Protein 1EI6 (pdb70)

Secondary structure (DSSP, 8-state):
--EEEETTEEEEPPSS-EEEEE-TT--HHHHHHHHHTTS-HHHHHGGGTSEEEEEE--SS--HHHHHHHHHHTS-HHHH---SSEEEETTTTEEEE--SGGG--S--HHHHHHHTT--EEEEESSHHHHHHHTTT--SEEEESTT-SS--HHHHS---HHHHHT-PPPPSSSTHHHHHHHHHHHHHHHTT--SEEEEE---HHHHHS-TTSHHHHHHHHHHHHHHHHHHHTT-EEEEE-S---EE-B-TTS-B-EEEHHHHHHHHH-TTSEEEE-TTS-TT--BGGG-BSEEEEEE-TTS-HHHHHHHHHTSTTEEEEEEHHHHHHHHT--GGGS-SEEEEE-TT-EEES-TTT-BGGG--SPPEE--SGGG-EEEEEESS-B-------BGGGHHHHHHH-B-/--EEEETTEEEE--SS-EEEEE-TT--HHHHHHHHHTT--HHHHHGGGTSEEEEEE--SS--HHHHHHHHHHTS-HHHH----SEEEETTTTEEEE--SGGG--S--HHHHHHHTT--EEEEESSHHHHHHHTTT--SEEEESTTGGG--HHHHS---HHHHHT-PPPPSSSSHHHHHHHHHHHHHHHTT--SEEEEE---HHHHH--TTSHHHHHHHHHHHHHHHHHHHTT-EEEEE-S---EE-B-TTS-B-EEEHHHHHHHHH-TTSEEEE-TT-SS--TTTTT-BSEEEEEEPTTS-HHHHHHHHHHSTTEEEEEEHHHHHHHH---GGGS-SEEEEE-TT-EEES-GGG---TT--SPPEE--SGGG-EEEEEESS-B------BGGGHHHHHHH-B-/--EEEETTEEEEPPSS-EEEEE-TT--HHHHHHHHHTTS-HHHHHHTTTSEEEEEE--SS--HHHHHHHHHHTS-HHHH---SSEEEE---EEEE--SGGG--S--HHHHHHHTT--EEEEESSHHHHHHHTTT--SEEEESTTTTS--TTTTS---HHHHHT-PPPPSSSTHHHHHHHHHHHHHHHTT--SEEEEE---HHHHHS-TTSHHHHHHHHHHHHHHHHHHHTT-EEEEE-S---EE-B-TTS-B-EEEHHHHHHHHH-TTSEEEE-TTS-TT--BGGG-BSEEEEEE-TTS-HHHHHHHHHTSTTEEEEEEHHHHHHHHT--GGGS-SEEEEE-TT-EEES-TTT-B-TT--S--EE--SGGG-EEEEEESS-B-----BGGGHHHHHHH-B-/--EEEETTEEEEPPSS-EEEEE-TT--HHHHHHHHHTT--HHHHHGGGT-EEEEEE--SS--HHHHHHHHHHTS-HHHH---SSB------B--SGGG--S--HHHHHHHTT--EEEEESSHHHHHHHTTT--SEEEESTTGGG--HHHHS---HHHHHT-PPPPTTSSHHHHHHHHHHHHHHTTT--SEEEEE---HHHHH--TTSHHHHHHHHHHHHHHHHHHHTT-EEEEE-S---EE-B-TTS-B-EEEHHHHHHHHH-TTSEEEE-S----STT-BSEEEEEE-TTS-HHHHHHHHHTSBTEEEEEEHHHHIIIII--GGGS-SEEEEE-TT-EEES-GGG---TT--S--EE--SGGG-EEEEEESS-B------BGGGHHHHHHH-B-

Solvent-accessible surface area: 56825 Å² total; per-residue (Å²): 136,97,106,26,81,4,38,111,57,56,2,100,17,18,93,32,16,2,0,0,0,0,3,4,0,0,10,4,26,2,6,4,15,0,32,100,51,57,71,2,84,7,7,47,98,2,72,59,58,4,23,8,46,44,2,17,0,1,1,0,0,2,32,30,0,0,0,0,0,0,0,0,4,6,17,0,53,59,0,0,0,5,0,26,9,21,9,25,75,166,84,108,121,87,30,37,2,55,65,14,156,40,24,118,10,59,2,0,0,2,42,0,15,149,44,68,22,62,0,0,0,0,0,1,83,29,113,10,47,59,2,0,21,53,118,28,176,29,8,14,2,1,0,43,82,2,89,115,15,61,100,182,118,14,27,4,86,104,1,41,84,77,30,68,44,102,54,16,69,34,154,20,36,71,0,1,49,0,0,0,13,0,0,39,15,0,7,68,94,57,99,1,28,0,1,0,0,0,4,8,15,64,9,0,55,76,38,7,22,5,14,98,85,0,16,55,10,7,32,34,1,4,40,22,5,94,99,0,45,112,100,38,0,7,2,0,4,0,0,0,0,0,1,23,7,0,3,10,0,31,11,103,55,43,32,28,44,0,18,56,60,0,44,94,93,45,20,62,153,99,10,96,16,3,19,6,19,38,17,39,142,39,65,78,57,28,3,2,0,0,3,0,5,0,19,28,149,158,86,12,70,77,199,74,0,34,93,50,0,54,63,31,92,11,12,87,24,15,25,24,64,72,90,0,19,151,126,16,66,6,8,110,85,20,4,0,35,0,0,0,0,1,52,31,19,12,0,0,0,9,8,56,146,111,22,69,58,100,40,38,128,45,25,8,16,2,7,0,0,41,11,0,16,55,0,0,0,1,0,2,70,100,23,75,60,79,170,97,134,48,22,0,12,22,0,1,28,6,1,12,53,38,64,91,108,94,113,20,79,3,38,120,60,51,1,112,8,14,86,34,11,3,1,0,0,0,3,4,0,1,11,4,28,3,6,4,16,0,28,97,54,56,70,1,84,14,6,51,113,3,53,68,72,2,22,7,42,50,3,10,0,0,1,0,0,2,37,24,0,0,0,0,0,0,0,0,2,5,19,0,54,62,0,0,0,5,0,24,29,6,52,24,66,105,52,126,39,62,40,28,2,59,61,23,148,17,20,120,9,55,1,0,0,0,44,1,15,125,39,69,25,67,0,0,0,0,1,1,36,23,83,13,36,84,1,0,21,58,102,26,182,32,5,14,1,1,0,28,84,1,81,94,22,49,104,168,105,14,26,4,92,104,0,41,73,82,27,66,44,105,62,17,57,7,37,23,36,70,0,2,54,0,0,0,13,0,0,35,16,0,6,71,97,59,142,3,43,0,3,0,0,0,6,10,5,27,9,0,4,65,35,8,21,7,13,100,92,1,16,57,9,6,32,32,1,5,43,18,5,95,91,0,42,100,94,42,0,11,3,0,4,0,0,0,0,0,2,22,7,0,3,8,0,25,13,110,51,40,34,27,40,0,14,54,62,1,39,91,86,29,32,74,134,84,3,82,6,4,12,8,6,40,33,33,9,62,69,22,13,7,13,0,1,0,4,0,5,0,22,25,106,161,59,14,68,83,186,67,0,32,82,48,0,55,62,34,85,7,9,77,25,15,24,24,74,51,83,0,15,132,138,11,61,5,6,101,92,21,7,0,36,0,0,0,0,1,51,27,17,16,0,1,0,14,9,55,81,128,25,92,69,33,34,36,118,50,24,6,14,0,7,0,0,40,14,0,18,66,0,0,0,3,0,2,74,96,24,74,55,87,194,202,42,29,0,14,23,0,0,28,6,1,12,54,37,60,104,133,90,117,23,79,3,42,115,60,59,0,119,12,22,107,33,6,2,1,0,0,0,2,5,0,1,8,4,24,2,6,2,17,0,29,94,51,59,76,0,88,6,4,45,96,3,63,61,63,4,24,7,39,48,3,11,0,1,1,0,0,1,37,26,0,0,1,0,0,0,0,0,2,6,20,0,55,63,0,0,0,6,1,25,10,23,18,56,87,88,134,102,73,23,52,2,58,52,13,150,38,22,120,12,52,1,0,0,1,38,0,17,137,44,68,25,58,0,0,0,0,0,2,98,21,121,12,36,73,1,0,23,58,103,23,174,32,7,14,1,0,0,50,93,1,91,118,21,46,103,157,131,17,25,4,92,99,0,46,73,78,28,64,47,105,46,15,68,45,153,18,32,68,0,0,53,0,0,0,14,0,0,33,17,0,3,68,97,62,126,2,46,0,2,0,0,1,7,16,19,59,10,0,58,82,49,7,22,5,15,98,89,1,15,56,10,2,31,31,2,3,42,17,3,90,93,0,49,110,92,34,0,10,2,0,6,0,0,0,0,0,2,23,8,0,4,10,0,39,15,98,55,45,29,27,44,0,21,49,58,1,44,93,91,41,22,62,173,101,12,99,9,5,17,6,24,24,25,47,99,51,40,78,52,35,3,2,2,0,4,0,4,0,24,27,45,153,88,11,70,80,192,76,0,32,95,51,1,55,67,33,94,8,11,80,28,16,23,20,73,68,96,0,10,150,129,14,62,5,9,110,89,19,6,0,32,0,0,0,0,1,53,29,18,12,0,1,0,6,9,51,140,119,16,66,61,101,40,45,114,45,25,14,15,2,8,0,0,40,14,0,21,60,0,0,0,1,0,3,76,93,23,76,65,135,188,49,18,0,12,16,0,0,25,5,0,9,42,37,57,100,116,96,110,23,82,3,37,112,60,54,0,103,11,21,101,35,8,2,1,0,0,0,4,2,0,2,11,5,25,2,7,3,18,0,28,94,50,54,77,1,89,13,5,49,105,3,57,67,66,1,19,8,42,52,4,14,0,1,1,0,0,1,34,26,0,0,0,0,0,0,0,0,3,5,20,0,51,60,0,0,0,5,0,36,22,23,53,123,122,78,35,47,2,24,70,23,165,35,19,116,10,48,1,0,0,0,39,1,13,127,40,66,25,66,0,0,0,0,0,0,52,19,113,12,43,75,2,0,20,60,92,25,180,28,6,16,0,1,0,28,78,0,89,101,20,53,104,165,120,8,24,4,93,101,0,40,77,86,22,62,41,108,49,17,64,15,70,28,37,72,0,2,54,0,0,0,12,0,0,32,16,0,3,69,92,60,141,2,47,0,2,0,0,0,3,14,5,36,9,0,3,52,54,7,21,6,15,97,86,1,18,58,10,7,31,31,1,6,42,17,7,106,88,0,48,106,86,41,0,12,3,0,6,1,0,0,0,0,1,21,8,0,3,7,0,36,11,108,48,42,33,29,41,0,16,57,65,0,38,92,95,46,29,51,126,117,10,93,8,4,19,6,16,112,74,31,16,20,22,1,2,0,5,0,6,0,30,28,46,154,67,14,64,85,188,71,0,36,94,49,0,52,67,32,79,7,12,78,25,16,23,24,70,67,92,0,10,151,132,17,72,6,7,100,94,24,6,0,33,0,0,0,0,1,55,32,18,13,0,1,0,12,8,49,93,120,18,31,56,39,13,42,97,46,22,4,16,0,6,0,0,39,15,0,16,58,0,1,0,2,0,2,70,98,22,74,55,83,188,198,46,28,0,14,18,0,0,25,6,1,7,51,37,57,100

GO terms:
  GO:0047400 phosphonoacetate hydrolase activity (F, EXP)
  GO:0019636 phosphonoacetate metabolic process (P, IDA)
  GO:0047400 phosphonoa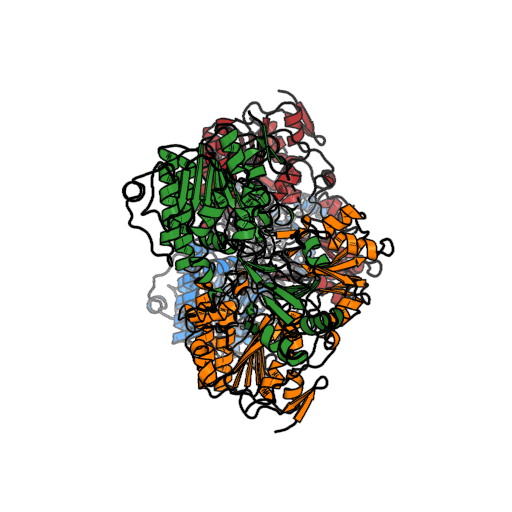cetate hydrolase activity (F, IDA)

Sequence (1603 aa):
TNLISVNSRSYRLSSAPTIVICVDGCEQEYINQAIQAGQAPFLAELTGFGTVLTGDCVVPSFTNPNNLSIVTGAPPSVHGICGNFFFDQETQEEVLMNDAKYLRAPTILAEMAKAGQLVAVVTAKDKLRNLLGHQLKGICFSAEKADQVNLEEHGVENILARVGMPVPSVYSADLSEFVFAAGLSLLTNERPDFMYLSTTDYVQHKHAPGTPEANAFYAMMDSYFKRYHEQGAIVAITADHGMNAKTDAIGRPNILFLQDLLDAQYGAQRTRVLLPITDPYVVHHGALGSYATVYLRDAVPQRDAIDFLAGIAGVEAVLTRSQACQRFELPEDRIGDLVVLGERLTVLGSAADKHDLSGLTVPLRSHGGVSEQKVPLIFNRKLVGLDGRLRNFDIIDLALNHLATNLISVNSRSYRLSSAPTIVICVDGCEQEYINQAIQAGQAPFLAELTGFGTVLTGDCVVPSFTNPNNLSIVTGAPPSVHGICGNFFFDQETQEEVLMNDAKYLRAPTILAEMAKAGQLVAVVTAKDKLRNLLGHQLKGICFSAEKADQVNLEEHGVENILARVGMPVPSVYSADLSEFVFAAGLSLLTNERPDFMYLSTTDYVQHKHAPGTPEANAFYAMMDSYFKRYHEQGAIVAITADHGMNAKTDAIGRPNILFLQDLLDAQYGAQRTRVLLPITDPYVVHHGALGSYATVYLRDAVPQRDAIDFLAGIAGVEAVLTRSQACQRFELPEDRIGDLVVLGERLTVLGSAADKHDLSGLTVPLRSHGGVSEQKVPLIFNRKLVGLDRLRNFDIIDLALNHLATNLISVNSRSYRLSSAPTIVICVDGCEQEYINQAIQAGQAPFLAELTGFGTVLTGDCVVPSFTNPNNLSIVTGAPPSVHGICGNFFFDQTQEEVLMNDAKYLRAPTILAEMAKAGQLVAVVTAKDKLRNLLGHQLKGICFSAEKADQVNLEEHGVENILARVGMPVPSVYSADLSEFVFAAGLSLLTNERPDFMYLSTTDYVQHKHAPGTPEANAFYAMMDSYFKRYHEQGAIVAITADHGMNAKTDAIGRPNILFLQDLLDAQYGAQRTRVLLPITDPYVVHHGALGSYATVYLRDAVPQRDAIDFLAGIAGVEAVLTRSQACQRFELPEDRIGDLVVLGERLTVLGSAADKHDLSGLTVPLRSHGGVSEQKVPLIFNRKLVGLRLRNFDIIDLALNHLATNLISVNSRSYRLSSAPTIVICVDGCEQEYINQAIQAGQAPFLAELTGFGTVLTGDCVVPSFTNPNNLSIVTGAPPSVHGICGNFFFDEEVLMNDAKYLRAPTILAEMAKAGQLVAVVTAKDKLRNLLGHQLKGICFSAEKADQVNLEEHGVENILARVGMPVPSVYSADLSEFVFAAGLSLLTNERPDFMYLSTTDYVQHKHAPGTPEANAFYAMMDSYFKRYHEQGAIVAITADHGMNAKTDAIGRPNILFLQDLLDAQYGAQRTRVLLPITVHHGALGSYATVYLRDAVPQRDAIDFLAGIAGVEAVLTRSQACQRFELPEDRIGDLVVLGERLTVLGSAADKHDLSGLTVPLRSHGGVSEQKVPLIFNRKLVGLDRLRNFDIIDLALNHLA

Radius of gyration: 38.85 Å; Cα contacts (8 Å, |Δi|>4): 3926; chains: 4; bounding box: 68×129×95 Å

Foldseek 3Di:
DDWDAFPHRIFFFFPAEAEEEAEAQAAVLQVVLLLVVVLQVLVVCLVVFKDKDKFFFFFLLADQQRVVLQQRLDHCLQQVDPFQWFAAPVVRDIGGPLALVRTRTDGPQLVCVVVVFAEAEEELDASNQRNNCVNHDHATDYLQPLPPDDCVPGVDDDLCVVLVHDRDDSLDLVSLLSQLSSVLSCCVPVVTSYYYTYYYCNQVQFDPRNDPSSSNSNSSVSVSVVVCVVSPYKYKYKHSWHKAFQDDPVQDGAEDAVQVQVCVVPNPPQKDKDQRSHDRQDQEPSSWAQKIAMAGHPVDDVVVVQVSQVPDPFWPHKAALVVSCVVRPHHSSGTHRMMTGGDRNYIYHHDPVRHDHVPPPGHGMHGRHSNTGMMMIMISHDFDDDDPGHYSSCNSVRSRPTGD/DDWDAAPRDIFDFFPAAAEEEAEAQFAPLLVVLLVVVVLQVLVVCLVVFKDKDKAFFFFQLDDQQLVQLQFRLHGCQAQVQPFQWFQDVVVNHIDGDLALVRTRTDGVQLVSVVVVFAEAEEELDASNQRNSCVNHDHATDYLQVLVDDDCVVGVDDPLCVLLVHDSDDSLDLVSQLSQLSSVLSCCVPVNTNYYYYYYYCNVVQFDDRNDVVSSNSNSSVSVSQVVCVVSVYKYKYKHSWHKAFQDDPVQDGAEDQVQVVVCVVPNHPQKDKDQRHDDPPCLRALSWAFKTAMAGDPPDDPVVVQVVLCPDDFWPHKAALVVCCVVRVHHSNGGHGMMTGGDRNYTYHHDPVSTDCVSVPGRGMHGRHSNTTMMMIMISHDWDDDDNHYSSCNSVRRRPTGD/DDWDAAPRDIFFFFPAAAEEEAEAACAVLQVVLLLVVVLQVLSVPLVVFKDKDKAFAFFLLADQQRVQLQFRLHGCLQQVPPFQWFAAPVRDIGGPLALVRTRTDGVQLVSVVVPFAEAEEALDASNQRNSCVNHDHATDYLQPLPPDDCVPGVDPCLCVQQVHDRDDSQDLVSQLSQLSSVLSCCVPVNTNYYYTYYDCRQVFFDDRNDPSSSNSSSSVSVSVVSSVVSPYKYKYKHSWHKFFQDDPVQHHAEDAVQVVVCVVPNPPQKDKAQRNHDGQPQEPSSKAFKIAMAGDPVDDVVVVQVVQVPDPFWPHKAALVVCCVVRVHHSSRGHRMMTGGDRNYIYHHDPVRHDHVVPDGRGMHGRHSNTTMMMIMISRDFADDSHYSSCNSVGSRPTGD/DDWDAFPRDIFDFFPAAAEEEAEAQFAPLQVVQLVVVVLQVLVVCLVVFKDKDKAFAFFLLDDQQLVQLQQRLHGCQAQVPHFQFFDPPGDGPLALVRGRTDGVQLVSVVVPFAEAEEELDASSQRNNCVNHDHATGYLQVLVDDDCVVGVDDDLCVLLVHDSDDSLDLVSQLSQLSSVLSCCVPVNGNYYYYYYHCNQVFFDPRNDPSSSVSNSSVSVSVVSCVVSVYKYKYKYSWHKFFQDDPVQHHAEDAPQVVVCVVQNHPQKDKAQRDDVRAQSWAFKIAMAGDPSDDPVVVQVSQVPDPFWDHKAALVRCCVVRVHHSVRGHGIMIGGDRNYTYHHDPVPTDCVPPPGRGMYGRHDNGTMMMIMISHYFADDDNDYSSCRSVRSRPTGD

B-factor: mean 33.43, std 23.81, range [1.0, 100.0]

Structure (mmCIF, N/CA/C/O backbone):
data_1EI6
#
_entry.id   1EI6
#
_cell.length_a   57.500
_cell.length_b   129.540
_cell.length_c   133.380
_cell.angle_alpha   90.00
_cell.angle_beta   96.90
_cell.angle_gamma   90.00
#
_symmetry.space_group_name_H-M   'P 1 21 1'
#
loop_
_entity.id
_entity.type
_entity.pdbx_description
1 polymer 'PHOSPHONOACETATE HYDROLASE'
2 non-polymer 'ZINC ION'
3 non-polymer 'PHOSPHONOFORMIC ACID'
4 non-polymer 'L(+)-TARTARIC ACID'
5 water water
#
loop_
_atom_site.group_PDB
_atom_site.id
_atom_site.type_symbol
_atom_site.label_atom_id
_atom_site.label_alt_id
_atom_site.label_comp_id
_atom_site.label_asym_id
_atom_site.label_entity_id
_atom_site.label_seq_id
_atom_site.pdbx_PDB_ins_code
_atom_site.Cartn_x
_atom_site.Cartn_y
_atom_site.Cartn_z
_atom_site.occupancy
_atom_site.B_iso_or_equiv
_atom_site.auth_seq_id
_atom_site.auth_comp_id
_atom_site.auth_asym_id
_atom_site.auth_atom_id
_atom_site.pdbx_PDB_model_num
ATOM 1 N N . THR A 1 1 ? 13.561 -3.442 62.276 1.00 66.34 2 THR A N 1
ATOM 2 C CA . THR A 1 1 ? 13.581 -3.244 60.838 1.00 100.00 2 THR A CA 1
ATOM 3 C C . THR A 1 1 ? 14.429 -4.317 60.135 1.00 24.52 2 THR A C 1
ATOM 4 O O . THR A 1 1 ? 15.614 -4.468 60.448 1.00 55.40 2 THR A O 1
ATOM 8 N N . ASN A 1 2 ? 13.790 -5.080 59.208 1.00 34.29 3 ASN A N 1
ATOM 9 C CA . ASN A 1 2 ? 14.454 -6.155 58.491 1.00 13.87 3 ASN A CA 1
ATOM 10 C C . ASN A 1 2 ? 15.449 -5.653 57.475 1.00 44.52 3 ASN A C 1
ATOM 11 O O . ASN A 1 2 ? 15.256 -4.642 56.792 1.00 28.31 3 ASN A O 1
ATOM 16 N N . LEU A 1 3 ? 16.535 -6.398 57.422 1.00 21.65 4 LEU A N 1
ATOM 17 C CA . LEU A 1 3 ? 17.598 -6.147 56.512 1.00 28.60 4 LEU A CA 1
ATOM 18 C C . LEU A 1 3 ? 17.787 -7.371 55.659 1.00 24.58 4 LEU A C 1
ATOM 19 O O . LEU A 1 3 ? 17.701 -8.471 56.180 1.00 23.91 4 LEU A O 1
ATOM 24 N N . ILE A 1 4 ? 18.047 -7.156 54.359 1.00 26.60 5 ILE A N 1
ATOM 25 C CA . ILE A 1 4 ? 18.317 -8.207 53.401 1.00 26.48 5 ILE A CA 1
ATOM 26 C C . ILE A 1 4 ? 19.462 -7.787 52.532 1.00 23.54 5 ILE A C 1
ATOM 27 O O . ILE A 1 4 ? 19.871 -6.624 52.477 1.00 26.07 5 ILE A O 1
ATOM 32 N N . SER A 1 5 ? 19.997 -8.742 51.852 1.00 20.42 6 SER A N 1
ATOM 33 C CA . SER A 1 5 ? 21.118 -8.452 51.037 1.00 37.21 6 SER A CA 1
ATOM 34 C C . SER A 1 5 ? 20.962 -9.153 49.723 1.00 20.51 6 SER A C 1
ATOM 35 O O . SER A 1 5 ? 20.725 -10.356 49.694 1.00 20.75 6 SER A O 1
ATOM 38 N N . VAL A 1 6 ? 21.129 -8.412 48.633 1.00 17.53 7 VAL A N 1
ATOM 39 C CA . VAL A 1 6 ? 20.963 -9.018 47.348 1.00 30.26 7 VAL A CA 1
ATOM 40 C C . VAL A 1 6 ? 21.981 -8.561 46.406 1.00 7.06 7 VAL A C 1
ATOM 41 O O . VAL A 1 6 ? 22.146 -7.372 46.218 1.00 16.90 7 VAL A O 1
ATOM 45 N N . ASN A 1 7 ? 22.589 -9.495 45.735 1.00 14.40 8 ASN A N 1
ATOM 46 C CA . ASN A 1 7 ? 23.585 -9.106 44.792 1.00 43.45 8 ASN A CA 1
ATOM 47 C C . ASN A 1 7 ? 24.637 -8.223 45.442 1.00 20.58 8 ASN A C 1
ATOM 48 O O . ASN A 1 7 ? 25.168 -7.282 44.831 1.00 21.51 8 ASN A O 1
ATOM 53 N N . SER A 1 8 ? 24.872 -8.478 46.717 1.00 21.87 9 SER A N 1
ATOM 54 C CA . SER A 1 8 ? 25.885 -7.710 47.446 1.00 35.36 9 SER A CA 1
ATOM 55 C C . SER A 1 8 ? 25.432 -6.359 47.933 1.00 34.31 9 SER A C 1
ATOM 56 O O . SER A 1 8 ? 26.248 -5.488 48.252 1.00 24.65 9 SER A O 1
ATOM 59 N N . ARG A 1 9 ? 24.144 -6.157 47.982 1.00 31.10 10 ARG A N 1
ATOM 60 C CA . ARG A 1 9 ? 23.677 -4.904 48.485 1.00 18.52 10 ARG A CA 1
ATOM 61 C C . ARG A 1 9 ? 22.726 -5.183 49.590 1.00 8.13 10 ARG A C 1
ATOM 62 O O . ARG A 1 9 ? 21.942 -6.160 49.548 1.00 30.25 10 ARG A O 1
ATOM 70 N N . SER A 1 10 ? 22.818 -4.307 50.587 1.00 15.74 11 SER A N 1
ATOM 71 C CA . SER A 1 10 ? 21.972 -4.426 51.722 1.00 25.47 11 SER A CA 1
ATOM 72 C C . SER A 1 10 ? 20.789 -3.530 51.525 1.00 23.68 11 SER A C 1
ATOM 73 O O . SER A 1 10 ? 20.894 -2.455 50.937 1.00 20.34 11 SER A O 1
ATOM 76 N N . TYR A 1 11 ? 19.673 -3.968 52.006 1.00 12.82 12 TYR A N 1
ATOM 77 C CA . TYR A 1 11 ? 18.470 -3.169 51.859 1.00 24.36 12 TYR A CA 1
ATOM 78 C C . TYR A 1 11 ? 17.562 -3.317 53.038 1.00 8.01 12 TYR A C 1
ATOM 79 O O . TYR A 1 11 ? 17.259 -4.409 53.484 1.00 34.35 12 TYR A O 1
ATOM 88 N N . ARG A 1 12 ? 17.106 -2.198 53.507 1.00 23.26 13 ARG A N 1
ATOM 89 C CA . ARG A 1 12 ? 16.200 -2.151 54.611 1.00 19.27 13 ARG A CA 1
ATOM 90 C C . ARG A 1 12 ? 14.786 -2.322 54.075 1.00 17.74 13 ARG A C 1
ATOM 91 O O . ARG A 1 12 ? 14.387 -1.548 53.219 1.00 23.63 13 ARG A O 1
ATOM 99 N N . LEU A 1 13 ? 14.009 -3.277 54.576 1.00 23.86 14 LEU A N 1
ATOM 100 C CA . LEU A 1 13 ? 12.613 -3.443 54.088 1.00 14.84 14 LEU A CA 1
ATOM 101 C C . LEU A 1 13 ? 11.707 -2.208 54.342 1.00 21.11 14 LEU A C 1
ATOM 102 O O . LEU A 1 13 ? 11.833 -1.513 55.372 1.00 39.48 14 LEU A O 1
ATOM 107 N N . SER A 1 14 ? 10.794 -1.932 53.396 1.00 55.07 15 SER A N 1
ATOM 108 C CA . SER A 1 14 ? 9.879 -0.794 53.499 1.00 21.22 15 SER A CA 1
ATOM 109 C C . SER A 1 14 ? 9.008 -0.858 54.710 1.00 19.28 15 SER A C 1
ATOM 110 O O . SER A 1 14 ? 8.536 -1.914 55.101 1.00 20.22 15 SER A O 1
ATOM 113 N N . SER A 1 15 ? 8.794 0.310 55.290 1.00 35.99 16 SER A N 1
ATOM 114 C CA . SER A 1 15 ? 7.959 0.473 56.457 1.00 37.51 16 SER A CA 1
ATOM 115 C C . SER A 1 15 ? 6.578 0.982 56.020 1.00 58.25 16 SER A C 1
ATOM 116 O O . SER A 1 15 ? 5.564 0.829 56.712 1.00 47.73 16 SER A O 1
ATOM 119 N N . ALA A 1 16 ? 6.611 1.595 54.826 1.00 30.12 17 ALA A N 1
ATOM 120 C CA . ALA A 1 16 ? 5.489 2.173 54.085 1.00 29.11 17 ALA A CA 1
ATOM 121 C C . ALA A 1 16 ? 5.527 1.629 52.652 1.00 22.38 17 ALA A C 1
ATOM 122 O O . ALA A 1 16 ? 6.597 1.282 52.156 1.00 26.71 17 ALA A O 1
ATOM 124 N N . PRO A 1 17 ? 4.367 1.508 52.022 1.00 29.79 18 PRO A N 1
ATOM 125 C CA . PRO A 1 17 ? 4.316 0.994 50.692 1.00 38.94 18 PRO A CA 1
ATOM 126 C C . PRO A 1 17 ? 5.185 1.835 49.819 1.00 35.38 18 PRO A C 1
ATOM 127 O O . PRO A 1 17 ? 5.102 3.061 49.772 1.00 25.50 18 PRO A O 1
ATOM 131 N N . THR A 1 18 ? 6.038 1.174 49.124 1.00 21.45 19 THR A N 1
ATOM 132 C CA . THR A 1 18 ? 6.904 1.886 48.297 1.00 22.12 19 THR A CA 1
ATOM 133 C C . THR A 1 18 ? 6.615 1.552 46.875 1.00 21.84 19 THR A C 1
ATOM 134 O O . THR A 1 18 ? 6.406 0.408 46.543 1.00 21.07 19 THR A O 1
ATOM 138 N N . ILE A 1 19 ? 6.629 2.550 46.033 1.00 16.55 20 ILE A N 1
ATOM 139 C CA . ILE A 1 19 ? 6.358 2.303 44.654 1.00 24.97 20 ILE A CA 1
ATOM 140 C C . ILE A 1 19 ? 7.452 2.839 43.812 1.00 9.39 20 ILE A C 1
ATOM 141 O O . ILE A 1 19 ? 7.666 4.050 43.769 1.00 22.75 20 ILE A O 1
ATOM 146 N N . VAL A 1 20 ? 8.109 1.927 43.092 1.00 16.99 21 VAL A N 1
ATOM 147 C CA . VAL A 1 20 ? 9.182 2.266 42.191 1.00 35.71 21 VAL A CA 1
ATOM 148 C C . VAL A 1 20 ? 8.654 2.192 40.764 1.00 10.95 21 VAL A C 1
ATOM 149 O O . VAL A 1 20 ? 8.133 1.163 40.345 1.00 21.28 21 VAL A O 1
ATOM 153 N N . ILE A 1 21 ? 8.783 3.303 40.020 1.00 22.36 22 ILE A N 1
ATOM 154 C CA . ILE A 1 21 ? 8.276 3.385 38.671 1.00 22.10 22 ILE A CA 1
ATOM 155 C C . ILE A 1 21 ? 9.299 3.633 37.620 1.00 14.69 22 ILE A C 1
ATOM 156 O O . ILE A 1 21 ? 10.060 4.580 37.695 1.00 18.50 22 ILE A O 1
ATOM 161 N N . CYS A 1 22 ? 9.281 2.812 36.596 1.00 32.15 23 CYS A N 1
ATOM 162 C CA . CYS A 1 22 ? 10.195 2.993 35.495 1.00 18.77 23 CYS A CA 1
ATOM 163 C C . CYS A 1 22 ? 9.412 3.528 34.325 1.00 59.48 23 CYS A C 1
ATOM 164 O O . CYS A 1 22 ? 8.641 2.779 33.765 1.00 10.43 23 CYS A O 1
ATOM 167 N N . VAL A 1 23 ? 9.601 4.807 33.991 1.00 7.24 24 VAL A N 1
ATOM 168 C CA . VAL A 1 23 ? 8.966 5.442 32.879 1.00 12.85 24 VAL A CA 1
ATOM 169 C C . VAL A 1 23 ? 9.886 5.290 31.673 1.00 3.40 24 VAL A C 1
ATOM 170 O O . VAL A 1 23 ? 10.838 6.064 31.484 1.00 26.39 24 VAL A O 1
ATOM 174 N N . ASP A 1 24 ? 9.611 4.241 30.893 1.00 14.49 25 ASP A N 1
ATOM 175 C CA . ASP A 1 24 ? 10.348 3.872 29.701 1.00 9.28 25 ASP A CA 1
ATOM 176 C C . ASP A 1 24 ? 10.579 5.060 28.759 1.00 22.94 25 ASP A C 1
ATOM 177 O O . ASP A 1 24 ? 9.673 5.815 28.465 1.00 16.53 25 ASP A O 1
ATOM 182 N N . GLY A 1 25 ? 11.815 5.223 28.304 1.00 9.49 26 GLY A N 1
ATOM 183 C CA . GLY A 1 25 ? 12.234 6.270 27.367 1.00 4.31 26 GLY A CA 1
ATOM 184 C C . GLY A 1 25 ? 12.096 7.696 27.917 1.00 24.48 26 GLY A C 1
ATOM 185 O O . GLY A 1 25 ? 12.086 8.678 27.185 1.00 22.73 26 GLY A O 1
ATOM 186 N N . CYS A 1 26 ? 11.998 7.824 29.227 1.00 25.26 27 CYS A N 1
ATOM 187 C CA . CYS A 1 26 ? 11.833 9.138 29.849 1.00 1.00 27 CYS A CA 1
ATOM 188 C C . CYS A 1 26 ? 13.016 10.114 29.828 1.00 31.37 27 CYS A C 1
ATOM 189 O O . CYS A 1 26 ? 13.616 10.411 30.861 1.00 17.80 27 CYS A O 1
ATOM 192 N N . GLU A 1 27 ? 13.293 10.646 28.648 1.00 22.28 28 GLU A N 1
ATOM 193 C CA . GLU A 1 27 ? 14.312 11.649 28.469 1.00 22.17 28 GLU A CA 1
ATOM 194 C C . GLU A 1 27 ? 13.928 12.760 29.417 1.00 18.57 28 GLU A C 1
ATOM 195 O O . GLU A 1 27 ? 12.750 13.102 29.532 1.00 20.58 28 GLU A O 1
ATOM 201 N N . GLN A 1 28 ? 14.886 13.291 30.146 1.00 13.26 29 GLN A N 1
ATOM 202 C CA . GLN A 1 28 ? 14.557 14.296 31.138 1.00 8.26 29 GLN A CA 1
ATOM 203 C C . GLN A 1 28 ? 13.739 15.462 30.664 1.00 13.51 29 GLN A C 1
ATOM 204 O O . GLN A 1 28 ? 12.991 16.063 31.421 1.00 9.62 29 GLN A O 1
ATOM 210 N N . GLU A 1 29 ? 13.958 15.836 29.425 1.00 9.37 30 GLU A N 1
ATOM 211 C CA . GLU A 1 29 ? 13.359 16.994 28.846 1.00 7.05 30 GLU A CA 1
ATOM 212 C C . GLU A 1 29 ? 11.825 16.883 28.773 1.00 14.29 30 GLU A C 1
ATOM 213 O O . GLU A 1 29 ? 11.120 17.873 28.709 1.00 12.49 30 GLU A O 1
ATOM 219 N N . TYR A 1 30 ? 11.310 15.672 28.825 1.00 16.18 31 TYR A N 1
ATOM 220 C CA . TYR A 1 30 ? 9.868 15.507 28.770 1.00 19.24 31 TYR A CA 1
ATOM 221 C C . TYR A 1 30 ? 9.285 16.062 30.036 1.00 30.35 31 TYR A C 1
ATOM 222 O O . TYR A 1 30 ? 8.241 16.694 30.046 1.00 23.40 31 TYR A O 1
ATOM 231 N N . ILE A 1 31 ? 9.971 15.826 31.138 1.00 21.36 32 ILE A N 1
ATOM 232 C CA . ILE A 1 31 ? 9.429 16.341 32.386 1.00 25.03 32 ILE A CA 1
ATOM 233 C C . ILE A 1 31 ? 9.516 17.849 32.471 1.00 21.36 32 ILE A C 1
ATOM 234 O O . ILE A 1 31 ? 8.572 18.528 32.863 1.00 30.67 32 ILE A O 1
ATOM 239 N N . ASN A 1 32 ? 10.652 18.374 32.050 1.00 23.05 33 ASN A N 1
ATOM 240 C CA . ASN A 1 32 ? 10.863 19.781 32.072 1.00 21.37 33 ASN A CA 1
ATOM 241 C C . ASN A 1 32 ? 9.811 20.550 31.264 1.00 12.97 33 ASN A C 1
ATOM 242 O O . ASN A 1 32 ? 9.229 21.545 31.707 1.00 15.77 33 ASN A O 1
ATOM 247 N N . GLN A 1 33 ? 9.605 20.114 30.042 1.00 32.99 34 GLN A N 1
ATOM 248 C CA . GLN A 1 33 ? 8.661 20.747 29.156 1.00 21.12 34 GLN A CA 1
ATOM 249 C C . GLN A 1 33 ? 7.236 20.653 29.626 1.00 7.54 34 GLN A C 1
ATOM 250 O O . GLN A 1 33 ? 6.473 21.607 29.468 1.00 31.79 34 GLN A O 1
ATOM 256 N N . ALA A 1 34 ? 6.853 19.519 30.174 1.00 30.18 35 ALA A N 1
ATOM 257 C CA . ALA A 1 34 ? 5.469 19.344 30.652 1.00 15.05 35 ALA A CA 1
ATOM 258 C C . ALA A 1 34 ? 5.160 20.259 31.788 1.00 42.24 35 ALA A C 1
ATOM 259 O O . ALA A 1 34 ? 4.025 20.703 31.949 1.00 15.44 35 ALA A O 1
ATOM 261 N N . ILE A 1 35 ? 6.188 20.522 32.584 1.00 11.97 36 ILE A N 1
ATOM 262 C CA . ILE A 1 35 ? 6.043 21.387 33.733 1.00 9.22 36 ILE A CA 1
ATOM 263 C C . ILE A 1 35 ? 5.905 22.832 33.272 1.00 18.17 36 ILE A C 1
ATOM 264 O O . ILE A 1 35 ? 5.023 23.567 33.702 1.00 29.46 36 ILE A O 1
ATOM 269 N N . GLN A 1 36 ? 6.809 23.217 32.394 1.00 29.12 37 GLN A N 1
ATOM 270 C CA . GLN A 1 36 ? 6.860 24.550 31.842 1.00 28.98 37 GLN A CA 1
ATOM 271 C C . GLN A 1 36 ? 5.565 24.930 31.155 1.00 30.26 37 GLN A C 1
ATOM 272 O O . GLN A 1 36 ? 5.253 26.108 30.984 1.00 37.68 37 GLN A O 1
ATOM 278 N N . ALA A 1 37 ? 4.845 23.899 30.731 1.00 18.75 38 ALA A N 1
ATOM 279 C CA . ALA A 1 37 ? 3.606 24.017 30.003 1.00 27.20 38 ALA A CA 1
ATOM 280 C C . ALA A 1 37 ? 2.333 23.962 30.832 1.00 34.04 38 ALA A C 1
ATOM 281 O O . ALA A 1 37 ? 1.244 24.016 30.276 1.00 35.66 38 ALA A O 1
ATOM 283 N N . GLY A 1 38 ? 2.462 23.753 32.148 1.00 43.64 39 GLY A N 1
ATOM 284 C CA . GLY A 1 38 ? 1.302 23.697 33.041 1.00 18.58 39 GLY A CA 1
ATOM 285 C C . GLY A 1 38 ? 0.647 22.322 33.169 1.00 13.29 39 GLY A C 1
ATOM 286 O O . GLY A 1 38 ? -0.329 22.138 33.880 1.00 74.57 39 GLY A O 1
ATOM 287 N N . GLN A 1 39 ? 1.224 21.365 32.456 1.00 12.45 40 GLN A N 1
ATOM 288 C CA . GLN A 1 39 ? 0.754 20.015 32.412 1.00 16.91 40 GLN A CA 1
ATOM 289 C C . GLN A 1 39 ? 1.258 19.050 33.501 1.00 35.44 40 GLN A C 1
ATOM 290 O O . GLN A 1 39 ? 0.878 17.876 33.510 1.00 30.37 40 GLN A O 1
ATOM 296 N N . ALA A 1 40 ? 2.110 19.519 34.421 1.00 25.86 41 ALA A N 1
ATOM 297 C CA . ALA A 1 40 ? 2.629 18.634 35.467 1.00 22.55 41 ALA A CA 1
ATOM 298 C C . ALA A 1 40 ? 2.797 19.333 36.790 1.00 23.66 41 ALA A C 1
ATOM 299 O O . ALA A 1 40 ? 3.878 19.460 37.351 1.00 42.00 41 ALA A O 1
ATOM 301 N N . PRO A 1 41 ? 1.694 19.794 37.267 1.00 29.06 42 PRO A N 1
ATOM 302 C CA . PRO A 1 41 ? 1.600 20.508 38.496 1.00 29.10 42 PRO A CA 1
ATOM 303 C C . PRO A 1 41 ? 2.125 19.771 39.711 1.00 23.87 42 PRO A C 1
ATOM 304 O O . PRO A 1 41 ? 2.686 20.398 40.586 1.00 26.58 42 PRO A O 1
ATOM 308 N N . PHE A 1 42 ? 1.906 18.460 39.800 1.00 26.59 43 PHE A N 1
ATOM 309 C CA . PHE A 1 42 ? 2.379 17.732 40.953 1.00 15.93 43 PHE A CA 1
ATOM 310 C C . PHE A 1 42 ? 3.909 17.689 40.961 1.00 22.61 43 PHE A C 1
ATOM 311 O O . PHE A 1 42 ? 4.584 17.995 41.933 1.00 14.59 43 PHE A O 1
ATOM 319 N N . LEU A 1 43 ? 4.444 17.303 39.849 1.00 26.97 44 LEU A N 1
ATOM 320 C CA . LEU A 1 43 ? 5.861 17.230 39.715 1.00 15.65 44 LEU A CA 1
ATOM 321 C C . LEU A 1 43 ? 6.442 18.616 39.819 1.00 47.26 44 LEU A C 1
ATOM 322 O O . LEU A 1 43 ? 7.600 18.834 40.247 1.00 22.39 44 LEU A O 1
ATOM 327 N N . ALA A 1 44 ? 5.618 19.550 39.390 1.00 16.59 45 ALA A N 1
ATOM 328 C CA . ALA A 1 44 ? 5.961 20.967 39.394 1.00 18.47 45 ALA A CA 1
ATOM 329 C C . ALA A 1 44 ? 6.262 21.482 40.807 1.00 50.54 45 ALA A C 1
ATOM 330 O O . ALA A 1 44 ? 7.065 22.384 41.017 1.00 30.37 45 ALA A O 1
ATOM 332 N N . GLU A 1 45 ? 5.630 20.895 41.795 1.00 24.64 46 GLU A N 1
ATOM 333 C CA . GLU A 1 45 ? 5.843 21.344 43.159 1.00 41.36 46 GLU A CA 1
ATOM 334 C C . GLU A 1 45 ? 6.614 20.363 44.048 1.00 33.94 46 GLU A C 1
ATOM 335 O O . GLU A 1 45 ? 6.783 20.636 45.232 1.00 22.62 46 GLU A O 1
ATOM 341 N N . LEU A 1 46 ? 7.049 19.237 43.478 1.00 38.06 47 LEU A N 1
ATOM 342 C CA . LEU A 1 46 ? 7.754 18.179 44.190 1.00 22.11 47 LEU A CA 1
ATOM 343 C C . LEU A 1 46 ? 9.096 18.580 44.839 1.00 25.85 47 LEU A C 1
ATOM 344 O O . LEU A 1 46 ? 9.518 18.009 45.843 1.00 53.39 47 LEU A O 1
ATOM 349 N N . THR A 1 47 ? 9.752 19.574 44.277 1.00 30.96 48 THR A N 1
ATOM 350 C CA . THR A 1 47 ? 11.017 20.045 44.808 1.00 34.56 48 THR A CA 1
ATOM 351 C C . THR A 1 47 ? 10.935 20.412 46.275 1.00 30.32 48 THR A C 1
ATOM 352 O O . THR A 1 47 ? 11.847 20.153 47.062 1.00 79.57 48 THR A O 1
ATOM 356 N N . GLY A 1 48 ? 9.830 21.031 46.625 1.00 43.40 49 GLY A N 1
ATOM 357 C CA . GLY A 1 48 ? 9.603 21.488 47.975 1.00 24.01 49 GLY A CA 1
ATOM 358 C C . GLY A 1 48 ? 9.466 20.388 48.983 1.00 23.58 49 GLY A C 1
ATOM 359 O O . GLY A 1 48 ? 9.517 20.629 50.191 1.00 47.36 49 GLY A O 1
ATOM 360 N N . PHE A 1 49 ? 9.276 19.187 48.509 1.00 27.73 50 PHE A N 1
ATOM 361 C CA . PHE A 1 49 ? 9.135 18.122 49.449 1.00 26.20 50 PHE A CA 1
ATOM 362 C C . PHE A 1 49 ? 9.831 16.862 49.044 1.00 23.93 50 PHE A C 1
ATOM 363 O O . PHE A 1 49 ? 9.990 15.970 49.876 1.00 27.35 50 PHE A O 1
ATOM 371 N N . GLY A 1 50 ? 10.211 16.806 47.761 1.00 20.27 51 GLY A N 1
ATOM 372 C CA . GLY A 1 50 ? 10.863 15.649 47.202 1.00 19.37 51 GLY A CA 1
ATOM 373 C C . GLY A 1 50 ? 12.292 15.904 46.829 1.00 20.03 51 GLY A C 1
ATOM 374 O O . GLY A 1 50 ? 12.913 16.874 47.220 1.00 19.02 51 GLY A O 1
ATOM 375 N N . THR A 1 51 ? 12.791 15.004 46.039 1.00 19.97 52 THR A N 1
ATOM 376 C CA . THR A 1 51 ? 14.132 15.071 45.574 1.00 31.87 52 THR A CA 1
ATOM 377 C C . THR A 1 51 ? 14.198 14.702 44.099 1.00 7.03 52 THR A C 1
ATOM 378 O O . THR A 1 51 ? 13.647 13.680 43.656 1.00 19.87 52 THR A O 1
ATOM 382 N N . VAL A 1 52 ? 14.884 15.547 43.344 1.00 18.40 53 VAL A N 1
ATOM 383 C CA . VAL A 1 52 ? 15.100 15.315 41.920 1.00 19.95 53 VAL A CA 1
ATOM 384 C C . VAL A 1 52 ? 16.641 15.159 41.649 1.00 25.72 53 VAL A C 1
ATOM 385 O O . VAL A 1 52 ? 17.425 16.032 41.989 1.00 19.87 53 VAL A O 1
ATOM 389 N N . LEU A 1 53 ? 17.080 14.059 41.036 1.00 16.50 54 LEU A N 1
ATOM 390 C CA . LEU A 1 53 ? 18.513 13.839 40.733 1.00 16.32 54 LEU A CA 1
ATOM 391 C C . LEU A 1 53 ? 18.682 13.319 39.318 1.00 24.50 54 LEU A C 1
ATOM 392 O O . LEU A 1 53 ? 17.740 13.013 38.620 1.00 12.28 54 LEU A O 1
ATOM 397 N N . THR A 1 54 ? 19.905 13.180 38.896 1.00 8.69 55 THR A N 1
ATOM 398 C CA . THR A 1 54 ? 20.195 12.653 37.571 1.00 6.59 55 THR A CA 1
ATOM 399 C C . THR A 1 54 ? 21.117 11.436 37.662 1.00 12.89 55 THR A C 1
ATOM 400 O O . THR A 1 54 ? 22.059 11.435 38.449 1.00 29.47 55 THR A O 1
ATOM 404 N N . GLY A 1 55 ? 20.865 10.426 36.844 1.00 28.21 56 GLY A N 1
ATOM 405 C CA . GLY A 1 55 ? 21.671 9.211 36.831 1.00 9.67 56 GLY A CA 1
ATOM 406 C C . GLY A 1 55 ? 22.030 8.798 35.411 1.00 12.99 56 GLY A C 1
ATOM 407 O O . GLY A 1 55 ? 21.642 9.458 34.445 1.00 20.75 56 GLY A O 1
ATOM 408 N N . ASP A 1 56 ? 22.770 7.694 35.323 1.00 14.52 57 ASP A N 1
ATOM 409 C CA . ASP A 1 56 ? 23.246 7.047 34.100 1.00 7.96 57 ASP A CA 1
ATOM 410 C C . ASP A 1 56 ? 22.608 5.681 34.081 1.00 12.22 57 ASP A C 1
ATOM 411 O O . ASP A 1 56 ? 22.632 4.985 35.097 1.00 14.36 57 ASP A O 1
ATOM 416 N N . CYS A 1 57 ? 21.972 5.333 32.983 1.00 27.70 58 CYS A N 1
ATOM 417 C CA . CYS A 1 57 ? 21.322 4.038 32.858 1.00 19.16 58 CYS A CA 1
ATOM 418 C C . CYS A 1 57 ? 22.419 3.197 32.315 1.00 17.49 58 CYS A C 1
ATOM 419 O O . CYS A 1 57 ? 23.514 3.711 32.160 1.00 19.55 58 CYS A O 1
ATOM 422 N N . VAL A 1 58 ? 22.168 1.944 32.024 1.00 18.71 59 VAL A N 1
ATOM 423 C CA . VAL A 1 58 ? 23.211 1.101 31.465 1.00 11.21 59 VAL A CA 1
ATOM 424 C C . VAL A 1 58 ? 23.206 1.225 29.957 1.00 26.71 59 VAL A C 1
ATOM 425 O O . VAL A 1 58 ? 22.135 1.423 29.360 1.00 16.64 59 VAL A O 1
ATOM 429 N N . VAL A 1 59 ? 24.371 1.149 29.334 1.00 11.06 60 VAL A N 1
ATOM 430 C CA . VAL A 1 59 ? 24.486 1.181 27.888 1.00 21.10 60 VAL A CA 1
ATOM 431 C C . VAL A 1 59 ? 24.833 -0.258 27.470 1.00 17.06 60 VAL A C 1
ATOM 432 O O . VAL A 1 59 ? 25.680 -0.880 28.145 1.00 30.30 60 VAL A O 1
ATOM 436 N N . PRO A 1 60 ? 24.182 -0.826 26.411 1.00 52.35 61 PRO A N 1
ATOM 437 C CA . PRO A 1 60 ? 23.165 -0.192 25.549 1.00 13.12 61 PRO A CA 1
ATOM 438 C C . PRO A 1 60 ? 21.953 0.286 26.276 1.00 15.71 61 PRO A C 1
ATOM 439 O O . PRO A 1 60 ? 21.373 -0.401 27.106 1.00 24.87 61 PRO A O 1
ATOM 443 N N . SER A 1 61 ? 21.560 1.480 25.926 1.00 23.89 62 SER A N 1
ATOM 444 C CA . SER A 1 61 ? 20.417 2.054 26.547 1.00 4.65 62 SER A CA 1
ATOM 445 C C . SER A 1 61 ? 19.097 1.426 26.082 1.00 19.35 62 SER A C 1
ATOM 446 O O . SER A 1 61 ? 18.244 2.132 25.546 1.00 12.30 62 SER A O 1
ATOM 449 N N . PHE A 1 62 ? 18.957 0.118 26.307 1.00 23.27 63 PHE A N 1
ATOM 450 C CA . PHE A 1 62 ? 17.786 -0.671 25.926 1.00 15.69 63 PHE A CA 1
ATOM 451 C C . PHE A 1 62 ? 16.840 -0.973 27.051 1.00 26.97 63 PHE A C 1
ATOM 452 O O . PHE A 1 62 ? 17.210 -0.978 28.192 1.00 11.75 63 PHE A O 1
ATOM 460 N N . THR A 1 63 ? 15.592 -1.251 26.698 1.00 17.89 64 THR A N 1
ATOM 461 C CA . THR A 1 63 ? 14.556 -1.513 27.677 1.00 9.23 64 THR A CA 1
ATOM 462 C C . THR A 1 63 ? 14.729 -2.641 28.646 1.00 3.08 64 THR A C 1
ATOM 463 O O . THR A 1 63 ? 14.531 -2.455 29.841 1.00 18.86 64 THR A O 1
ATOM 467 N N . ASN A 1 64 ? 15.036 -3.843 28.143 1.00 14.39 65 ASN A N 1
ATOM 468 C CA . ASN A 1 64 ? 15.201 -5.030 28.997 1.00 28.69 65 ASN A CA 1
ATOM 469 C C . ASN A 1 64 ? 16.449 -5.034 29.938 1.00 20.84 65 ASN A C 1
ATOM 470 O O . ASN A 1 64 ? 16.363 -5.297 31.162 1.00 12.51 65 ASN A O 1
ATOM 475 N N . PRO A 1 65 ? 17.607 -4.806 29.365 1.00 28.35 66 PRO A N 1
ATOM 476 C CA . PRO A 1 65 ? 18.840 -4.776 30.155 1.00 9.65 66 PRO A CA 1
ATOM 477 C C . PRO A 1 65 ? 18.677 -3.837 31.370 1.00 14.58 66 PRO A C 1
ATOM 478 O O . PRO A 1 65 ? 18.958 -4.209 32.517 1.00 21.82 66 PRO A O 1
ATOM 482 N N . ASN A 1 66 ? 18.112 -2.654 31.104 1.00 12.22 67 ASN A N 1
ATOM 483 C CA . ASN A 1 66 ? 17.871 -1.642 32.097 1.00 5.82 67 ASN A CA 1
ATOM 484 C C . ASN A 1 66 ? 16.872 -2.021 33.150 1.00 34.69 67 ASN A C 1
ATOM 485 O O . ASN A 1 66 ? 17.178 -1.936 34.321 1.00 25.42 67 ASN A O 1
ATOM 490 N N . ASN A 1 67 ? 15.682 -2.430 32.736 1.00 21.02 68 ASN A N 1
ATOM 491 C CA . ASN A 1 67 ? 14.702 -2.841 33.685 1.00 9.58 68 ASN A CA 1
ATOM 492 C C . ASN A 1 67 ? 15.295 -3.952 34.555 1.00 13.58 68 ASN A C 1
ATOM 493 O O . ASN A 1 67 ? 15.096 -4.013 35.763 1.00 14.00 68 ASN A O 1
ATOM 498 N N . LEU A 1 68 ? 16.016 -4.854 33.919 1.00 13.29 69 LEU A N 1
ATOM 499 C CA . LEU A 1 68 ? 16.595 -5.909 34.679 1.00 21.55 69 LEU A CA 1
ATOM 500 C C . LEU A 1 68 ? 17.570 -5.435 35.694 1.00 15.18 69 LEU A C 1
ATOM 501 O O . LEU A 1 68 ? 17.589 -5.973 36.794 1.00 19.50 69 LEU A O 1
ATOM 506 N N . SER A 1 69 ? 18.361 -4.426 35.363 1.00 11.48 70 SER A N 1
ATOM 507 C CA . SER A 1 69 ? 19.318 -3.945 36.362 1.00 11.00 70 SER A CA 1
ATOM 508 C C . SER A 1 69 ? 18.620 -3.253 37.480 1.00 31.15 70 SER A C 1
ATOM 509 O O . SER A 1 69 ? 19.053 -3.281 38.604 1.00 20.12 70 SER A O 1
ATOM 512 N N . ILE A 1 70 ? 17.530 -2.588 37.167 1.00 20.67 71 ILE A N 1
ATOM 513 C CA . ILE A 1 70 ? 16.823 -1.863 38.194 1.00 8.32 71 ILE A CA 1
ATOM 514 C C . ILE A 1 70 ? 16.340 -2.767 39.322 1.00 30.64 71 ILE A C 1
ATOM 515 O O . ILE A 1 70 ? 16.415 -2.437 40.514 1.00 24.54 71 ILE A O 1
ATOM 520 N N . VAL A 1 71 ? 15.809 -3.911 38.920 1.00 19.59 72 VAL A N 1
ATOM 521 C CA . VAL A 1 71 ? 15.249 -4.859 39.847 1.00 21.94 72 VAL A CA 1
ATOM 522 C C . VAL A 1 71 ? 16.249 -5.757 40.571 1.00 10.73 72 VAL A C 1
ATOM 523 O O . VAL A 1 71 ? 15.911 -6.451 41.550 1.00 19.47 72 VAL A O 1
ATOM 527 N N . THR A 1 72 ? 17.467 -5.745 40.086 1.00 22.40 73 THR A N 1
ATOM 528 C CA . THR A 1 72 ? 18.556 -6.522 40.682 1.00 13.90 73 THR A CA 1
ATOM 529 C C . THR A 1 72 ? 19.586 -5.607 41.328 1.00 21.91 73 THR A C 1
ATOM 530 O O . THR A 1 72 ? 20.511 -6.079 42.013 1.00 26.84 73 THR A O 1
ATOM 534 N N . GLY A 1 73 ? 19.449 -4.298 41.095 1.00 18.05 74 GLY A N 1
ATOM 535 C CA . GLY A 1 73 ? 20.385 -3.324 41.636 1.00 11.19 74 GLY A CA 1
ATOM 536 C C . GLY A 1 73 ? 21.825 -3.582 41.172 1.00 18.84 74 GLY A C 1
ATOM 537 O O . GLY A 1 73 ? 22.786 -3.191 41.836 1.00 20.85 74 GLY A O 1
ATOM 538 N N . ALA A 1 74 ? 21.960 -4.238 40.000 1.00 26.43 75 ALA A N 1
ATOM 539 C CA . ALA A 1 74 ? 23.249 -4.580 39.405 1.00 27.94 75 ALA A CA 1
ATOM 540 C C . ALA A 1 74 ? 23.219 -4.467 37.887 1.00 21.02 75 ALA A C 1
ATOM 541 O O . ALA A 1 74 ? 22.167 -4.403 37.264 1.00 24.38 75 ALA A O 1
ATOM 543 N N . PRO A 1 75 ? 24.412 -4.459 37.329 1.00 25.72 76 PRO A N 1
ATOM 544 C CA . PRO A 1 75 ? 24.662 -4.356 35.910 1.00 36.10 76 PRO A CA 1
ATOM 545 C C . PRO A 1 75 ? 24.420 -5.672 35.151 1.00 22.18 76 PRO A C 1
ATOM 546 O O . PRO A 1 75 ? 24.209 -6.735 35.749 1.00 20.14 76 PRO A O 1
ATOM 550 N N . PRO A 1 76 ? 24.413 -5.609 33.803 1.00 13.89 77 PRO A N 1
ATOM 551 C CA . PRO A 1 76 ? 24.195 -6.801 33.039 1.00 14.05 77 PRO A CA 1
ATOM 552 C C . PRO A 1 76 ? 25.288 -7.809 33.268 1.00 22.40 77 PRO A C 1
ATOM 553 O O . PRO A 1 76 ? 25.052 -8.995 33.148 1.00 16.40 77 PRO A O 1
ATOM 557 N N . SER A 1 77 ? 26.489 -7.321 33.619 1.00 24.14 78 SER A N 1
ATOM 558 C CA . SER A 1 77 ? 27.614 -8.205 33.894 1.00 14.25 78 SER A CA 1
ATOM 559 C C . SER A 1 77 ? 27.294 -9.239 34.965 1.00 16.34 78 SER A C 1
ATOM 560 O O . SER A 1 77 ? 27.885 -10.317 35.019 1.00 60.51 78 SER A O 1
ATOM 563 N N . VAL A 1 78 ? 26.325 -8.875 35.802 1.00 48.22 79 VAL A N 1
ATOM 564 C CA . VAL A 1 78 ? 25.842 -9.679 36.904 1.00 9.66 79 VAL A CA 1
ATOM 565 C C . VAL A 1 78 ? 24.575 -10.470 36.569 1.00 34.91 79 VAL A C 1
ATOM 566 O O . VAL A 1 78 ? 24.555 -11.669 36.766 1.00 24.33 79 VAL A O 1
ATOM 570 N N . HIS A 1 79 ? 23.518 -9.801 36.069 1.00 15.73 80 HIS A N 1
ATOM 571 C CA . HIS A 1 79 ? 22.279 -10.503 35.745 1.00 15.03 80 HIS A CA 1
ATOM 572 C C . HIS A 1 79 ? 22.311 -11.209 34.414 1.00 19.62 80 HIS A C 1
ATOM 573 O O . HIS A 1 79 ? 21.471 -12.049 34.140 1.00 39.55 80 HIS A O 1
ATOM 580 N N . GLY A 1 80 ? 23.264 -10.841 33.575 1.00 26.75 81 GLY A N 1
ATOM 581 C CA . GLY A 1 80 ? 23.396 -11.499 32.291 1.00 10.85 81 GLY A CA 1
ATOM 582 C C . GLY A 1 80 ? 22.638 -10.942 31.094 1.00 20.35 81 GLY A C 1
ATOM 583 O O . GLY A 1 80 ? 23.094 -11.159 29.964 1.00 22.28 81 GLY A O 1
ATOM 584 N N . ILE A 1 81 ? 21.492 -10.267 31.310 1.00 25.45 82 ILE A N 1
ATOM 585 C CA . ILE A 1 81 ? 20.685 -9.714 30.215 1.00 22.66 82 ILE A CA 1
ATOM 586 C C . ILE A 1 81 ? 21.274 -8.405 29.693 1.00 17.64 82 ILE A C 1
ATOM 587 O O . ILE A 1 81 ? 21.089 -7.339 30.282 1.00 30.87 82 ILE A O 1
ATOM 592 N N . CYS A 1 82 ? 21.948 -8.512 28.567 1.00 19.59 83 CYS A N 1
ATOM 593 C CA . CYS A 1 82 ? 22.602 -7.383 27.955 1.00 24.06 83 CYS A CA 1
ATOM 594 C C . CYS A 1 82 ? 22.019 -7.011 26.605 1.00 26.09 83 CYS A C 1
ATOM 595 O O . CYS A 1 82 ? 22.646 -6.276 25.838 1.00 19.68 83 CYS A O 1
ATOM 598 N N . GLY A 1 83 ? 20.808 -7.513 26.311 1.00 36.62 84 GLY A N 1
ATOM 599 C CA . GLY A 1 83 ? 20.124 -7.226 25.062 1.00 14.70 84 GLY A CA 1
ATOM 600 C C . GLY A 1 83 ? 18.916 -8.146 24.858 1.00 28.61 84 GLY A C 1
ATOM 601 O O . GLY A 1 83 ? 18.505 -8.806 25.808 1.00 35.29 84 GLY A O 1
ATOM 602 N N . ASN A 1 84 ? 18.357 -8.193 23.612 1.00 33.75 85 ASN A N 1
ATOM 603 C CA . ASN A 1 84 ? 17.204 -9.052 23.307 1.00 35.82 85 ASN A CA 1
ATOM 604 C C . ASN A 1 84 ? 17.584 -10.450 22.953 1.00 41.82 85 ASN A C 1
ATOM 605 O O . ASN A 1 84 ? 16.777 -11.371 23.110 1.00 46.53 85 ASN A O 1
ATOM 610 N N . PHE A 1 85 ? 18.811 -10.578 22.465 1.00 29.71 86 PHE A N 1
ATOM 611 C CA . PHE A 1 85 ? 19.372 -11.842 22.066 1.00 38.65 86 PHE A CA 1
ATOM 612 C C . PHE A 1 85 ? 20.842 -11.683 21.808 1.00 22.34 86 PHE A C 1
ATOM 613 O O . PHE A 1 85 ? 21.361 -10.579 21.813 1.00 28.82 86 PHE A O 1
ATOM 621 N N . PHE A 1 86 ? 21.507 -12.779 21.556 1.00 24.38 87 PHE A N 1
ATOM 622 C CA . PHE A 1 86 ? 22.917 -12.742 21.245 1.00 32.21 87 PHE A CA 1
ATOM 623 C C . PHE A 1 86 ? 23.240 -13.880 20.327 1.00 35.35 87 PHE A C 1
ATOM 624 O O . PHE A 1 86 ? 22.374 -14.682 19.977 1.00 34.25 87 PHE A O 1
ATOM 632 N N . PHE A 1 87 ? 24.496 -13.948 19.962 1.00 37.05 88 PHE A N 1
ATOM 633 C CA . PHE A 1 87 ? 24.944 -14.966 19.074 1.00 27.60 88 PHE A CA 1
ATOM 634 C C . PHE A 1 87 ? 25.908 -15.932 19.715 1.00 36.14 88 PHE A C 1
ATOM 635 O O . PHE A 1 87 ? 26.998 -15.547 20.161 1.00 57.95 88 PHE A O 1
ATOM 643 N N . ASP A 1 88 ? 25.512 -17.205 19.731 1.00 58.16 89 ASP A N 1
ATOM 644 C CA . ASP A 1 88 ? 26.374 -18.217 20.296 1.00 95.86 89 ASP A CA 1
ATOM 645 C C . ASP A 1 88 ? 27.264 -18.806 19.230 1.00 60.96 89 ASP A C 1
ATOM 646 O O . ASP A 1 88 ? 26.773 -19.434 18.302 1.00 46.90 89 ASP A O 1
ATOM 651 N N . GLN A 1 89 ? 28.570 -18.602 19.370 1.00 93.27 90 GLN A N 1
ATOM 652 C CA . GLN A 1 89 ? 29.523 -19.112 18.410 1.00 72.50 90 GLN A CA 1
ATOM 653 C C . GLN A 1 89 ? 29.984 -20.539 18.703 1.00 100.00 90 GLN A C 1
ATOM 654 O O . GLN A 1 89 ? 31.049 -20.970 18.259 1.00 100.00 90 GLN A O 1
ATOM 656 N N . GLU A 1 90 ? 29.149 -21.260 19.445 1.00 100.00 91 GLU A N 1
ATOM 657 C CA . GLU A 1 90 ? 29.375 -22.647 19.823 1.00 100.00 91 GLU A CA 1
ATOM 658 C C . GLU A 1 90 ? 28.397 -23.516 19.061 1.00 79.22 91 GLU A C 1
ATOM 659 O O . GLU A 1 90 ? 28.701 -24.636 18.652 1.00 100.00 91 GLU A O 1
ATOM 665 N N . THR A 1 91 ? 27.206 -22.937 18.907 1.00 70.47 92 THR A N 1
ATOM 666 C CA . THR A 1 91 ? 26.089 -23.541 18.215 1.00 100.00 92 THR A CA 1
ATOM 667 C C . THR A 1 91 ? 25.861 -22.848 16.907 1.00 93.94 92 THR A C 1
ATOM 668 O O . THR A 1 91 ? 25.142 -23.344 16.045 1.00 100.00 92 THR A O 1
ATOM 672 N N . GLN A 1 92 ? 26.470 -21.681 16.774 1.00 52.53 93 GLN A N 1
ATOM 673 C CA . GLN A 1 92 ? 26.303 -20.904 15.573 1.00 98.90 93 GLN A CA 1
ATOM 674 C C . GLN A 1 92 ? 24.846 -20.494 15.402 1.00 98.48 93 GLN A C 1
ATOM 675 O O . GLN A 1 92 ? 24.361 -20.394 14.278 1.00 58.06 93 GLN A O 1
ATOM 681 N N . GLU A 1 93 ? 24.155 -20.268 16.529 1.00 38.87 94 GLU A N 1
ATOM 682 C CA . GLU A 1 93 ? 22.753 -19.876 16.490 1.00 100.00 94 GLU A CA 1
ATOM 683 C C . GLU A 1 93 ? 22.428 -18.580 17.221 1.00 92.91 94 GLU A C 1
ATOM 684 O O . GLU A 1 93 ? 23.209 -18.063 18.020 1.00 50.95 94 GLU A O 1
ATOM 690 N N . GLU A 1 94 ? 21.250 -18.051 16.941 1.00 43.10 95 GLU A N 1
ATOM 691 C CA . GLU A 1 94 ? 20.806 -16.834 17.566 1.00 53.37 95 GLU A CA 1
ATOM 692 C C . GLU A 1 94 ? 20.079 -17.171 18.834 1.00 60.23 95 GLU A C 1
ATOM 693 O O . GLU A 1 94 ? 19.069 -17.875 18.815 1.00 96.91 95 GLU A O 1
ATOM 699 N N . VAL A 1 95 ? 20.628 -16.676 19.944 1.00 46.27 96 VAL A N 1
ATOM 700 C CA . VAL A 1 95 ? 20.056 -16.939 21.251 1.00 53.89 96 VAL A CA 1
ATOM 701 C C . VAL A 1 95 ? 19.208 -15.812 21.805 1.00 39.86 96 VAL A C 1
ATOM 702 O O . VAL A 1 95 ? 19.698 -14.719 22.103 1.00 50.27 96 VAL A O 1
ATOM 706 N N . LEU A 1 96 ? 17.925 -16.114 21.941 1.00 38.41 97 LEU A N 1
ATOM 707 C CA . LEU A 1 96 ? 16.941 -15.182 22.450 1.00 56.66 97 LEU A CA 1
ATOM 708 C C . LEU A 1 96 ? 16.809 -15.209 23.954 1.00 50.45 97 LEU A C 1
ATOM 709 O O . LEU A 1 96 ? 16.332 -16.214 24.508 1.00 51.87 97 LEU A O 1
ATOM 714 N N . MET A 1 97 ? 17.184 -14.082 24.596 1.00 36.71 98 MET A N 1
ATOM 715 C CA . MET A 1 97 ? 17.126 -13.883 26.064 1.00 51.60 98 MET A CA 1
ATOM 716 C C . MET A 1 97 ? 15.735 -13.436 26.515 1.00 33.10 98 MET A C 1
ATOM 717 O O . MET A 1 97 ? 15.566 -12.368 27.108 1.00 48.14 98 MET A O 1
ATOM 722 N N . ASN A 1 98 ? 14.741 -14.280 26.208 1.00 45.27 99 ASN A N 1
ATOM 723 C CA . ASN A 1 98 ? 13.339 -14.037 26.506 1.00 29.45 99 ASN A CA 1
ATOM 724 C C . ASN A 1 98 ? 12.839 -14.885 27.629 1.00 76.38 99 ASN A C 1
ATOM 725 O O . ASN A 1 98 ? 11.642 -14.905 27.938 1.00 74.66 99 ASN A O 1
ATOM 730 N N . ASP A 1 99 ? 13.769 -15.585 28.229 1.00 42.84 100 ASP A N 1
ATOM 731 C CA . ASP A 1 99 ? 13.419 -16.446 29.306 1.00 34.67 100 ASP A CA 1
ATOM 732 C C . ASP A 1 99 ? 14.276 -16.186 30.505 1.00 31.66 100 ASP A C 1
ATOM 733 O O . ASP A 1 99 ? 15.487 -15.932 30.407 1.00 33.30 100 ASP A O 1
ATOM 738 N N . ALA A 1 100 ? 13.610 -16.293 31.650 1.00 50.52 101 ALA A N 1
ATOM 739 C CA . ALA A 1 100 ? 14.230 -16.097 32.939 1.00 52.13 101 ALA A CA 1
ATOM 740 C C . ALA A 1 100 ? 15.337 -17.121 33.141 1.00 32.28 101 ALA A C 1
ATOM 741 O O . ALA A 1 100 ? 16.121 -17.068 34.079 1.00 53.57 101 ALA A O 1
ATOM 743 N N . LYS A 1 101 ? 15.417 -18.049 32.203 1.00 33.57 102 LYS A N 1
ATOM 744 C CA . LYS A 1 101 ? 16.440 -19.054 32.222 1.00 28.74 102 LYS A CA 1
ATOM 745 C C . LYS A 1 101 ? 17.797 -18.428 31.910 1.00 32.71 102 LYS A C 1
ATOM 746 O O . LYS A 1 101 ? 18.848 -19.022 32.169 1.00 40.73 102 LYS A O 1
ATOM 752 N N . TYR A 1 102 ? 17.763 -17.204 31.347 1.00 40.14 103 TYR A N 1
ATOM 753 C CA . TYR A 1 102 ? 18.984 -16.464 31.001 1.00 29.02 103 TYR A CA 1
ATOM 754 C C . TYR A 1 102 ? 19.492 -15.577 32.103 1.00 15.25 103 TYR A C 1
ATOM 755 O O . TYR A 1 102 ? 20.619 -15.042 32.008 1.00 33.87 103 TYR A O 1
ATOM 764 N N . LEU A 1 103 ? 18.659 -15.414 33.144 1.00 32.69 104 LEU A N 1
ATOM 765 C CA . LEU A 1 103 ? 18.996 -14.607 34.308 1.00 31.51 104 LEU A CA 1
ATOM 766 C C . LEU A 1 103 ? 20.146 -15.218 35.144 1.00 31.15 104 LEU A C 1
ATOM 767 O O . LEU A 1 103 ? 20.089 -16.392 35.498 1.00 75.13 104 LEU A O 1
ATOM 772 N N . ARG A 1 104 ? 21.182 -14.404 35.472 1.00 29.54 105 ARG A N 1
ATOM 773 C CA . ARG A 1 104 ? 22.351 -14.859 36.276 1.00 33.96 105 ARG A CA 1
ATOM 774 C C . ARG A 1 104 ? 22.371 -14.361 37.730 1.00 31.58 105 ARG A C 1
ATOM 775 O O . ARG A 1 104 ? 23.318 -14.594 38.479 1.00 36.74 105 ARG A O 1
ATOM 783 N N . ALA A 1 105 ? 21.324 -13.663 38.125 1.00 21.03 106 ALA A N 1
ATOM 784 C CA . ALA A 1 105 ? 21.234 -13.133 39.480 1.00 10.17 106 ALA A CA 1
ATOM 785 C C . ALA A 1 105 ? 19.791 -13.104 39.889 1.00 31.40 106 ALA A C 1
ATOM 786 O O . ALA A 1 105 ? 18.882 -13.206 39.082 1.00 24.42 106 ALA A O 1
ATOM 788 N N . PRO A 1 106 ? 19.600 -12.931 41.161 1.00 36.83 107 PRO A N 1
ATOM 789 C CA . PRO A 1 106 ? 18.292 -12.894 41.743 1.00 10.75 107 PRO A CA 1
ATOM 790 C C . PRO A 1 106 ? 17.747 -11.507 41.826 1.00 35.99 107 PRO A C 1
ATOM 791 O O . PRO A 1 106 ? 18.509 -10.557 41.938 1.00 20.40 107 PRO A O 1
ATOM 795 N N . THR A 1 107 ? 16.423 -11.366 41.787 1.00 17.75 108 THR A N 1
ATOM 796 C CA . THR A 1 107 ? 15.921 -10.030 41.882 1.00 8.93 108 THR A CA 1
ATOM 797 C C . THR A 1 107 ? 15.678 -9.611 43.295 1.00 8.26 108 THR A C 1
ATOM 798 O O . THR A 1 107 ? 15.318 -10.392 44.140 1.00 7.93 108 THR A O 1
ATOM 802 N N . ILE A 1 108 ? 15.828 -8.336 43.539 1.00 6.96 109 ILE A N 1
ATOM 803 C CA . ILE A 1 108 ? 15.569 -7.872 44.872 1.00 10.57 109 ILE A CA 1
ATOM 804 C C . ILE A 1 108 ? 14.133 -8.081 45.280 1.00 40.76 109 ILE A C 1
ATOM 805 O O . ILE A 1 108 ? 13.819 -8.224 46.461 1.00 23.20 109 ILE A O 1
ATOM 810 N N . LEU A 1 109 ? 13.253 -8.090 44.274 1.00 24.31 110 LEU A N 1
ATOM 811 C CA . LEU A 1 109 ? 11.821 -8.262 44.483 1.00 45.97 110 LEU A CA 1
ATOM 812 C C . LEU A 1 109 ? 11.467 -9.595 45.058 1.00 30.63 110 LEU A C 1
ATOM 813 O O . LEU A 1 109 ? 10.639 -9.700 45.975 1.00 24.25 110 LEU A O 1
ATOM 818 N N . ALA A 1 110 ? 12.093 -10.614 44.475 1.00 21.57 111 ALA A N 1
ATOM 819 C CA . ALA A 1 110 ? 11.881 -11.987 44.885 1.00 29.99 111 ALA A CA 1
ATOM 820 C C . ALA A 1 110 ? 12.252 -12.157 46.343 1.00 31.87 111 ALA A C 1
ATOM 821 O O . ALA A 1 110 ? 11.546 -12.828 47.106 1.00 27.44 111 ALA A O 1
ATOM 823 N N . GLU A 1 111 ? 13.381 -11.531 46.711 1.00 28.07 112 GLU A N 1
ATOM 824 C CA . GLU A 1 111 ? 13.883 -11.567 48.069 1.00 22.13 112 GLU A CA 1
ATOM 825 C C . GLU A 1 111 ? 12.907 -10.907 49.055 1.00 24.77 112 GLU A C 1
ATOM 826 O O . GLU A 1 111 ? 12.576 -11.475 50.088 1.00 48.71 112 GLU A O 1
ATOM 832 N N . MET A 1 112 ? 12.421 -9.722 48.723 1.00 16.91 113 MET A N 1
ATOM 833 C CA . MET A 1 112 ? 11.465 -9.058 49.598 1.00 19.00 113 MET A CA 1
ATOM 834 C C . MET A 1 112 ? 10.252 -9.956 49.879 1.00 14.63 113 MET A C 1
ATOM 835 O O . MET A 1 112 ? 9.686 -9.965 50.965 1.00 29.43 113 MET A O 1
ATOM 840 N N . ALA A 1 113 ? 9.861 -10.719 48.881 1.00 18.63 114 ALA A N 1
ATOM 841 C CA . ALA A 1 113 ? 8.744 -11.621 49.043 1.00 18.05 114 ALA A CA 1
ATOM 842 C C . ALA A 1 113 ? 9.184 -12.753 49.948 1.00 14.83 114 ALA A C 1
ATOM 843 O O . ALA A 1 113 ? 8.461 -13.149 50.846 1.00 29.92 114 ALA A O 1
ATOM 845 N N . LYS A 1 114 ? 10.403 -13.262 49.726 1.00 30.28 115 LYS A N 1
ATOM 846 C CA . LYS A 1 114 ? 10.920 -14.322 50.577 1.00 26.28 115 LYS A CA 1
ATOM 847 C C . LYS A 1 114 ? 10.877 -13.878 52.026 1.00 38.02 115 LYS A C 1
ATOM 848 O O . LYS A 1 114 ? 10.559 -14.645 52.922 1.00 37.69 115 LYS A O 1
ATOM 854 N N . ALA A 1 115 ? 11.216 -12.614 52.246 1.00 17.09 116 ALA A N 1
ATOM 855 C CA . ALA A 1 115 ? 11.215 -12.034 53.577 1.00 15.31 116 ALA A CA 1
ATOM 856 C C . ALA A 1 115 ? 9.830 -11.698 54.113 1.00 25.03 116 ALA A C 1
ATOM 857 O O . ALA A 1 115 ? 9.690 -10.992 55.105 1.00 26.98 116 ALA A O 1
ATOM 859 N N . GLY A 1 116 ? 8.784 -12.205 53.462 1.00 19.10 117 GLY A N 1
ATOM 860 C CA . GLY A 1 116 ? 7.456 -11.954 53.966 1.00 32.32 117 GLY A CA 1
ATOM 861 C C . GLY A 1 116 ? 6.738 -10.761 53.399 1.00 24.74 117 GLY A C 1
ATOM 862 O O . GLY A 1 116 ? 5.594 -10.497 53.769 1.00 59.22 117 GLY A O 1
ATOM 863 N N . GLN A 1 117 ? 7.387 -10.070 52.490 1.00 26.68 118 GLN A N 1
ATOM 864 C CA . GLN A 1 117 ? 6.769 -8.919 51.887 1.00 27.39 118 GLN A CA 1
ATOM 865 C C . GLN A 1 117 ? 5.800 -9.211 50.745 1.00 21.29 118 GLN A C 1
ATOM 866 O O . GLN A 1 117 ? 6.019 -10.127 49.950 1.00 54.17 118 GLN A O 1
ATOM 872 N N . LEU A 1 118 ? 4.718 -8.398 50.692 1.00 33.55 119 LEU A N 1
ATOM 873 C CA . LEU A 1 118 ? 3.700 -8.460 49.637 1.00 22.45 119 LEU A CA 1
ATOM 874 C C . LEU A 1 118 ? 4.213 -7.522 48.559 1.00 25.81 119 LEU A C 1
ATOM 875 O O . LEU A 1 118 ? 4.189 -6.306 48.761 1.00 23.19 119 LEU A O 1
ATOM 880 N N . VAL A 1 119 ? 4.669 -8.130 47.451 1.00 19.26 120 VAL A N 1
ATOM 881 C CA . VAL A 1 119 ? 5.287 -7.466 46.329 1.00 25.33 120 VAL A CA 1
ATOM 882 C C . VAL A 1 119 ? 4.498 -7.596 45.023 1.00 32.20 120 VAL A C 1
ATOM 883 O O . VAL A 1 119 ? 4.244 -8.690 44.576 1.00 30.54 120 VAL A O 1
ATOM 887 N N . ALA A 1 120 ? 4.131 -6.447 44.413 1.00 23.01 121 ALA A N 1
ATOM 888 C CA . ALA A 1 120 ? 3.372 -6.385 43.161 1.00 32.06 121 ALA A CA 1
ATOM 889 C C . ALA A 1 120 ? 4.242 -5.853 42.052 1.00 36.61 121 ALA A C 1
ATOM 890 O O . ALA A 1 120 ? 5.065 -4.976 42.268 1.00 48.39 121 ALA A O 1
ATOM 892 N N . VAL A 1 121 ? 4.058 -6.396 40.871 1.00 40.64 122 VAL A N 1
ATOM 893 C CA . VAL A 1 121 ? 4.809 -5.976 39.709 1.00 26.93 122 VAL A CA 1
ATOM 894 C C . VAL A 1 121 ? 3.836 -5.841 38.572 1.00 37.17 122 VAL A C 1
ATOM 895 O O . VAL A 1 121 ? 3.114 -6.790 38.274 1.00 29.44 122 VAL A O 1
ATOM 899 N N . VAL A 1 122 ? 3.812 -4.686 37.949 1.00 18.72 123 VAL A N 1
ATOM 900 C CA . VAL A 1 122 ? 2.922 -4.483 36.830 1.00 34.58 123 VAL A CA 1
ATOM 901 C C . VAL A 1 122 ? 3.661 -3.858 35.688 1.00 20.04 123 VAL A C 1
ATOM 902 O O . VAL A 1 122 ? 4.153 -2.742 35.831 1.00 23.71 123 VAL A O 1
ATOM 906 N N . THR A 1 123 ? 3.714 -4.573 34.559 1.00 19.88 124 THR A N 1
ATOM 907 C CA . THR A 1 123 ? 4.337 -4.088 33.345 1.00 20.54 124 THR A CA 1
ATOM 908 C C . THR A 1 123 ? 3.271 -3.846 32.305 1.00 43.74 124 THR A C 1
ATOM 909 O O . THR A 1 123 ? 2.164 -4.385 32.380 1.00 19.76 124 THR A O 1
ATOM 913 N N . ALA A 1 124 ? 3.644 -3.043 31.324 1.00 37.28 125 ALA A N 1
ATOM 914 C CA . ALA A 1 124 ? 2.781 -2.745 30.214 1.00 62.03 125 ALA A CA 1
ATOM 915 C C . ALA A 1 124 ? 2.822 -3.942 29.261 1.00 57.96 125 ALA A C 1
ATOM 916 O O . ALA A 1 124 ? 1.797 -4.479 28.802 1.00 24.40 125 ALA A O 1
ATOM 918 N N . LYS A 1 125 ? 4.042 -4.372 28.981 1.00 21.24 126 LYS A N 1
ATOM 919 C CA . LYS A 1 125 ? 4.275 -5.507 28.118 1.00 21.55 126 LYS A CA 1
ATOM 920 C C . LYS A 1 125 ? 4.430 -6.793 28.900 1.00 26.36 126 LYS A C 1
ATOM 921 O O . LYS A 1 125 ? 5.016 -6.812 29.976 1.00 49.54 126 LYS A O 1
ATOM 927 N N . ASP A 1 126 ? 3.879 -7.869 28.341 1.00 36.94 127 ASP A N 1
ATOM 928 C CA . ASP A 1 126 ? 3.904 -9.163 28.982 1.00 40.20 127 ASP A CA 1
ATOM 929 C C . ASP A 1 126 ? 5.218 -9.895 28.935 1.00 20.33 127 ASP A C 1
ATOM 930 O O . ASP A 1 126 ? 5.502 -10.726 29.805 1.00 30.28 127 ASP A O 1
ATOM 935 N N . LYS A 1 127 ? 6.001 -9.605 27.906 1.00 19.56 128 LYS A N 1
ATOM 936 C CA . LYS A 1 127 ? 7.297 -10.241 27.703 1.00 41.47 128 LYS A CA 1
ATOM 937 C C . LYS A 1 127 ? 8.275 -9.926 28.843 1.00 21.92 128 LYS A C 1
ATOM 938 O O . LYS A 1 127 ? 9.083 -10.756 29.266 1.00 86.32 128 LYS A O 1
ATOM 944 N N . LEU A 1 128 ? 8.166 -8.696 29.320 1.00 100.00 129 LEU A N 1
ATOM 945 C CA . LEU A 1 128 ? 8.973 -8.174 30.400 1.00 42.86 129 LEU A CA 1
ATOM 946 C C . LEU A 1 128 ? 8.614 -8.855 31.724 1.00 31.36 129 LEU A C 1
ATOM 947 O O . LEU A 1 128 ? 9.477 -9.333 32.469 1.00 28.80 129 LEU A O 1
ATOM 952 N N . ARG A 1 129 ? 7.316 -8.910 31.962 1.00 28.28 130 ARG A N 1
ATOM 953 C CA . ARG A 1 129 ? 6.733 -9.506 33.121 1.00 40.62 130 ARG A CA 1
ATOM 954 C C . ARG A 1 129 ? 7.347 -10.865 33.413 1.00 41.68 130 ARG A C 1
ATOM 955 O O . ARG A 1 129 ? 7.551 -11.236 34.563 1.00 42.87 130 ARG A O 1
ATOM 963 N N . ASN A 1 130 ? 7.674 -11.596 32.363 1.00 27.83 131 ASN A N 1
ATOM 964 C CA . ASN A 1 130 ? 8.249 -12.930 32.524 1.00 29.97 131 ASN A CA 1
ATOM 965 C C . ASN A 1 130 ? 9.636 -12.949 33.100 1.00 40.33 131 ASN A C 1
ATOM 966 O O . ASN A 1 130 ? 9.980 -13.839 33.875 1.00 31.89 131 ASN A O 1
ATOM 971 N N . LEU A 1 131 ? 10.439 -11.985 32.679 1.00 26.19 132 LEU A N 1
ATOM 972 C CA . LEU A 1 131 ? 11.796 -11.925 33.157 1.00 47.91 132 LEU A CA 1
ATOM 973 C C . LEU A 1 131 ? 11.841 -11.416 34.572 1.00 21.41 132 LEU A C 1
ATOM 974 O O . LEU A 1 131 ? 12.617 -11.863 35.422 1.00 36.81 132 LEU A O 1
ATOM 979 N N . LEU A 1 132 ? 10.970 -10.462 34.807 1.00 27.16 133 LEU A N 1
ATOM 980 C CA . LEU A 1 132 ? 10.849 -9.806 36.087 1.00 36.96 133 LEU A CA 1
ATOM 981 C C . LEU A 1 132 ? 10.240 -10.650 37.192 1.00 41.53 133 LEU A C 1
ATOM 982 O O . LEU A 1 132 ? 10.562 -10.473 38.359 1.00 40.45 133 LEU A O 1
ATOM 987 N N . GLY A 1 133 ? 9.333 -11.540 36.828 1.00 35.73 134 GLY A N 1
ATOM 988 C CA . GLY A 1 133 ? 8.673 -12.374 37.807 1.00 40.72 134 GLY A CA 1
ATOM 989 C C . GLY A 1 133 ? 9.487 -13.573 38.259 1.00 32.92 134 GLY A C 1
ATOM 990 O O . GLY A 1 133 ? 8.991 -14.442 38.972 1.00 44.91 134 GLY A O 1
ATOM 991 N N . HIS A 1 134 ? 10.730 -13.622 37.855 1.00 44.13 135 HIS A N 1
ATOM 992 C CA . HIS A 1 134 ? 11.579 -14.713 38.243 1.00 33.41 135 HIS A CA 1
ATOM 993 C C . HIS A 1 134 ? 11.613 -14.940 39.763 1.00 18.89 135 HIS A C 1
ATOM 994 O O . HIS A 1 134 ? 11.976 -14.031 40.510 1.00 37.64 135 HIS A O 1
ATOM 1001 N N . GLN A 1 135 ? 11.226 -16.175 40.179 1.00 27.68 136 GLN A N 1
ATOM 1002 C CA . GLN A 1 135 ? 11.143 -16.648 41.572 1.00 19.81 136 GLN A CA 1
ATOM 1003 C C . GLN A 1 135 ? 10.296 -15.762 42.469 1.00 21.34 136 GLN A C 1
ATOM 1004 O O . GLN A 1 135 ? 10.506 -15.693 43.683 1.00 43.81 136 GLN A O 1
ATOM 1010 N N . LEU A 1 136 ? 9.324 -15.087 41.887 1.00 28.48 137 LEU A N 1
ATOM 1011 C CA . LEU A 1 136 ? 8.496 -14.190 42.665 1.00 10.07 137 LEU A CA 1
ATOM 1012 C C . LEU A 1 136 ? 7.122 -14.685 43.094 1.00 38.74 137 LEU A C 1
ATOM 1013 O O . LEU A 1 136 ? 6.286 -15.108 42.302 1.00 39.26 137 LEU A O 1
ATOM 1018 N N . LYS A 1 137 ? 6.922 -14.598 44.392 1.00 33.71 138 LYS A N 1
ATOM 1019 C CA . LYS A 1 137 ? 5.692 -14.935 45.033 1.00 19.13 138 LYS A CA 1
ATOM 1020 C C . LYS A 1 137 ? 5.057 -13.600 45.454 1.00 42.55 138 LYS A C 1
ATOM 1021 O O . LYS A 1 137 ? 5.516 -12.905 46.372 1.00 40.76 138 LYS A O 1
ATOM 1027 N N . GLY A 1 138 ? 4.021 -13.238 44.710 1.00 28.50 139 GLY A N 1
ATOM 1028 C CA . GLY A 1 138 ? 3.278 -12.021 44.898 1.00 42.07 139 GLY A CA 1
ATOM 1029 C C . GLY A 1 138 ? 2.325 -11.800 43.730 1.00 37.22 139 GLY A C 1
ATOM 1030 O O . GLY A 1 138 ? 1.832 -12.754 43.116 1.00 42.35 139 GLY A O 1
ATOM 1031 N N . ILE A 1 139 ? 2.077 -10.527 43.437 1.00 31.94 140 ILE A N 1
ATOM 1032 C CA . ILE A 1 139 ? 1.193 -10.133 42.361 1.00 66.28 140 ILE A CA 1
ATOM 1033 C C . ILE A 1 139 ? 2.002 -9.751 41.126 1.00 41.42 140 ILE A C 1
ATOM 1034 O O . ILE A 1 139 ? 2.916 -8.955 41.198 1.00 29.26 140 ILE A O 1
ATOM 1039 N N . CYS A 1 140 ? 1.708 -10.334 39.982 1.00 32.54 141 CYS A N 1
ATOM 1040 C CA . CYS A 1 140 ? 2.512 -9.989 38.842 1.00 38.12 141 CYS A CA 1
ATOM 1041 C C . CYS A 1 140 ? 1.777 -10.226 37.541 1.00 37.04 141 CYS A C 1
ATOM 1042 O O . CYS A 1 140 ? 1.450 -11.354 37.191 1.00 32.22 141 CYS A O 1
ATOM 1045 N N . PHE A 1 141 ? 1.537 -9.144 36.835 1.00 33.43 142 PHE A N 1
ATOM 1046 C CA . PHE A 1 141 ? 0.857 -9.232 35.578 1.00 26.70 142 PHE A CA 1
ATOM 1047 C C . PHE A 1 141 ? 1.154 -8.011 34.696 1.00 52.37 142 PHE A C 1
ATOM 1048 O O . PHE A 1 141 ? 1.814 -7.064 35.120 1.00 27.25 142 PHE A O 1
ATOM 1056 N N . SER A 1 142 ? 0.684 -8.045 33.461 1.00 37.34 143 SER A N 1
ATOM 1057 C CA . SER A 1 142 ? 0.886 -6.952 32.514 1.00 30.16 143 SER A CA 1
ATOM 1058 C C . SER A 1 142 ? -0.448 -6.411 32.068 1.00 35.21 143 SER A C 1
ATOM 1059 O O . SER A 1 142 ? -1.447 -7.119 32.141 1.00 32.24 143 SER A O 1
ATOM 1062 N N . ALA A 1 143 ? -0.457 -5.169 31.596 1.00 27.61 144 ALA A N 1
ATOM 1063 C CA . ALA A 1 143 ? -1.687 -4.573 31.108 1.00 46.30 144 ALA A CA 1
ATOM 1064 C C . ALA A 1 143 ? -2.085 -5.242 29.799 1.00 46.92 144 ALA A C 1
ATOM 1065 O O . ALA A 1 143 ? -3.259 -5.436 29.496 1.00 41.18 144 ALA A O 1
ATOM 1067 N N . GLU A 1 144 ? -1.062 -5.597 29.030 1.00 28.97 145 GLU A N 1
ATOM 1068 C CA . GLU A 1 144 ? -1.209 -6.237 27.750 1.00 22.50 145 GLU A CA 1
ATOM 1069 C C . GLU A 1 144 ? -2.021 -7.514 27.782 1.00 49.05 145 GLU A C 1
ATOM 1070 O O . GLU A 1 144 ? -2.687 -7.845 26.813 1.00 40.58 145 GLU A O 1
ATOM 1076 N N . LYS A 1 145 ? -1.951 -8.247 28.884 1.00 39.72 146 LYS A N 1
ATOM 1077 C CA . LYS A 1 145 ? -2.708 -9.479 29.017 1.00 22.26 146 LYS A CA 1
ATOM 1078 C C . LYS A 1 145 ? -3.506 -9.428 30.283 1.00 29.45 146 LYS A C 1
ATOM 1079 O O . LYS A 1 145 ? -3.648 -10.439 30.978 1.00 29.31 146 LYS A O 1
ATOM 1085 N N . ALA A 1 146 ? -4.049 -8.230 30.583 1.00 26.67 147 ALA A N 1
ATOM 1086 C CA . ALA A 1 146 ? -4.850 -8.023 31.787 1.00 26.34 147 ALA A CA 1
ATOM 1087 C C . ALA A 1 146 ? -6.179 -8.730 31.679 1.00 58.91 147 ALA A C 1
ATOM 1088 O O . ALA A 1 146 ? -7.107 -8.535 32.456 1.00 45.58 147 ALA A O 1
ATOM 1090 N N . ASP A 1 147 ? -6.215 -9.550 30.668 1.00 62.89 148 ASP A N 1
ATOM 1091 C CA . ASP A 1 147 ? -7.306 -10.369 30.286 1.00 79.19 148 ASP A CA 1
ATOM 1092 C C . ASP A 1 147 ? -7.299 -11.688 31.050 1.00 56.21 148 ASP A C 1
ATOM 1093 O O . ASP A 1 147 ? -8.176 -11.984 31.858 1.00 61.40 148 ASP A O 1
ATOM 1098 N N . GLN A 1 148 ? -6.254 -12.448 30.745 1.00 35.51 149 GLN A N 1
ATOM 1099 C CA . GLN A 1 148 ? -5.955 -13.764 31.234 1.00 49.70 149 GLN A CA 1
ATOM 1100 C C . GLN A 1 148 ? -5.357 -13.796 32.625 1.00 89.20 149 GLN A C 1
ATOM 1101 O O . GLN A 1 148 ? -4.514 -14.642 32.931 1.00 48.21 149 GLN A O 1
ATOM 1107 N N . VAL A 1 149 ? -5.813 -12.886 33.471 1.00 41.24 150 VAL A N 1
ATOM 1108 C CA . VAL A 1 149 ? -5.308 -12.795 34.825 1.00 28.65 150 VAL A CA 1
ATOM 1109 C C . VAL A 1 149 ? -6.095 -13.616 35.857 1.00 85.04 150 VAL A C 1
ATOM 1110 O O . VAL A 1 149 ? -7.285 -13.379 36.128 1.00 52.28 150 VAL A O 1
ATOM 1114 N N . ASN A 1 150 ? -5.392 -14.604 36.422 1.00 34.89 151 ASN A N 1
ATOM 1115 C CA . ASN A 1 150 ? -5.940 -15.527 37.413 1.00 46.23 151 ASN A CA 1
ATOM 1116 C C . ASN A 1 150 ? -5.216 -15.438 38.734 1.00 71.57 151 ASN A C 1
ATOM 1117 O O . ASN A 1 150 ? -4.052 -15.061 38.800 1.00 56.04 151 ASN A O 1
ATOM 1122 N N . LEU A 1 151 ? -5.921 -15.819 39.790 1.00 57.17 152 LEU A N 1
ATOM 1123 C CA . LEU A 1 151 ? -5.351 -15.765 41.118 1.00 34.28 152 LEU A CA 1
ATOM 1124 C C . LEU A 1 151 ? -4.093 -16.581 41.320 1.00 41.34 152 LEU A C 1
ATOM 1125 O O . LEU A 1 151 ? -3.145 -16.148 41.950 1.00 48.05 152 LEU A O 1
ATOM 1130 N N . GLU A 1 152 ? -4.097 -17.771 40.790 1.00 40.03 153 GLU A N 1
ATOM 1131 C CA . GLU A 1 152 ? -2.969 -18.640 40.962 1.00 49.03 153 GLU A CA 1
ATOM 1132 C C . GLU A 1 152 ? -1.689 -18.152 40.346 1.00 36.79 153 GLU A C 1
ATOM 1133 O O . GLU A 1 152 ? -0.611 -18.289 40.915 1.00 100.00 153 GLU A O 1
ATOM 1139 N N . GLU A 1 153 ? -1.793 -17.587 39.176 1.00 65.04 154 GLU A N 1
ATOM 1140 C CA . GLU A 1 153 ? -0.609 -17.125 38.496 1.00 58.51 154 GLU A CA 1
ATOM 1141 C C . GLU A 1 153 ? -0.255 -15.664 38.747 1.00 36.57 154 GLU A C 1
ATOM 1142 O O . GLU A 1 153 ? 0.892 -15.297 38.992 1.00 54.71 154 GLU A O 1
ATOM 1148 N N . HIS A 1 154 ? -1.269 -14.821 38.739 1.00 40.01 155 HIS A N 1
ATOM 1149 C CA . HIS A 1 154 ? -1.101 -13.399 38.881 1.00 27.34 155 HIS A CA 1
ATOM 1150 C C . HIS A 1 154 ? -1.228 -12.808 40.239 1.00 24.38 155 HIS A C 1
ATOM 1151 O O . HIS A 1 154 ? -0.742 -11.713 40.478 1.00 86.23 155 HIS A O 1
ATOM 1158 N N . GLY A 1 155 ? -1.894 -13.528 41.114 1.00 36.76 156 GLY A N 1
ATOM 1159 C CA . GLY A 1 155 ? -2.107 -13.064 42.465 1.00 33.33 156 GLY A CA 1
ATOM 1160 C C . GLY A 1 155 ? -3.317 -12.141 42.532 1.00 52.60 156 GLY A C 1
ATOM 1161 O O . GLY A 1 155 ? -3.614 -11.581 43.593 1.00 53.45 156 GLY A O 1
ATOM 1162 N N . VAL A 1 156 ? -4.019 -12.007 41.375 1.00 49.74 157 VAL A N 1
ATOM 1163 C CA . VAL A 1 156 ? -5.222 -11.164 41.238 1.00 40.05 157 VAL A CA 1
ATOM 1164 C C . VAL A 1 156 ? -6.279 -11.759 40.308 1.00 29.28 157 VAL A C 1
ATOM 1165 O O . VAL A 1 156 ? -6.025 -12.687 39.532 1.00 31.47 157 VAL A O 1
ATOM 1169 N N . GLU A 1 157 ? -7.459 -11.157 40.368 1.00 34.86 158 GLU A N 1
ATOM 1170 C CA . GLU A 1 157 ? -8.573 -11.564 39.531 1.00 43.87 158 GLU A CA 1
ATOM 1171 C C . GLU A 1 157 ? -9.410 -10.365 39.170 1.00 55.22 158 GLU A C 1
ATOM 1172 O O . GLU A 1 157 ? -9.576 -9.450 39.985 1.00 48.13 158 GLU A O 1
ATOM 1178 N N . ASN A 1 158 ? -9.948 -10.393 37.961 1.00 77.05 159 ASN A N 1
ATOM 1179 C CA . ASN A 1 158 ? -10.797 -9.330 37.485 1.00 100.00 159 ASN A CA 1
ATOM 1180 C C . ASN A 1 158 ? -10.233 -7.937 37.741 1.00 56.77 159 ASN A C 1
ATOM 1181 O O . ASN A 1 158 ? -10.763 -7.141 38.527 1.00 65.69 159 ASN A O 1
ATOM 1186 N N . ILE A 1 159 ? -9.137 -7.644 37.057 1.00 54.82 160 ILE A N 1
ATOM 1187 C CA . ILE A 1 159 ? -8.507 -6.350 37.199 1.00 62.86 160 ILE A CA 1
ATOM 1188 C C . ILE A 1 159 ? -9.185 -5.331 36.293 1.00 53.72 160 ILE A C 1
ATOM 1189 O O . ILE A 1 159 ? -9.260 -4.136 36.599 1.00 43.20 160 ILE A O 1
ATOM 1194 N N . LEU A 1 160 ? -9.713 -5.828 35.172 1.00 39.26 161 LEU A N 1
ATOM 1195 C CA . LEU A 1 160 ? -10.395 -4.973 34.216 1.00 46.29 161 LEU A CA 1
ATOM 1196 C C . LEU A 1 160 ? -11.589 -4.291 34.831 1.00 36.90 161 LEU A C 1
ATOM 1197 O O . LEU A 1 160 ? -11.831 -3.097 34.640 1.00 40.96 161 LEU A O 1
ATOM 1202 N N . ALA A 1 161 ? -12.314 -5.095 35.583 1.00 43.75 162 ALA A N 1
ATOM 1203 C CA . ALA A 1 161 ? -13.481 -4.675 36.305 1.00 34.92 162 ALA A C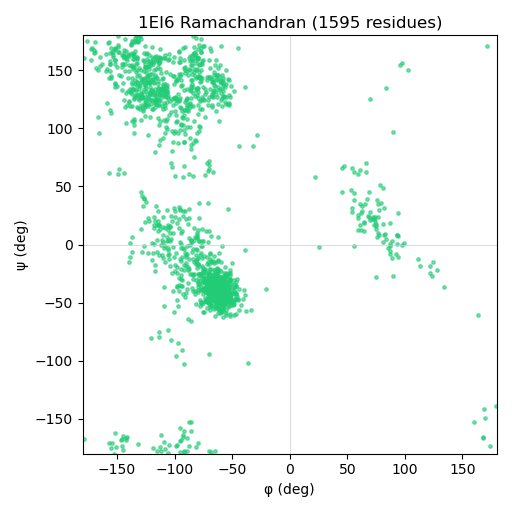A 1
ATOM 1204 C C . ALA A 1 161 ? -13.088 -3.656 37.344 1.00 34.53 162 ALA A C 1
ATOM 1205 O O . ALA A 1 161 ? -13.803 -2.671 37.569 1.00 41.10 162 ALA A O 1
ATOM 1207 N N . ARG A 1 162 ? -11.925 -3.911 37.982 1.00 98.46 163 ARG A N 1
ATOM 1208 C CA . ARG A 1 162 ? -11.379 -3.045 39.025 1.00 39.47 163 ARG A CA 1
ATOM 1209 C C . ARG A 1 162 ? -10.905 -1.695 38.498 1.00 100.00 163 ARG A C 1
ATOM 1210 O O . ARG A 1 162 ? -11.124 -0.654 39.102 1.00 37.06 163 ARG A O 1
ATOM 1218 N N . VAL A 1 163 ? -10.251 -1.725 37.355 1.00 27.84 164 VAL A N 1
ATOM 1219 C CA . VAL A 1 163 ? -9.740 -0.517 36.759 1.00 49.86 164 VAL A CA 1
ATOM 1220 C C . VAL A 1 163 ? -10.791 0.329 36.049 1.00 39.53 164 VAL A C 1
ATOM 1221 O O . VAL A 1 163 ? -10.684 1.559 36.000 1.00 62.95 164 VAL A O 1
ATOM 1225 N N . GLY A 1 164 ? -11.807 -0.345 35.491 1.00 59.81 165 GLY A N 1
ATOM 1226 C CA . GLY A 1 164 ? -12.891 0.314 34.780 1.00 37.55 165 GLY A CA 1
ATOM 1227 C C . GLY A 1 164 ? -12.483 0.695 33.370 1.00 47.21 165 GLY A C 1
ATOM 1228 O O . GLY A 1 164 ? -12.866 1.726 32.826 1.00 44.39 165 GLY A O 1
ATOM 1229 N N . MET A 1 165 ? -11.672 -0.171 32.789 1.00 33.97 166 MET A N 1
ATOM 1230 C CA . MET A 1 165 ? -11.147 0.037 31.463 1.00 27.45 166 MET A CA 1
ATOM 1231 C C . MET A 1 165 ? -11.155 -1.271 30.719 1.00 30.76 166 MET A C 1
ATOM 1232 O O . MET A 1 165 ? -11.145 -2.337 31.344 1.00 41.96 166 MET A O 1
ATOM 1237 N N . PRO A 1 166 ? -11.009 -1.164 29.399 1.00 42.11 167 PRO A N 1
ATOM 1238 C CA . PRO A 1 166 ? -10.934 -2.313 28.516 1.00 21.81 167 PRO A CA 1
ATOM 1239 C C . PRO A 1 166 ? -9.494 -2.680 28.326 1.00 44.99 167 PRO A C 1
ATOM 1240 O O . PRO A 1 166 ? -8.570 -1.934 28.669 1.00 31.66 167 PRO A O 1
ATOM 1244 N N . VAL A 1 167 ? -9.293 -3.822 27.731 1.00 42.35 168 VAL A N 1
ATOM 1245 C CA . VAL A 1 167 ? -7.943 -4.220 27.481 1.00 36.69 168 VAL A CA 1
ATOM 1246 C C . VAL A 1 167 ? -7.387 -3.326 26.368 1.00 67.03 168 VAL A C 1
ATOM 1247 O O . VAL A 1 167 ? -7.937 -3.281 25.263 1.00 99.98 168 VAL A O 1
ATOM 1251 N N . PRO A 1 168 ? -6.310 -2.588 26.690 1.00 65.96 169 PRO A N 1
ATOM 1252 C CA . PRO A 1 168 ? -5.691 -1.650 25.767 1.00 26.84 169 PRO A CA 1
ATOM 1253 C C . PRO A 1 168 ? -4.821 -2.278 24.685 1.00 26.78 169 PRO A C 1
ATOM 1254 O O . PRO A 1 168 ? -4.296 -3.391 24.834 1.00 44.53 169 PRO A O 1
ATOM 1258 N N . SER A 1 169 ? -4.678 -1.537 23.580 1.00 36.73 170 SER A N 1
ATOM 1259 C CA . SER A 1 169 ? -3.863 -1.982 22.461 1.00 43.82 170 SER A CA 1
ATOM 1260 C C . SER A 1 169 ? -2.399 -1.716 22.791 1.00 32.85 170 SER A C 1
ATOM 1261 O O . SER A 1 169 ? -2.086 -0.707 23.416 1.00 80.29 170 SER A O 1
ATOM 1264 N N . VAL A 1 170 ? -1.498 -2.588 22.370 1.00 42.76 171 VAL A N 1
ATOM 1265 C CA . VAL A 1 170 ? -0.082 -2.373 22.661 1.00 30.54 171 VAL A CA 1
ATOM 1266 C C . VAL A 1 170 ? 0.456 -1.055 22.117 1.00 62.45 171 VAL A C 1
ATOM 1267 O O . VAL A 1 170 ? 1.270 -0.353 22.723 1.00 50.52 171 VAL A O 1
ATOM 1271 N N . TYR A 1 171 ? -0.005 -0.735 20.944 1.00 27.84 172 TYR A N 1
ATOM 1272 C CA . TYR A 1 171 ? 0.437 0.446 20.290 1.00 30.97 172 TYR A CA 1
ATOM 1273 C C . TYR A 1 171 ? -0.394 1.652 20.675 1.00 15.89 172 TYR A C 1
ATOM 1274 O O . TYR A 1 171 ? -1.047 2.299 19.849 1.00 50.89 172 TYR A O 1
ATOM 1283 N N . SER A 1 172 ? -0.359 1.950 21.978 1.00 30.48 173 SER A N 1
ATOM 1284 C CA . SER A 1 172 ? -1.106 3.060 22.502 1.00 26.84 173 SER A CA 1
ATOM 1285 C C . SER A 1 172 ? -0.692 3.485 23.907 1.00 23.43 173 SER A C 1
ATOM 1286 O O . SER A 1 172 ? -0.093 2.731 24.658 1.00 38.96 173 SER A O 1
ATOM 1289 N N . ALA A 1 173 ? -1.078 4.721 24.251 1.00 30.72 174 ALA A N 1
ATOM 1290 C CA . ALA A 1 173 ? -0.817 5.316 25.537 1.00 35.80 174 ALA A CA 1
ATOM 1291 C C . ALA A 1 173 ? -1.619 4.664 26.633 1.00 43.29 174 ALA A C 1
ATOM 1292 O O . ALA A 1 173 ? -1.203 4.672 27.804 1.00 31.72 174 ALA A O 1
ATOM 1294 N N . ASP A 1 174 ? -2.794 4.136 26.260 1.00 37.56 175 ASP A N 1
ATOM 1295 C CA . ASP A 1 174 ? -3.677 3.497 27.225 1.00 37.15 175 ASP A CA 1
ATOM 1296 C C . ASP A 1 174 ? -3.007 2.298 27.824 1.00 13.61 175 ASP A C 1
ATOM 1297 O O . ASP A 1 174 ? -3.283 1.924 28.976 1.00 34.27 175 ASP A O 1
ATOM 1302 N N . LEU A 1 175 ? -2.119 1.722 27.029 1.00 27.33 176 LEU A N 1
ATOM 1303 C CA . LEU A 1 175 ? -1.384 0.593 27.502 1.00 16.24 176 LEU A CA 1
ATOM 1304 C C . LEU A 1 175 ? -0.678 0.958 28.806 1.00 31.54 176 LEU A C 1
ATOM 1305 O O . LEU A 1 175 ? -0.742 0.221 29.770 1.00 29.88 176 LEU A O 1
ATOM 1310 N N . SER A 1 176 ? -0.043 2.136 28.825 1.00 25.41 177 SER A N 1
ATOM 1311 C CA . SER A 1 176 ? 0.674 2.623 29.991 1.00 28.13 177 SER A CA 1
ATOM 1312 C C . SER A 1 176 ? -0.242 3.188 31.034 1.00 26.50 177 SER A C 1
ATOM 1313 O O . SER A 1 176 ? -0.017 3.079 32.240 1.00 20.99 177 SER A O 1
ATOM 1316 N N . GLU A 1 177 ? -1.312 3.797 30.584 1.00 29.68 178 GLU A N 1
ATOM 1317 C CA . GLU A 1 177 ? -2.215 4.334 31.546 1.00 9.69 178 GLU A CA 1
ATOM 1318 C C . GLU A 1 177 ? -2.804 3.234 32.437 1.00 12.65 178 GLU A C 1
ATOM 1319 O O . GLU A 1 177 ? -3.043 3.426 33.618 1.00 22.57 178 GLU A O 1
ATOM 1325 N N . PHE A 1 178 ? -3.059 2.081 31.835 1.00 23.42 179 PHE A N 1
ATOM 1326 C CA . PHE A 1 178 ? -3.613 0.959 32.548 1.00 22.57 179 PHE A CA 1
ATOM 1327 C C . PHE A 1 178 ? -2.728 0.606 33.711 1.00 22.69 179 PHE A C 1
ATOM 1328 O O . PHE A 1 178 ? -3.207 0.443 34.843 1.00 31.52 179 PHE A O 1
ATOM 1336 N N . VAL A 1 179 ? -1.435 0.482 33.407 1.00 37.39 180 VAL A N 1
ATOM 1337 C CA . VAL A 1 179 ? -0.431 0.161 34.413 1.00 16.80 180 VAL A CA 1
ATOM 1338 C C . VAL A 1 179 ? -0.659 0.982 35.683 1.00 21.67 180 VAL A C 1
ATOM 1339 O O . VAL A 1 179 ? -0.875 0.453 36.771 1.00 34.17 180 VAL A O 1
ATOM 1343 N N . PHE A 1 180 ? -0.684 2.293 35.507 1.00 12.24 181 PHE A N 1
ATOM 1344 C CA . PHE A 1 180 ? -0.884 3.207 36.595 1.00 13.22 181 PHE A CA 1
ATOM 1345 C C . PHE A 1 180 ? -2.177 2.999 37.253 1.00 22.22 181 PHE A C 1
ATOM 1346 O O . PHE A 1 180 ? -2.298 3.057 38.472 1.00 18.10 181 PHE A O 1
ATOM 1354 N N . ALA A 1 181 ? -3.179 2.811 36.430 1.00 29.40 182 ALA A N 1
ATOM 1355 C CA . ALA A 1 181 ? -4.435 2.635 37.015 1.00 11.54 182 ALA A CA 1
ATOM 1356 C C . ALA A 1 181 ? -4.461 1.353 37.809 1.00 12.99 182 ALA A C 1
ATOM 1357 O O . ALA A 1 181 ? -4.961 1.297 38.938 1.00 20.07 182 ALA A O 1
ATOM 1359 N N . ALA A 1 182 ? -3.948 0.296 37.224 1.00 10.48 183 ALA A N 1
ATOM 1360 C CA . ALA A 1 182 ? -3.952 -0.948 37.979 1.00 12.89 183 ALA A CA 1
ATOM 1361 C C . ALA A 1 182 ? -3.191 -0.792 39.328 1.00 42.33 183 ALA A C 1
ATOM 1362 O O . ALA A 1 182 ? -3.619 -1.327 40.360 1.00 24.23 183 ALA A O 1
ATOM 1364 N N . GLY A 1 183 ? -2.068 -0.023 39.303 1.00 40.12 184 GLY A N 1
ATOM 1365 C CA . GLY A 1 183 ? -1.213 0.244 40.471 1.00 23.24 184 GLY A CA 1
ATOM 1366 C C . GLY A 1 183 ? -1.950 0.999 41.557 1.00 24.30 184 GLY A C 1
ATOM 1367 O O . GLY A 1 183 ? -1.696 0.871 42.767 1.00 21.22 184 GLY A O 1
ATOM 1368 N N . LEU A 1 184 ? -2.886 1.804 41.133 1.00 34.45 185 LEU A N 1
ATOM 1369 C CA . LEU A 1 184 ? -3.673 2.543 42.094 1.00 17.74 185 LEU A CA 1
ATOM 1370 C C . LEU A 1 184 ? -4.662 1.594 42.821 1.00 14.76 185 LEU A C 1
ATOM 1371 O O . LEU A 1 184 ? -4.921 1.700 44.025 1.00 26.25 185 LEU A O 1
ATOM 1376 N N . SER A 1 185 ? -5.182 0.625 42.087 1.00 51.07 186 SER A N 1
ATOM 1377 C CA . SER A 1 185 ? -6.096 -0.340 42.649 1.00 39.86 186 SER A CA 1
ATOM 1378 C C . SER A 1 185 ? -5.388 -1.178 43.706 1.00 20.81 186 SER A C 1
ATOM 1379 O O . SER A 1 185 ? -5.840 -1.327 44.828 1.00 20.54 186 SER A O 1
ATOM 1382 N N . LEU A 1 186 ? -4.247 -1.720 43.327 1.00 44.36 187 LEU A N 1
ATOM 1383 C CA . LEU A 1 186 ? -3.480 -2.525 44.236 1.00 23.53 187 LEU A CA 1
ATOM 1384 C C . LEU A 1 186 ? -3.120 -1.760 45.466 1.00 14.76 187 LEU A C 1
ATOM 1385 O O . LEU A 1 186 ? -3.210 -2.263 46.571 1.00 39.20 187 LEU A O 1
ATOM 1390 N N . LEU A 1 187 ? -2.675 -0.543 45.282 1.00 22.80 188 LEU A N 1
ATOM 1391 C CA . LEU A 1 187 ? -2.275 0.227 46.419 1.00 13.95 188 LEU A CA 1
ATOM 1392 C C . LEU A 1 187 ? -3.384 0.491 47.412 1.00 40.19 188 LEU A C 1
ATOM 1393 O O . LEU A 1 187 ? -3.195 0.530 48.634 1.00 40.54 188 LEU A O 1
ATOM 1398 N N . THR A 1 188 ? -4.544 0.720 46.857 1.00 34.15 189 THR A N 1
ATOM 1399 C CA . THR A 1 188 ? -5.707 1.042 47.625 1.00 44.54 189 THR A CA 1
ATOM 1400 C C . THR A 1 188 ? -6.433 -0.155 48.153 1.00 28.59 189 THR A C 1
ATOM 1401 O O . THR A 1 188 ? -7.305 -0.020 48.999 1.00 43.66 189 THR A O 1
ATOM 1405 N N . ASN A 1 189 ? -6.070 -1.317 47.630 1.00 29.70 190 ASN A N 1
ATOM 1406 C CA . ASN A 1 189 ? -6.703 -2.535 48.039 1.00 10.93 190 ASN A CA 1
ATOM 1407 C C . ASN A 1 189 ? -5.769 -3.441 48.778 1.00 26.41 190 ASN A C 1
ATOM 1408 O O . ASN A 1 189 ? -5.853 -3.554 49.983 1.00 39.27 190 ASN A O 1
ATOM 1413 N N . GLU A 1 190 ? -4.889 -4.073 48.037 1.00 40.69 191 GLU A N 1
ATOM 1414 C CA . GLU A 1 190 ? -3.902 -4.978 48.585 1.00 40.93 191 GLU A CA 1
ATOM 1415 C C . GLU A 1 190 ? -2.837 -4.256 49.397 1.00 45.65 191 GLU A C 1
ATOM 1416 O O . GLU A 1 190 ? -2.238 -4.834 50.302 1.00 76.79 191 GLU A O 1
ATOM 1422 N N . ARG A 1 191 ? -2.595 -2.999 49.028 1.00 29.87 192 ARG A N 1
ATOM 1423 C CA . ARG A 1 191 ? -1.593 -2.159 49.652 1.00 36.06 192 ARG A CA 1
ATOM 1424 C C . ARG A 1 191 ? -0.270 -2.904 49.845 1.00 23.79 192 ARG A C 1
ATOM 1425 O O . ARG A 1 191 ? 0.124 -3.151 50.966 1.00 33.39 192 ARG A O 1
ATOM 1433 N N . PRO A 1 192 ? 0.417 -3.275 48.744 1.00 19.52 193 PRO A N 1
ATOM 1434 C CA . PRO A 1 192 ? 1.673 -4.007 48.844 1.00 33.47 193 PRO A CA 1
ATOM 1435 C C . PRO A 1 192 ? 2.756 -3.179 49.495 1.00 18.74 193 PRO A C 1
ATOM 1436 O O . PRO A 1 192 ? 2.720 -1.961 49.479 1.00 23.26 193 PRO A O 1
ATOM 1440 N N . ASP A 1 193 ? 3.711 -3.865 50.086 1.00 34.72 194 ASP A N 1
ATOM 1441 C CA . ASP A 1 193 ? 4.835 -3.230 50.758 1.00 9.91 194 ASP A CA 1
ATOM 1442 C C . ASP A 1 193 ? 5.717 -2.549 49.752 1.00 14.92 194 ASP A C 1
ATOM 1443 O O . ASP A 1 193 ? 6.210 -1.427 49.951 1.00 25.27 194 ASP A O 1
ATOM 1448 N N . PHE A 1 194 ? 5.859 -3.279 48.641 1.00 15.53 195 PHE A N 1
ATOM 1449 C CA . PHE A 1 194 ? 6.653 -2.869 47.504 1.00 20.39 195 PHE A CA 1
ATOM 1450 C C . PHE A 1 194 ? 5.990 -3.176 46.156 1.00 14.95 195 PHE A C 1
ATOM 1451 O O . PHE A 1 194 ? 5.505 -4.284 45.917 1.00 24.51 195 PHE A O 1
ATOM 1459 N N . MET A 1 195 ? 6.019 -2.182 45.262 1.00 27.46 196 MET A N 1
ATOM 1460 C CA . MET A 1 195 ? 5.437 -2.300 43.937 1.00 42.49 196 MET A CA 1
ATOM 1461 C C . MET A 1 195 ? 6.334 -1.714 42.851 1.00 15.61 196 MET A C 1
ATOM 1462 O O . MET A 1 195 ? 6.886 -0.637 42.980 1.00 19.41 196 MET A O 1
ATOM 1467 N N . TYR A 1 196 ? 6.416 -2.412 41.758 1.00 26.29 197 TYR A N 1
ATOM 1468 C CA . TYR A 1 196 ? 7.185 -1.965 40.641 1.00 15.40 197 TYR A CA 1
ATOM 1469 C C . TYR A 1 196 ? 6.281 -1.812 39.419 1.00 36.02 197 TYR A C 1
ATOM 1470 O O . TYR A 1 196 ? 5.665 -2.774 38.981 1.00 24.92 197 TYR A O 1
ATOM 1479 N N . LEU A 1 197 ? 6.228 -0.600 38.888 1.00 18.31 198 LEU A N 1
ATOM 1480 C CA . LEU A 1 197 ? 5.474 -0.238 37.716 1.00 25.32 198 LEU A CA 1
ATOM 1481 C C . LEU A 1 197 ? 6.436 0.101 36.591 1.00 13.95 198 LEU A C 1
ATOM 1482 O O . LEU A 1 197 ? 7.409 0.841 36.780 1.00 37.95 198 LEU A O 1
ATOM 1487 N N . SER A 1 198 ? 6.155 -0.440 35.410 1.00 28.96 199 SER A N 1
ATOM 1488 C CA . SER A 1 198 ? 6.981 -0.211 34.238 1.00 34.82 199 SER A CA 1
ATOM 1489 C C . SER A 1 198 ? 6.119 -0.014 32.986 1.00 29.89 199 SER A C 1
ATOM 1490 O O . SER A 1 198 ? 5.312 -0.867 32.629 1.00 22.27 199 SER A O 1
ATOM 1493 N N . THR A 1 199 ? 6.294 1.138 32.329 1.00 28.50 200 THR A N 1
ATOM 1494 C CA . THR A 1 199 ? 5.544 1.499 31.123 1.00 18.07 200 THR A CA 1
ATOM 1495 C C . THR A 1 199 ? 6.261 1.096 29.850 1.00 18.07 200 THR A C 1
ATOM 1496 O O . THR A 1 199 ? 7.223 0.328 29.856 1.00 23.60 200 THR A O 1
ATOM 1500 N N . THR A 1 200 ? 5.785 1.658 28.739 1.00 14.25 201 THR A N 1
ATOM 1501 C CA . THR A 1 200 ? 6.388 1.438 27.426 1.00 10.64 201 THR A CA 1
ATOM 1502 C C . THR A 1 200 ? 6.700 2.805 26.841 1.00 10.54 201 THR A C 1
ATOM 1503 O O . THR A 1 200 ? 6.095 3.781 27.270 1.00 21.89 201 THR A O 1
ATOM 1507 N N . ASP A 1 201 ? 7.671 2.894 25.936 1.00 19.38 202 ASP A N 1
ATOM 1508 C CA . ASP A 1 201 ? 8.069 4.160 25.343 1.00 16.84 202 ASP A CA 1
ATOM 1509 C C . ASP A 1 201 ? 7.380 4.410 24.018 1.00 22.27 202 ASP A C 1
ATOM 1510 O O . ASP A 1 201 ? 7.907 5.081 23.175 1.00 17.64 202 ASP A O 1
ATOM 1515 N N . TYR A 1 202 ? 6.174 3.895 23.841 1.00 29.86 203 TYR A N 1
ATOM 1516 C CA . TYR A 1 202 ? 5.436 4.121 22.608 1.00 12.66 203 TYR A CA 1
ATOM 1517 C C . TYR A 1 202 ? 5.314 5.618 22.266 1.00 9.02 203 TYR A C 1
ATOM 1518 O O . TYR A 1 202 ? 5.661 6.076 21.171 1.00 17.32 203 TYR A O 1
ATOM 1527 N N . VAL A 1 203 ? 4.809 6.376 23.233 1.00 13.66 204 VAL A N 1
ATOM 1528 C CA . VAL A 1 203 ? 4.613 7.797 23.060 1.00 9.31 204 VAL A CA 1
ATOM 1529 C C . VAL A 1 203 ? 5.865 8.573 22.776 1.00 44.61 204 VAL A C 1
ATOM 1530 O O . VAL A 1 203 ? 5.842 9.489 21.969 1.00 26.29 204 VAL A O 1
ATOM 1534 N N . GLN A 1 204 ? 6.953 8.209 23.458 1.00 18.13 205 GLN A N 1
ATOM 1535 C CA . GLN A 1 204 ? 8.201 8.921 23.303 1.00 21.34 205 GLN A CA 1
ATOM 1536 C C . GLN A 1 204 ? 8.904 8.650 21.993 1.00 18.14 205 GLN A C 1
ATOM 1537 O O . GLN A 1 204 ? 9.719 9.420 21.548 1.00 15.92 205 GLN A O 1
ATOM 1543 N N . HIS A 1 205 ? 8.587 7.529 21.372 1.00 15.69 206 HIS A N 1
ATOM 1544 C CA . HIS A 1 205 ? 9.213 7.207 20.099 1.00 12.91 206 HIS A CA 1
ATOM 1545 C C . HIS A 1 205 ? 8.578 7.988 18.971 1.00 28.64 206 HIS A C 1
ATOM 1546 O O . HIS A 1 205 ? 9.197 8.229 17.913 1.00 19.70 206 HIS A O 1
ATOM 1553 N N . LYS A 1 206 ? 7.302 8.348 19.243 1.00 21.75 207 LYS A N 1
ATOM 1554 C CA . LYS A 1 206 ? 6.399 9.083 18.368 1.00 19.52 207 LYS A CA 1
ATOM 1555 C C . LYS A 1 206 ? 6.418 10.607 18.507 1.00 16.67 207 LYS A C 1
ATOM 1556 O O . LYS A 1 206 ? 6.444 11.312 17.488 1.00 23.51 207 LYS A O 1
ATOM 1562 N N . HIS A 1 207 ? 6.404 11.118 19.765 1.00 35.97 208 HIS A N 1
ATOM 1563 C CA . HIS A 1 207 ? 6.385 12.560 20.055 1.00 46.37 208 HIS A CA 1
ATOM 1564 C C . HIS A 1 207 ? 7.569 13.054 20.835 1.00 19.11 208 HIS A C 1
ATOM 1565 O O . HIS A 1 207 ? 8.021 12.409 21.774 1.00 24.95 208 HIS A O 1
ATOM 1572 N N . ALA A 1 208 ? 7.995 14.253 20.475 1.00 18.53 209 ALA A N 1
ATOM 1573 C CA . ALA A 1 208 ? 9.093 14.889 21.122 1.00 13.15 209 ALA A CA 1
ATOM 1574 C C . ALA A 1 208 ? 8.635 15.586 22.358 1.00 22.00 209 ALA A C 1
ATOM 1575 O O . ALA A 1 208 ? 7.436 15.798 22.577 1.00 18.99 209 ALA A O 1
ATOM 1577 N N . PRO A 1 209 ? 9.597 15.921 23.187 1.00 22.85 210 PRO A N 1
ATOM 1578 C CA . PRO A 1 209 ? 9.245 16.594 24.384 1.00 32.46 210 PRO A CA 1
ATOM 1579 C C . PRO A 1 209 ? 8.635 17.920 24.049 1.00 6.99 210 PRO A C 1
ATOM 1580 O O . PRO A 1 209 ? 9.057 18.584 23.080 1.00 18.81 210 PRO A O 1
ATOM 1584 N N . GLY A 1 210 ? 7.665 18.336 24.862 1.00 21.00 211 GLY A N 1
ATOM 1585 C CA . GLY A 1 210 ? 7.025 19.626 24.632 1.00 31.47 211 GLY A CA 1
ATOM 1586 C C . GLY A 1 210 ? 5.871 19.599 23.634 1.00 32.44 211 GLY A C 1
ATOM 1587 O O . GLY A 1 210 ? 5.220 20.624 23.397 1.00 25.61 211 GLY A O 1
ATOM 1588 N N . THR A 1 211 ? 5.611 18.443 23.043 1.00 21.92 212 THR A N 1
ATOM 1589 C CA . THR A 1 211 ? 4.509 18.347 22.115 1.00 43.42 212 THR A CA 1
ATOM 1590 C C . THR A 1 211 ? 3.231 18.042 22.867 1.00 12.63 212 THR A C 1
ATOM 1591 O O . THR A 1 211 ? 3.237 17.411 23.928 1.00 28.35 212 THR A O 1
ATOM 1595 N N . PRO A 1 212 ? 2.146 18.517 22.287 1.00 31.64 213 PRO A N 1
ATOM 1596 C CA . PRO A 1 212 ? 0.845 18.364 22.844 1.00 15.14 213 PRO A CA 1
ATOM 1597 C C . PRO A 1 212 ? 0.584 16.956 23.305 1.00 8.91 213 PRO A C 1
ATOM 1598 O O . PRO A 1 212 ? 0.148 16.703 24.432 1.00 20.19 213 PRO A O 1
ATOM 1602 N N . GLU A 1 213 ? 0.922 16.032 22.454 1.00 16.99 214 GLU A N 1
ATOM 1603 C CA . GLU A 1 213 ? 0.737 14.645 22.787 1.00 12.00 214 GLU A CA 1
ATOM 1604 C C . GLU A 1 213 ? 1.743 14.192 23.850 1.00 21.33 214 GLU A C 1
ATOM 1605 O O . GLU A 1 213 ? 1.401 13.406 24.735 1.00 26.43 214 GLU A O 1
ATOM 1611 N N . ALA A 1 214 ? 2.982 14.705 23.799 1.00 30.12 215 ALA A N 1
ATOM 1612 C CA . ALA A 1 214 ? 3.936 14.319 24.829 1.00 5.47 215 ALA A CA 1
ATOM 1613 C C . ALA A 1 214 ? 3.397 14.796 26.184 1.00 7.79 215 ALA A C 1
ATOM 1614 O O . ALA A 1 214 ? 3.213 14.056 27.172 1.00 16.71 215 ALA A O 1
ATOM 1616 N N . ASN A 1 215 ? 3.097 16.077 26.195 1.00 14.93 216 ASN A N 1
ATOM 1617 C CA . ASN A 1 215 ? 2.574 16.724 27.378 1.00 24.10 216 ASN A CA 1
ATOM 1618 C C . ASN A 1 215 ? 1.355 16.088 27.947 1.00 30.74 216 ASN A C 1
ATOM 1619 O O . ASN A 1 215 ? 1.175 16.038 29.148 1.00 29.57 216 ASN A O 1
ATOM 1624 N N . ALA A 1 216 ? 0.496 15.623 27.080 1.00 26.96 217 ALA A N 1
ATOM 1625 C CA . ALA A 1 216 ? -0.719 14.983 27.530 1.00 27.68 217 ALA A CA 1
ATOM 1626 C C . ALA A 1 216 ? -0.417 13.726 28.342 1.00 14.05 217 ALA A C 1
ATOM 1627 O O . ALA A 1 216 ? -0.880 13.545 29.468 1.00 20.54 217 ALA A O 1
ATOM 1629 N N . PHE A 1 217 ? 0.338 12.838 27.728 1.00 16.03 218 PHE A N 1
ATOM 1630 C CA . PHE A 1 217 ? 0.747 11.619 28.357 1.00 18.98 218 PHE A CA 1
ATOM 1631 C C . PHE A 1 217 ? 1.399 11.974 29.686 1.00 27.33 218 PHE A C 1
ATOM 1632 O O . PHE A 1 217 ? 1.153 11.353 30.729 1.00 30.55 218 PHE A O 1
ATOM 1640 N N . TYR A 1 218 ? 2.212 13.031 29.669 1.00 11.69 219 TYR A N 1
ATOM 1641 C CA . TYR A 1 218 ? 2.844 13.404 30.920 1.00 23.22 219 TYR A CA 1
ATOM 1642 C C . TYR A 1 218 ? 1.887 13.909 31.955 1.00 19.66 219 TYR A C 1
ATOM 1643 O O . TYR A 1 218 ? 2.063 13.743 33.163 1.00 19.64 219 TYR A O 1
ATOM 1652 N N . ALA A 1 219 ? 0.849 14.555 31.490 1.00 49.29 220 ALA A N 1
ATOM 1653 C CA . ALA A 1 219 ? -0.106 15.057 32.431 1.00 12.54 220 ALA A CA 1
ATOM 1654 C C . ALA A 1 219 ? -0.866 13.916 33.073 1.00 11.44 220 ALA A C 1
ATOM 1655 O O . ALA A 1 219 ? -1.338 14.004 34.213 1.00 19.33 220 ALA A O 1
ATOM 1657 N N . MET A 1 220 ? -0.983 12.841 32.325 1.00 17.88 221 MET A N 1
ATOM 1658 C CA . MET A 1 220 ? -1.699 11.698 32.824 1.00 19.85 221 MET A CA 1
ATOM 1659 C C . MET A 1 220 ? -0.931 11.051 33.995 1.00 34.37 221 MET A C 1
ATOM 1660 O O . MET A 1 220 ? -1.477 10.784 35.073 1.00 20.39 221 MET A O 1
ATOM 1665 N N . MET A 1 221 ? 0.370 10.846 33.800 1.00 21.46 222 MET A N 1
ATOM 1666 C CA . MET A 1 221 ? 1.188 10.253 34.842 1.00 21.31 222 MET A CA 1
ATOM 1667 C C . MET A 1 221 ? 1.222 11.080 36.093 1.00 16.32 222 MET A C 1
ATOM 1668 O O . MET A 1 221 ? 1.129 10.552 37.207 1.00 19.04 222 MET A O 1
ATOM 1673 N N . ASP A 1 222 ? 1.381 12.389 35.906 1.00 19.48 223 ASP A N 1
ATOM 1674 C CA . ASP A 1 222 ? 1.435 13.330 37.008 1.00 28.83 223 ASP A CA 1
ATOM 1675 C C . ASP A 1 222 ? 0.255 13.135 37.912 1.00 28.15 223 ASP A C 1
ATOM 1676 O O . ASP A 1 222 ? 0.360 13.193 39.137 1.00 35.06 223 ASP A O 1
ATOM 1681 N N . SER A 1 223 ? -0.877 12.915 37.283 1.00 52.41 224 SER A N 1
ATOM 1682 C CA . SER A 1 223 ? -2.097 12.710 38.018 1.00 33.17 224 SER A CA 1
ATOM 1683 C C . SER A 1 223 ? -2.010 11.480 38.952 1.00 30.56 224 SER A C 1
ATOM 1684 O O . SER A 1 223 ? -2.415 11.509 40.109 1.00 24.74 224 SER A O 1
ATOM 1687 N N . TYR A 1 224 ? -1.468 10.386 38.453 1.00 27.31 225 TYR A N 1
ATOM 1688 C CA . TYR A 1 224 ? -1.325 9.196 39.266 1.00 25.93 225 TYR A CA 1
ATOM 1689 C C . TYR A 1 224 ? -0.243 9.385 40.335 1.00 25.79 225 TYR A C 1
ATOM 1690 O O . TYR A 1 224 ? -0.400 8.978 41.483 1.00 22.18 225 TYR A O 1
ATOM 1699 N N . PHE A 1 225 ? 0.854 10.037 39.955 1.00 16.55 226 PHE A N 1
ATOM 1700 C CA . PHE A 1 225 ? 1.931 10.271 40.903 1.00 34.70 226 PHE A CA 1
ATOM 1701 C C . PHE A 1 225 ? 1.418 10.959 42.109 1.00 30.70 226 PHE A C 1
ATOM 1702 O O . PHE A 1 225 ? 1.885 10.715 43.196 1.00 24.81 226 PHE A O 1
ATOM 1710 N N . LYS A 1 226 ? 0.447 11.818 41.876 1.00 27.69 227 LYS A N 1
ATOM 1711 C CA . LYS A 1 226 ? -0.165 12.595 42.933 1.00 32.49 227 LYS A CA 1
ATOM 1712 C C . LYS A 1 226 ? -1.086 11.788 43.813 1.00 31.58 227 LYS A C 1
ATOM 1713 O O . LYS A 1 226 ? -1.165 11.969 45.018 1.00 30.33 227 LYS A O 1
ATOM 1719 N N . ARG A 1 227 ? -1.785 10.885 43.183 1.00 28.15 228 ARG A N 1
ATOM 1720 C CA . ARG A 1 227 ? -2.681 10.059 43.885 1.00 21.26 228 ARG A CA 1
ATOM 1721 C C . ARG A 1 227 ? -1.955 9.108 44.769 1.00 18.65 228 ARG A C 1
ATOM 1722 O O . ARG A 1 227 ? -2.372 8.864 45.879 1.00 25.37 228 ARG A O 1
ATOM 1730 N N . TYR A 1 228 ? -0.855 8.579 44.258 1.00 28.51 229 TYR A N 1
ATOM 1731 C CA . TYR A 1 228 ? -0.067 7.677 45.046 1.00 26.58 229 TYR A CA 1
ATOM 1732 C C . TYR A 1 228 ? 0.475 8.415 46.229 1.00 24.56 229 TYR A C 1
ATOM 1733 O O . TYR A 1 228 ? 0.530 7.915 47.349 1.00 34.18 229 TYR A O 1
ATOM 1742 N N . HIS A 1 229 ? 0.903 9.622 45.979 1.00 28.85 230 HIS A N 1
ATOM 1743 C CA . HIS A 1 229 ? 1.462 10.416 47.034 1.00 16.41 230 HIS A CA 1
ATOM 1744 C C . HIS A 1 229 ? 0.430 10.786 48.081 1.00 31.52 230 HIS A C 1
ATOM 1745 O O . HIS A 1 229 ? 0.712 10.850 49.264 1.00 49.88 230 HIS A O 1
ATOM 1752 N N . GLU A 1 230 ? -0.791 11.045 47.637 1.00 29.36 231 GLU A N 1
ATOM 1753 C CA . GLU A 1 230 ? -1.852 11.385 48.561 1.00 26.06 231 GLU A CA 1
ATOM 1754 C C . GLU A 1 230 ? -2.259 10.179 49.412 1.00 40.67 231 GLU A C 1
ATOM 1755 O O . GLU A 1 230 ? -2.857 10.321 50.475 1.00 25.33 231 GLU A O 1
ATOM 1761 N N . GLN A 1 231 ? -1.953 8.985 48.926 1.00 34.29 232 GLN A N 1
ATOM 1762 C CA . GLN A 1 231 ? -2.242 7.748 49.632 1.00 35.48 232 GLN A CA 1
ATOM 1763 C C . GLN A 1 231 ? -1.153 7.464 50.695 1.00 29.82 232 GLN A C 1
ATOM 1764 O O . GLN A 1 231 ? -1.259 6.544 51.501 1.00 45.96 232 GLN A O 1
ATOM 1770 N N . GLY A 1 232 ? -0.079 8.240 50.673 1.00 33.96 233 GLY A N 1
ATOM 1771 C CA . GLY A 1 232 ? 0.980 8.040 51.630 1.00 20.72 233 GLY A CA 1
ATOM 1772 C C . GLY A 1 232 ? 2.113 7.132 51.161 1.00 36.73 233 GLY A C 1
ATOM 1773 O O . GLY A 1 232 ? 2.981 6.772 51.952 1.00 30.56 233 GLY A O 1
ATOM 1774 N N . ALA A 1 233 ? 2.134 6.747 49.893 1.00 28.96 234 ALA A N 1
ATOM 1775 C CA . ALA A 1 233 ? 3.211 5.891 49.455 1.00 13.44 234 ALA A CA 1
ATOM 1776 C C . ALA A 1 233 ? 4.455 6.680 49.185 1.00 23.89 234 ALA A C 1
ATOM 1777 O O . ALA A 1 233 ? 4.390 7.897 48.998 1.00 28.82 234 ALA A O 1
ATOM 1779 N N . ILE A 1 234 ? 5.573 5.937 49.174 1.00 16.75 235 ILE A N 1
ATOM 1780 C CA . ILE A 1 234 ? 6.853 6.468 48.832 1.00 29.34 235 ILE A CA 1
ATOM 1781 C C . ILE A 1 234 ? 6.888 6.217 47.323 1.00 28.46 235 ILE A C 1
ATOM 1782 O O . ILE A 1 234 ? 6.683 5.113 46.849 1.00 19.19 235 ILE A O 1
ATOM 1787 N N . VAL A 1 235 ? 7.066 7.259 46.567 1.00 24.13 236 VAL A N 1
ATOM 1788 C CA . VAL A 1 235 ? 7.089 7.151 45.144 1.00 10.98 236 VAL A CA 1
ATOM 1789 C C . VAL A 1 235 ? 8.506 7.477 44.672 1.00 23.28 236 VAL A C 1
ATOM 1790 O O . VAL A 1 235 ? 9.035 8.525 45.011 1.00 17.41 236 VAL A O 1
ATOM 1794 N N . ALA A 1 236 ? 9.132 6.557 43.942 1.00 19.31 237 ALA A N 1
ATOM 1795 C CA . ALA A 1 236 ? 10.448 6.759 43.391 1.00 23.26 237 ALA A CA 1
ATOM 1796 C C . ALA A 1 236 ? 10.341 6.585 41.876 1.00 20.54 237 ALA A C 1
ATOM 1797 O O . ALA A 1 236 ? 9.812 5.588 41.400 1.00 24.77 237 ALA A O 1
ATOM 1799 N N . ILE A 1 237 ? 10.823 7.566 41.111 1.00 15.29 238 ILE A N 1
ATOM 1800 C CA . ILE A 1 237 ? 10.721 7.463 39.685 1.00 18.24 238 ILE A CA 1
ATOM 1801 C C . ILE A 1 237 ? 12.014 7.598 38.933 1.00 19.97 238 ILE A C 1
ATOM 1802 O O . ILE A 1 237 ? 12.797 8.521 39.171 1.00 32.26 238 ILE A O 1
ATOM 1807 N N . THR A 1 238 ? 12.192 6.697 37.966 1.00 18.37 239 THR A N 1
ATOM 1808 C CA . THR A 1 238 ? 13.350 6.706 37.082 1.00 24.40 239 THR A CA 1
ATOM 1809 C C . THR A 1 238 ? 12.944 6.310 35.656 1.00 26.08 239 THR A C 1
ATOM 1810 O O . THR A 1 238 ? 11.754 6.299 35.293 1.00 25.03 239 THR A O 1
ATOM 1814 N N . ALA A 1 239 ? 13.927 6.009 34.845 1.00 22.59 240 ALA A N 1
ATOM 1815 C CA . ALA A 1 239 ? 13.686 5.622 33.469 1.00 16.44 240 ALA A CA 1
ATOM 1816 C C . ALA A 1 239 ? 14.691 4.586 33.036 1.00 21.47 240 ALA A C 1
ATOM 1817 O O . ALA A 1 239 ? 15.829 4.530 33.570 1.00 21.03 240 ALA A O 1
ATOM 1819 N N . ASP A 1 240 ? 14.324 3.791 32.043 1.00 21.14 241 ASP A N 1
ATOM 1820 C CA . ASP A 1 240 ? 15.256 2.778 31.526 1.00 24.94 241 ASP A CA 1
ATOM 1821 C C . ASP A 1 240 ? 16.319 3.340 30.589 1.00 23.92 241 ASP A C 1
ATOM 1822 O O . ASP A 1 240 ? 17.367 2.751 30.395 1.00 23.94 241 ASP A O 1
ATOM 1827 N N . HIS A 1 241 ? 15.998 4.457 29.966 1.00 24.48 242 HIS A N 1
ATOM 1828 C CA . HIS A 1 241 ? 16.874 5.079 29.006 1.00 7.80 242 HIS A CA 1
ATOM 1829 C C . HIS A 1 241 ? 16.179 6.363 28.537 1.00 39.09 242 HIS A C 1
ATOM 1830 O O . HIS A 1 241 ? 14.962 6.507 28.696 1.00 14.30 242 HIS A O 1
ATOM 1837 N N . GLY A 1 242 ? 16.928 7.322 27.966 1.00 12.18 243 GLY A N 1
ATOM 1838 C CA . GLY A 1 242 ? 16.257 8.533 27.451 1.00 27.94 243 GLY A CA 1
ATOM 1839 C C . GLY A 1 242 ? 15.768 8.278 25.999 1.00 10.41 243 GLY A C 1
ATOM 1840 O O . GLY A 1 242 ? 15.559 7.117 25.587 1.00 17.76 243 GLY A O 1
ATOM 1841 N N . MET A 1 243 ? 15.654 9.333 25.193 1.00 14.13 244 MET A N 1
ATOM 1842 C CA . MET A 1 243 ? 15.183 9.207 23.802 1.00 20.91 244 MET A CA 1
ATOM 1843 C C . MET A 1 243 ? 15.659 10.377 22.972 1.00 23.86 244 MET A C 1
ATOM 1844 O O . MET A 1 243 ? 15.672 11.486 23.460 1.00 27.80 244 MET A O 1
ATOM 1849 N N . ASN A 1 244 ? 16.015 10.161 21.705 1.00 35.72 245 ASN A N 1
ATOM 1850 C CA . ASN A 1 244 ? 16.424 11.292 20.841 1.00 19.50 245 ASN A CA 1
ATOM 1851 C C . ASN A 1 244 ? 15.951 11.164 19.410 1.00 12.29 245 ASN A C 1
ATOM 1852 O O . ASN A 1 244 ? 15.636 10.061 18.928 1.00 31.74 245 ASN A O 1
ATOM 1857 N N . ALA A 1 245 ? 15.945 12.321 18.723 1.00 18.58 246 ALA A N 1
ATOM 1858 C CA . ALA A 1 245 ? 15.587 12.409 17.313 1.00 7.05 246 ALA A CA 1
ATOM 1859 C C . ALA A 1 245 ? 16.721 11.761 16.592 1.00 24.99 246 ALA A C 1
ATOM 1860 O O . ALA A 1 245 ? 17.874 11.896 17.064 1.00 21.51 246 ALA A O 1
ATOM 1862 N N . LYS A 1 246 ? 16.407 11.048 15.495 1.00 12.05 247 LYS A N 1
ATOM 1863 C CA . LYS A 1 246 ? 17.410 10.325 14.701 1.00 24.62 247 LYS A CA 1
ATOM 1864 C C . LYS A 1 246 ? 17.309 10.697 13.224 1.00 17.42 247 LYS A C 1
ATOM 1865 O O . LYS A 1 246 ? 17.595 9.928 12.268 1.00 15.53 247 LYS A O 1
ATOM 1871 N N . THR A 1 247 ? 16.935 11.940 13.067 1.00 10.42 248 THR A N 1
ATOM 1872 C CA . THR A 1 247 ? 16.715 12.513 11.770 1.00 12.11 248 THR A CA 1
ATOM 1873 C C . THR A 1 247 ? 17.404 13.822 11.598 1.00 25.35 248 THR A C 1
ATOM 1874 O O . THR A 1 247 ? 18.016 14.324 12.512 1.00 20.08 248 THR A O 1
ATOM 1878 N N . ASP A 1 248 ? 17.242 14.352 10.388 1.00 21.59 249 ASP A N 1
ATOM 1879 C CA . ASP A 1 248 ? 17.779 15.622 9.972 1.00 6.68 249 ASP A CA 1
ATOM 1880 C C . ASP A 1 248 ? 16.695 16.680 10.093 1.00 35.83 249 ASP A C 1
ATOM 1881 O O . ASP A 1 248 ? 15.622 16.395 10.589 1.00 13.06 249 ASP A O 1
ATOM 1886 N N . ALA A 1 249 ? 16.956 17.886 9.608 1.00 27.84 250 ALA A N 1
ATOM 1887 C CA . ALA A 1 249 ? 15.980 18.948 9.710 1.00 2.92 250 ALA A CA 1
ATOM 1888 C C . ALA A 1 249 ? 14.596 18.661 9.133 1.00 39.54 250 ALA A C 1
ATOM 1889 O O . ALA A 1 249 ? 13.630 19.235 9.571 1.00 14.70 250 ALA A O 1
ATOM 1891 N N . ILE A 1 250 ? 14.477 17.809 8.153 1.00 15.75 251 ILE A N 1
ATOM 1892 C CA . ILE A 1 250 ? 13.168 17.548 7.611 1.00 23.56 251 ILE A CA 1
ATOM 1893 C C . ILE A 1 250 ? 12.575 16.249 8.071 1.00 54.74 251 ILE A C 1
ATOM 1894 O O . ILE A 1 250 ? 11.507 15.864 7.636 1.00 25.59 251 ILE A O 1
ATOM 1899 N N . GLY A 1 251 ? 13.257 15.570 8.959 1.00 16.35 252 GLY A N 1
ATOM 1900 C CA . GLY A 1 251 ? 12.704 14.365 9.486 1.00 9.00 252 GLY A CA 1
ATOM 1901 C C . GLY A 1 251 ? 13.116 13.114 8.799 1.00 13.80 252 GLY A C 1
ATOM 1902 O O . GLY A 1 251 ? 12.565 12.043 9.089 1.00 28.40 252 GLY A O 1
ATOM 1903 N N . ARG A 1 252 ? 14.060 13.217 7.883 1.00 15.81 253 ARG A N 1
ATOM 1904 C CA . ARG A 1 252 ? 14.514 11.997 7.242 1.00 16.59 253 ARG A CA 1
ATOM 1905 C C . ARG A 1 252 ? 15.466 11.323 8.245 1.00 18.85 253 ARG A C 1
ATOM 1906 O O . ARG A 1 252 ? 16.186 12.017 8.958 1.00 26.65 253 ARG A O 1
ATOM 1914 N N . PRO A 1 253 ? 15.461 9.995 8.317 1.00 28.89 254 PRO A N 1
ATOM 1915 C CA . PRO A 1 253 ? 16.271 9.249 9.278 1.00 23.42 254 PRO A CA 1
ATOM 1916 C C . PRO A 1 253 ? 17.742 9.105 9.022 1.00 20.03 254 PRO A C 1
ATOM 1917 O O . PRO A 1 253 ? 18.199 8.886 7.921 1.00 17.79 254 PRO A O 1
ATOM 1921 N N . ASN A 1 254 ? 18.509 9.146 10.078 1.00 19.21 255 ASN A N 1
ATOM 1922 C CA . ASN A 1 254 ? 19.962 8.963 9.929 1.00 37.40 255 ASN A CA 1
ATOM 1923 C C . ASN A 1 254 ? 20.286 7.511 10.185 1.00 27.59 255 ASN A C 1
ATOM 1924 O O . ASN A 1 254 ? 20.408 7.096 11.336 1.00 28.15 255 ASN A O 1
ATOM 1929 N N . ILE A 1 255 ? 20.434 6.744 9.112 1.00 20.75 256 ILE A N 1
ATOM 1930 C CA . ILE A 1 255 ? 20.688 5.345 9.232 1.00 19.92 256 ILE A CA 1
ATOM 1931 C C . ILE A 1 255 ? 21.958 4.793 8.617 1.00 28.89 256 ILE A C 1
ATOM 1932 O O . ILE A 1 255 ? 22.274 5.045 7.462 1.00 25.48 256 ILE A O 1
ATOM 1937 N N . LEU A 1 256 ? 22.662 3.979 9.396 1.00 16.83 257 LEU A N 1
ATOM 1938 C CA . LEU A 1 256 ? 23.863 3.335 8.883 1.00 28.97 257 LEU A CA 1
ATOM 1939 C C . LEU A 1 256 ? 23.629 1.815 8.690 1.00 13.17 257 LEU A C 1
ATOM 1940 O O . LEU A 1 256 ? 23.274 1.117 9.628 1.00 31.30 257 LEU A O 1
ATOM 1945 N N . PHE A 1 257 ? 23.805 1.282 7.472 1.00 19.23 258 PHE A N 1
ATOM 1946 C CA . PHE A 1 257 ? 23.583 -0.145 7.316 1.00 26.51 258 PHE A CA 1
ATOM 1947 C C . PHE A 1 257 ? 24.852 -0.870 7.395 1.00 19.97 258 PHE A C 1
ATOM 1948 O O . PHE A 1 257 ? 25.491 -1.118 6.390 1.00 24.86 258 PHE A O 1
ATOM 1956 N N . LEU A 1 258 ? 25.188 -1.175 8.620 1.00 19.14 259 LEU A N 1
ATOM 1957 C CA . LEU A 1 258 ? 26.414 -1.836 8.937 1.00 29.11 259 LEU A CA 1
ATOM 1958 C C . LEU A 1 258 ? 26.630 -3.119 8.199 1.00 37.84 259 LEU A C 1
ATOM 1959 O O . LEU A 1 258 ? 27.767 -3.464 7.915 1.00 27.14 259 LEU A O 1
ATOM 1964 N N . GLN A 1 259 ? 25.576 -3.866 7.926 1.00 20.05 260 GLN A N 1
ATOM 1965 C CA . GLN A 1 259 ? 25.846 -5.107 7.217 1.00 31.42 260 GLN A CA 1
ATOM 1966 C C . GLN A 1 259 ? 26.310 -4.778 5.813 1.00 25.00 260 GLN A C 1
ATOM 1967 O O . GLN A 1 259 ? 27.380 -5.214 5.367 1.00 30.82 260 GLN A O 1
ATOM 1973 N N . ASP A 1 260 ? 25.511 -3.953 5.140 1.00 30.06 261 ASP A N 1
ATOM 1974 C CA . ASP A 1 260 ? 25.824 -3.508 3.797 1.00 20.43 261 ASP A CA 1
ATOM 1975 C C . ASP A 1 260 ? 27.268 -2.946 3.717 1.00 25.63 261 ASP A C 1
ATOM 1976 O O . ASP A 1 260 ? 28.095 -3.289 2.861 1.00 28.90 261 ASP A O 1
ATOM 1981 N N . LEU A 1 261 ? 27.578 -2.072 4.634 1.00 23.51 262 LEU A N 1
ATOM 1982 C CA . LEU A 1 261 ? 28.895 -1.445 4.687 1.00 18.50 262 LEU A CA 1
ATOM 1983 C C . LEU A 1 261 ? 30.057 -2.456 4.796 1.00 28.51 262 LEU A C 1
ATOM 1984 O O . LEU A 1 261 ? 31.004 -2.449 4.017 1.00 20.08 262 LEU A O 1
ATOM 1989 N N . LEU A 1 262 ? 29.961 -3.339 5.773 1.00 27.78 263 LEU A N 1
ATOM 1990 C CA . LEU A 1 262 ? 30.967 -4.353 6.015 1.00 17.78 263 LEU A CA 1
ATOM 1991 C C . LEU A 1 262 ? 31.130 -5.351 4.877 1.00 20.46 263 LEU A C 1
ATOM 1992 O O . LEU A 1 262 ? 32.237 -5.787 4.554 1.00 23.89 263 LEU A O 1
ATOM 1997 N N . ASP A 1 263 ? 30.002 -5.739 4.305 1.00 28.32 264 ASP A N 1
ATOM 1998 C CA . ASP A 1 263 ? 29.967 -6.679 3.212 1.00 27.19 264 ASP A CA 1
ATOM 1999 C C . ASP A 1 263 ? 30.693 -6.140 2.014 1.00 35.30 264 ASP A C 1
ATOM 2000 O O . ASP A 1 263 ? 31.303 -6.873 1.251 1.00 26.52 264 ASP A O 1
ATOM 2005 N N . ALA A 1 264 ? 30.604 -4.845 1.838 1.00 40.32 265 ALA A N 1
ATOM 2006 C CA . ALA A 1 264 ? 31.248 -4.224 0.703 1.00 37.36 265 ALA A CA 1
ATOM 2007 C C . ALA A 1 264 ? 32.740 -4.035 0.898 1.00 39.19 265 ALA A C 1
ATOM 2008 O O . ALA A 1 264 ? 33.494 -3.845 -0.050 1.00 71.30 265 ALA A O 1
ATOM 2010 N N . GLN A 1 265 ? 33.145 -4.101 2.145 1.00 53.70 266 GLN A N 1
ATOM 2011 C CA . GLN A 1 265 ? 34.521 -3.906 2.511 1.00 25.37 266 GLN A CA 1
ATOM 2012 C C . GLN A 1 265 ? 35.263 -5.212 2.687 1.00 19.36 266 GLN A C 1
ATOM 2013 O O . GLN A 1 265 ? 36.444 -5.328 2.378 1.00 45.45 266 GLN A O 1
ATOM 2019 N N . TYR A 1 266 ? 34.538 -6.194 3.212 1.00 33.82 267 TYR A N 1
ATOM 2020 C CA . TYR A 1 266 ? 35.098 -7.497 3.490 1.00 28.12 267 TYR A CA 1
ATOM 2021 C C . TYR A 1 266 ? 34.469 -8.622 2.694 1.00 28.05 267 TYR A C 1
ATOM 2022 O O . TYR A 1 266 ? 35.017 -9.723 2.567 1.00 28.86 267 TYR A O 1
ATOM 2031 N N . GLY A 1 267 ? 33.312 -8.349 2.162 1.00 39.40 268 GLY A N 1
ATOM 2032 C CA . GLY A 1 267 ? 32.635 -9.353 1.409 1.00 24.75 268 GLY A CA 1
ATOM 2033 C C . GLY A 1 267 ? 31.604 -10.038 2.275 1.00 36.73 268 GLY A C 1
ATOM 2034 O O . GLY A 1 267 ? 31.682 -10.058 3.516 1.00 31.88 268 GLY A O 1
ATOM 2035 N N . ALA A 1 268 ? 30.625 -10.599 1.584 1.00 24.55 269 ALA A N 1
ATOM 2036 C CA . ALA A 1 268 ? 29.540 -11.312 2.206 1.00 16.97 269 ALA A CA 1
ATOM 2037 C C . ALA A 1 268 ? 30.019 -12.396 3.171 1.00 43.07 269 ALA A C 1
ATOM 2038 O O . ALA A 1 268 ? 31.010 -13.097 2.914 1.00 37.09 269 ALA A O 1
ATOM 2040 N N . GLN A 1 269 ? 29.285 -12.521 4.280 1.00 32.91 270 GLN A N 1
ATOM 2041 C CA . GLN A 1 269 ? 29.533 -13.516 5.307 1.00 22.08 270 GLN A CA 1
ATOM 2042 C C . GLN A 1 269 ? 30.821 -13.450 6.086 1.00 24.17 270 GLN A C 1
ATOM 2043 O O . GLN A 1 269 ? 31.091 -14.422 6.772 1.00 31.28 270 GLN A O 1
ATOM 2049 N N . ARG A 1 270 ? 31.621 -12.376 6.004 1.00 22.24 271 ARG A N 1
ATOM 2050 C CA . ARG A 1 270 ? 32.837 -12.373 6.820 1.00 28.38 271 ARG A CA 1
ATOM 2051 C C . ARG A 1 270 ? 32.544 -11.683 8.139 1.00 41.98 271 ARG A C 1
ATOM 2052 O O . ARG A 1 270 ? 33.410 -11.573 8.993 1.00 21.44 271 ARG A O 1
ATOM 2060 N N . THR A 1 271 ? 31.324 -11.180 8.264 1.00 20.30 272 THR A N 1
ATOM 2061 C CA . THR A 1 271 ? 30.917 -10.482 9.454 1.00 18.78 272 THR A CA 1
ATOM 2062 C C . THR A 1 271 ? 29.456 -10.644 9.700 1.00 36.32 272 THR A C 1
ATOM 2063 O O . THR A 1 271 ? 28.673 -10.858 8.766 1.00 30.32 272 THR A O 1
ATOM 2067 N N . ARG A 1 272 ? 29.112 -10.559 10.977 1.00 36.18 273 ARG A N 1
ATOM 2068 C CA . ARG A 1 272 ? 27.765 -10.690 11.385 1.00 13.99 273 ARG A CA 1
ATOM 2069 C C . ARG A 1 272 ? 27.333 -9.554 12.246 1.00 23.43 273 ARG A C 1
ATOM 2070 O O . ARG A 1 272 ? 27.865 -9.383 13.313 1.00 16.91 273 ARG A O 1
ATOM 2078 N N . VAL A 1 273 ? 26.330 -8.820 11.762 1.00 26.44 274 VAL A N 1
ATOM 2079 C CA . VAL A 1 273 ? 25.757 -7.678 12.457 1.00 14.28 274 VAL A CA 1
ATOM 2080 C C . VAL A 1 273 ? 24.467 -8.005 13.201 1.00 24.35 274 VAL A C 1
ATOM 2081 O O . VAL A 1 273 ? 23.475 -8.468 12.629 1.00 30.51 274 VAL A O 1
ATOM 2085 N N . LEU A 1 274 ? 24.500 -7.751 14.515 1.00 32.69 275 LEU A N 1
ATOM 2086 C CA . LEU A 1 274 ? 23.365 -7.980 15.394 1.00 36.88 275 LEU A CA 1
ATOM 2087 C C . LEU A 1 274 ? 22.845 -6.662 15.972 1.00 35.86 275 LEU A C 1
ATOM 2088 O O . LEU A 1 274 ? 23.600 -5.834 16.480 1.00 16.28 275 LEU A O 1
ATOM 2093 N N . LEU A 1 275 ? 21.535 -6.463 15.898 1.00 20.40 276 LEU A N 1
ATOM 2094 C CA . LEU A 1 275 ? 20.873 -5.279 16.449 1.00 17.53 276 LEU A CA 1
ATOM 2095 C C . LEU A 1 275 ? 19.990 -5.741 17.609 1.00 23.77 276 LEU A C 1
ATOM 2096 O O . LEU A 1 275 ? 18.798 -6.025 17.436 1.00 31.13 276 LEU A O 1
ATOM 2101 N N . PRO A 1 276 ? 20.589 -5.847 18.797 1.00 23.31 277 PRO A N 1
ATOM 2102 C CA . PRO A 1 276 ? 19.885 -6.355 19.955 1.00 19.86 277 PRO A CA 1
ATOM 2103 C C . PRO A 1 276 ? 18.790 -5.482 20.511 1.00 22.32 277 PRO A C 1
ATOM 2104 O O . PRO A 1 276 ? 18.253 -5.801 21.564 1.00 27.76 277 PRO A O 1
ATOM 2108 N N . ILE A 1 277 ? 18.447 -4.388 19.822 1.00 27.47 278 ILE A N 1
ATOM 2109 C CA . ILE A 1 277 ? 17.394 -3.524 20.343 1.00 19.94 278 ILE A CA 1
ATOM 2110 C C . ILE A 1 277 ? 16.064 -4.267 20.578 1.00 37.09 278 ILE A C 1
ATOM 2111 O O . ILE A 1 277 ? 15.298 -3.958 21.509 1.00 36.33 278 ILE A O 1
ATOM 2116 N N . THR A 1 278 ? 15.836 -5.274 19.743 1.00 15.20 279 THR A N 1
ATOM 2117 C CA . THR A 1 278 ? 14.671 -6.134 19.800 1.00 55.38 279 THR A CA 1
ATOM 2118 C C . THR A 1 278 ? 15.068 -7.530 19.381 1.00 25.73 279 THR A C 1
ATOM 2119 O O . THR A 1 278 ? 16.265 -7.817 19.153 1.00 36.72 279 THR A O 1
ATOM 2123 N N . ASP A 1 279 ? 14.058 -8.391 19.253 1.00 100.00 280 ASP A N 1
ATOM 2124 C CA . ASP A 1 279 ? 14.286 -9.747 18.831 1.00 61.60 280 ASP A CA 1
ATOM 2125 C C . ASP A 1 279 ? 14.827 -9.745 17.407 1.00 47.47 280 ASP A C 1
ATOM 2126 O O . ASP A 1 279 ? 14.500 -8.894 16.576 1.00 47.98 280 ASP A O 1
ATOM 2131 N N . PRO A 1 280 ? 15.687 -10.702 17.150 1.00 58.36 281 PRO A N 1
ATOM 2132 C CA . PRO A 1 280 ? 16.353 -10.874 15.870 1.00 27.47 281 PRO A CA 1
ATOM 2133 C C . PRO A 1 280 ? 15.468 -10.822 14.615 1.00 100.00 281 PRO A C 1
ATOM 2134 O O . PRO A 1 280 ? 15.904 -10.360 13.559 1.00 40.28 281 PRO A O 1
ATOM 2138 N N . TYR A 1 281 ? 14.240 -11.317 14.727 1.00 38.34 282 TYR A N 1
ATOM 2139 C CA . TYR A 1 281 ? 13.312 -11.379 13.611 1.00 35.49 282 TYR A CA 1
ATOM 2140 C C . TYR A 1 281 ? 12.678 -10.078 13.166 1.00 63.84 282 TYR A C 1
ATOM 2141 O O . TYR A 1 281 ? 12.336 -9.933 11.998 1.00 91.11 282 TYR A O 1
ATOM 2150 N N . VAL A 1 282 ? 12.505 -9.142 14.093 1.00 70.10 283 VAL A N 1
ATOM 2151 C CA . VAL A 1 282 ? 11.913 -7.846 13.766 1.00 56.11 283 VAL A CA 1
ATOM 2152 C C . VAL A 1 282 ? 12.741 -7.088 12.693 1.00 42.63 283 VAL A C 1
ATOM 2153 O O . VAL A 1 282 ? 13.967 -6.952 12.821 1.00 72.75 283 VAL A O 1
ATOM 2157 N N . VAL A 1 283 ? 12.087 -6.588 11.620 1.00 66.92 284 VAL A N 1
ATOM 2158 C CA . VAL A 1 283 ? 12.790 -5.858 10.543 1.00 100.00 284 VAL A CA 1
ATOM 2159 C C . VAL A 1 283 ? 12.322 -4.420 10.379 1.00 44.31 284 VAL A C 1
ATOM 2160 O O . VAL A 1 283 ? 12.892 -3.650 9.599 1.00 40.78 284 VAL A O 1
ATOM 2164 N N . HIS A 1 284 ? 11.271 -4.066 11.108 1.00 74.77 285 HIS A N 1
ATOM 2165 C CA . HIS A 1 284 ? 10.734 -2.733 11.028 1.00 76.28 285 HIS A CA 1
ATOM 2166 C C . HIS A 1 284 ? 11.644 -1.676 11.636 1.00 65.19 285 HIS A C 1
ATOM 2167 O O . HIS A 1 284 ? 12.754 -1.939 12.102 1.00 33.94 285 HIS A O 1
ATOM 2174 N N . HIS A 1 285 ? 11.167 -0.456 11.619 1.00 81.33 286 HIS A N 1
ATOM 2175 C CA . HIS A 1 285 ? 11.901 0.655 12.168 1.00 41.41 286 HIS A CA 1
ATOM 2176 C C . HIS A 1 285 ? 12.102 0.455 13.673 1.00 66.82 286 HIS A C 1
ATOM 2177 O O . HIS A 1 285 ? 12.978 1.058 14.309 1.00 39.48 286 HIS A O 1
ATOM 2184 N N . GLY A 1 286 ? 11.266 -0.405 14.241 1.00 34.32 287 GLY A N 1
ATOM 2185 C CA . GLY A 1 286 ? 11.344 -0.688 15.659 1.00 54.48 287 GLY A CA 1
ATOM 2186 C C . GLY A 1 286 ? 12.678 -1.319 16.037 1.00 45.91 287 GLY A C 1
ATOM 2187 O O . GLY A 1 286 ? 13.051 -1.379 17.216 1.00 50.73 287 GLY A O 1
ATOM 2188 N N . ALA A 1 287 ? 13.391 -1.769 14.996 1.00 41.31 288 ALA A N 1
ATOM 2189 C CA . ALA A 1 287 ? 14.681 -2.425 15.113 1.00 44.06 288 ALA A CA 1
ATOM 2190 C C . ALA A 1 287 ? 15.895 -1.500 14.962 1.00 30.68 288 ALA A C 1
ATOM 2191 O O . ALA A 1 287 ? 17.046 -1.982 14.868 1.00 22.23 288 ALA A O 1
ATOM 2193 N N . LEU A 1 288 ? 15.663 -0.173 14.950 1.00 23.37 289 LEU A N 1
ATOM 2194 C CA . LEU A 1 288 ? 16.782 0.759 14.795 1.00 53.30 289 LEU A CA 1
ATOM 2195 C C . LEU A 1 288 ? 17.115 1.519 16.051 1.00 27.15 289 LEU A C 1
ATOM 2196 O O . LEU A 1 288 ? 16.303 2.280 16.552 1.00 23.82 289 LEU A O 1
ATOM 2201 N N . GLY A 1 289 ? 18.329 1.307 16.549 1.00 15.46 290 GLY A N 1
ATOM 2202 C CA . GLY A 1 289 ? 18.783 1.959 17.747 1.00 20.51 290 GLY A CA 1
ATOM 2203 C C . GLY A 1 289 ? 20.185 2.410 17.514 1.00 11.04 290 GLY A C 1
ATOM 2204 O O . GLY A 1 289 ? 20.725 2.058 16.490 1.00 14.85 290 GLY A O 1
ATOM 2205 N N . SER A 1 290 ? 20.756 3.164 18.449 1.00 16.10 291 SER A N 1
ATOM 2206 C CA . SER A 1 290 ? 22.116 3.713 18.339 1.00 13.58 291 SER A CA 1
ATOM 2207 C C . SER A 1 290 ? 23.278 2.828 18.893 1.00 8.15 291 SER A C 1
ATOM 2208 O O . SER A 1 290 ? 24.411 3.299 19.200 1.00 15.93 291 SER A O 1
ATOM 2211 N N . TYR A 1 291 ? 22.985 1.538 18.972 1.00 35.84 292 TYR A N 1
ATOM 2212 C CA . TYR A 1 291 ? 23.898 0.513 19.415 1.00 33.08 292 TYR A CA 1
ATOM 2213 C C . TYR A 1 291 ? 23.661 -0.778 18.630 1.00 70.98 292 TYR A C 1
ATOM 2214 O O . TYR A 1 291 ? 22.532 -1.208 18.302 1.00 19.03 292 TYR A O 1
ATOM 2223 N N . ALA A 1 292 ? 24.778 -1.359 18.300 1.00 9.59 293 ALA A N 1
ATOM 2224 C CA . ALA A 1 292 ? 24.876 -2.612 17.573 1.00 11.95 293 ALA A CA 1
ATOM 2225 C C . ALA A 1 292 ? 26.176 -3.335 17.962 1.00 19.64 293 ALA A C 1
ATOM 2226 O O . ALA A 1 292 ? 27.183 -2.708 18.400 1.00 17.27 293 ALA A O 1
ATOM 2228 N N . THR A 1 293 ? 26.136 -4.654 17.782 1.00 23.81 294 THR A N 1
ATOM 2229 C CA . THR A 1 293 ? 27.251 -5.549 18.072 1.00 49.49 294 THR A CA 1
ATOM 2230 C C . THR A 1 293 ? 27.641 -6.344 16.805 1.00 54.62 294 THR A C 1
ATOM 2231 O O . THR A 1 293 ? 26.802 -6.688 15.982 1.00 19.93 294 THR A O 1
ATOM 2235 N N . VAL A 1 294 ? 28.926 -6.610 16.620 1.00 11.34 295 VAL A N 1
ATOM 2236 C CA . VAL A 1 294 ? 29.401 -7.310 15.439 1.00 11.69 295 VAL A CA 1
ATOM 2237 C C . VAL A 1 294 ? 30.335 -8.464 15.736 1.00 23.55 295 VAL A C 1
ATOM 2238 O O . VAL A 1 294 ? 31.288 -8.335 16.523 1.00 22.03 295 VAL A O 1
ATOM 2242 N N . TYR A 1 295 ? 30.057 -9.582 15.065 1.00 23.89 296 TYR A N 1
ATOM 2243 C CA . TYR A 1 295 ? 30.859 -10.786 15.146 1.00 21.55 296 TYR A CA 1
ATOM 2244 C C . TYR A 1 295 ? 31.661 -10.892 13.843 1.00 33.23 296 TYR A C 1
ATOM 2245 O O . TYR A 1 295 ? 31.111 -10.816 12.756 1.00 22.33 296 TYR A O 1
ATOM 2254 N N . LEU A 1 296 ? 32.973 -11.023 13.988 1.00 35.09 297 LEU A N 1
ATOM 2255 C CA . LEU A 1 296 ? 33.927 -11.127 12.903 1.00 15.98 297 LEU A CA 1
ATOM 2256 C C . LEU A 1 296 ? 34.383 -12.557 12.663 1.00 32.38 297 LEU A C 1
ATOM 2257 O O . LEU A 1 296 ? 34.551 -13.309 13.615 1.00 36.53 297 LEU A O 1
ATOM 2262 N N . ARG A 1 297 ? 34.639 -12.941 11.411 1.00 16.11 298 ARG A N 1
ATOM 2263 C CA . ARG A 1 297 ? 35.139 -14.287 11.172 1.00 28.55 298 ARG A CA 1
ATOM 2264 C C . ARG A 1 297 ? 36.628 -14.233 11.502 1.00 20.71 298 ARG A C 1
ATOM 2265 O O . ARG A 1 297 ? 37.209 -13.147 11.496 1.00 22.00 298 ARG A O 1
ATOM 2273 N N . ASP A 1 298 ? 37.251 -15.363 11.756 1.00 40.64 299 ASP A N 1
ATOM 2274 C CA . ASP A 1 298 ? 38.669 -15.376 12.087 1.00 100.00 299 ASP A CA 1
ATOM 2275 C C . ASP A 1 298 ? 39.563 -14.669 11.068 1.00 40.45 299 ASP A C 1
ATOM 2276 O O . ASP A 1 298 ? 40.531 -13.998 11.436 1.00 72.53 299 ASP A O 1
ATOM 2281 N N . ALA A 1 299 ? 39.210 -14.823 9.796 1.00 72.87 300 ALA A N 1
ATOM 2282 C CA . ALA A 1 299 ? 39.934 -14.212 8.695 1.00 63.03 300 ALA A CA 1
ATOM 2283 C C . ALA A 1 299 ? 40.054 -12.692 8.834 1.00 95.40 300 ALA A C 1
ATOM 2284 O O . ALA A 1 299 ? 41.116 -12.129 8.584 1.00 55.40 300 ALA A O 1
ATOM 2286 N N . VAL A 1 300 ? 38.958 -12.029 9.229 1.00 60.75 301 VAL A N 1
ATOM 2287 C CA . VAL A 1 300 ? 38.940 -10.583 9.389 1.00 45.57 301 VAL A CA 1
ATOM 2288 C C . VAL A 1 300 ? 39.813 -10.045 10.533 1.00 20.68 301 VAL A C 1
ATOM 2289 O O . VAL A 1 300 ? 39.598 -10.347 11.733 1.00 34.21 301 VAL A O 1
ATOM 2293 N N . PRO A 1 301 ? 40.773 -9.212 10.157 1.00 25.83 302 PRO A N 1
ATOM 2294 C CA . PRO A 1 301 ? 41.667 -8.598 11.119 1.00 59.45 302 PRO A CA 1
ATOM 2295 C C . PRO A 1 301 ? 40.943 -7.495 11.907 1.00 35.11 302 PRO A C 1
ATOM 2296 O O . PRO A 1 301 ? 40.596 -6.431 11.390 1.00 58.11 302 PRO A O 1
ATOM 2300 N N . GLN A 1 302 ? 40.705 -7.777 13.169 1.00 43.48 303 GLN A N 1
ATOM 2301 C CA . GLN A 1 302 ? 39.999 -6.907 14.092 1.00 31.27 303 GLN A CA 1
ATOM 2302 C C . GLN A 1 302 ? 40.354 -5.439 14.094 1.00 25.24 303 GLN A C 1
ATOM 2303 O O . GLN A 1 302 ? 39.456 -4.575 14.094 1.00 33.83 303 GLN A O 1
ATOM 2309 N N . ARG A 1 303 ? 41.654 -5.156 14.113 1.00 34.17 304 ARG A N 1
ATOM 2310 C CA . ARG A 1 303 ? 42.105 -3.783 14.113 1.00 37.94 304 ARG A CA 1
ATOM 2311 C C . ARG A 1 303 ? 41.581 -3.067 12.887 1.00 35.80 304 ARG A C 1
ATOM 2312 O O . ARG A 1 303 ? 41.122 -1.930 12.960 1.00 42.70 304 ARG A O 1
ATOM 2320 N N . ASP A 1 304 ? 41.638 -3.757 11.749 1.00 28.87 305 ASP A N 1
ATOM 2321 C CA . ASP A 1 304 ? 41.183 -3.191 10.491 1.00 28.83 305 ASP A CA 1
ATOM 2322 C C . ASP A 1 304 ? 39.721 -2.809 10.482 1.00 30.09 305 ASP A C 1
ATOM 2323 O O . ASP A 1 304 ? 39.344 -1.742 10.004 1.00 28.37 305 ASP A O 1
ATOM 2328 N N . ALA A 1 305 ? 38.914 -3.697 11.014 1.00 19.56 306 ALA A N 1
ATOM 2329 C CA . ALA A 1 305 ? 37.504 -3.467 11.077 1.00 26.97 306 ALA A CA 1
ATOM 2330 C C . ALA A 1 305 ? 37.228 -2.275 11.991 1.00 33.55 306 ALA A C 1
ATOM 2331 O O . ALA A 1 305 ? 36.335 -1.470 11.778 1.00 22.33 306 ALA A O 1
ATOM 2333 N N . ILE A 1 306 ? 38.022 -2.171 13.028 1.00 26.92 307 ILE A N 1
ATOM 2334 C CA . ILE A 1 306 ? 37.838 -1.082 13.926 1.00 32.74 307 ILE A CA 1
ATOM 2335 C C . ILE A 1 306 ? 38.109 0.207 13.201 1.00 23.76 307 ILE A C 1
ATOM 2336 O O . ILE A 1 306 ? 37.348 1.155 13.259 1.00 30.63 307 ILE A O 1
ATOM 2341 N N . ASP A 1 307 ? 39.176 0.235 12.475 1.00 21.92 308 ASP A N 1
ATOM 2342 C CA . ASP A 1 307 ? 39.482 1.439 11.760 1.00 27.48 308 ASP A CA 1
ATOM 2343 C C . ASP A 1 307 ? 38.455 1.788 10.706 1.00 19.06 308 ASP A C 1
ATOM 2344 O O . ASP A 1 307 ? 38.050 2.939 10.542 1.00 33.28 308 ASP A O 1
ATOM 2349 N N . PHE A 1 308 ? 38.038 0.802 9.983 1.00 29.68 309 PHE A N 1
ATOM 2350 C CA . PHE A 1 308 ? 37.066 1.024 8.951 1.00 27.17 309 PHE A CA 1
ATOM 2351 C C . PHE A 1 308 ? 35.786 1.647 9.500 1.00 21.10 309 PHE A C 1
ATOM 2352 O O . PHE A 1 308 ? 35.314 2.688 9.069 1.00 25.82 309 PHE A O 1
ATOM 2360 N N . LEU A 1 309 ? 35.233 0.979 10.467 1.00 24.99 310 LEU A N 1
ATOM 2361 C CA . LEU A 1 309 ? 34.016 1.395 11.073 1.00 19.99 310 LEU A CA 1
ATOM 2362 C C . LEU A 1 309 ? 34.109 2.715 11.732 1.00 33.87 310 LEU A C 1
ATOM 2363 O O . LEU A 1 309 ? 33.200 3.544 11.583 1.00 18.05 310 LEU A O 1
ATOM 2368 N N . ALA A 1 310 ? 35.191 2.857 12.500 1.00 26.55 311 ALA A N 1
ATOM 2369 C CA . ALA A 1 310 ? 35.492 4.064 13.262 1.00 16.21 311 ALA A CA 1
ATOM 2370 C C . ALA A 1 310 ? 35.564 5.245 12.343 1.00 14.31 311 ALA A C 1
ATOM 2371 O O . ALA A 1 310 ? 35.290 6.357 12.735 1.00 22.36 311 ALA A O 1
ATOM 2373 N N . GLY A 1 311 ? 35.916 4.988 11.089 1.00 17.66 312 GLY A N 1
ATOM 2374 C CA . GLY A 1 311 ? 35.993 6.069 10.123 1.00 24.64 312 GLY A CA 1
ATOM 2375 C C . GLY A 1 311 ? 34.649 6.432 9.446 1.00 17.55 312 GLY A C 1
ATOM 2376 O O . GLY A 1 311 ? 34.565 7.395 8.704 1.00 28.17 312 GLY A O 1
ATOM 2377 N N . ILE A 1 312 ? 33.602 5.687 9.674 1.00 22.07 313 ILE A N 1
ATOM 2378 C CA . ILE A 1 312 ? 32.363 6.055 9.011 1.00 7.52 313 ILE A CA 1
ATOM 2379 C C . ILE A 1 312 ? 31.639 7.179 9.716 1.00 23.46 313 ILE A C 1
ATOM 2380 O O . ILE A 1 312 ? 31.408 7.124 10.918 1.00 27.62 313 ILE A O 1
ATOM 2385 N N . ALA A 1 313 ? 31.288 8.204 8.968 1.00 37.55 314 ALA A N 1
ATOM 2386 C CA . ALA A 1 313 ? 30.586 9.322 9.545 1.00 30.97 314 ALA A CA 1
ATOM 2387 C C . ALA A 1 313 ? 29.294 8.845 10.152 1.00 27.52 314 ALA A C 1
ATOM 2388 O O . ALA A 1 313 ? 28.524 8.188 9.470 1.00 30.59 314 ALA A O 1
ATOM 2390 N N . GLY A 1 314 ? 29.067 9.164 11.432 1.00 30.98 315 GLY A N 1
ATOM 2391 C CA . GLY A 1 314 ? 27.854 8.764 12.129 1.00 15.35 315 GLY A CA 1
ATOM 2392 C C . GLY A 1 314 ? 28.113 7.721 13.224 1.00 14.30 315 GLY A C 1
ATOM 2393 O O . GLY A 1 314 ? 27.254 7.438 14.056 1.00 32.41 315 GLY A O 1
ATOM 2394 N N . VAL A 1 315 ? 29.312 7.168 13.205 1.00 35.50 316 VAL A N 1
ATOM 2395 C CA . VAL A 1 315 ? 29.726 6.203 14.195 1.00 31.69 316 VAL A CA 1
ATOM 2396 C C . VAL A 1 315 ? 30.453 6.963 15.302 1.00 39.34 316 VAL A C 1
ATOM 2397 O O . VAL A 1 315 ? 31.474 7.550 15.076 1.00 17.44 316 VAL A O 1
ATOM 2401 N N . GLU A 1 316 ? 29.921 6.979 16.490 1.00 22.84 317 GLU A N 1
ATOM 2402 C CA . GLU A 1 316 ? 30.581 7.696 17.556 1.00 26.36 317 GLU A CA 1
ATOM 2403 C C . GLU A 1 316 ? 31.806 6.940 18.083 1.00 35.30 317 GLU A C 1
ATOM 2404 O O . GLU A 1 316 ? 32.862 7.520 18.330 1.00 21.58 317 GLU A O 1
ATOM 2410 N N . ALA A 1 317 ? 31.649 5.625 18.244 1.00 27.04 318 ALA A N 1
ATOM 2411 C CA . ALA A 1 317 ? 32.723 4.798 18.736 1.00 21.15 318 ALA A CA 1
ATOM 2412 C C . ALA A 1 317 ? 32.561 3.327 18.391 1.00 15.95 318 ALA A C 1
ATOM 2413 O O . ALA A 1 317 ? 31.463 2.800 18.302 1.00 27.37 318 ALA A O 1
ATOM 2415 N N . VAL A 1 318 ? 33.711 2.666 18.259 1.00 25.14 319 VAL A N 1
ATOM 2416 C CA . VAL A 1 318 ? 33.797 1.249 17.981 1.00 34.65 319 VAL A CA 1
ATOM 2417 C C . VAL A 1 318 ? 34.652 0.636 19.059 1.00 49.03 319 VAL A C 1
ATOM 2418 O O . VAL A 1 318 ? 35.809 1.014 19.209 1.00 16.19 319 VAL A O 1
ATOM 2422 N N . LEU A 1 319 ? 34.111 -0.292 19.817 1.00 35.65 320 LEU A N 1
ATOM 2423 C CA . LEU A 1 319 ? 34.924 -0.893 20.846 1.00 15.39 320 LEU A CA 1
ATOM 2424 C C . LEU A 1 319 ? 34.954 -2.382 20.725 1.00 32.37 320 LEU A C 1
ATOM 2425 O O . LEU A 1 319 ? 34.010 -3.001 20.255 1.00 26.05 320 LEU A O 1
ATOM 2430 N N . THR A 1 320 ? 36.052 -2.929 21.217 1.00 8.54 321 THR A N 1
ATOM 2431 C CA . THR A 1 320 ? 36.260 -4.348 21.249 1.00 14.56 321 THR A CA 1
ATOM 2432 C C . THR A 1 320 ? 35.502 -4.843 22.422 1.00 6.52 321 THR A C 1
ATOM 2433 O O . THR A 1 320 ? 35.164 -4.065 23.329 1.00 20.12 321 THR A O 1
ATOM 2437 N N . ARG A 1 321 ? 35.227 -6.133 22.404 1.00 26.50 322 ARG A N 1
ATOM 2438 C CA . ARG A 1 321 ? 34.477 -6.807 23.464 1.00 33.09 322 ARG A CA 1
ATOM 2439 C C . ARG A 1 321 ? 35.000 -6.403 24.825 1.00 24.88 322 ARG A C 1
ATOM 2440 O O . ARG A 1 321 ? 34.288 -5.845 25.667 1.00 34.99 322 ARG A O 1
ATOM 2448 N N . SER A 1 322 ? 36.281 -6.701 25.017 1.00 49.22 323 SER A N 1
ATOM 2449 C CA . SER A 1 322 ? 36.954 -6.400 26.243 1.00 16.68 323 SER A CA 1
ATOM 2450 C C . SER A 1 322 ? 36.727 -4.966 26.703 1.00 23.36 323 SER A C 1
ATOM 2451 O O . SER A 1 322 ? 36.349 -4.750 27.835 1.00 25.00 323 SER A O 1
ATOM 2454 N N . GLN A 1 323 ? 36.941 -3.975 25.835 1.00 21.43 324 GLN A N 1
ATOM 2455 C CA . GLN A 1 323 ? 36.713 -2.600 26.251 1.00 15.04 324 GLN A CA 1
ATOM 2456 C C . GLN A 1 323 ? 35.286 -2.314 26.643 1.00 32.62 324 GLN A C 1
ATOM 2457 O O . GLN A 1 323 ? 35.007 -1.614 27.608 1.00 27.64 324 GLN A O 1
ATOM 2463 N N . ALA A 1 324 ? 34.391 -2.861 25.860 1.00 23.31 325 ALA A N 1
ATOM 2464 C CA . ALA A 1 324 ? 32.976 -2.682 26.073 1.00 18.00 325 ALA A CA 1
ATOM 2465 C C . ALA A 1 324 ? 32.496 -3.252 27.373 1.00 22.47 325 ALA A C 1
ATOM 2466 O O . ALA A 1 324 ? 31.629 -2.705 28.040 1.00 19.50 325 ALA A O 1
ATOM 2468 N N . CYS A 1 325 ? 33.045 -4.377 27.729 1.00 25.09 326 CYS A N 1
ATOM 2469 C CA . CYS A 1 325 ? 32.627 -5.033 28.949 1.00 31.10 326 CYS A CA 1
ATOM 2470 C C . CYS A 1 325 ? 33.005 -4.322 30.209 1.00 15.06 326 CYS A C 1
ATOM 2471 O O . CYS A 1 325 ? 32.295 -4.315 31.202 1.00 27.13 326 CYS A O 1
ATOM 2474 N N . GLN A 1 326 ? 34.159 -3.774 30.155 1.00 25.84 327 GLN A N 1
ATOM 2475 C CA . GLN A 1 326 ? 34.704 -3.089 31.259 1.00 35.78 327 GLN A CA 1
ATOM 2476 C C . GLN A 1 326 ? 34.027 -1.765 31.455 1.00 25.26 327 GLN A C 1
ATOM 2477 O O . GLN A 1 326 ? 33.599 -1.395 32.537 1.00 34.98 327 GLN A O 1
ATOM 2483 N N . ARG A 1 327 ? 33.929 -1.068 30.374 1.00 25.73 328 ARG A N 1
ATOM 2484 C CA . ARG A 1 327 ? 33.331 0.224 30.373 1.00 12.83 328 ARG A CA 1
ATOM 2485 C C . ARG A 1 327 ? 31.871 0.264 30.745 1.00 20.65 328 ARG A C 1
ATOM 2486 O O . ARG A 1 327 ? 31.452 1.116 31.514 1.00 28.55 328 ARG A O 1
ATOM 2494 N N . PHE A 1 328 ? 31.093 -0.647 30.184 1.00 17.78 329 PHE A N 1
ATOM 2495 C CA . PHE A 1 328 ? 29.672 -0.665 30.435 1.00 23.24 329 PHE A CA 1
ATOM 2496 C C . PHE A 1 328 ? 29.240 -1.759 31.334 1.00 46.64 329 PHE A C 1
ATOM 2497 O O . PHE A 1 328 ? 28.047 -1.852 31.619 1.00 16.53 329 PHE A O 1
ATOM 2505 N N . GLU A 1 329 ? 30.179 -2.606 31.742 1.00 21.12 330 GLU A N 1
ATOM 2506 C CA . GLU A 1 329 ? 29.843 -3.723 32.632 1.00 17.49 330 GLU A CA 1
ATOM 2507 C C . GLU A 1 329 ? 28.857 -4.706 32.059 1.00 21.77 330 GLU A C 1
ATOM 2508 O O . GLU A 1 329 ? 27.729 -4.878 32.565 1.00 34.24 330 GLU A O 1
ATOM 2514 N N . LEU A 1 330 ? 29.299 -5.361 30.997 1.00 20.65 331 LEU A N 1
ATOM 2515 C CA . LEU A 1 330 ? 28.485 -6.346 30.295 1.00 20.83 331 LEU A CA 1
ATOM 2516 C C . LEU A 1 330 ? 29.057 -7.766 30.353 1.00 26.11 331 LEU A C 1
ATOM 2517 O O . LEU A 1 330 ? 30.237 -7.935 30.654 1.00 21.41 331 LEU A O 1
ATOM 2522 N N . PRO A 1 331 ? 28.249 -8.806 30.070 1.00 22.85 332 PRO A N 1
ATOM 2523 C CA . PRO A 1 331 ? 28.773 -10.171 30.076 1.00 12.19 332 PRO A CA 1
ATOM 2524 C C . PRO A 1 331 ? 29.556 -10.440 28.779 1.00 21.46 332 PRO A C 1
ATOM 2525 O O . PRO A 1 331 ? 29.046 -10.317 27.682 1.00 24.80 332 PRO A O 1
ATOM 2529 N N . GLU A 1 332 ? 30.807 -10.827 28.893 1.00 29.54 333 GLU A N 1
ATOM 2530 C CA . GLU A 1 332 ? 31.596 -11.063 27.711 1.00 30.82 333 GLU A CA 1
ATOM 2531 C C . GLU A 1 332 ? 31.165 -12.179 26.801 1.00 24.15 333 GLU A C 1
ATOM 2532 O O . GLU A 1 332 ? 31.463 -12.203 25.606 1.00 33.66 333 GLU A O 1
ATOM 2538 N N . ASP A 1 333 ? 30.451 -13.111 27.356 1.00 35.10 334 ASP A N 1
ATOM 2539 C CA . ASP A 1 333 ? 30.011 -14.234 26.578 1.00 33.49 334 ASP A CA 1
ATOM 2540 C C . ASP A 1 333 ? 28.766 -13.953 25.740 1.00 27.37 334 ASP A C 1
ATOM 2541 O O . ASP A 1 333 ? 28.440 -14.699 24.820 1.00 100.00 334 ASP A O 1
ATOM 2546 N N . ARG A 1 334 ? 28.121 -12.804 26.105 1.00 51.72 335 ARG A N 1
ATOM 2547 C CA . ARG A 1 334 ? 26.922 -12.592 25.311 1.00 17.26 335 ARG A CA 1
ATOM 2548 C C . ARG A 1 334 ? 27.051 -11.349 24.447 1.00 15.83 335 ARG A C 1
ATOM 2549 O O . ARG A 1 334 ? 26.075 -10.790 23.939 1.00 23.57 335 ARG A O 1
ATOM 2557 N N . ILE A 1 335 ? 28.247 -10.838 24.246 1.00 23.53 336 ILE A N 1
ATOM 2558 C CA . ILE A 1 335 ? 28.320 -9.723 23.300 1.00 16.78 336 ILE A CA 1
ATOM 2559 C C . ILE A 1 335 ? 29.246 -10.166 22.171 1.00 14.62 336 ILE A C 1
ATOM 2560 O O . ILE A 1 335 ? 29.892 -11.224 22.260 1.00 41.47 336 ILE A O 1
ATOM 2565 N N . GLY A 1 336 ? 29.250 -9.351 21.136 1.00 20.66 337 GLY A N 1
ATOM 2566 C CA . GLY A 1 336 ? 30.014 -9.612 19.896 1.00 12.00 337 GLY A CA 1
ATOM 2567 C C . GLY A 1 336 ? 31.475 -9.225 20.034 1.00 18.09 337 GLY A C 1
ATOM 2568 O O . GLY A 1 336 ? 31.898 -8.693 21.055 1.00 17.44 337 GLY A O 1
ATOM 2569 N N . ASP A 1 337 ? 32.226 -9.477 18.962 1.00 23.84 338 ASP A N 1
ATOM 2570 C CA . ASP A 1 337 ? 33.643 -9.143 18.967 1.00 19.26 338 ASP A CA 1
ATOM 2571 C C . ASP A 1 337 ? 33.845 -7.670 19.009 1.00 39.93 338 ASP A C 1
ATOM 2572 O O . ASP A 1 337 ? 34.859 -7.169 19.458 1.00 20.17 338 ASP A O 1
ATOM 2577 N N . LEU A 1 338 ? 32.847 -6.986 18.515 1.00 33.14 339 LEU A N 1
ATOM 2578 C CA . LEU A 1 338 ? 32.893 -5.564 18.461 1.00 29.17 339 LEU A CA 1
ATOM 2579 C C . LEU A 1 338 ? 31.599 -4.965 18.902 1.00 28.34 339 LEU A C 1
ATOM 2580 O O . LEU A 1 338 ? 30.532 -5.544 18.777 1.00 21.62 339 LEU A O 1
ATOM 2585 N N . VAL A 1 339 ? 31.719 -3.776 19.403 1.00 19.12 340 VAL A N 1
ATOM 2586 C CA . VAL A 1 339 ? 30.605 -3.018 19.827 1.00 27.92 340 VAL A CA 1
ATOM 2587 C C . VAL A 1 339 ? 30.644 -1.659 19.109 1.00 31.58 340 VAL A C 1
ATOM 2588 O O . VAL A 1 339 ? 31.648 -0.939 19.134 1.00 17.96 340 VAL A O 1
ATOM 2592 N N . VAL A 1 340 ? 29.547 -1.338 18.431 1.00 22.22 341 VAL A N 1
ATOM 2593 C CA . VAL A 1 340 ? 29.453 -0.087 17.699 1.00 12.02 341 VAL A CA 1
ATOM 2594 C C . VAL A 1 340 ? 28.391 0.848 18.285 1.00 21.90 341 VAL A C 1
ATOM 2595 O O . VAL A 1 340 ? 27.254 0.456 18.562 1.00 19.16 341 VAL A O 1
ATOM 2599 N N . LEU A 1 341 ? 28.794 2.092 18.478 1.00 16.86 342 LEU A N 1
ATOM 2600 C CA . LEU A 1 341 ? 27.932 3.113 19.013 1.00 28.03 342 LEU A CA 1
ATOM 2601 C C . LEU A 1 341 ? 27.775 4.206 17.994 1.00 16.95 342 LEU A C 1
ATOM 2602 O O . LEU A 1 341 ? 28.750 4.602 17.347 1.00 24.14 342 LEU A O 1
ATOM 2607 N N . GLY A 1 342 ? 26.572 4.713 17.862 1.00 15.69 343 GLY A N 1
ATOM 2608 C CA . GLY A 1 342 ? 26.391 5.770 16.896 1.00 12.70 343 GLY A CA 1
ATOM 2609 C C . GLY A 1 342 ? 26.154 7.112 17.549 1.00 14.29 343 GLY A C 1
ATOM 2610 O O . GLY A 1 342 ? 25.789 7.225 18.706 1.00 18.97 343 GLY A O 1
ATOM 2611 N N . GLU A 1 343 ? 26.379 8.142 16.784 1.00 16.09 344 GLU A N 1
ATOM 2612 C CA . GLU A 1 343 ? 26.172 9.477 17.273 1.00 6.68 344 GLU A CA 1
ATOM 2613 C C . GLU A 1 343 ? 24.750 9.728 17.709 1.00 29.46 344 GLU A C 1
ATOM 2614 O O . GLU A 1 343 ? 23.862 8.919 17.470 1.00 16.79 344 GLU A O 1
ATOM 2620 N N . ARG A 1 344 ? 24.586 10.880 18.341 1.00 18.76 345 ARG A N 1
ATOM 2621 C CA . ARG A 1 344 ? 23.346 11.417 18.897 1.00 16.21 345 ARG A CA 1
ATOM 2622 C C . ARG A 1 344 ? 22.150 11.340 17.980 1.00 25.14 345 ARG A C 1
ATOM 2623 O O . ARG A 1 344 ? 21.059 10.960 18.417 1.00 18.41 345 ARG A O 1
ATOM 2631 N N . LEU A 1 345 ? 22.346 11.732 16.716 1.00 26.25 346 LEU A N 1
ATOM 2632 C CA . LEU A 1 345 ? 21.239 11.730 15.778 1.00 18.56 346 LEU A CA 1
ATOM 2633 C C . LEU A 1 345 ? 21.190 10.558 14.792 1.00 26.71 346 LEU A C 1
ATOM 2634 O O . LEU A 1 345 ? 20.370 10.554 13.859 1.00 19.00 346 LEU A O 1
ATOM 2639 N N . THR A 1 346 ? 22.059 9.556 15.032 1.00 26.27 347 THR A N 1
ATOM 2640 C CA . THR A 1 346 ? 22.195 8.392 14.188 1.00 17.13 347 THR A CA 1
ATOM 2641 C C . THR A 1 346 ? 21.857 7.048 14.783 1.00 32.22 347 THR A C 1
ATOM 2642 O O . THR A 1 346 ? 22.122 6.789 15.945 1.00 22.78 347 THR A O 1
ATOM 2646 N N . VAL A 1 347 ? 21.265 6.190 13.925 1.00 25.53 348 VAL A N 1
ATOM 2647 C CA . VAL A 1 347 ? 20.888 4.810 14.255 1.00 16.21 348 VAL A CA 1
ATOM 2648 C C . VAL A 1 347 ? 21.671 3.830 13.368 1.00 8.93 348 VAL A C 1
ATOM 2649 O O . VAL A 1 347 ? 22.198 4.174 12.300 1.00 12.28 348 VAL A O 1
ATOM 2653 N N . LEU A 1 348 ? 21.731 2.578 13.807 1.00 15.09 349 LEU A N 1
ATOM 2654 C CA . LEU A 1 348 ? 22.429 1.551 13.083 1.00 29.97 349 LEU A CA 1
ATOM 2655 C C . LEU A 1 348 ? 21.495 0.442 12.744 1.00 15.25 349 LEU A C 1
ATOM 2656 O O . LEU A 1 348 ? 20.793 -0.066 13.629 1.00 19.26 349 LEU A O 1
ATOM 2661 N N . GLY A 1 349 ? 21.516 0.081 11.456 1.00 16.72 350 GLY A N 1
ATOM 2662 C CA . GLY A 1 349 ? 20.710 -0.989 10.922 1.00 22.67 350 GLY A CA 1
ATOM 2663 C C . GLY A 1 349 ? 21.650 -2.029 10.381 1.00 19.27 350 GLY A C 1
ATOM 2664 O O . GLY A 1 349 ? 22.861 -1.907 10.516 1.00 15.32 350 GLY A O 1
ATOM 2665 N N . SER A 1 350 ? 21.110 -3.058 9.756 1.00 31.38 351 SER A N 1
ATOM 2666 C CA . SER A 1 350 ? 21.952 -4.090 9.200 1.00 33.66 351 SER A CA 1
ATOM 2667 C C . SER A 1 350 ? 22.068 -3.940 7.703 1.00 54.79 351 SER A C 1
ATOM 2668 O O . SER A 1 350 ? 23.039 -3.378 7.202 1.00 21.46 351 SER A O 1
ATOM 2671 N N . ALA A 1 351 ? 21.060 -4.450 6.995 1.00 13.17 352 ALA A N 1
ATOM 2672 C CA . ALA A 1 351 ? 21.044 -4.382 5.545 1.00 17.52 352 ALA A CA 1
ATOM 2673 C C . ALA A 1 351 ? 19.767 -3.737 5.095 1.00 29.01 352 ALA A C 1
ATOM 2674 O O . ALA A 1 351 ? 18.689 -4.020 5.632 1.00 20.50 352 ALA A O 1
ATOM 2676 N N . ALA A 1 352 ? 19.893 -2.844 4.116 1.00 22.82 353 ALA A N 1
ATOM 2677 C CA . ALA A 1 352 ? 18.736 -2.116 3.593 1.00 42.91 353 ALA A CA 1
ATOM 2678 C C . ALA A 1 352 ? 17.606 -3.050 3.202 1.00 38.79 353 ALA A C 1
ATOM 2679 O O . ALA A 1 352 ? 16.449 -2.874 3.609 1.00 50.65 353 ALA A O 1
ATOM 2681 N N . ASP A 1 353 ? 18.034 -4.043 2.430 1.00 100.00 354 ASP A N 1
ATOM 2682 C CA . ASP A 1 353 ? 17.309 -5.175 1.875 1.00 38.30 354 ASP A CA 1
ATOM 2683 C C . ASP A 1 353 ? 16.379 -5.801 2.948 1.00 28.33 354 ASP A C 1
ATOM 2684 O O . ASP A 1 353 ? 15.255 -6.242 2.663 1.00 97.28 354 ASP A O 1
ATOM 2689 N N . LYS A 1 354 ? 16.902 -5.842 4.188 1.00 59.38 355 LYS A N 1
ATOM 2690 C CA . LYS A 1 354 ? 16.261 -6.417 5.358 1.00 31.15 355 LYS A CA 1
ATOM 2691 C C . LYS A 1 354 ? 15.168 -5.600 5.991 1.00 47.84 355 LYS A C 1
ATOM 2692 O O . LYS A 1 354 ? 14.067 -6.098 6.256 1.00 56.15 355 LYS A O 1
ATOM 2698 N N . HIS A 1 355 ? 15.484 -4.360 6.261 1.00 35.64 356 HIS A N 1
ATOM 2699 C CA . HIS A 1 355 ? 14.549 -3.494 6.893 1.00 45.60 356 HIS A CA 1
ATOM 2700 C C . HIS A 1 355 ? 13.369 -3.110 6.055 1.00 31.59 356 HIS A C 1
ATOM 2701 O O . HIS A 1 355 ? 13.418 -3.036 4.836 1.00 100.00 356 HIS A O 1
ATOM 2708 N N . ASP A 1 356 ? 12.324 -2.851 6.791 1.00 40.95 357 ASP A N 1
ATOM 2709 C CA . ASP A 1 356 ? 11.044 -2.435 6.295 1.00 31.10 357 ASP A CA 1
ATOM 2710 C C . ASP A 1 356 ? 10.694 -1.106 6.971 1.00 100.00 357 ASP A C 1
ATOM 2711 O O . ASP A 1 356 ? 10.141 -1.053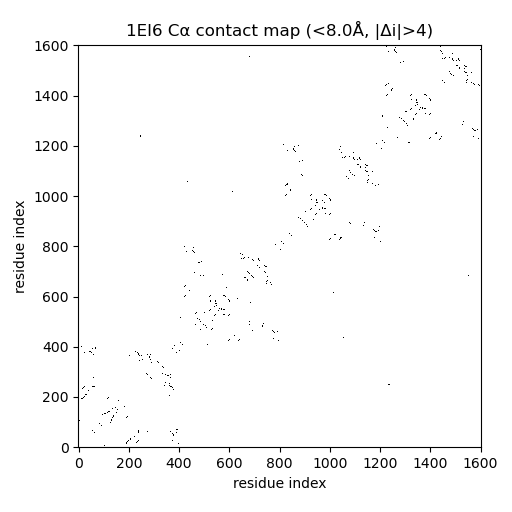 8.090 1.00 35.72 357 ASP A O 1
ATOM 2716 N N . LEU A 1 357 ? 11.022 -0.023 6.298 1.00 29.64 358 LEU A N 1
ATOM 2717 C CA . LEU A 1 357 ? 10.788 1.325 6.815 1.00 67.82 358 LEU A CA 1
ATOM 2718 C C . LEU A 1 357 ? 9.476 1.948 6.384 1.00 72.04 358 LEU A C 1
ATOM 2719 O O . LEU A 1 357 ? 9.211 3.142 6.551 1.00 65.24 358 LEU A O 1
ATOM 2724 N N . SER A 1 358 ? 8.647 1.111 5.820 1.00 100.00 359 SER A N 1
ATOM 2725 C CA . SER A 1 358 ? 7.349 1.522 5.362 1.00 100.00 359 SER A CA 1
ATOM 2726 C C . SER A 1 358 ? 6.452 1.976 6.514 1.00 100.00 359 SER A C 1
ATOM 2727 O O . SER A 1 358 ? 5.585 2.844 6.339 1.00 67.97 359 SER A O 1
ATOM 2730 N N . GLY A 1 359 ? 6.680 1.376 7.690 1.00 100.00 360 GLY A N 1
ATOM 2731 C CA . GLY A 1 359 ? 5.937 1.633 8.917 1.00 83.25 360 GLY A CA 1
ATOM 2732 C C . GLY A 1 359 ? 6.262 2.948 9.609 1.00 100.00 360 GLY A C 1
ATOM 2733 O O . GLY A 1 359 ? 5.575 3.345 10.546 1.00 74.91 360 GLY A O 1
ATOM 2734 N N . LEU A 1 360 ? 7.309 3.624 9.163 1.00 54.82 361 LEU A N 1
ATOM 2735 C CA . LEU A 1 360 ? 7.660 4.887 9.766 1.00 51.12 361 LEU A CA 1
ATOM 2736 C C . LEU A 1 360 ? 6.769 5.968 9.237 1.00 27.42 361 LEU A C 1
ATOM 2737 O O . LEU A 1 360 ? 7.002 6.532 8.167 1.00 53.55 361 LEU A O 1
ATOM 2742 N N . THR A 1 361 ? 5.758 6.251 10.006 1.00 58.94 362 THR A N 1
ATOM 2743 C CA . THR A 1 361 ? 4.822 7.270 9.663 1.00 52.44 362 THR A CA 1
ATOM 2744 C C . THR A 1 361 ? 5.439 8.633 9.982 1.00 100.00 362 THR A C 1
ATOM 2745 O O . THR A 1 361 ? 5.541 9.536 9.150 1.00 50.43 362 THR A O 1
ATOM 2749 N N . VAL A 1 362 ? 5.888 8.729 11.220 1.00 44.29 363 VAL A N 1
ATOM 2750 C CA . VAL A 1 362 ? 6.502 9.903 11.782 1.00 30.41 363 VAL A CA 1
ATOM 2751 C C . VAL A 1 362 ? 8.023 9.794 11.809 1.00 12.37 363 VAL A C 1
ATOM 2752 O O . VAL A 1 362 ? 8.568 8.694 11.722 1.00 30.37 363 VAL A O 1
ATOM 2756 N N . PRO A 1 363 ? 8.728 10.932 11.937 1.00 18.20 364 PRO A N 1
ATOM 2757 C CA . PRO A 1 363 ? 10.207 10.894 12.006 1.00 15.02 364 PRO A CA 1
ATOM 2758 C C . PRO A 1 363 ? 10.711 10.088 13.181 1.00 16.75 364 PRO A C 1
ATOM 2759 O O . PRO A 1 363 ? 10.169 10.141 14.295 1.00 25.73 364 PRO A O 1
ATOM 2763 N N . LEU A 1 364 ? 11.775 9.365 12.891 1.00 31.44 365 LEU A N 1
ATOM 2764 C CA . LEU A 1 364 ? 12.465 8.501 13.804 1.00 15.56 365 LEU A CA 1
ATOM 2765 C C . LEU A 1 364 ? 13.008 9.173 15.089 1.00 24.27 365 LEU A C 1
ATOM 2766 O O . LEU A 1 364 ? 13.718 10.177 15.053 1.00 14.89 365 LEU A O 1
ATOM 2771 N N . ARG A 1 365 ? 12.641 8.553 16.227 1.00 13.98 366 ARG A N 1
ATOM 2772 C CA . ARG A 1 365 ? 13.047 8.880 17.581 1.00 17.22 366 ARG A CA 1
ATOM 2773 C C . ARG A 1 365 ? 13.484 7.559 18.131 1.00 44.52 366 ARG A C 1
ATOM 2774 O O . ARG A 1 365 ? 12.718 6.642 18.014 1.00 9.36 366 ARG A O 1
ATOM 2782 N N . SER A 1 366 ? 14.699 7.441 18.675 1.00 25.68 367 SER A N 1
ATOM 2783 C CA . SER A 1 366 ? 15.153 6.159 19.209 1.00 14.47 367 SER A CA 1
ATOM 2784 C C . SER A 1 366 ? 16.205 6.332 20.291 1.00 26.99 367 SER A C 1
ATOM 2785 O O . SER A 1 366 ? 16.484 7.440 20.750 1.00 16.64 367 SER A O 1
ATOM 2788 N N . HIS A 1 367 ? 16.795 5.207 20.667 1.00 29.55 368 HIS A N 1
ATOM 2789 C CA . HIS A 1 367 ? 17.784 5.168 21.704 1.00 2.61 368 HIS A CA 1
ATOM 2790 C C . HIS A 1 367 ? 18.770 4.035 21.545 1.00 25.44 368 HIS A C 1
ATOM 2791 O O . HIS A 1 367 ? 18.916 3.440 20.485 1.00 24.15 368 HIS A O 1
ATOM 2798 N N . GLY A 1 368 ? 19.461 3.722 22.636 1.00 14.12 369 GLY A N 1
ATOM 2799 C CA . GLY A 1 368 ? 20.439 2.629 22.642 1.00 13.42 369 GLY A CA 1
ATOM 2800 C C . GLY A 1 368 ? 21.885 3.098 22.816 1.00 6.84 369 GLY A C 1
ATOM 2801 O O . GLY A 1 368 ? 22.775 2.316 23.198 1.00 23.79 369 GLY A O 1
ATOM 2802 N N . GLY A 1 369 ? 22.139 4.383 22.558 1.00 21.28 370 GLY A N 1
ATOM 2803 C CA . GLY A 1 369 ? 23.528 4.849 22.676 1.00 15.60 370 GLY A CA 1
ATOM 2804 C C . GLY A 1 369 ? 23.870 5.669 23.899 1.00 16.05 370 GLY A C 1
ATOM 2805 O O . GLY A 1 369 ? 23.097 5.799 24.829 1.00 11.03 370 GLY A O 1
ATOM 2806 N N . VAL A 1 370 ? 25.084 6.223 23.916 1.00 31.84 371 VAL A N 1
ATOM 2807 C CA . VAL A 1 370 ? 25.491 7.039 25.049 1.00 16.41 371 VAL A CA 1
ATOM 2808 C C . VAL A 1 370 ? 24.643 8.322 25.177 1.00 26.06 371 VAL A C 1
ATOM 2809 O O . VAL A 1 370 ? 24.466 8.837 26.260 1.00 20.33 371 VAL A O 1
ATOM 2813 N N . SER A 1 371 ? 24.092 8.823 24.066 1.00 26.23 372 SER A N 1
ATOM 2814 C CA . SER A 1 371 ? 23.238 10.029 24.070 1.00 20.91 372 SER A CA 1
ATOM 2815 C C . SER A 1 371 ? 21.865 9.848 24.738 1.00 5.50 372 SER A C 1
ATOM 2816 O O . SER A 1 371 ? 21.127 10.800 24.955 1.00 12.96 372 SER A O 1
ATOM 2819 N N . GLU A 1 372 ? 21.516 8.627 25.103 1.00 4.01 373 GLU A N 1
ATOM 2820 C CA . GLU A 1 372 ? 20.301 8.417 25.786 1.00 2.26 373 GLU A CA 1
ATOM 2821 C C . GLU A 1 372 ? 20.596 7.858 27.148 1.00 7.51 373 GLU A C 1
ATOM 2822 O O . GLU A 1 372 ? 19.770 7.207 27.764 1.00 5.06 373 GLU A O 1
ATOM 2828 N N . GLN A 1 373 ? 21.838 8.120 27.659 1.00 18.44 374 GLN A N 1
ATOM 2829 C CA . GLN A 1 373 ? 22.220 7.582 28.954 1.00 1.31 374 GLN A CA 1
ATOM 2830 C C . GLN A 1 373 ? 21.699 8.345 30.178 1.00 3.71 374 GLN A C 1
ATOM 2831 O O . GLN A 1 373 ? 21.426 7.771 31.252 1.00 14.08 374 GLN A O 1
ATOM 2837 N N . LYS A 1 374 ? 21.564 9.646 30.051 1.00 7.39 375 LYS A N 1
ATOM 2838 C CA . LYS A 1 374 ? 21.079 10.428 31.204 1.00 3.40 375 LYS A CA 1
ATOM 2839 C C . LYS A 1 374 ? 19.597 10.236 31.489 1.00 33.38 375 LYS A C 1
ATOM 2840 O O . LYS A 1 374 ? 18.774 10.316 30.588 1.00 14.07 375 LYS A O 1
ATOM 2846 N N . VAL A 1 375 ? 19.284 9.979 32.759 1.00 13.19 376 VAL A N 1
ATOM 2847 C CA . VAL A 1 375 ? 17.942 9.742 33.225 1.00 23.74 376 VAL A CA 1
ATOM 2848 C C . VAL A 1 375 ? 17.706 10.376 34.566 1.00 52.53 376 VAL A C 1
ATOM 2849 O O . VAL A 1 375 ? 18.617 10.665 35.324 1.00 8.88 376 VAL A O 1
ATOM 2853 N N . PRO A 1 376 ? 16.457 10.588 34.840 1.00 7.41 377 PRO A N 1
ATOM 2854 C CA . PRO A 1 376 ? 16.048 11.147 36.094 1.00 7.87 377 PRO A CA 1
ATOM 2855 C C . PRO A 1 376 ? 15.901 10.071 37.195 1.00 1.00 377 PRO A C 1
ATOM 2856 O O . PRO A 1 376 ? 15.739 8.840 36.969 1.00 12.15 377 PRO A O 1
ATOM 2860 N N . LEU A 1 377 ? 15.893 10.608 38.427 1.00 6.63 378 LEU A N 1
ATOM 2861 C CA . LEU A 1 377 ? 15.745 9.893 39.683 1.00 8.14 378 LEU A CA 1
ATOM 2862 C C . LEU A 1 377 ? 14.874 10.841 40.520 1.00 10.19 378 LEU A C 1
ATOM 2863 O O . LEU A 1 377 ? 15.345 11.888 40.943 1.00 20.14 378 LEU A O 1
ATOM 2868 N N . ILE A 1 378 ? 13.572 10.542 40.699 1.00 17.63 379 ILE A N 1
ATOM 2869 C CA . ILE A 1 378 ? 12.691 11.455 41.423 1.00 14.55 379 ILE A CA 1
ATOM 2870 C C . ILE A 1 378 ? 12.068 10.787 42.605 1.00 12.21 379 ILE A C 1
ATOM 2871 O O . ILE A 1 378 ? 11.684 9.639 42.499 1.00 24.42 379 ILE A O 1
ATOM 2876 N N . PHE A 1 379 ? 11.988 11.528 43.706 1.00 9.74 380 PHE A N 1
ATOM 2877 C CA . PHE A 1 379 ? 11.428 11.022 44.961 1.00 16.55 380 PHE A CA 1
ATOM 2878 C C . PHE A 1 379 ? 10.537 12.041 45.595 1.00 18.15 380 PHE A C 1
ATOM 2879 O O . PHE A 1 379 ? 10.807 13.243 45.551 1.00 19.58 380 PHE A O 1
ATOM 2887 N N . ASN A 1 380 ? 9.471 11.561 46.191 1.00 28.39 381 ASN A N 1
ATOM 2888 C CA . ASN A 1 380 ? 8.555 12.450 46.851 1.00 38.56 381 ASN A CA 1
ATOM 2889 C C . ASN A 1 380 ? 8.948 12.566 48.288 1.00 40.12 381 ASN A C 1
ATOM 2890 O O . ASN A 1 380 ? 8.133 12.863 49.145 1.00 35.21 381 ASN A O 1
ATOM 2895 N N . ARG A 1 381 ? 10.210 12.315 48.542 1.00 19.26 382 ARG A N 1
ATOM 2896 C CA . ARG A 1 381 ? 10.713 12.388 49.882 1.00 43.88 382 ARG A CA 1
ATOM 2897 C C . ARG A 1 381 ? 12.119 12.960 49.893 1.00 21.03 382 ARG A C 1
ATOM 2898 O O . ARG A 1 381 ? 12.830 12.884 48.894 1.00 19.80 382 ARG A O 1
ATOM 2906 N N . LYS A 1 382 ? 12.516 13.552 51.012 1.00 29.19 383 LYS A N 1
ATOM 2907 C CA . LYS A 1 382 ? 13.860 14.104 51.124 1.00 17.95 383 LYS A CA 1
ATOM 2908 C C . LYS A 1 382 ? 14.801 12.959 51.387 1.00 51.47 383 LYS A C 1
ATOM 2909 O O . LYS A 1 382 ? 14.433 11.954 51.987 1.00 36.39 383 LYS A O 1
ATOM 2915 N N . LEU A 1 383 ? 16.001 13.084 50.905 1.00 15.19 384 LEU A N 1
ATOM 2916 C CA . LEU A 1 383 ? 16.927 11.998 51.024 1.00 21.05 384 LEU A CA 1
ATOM 2917 C C . LEU A 1 383 ? 18.166 12.367 51.797 1.00 27.99 384 LEU A C 1
ATOM 2918 O O . LEU A 1 383 ? 18.505 13.528 51.946 1.00 39.23 384 LEU A O 1
ATOM 2923 N N . VAL A 1 384 ? 18.870 11.376 52.281 1.00 28.86 385 VAL A N 1
ATOM 2924 C CA . VAL A 1 384 ? 20.057 11.691 53.023 1.00 19.92 385 VAL A CA 1
ATOM 2925 C C . VAL A 1 384 ? 21.175 10.689 52.788 1.00 35.22 385 VAL A C 1
ATOM 2926 O O . VAL A 1 384 ? 20.939 9.575 52.301 1.00 43.18 385 VAL A O 1
ATOM 2930 N N . GLY A 1 385 ? 22.404 11.108 53.138 1.00 36.45 386 GLY A N 1
ATOM 2931 C CA . GLY A 1 385 ? 23.580 10.260 53.008 1.00 27.86 386 GLY A CA 1
ATOM 2932 C C . GLY A 1 385 ? 24.086 10.140 51.600 1.00 29.69 386 GLY A C 1
ATOM 2933 O O . GLY A 1 385 ? 24.591 9.103 51.181 1.00 56.39 386 GLY A O 1
ATOM 2934 N N . LEU A 1 386 ? 23.963 11.215 50.871 1.00 50.74 387 LEU A N 1
ATOM 2935 C CA . LEU A 1 386 ? 24.408 11.166 49.518 1.00 78.40 387 LEU A CA 1
ATOM 2936 C C . LEU A 1 386 ? 25.888 11.393 49.286 1.00 100.00 387 LEU A C 1
ATOM 2937 O O . LEU A 1 386 ? 26.406 12.497 49.418 1.00 100.00 387 LEU A O 1
ATOM 2942 N N . ASP A 1 387 ? 26.548 10.286 48.965 1.00 100.00 388 ASP A N 1
ATOM 2943 C CA . ASP A 1 387 ? 27.972 10.223 48.712 1.00 100.00 388 ASP A CA 1
ATOM 2944 C C . ASP A 1 387 ? 28.254 10.410 47.224 1.00 100.00 388 ASP A C 1
ATOM 2945 O O . ASP A 1 387 ? 28.058 11.494 46.658 1.00 100.00 388 ASP A O 1
ATOM 2950 N N . GLY A 1 390 ? 28.993 10.272 43.716 1.00 100.00 391 GLY A N 1
ATOM 2951 C CA . GLY A 1 390 ? 30.053 9.921 42.752 1.00 100.00 391 GLY A CA 1
ATOM 2952 C C . GLY A 1 390 ? 29.487 9.761 41.346 1.00 100.00 391 GLY A C 1
ATOM 2953 O O . GLY A 1 390 ? 29.872 10.480 40.416 1.00 100.00 391 GLY A O 1
ATOM 2954 N N . ARG A 1 391 ? 28.576 8.814 41.223 1.00 100.00 392 ARG A N 1
ATOM 2955 C CA . ARG A 1 391 ? 27.896 8.498 39.981 1.00 100.00 392 ARG A CA 1
ATOM 2956 C C . ARG A 1 391 ? 26.673 7.621 40.195 1.00 30.11 392 ARG A C 1
ATOM 2957 O O . ARG A 1 391 ? 26.724 6.379 40.311 1.00 38.61 392 ARG A O 1
ATOM 2965 N N . LEU A 1 392 ? 25.555 8.316 40.275 1.00 42.11 393 LEU A N 1
ATOM 2966 C CA . LEU A 1 392 ? 24.283 7.705 40.471 1.00 23.84 393 LEU A CA 1
ATOM 2967 C C . LEU A 1 392 ? 23.889 6.914 39.249 1.00 10.60 393 LEU A C 1
ATOM 2968 O O . LEU A 1 392 ? 24.145 7.357 38.137 1.00 10.18 393 LEU A O 1
ATOM 2973 N N . ARG A 1 393 ? 23.259 5.770 39.460 1.00 14.10 394 ARG A N 1
ATOM 2974 C CA . ARG A 1 393 ? 22.769 4.929 38.388 1.00 21.35 394 ARG A CA 1
ATOM 2975 C C . ARG A 1 393 ? 21.277 4.747 38.544 1.00 18.08 394 ARG A C 1
ATOM 2976 O O . ARG A 1 393 ? 20.690 4.881 39.638 1.00 15.25 394 ARG A O 1
ATOM 2984 N N . ASN A 1 394 ? 20.623 4.423 37.463 1.00 33.99 395 ASN A N 1
ATOM 2985 C CA . ASN A 1 394 ? 19.207 4.205 37.608 1.00 26.58 395 ASN A CA 1
ATOM 2986 C C . ASN A 1 394 ? 18.978 2.944 38.496 1.00 10.71 395 ASN A C 1
ATOM 2987 O O . ASN A 1 394 ? 17.989 2.776 39.212 1.00 14.15 395 ASN A O 1
ATOM 2992 N N . PHE A 1 395 ? 19.946 2.052 38.487 1.00 36.81 396 PHE A N 1
ATOM 2993 C CA . PHE A 1 395 ? 19.779 0.876 39.270 1.00 22.78 396 PHE A CA 1
ATOM 2994 C C . PHE A 1 395 ? 20.136 0.984 40.726 1.00 16.44 396 PHE A C 1
ATOM 2995 O O . PHE A 1 395 ? 20.225 -0.033 41.396 1.00 13.74 396 PHE A O 1
ATOM 3003 N N . ASP A 1 396 ? 20.280 2.233 41.191 1.00 15.26 397 ASP A N 1
ATOM 3004 C CA . ASP A 1 396 ? 20.555 2.523 42.576 1.00 32.08 397 ASP A CA 1
ATOM 3005 C C . ASP A 1 396 ? 19.294 3.064 43.139 1.00 2.38 397 ASP A C 1
ATOM 3006 O O . ASP A 1 396 ? 19.202 3.465 44.308 1.00 17.03 397 ASP A O 1
ATOM 3011 N N . ILE A 1 397 ? 18.270 3.090 42.317 1.00 37.70 398 ILE A N 1
ATOM 3012 C CA . ILE A 1 397 ? 17.025 3.633 42.798 1.00 3.92 398 ILE A CA 1
ATOM 3013 C C . ILE A 1 397 ? 16.455 2.955 44.029 1.00 7.47 398 ILE A C 1
ATOM 3014 O O . ILE A 1 397 ? 16.042 3.615 44.987 1.00 9.04 398 ILE A O 1
ATOM 3019 N N . ILE A 1 398 ? 16.419 1.639 44.004 1.00 13.84 399 ILE A N 1
ATOM 3020 C CA . ILE A 1 398 ? 15.877 0.906 45.142 1.00 21.77 399 ILE A CA 1
ATOM 3021 C C . ILE A 1 398 ? 16.700 1.165 46.421 1.00 22.47 399 ILE A C 1
ATOM 3022 O O . ILE A 1 398 ? 16.168 1.339 47.506 1.00 22.58 399 ILE A O 1
ATOM 3027 N N . ASP A 1 399 ? 18.012 1.213 46.278 1.00 15.04 400 ASP A N 1
ATOM 3028 C CA . ASP A 1 399 ? 18.858 1.488 47.400 1.00 15.29 400 ASP A CA 1
ATOM 3029 C C . ASP A 1 399 ? 18.453 2.822 48.026 1.00 21.51 400 ASP A C 1
ATOM 3030 O O . ASP A 1 399 ? 18.191 2.920 49.235 1.00 22.55 400 ASP A O 1
ATOM 3035 N N . LEU A 1 400 ? 18.377 3.853 47.178 1.00 17.08 401 LEU A N 1
ATOM 3036 C CA . LEU A 1 400 ? 17.983 5.180 47.615 1.00 5.63 401 LEU A CA 1
ATOM 3037 C C . LEU A 1 400 ? 16.634 5.228 48.261 1.00 22.90 401 LEU A C 1
ATOM 3038 O O . LEU A 1 400 ? 16.488 5.858 49.270 1.00 19.79 401 LEU A O 1
ATOM 3043 N N . ALA A 1 401 ? 15.648 4.566 47.632 1.00 12.11 402 ALA A N 1
ATOM 3044 C CA . ALA A 1 401 ? 14.277 4.557 48.117 1.00 23.56 402 ALA A CA 1
ATOM 3045 C C . ALA A 1 401 ? 14.070 3.756 49.373 1.00 46.15 402 ALA A C 1
ATOM 3046 O O . ALA A 1 401 ? 13.105 3.973 50.107 1.00 15.97 402 ALA A O 1
ATOM 3048 N N . LEU A 1 402 ? 14.942 2.795 49.613 1.00 20.43 403 LEU A N 1
ATOM 3049 C CA . LEU A 1 402 ? 14.772 1.978 50.801 1.00 18.35 403 LEU A CA 1
ATOM 3050 C C . LEU A 1 402 ? 15.705 2.407 51.908 1.00 29.39 403 LEU A C 1
ATOM 3051 O O . LEU A 1 402 ? 15.354 2.455 53.079 1.00 31.18 403 LEU A O 1
ATOM 3056 N N . ASN A 1 403 ? 16.907 2.737 51.530 1.00 22.99 404 ASN A N 1
ATOM 3057 C CA . ASN A 1 403 ? 17.889 3.100 52.511 1.00 29.62 404 ASN A CA 1
ATOM 3058 C C . ASN A 1 403 ? 18.257 4.546 52.656 1.00 37.08 404 ASN A C 1
ATOM 3059 O O . ASN A 1 403 ? 19.077 4.828 53.509 1.00 34.70 404 ASN A O 1
ATOM 3064 N N . HIS A 1 404 ? 17.770 5.459 51.842 1.00 26.64 405 HIS A N 1
ATOM 3065 C CA . HIS A 1 404 ? 18.265 6.817 51.994 1.00 21.08 405 HIS A CA 1
ATOM 3066 C C . HIS A 1 404 ? 17.281 7.814 52.357 1.00 18.93 405 HIS A C 1
ATOM 3067 O O . HIS A 1 404 ? 17.543 8.997 52.175 1.00 21.95 405 HIS A O 1
ATOM 3074 N N . LEU A 1 405 ? 16.177 7.317 52.831 1.00 30.56 406 LEU A N 1
ATOM 3075 C CA . LEU A 1 405 ? 15.073 8.128 53.248 1.00 48.45 406 LEU A CA 1
ATOM 3076 C C . LEU A 1 405 ? 15.418 8.931 54.452 1.00 70.08 406 LEU A C 1
ATOM 3077 O O . LEU A 1 405 ? 16.041 8.440 55.392 1.00 58.38 406 LEU A O 1
ATOM 3082 N N . ALA A 1 406 ? 14.959 10.162 54.427 1.00 51.63 407 ALA A N 1
ATOM 3083 C CA . ALA A 1 406 ? 15.158 11.026 55.545 1.00 100.00 407 ALA A CA 1
ATOM 3084 C C . ALA A 1 406 ? 13.883 10.956 56.373 1.00 100.00 407 ALA A C 1
ATOM 3085 O O . ALA A 1 406 ? 13.953 11.257 57.585 1.00 100.00 407 ALA A O 1
ATOM 3088 N N . THR B 1 1 ? 18.443 47.181 81.098 1.00 100.00 2 THR B N 1
ATOM 3089 C CA . THR B 1 1 ? 19.067 46.022 80.464 1.00 100.00 2 THR B CA 1
ATOM 3090 C C . THR B 1 1 ? 20.598 46.124 80.437 1.00 100.00 2 THR B C 1
ATOM 3091 O O . THR B 1 1 ? 21.206 47.093 80.893 1.00 66.95 2 THR B O 1
ATOM 3095 N N . ASN B 1 2 ? 21.212 45.090 79.901 1.00 36.85 3 ASN B N 1
ATOM 3096 C CA . ASN B 1 2 ? 22.645 45.015 79.764 1.00 45.35 3 ASN B CA 1
ATOM 3097 C C . ASN B 1 2 ? 23.163 46.110 78.825 1.00 41.13 3 ASN B C 1
ATOM 3098 O O . ASN B 1 2 ? 22.458 46.672 77.994 1.00 45.46 3 ASN B O 1
ATOM 3103 N N . LEU B 1 3 ? 24.415 46.412 78.957 1.00 26.72 4 LEU B N 1
ATOM 3104 C CA . LEU B 1 3 ? 24.980 47.408 78.120 1.00 16.96 4 LEU B CA 1
ATOM 3105 C C . LEU B 1 3 ? 26.197 46.846 77.411 1.00 22.94 4 LEU B C 1
ATOM 3106 O O . LEU B 1 3 ? 27.141 46.387 78.054 1.00 89.65 4 LEU B O 1
ATOM 3111 N N . ILE B 1 4 ? 26.161 46.896 76.058 1.00 42.99 5 ILE B N 1
ATOM 3112 C CA . ILE B 1 4 ? 27.249 46.410 75.197 1.00 28.35 5 ILE B CA 1
ATOM 3113 C C . ILE B 1 4 ? 27.982 47.517 74.441 1.00 19.95 5 ILE B C 1
ATOM 3114 O O . ILE B 1 4 ? 27.422 48.547 74.109 1.00 26.36 5 ILE B O 1
ATOM 3119 N N . SER B 1 5 ? 29.271 47.286 74.218 1.00 36.46 6 SER B N 1
ATOM 3120 C CA . SER B 1 5 ? 30.138 48.197 73.508 1.00 13.91 6 SER B CA 1
ATOM 3121 C C . SER B 1 5 ? 30.532 47.527 72.205 1.00 20.97 6 SER B C 1
ATOM 3122 O O . SER B 1 5 ? 30.963 46.370 72.192 1.00 23.40 6 SER B O 1
ATOM 3125 N N . VAL B 1 6 ? 30.350 48.233 71.112 1.00 26.65 7 VAL B N 1
ATOM 3126 C CA . VAL B 1 6 ? 30.674 47.710 69.808 1.00 24.28 7 VAL B CA 1
ATOM 3127 C C . VAL B 1 6 ? 31.224 48.821 68.972 1.00 21.72 7 VAL B C 1
ATOM 3128 O O . VAL B 1 6 ? 30.531 49.792 68.705 1.00 24.74 7 VAL B O 1
ATOM 3132 N N . ASN B 1 7 ? 32.443 48.703 68.540 1.00 19.78 8 ASN B N 1
ATOM 3133 C CA . ASN B 1 7 ? 32.966 49.746 67.678 1.00 42.59 8 ASN B CA 1
ATOM 3134 C C . ASN B 1 7 ? 33.013 51.106 68.303 1.00 45.44 8 ASN B C 1
ATOM 3135 O O . ASN B 1 7 ? 32.825 52.132 67.644 1.00 30.17 8 ASN B O 1
ATOM 3140 N N . SER B 1 8 ? 33.284 51.089 69.588 1.00 37.33 9 SER B N 1
ATOM 3141 C CA . SER B 1 8 ? 33.412 52.294 70.367 1.00 18.90 9 SER B CA 1
ATOM 3142 C C . SER B 1 8 ? 32.107 53.037 70.641 1.00 10.52 9 SER B C 1
ATOM 3143 O O . SER B 1 8 ? 32.080 54.239 70.926 1.00 41.02 9 SER B O 1
ATOM 3146 N N . ARG B 1 9 ? 31.024 52.312 70.590 1.00 22.37 10 ARG B N 1
ATOM 3147 C CA . ARG B 1 9 ? 29.726 52.881 70.899 1.00 12.65 10 ARG B CA 1
ATOM 3148 C C . ARG B 1 9 ? 29.049 51.879 71.801 1.00 6.76 10 ARG B C 1
ATOM 3149 O O . ARG B 1 9 ? 29.215 50.639 71.639 1.00 17.68 10 ARG B O 1
ATOM 3157 N N . SER B 1 10 ? 28.342 52.405 72.768 1.00 13.09 11 SER B N 1
ATOM 3158 C CA . SER B 1 10 ? 27.632 51.576 73.708 1.00 25.80 11 SER B CA 1
ATOM 3159 C C . SER B 1 10 ? 26.139 51.569 73.380 1.00 16.31 11 SER B C 1
ATOM 3160 O O . SER B 1 10 ? 25.591 52.565 72.899 1.00 24.89 11 SER B O 1
ATOM 3163 N N . TYR B 1 11 ? 25.493 50.427 73.635 1.00 22.20 12 TYR B N 1
ATOM 3164 C CA . TYR B 1 11 ? 24.070 50.221 73.357 1.00 19.14 12 TYR B CA 1
ATOM 3165 C C . TYR B 1 11 ? 23.330 49.513 74.475 1.00 19.17 12 TYR B C 1
ATOM 3166 O O . TYR B 1 11 ? 23.739 48.491 74.991 1.00 27.24 12 TYR B O 1
ATOM 3175 N N . ARG B 1 12 ? 22.197 50.027 74.811 1.00 26.52 13 ARG B N 1
ATOM 3176 C CA . ARG B 1 12 ? 21.396 49.410 75.816 1.00 27.41 13 ARG B CA 1
ATOM 3177 C C . ARG B 1 12 ? 20.440 48.474 75.138 1.00 34.64 13 ARG B C 1
ATOM 3178 O O . ARG B 1 12 ? 19.511 48.939 74.496 1.00 33.81 13 ARG B O 1
ATOM 3186 N N . LEU B 1 13 ? 20.674 47.173 75.297 1.00 18.69 14 LEU B N 1
ATOM 3187 C CA . LEU B 1 13 ? 19.847 46.116 74.728 1.00 50.18 14 LEU B CA 1
ATOM 3188 C C . LEU B 1 13 ? 18.342 46.432 74.764 1.00 17.97 14 LEU B C 1
ATOM 3189 O O . LEU B 1 13 ? 17.806 46.913 75.759 1.00 24.12 14 LEU B O 1
ATOM 3194 N N . SER B 1 14 ? 17.654 46.173 73.660 1.00 36.30 15 SER B N 1
ATOM 3195 C CA . SER B 1 14 ? 16.230 46.446 73.597 1.00 29.65 15 SER B CA 1
ATOM 3196 C C . SER B 1 14 ? 15.418 45.686 74.647 1.00 40.47 15 SER B C 1
ATOM 3197 O O . SER B 1 14 ? 15.656 44.507 74.921 1.00 44.46 15 SER B O 1
ATOM 3200 N N . SER B 1 15 ? 14.432 46.391 75.204 1.00 23.82 16 SER B N 1
ATOM 3201 C CA . SER B 1 15 ? 13.500 45.851 76.182 1.00 100.00 16 SER B CA 1
ATOM 3202 C C . SER B 1 15 ? 12.226 45.365 75.470 1.00 42.64 16 SER B C 1
ATOM 3203 O O . SER B 1 15 ? 11.399 44.634 76.014 1.00 79.11 16 SER B O 1
ATOM 3206 N N . ALA B 1 16 ? 12.115 45.791 74.220 1.00 35.15 17 ALA B N 1
ATOM 3207 C CA . ALA B 1 16 ? 11.025 45.458 73.333 1.00 43.92 17 ALA B CA 1
ATOM 3208 C C . ALA B 1 16 ? 11.580 45.089 71.972 1.00 28.32 17 ALA B C 1
ATOM 3209 O O . ALA B 1 16 ? 12.662 45.553 71.581 1.00 28.20 17 ALA B O 1
ATOM 3211 N N . PRO B 1 17 ? 10.826 44.250 71.255 1.00 33.38 18 PRO B N 1
ATOM 3212 C CA . PRO B 1 17 ? 11.222 43.833 69.931 1.00 27.26 18 PRO B CA 1
ATOM 3213 C C . PRO B 1 17 ? 11.462 45.080 69.067 1.00 20.52 18 PRO B C 1
ATOM 3214 O O . PRO B 1 17 ? 10.593 45.949 68.906 1.00 21.86 18 PRO B O 1
ATOM 3218 N N . THR B 1 18 ? 12.675 45.186 68.564 1.00 25.30 19 THR B N 1
ATOM 3219 C CA . THR B 1 18 ? 13.059 46.325 67.766 1.00 20.60 19 THR B CA 1
ATOM 3220 C C . THR B 1 18 ? 13.303 45.940 66.331 1.00 23.40 19 THR B C 1
ATOM 3221 O O . THR B 1 18 ? 13.971 44.956 66.054 1.00 18.20 19 THR B O 1
ATOM 3225 N N . ILE B 1 19 ? 12.757 46.736 65.427 1.00 27.28 20 ILE B N 1
ATOM 3226 C CA . ILE B 1 19 ? 12.907 46.496 64.012 1.00 22.52 20 ILE B CA 1
ATOM 3227 C C . ILE B 1 19 ? 13.576 47.671 63.327 1.00 8.35 20 ILE B C 1
ATOM 3228 O O . ILE B 1 19 ? 13.167 48.824 63.421 1.00 25.26 20 ILE B O 1
ATOM 3233 N N . VAL B 1 20 ? 14.634 47.342 62.666 1.00 22.25 21 VAL B N 1
ATOM 3234 C CA . VAL B 1 20 ? 15.388 48.304 61.943 1.00 24.16 21 VAL B CA 1
ATOM 3235 C C . VAL B 1 20 ? 15.333 47.928 60.490 1.00 33.14 21 VAL B C 1
ATOM 3236 O O . VAL B 1 20 ? 15.759 46.838 60.075 1.00 21.53 21 VAL B O 1
ATOM 3240 N N . ILE B 1 21 ? 14.762 48.831 59.728 1.00 17.90 22 ILE B N 1
ATOM 3241 C CA . ILE B 1 21 ? 14.593 48.598 58.350 1.00 9.03 22 ILE B CA 1
ATOM 3242 C C . ILE B 1 21 ? 15.376 49.517 57.484 1.00 2.12 22 ILE B C 1
ATOM 3243 O O . ILE B 1 21 ? 15.362 50.730 57.685 1.00 15.13 22 ILE B O 1
ATOM 3248 N N . CYS B 1 22 ? 16.005 48.888 56.485 1.00 14.44 23 CYS B N 1
ATOM 3249 C CA . CYS B 1 22 ? 16.783 49.567 55.522 1.00 33.29 23 CYS B CA 1
ATOM 3250 C C . CYS B 1 22 ? 16.083 49.433 54.199 1.00 34.51 23 CYS B C 1
ATOM 3251 O O . CYS B 1 22 ? 16.109 48.367 53.600 1.00 14.03 23 CYS B O 1
ATOM 3254 N N . VAL B 1 23 ? 15.409 50.522 53.798 1.00 18.50 24 VAL B N 1
ATOM 3255 C CA . VAL B 1 23 ? 14.717 50.615 52.534 1.00 28.65 24 VAL B CA 1
ATOM 3256 C C . VAL B 1 23 ? 15.757 51.074 51.514 1.00 3.61 24 VAL B C 1
ATOM 3257 O O . VAL B 1 23 ? 16.113 52.262 51.413 1.00 16.51 24 VAL B O 1
ATOM 3261 N N . ASP B 1 24 ? 16.247 50.129 50.758 1.00 12.48 25 ASP B N 1
ATOM 3262 C CA . ASP B 1 24 ? 17.248 50.418 49.771 1.00 22.20 25 ASP B CA 1
ATOM 3263 C C . ASP B 1 24 ? 16.731 51.393 48.690 1.00 17.17 25 ASP B C 1
ATOM 3264 O O . ASP B 1 24 ? 15.620 51.268 48.172 1.00 22.80 25 ASP B O 1
ATOM 3269 N N . GLY B 1 25 ? 17.535 52.400 48.402 1.00 11.23 26 GLY B N 1
ATOM 3270 C CA . GLY B 1 25 ? 17.252 53.414 47.387 1.00 7.93 26 GLY B CA 1
ATOM 3271 C C . GLY B 1 25 ? 16.228 54.435 47.763 1.00 19.53 26 GLY B C 1
ATOM 3272 O O . GLY B 1 25 ? 15.718 55.120 46.888 1.00 17.85 26 GLY B O 1
ATOM 3273 N N . CYS B 1 26 ? 15.953 54.540 49.061 1.00 12.10 27 CYS B N 1
ATOM 3274 C CA . CYS B 1 26 ? 14.952 55.437 49.589 1.00 12.15 27 CYS B CA 1
ATOM 3275 C C . CYS B 1 26 ? 15.124 56.941 49.498 1.00 12.69 27 CYS B C 1
ATOM 3276 O O . CYS B 1 26 ? 15.167 57.627 50.504 1.00 19.35 27 CYS B O 1
ATOM 3279 N N . GLU B 1 27 ? 15.187 57.475 48.299 1.00 6.19 28 GLU B N 1
ATOM 3280 C CA . GLU B 1 27 ? 15.257 58.901 48.141 1.00 2.92 28 GLU B CA 1
ATOM 3281 C C . GLU B 1 27 ? 14.018 59.477 48.820 1.00 9.79 28 GLU B C 1
ATOM 3282 O O . GLU B 1 27 ? 12.896 58.896 48.719 1.00 23.82 28 GLU B O 1
ATOM 3288 N N . GLN B 1 28 ? 14.189 60.590 49.557 1.00 12.20 29 GLN B N 1
ATOM 3289 C CA . GLN B 1 28 ? 13.097 61.150 50.310 1.00 7.19 29 GLN B CA 1
ATOM 3290 C C . GLN B 1 28 ? 11.768 61.354 49.601 1.00 10.55 29 GLN B C 1
ATOM 3291 O O . GLN B 1 28 ? 10.706 61.111 50.170 1.00 13.55 29 GLN B O 1
ATOM 3297 N N . GLU B 1 29 ? 11.860 61.827 48.383 1.00 15.48 30 GLU B N 1
ATOM 3298 C CA . GLU B 1 29 ? 10.722 62.130 47.544 1.00 20.63 30 GLU B CA 1
ATOM 3299 C C . GLU B 1 29 ? 9.768 60.978 47.323 1.00 7.60 30 GLU B C 1
ATOM 3300 O O . GLU B 1 29 ? 8.570 61.173 47.059 1.00 29.73 30 GLU B O 1
ATOM 3306 N N . TYR B 1 30 ? 10.290 59.743 47.427 1.00 13.89 31 TYR B N 1
ATOM 3307 C CA . TYR B 1 30 ? 9.461 58.591 47.257 1.00 14.42 31 TYR B CA 1
ATOM 3308 C C . TYR B 1 30 ? 8.404 58.581 48.324 1.00 28.22 31 TYR B C 1
ATOM 3309 O O . TYR B 1 30 ? 7.226 58.202 48.083 1.00 18.66 31 TYR B O 1
ATOM 3318 N N . ILE B 1 31 ? 8.832 58.991 49.512 1.00 25.64 32 ILE B N 1
ATOM 3319 C CA . ILE B 1 31 ? 7.925 59.049 50.639 1.00 9.83 32 ILE B CA 1
ATOM 3320 C C . ILE B 1 31 ? 6.935 60.176 50.505 1.00 19.23 32 ILE B C 1
ATOM 3321 O O . ILE B 1 31 ? 5.740 59.961 50.650 1.00 14.32 32 ILE B O 1
ATOM 3326 N N . ASN B 1 32 ? 7.451 61.359 50.215 1.00 19.75 33 ASN B N 1
ATOM 3327 C CA . ASN B 1 32 ? 6.652 62.547 50.038 1.00 14.28 33 ASN B CA 1
ATOM 3328 C C . ASN B 1 32 ? 5.574 62.326 48.971 1.00 30.91 33 ASN B C 1
ATOM 3329 O O . ASN B 1 32 ? 4.419 62.589 49.179 1.00 13.27 33 ASN B O 1
ATOM 3334 N N . GLN B 1 33 ? 5.984 61.828 47.825 1.00 19.95 34 GLN B N 1
ATOM 3335 C CA . GLN B 1 33 ? 5.079 61.556 46.746 1.00 13.08 34 GLN B CA 1
ATOM 3336 C C . GLN B 1 33 ? 3.989 60.579 47.103 1.00 23.71 34 GLN B C 1
ATOM 3337 O O . GLN B 1 33 ? 2.802 60.787 46.820 1.00 22.54 34 GLN B O 1
ATOM 3343 N N . ALA B 1 34 ? 4.377 59.482 47.715 1.00 19.72 35 ALA B N 1
ATOM 3344 C CA . ALA B 1 34 ? 3.384 58.506 48.084 1.00 11.73 35 ALA B CA 1
ATOM 3345 C C . ALA B 1 34 ? 2.360 59.068 49.042 1.00 19.90 35 ALA B C 1
ATOM 3346 O O . ALA B 1 34 ? 1.212 58.765 48.928 1.00 22.41 35 ALA B O 1
ATOM 3348 N N . ILE B 1 35 ? 2.782 59.872 50.002 1.00 16.38 36 ILE B N 1
ATOM 3349 C CA . ILE B 1 35 ? 1.851 60.426 50.974 1.00 17.97 36 ILE B CA 1
ATOM 3350 C C . ILE B 1 35 ? 0.832 61.325 50.304 1.00 26.20 36 ILE B C 1
ATOM 3351 O O . ILE B 1 35 ? -0.385 61.245 50.527 1.00 27.57 36 ILE B O 1
ATOM 3356 N N . GLN B 1 36 ? 1.378 62.201 49.492 1.00 27.42 37 GLN B N 1
ATOM 3357 C CA . GLN B 1 36 ? 0.640 63.161 48.725 1.00 18.17 37 GLN B CA 1
ATOM 3358 C C . GLN B 1 36 ? -0.452 62.484 47.906 1.00 31.31 37 GLN B C 1
ATOM 3359 O O . GLN B 1 36 ? -1.570 62.963 47.801 1.00 30.88 37 GLN B O 1
ATOM 3365 N N . ALA B 1 37 ? -0.088 61.356 47.312 1.00 29.10 38 ALA B N 1
ATOM 3366 C CA . ALA B 1 37 ? -0.983 60.555 46.499 1.00 7.23 38 ALA B CA 1
ATOM 3367 C C . ALA B 1 37 ? -1.952 59.750 47.361 1.00 26.12 38 ALA B C 1
ATOM 3368 O O . ALA B 1 37 ? -2.744 58.976 46.844 1.00 47.68 38 ALA B O 1
ATOM 3370 N N . GLY B 1 38 ? -1.882 59.944 48.678 1.00 31.88 39 GLY B N 1
ATOM 3371 C CA . GLY B 1 38 ? -2.741 59.236 49.597 1.00 17.98 39 GLY B CA 1
ATOM 3372 C C . GLY B 1 38 ? -2.422 57.734 49.643 1.00 34.59 39 GLY B C 1
ATOM 3373 O O . GLY B 1 38 ? -3.298 56.946 50.003 1.00 40.05 39 GLY B O 1
ATOM 3374 N N . GLN B 1 39 ? -1.170 57.335 49.286 1.00 44.88 40 GLN B N 1
ATOM 3375 C CA . GLN B 1 39 ? -0.748 55.911 49.278 1.00 35.37 40 GLN B CA 1
ATOM 3376 C C . GLN B 1 39 ? 0.141 55.488 50.444 1.00 28.04 40 GLN B C 1
ATOM 3377 O O . GLN B 1 39 ? 0.778 54.437 50.362 1.00 37.79 40 GLN B O 1
ATOM 3383 N N . ALA B 1 40 ? 0.212 56.304 51.511 1.00 29.19 41 ALA B N 1
ATOM 3384 C CA . ALA B 1 40 ? 1.040 55.989 52.674 1.00 33.54 41 ALA B CA 1
ATOM 3385 C C . ALA B 1 40 ? 0.409 56.580 53.926 1.00 17.00 41 ALA B C 1
ATOM 3386 O O . ALA B 1 40 ? 0.981 57.434 54.567 1.00 30.96 41 ALA B O 1
ATOM 3388 N N . PRO B 1 41 ? -0.815 56.125 54.220 1.00 23.78 42 PRO B N 1
ATOM 3389 C CA . PRO B 1 41 ? -1.621 56.600 55.332 1.00 19.80 42 PRO B CA 1
ATOM 3390 C C . PRO B 1 41 ? -0.984 56.420 56.703 1.00 18.89 42 PRO B C 1
ATOM 3391 O O . PRO B 1 41 ? -1.186 57.230 57.617 1.00 23.35 42 PRO B O 1
ATOM 3395 N N . PHE B 1 42 ? -0.195 55.383 56.851 1.00 28.24 43 PHE B N 1
ATOM 3396 C CA . PHE B 1 42 ? 0.468 55.186 58.116 1.00 25.55 43 PHE B CA 1
ATOM 3397 C C . PHE B 1 42 ? 1.537 56.262 58.322 1.00 11.35 43 PHE B C 1
ATOM 3398 O O . PHE B 1 42 ? 1.541 56.995 59.307 1.00 30.68 43 PHE B O 1
ATOM 3406 N N . LEU B 1 43 ? 2.445 56.348 57.363 1.00 27.88 44 LEU B N 1
ATOM 3407 C CA . LEU B 1 43 ? 3.523 57.327 57.401 1.00 14.38 44 LEU B CA 1
ATOM 3408 C C . LEU B 1 43 ? 2.970 58.742 57.457 1.00 22.37 44 LEU B C 1
ATOM 3409 O O . LEU B 1 43 ? 3.492 59.631 58.095 1.00 20.73 44 LEU B O 1
ATOM 3414 N N . ALA B 1 44 ? 1.884 58.939 56.748 1.00 24.34 45 ALA B N 1
ATOM 3415 C CA . ALA B 1 44 ? 1.253 60.233 56.701 1.00 26.68 45 ALA B CA 1
ATOM 3416 C C . ALA B 1 44 ? 0.898 60.767 58.085 1.00 21.11 45 ALA B C 1
ATOM 3417 O O . ALA B 1 44 ? 0.900 61.975 58.324 1.00 31.12 45 ALA B O 1
ATOM 3419 N N . GLU B 1 45 ? 0.574 59.883 59.012 1.00 23.51 46 GLU B N 1
ATOM 3420 C CA . GLU B 1 45 ? 0.201 60.365 60.329 1.00 30.18 46 GLU B CA 1
ATOM 3421 C C . GLU B 1 45 ? 1.187 60.038 61.421 1.00 40.98 46 GLU B C 1
ATOM 3422 O O . GLU B 1 45 ? 0.970 60.405 62.572 1.00 32.43 46 GLU B O 1
ATOM 3428 N N . LEU B 1 46 ? 2.257 59.346 61.049 1.00 27.35 47 LEU B N 1
ATOM 3429 C CA . LEU B 1 46 ? 3.305 58.959 61.957 1.00 29.85 47 LEU B CA 1
ATOM 3430 C C . LEU B 1 46 ? 3.884 60.115 62.778 1.00 28.06 47 LEU B C 1
ATOM 3431 O O . LEU B 1 46 ? 4.292 59.900 63.910 1.00 30.54 47 LEU B O 1
ATOM 3436 N N . THR B 1 47 ? 3.897 61.348 62.256 1.00 26.29 48 THR B N 1
ATOM 3437 C CA . THR B 1 47 ? 4.439 62.477 63.041 1.00 40.43 48 THR B CA 1
ATOM 3438 C C . THR B 1 47 ? 3.725 62.705 64.333 1.00 96.72 48 THR B C 1
ATOM 3439 O O . THR B 1 47 ? 4.285 63.244 65.277 1.00 62.64 48 THR B O 1
ATOM 3443 N N . GLY B 1 48 ? 2.462 62.386 64.355 1.00 29.80 49 GLY B N 1
ATOM 3444 C CA . GLY B 1 48 ? 1.713 62.611 65.572 1.00 36.10 49 GLY B CA 1
ATOM 3445 C C . GLY B 1 48 ? 2.301 61.938 66.815 1.00 49.87 49 GLY B C 1
ATOM 3446 O O . GLY B 1 48 ? 2.107 62.424 67.919 1.00 93.75 49 GLY B O 1
ATOM 3447 N N . PHE B 1 49 ? 3.017 60.814 66.620 1.00 19.60 50 PHE B N 1
ATOM 3448 C CA . PHE B 1 49 ? 3.612 60.037 67.687 1.00 31.87 50 PHE B CA 1
ATOM 3449 C C . PHE B 1 49 ? 5.024 59.559 67.420 1.00 28.62 50 PHE B C 1
ATOM 3450 O O . PHE B 1 49 ? 5.611 58.936 68.299 1.00 24.30 50 PHE B O 1
ATOM 3458 N N . GLY B 1 50 ? 5.511 59.784 66.198 1.00 33.39 51 GLY B N 1
ATOM 3459 C CA . GLY B 1 50 ? 6.818 59.358 65.772 1.00 17.81 51 GLY B CA 1
ATOM 3460 C C . GLY B 1 50 ? 7.726 60.514 65.459 1.00 22.96 51 GLY B C 1
ATOM 3461 O O . GLY B 1 50 ? 7.377 61.661 65.613 1.00 20.06 51 GLY B O 1
ATOM 3462 N N . THR B 1 51 ? 8.913 60.183 65.018 1.00 32.29 52 THR B N 1
ATOM 3463 C CA . THR B 1 51 ? 9.909 61.184 64.680 1.00 5.01 52 THR B CA 1
ATOM 3464 C C . THR B 1 51 ? 10.399 60.976 63.240 1.00 2.34 52 THR B C 1
ATOM 3465 O O . THR B 1 51 ? 10.557 59.839 62.808 1.00 20.61 52 THR B O 1
ATOM 3469 N N . VAL B 1 52 ? 10.592 62.083 62.499 1.00 3.43 53 VAL B N 1
ATOM 3470 C CA . VAL B 1 52 ? 11.071 62.019 61.109 1.00 1.58 53 VAL B CA 1
ATOM 3471 C C . VAL B 1 52 ? 12.288 62.903 60.993 1.00 27.24 53 VAL B C 1
ATOM 3472 O O . VAL B 1 52 ? 12.201 64.096 61.242 1.00 15.25 53 VAL B O 1
ATOM 3476 N N . LEU B 1 53 ? 13.419 62.331 60.617 1.00 14.56 54 LEU B N 1
ATOM 3477 C CA . LEU B 1 53 ? 14.589 63.151 60.468 1.00 13.02 54 LEU B CA 1
ATOM 3478 C C . LEU B 1 53 ? 15.242 62.920 59.128 1.00 14.09 54 LEU B C 1
ATOM 3479 O O . LEU B 1 53 ? 14.860 62.071 58.354 1.00 14.45 54 LEU B O 1
ATOM 3484 N N . THR B 1 54 ? 16.284 63.678 58.901 1.00 18.88 55 THR B N 1
ATOM 3485 C CA . THR B 1 54 ? 17.061 63.553 57.713 1.00 20.79 55 THR B CA 1
ATOM 3486 C C . THR B 1 54 ? 18.523 63.332 58.097 1.00 31.00 55 THR B C 1
ATOM 3487 O O . THR B 1 54 ? 19.063 64.028 58.937 1.00 16.73 55 THR B O 1
ATOM 3491 N N . GLY B 1 55 ? 19.159 62.361 57.500 1.00 24.87 56 GLY B N 1
ATOM 3492 C CA . GLY B 1 55 ? 20.550 62.093 57.795 1.00 12.13 56 GLY B CA 1
ATOM 3493 C C . GLY B 1 55 ? 21.334 61.940 56.516 1.00 37.76 56 GLY B C 1
ATOM 3494 O O . GLY B 1 55 ? 20.781 62.006 55.449 1.00 8.68 56 GLY B O 1
ATOM 3495 N N . ASP B 1 56 ? 22.635 61.787 56.629 1.00 9.70 57 ASP B N 1
ATOM 3496 C CA . ASP B 1 56 ? 23.495 61.594 55.470 1.00 9.40 57 ASP B CA 1
ATOM 3497 C C . ASP B 1 56 ? 23.985 60.158 55.425 1.00 28.99 57 ASP B C 1
ATOM 3498 O O . ASP B 1 56 ? 24.494 59.658 56.441 1.00 25.23 57 ASP B O 1
ATOM 3503 N N . CYS B 1 57 ? 23.901 59.507 54.264 1.00 14.07 58 CYS B N 1
ATOM 3504 C CA . CYS B 1 57 ? 24.431 58.185 54.187 1.00 15.06 58 CYS B CA 1
ATOM 3505 C C . CYS B 1 57 ? 25.951 58.344 54.017 1.00 3.23 58 CYS B C 1
ATOM 3506 O O . CYS B 1 57 ? 26.494 59.447 54.084 1.00 10.46 58 CYS B O 1
ATOM 3509 N N . VAL B 1 58 ? 26.591 57.249 53.737 1.00 9.15 59 VAL B N 1
ATOM 3510 C CA . VAL B 1 58 ? 28.000 57.218 53.497 1.00 25.51 59 VAL B CA 1
ATOM 3511 C C . VAL B 1 58 ? 28.277 57.398 52.002 1.00 36.43 59 VAL B C 1
ATOM 3512 O O . VAL B 1 58 ? 27.461 57.013 51.191 1.00 20.00 59 VAL B O 1
ATOM 3516 N N . VAL B 1 59 ? 29.430 57.988 51.640 1.00 13.28 60 VAL B N 1
ATOM 3517 C CA . VAL B 1 59 ? 29.854 58.174 50.246 1.00 9.77 60 VAL B CA 1
ATOM 3518 C C . VAL B 1 59 ? 31.110 57.325 50.030 1.00 35.97 60 VAL B C 1
ATOM 3519 O O . VAL B 1 59 ? 32.072 57.414 50.803 1.00 28.83 60 VAL B O 1
ATOM 3523 N N . PRO B 1 60 ? 31.131 56.445 49.040 1.00 33.14 61 PRO B N 1
ATOM 3524 C CA . PRO B 1 60 ? 30.138 56.197 48.009 1.00 10.14 61 PRO B CA 1
ATOM 3525 C C . PRO B 1 60 ? 28.840 55.638 48.470 1.00 12.27 61 PRO B C 1
ATOM 3526 O O . PRO B 1 60 ? 28.830 54.660 49.185 1.00 13.31 61 PRO B O 1
ATOM 3530 N N . SER B 1 61 ? 27.765 56.290 47.988 1.00 10.63 62 SER B N 1
ATOM 3531 C CA . SER B 1 61 ? 26.387 55.935 48.274 1.00 15.06 62 SER B CA 1
ATOM 3532 C C . SER B 1 61 ? 25.962 54.666 47.604 1.00 9.18 62 SER B C 1
ATOM 3533 O O . SER B 1 61 ? 25.039 54.677 46.795 1.00 27.73 62 SER B O 1
ATOM 3536 N N . PHE B 1 62 ? 26.619 53.571 47.982 1.00 15.80 63 PHE B N 1
ATOM 3537 C CA . PHE B 1 62 ? 26.362 52.224 47.496 1.00 8.73 63 PHE B CA 1
ATOM 3538 C C . PHE B 1 62 ? 25.710 51.379 48.591 1.00 6.87 63 PHE B C 1
ATOM 3539 O O . PHE B 1 62 ? 25.732 51.719 49.766 1.00 18.68 63 PHE B O 1
ATOM 3547 N N . THR B 1 63 ? 25.074 50.311 48.143 1.00 15.73 64 THR B N 1
ATOM 3548 C CA . THR B 1 63 ? 24.359 49.415 48.970 1.00 14.47 64 THR B CA 1
ATOM 3549 C C . THR B 1 63 ? 25.182 48.744 50.082 1.00 13.17 64 THR B C 1
ATOM 3550 O O . THR B 1 63 ? 24.875 48.833 51.309 1.00 11.49 64 THR B O 1
ATOM 3554 N N . ASN B 1 64 ? 26.232 48.044 49.677 1.00 22.91 65 ASN B N 1
ATOM 3555 C CA . ASN B 1 64 ? 27.101 47.343 50.629 1.00 24.05 65 ASN B CA 1
ATOM 3556 C C . ASN B 1 64 ? 27.722 48.181 51.756 1.00 2.37 65 ASN B C 1
ATOM 3557 O O . ASN B 1 64 ? 27.498 47.876 52.948 1.00 17.34 65 ASN B O 1
ATOM 3562 N N . PRO B 1 65 ? 28.506 49.227 51.393 1.00 12.70 66 PRO B N 1
ATOM 3563 C CA . PRO B 1 65 ? 29.148 50.039 52.382 1.00 9.96 66 PRO B CA 1
ATOM 3564 C C . PRO B 1 65 ? 28.201 50.536 53.403 1.00 16.75 66 PRO B C 1
ATOM 3565 O O . PRO B 1 65 ? 28.457 50.504 54.604 1.00 16.44 66 PRO B O 1
ATOM 3569 N N . ASN B 1 66 ? 27.077 50.987 52.887 1.00 44.97 67 ASN B N 1
ATOM 3570 C CA . ASN B 1 66 ? 26.034 51.540 53.677 1.00 7.38 67 ASN B CA 1
ATOM 3571 C C . ASN B 1 66 ? 25.378 50.594 54.647 1.00 5.73 67 ASN B C 1
ATOM 3572 O O . ASN B 1 66 ? 25.265 50.942 55.807 1.00 17.87 67 ASN B O 1
ATOM 3577 N N . ASN B 1 67 ? 24.928 49.415 54.162 1.00 13.89 68 ASN B N 1
ATOM 3578 C CA . ASN B 1 67 ? 24.278 48.374 54.984 1.00 11.93 68 ASN B CA 1
ATOM 3579 C C . ASN B 1 67 ? 25.232 47.925 56.097 1.00 28.81 68 ASN B C 1
ATOM 3580 O O . ASN B 1 67 ? 24.822 47.752 57.217 1.00 16.98 68 ASN B O 1
ATOM 3585 N N . LEU B 1 68 ? 26.530 47.730 55.767 1.00 28.21 69 LEU B N 1
ATOM 3586 C CA . LEU B 1 68 ? 27.536 47.337 56.763 1.00 21.18 69 LEU B CA 1
ATOM 3587 C C . LEU B 1 68 ? 27.700 48.463 57.799 1.00 12.63 69 LEU B C 1
ATOM 3588 O O . LEU B 1 68 ? 27.680 48.232 59.004 1.00 22.45 69 LEU B O 1
ATOM 3593 N N . SER B 1 69 ? 27.841 49.714 57.318 1.00 15.10 70 SER B N 1
ATOM 3594 C CA . SER B 1 69 ? 27.909 50.825 58.235 1.00 7.97 70 SER B CA 1
ATOM 3595 C C . SER B 1 69 ? 26.695 50.818 59.157 1.00 19.48 70 SER B C 1
ATOM 3596 O O . SER B 1 69 ? 26.794 51.037 60.357 1.00 14.62 70 SER B O 1
ATOM 3599 N N . ILE B 1 70 ? 25.506 50.540 58.603 1.00 25.58 71 ILE B N 1
ATOM 3600 C CA . ILE B 1 70 ? 24.347 50.544 59.461 1.00 6.31 71 ILE B CA 1
ATOM 3601 C C . ILE B 1 70 ? 24.400 49.528 60.598 1.00 12.40 71 ILE B C 1
ATOM 3602 O O . ILE B 1 70 ? 24.016 49.831 61.727 1.00 20.27 71 ILE B O 1
ATOM 3607 N N . VAL B 1 71 ? 24.823 48.307 60.281 1.00 14.23 72 VAL B N 1
ATOM 3608 C CA . VAL B 1 71 ? 24.921 47.216 61.255 1.00 21.00 72 VAL B CA 1
ATOM 3609 C C . VAL B 1 71 ? 26.181 47.206 62.144 1.00 29.13 72 VAL B C 1
ATOM 3610 O O . VAL B 1 71 ? 26.197 46.527 63.170 1.00 20.12 72 VAL B O 1
ATOM 3614 N N . THR B 1 72 ? 27.226 47.944 61.760 1.00 18.41 73 THR B N 1
ATOM 3615 C CA . THR B 1 72 ? 28.450 48.041 62.548 1.00 21.26 73 THR B CA 1
ATOM 3616 C C . THR B 1 72 ? 28.421 49.301 63.366 1.00 20.97 73 THR B C 1
ATOM 3617 O O . THR B 1 72 ? 29.147 49.452 64.332 1.00 27.24 73 THR B O 1
ATOM 3621 N N . GLY B 1 73 ? 27.567 50.217 62.943 1.00 17.48 74 GLY B N 1
ATOM 3622 C CA . GLY B 1 73 ? 27.429 51.498 63.597 1.00 4.91 74 GLY B CA 1
ATOM 3623 C C . GLY B 1 73 ? 28.630 52.405 63.297 1.00 22.03 74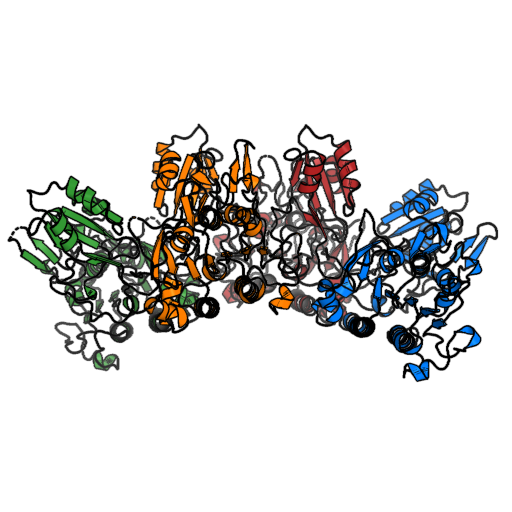 GLY B C 1
ATOM 3624 O O . GLY B 1 73 ? 28.872 53.414 63.978 1.00 29.55 74 GLY B O 1
ATOM 3625 N N . ALA B 1 74 ? 29.391 52.042 62.264 1.00 22.16 75 ALA B N 1
ATOM 3626 C CA . ALA B 1 74 ? 30.574 52.804 61.926 1.00 21.62 75 ALA B CA 1
ATOM 3627 C C . ALA B 1 74 ? 30.824 52.955 60.420 1.00 14.00 75 ALA B C 1
ATOM 3628 O O . ALA B 1 74 ? 30.243 52.236 59.602 1.00 23.70 75 ALA B O 1
ATOM 3630 N N . PRO B 1 75 ? 31.737 53.878 60.051 1.00 11.05 76 PRO B N 1
ATOM 3631 C CA . PRO B 1 75 ? 32.089 54.106 58.653 1.00 13.80 76 PRO B CA 1
ATOM 3632 C C . PRO B 1 75 ? 32.984 53.005 58.099 1.00 26.33 76 PRO B C 1
ATOM 3633 O O . PRO B 1 75 ? 33.447 52.150 58.831 1.00 25.22 76 PRO B O 1
ATOM 3637 N N . PRO B 1 76 ? 33.206 53.032 56.794 1.00 23.07 77 PRO B N 1
ATOM 3638 C CA . PRO B 1 76 ? 34.005 52.022 56.127 1.00 19.49 77 PRO B CA 1
ATOM 3639 C C . PRO B 1 76 ? 35.465 51.982 56.554 1.00 17.81 77 PRO B C 1
ATOM 3640 O O . PRO B 1 76 ? 36.136 50.953 56.449 1.00 10.86 77 PRO B O 1
ATOM 3644 N N . SER B 1 77 ? 35.953 53.105 57.022 1.00 14.34 78 SER B N 1
ATOM 3645 C CA . SER B 1 77 ? 37.314 53.148 57.455 1.00 32.70 78 SER B CA 1
ATOM 3646 C C . SER B 1 77 ? 37.453 52.202 58.612 1.00 35.25 78 SER B C 1
ATOM 3647 O O . SER B 1 77 ? 38.547 51.729 58.915 1.00 34.82 78 SER B O 1
ATOM 3650 N N . VAL B 1 78 ? 36.306 51.931 59.256 1.00 19.09 79 VAL B N 1
ATOM 3651 C CA . VAL B 1 78 ? 36.285 51.019 60.381 1.00 13.78 79 VAL B CA 1
ATOM 3652 C C . VAL B 1 78 ? 36.085 49.578 59.970 1.00 22.09 79 VAL B C 1
ATOM 3653 O O . VAL B 1 78 ? 36.960 48.739 60.151 1.00 18.41 79 VAL B O 1
ATOM 3657 N N . HIS B 1 79 ? 34.927 49.290 59.383 1.00 20.62 80 HIS B N 1
ATOM 3658 C CA . HIS B 1 79 ? 34.630 47.936 58.970 1.00 3.70 80 HIS B CA 1
ATOM 3659 C C . HIS B 1 79 ? 35.344 47.503 57.708 1.00 8.31 80 HIS B C 1
ATOM 3660 O O . HIS B 1 79 ? 35.415 46.312 57.429 1.00 13.48 80 HIS B O 1
ATOM 3667 N N . GLY B 1 80 ? 35.842 48.445 56.901 1.00 13.05 81 GLY B N 1
ATOM 3668 C CA . GLY B 1 80 ? 36.572 48.022 55.695 1.00 8.80 81 GLY B CA 1
ATOM 3669 C C . GLY B 1 80 ? 35.864 47.778 54.353 1.00 28.69 81 GLY B C 1
ATOM 3670 O O . GLY B 1 80 ? 36.567 47.624 53.378 1.00 16.05 81 GLY B O 1
ATOM 3671 N N . ILE B 1 81 ? 34.520 47.728 54.300 1.00 15.73 82 ILE B N 1
ATOM 3672 C CA . ILE B 1 81 ? 33.747 47.506 53.069 1.00 26.85 82 ILE B CA 1
ATOM 3673 C C . ILE B 1 81 ? 33.389 48.837 52.420 1.00 22.05 82 ILE B C 1
ATOM 3674 O O . ILE B 1 81 ? 32.450 49.534 52.821 1.00 25.26 82 ILE B O 1
ATOM 3679 N N . CYS B 1 82 ? 34.181 49.200 51.426 1.00 28.06 83 CYS B N 1
ATOM 3680 C CA . CYS B 1 82 ? 34.004 50.446 50.728 1.00 31.35 83 CYS B CA 1
ATOM 3681 C C . CYS B 1 82 ? 33.456 50.307 49.303 1.00 33.07 83 CYS B C 1
ATOM 3682 O O . CYS B 1 82 ? 33.499 51.252 48.516 1.00 22.50 83 CYS B O 1
ATOM 3685 N N . GLY B 1 83 ? 32.925 49.125 48.961 1.00 28.37 84 GLY B N 1
ATOM 3686 C CA . GLY B 1 83 ? 32.371 48.893 47.640 1.00 26.63 84 GLY B CA 1
ATOM 3687 C C . GLY B 1 83 ? 32.100 47.428 47.386 1.00 34.78 84 GLY B C 1
ATOM 3688 O O . GLY B 1 83 ? 32.108 46.628 48.311 1.00 33.70 84 GLY B O 1
ATOM 3689 N N . ASN B 1 84 ? 31.861 47.090 46.122 1.00 28.95 85 ASN B N 1
ATOM 3690 C CA . ASN B 1 84 ? 31.602 45.716 45.727 1.00 32.16 85 ASN B CA 1
ATOM 3691 C C . ASN B 1 84 ? 32.836 45.078 45.145 1.00 17.16 85 ASN B C 1
ATOM 3692 O O . ASN B 1 84 ? 32.919 43.850 45.011 1.00 28.09 85 ASN B O 1
ATOM 3697 N N . PHE B 1 85 ? 33.770 45.943 44.769 1.00 30.25 86 PHE B N 1
ATOM 3698 C CA . PHE B 1 85 ? 34.956 45.524 44.095 1.00 51.87 86 PHE B CA 1
ATOM 3699 C C . PHE B 1 85 ? 36.102 46.522 44.316 1.00 28.61 86 PHE B C 1
ATOM 3700 O O . PHE B 1 85 ? 35.861 47.724 44.398 1.00 47.01 86 PHE B O 1
ATOM 3708 N N . PHE B 1 86 ? 37.347 46.023 44.451 1.00 36.56 87 PHE B N 1
ATOM 3709 C CA . PHE B 1 86 ? 38.533 46.890 44.680 1.00 37.65 87 PHE B CA 1
ATOM 3710 C C . PHE B 1 86 ? 39.858 46.284 44.229 1.00 28.98 87 PHE B C 1
ATOM 3711 O O . PHE B 1 86 ? 39.972 45.091 43.908 1.00 35.95 87 PHE B O 1
ATOM 3719 N N . PHE B 1 87 ? 40.891 47.115 44.218 1.00 65.75 88 PHE B N 1
ATOM 3720 C CA . PHE B 1 87 ? 42.183 46.612 43.838 1.00 53.37 88 PHE B CA 1
ATOM 3721 C C . PHE B 1 87 ? 42.900 46.100 45.077 1.00 56.34 88 PHE B C 1
ATOM 3722 O O . PHE B 1 87 ? 43.179 46.866 45.997 1.00 40.50 88 PHE B O 1
ATOM 3730 N N . ASP B 1 88 ? 43.165 44.794 45.105 1.00 58.87 89 ASP B N 1
ATOM 3731 C CA . ASP B 1 88 ? 43.829 44.168 46.249 1.00 99.69 89 ASP B CA 1
ATOM 3732 C C . ASP B 1 88 ? 45.339 43.961 46.060 1.00 70.30 89 ASP B C 1
ATOM 3733 O O . ASP B 1 88 ? 45.772 43.087 45.320 1.00 93.91 89 ASP B O 1
ATOM 3738 N N . GLN B 1 89 ? 46.139 44.787 46.741 1.00 57.83 90 GLN B N 1
ATOM 3739 C CA . GLN B 1 89 ? 47.594 44.707 46.663 1.00 100.00 90 GLN B CA 1
ATOM 3740 C C . GLN B 1 89 ? 48.085 43.342 47.118 1.00 100.00 90 GLN B C 1
ATOM 3741 O O . GLN B 1 89 ? 48.954 42.714 46.511 1.00 100.00 90 GLN B O 1
ATOM 3743 N N . GLU B 1 90 ? 47.511 42.904 48.220 1.00 100.00 91 GLU B N 1
ATOM 3744 C CA . GLU B 1 90 ? 47.833 41.618 48.799 1.00 100.00 91 GLU B CA 1
ATOM 3745 C C . GLU B 1 90 ? 47.727 40.531 47.735 1.00 100.00 91 GLU B C 1
ATOM 3746 O O . GLU B 1 90 ? 48.490 39.565 47.729 1.00 100.00 91 GLU B O 1
ATOM 3748 N N . THR B 1 91 ? 46.772 40.737 46.815 1.00 82.53 92 THR B N 1
ATOM 3749 C CA . THR B 1 91 ? 46.499 39.833 45.697 1.00 49.89 92 THR B CA 1
ATOM 3750 C C . THR B 1 91 ? 47.023 40.416 44.391 1.00 83.11 92 THR B C 1
ATOM 3751 O O . THR B 1 91 ? 47.095 39.732 43.361 1.00 100.00 92 THR B O 1
ATOM 3755 N N . GLN B 1 92 ? 47.371 41.695 44.447 1.00 72.01 93 GLN B N 1
ATOM 3756 C CA . GLN B 1 92 ? 47.863 42.406 43.285 1.00 62.37 93 GLN B CA 1
ATOM 3757 C C . GLN B 1 92 ? 46.820 42.388 42.173 1.00 70.29 93 GLN B C 1
ATOM 3758 O O . GLN B 1 92 ? 47.124 42.746 41.025 1.00 71.13 93 GLN B O 1
ATOM 3764 N N . GLU B 1 93 ? 45.581 41.971 42.528 1.00 58.83 94 GLU B N 1
ATOM 3765 C CA . GLU B 1 93 ? 44.469 41.862 41.587 1.00 100.00 94 GLU B CA 1
ATOM 3766 C C . GLU B 1 93 ? 43.170 42.593 41.976 1.00 43.45 94 GLU B C 1
ATOM 3767 O O . GLU B 1 93 ? 42.956 42.979 43.121 1.00 76.09 94 GLU B O 1
ATOM 3769 N N . GLU B 1 94 ? 42.292 42.753 40.968 1.00 40.06 95 GLU B N 1
ATOM 3770 C CA . GLU B 1 94 ? 40.985 43.403 41.110 1.00 93.97 95 GLU B CA 1
ATOM 3771 C C . GLU B 1 94 ? 39.989 42.368 41.555 1.00 32.33 95 GLU B C 1
ATOM 3772 O O . GLU B 1 94 ? 39.395 41.679 40.736 1.00 77.83 95 GLU B O 1
ATOM 3778 N N . VAL B 1 95 ? 39.849 42.265 42.868 1.00 100.00 96 VAL B N 1
ATOM 3779 C CA . VAL B 1 95 ? 38.983 41.307 43.520 1.00 47.36 96 VAL B CA 1
ATOM 3780 C C . VAL B 1 95 ? 37.598 41.849 43.913 1.00 67.79 96 VAL B C 1
ATOM 3781 O O . VAL B 1 95 ? 37.349 43.048 43.908 1.00 72.94 96 VAL B O 1
ATOM 3785 N N . LEU B 1 96 ? 36.691 40.931 44.262 1.00 52.82 97 LEU B N 1
ATOM 3786 C CA . LEU B 1 96 ? 35.348 41.262 44.714 1.00 40.65 97 LEU B CA 1
ATOM 3787 C C . LEU B 1 96 ? 35.359 41.232 46.243 1.00 26.62 97 LEU B C 1
ATOM 3788 O O . LEU B 1 96 ? 36.019 40.389 46.851 1.00 41.51 97 LEU B O 1
ATOM 3793 N N . MET B 1 97 ? 34.654 42.160 46.856 1.00 31.48 98 MET B N 1
ATOM 3794 C CA . MET B 1 97 ? 34.585 42.236 48.310 1.00 40.07 98 MET B CA 1
ATOM 3795 C C . MET B 1 97 ? 33.266 41.680 48.789 1.00 27.65 98 MET B C 1
ATOM 3796 O O . MET B 1 97 ? 32.411 42.431 49.234 1.00 39.85 98 MET B O 1
ATOM 3801 N N . ASN B 1 98 ? 33.066 40.390 48.689 1.00 37.78 99 ASN B N 1
ATOM 3802 C CA . ASN B 1 98 ? 31.793 39.810 49.097 1.00 53.09 99 ASN B CA 1
ATOM 3803 C C . ASN B 1 98 ? 32.003 38.840 50.229 1.00 29.79 99 ASN B C 1
ATOM 3804 O O . ASN B 1 98 ? 31.081 38.197 50.755 1.00 85.99 99 ASN B O 1
ATOM 3809 N N . ASP B 1 99 ? 33.267 38.756 50.569 1.00 55.36 100 ASP B N 1
ATOM 3810 C CA . ASP B 1 99 ? 33.711 37.894 51.599 1.00 51.89 100 ASP B CA 1
ATOM 3811 C C . ASP B 1 99 ? 33.873 38.595 52.936 1.00 31.27 100 ASP B C 1
ATOM 3812 O O . ASP B 1 99 ? 34.553 39.615 53.031 1.00 33.01 100 ASP B O 1
ATOM 3817 N N . ALA B 1 100 ? 33.264 37.985 53.977 1.00 26.17 101 ALA B N 1
ATOM 3818 C CA . ALA B 1 100 ? 33.325 38.468 55.348 1.00 36.42 101 ALA B CA 1
ATOM 3819 C C . ALA B 1 100 ? 34.775 38.585 55.774 1.00 25.99 101 ALA B C 1
ATOM 3820 O O . ALA B 1 100 ? 35.146 39.273 56.716 1.00 47.10 101 ALA B O 1
ATOM 3822 N N . LYS B 1 101 ? 35.594 37.883 55.040 1.00 31.61 102 LYS B N 1
ATOM 3823 C CA . LYS B 1 101 ? 36.998 37.890 55.311 1.00 30.00 102 LYS B CA 1
ATOM 3824 C C . LYS B 1 101 ? 37.530 39.289 55.094 1.00 35.53 102 LYS B C 1
ATOM 3825 O O . LYS B 1 101 ? 38.627 39.629 55.548 1.00 39.35 102 LYS B O 1
ATOM 3831 N N . TYR B 1 102 ? 36.708 40.105 54.411 1.00 30.20 103 TYR B N 1
ATOM 3832 C CA . TYR B 1 102 ? 37.064 41.486 54.108 1.00 26.47 103 TYR B CA 1
ATOM 3833 C C . TYR B 1 102 ? 36.602 42.430 55.190 1.00 16.41 103 TYR B C 1
ATOM 3834 O O . TYR B 1 102 ? 36.954 43.610 55.190 1.00 20.86 103 TYR B O 1
ATOM 3843 N N . LEU B 1 103 ? 35.814 41.886 56.115 1.00 17.00 104 LEU B N 1
ATOM 3844 C CA . LEU B 1 103 ? 35.261 42.637 57.244 1.00 23.15 104 LEU B CA 1
ATOM 3845 C C . LEU B 1 103 ? 36.309 42.898 58.298 1.00 41.39 104 LEU B C 1
ATOM 3846 O O . LEU B 1 103 ? 36.914 41.958 58.782 1.00 33.39 104 LEU B O 1
ATOM 3851 N N . ARG B 1 104 ? 36.503 44.157 58.659 1.00 34.50 105 ARG B N 1
ATOM 3852 C CA . ARG B 1 104 ? 37.496 44.503 59.654 1.00 23.00 105 ARG B CA 1
ATOM 3853 C C . ARG B 1 104 ? 36.894 44.842 61.014 1.00 42.99 105 ARG B C 1
ATOM 3854 O O . ARG B 1 104 ? 37.592 45.224 61.936 1.00 30.98 105 ARG B O 1
ATOM 3862 N N . ALA B 1 105 ? 35.590 44.737 61.157 1.00 35.92 106 ALA B N 1
ATOM 3863 C CA . ALA B 1 105 ? 35.008 45.047 62.441 1.00 20.40 106 ALA B CA 1
ATOM 3864 C C . ALA B 1 105 ? 33.868 44.117 62.680 1.00 20.21 106 ALA B C 1
ATOM 3865 O O . ALA B 1 105 ? 33.345 43.536 61.759 1.00 41.54 106 ALA B O 1
ATOM 3867 N N . PRO B 1 106 ? 33.497 43.997 63.939 1.00 22.20 107 PRO B N 1
ATOM 3868 C CA . PRO B 1 106 ? 32.383 43.168 64.341 1.00 24.51 107 PRO B CA 1
ATOM 3869 C C . PRO B 1 106 ? 31.079 43.933 64.138 1.00 18.70 107 PRO B C 1
ATOM 3870 O O . PRO B 1 106 ? 31.063 45.148 64.178 1.00 21.70 107 PRO B O 1
ATOM 3874 N N . THR B 1 107 ? 29.970 43.232 63.983 1.00 21.24 108 THR B N 1
ATOM 3875 C CA . THR B 1 107 ? 28.707 43.909 63.819 1.00 13.99 108 THR B CA 1
ATOM 3876 C C . THR B 1 107 ? 28.001 44.019 65.153 1.00 25.11 108 THR B C 1
ATOM 3877 O O . THR B 1 107 ? 28.214 43.235 66.054 1.00 23.43 108 THR B O 1
ATOM 3881 N N . ILE B 1 108 ? 27.117 44.981 65.258 1.00 25.61 109 ILE B N 1
ATOM 3882 C CA . ILE B 1 108 ? 26.343 45.140 66.457 1.00 17.11 109 ILE B CA 1
ATOM 3883 C C . ILE B 1 108 ? 25.430 43.947 66.651 1.00 17.41 109 ILE B C 1
ATOM 3884 O O . ILE B 1 108 ? 25.114 43.566 67.754 1.00 26.63 109 ILE B O 1
ATOM 3889 N N . LEU B 1 109 ? 24.991 43.375 65.531 1.00 15.17 110 LEU B N 1
ATOM 3890 C CA . LEU B 1 109 ? 24.113 42.213 65.495 1.00 10.64 110 LEU B CA 1
ATOM 3891 C C . LEU B 1 109 ? 24.735 40.999 66.214 1.00 18.13 110 LEU B C 1
ATOM 3892 O O . LEU B 1 109 ? 24.105 40.360 67.049 1.00 16.67 110 LEU B O 1
ATOM 3897 N N . ALA B 1 110 ? 25.977 40.664 65.852 1.00 21.37 111 ALA B N 1
ATOM 3898 C CA . ALA B 1 110 ? 26.645 39.539 66.462 1.00 29.23 111 ALA B CA 1
ATOM 3899 C C . ALA B 1 110 ? 26.750 39.743 67.974 1.00 22.18 111 ALA B C 1
ATOM 3900 O O . ALA B 1 110 ? 26.441 38.858 68.780 1.00 29.84 111 ALA B O 1
ATOM 3902 N N . GLU B 1 111 ? 27.181 40.954 68.317 1.00 22.85 112 GLU B N 1
ATOM 3903 C CA . GLU B 1 111 ? 27.363 41.388 69.664 1.00 10.83 112 GLU B CA 1
ATOM 3904 C C . GLU B 1 111 ? 26.129 41.196 70.503 1.00 28.40 112 GLU B C 1
ATOM 3905 O O . GLU B 1 111 ? 26.199 40.716 71.626 1.00 35.52 112 GLU B O 1
ATOM 3911 N N . MET B 1 112 ? 24.988 41.587 69.966 1.00 25.39 113 MET B N 1
ATOM 3912 C CA . MET B 1 112 ? 23.753 41.451 70.695 1.00 14.22 113 MET B CA 1
ATOM 3913 C C . MET B 1 112 ? 23.440 39.993 70.936 1.00 15.00 113 MET B C 1
ATOM 3914 O O . MET B 1 112 ? 22.931 39.622 71.994 1.00 23.44 113 MET B O 1
ATOM 3919 N N . ALA B 1 113 ? 23.729 39.178 69.914 1.00 19.05 114 ALA B N 1
ATOM 3920 C CA . ALA B 1 113 ? 23.496 37.749 69.989 1.00 17.03 114 ALA B CA 1
ATOM 3921 C C . ALA B 1 113 ? 24.334 37.117 71.108 1.00 46.12 114 ALA B C 1
ATOM 3922 O O . ALA B 1 113 ? 23.858 36.266 71.863 1.00 28.02 114 ALA B O 1
ATOM 3924 N N . LYS B 1 114 ? 25.593 37.541 71.230 1.00 24.22 115 LYS B N 1
ATOM 3925 C CA . LYS B 1 114 ? 26.470 37.019 72.280 1.00 25.34 115 LYS B CA 1
ATOM 3926 C C . LYS B 1 114 ? 25.918 37.331 73.694 1.00 17.79 115 LYS B C 1
ATOM 3927 O O . LYS B 1 114 ? 26.006 36.506 74.606 1.00 100.00 115 LYS B O 1
ATOM 3933 N N . ALA B 1 115 ? 25.321 38.516 73.831 1.00 22.48 116 ALA B N 1
ATOM 3934 C CA . ALA B 1 115 ? 24.710 38.959 75.073 1.00 13.85 116 ALA B CA 1
ATOM 3935 C C . ALA B 1 115 ? 23.379 38.214 75.380 1.00 28.88 116 ALA B C 1
ATOM 3936 O O . ALA B 1 115 ? 22.614 38.580 76.276 1.00 33.65 116 ALA B O 1
ATOM 3938 N N . GLY B 1 116 ? 23.129 37.141 74.625 1.00 17.72 117 GLY B N 1
ATOM 3939 C CA . GLY B 1 116 ? 21.969 36.279 74.806 1.00 41.65 117 GLY B CA 1
ATOM 3940 C C . GLY B 1 116 ? 20.708 36.649 74.054 1.00 16.81 117 GLY B C 1
ATOM 3941 O O . GLY B 1 116 ? 19.669 35.989 74.201 1.00 41.78 117 GLY B O 1
ATOM 3942 N N . GLN B 1 117 ? 20.788 37.688 73.247 1.00 38.03 118 GLN B N 1
ATOM 3943 C CA . GLN B 1 117 ? 19.631 38.140 72.494 1.00 30.61 118 GLN B CA 1
ATOM 3944 C C . GLN B 1 117 ? 19.296 37.309 71.268 1.00 22.22 118 GLN B C 1
ATOM 3945 O O . GLN B 1 117 ? 20.193 36.737 70.664 1.00 19.98 118 GLN B O 1
ATOM 3951 N N . LEU B 1 118 ? 17.973 37.267 70.906 1.00 26.71 119 LEU B N 1
ATOM 3952 C CA . LEU B 1 118 ? 17.480 36.579 69.705 1.00 23.04 119 LEU B CA 1
ATOM 3953 C C . LEU B 1 118 ? 17.436 37.622 68.587 1.00 41.71 119 LEU B C 1
ATOM 3954 O O . LEU B 1 118 ? 16.553 38.477 68.552 1.00 24.17 119 LEU B O 1
ATOM 3959 N N . VAL B 1 119 ? 18.420 37.553 67.705 1.00 20.08 120 VAL B N 1
ATOM 3960 C CA . VAL B 1 119 ? 18.554 38.488 66.632 1.00 28.71 120 VAL B CA 1
ATOM 3961 C C . VAL B 1 119 ? 18.183 37.908 65.276 1.00 62.21 120 VAL B C 1
ATOM 3962 O O . VAL B 1 119 ? 18.675 36.848 64.943 1.00 21.65 120 VAL B O 1
ATOM 3966 N N . ALA B 1 120 ? 17.323 38.608 64.493 1.00 24.57 121 ALA B N 1
ATOM 3967 C CA . ALA B 1 120 ? 16.904 38.137 63.152 1.00 3.60 121 ALA B CA 1
ATOM 3968 C C . ALA B 1 120 ? 17.319 39.091 62.045 1.00 10.52 121 ALA B C 1
ATOM 3969 O O . ALA B 1 120 ? 17.245 40.316 62.192 1.00 21.14 121 ALA B O 1
ATOM 3971 N N . VAL B 1 121 ? 17.766 38.491 60.938 1.00 20.37 122 VAL B N 1
ATOM 3972 C CA . VAL B 1 121 ? 18.233 39.214 59.783 1.00 22.42 122 VAL B CA 1
ATOM 3973 C C . VAL B 1 121 ? 17.606 38.651 58.536 1.00 23.10 122 VAL B C 1
ATOM 3974 O O . VAL B 1 121 ? 17.810 37.489 58.215 1.00 21.81 122 VAL B O 1
ATOM 3978 N N . VAL B 1 122 ? 16.833 39.491 57.868 1.00 39.50 123 VAL B N 1
ATOM 3979 C CA . VAL B 1 122 ? 16.183 39.117 56.639 1.00 18.78 123 VAL B CA 1
ATOM 3980 C C . VAL B 1 122 ? 16.528 40.117 55.568 1.00 12.99 123 VAL B C 1
ATOM 3981 O O . VAL B 1 122 ? 16.268 41.315 55.723 1.00 15.60 123 VAL B O 1
ATOM 3985 N N . THR B 1 123 ? 17.137 39.630 54.495 1.00 18.07 124 THR B N 1
ATOM 3986 C CA . THR B 1 123 ? 17.525 40.485 53.388 1.00 37.49 124 THR B CA 1
ATOM 3987 C C . THR B 1 123 ? 16.888 40.016 52.098 1.00 46.31 124 THR B C 1
ATOM 3988 O O . THR B 1 123 ? 16.586 38.845 51.971 1.00 20.42 124 THR B O 1
ATOM 3992 N N . ALA B 1 124 ? 16.686 40.926 51.148 1.00 36.47 125 ALA B N 1
ATOM 3993 C CA . ALA B 1 124 ? 16.110 40.511 49.891 1.00 27.66 125 ALA B CA 1
ATOM 3994 C C . ALA B 1 124 ? 17.134 39.670 49.125 1.00 17.85 125 ALA B C 1
ATOM 3995 O O . ALA B 1 124 ? 16.875 38.550 48.683 1.00 23.95 125 ALA B O 1
ATOM 3997 N N . LYS B 1 125 ? 18.327 40.180 48.988 1.00 12.77 126 LYS B N 1
ATOM 3998 C CA . LYS B 1 125 ? 19.336 39.419 48.270 1.00 21.41 126 LYS B CA 1
ATOM 3999 C C . LYS B 1 125 ? 20.197 38.609 49.190 1.00 20.22 126 LYS B C 1
ATOM 4000 O O . LYS B 1 125 ? 20.506 39.008 50.306 1.00 34.84 126 LYS B O 1
ATOM 4006 N N . ASP B 1 126 ? 20.608 37.472 48.694 1.00 22.33 127 ASP B N 1
ATOM 4007 C CA . ASP B 1 126 ? 21.451 36.563 49.450 1.00 26.83 127 ASP B CA 1
ATOM 4008 C C . ASP B 1 126 ? 22.875 37.054 49.640 1.00 36.78 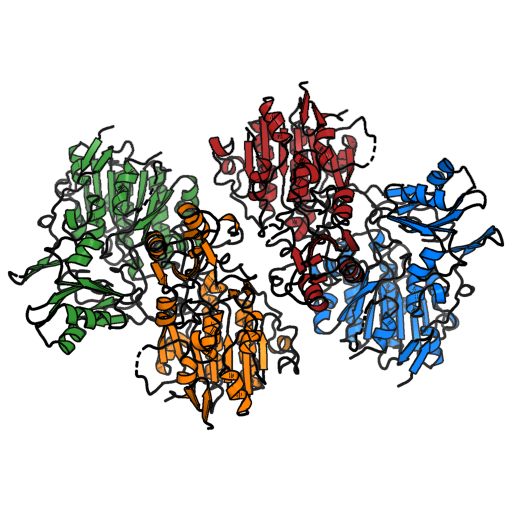127 ASP B C 1
ATOM 4009 O O . ASP B 1 126 ? 23.535 36.731 50.622 1.00 27.05 127 ASP B O 1
ATOM 4014 N N . LYS B 1 127 ? 23.358 37.796 48.669 1.00 35.97 128 LYS B N 1
ATOM 4015 C CA . LYS B 1 127 ? 24.712 38.319 48.690 1.00 41.80 128 LYS B CA 1
ATOM 4016 C C . LYS B 1 127 ? 25.036 39.013 50.026 1.00 44.25 128 LYS B C 1
ATOM 4017 O O . LYS B 1 127 ? 26.038 38.711 50.701 1.00 50.82 128 LYS B O 1
ATOM 4023 N N . LEU B 1 128 ? 24.137 39.939 50.380 1.00 25.96 129 LEU B N 1
ATOM 4024 C CA . LEU B 1 128 ? 24.185 40.764 51.588 1.00 25.57 129 LEU B CA 1
ATOM 4025 C C . LEU B 1 128 ? 24.147 39.944 52.869 1.00 16.57 129 LEU B C 1
ATOM 4026 O O . LEU B 1 128 ? 24.913 40.173 53.809 1.00 38.93 129 LEU B O 1
ATOM 4031 N N . ARG B 1 129 ? 23.217 38.985 52.875 1.00 25.81 130 ARG B N 1
ATOM 4032 C CA . ARG B 1 129 ? 23.010 38.081 53.979 1.00 27.53 130 ARG B CA 1
ATOM 4033 C C . ARG B 1 129 ? 24.312 37.467 54.537 1.00 19.96 130 ARG B C 1
ATOM 4034 O O . ARG B 1 129 ? 24.471 37.332 55.743 1.00 22.80 130 ARG B O 1
ATOM 4042 N N . ASN B 1 130 ? 25.224 37.083 53.651 1.00 27.57 131 ASN B N 1
ATOM 4043 C CA . ASN B 1 130 ? 26.517 36.489 54.014 1.00 39.73 131 ASN B CA 1
ATOM 4044 C C . ASN B 1 130 ? 27.430 37.406 54.799 1.00 24.18 131 ASN B C 1
ATOM 4045 O O . ASN B 1 130 ? 28.132 36.996 55.726 1.00 83.15 131 ASN B O 1
ATOM 4050 N N . LEU B 1 131 ? 27.446 38.656 54.372 1.00 45.56 132 LEU B N 1
ATOM 4051 C CA . LEU B 1 131 ? 28.270 39.686 54.962 1.00 25.17 132 LEU B CA 1
ATOM 4052 C C . LEU B 1 131 ? 27.797 40.089 56.316 1.00 38.19 132 LEU B C 1
ATOM 4053 O O . LEU B 1 131 ? 28.571 40.178 57.264 1.00 30.64 132 LEU B O 1
ATOM 4058 N N . LEU B 1 132 ? 26.503 40.346 56.353 1.00 18.31 133 LEU B N 1
ATOM 4059 C CA . LEU B 1 132 ? 25.771 40.777 57.508 1.00 40.75 133 LEU B CA 1
ATOM 4060 C C . LEU B 1 132 ? 25.719 39.711 58.593 1.00 39.82 133 LEU B C 1
ATOM 4061 O O . LEU B 1 132 ? 25.578 40.036 59.765 1.00 41.90 133 LEU B O 1
ATOM 4066 N N . GLY B 1 133 ? 25.795 38.436 58.186 1.00 31.75 134 GLY B N 1
ATOM 4067 C CA . GLY B 1 133 ? 25.704 37.290 59.092 1.00 21.16 134 GLY B CA 1
ATOM 4068 C C . GLY B 1 133 ? 27.007 36.861 59.767 1.00 30.26 134 GLY B C 1
ATOM 4069 O O . GLY B 1 133 ? 27.053 35.901 60.521 1.00 33.96 134 GLY B O 1
ATOM 4070 N N . HIS B 1 134 ? 28.050 37.591 59.487 1.00 14.75 135 HIS B N 1
ATOM 4071 C CA . HIS B 1 134 ? 29.339 37.311 60.068 1.00 39.51 135 HIS B CA 1
ATOM 4072 C C . HIS B 1 134 ? 29.280 37.222 61.605 1.00 55.66 135 HIS B C 1
ATOM 4073 O O . HIS B 1 134 ? 28.877 38.195 62.272 1.00 32.84 135 HIS B O 1
ATOM 4080 N N . GLN B 1 135 ? 29.674 36.023 62.123 1.00 33.92 136 GLN B N 1
ATOM 4081 C CA . GLN B 1 135 ? 29.720 35.681 63.554 1.00 48.99 136 GLN B CA 1
ATOM 4082 C C . GLN B 1 135 ? 28.346 35.735 64.212 1.00 20.81 136 GLN B C 1
ATOM 4083 O O . GLN B 1 135 ? 28.201 35.724 65.435 1.00 35.72 136 GLN B O 1
ATOM 4089 N N . LEU B 1 136 ? 27.317 35.810 63.412 1.00 40.89 137 LEU B N 1
ATOM 4090 C CA . LEU B 1 136 ? 25.994 35.869 63.978 1.00 20.25 137 LEU B CA 1
ATOM 4091 C C . LEU B 1 136 ? 25.352 34.541 64.398 1.00 10.91 137 LEU B C 1
ATOM 4092 O O . LEU B 1 136 ? 25.273 33.585 63.623 1.00 27.94 137 LEU B O 1
ATOM 4097 N N . LYS B 1 137 ? 24.871 34.469 65.643 1.00 12.08 138 LYS B N 1
ATOM 4098 C CA . LYS B 1 137 ? 24.195 33.247 66.031 1.00 37.04 138 LYS B CA 1
ATOM 4099 C C . LYS B 1 137 ? 22.743 33.624 66.226 1.00 18.93 138 LYS B C 1
ATOM 4100 O O . LYS B 1 137 ? 22.384 34.292 67.203 1.00 29.13 138 LYS B O 1
ATOM 4106 N N . GLY B 1 138 ? 21.934 33.210 65.268 1.00 20.74 139 GLY B N 1
ATOM 4107 C CA . GLY B 1 138 ? 20.524 33.509 65.318 1.00 32.05 139 GLY B CA 1
ATOM 4108 C C . GLY B 1 138 ? 19.836 33.196 64.014 1.00 26.55 139 GLY B C 1
ATOM 4109 O O . GLY B 1 138 ? 20.130 32.202 63.361 1.00 50.29 139 GLY B O 1
ATOM 4110 N N . ILE B 1 139 ? 18.910 34.074 63.667 1.00 26.26 140 ILE B N 1
ATOM 4111 C CA . ILE B 1 139 ? 18.121 33.949 62.463 1.00 17.01 140 ILE B CA 1
ATOM 4112 C C . ILE B 1 139 ? 18.714 34.774 61.338 1.00 16.87 140 ILE B C 1
ATOM 4113 O O . ILE B 1 139 ? 18.914 35.970 61.472 1.00 28.53 140 ILE B O 1
ATOM 4118 N N . CYS B 1 140 ? 19.012 34.146 60.202 1.00 19.66 141 CYS B N 1
ATOM 4119 C CA . CYS B 1 140 ? 19.586 34.905 59.102 1.00 19.90 141 CYS B CA 1
ATOM 4120 C C . CYS B 1 140 ? 19.402 34.234 57.731 1.00 29.11 141 CYS B C 1
ATOM 4121 O O . CYS B 1 140 ? 19.859 33.110 57.518 1.00 37.84 141 CYS B O 1
ATOM 4124 N N . PHE B 1 141 ? 18.748 34.940 56.796 1.00 31.26 142 PHE B N 1
ATOM 4125 C CA . PHE B 1 141 ? 18.485 34.404 55.468 1.00 44.23 142 PHE B CA 1
ATOM 4126 C C . PHE B 1 141 ? 17.975 35.463 54.498 1.00 49.05 142 PHE B C 1
ATOM 4127 O O . PHE B 1 141 ? 17.571 36.535 54.916 1.00 32.69 142 PHE B O 1
ATOM 4135 N N . SER B 1 142 ? 17.984 35.149 53.200 1.00 26.86 143 SER B N 1
ATOM 4136 C CA . SER B 1 142 ? 17.509 36.073 52.186 1.00 17.80 143 SER B CA 1
ATOM 4137 C C . SER B 1 142 ? 16.168 35.621 51.579 1.00 19.12 143 SER B C 1
ATOM 4138 O O . SER B 1 142 ? 15.796 34.463 51.731 1.00 21.91 143 SER B O 1
ATOM 4141 N N . ALA B 1 143 ? 15.442 36.530 50.894 1.00 36.28 144 ALA B N 1
ATOM 4142 C CA . ALA B 1 143 ? 14.167 36.165 50.240 1.00 17.83 144 ALA B CA 1
ATOM 4143 C C . ALA B 1 143 ? 14.505 35.385 48.975 1.00 19.54 144 ALA B C 1
ATOM 4144 O O . ALA B 1 143 ? 13.783 34.504 48.524 1.00 33.75 144 ALA B O 1
ATOM 4146 N N . GLU B 1 144 ? 15.669 35.729 48.452 1.00 26.40 145 GLU B N 1
ATOM 4147 C CA . GLU B 1 144 ? 16.245 35.144 47.275 1.00 22.04 145 GLU B CA 1
ATOM 4148 C C . GLU B 1 144 ? 16.334 33.614 47.378 1.00 42.45 145 GLU B C 1
ATOM 4149 O O . GLU B 1 144 ? 16.012 32.888 46.458 1.00 40.06 145 GLU B O 1
ATOM 4155 N N . LYS B 1 145 ? 16.774 33.134 48.529 1.00 47.09 146 LYS B N 1
ATOM 4156 C CA . LYS B 1 145 ? 16.937 31.710 48.770 1.00 10.29 146 LYS B CA 1
ATOM 4157 C C . LYS B 1 145 ? 16.028 31.189 49.845 1.00 15.00 146 LYS B C 1
ATOM 4158 O O . LYS B 1 145 ? 16.351 30.240 50.577 1.00 17.82 146 LYS B O 1
ATOM 4164 N N . ALA B 1 146 ? 14.849 31.801 49.893 1.00 21.80 147 ALA B N 1
ATOM 4165 C CA . ALA B 1 146 ? 13.860 31.425 50.870 1.00 13.43 147 ALA B CA 1
ATOM 4166 C C . ALA B 1 146 ? 13.562 29.941 50.887 1.00 27.19 147 ALA B C 1
ATOM 4167 O O . ALA B 1 146 ? 13.192 29.357 51.917 1.00 31.31 147 ALA B O 1
ATOM 4169 N N . ASP B 1 147 ? 13.707 29.349 49.717 1.00 25.26 148 ASP B N 1
ATOM 4170 C CA . ASP B 1 147 ? 13.426 27.951 49.505 1.00 36.40 148 ASP B CA 1
ATOM 4171 C C . ASP B 1 147 ? 14.424 27.012 50.126 1.00 28.05 148 ASP B C 1
ATOM 4172 O O . ASP B 1 147 ? 14.172 25.832 50.295 1.00 52.57 148 ASP B O 1
ATOM 4177 N N . GLN B 1 148 ? 15.564 27.527 50.481 1.00 29.81 149 GLN B N 1
ATOM 4178 C CA . GLN B 1 148 ? 16.552 26.672 51.032 1.00 42.69 149 GLN B CA 1
ATOM 4179 C C . GLN B 1 148 ? 16.859 26.843 52.485 1.00 37.08 149 GLN B C 1
ATOM 4180 O O . GLN B 1 148 ? 17.936 26.461 52.910 1.00 50.43 149 GLN B O 1
ATOM 4186 N N . VAL B 1 149 ? 15.946 27.387 53.257 1.00 36.18 150 VAL B N 1
ATOM 4187 C CA . VAL B 1 149 ? 16.254 27.549 54.651 1.00 49.00 150 VAL B CA 1
ATOM 4188 C C . VAL B 1 149 ? 16.113 26.293 55.501 1.00 75.24 150 VAL B C 1
ATOM 4189 O O . VAL B 1 149 ? 15.232 25.456 55.302 1.00 36.81 150 VAL B O 1
ATOM 4193 N N . ASN B 1 150 ? 17.019 26.215 56.468 1.00 31.66 151 ASN B N 1
ATOM 4194 C CA . ASN B 1 150 ? 17.095 25.156 57.448 1.00 48.48 151 ASN B CA 1
ATOM 4195 C C . ASN B 1 150 ? 17.422 25.762 58.802 1.00 45.43 151 ASN B C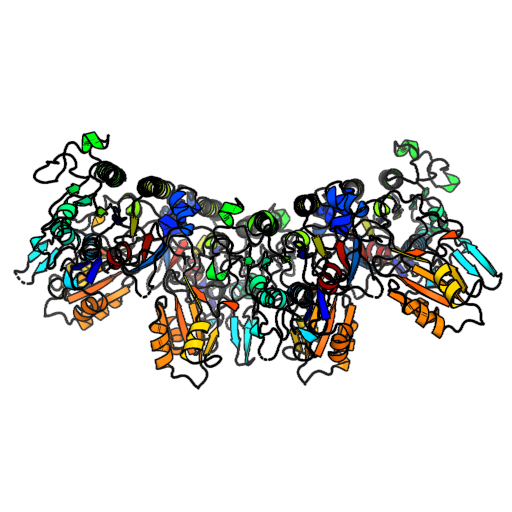 1
ATOM 4196 O O . ASN B 1 150 ? 18.090 26.800 58.895 1.00 42.73 151 ASN B O 1
ATOM 4201 N N . LEU B 1 151 ? 16.924 25.108 59.838 1.00 19.05 152 LEU B N 1
ATOM 4202 C CA . LEU B 1 151 ? 17.120 25.531 61.189 1.00 30.87 152 LEU B CA 1
ATOM 4203 C C . LEU B 1 151 ? 18.570 25.742 61.507 1.00 18.39 152 LEU B C 1
ATOM 4204 O O . LEU B 1 151 ? 18.954 26.772 62.012 1.00 37.54 152 LEU B O 1
ATOM 4209 N N . GLU B 1 152 ? 19.344 24.728 61.223 1.00 19.33 153 GLU B N 1
ATOM 4210 C CA . GLU B 1 152 ? 20.755 24.776 61.508 1.00 31.15 153 GLU B CA 1
ATOM 4211 C C . GLU B 1 152 ? 21.429 26.006 60.952 1.00 22.19 153 GLU B C 1
ATOM 4212 O O . GLU B 1 152 ? 21.997 26.834 61.663 1.00 100.00 153 GLU B O 1
ATOM 4218 N N . GLU B 1 153 ? 21.356 26.082 59.653 1.00 34.72 154 GLU B N 1
ATOM 4219 C CA . GLU B 1 153 ? 21.960 27.137 58.931 1.00 48.76 154 GLU B CA 1
ATOM 4220 C C . GLU B 1 153 ? 21.244 28.493 58.950 1.00 30.43 154 GLU B C 1
ATOM 4221 O O . GLU B 1 153 ? 21.866 29.550 58.928 1.00 27.54 154 GLU B O 1
ATOM 4227 N N . HIS B 1 154 ? 19.934 28.511 59.009 1.00 17.43 155 HIS B N 1
ATOM 4228 C CA . HIS B 1 154 ? 19.345 29.815 58.998 1.00 15.43 155 HIS B CA 1
ATOM 4229 C C . HIS B 1 154 ? 18.636 30.175 60.230 1.00 33.63 155 HIS B C 1
ATOM 4230 O O . HIS B 1 154 ? 18.193 31.299 60.347 1.00 22.82 155 HIS B O 1
ATOM 4237 N N . GLY B 1 155 ? 18.518 29.218 61.124 1.00 21.50 156 GLY B N 1
ATOM 4238 C CA . GLY B 1 155 ? 17.823 29.439 62.372 1.00 20.30 156 GLY B CA 1
ATOM 4239 C C . GLY B 1 155 ? 16.309 29.418 62.188 1.00 19.23 156 GLY B C 1
ATOM 4240 O O . GLY B 1 155 ? 15.532 29.719 63.100 1.00 30.74 156 GLY B O 1
ATOM 4241 N N . VAL B 1 156 ? 15.877 29.036 61.004 1.00 28.75 157 VAL B N 1
ATOM 4242 C CA . VAL B 1 156 ? 14.447 28.977 60.744 1.00 36.99 157 VAL B CA 1
ATOM 4243 C C . VAL B 1 156 ? 14.147 27.922 59.693 1.00 29.85 157 VAL B C 1
ATOM 4244 O O . VAL B 1 156 ? 15.042 27.408 59.039 1.00 27.76 157 VAL B O 1
ATOM 4248 N N . GLU B 1 157 ? 12.882 27.585 59.528 1.00 31.85 158 GLU B N 1
ATOM 4249 C CA . GLU B 1 157 ? 12.591 26.594 58.531 1.00 19.63 158 GLU B CA 1
ATOM 4250 C C . GLU B 1 157 ? 11.157 26.712 58.026 1.00 100.00 158 GLU B C 1
ATOM 4251 O O . GLU B 1 157 ? 10.279 27.246 58.712 1.00 27.57 158 GLU B O 1
ATOM 4257 N N . ASN B 1 158 ? 10.918 26.232 56.804 1.00 24.81 159 ASN B N 1
ATOM 4258 C CA . ASN B 1 158 ? 9.584 26.310 56.168 1.00 34.70 159 ASN B CA 1
ATOM 4259 C C . ASN B 1 158 ? 9.018 27.730 56.164 1.00 21.58 159 ASN B C 1
ATOM 4260 O O . ASN B 1 158 ? 7.857 27.985 56.516 1.00 44.98 159 ASN B O 1
ATOM 4265 N N . ILE B 1 159 ? 9.865 28.679 55.771 1.00 41.48 160 ILE B N 1
ATOM 4266 C CA . ILE B 1 159 ? 9.439 30.055 55.755 1.00 41.11 160 ILE B CA 1
ATOM 4267 C C . ILE B 1 159 ? 8.468 30.353 54.649 1.00 36.34 160 ILE B C 1
ATOM 4268 O O . ILE B 1 159 ? 7.563 31.175 54.810 1.00 20.14 160 ILE B O 1
ATOM 4273 N N . LEU B 1 160 ? 8.656 29.680 53.527 1.00 40.68 161 LEU B N 1
ATOM 4274 C CA . LEU B 1 160 ? 7.782 29.882 52.391 1.00 53.67 161 LEU B CA 1
ATOM 4275 C C . LEU B 1 160 ? 6.341 29.615 52.722 1.00 25.56 161 LEU B C 1
ATOM 4276 O O . LEU B 1 160 ? 5.420 30.367 52.363 1.00 37.04 161 LEU B O 1
ATOM 4281 N N . ALA B 1 161 ? 6.161 28.507 53.408 1.00 20.62 162 ALA B N 1
ATOM 4282 C CA . ALA B 1 161 ? 4.849 28.066 53.797 1.00 36.90 162 ALA B CA 1
ATOM 4283 C C . ALA B 1 161 ? 4.200 29.004 54.780 1.00 41.01 162 ALA B C 1
ATOM 4284 O O . ALA B 1 161 ? 2.989 29.233 54.737 1.00 45.00 162 ALA B O 1
ATOM 4286 N N . ARG B 1 162 ? 5.042 29.553 55.651 1.00 62.63 163 ARG B N 1
ATOM 4287 C CA . ARG B 1 162 ? 4.627 30.490 56.686 1.00 36.43 163 ARG B CA 1
ATOM 4288 C C . ARG B 1 162 ? 4.169 31.822 56.127 1.00 28.87 163 ARG B C 1
ATOM 4289 O O . ARG B 1 162 ? 3.253 32.463 56.640 1.00 37.90 163 ARG B O 1
ATOM 4297 N N . VAL B 1 163 ? 4.859 32.204 55.070 1.00 32.44 164 VAL B N 1
ATOM 4298 C CA . VAL B 1 163 ? 4.668 33.423 54.360 1.00 33.17 164 VAL B CA 1
ATOM 4299 C C . VAL B 1 163 ? 3.472 33.333 53.414 1.00 28.67 164 VAL B C 1
ATOM 4300 O O . VAL B 1 163 ? 2.689 34.269 53.280 1.00 44.62 164 VAL B O 1
ATOM 4304 N N . GLY B 1 164 ? 3.320 32.178 52.773 1.00 50.26 165 GLY B N 1
ATOM 4305 C CA . GLY B 1 164 ? 2.214 31.983 51.854 1.00 37.80 165 GLY B CA 1
ATOM 4306 C C . GLY B 1 164 ? 2.555 32.590 50.508 1.00 37.62 165 GLY B C 1
ATOM 4307 O O . GLY B 1 164 ? 1.705 33.088 49.774 1.00 61.89 165 GLY B O 1
ATOM 4308 N N . MET B 1 165 ? 3.843 32.552 50.227 1.00 42.43 166 MET B N 1
ATOM 4309 C CA . MET B 1 165 ? 4.397 33.074 49.024 1.00 16.28 166 MET B CA 1
ATOM 4310 C C . MET B 1 165 ? 5.374 32.094 48.478 1.00 22.69 166 MET B C 1
ATOM 4311 O O . MET B 1 165 ? 5.872 31.240 49.199 1.00 43.38 166 MET B O 1
ATOM 4316 N N . PRO B 1 166 ? 5.630 32.257 47.187 1.00 32.16 167 PRO B N 1
ATOM 4317 C CA . PRO B 1 166 ? 6.560 31.434 46.446 1.00 21.28 167 PRO B CA 1
ATOM 4318 C C . PRO B 1 166 ? 7.877 32.137 46.402 1.00 30.78 167 PRO B C 1
ATOM 4319 O O . PRO B 1 166 ? 7.952 33.330 46.713 1.00 24.97 167 PRO B O 1
ATOM 4323 N N . VAL B 1 167 ? 8.916 31.408 46.022 1.00 22.64 168 VAL B N 1
ATOM 4324 C CA . VAL B 1 167 ? 10.205 32.041 45.938 1.00 34.34 168 VAL B CA 1
ATOM 4325 C C . VAL B 1 167 ? 10.061 33.183 44.928 1.00 34.54 168 VAL B C 1
ATOM 4326 O O . VAL B 1 167 ? 9.580 32.959 43.816 1.00 87.77 168 VAL B O 1
ATOM 4330 N N . PRO B 1 168 ? 10.390 34.419 45.338 1.00 100.00 169 PRO B N 1
ATOM 4331 C CA . PRO B 1 168 ? 10.229 35.555 44.465 1.00 24.00 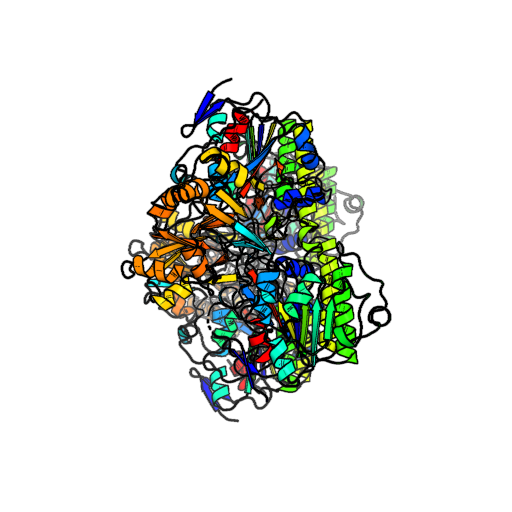169 PRO B CA 1
ATOM 4332 C C . PRO B 1 168 ? 11.358 35.757 43.476 1.00 44.49 169 PRO B C 1
ATOM 4333 O O . PRO B 1 168 ? 12.476 35.219 43.631 1.00 51.52 169 PRO B O 1
ATOM 4337 N N . SER B 1 169 ? 11.040 36.572 42.454 1.00 50.77 170 SER B N 1
ATOM 4338 C CA . SER B 1 169 ? 12.004 36.927 41.447 1.00 43.43 170 SER B CA 1
ATOM 4339 C C . SER B 1 169 ? 12.759 38.127 41.947 1.00 22.89 170 SER B C 1
ATOM 4340 O O . SER B 1 169 ? 12.124 39.108 42.419 1.00 30.32 170 SER B O 1
ATOM 4343 N N . VAL B 1 170 ? 14.084 38.006 41.808 1.00 15.71 171 VAL B N 1
ATOM 4344 C CA . VAL B 1 170 ? 15.071 38.976 42.209 1.00 35.31 171 VAL B CA 1
ATOM 4345 C C . VAL B 1 170 ? 14.787 40.323 41.642 1.00 34.95 171 VAL B C 1
ATOM 4346 O O . VAL B 1 170 ? 14.794 41.350 42.322 1.00 62.93 171 VAL B O 1
ATOM 4350 N N . TYR B 1 171 ? 14.555 40.298 40.375 1.00 36.46 172 TYR B N 1
ATOM 4351 C CA . TYR B 1 171 ? 14.272 41.494 39.672 1.00 24.53 172 TYR B CA 1
ATOM 4352 C C . TYR B 1 171 ? 12.762 41.690 39.654 1.00 27.79 172 TYR B C 1
ATOM 4353 O O . TYR B 1 171 ? 12.080 41.597 38.630 1.00 31.50 172 TYR B O 1
ATOM 4362 N N . SER B 1 172 ? 12.255 41.942 40.851 1.00 29.50 173 SER B N 1
ATOM 4363 C CA . SER B 1 172 ? 10.842 42.128 41.098 1.00 19.00 173 SER B CA 1
ATOM 4364 C C . SER B 1 172 ? 10.656 42.862 42.395 1.00 100.00 173 SER B C 1
ATOM 4365 O O . SER B 1 172 ? 11.601 42.943 43.183 1.00 26.01 173 SER B O 1
ATOM 4368 N N . ALA B 1 173 ? 9.445 43.395 42.598 1.00 13.45 174 ALA B N 1
ATOM 4369 C CA . ALA B 1 173 ? 9.097 44.112 43.823 1.00 18.79 174 ALA B CA 1
ATOM 4370 C C . ALA B 1 173 ? 8.839 43.108 44.927 1.00 29.81 174 ALA B C 1
ATOM 4371 O O . ALA B 1 173 ? 8.942 43.379 46.128 1.00 24.99 174 ALA B O 1
ATOM 4373 N N . ASP B 1 174 ? 8.467 41.922 44.457 1.00 14.65 175 ASP B N 1
ATOM 4374 C CA . ASP B 1 174 ? 8.130 40.770 45.279 1.00 26.85 175 ASP B CA 1
ATOM 4375 C C . ASP B 1 174 ? 9.264 40.292 46.176 1.00 21.90 175 ASP B C 1
ATOM 4376 O O . ASP B 1 174 ? 9.053 39.693 47.231 1.00 24.06 175 ASP B O 1
ATOM 4381 N N . LEU B 1 175 ? 10.472 40.537 45.750 1.00 23.68 176 LEU B N 1
ATOM 4382 C CA . LEU B 1 175 ? 11.582 40.120 46.553 1.00 26.88 176 LEU B CA 1
ATOM 4383 C C . LEU B 1 175 ? 11.568 40.901 47.893 1.00 20.24 176 LEU B C 1
ATOM 4384 O O . LEU B 1 175 ? 11.882 40.368 48.942 1.00 24.95 176 LEU B O 1
ATOM 4389 N N . SER B 1 176 ? 11.145 42.158 47.832 1.00 25.11 177 SER B N 1
ATOM 4390 C CA . SER B 1 176 ? 11.027 43.036 48.988 1.00 11.02 177 SER B CA 1
ATOM 4391 C C . SER B 1 176 ? 9.789 42.788 49.798 1.00 36.90 177 SER B C 1
ATOM 4392 O O . SER B 1 176 ? 9.866 42.811 51.005 1.00 17.75 177 SER B O 1
ATOM 4395 N N . GLU B 1 177 ? 8.638 42.543 49.136 1.00 7.57 178 GLU B N 1
ATOM 4396 C CA . GLU B 1 177 ? 7.454 42.267 49.881 1.00 22.03 178 GLU B CA 1
ATOM 4397 C C . GLU B 1 177 ? 7.703 41.024 50.724 1.00 8.56 178 GLU B C 1
ATOM 4398 O O . GLU B 1 177 ? 7.286 40.917 51.875 1.00 25.90 178 GLU B O 1
ATOM 4404 N N . PHE B 1 178 ? 8.377 40.070 50.128 1.00 13.07 179 PHE B N 1
ATOM 4405 C CA . PHE B 1 178 ? 8.682 38.860 50.830 1.00 13.26 179 PHE B CA 1
ATOM 4406 C C . PHE B 1 178 ? 9.461 39.108 52.121 1.00 22.49 179 PHE B C 1
ATOM 4407 O O . PHE B 1 178 ? 9.305 38.389 53.097 1.00 19.06 179 PHE B O 1
ATOM 4415 N N . VAL B 1 179 ? 10.316 40.118 52.113 1.00 20.68 180 VAL B N 1
ATOM 4416 C CA . VAL B 1 179 ? 11.106 40.430 53.283 1.00 17.75 180 VAL B CA 1
ATOM 4417 C C . VAL B 1 179 ? 10.223 40.909 54.409 1.00 27.47 180 VAL B C 1
ATOM 4418 O O . VAL B 1 179 ? 10.342 40.518 55.557 1.00 20.23 180 VAL B O 1
ATOM 4422 N N . PHE B 1 180 ? 9.317 41.774 54.066 1.00 11.82 181 PHE B N 1
ATOM 4423 C CA . PHE B 1 180 ? 8.426 42.287 55.043 1.00 15.75 181 PHE B CA 1
ATOM 4424 C C . PHE B 1 180 ? 7.520 41.220 55.574 1.00 23.22 181 PHE B C 1
ATOM 4425 O O . PHE B 1 180 ? 7.164 41.169 56.735 1.00 20.44 181 PHE B O 1
ATOM 4433 N N . ALA B 1 181 ? 7.092 40.402 54.683 1.00 15.88 182 ALA B N 1
ATOM 4434 C CA . ALA B 1 181 ? 6.205 39.349 55.054 1.00 20.96 182 ALA B CA 1
ATOM 4435 C C . ALA B 1 181 ? 6.915 38.410 56.008 1.00 22.66 182 ALA B C 1
ATOM 4436 O O . ALA B 1 181 ? 6.388 38.041 57.050 1.00 17.85 182 ALA B O 1
ATOM 4438 N N . ALA B 1 182 ? 8.137 38.029 55.655 1.00 28.10 183 ALA B N 1
ATOM 4439 C CA . ALA B 1 182 ? 8.894 37.154 56.526 1.00 17.50 183 ALA B CA 1
ATOM 4440 C C . ALA B 1 182 ? 9.097 37.840 57.852 1.00 24.68 183 ALA B C 1
ATOM 4441 O O . ALA B 1 182 ? 8.939 37.259 58.919 1.00 21.98 183 ALA B O 1
ATOM 4443 N N . GLY B 1 183 ? 9.432 39.102 57.793 1.00 20.11 184 GLY B N 1
ATOM 4444 C CA . GLY B 1 183 ? 9.648 39.857 59.014 1.00 14.65 184 GLY B CA 1
ATOM 4445 C C . GLY B 1 183 ? 8.450 39.806 59.939 1.00 15.00 184 GLY B C 1
ATOM 4446 O O . GLY B 1 183 ? 8.577 39.704 61.161 1.00 21.23 184 GLY B O 1
ATOM 4447 N N . LEU B 1 184 ? 7.266 39.918 59.365 1.00 28.32 185 LEU B N 1
ATOM 4448 C CA . LEU B 1 184 ? 6.057 39.885 60.158 1.00 4.97 185 LEU B CA 1
ATOM 4449 C C . LEU B 1 184 ? 5.793 38.520 60.797 1.00 11.52 185 LEU B C 1
ATOM 4450 O O . LEU B 1 184 ? 5.391 38.407 61.953 1.00 22.01 185 LEU B O 1
ATOM 4455 N N . SER B 1 185 ? 6.049 37.488 60.031 1.00 14.33 186 SER B N 1
ATOM 4456 C CA . SER B 1 185 ? 5.846 36.160 60.539 1.00 12.69 186 SER B CA 1
ATOM 4457 C C . SER B 1 185 ? 6.791 35.938 61.702 1.00 29.67 186 SER B C 1
ATOM 4458 O O . SER B 1 185 ? 6.406 35.388 62.720 1.00 25.70 186 SER B O 1
ATOM 4461 N N . LEU B 1 186 ? 8.045 36.374 61.561 1.00 24.03 187 LEU B N 1
ATOM 4462 C CA . LEU B 1 186 ? 8.990 36.206 62.659 1.00 20.32 187 LEU B CA 1
ATOM 4463 C C . LEU B 1 186 ? 8.544 37.010 63.864 1.00 41.78 187 LEU B C 1
ATOM 4464 O O . LEU B 1 186 ? 8.594 36.543 65.005 1.00 28.81 187 LEU B O 1
ATOM 4469 N N . LEU B 1 187 ? 8.080 38.235 63.601 1.00 21.54 188 LEU B N 1
ATOM 4470 C CA . LEU B 1 187 ? 7.643 39.083 64.677 1.00 23.10 188 LEU B CA 1
ATOM 4471 C C . LEU B 1 187 ? 6.583 38.419 65.530 1.00 35.91 188 LEU B C 1
ATOM 4472 O O . LEU B 1 187 ? 6.681 38.364 66.738 1.00 34.12 188 LEU B O 1
ATOM 4477 N N . THR B 1 188 ? 5.575 37.891 64.885 1.00 24.88 189 THR B N 1
ATOM 4478 C CA . THR B 1 188 ? 4.495 37.259 65.569 1.00 26.79 189 THR B CA 1
ATOM 4479 C C . THR B 1 188 ? 4.749 35.862 66.123 1.00 25.90 189 THR B C 1
ATOM 4480 O O . THR B 1 188 ? 3.946 35.348 66.883 1.00 39.44 189 THR B O 1
ATOM 4484 N N . ASN B 1 189 ? 5.842 35.232 65.756 1.00 30.44 190 ASN B N 1
ATOM 4485 C CA . ASN B 1 189 ? 6.082 33.901 66.296 1.00 26.47 190 ASN B CA 1
ATOM 4486 C C . ASN B 1 189 ? 7.310 33.886 67.210 1.00 34.26 190 ASN B C 1
ATOM 4487 O O . ASN B 1 189 ? 7.182 33.913 68.435 1.00 43.03 190 ASN B O 1
ATOM 4492 N N . GLU B 1 190 ? 8.495 33.839 66.579 1.00 18.07 191 GLU B N 1
ATOM 4493 C CA . GLU B 1 190 ? 9.793 33.823 67.265 1.00 26.12 191 GLU B CA 1
ATOM 4494 C C . GLU B 1 190 ? 9.968 34.993 68.188 1.00 31.14 191 GLU B C 1
ATOM 4495 O O . GLU B 1 190 ? 10.624 34.897 69.232 1.00 39.96 191 GLU B O 1
ATOM 4501 N N . ARG B 1 191 ? 9.424 36.120 67.752 1.00 29.34 192 ARG B N 1
ATOM 4502 C CA . ARG B 1 191 ? 9.526 37.345 68.495 1.00 15.66 192 ARG B CA 1
ATOM 4503 C C . ARG B 1 191 ? 10.999 37.719 68.852 1.00 32.53 192 ARG B C 1
ATOM 4504 O O . ARG B 1 191 ? 11.388 37.787 70.009 1.00 25.59 192 ARG B O 1
ATOM 4512 N N . PRO B 1 192 ? 11.836 38.014 67.887 1.00 17.98 193 PRO B N 1
ATOM 4513 C CA . PRO B 1 192 ? 13.203 38.363 68.257 1.00 30.24 193 PRO B CA 1
ATOM 4514 C C . PRO B 1 192 ? 13.207 39.691 68.974 1.00 24.61 193 PRO B C 1
ATOM 4515 O O . PRO B 1 192 ? 12.212 40.429 68.945 1.00 21.51 193 PRO B O 1
ATOM 4519 N N . ASP B 1 193 ? 14.334 40.008 69.605 1.00 22.92 194 ASP B N 1
ATOM 4520 C CA . ASP B 1 193 ? 14.494 41.265 70.359 1.00 16.73 194 ASP B CA 1
ATOM 4521 C C . ASP B 1 193 ? 14.992 42.374 69.485 1.00 9.59 194 ASP B C 1
ATOM 4522 O O . ASP B 1 193 ? 14.912 43.548 69.810 1.00 21.40 194 ASP B O 1
ATOM 4527 N N . PHE B 1 194 ? 15.549 41.958 68.389 1.00 13.19 195 PHE B N 1
ATOM 4528 C CA . PHE B 1 194 ? 16.113 42.839 67.436 1.00 11.46 195 PHE B CA 1
ATOM 4529 C C . PHE B 1 194 ? 15.986 42.215 66.039 1.00 21.73 195 PHE B C 1
ATOM 4530 O O . PHE B 1 194 ? 16.272 41.034 65.856 1.00 20.52 195 PHE B O 1
ATOM 4538 N N . MET B 1 195 ? 15.589 43.019 65.050 1.00 21.56 196 MET B N 1
ATOM 4539 C CA . MET B 1 195 ? 15.457 42.539 63.692 1.00 4.82 196 MET B CA 1
ATOM 4540 C C . MET B 1 195 ? 15.953 43.599 62.738 1.00 3.87 196 MET B C 1
ATOM 4541 O O . MET B 1 195 ? 15.765 44.805 62.954 1.00 19.61 196 MET B O 1
ATOM 4546 N N . TYR B 1 196 ? 16.590 43.121 61.694 1.00 14.85 197 TYR B N 1
ATOM 4547 C CA . TYR B 1 196 ? 17.116 43.964 60.679 1.00 22.93 197 TYR B CA 1
ATOM 4548 C C . TYR B 1 196 ? 16.582 43.460 59.356 1.00 25.21 197 TYR B C 1
ATOM 4549 O O . TYR B 1 196 ? 16.868 42.316 58.974 1.00 24.22 197 TYR B O 1
ATOM 4558 N N . LEU B 1 197 ? 15.767 44.301 58.703 1.00 33.10 198 LEU B N 1
ATOM 4559 C CA . LEU B 1 197 ? 15.169 44.013 57.403 1.00 2.60 198 LEU B CA 1
ATOM 4560 C C . LEU B 1 197 ? 15.845 44.931 56.396 1.00 8.58 198 LEU B C 1
ATOM 4561 O O . LEU B 1 197 ? 16.002 46.126 56.638 1.00 16.76 198 LEU B O 1
ATOM 4566 N N . SER B 1 198 ? 16.238 44.375 55.250 1.00 14.19 199 SER B N 1
ATOM 4567 C CA . SER B 1 198 ? 16.911 45.132 54.223 1.00 26.62 199 SER B CA 1
ATOM 4568 C C . SER B 1 198 ? 16.374 44.691 52.896 1.00 14.57 199 SER B C 1
ATOM 4569 O O . SER B 1 198 ? 16.414 43.493 52.586 1.00 17.01 199 SER B O 1
ATOM 4572 N N . THR B 1 199 ? 15.856 45.659 52.133 1.00 24.83 200 THR B N 1
ATOM 4573 C CA . THR B 1 199 ? 15.269 45.411 50.822 1.00 21.32 200 THR B CA 1
ATOM 4574 C C . THR B 1 199 ? 16.286 45.638 49.700 1.00 14.05 200 THR B C 1
ATOM 4575 O O . THR B 1 199 ? 17.478 45.742 49.949 1.00 28.92 200 THR B O 1
ATOM 4579 N N . THR B 1 200 ? 15.789 45.657 48.452 1.00 22.61 201 THR B N 1
ATOM 4580 C CA . THR B 1 200 ? 16.583 45.944 47.251 1.00 3.64 201 THR B CA 1
ATOM 4581 C C . THR B 1 200 ? 15.961 47.181 46.669 1.00 21.93 201 THR B C 1
ATOM 4582 O O . THR B 1 200 ? 14.763 47.420 46.894 1.00 12.57 201 THR B O 1
ATOM 4586 N N . ASP B 1 201 ? 16.730 47.909 45.876 1.00 13.80 202 ASP B N 1
ATOM 4587 C CA . ASP B 1 201 ? 16.180 49.112 45.262 1.00 34.16 202 ASP B CA 1
ATOM 4588 C C . ASP B 1 201 ? 15.767 48.888 43.795 1.00 9.86 202 ASP B C 1
ATOM 4589 O O . ASP B 1 201 ? 15.878 49.760 42.946 1.00 11.91 202 ASP B O 1
ATOM 4594 N N . TYR B 1 202 ? 15.341 47.681 43.495 1.00 11.93 203 TYR B N 1
ATOM 4595 C CA . TYR B 1 202 ? 14.907 47.330 42.170 1.00 29.42 203 TYR B CA 1
ATOM 4596 C C . TYR B 1 202 ? 13.872 48.327 41.648 1.00 19.47 203 TYR B C 1
ATOM 4597 O O . TYR B 1 202 ? 13.991 48.906 40.575 1.00 18.39 203 TYR B O 1
ATOM 4606 N N . VAL B 1 203 ? 12.851 48.553 42.422 1.00 13.92 204 VAL B N 1
ATOM 4607 C CA . VAL B 1 203 ? 11.806 49.494 41.985 1.00 30.11 204 VAL B CA 1
ATOM 4608 C C . VAL B 1 203 ? 12.331 50.894 41.809 1.00 26.66 204 VAL B C 1
ATOM 4609 O O . VAL B 1 203 ? 11.922 51.615 40.907 1.00 16.58 204 VAL B O 1
ATOM 4613 N N . GLN B 1 204 ? 13.252 51.262 42.697 1.00 32.75 205 GLN B N 1
ATOM 4614 C CA . GLN B 1 204 ? 13.800 52.580 42.676 1.00 11.89 205 GLN B CA 1
ATOM 4615 C C . GLN B 1 204 ? 14.589 52.881 41.440 1.00 11.12 205 GLN B C 1
ATOM 4616 O O . GLN B 1 204 ? 14.529 53.989 40.891 1.00 10.50 205 GLN B O 1
ATOM 4622 N N . HIS B 1 205 ? 15.314 51.878 40.988 1.00 12.79 206 HIS B N 1
ATOM 4623 C CA . HIS B 1 205 ? 16.116 52.007 39.800 1.00 22.68 206 HIS B CA 1
ATOM 4624 C C . HIS B 1 205 ? 15.226 52.042 38.556 1.00 10.70 206 HIS B C 1
ATOM 4625 O O . HIS B 1 205 ? 15.589 52.570 37.486 1.00 15.67 206 HIS B O 1
ATOM 4632 N N . LYS B 1 206 ? 14.040 51.470 38.699 1.00 50.34 207 LYS B N 1
ATOM 4633 C CA . LYS B 1 206 ? 13.138 51.413 37.581 1.00 15.66 207 LYS B CA 1
ATOM 4634 C C . LYS B 1 206 ? 12.116 52.529 37.446 1.00 16.80 207 LYS B C 1
ATOM 4635 O O . LYS B 1 206 ? 11.803 52.908 36.325 1.00 18.26 207 LYS B O 1
ATOM 4641 N N . HIS B 1 207 ? 11.604 53.033 38.574 1.00 16.79 208 HIS B N 1
ATOM 4642 C CA . HIS B 1 207 ? 10.589 54.081 38.590 1.00 16.44 208 HIS B CA 1
ATOM 4643 C C . HIS B 1 207 ? 10.854 55.248 39.506 1.00 27.67 208 HIS B C 1
ATOM 4644 O O . HIS B 1 207 ? 11.209 55.079 40.661 1.00 23.86 208 HIS B O 1
ATOM 4651 N N . ALA B 1 208 ? 10.573 56.429 38.989 1.00 22.00 209 ALA B N 1
ATOM 4652 C CA . ALA B 1 208 ? 10.729 57.625 39.758 1.00 19.38 209 ALA B CA 1
ATOM 4653 C C . ALA B 1 208 ? 9.569 57.771 40.743 1.00 10.92 209 ALA B C 1
ATOM 4654 O O . ALA B 1 208 ? 8.545 57.068 40.643 1.00 29.78 209 ALA B O 1
ATOM 4656 N N . PRO B 1 209 ? 9.740 58.663 41.710 1.00 24.77 210 PRO B N 1
ATOM 4657 C CA . PRO B 1 209 ? 8.756 58.934 42.739 1.00 20.54 210 PRO B CA 1
ATOM 4658 C C . PRO B 1 209 ? 7.483 59.570 42.181 1.00 28.00 210 PRO B C 1
ATOM 4659 O O . PRO B 1 209 ? 7.531 60.429 41.324 1.00 20.02 210 PRO B O 1
ATOM 4663 N N . GLY B 1 210 ? 6.346 59.169 42.682 1.00 14.45 211 GLY B N 1
ATOM 4664 C CA . GLY B 1 210 ? 5.090 59.761 42.204 1.00 42.77 211 GLY B CA 1
ATOM 4665 C C . GLY B 1 210 ? 4.451 58.987 41.052 1.00 11.88 211 GLY B C 1
ATOM 4666 O O . GLY B 1 210 ? 3.329 59.266 40.652 1.00 39.33 211 GLY B O 1
ATOM 4667 N N . THR B 1 211 ? 5.197 58.005 40.534 1.00 23.49 212 THR B N 1
ATOM 4668 C CA . THR B 1 211 ? 4.744 57.160 39.466 1.00 14.20 212 THR B CA 1
ATOM 4669 C C . THR B 1 211 ? 3.905 56.058 40.041 1.00 38.87 212 THR B C 1
ATOM 4670 O O . THR B 1 211 ? 4.101 55.687 41.177 1.00 25.80 212 THR B O 1
ATOM 4674 N N . PRO B 1 212 ? 2.962 55.544 39.286 1.00 30.94 213 PRO B N 1
ATOM 4675 C CA . PRO B 1 212 ? 2.116 54.529 39.827 1.00 30.06 213 PRO B CA 1
ATOM 4676 C C . PRO B 1 212 ? 2.849 53.339 40.379 1.00 10.91 213 PRO B C 1
ATOM 4677 O O . PRO B 1 212 ? 2.554 52.845 41.443 1.00 20.04 213 PRO B O 1
ATOM 4681 N N . GLU B 1 213 ? 3.770 52.832 39.665 1.00 17.75 214 GLU B N 1
ATOM 4682 C CA . GLU B 1 213 ? 4.430 51.683 40.201 1.00 27.10 214 GLU B CA 1
ATOM 4683 C C . GLU B 1 213 ? 5.228 52.044 41.445 1.00 36.17 214 GLU B C 1
ATOM 4684 O O . GLU B 1 213 ? 5.279 51.283 42.402 1.00 27.82 214 GLU B O 1
ATOM 4690 N N . ALA B 1 214 ? 5.819 53.224 41.457 1.00 24.68 215 ALA B N 1
ATOM 4691 C CA . ALA B 1 214 ? 6.580 53.622 42.638 1.00 13.93 215 ALA B CA 1
ATOM 4692 C C . ALA B 1 214 ? 5.693 53.707 43.841 1.00 46.44 215 ALA B C 1
ATOM 4693 O O . ALA B 1 214 ? 6.057 53.186 44.896 1.00 16.85 215 ALA B O 1
ATOM 4695 N N . ASN B 1 215 ? 4.528 54.346 43.685 1.00 13.90 216 ASN B N 1
ATOM 4696 C CA . ASN B 1 215 ? 3.635 54.514 44.797 1.00 10.65 216 ASN B CA 1
ATOM 4697 C C . ASN B 1 215 ? 3.115 53.237 45.381 1.00 18.75 216 ASN B C 1
ATOM 4698 O O . ASN B 1 215 ? 2.880 53.161 46.566 1.00 20.53 216 ASN B O 1
ATOM 4703 N N . ALA B 1 216 ? 2.862 52.262 44.530 1.00 31.09 217 ALA B N 1
ATOM 4704 C CA . ALA B 1 216 ? 2.322 51.007 44.992 1.00 18.80 217 ALA B CA 1
ATOM 4705 C C . ALA B 1 216 ? 3.360 50.254 45.829 1.00 13.74 217 ALA B C 1
ATOM 4706 O O . ALA B 1 216 ? 3.055 49.544 46.777 1.00 22.28 217 ALA B O 1
ATOM 4708 N N . PHE B 1 217 ? 4.595 50.408 45.496 1.00 24.57 218 PHE B N 1
ATOM 4709 C CA . PHE B 1 217 ? 5.585 49.738 46.311 1.00 8.99 218 PHE B CA 1
ATOM 4710 C C . PHE B 1 217 ? 5.539 50.310 47.771 1.00 4.46 218 PHE B C 1
ATOM 4711 O O . PHE B 1 217 ? 5.534 49.618 48.795 1.00 11.27 218 PHE B O 1
ATOM 4719 N N . TYR B 1 218 ? 5.421 51.627 47.851 1.00 11.42 219 TYR B N 1
ATOM 4720 C CA . TYR B 1 218 ? 5.364 52.308 49.113 1.00 11.29 219 TYR B CA 1
ATOM 4721 C C . TYR B 1 218 ? 4.128 52.053 49.891 1.00 19.36 219 TYR B C 1
ATOM 4722 O O . TYR B 1 218 ? 4.129 52.020 51.113 1.00 23.90 219 TYR B O 1
ATOM 4731 N N . ALA B 1 219 ? 3.043 51.858 49.176 1.00 29.25 220 ALA B N 1
ATOM 4732 C CA . ALA B 1 219 ? 1.821 51.586 49.849 1.00 10.63 220 ALA B CA 1
ATOM 4733 C C . ALA B 1 219 ? 1.905 50.222 50.507 1.00 13.51 220 ALA B C 1
ATOM 4734 O O . ALA B 1 219 ? 1.401 50.010 51.605 1.00 20.23 220 ALA B O 1
ATOM 4736 N N . MET B 1 220 ? 2.546 49.288 49.825 1.00 17.61 221 MET B N 1
ATOM 4737 C CA . MET B 1 220 ? 2.709 47.958 50.377 1.00 15.11 221 MET B CA 1
ATOM 4738 C C . MET B 1 220 ? 3.560 48.012 51.635 1.00 28.12 221 MET B C 1
ATOM 4739 O O . MET B 1 220 ? 3.294 47.351 52.635 1.00 17.94 221 MET B O 1
ATOM 4744 N N . MET B 1 221 ? 4.618 48.807 51.576 1.00 21.47 222 MET B N 1
ATOM 4745 C CA . MET B 1 221 ? 5.503 48.896 52.719 1.00 22.20 222 MET B CA 1
ATOM 4746 C C . MET B 1 221 ? 4.831 49.543 53.862 1.00 22.93 222 MET B C 1
ATOM 4747 O O . MET B 1 221 ? 5.027 49.185 55.006 1.00 23.12 222 MET B O 1
ATOM 4752 N N . ASP B 1 222 ? 4.038 50.537 53.532 1.00 19.09 223 ASP B N 1
ATOM 4753 C CA . ASP B 1 222 ? 3.367 51.265 54.548 1.00 11.15 223 ASP B CA 1
ATOM 4754 C C . ASP B 1 222 ? 2.436 50.397 55.390 1.00 20.92 223 ASP B C 1
ATOM 4755 O O . ASP B 1 222 ? 2.239 50.630 56.571 1.00 29.06 223 ASP B O 1
ATOM 4760 N N . SER B 1 223 ? 1.885 49.370 54.767 1.00 23.50 224 SER B N 1
ATOM 4761 C CA . SER B 1 223 ? 0.978 48.467 55.438 1.00 26.33 224 SER B CA 1
ATOM 4762 C C . SER B 1 223 ? 1.697 47.601 56.453 1.00 14.73 224 SER B C 1
ATOM 4763 O O . SER B 1 223 ? 1.232 47.354 57.558 1.00 30.33 224 SER B O 1
ATOM 4766 N N . TYR B 1 224 ? 2.861 47.166 56.072 1.00 30.81 225 TYR B N 1
ATOM 4767 C CA . TYR B 1 224 ? 3.641 46.390 56.975 1.00 21.91 225 TYR B CA 1
ATOM 4768 C C . TYR B 1 224 ? 4.112 47.233 58.144 1.00 17.51 225 TYR B C 1
ATOM 4769 O O . TYR B 1 224 ? 4.095 46.774 59.286 1.00 29.50 225 TYR B O 1
ATOM 4778 N N . PHE B 1 225 ? 4.543 48.460 57.850 1.00 14.28 226 PHE B N 1
ATOM 4779 C CA . PHE B 1 225 ? 5.022 49.338 58.901 1.00 15.79 226 PHE B CA 1
ATOM 4780 C C . PHE B 1 225 ? 3.945 49.475 59.911 1.00 17.40 226 PHE B C 1
ATOM 4781 O O . PHE B 1 225 ? 4.159 49.459 61.115 1.00 21.04 226 PHE B O 1
ATOM 4789 N N . LYS B 1 226 ? 2.753 49.597 59.386 1.00 28.91 227 LYS B N 1
ATOM 4790 C CA . LYS B 1 226 ? 1.586 49.731 60.216 1.00 22.95 227 LYS B CA 1
ATOM 4791 C C . LYS B 1 226 ? 1.367 48.499 61.084 1.00 37.53 227 LYS B C 1
ATOM 4792 O O . LYS B 1 226 ? 1.012 48.591 62.258 1.00 22.84 227 LYS B O 1
ATOM 4798 N N . ARG B 1 227 ? 1.531 47.345 60.491 1.00 11.80 228 ARG B N 1
ATOM 4799 C CA . ARG B 1 227 ? 1.339 46.129 61.227 1.00 18.26 228 ARG B CA 1
ATOM 4800 C C . ARG B 1 227 ? 2.377 45.937 62.311 1.00 69.73 228 ARG B C 1
ATOM 4801 O O . ARG B 1 227 ? 2.053 45.533 63.417 1.00 40.38 228 ARG B O 1
ATOM 4809 N N . TYR B 1 228 ? 3.633 46.228 61.984 1.00 15.53 229 TYR B N 1
ATOM 4810 C CA . TYR B 1 228 ? 4.710 46.101 62.954 1.00 25.91 229 TYR B CA 1
ATOM 4811 C C . TYR B 1 228 ? 4.457 46.983 64.142 1.00 23.97 229 TYR B C 1
ATOM 4812 O O . TYR B 1 228 ? 4.623 46.617 65.308 1.00 24.43 229 TYR B O 1
ATOM 4821 N N . HIS B 1 229 ? 4.081 48.176 63.806 1.00 25.23 230 HIS B N 1
ATOM 4822 C CA . HIS B 1 229 ? 3.792 49.152 64.788 1.00 19.43 230 HIS B CA 1
ATOM 4823 C C . HIS B 1 229 ? 2.701 48.647 65.709 1.00 67.54 230 HIS B C 1
ATOM 4824 O O . HIS B 1 229 ? 2.751 48.764 66.937 1.00 23.72 230 HIS B O 1
ATOM 4831 N N . GLU B 1 230 ? 1.679 48.077 65.087 1.00 22.99 231 GLU B N 1
ATOM 4832 C CA . GLU B 1 230 ? 0.562 47.546 65.816 1.00 32.15 231 GLU B CA 1
ATOM 4833 C C . GLU B 1 230 ? 0.932 46.360 66.682 1.00 23.43 231 GLU B C 1
ATOM 4834 O O . GLU B 1 230 ? 0.243 46.054 67.648 1.00 31.56 231 GLU B O 1
ATOM 4840 N N . GLN B 1 231 ? 2.020 45.695 66.346 1.00 100.00 232 GLN B N 1
ATOM 4841 C CA . GLN B 1 231 ? 2.453 44.564 67.137 1.00 40.45 232 GLN B CA 1
ATOM 4842 C C . GLN B 1 231 ? 3.197 45.052 68.377 1.00 28.35 232 GLN B C 1
ATOM 4843 O O . GLN B 1 231 ? 3.779 44.265 69.122 1.00 86.99 232 GLN B O 1
ATOM 4849 N N . GLY B 1 232 ? 3.194 46.366 68.571 1.00 25.53 233 GLY B N 1
ATOM 4850 C CA . GLY B 1 232 ? 3.875 46.970 69.698 1.00 28.55 233 GLY B CA 1
ATOM 4851 C C . GLY B 1 232 ? 5.403 46.997 69.522 1.00 14.51 233 GLY B C 1
ATOM 4852 O O . GLY B 1 232 ? 6.155 47.182 70.472 1.00 43.13 233 GLY B O 1
ATOM 4853 N N . ALA B 1 233 ? 5.882 46.802 68.303 1.00 33.83 234 ALA B N 1
ATOM 4854 C CA . ALA B 1 233 ? 7.316 46.814 68.102 1.00 16.74 234 ALA B CA 1
ATOM 4855 C C . ALA B 1 233 ? 7.842 48.223 67.909 1.00 26.56 234 ALA B C 1
ATOM 4856 O O . ALA B 1 233 ? 7.105 49.148 67.593 1.00 22.52 234 ALA B O 1
ATOM 4858 N N . ILE B 1 234 ? 9.121 48.386 68.157 1.00 14.55 235 ILE B N 1
ATOM 4859 C CA . ILE B 1 234 ? 9.770 49.662 67.947 1.00 14.91 235 ILE B CA 1
ATOM 4860 C C . ILE B 1 234 ? 10.226 49.576 66.496 1.00 25.94 235 ILE B C 1
ATOM 4861 O O . ILE B 1 234 ? 10.923 48.588 66.109 1.00 20.86 235 ILE B O 1
ATOM 4866 N N . VAL B 1 235 ? 9.814 50.563 65.686 1.00 24.23 236 VAL B N 1
ATOM 4867 C CA . VAL B 1 235 ? 10.134 50.609 64.276 1.00 97.25 236 VAL B CA 1
ATOM 4868 C C . VAL B 1 235 ? 11.046 51.768 63.891 1.00 10.09 236 VAL B C 1
ATOM 4869 O O . VAL B 1 235 ? 10.786 52.943 64.146 1.00 16.59 236 VAL B O 1
ATOM 4873 N N . ALA B 1 236 ? 12.152 51.427 63.272 1.00 16.66 237 ALA B N 1
ATOM 4874 C CA . ALA B 1 236 ? 13.075 52.454 62.872 1.00 17.41 237 ALA B CA 1
ATOM 4875 C C . ALA B 1 236 ? 13.459 52.233 61.425 1.00 17.24 237 ALA B C 1
ATOM 4876 O O . ALA B 1 236 ? 13.921 51.154 61.078 1.00 27.95 237 ALA B O 1
ATOM 4878 N N . ILE B 1 237 ? 13.263 53.252 60.576 1.00 23.44 238 ILE B N 1
ATOM 4879 C CA . ILE B 1 237 ? 13.578 53.133 59.158 1.00 19.96 238 ILE B CA 1
ATOM 4880 C C . ILE B 1 237 ? 14.564 54.164 58.608 1.00 11.24 238 ILE B C 1
ATOM 4881 O O . ILE B 1 237 ? 14.529 55.330 58.949 1.00 16.41 238 ILE B O 1
ATOM 4886 N N . THR B 1 238 ? 15.374 53.721 57.639 1.00 10.20 239 THR B N 1
ATOM 4887 C CA . THR B 1 238 ? 16.317 54.590 56.969 1.00 28.30 239 THR B CA 1
ATOM 4888 C C . THR B 1 238 ? 16.617 53.958 55.628 1.00 17.01 239 THR B C 1
ATOM 4889 O O . THR B 1 238 ? 15.934 53.007 55.269 1.00 18.73 239 THR B O 1
ATOM 4893 N N . ALA B 1 239 ? 17.616 54.474 54.891 1.00 10.89 240 ALA B N 1
ATOM 4894 C CA . ALA B 1 239 ? 18.003 53.910 53.598 1.00 2.46 240 ALA B CA 1
ATOM 4895 C C . ALA B 1 239 ? 19.527 53.803 53.548 1.00 15.87 240 ALA B C 1
ATOM 4896 O O . ALA B 1 239 ? 20.215 54.412 54.359 1.00 12.08 240 ALA B O 1
ATOM 4898 N N . ASP B 1 240 ? 20.060 53.065 52.584 1.00 12.60 241 ASP B N 1
ATOM 4899 C CA . ASP B 1 240 ? 21.503 52.918 52.423 1.00 10.41 241 ASP B CA 1
ATOM 4900 C C . ASP B 1 240 ? 22.033 54.096 51.613 1.00 28.47 241 ASP B C 1
ATOM 4901 O O . ASP B 1 240 ? 23.176 54.532 51.676 1.00 9.60 241 ASP B O 1
ATOM 4906 N N . HIS B 1 241 ? 21.142 54.623 50.829 1.00 4.42 242 HIS B N 1
ATOM 4907 C CA . HIS B 1 241 ? 21.401 55.786 49.919 1.00 5.91 242 HIS B CA 1
ATOM 4908 C C . HIS B 1 241 ? 20.081 56.208 49.204 1.00 23.70 242 HIS B C 1
ATOM 4909 O O . HIS B 1 241 ? 19.032 55.534 49.330 1.00 8.29 242 HIS B O 1
ATOM 4916 N N . GLY B 1 242 ? 20.168 57.302 48.444 1.00 10.51 243 GLY B N 1
ATOM 4917 C CA . GLY B 1 242 ? 19.065 57.833 47.698 1.00 9.75 243 GLY B CA 1
ATOM 4918 C C . GLY B 1 242 ? 19.048 57.362 46.254 1.00 21.84 243 GLY B C 1
ATOM 4919 O O . GLY B 1 242 ? 19.627 56.334 45.880 1.00 8.66 243 GLY B O 1
ATOM 4920 N N . MET B 1 243 ? 18.371 58.134 45.411 1.00 13.16 244 MET B N 1
ATOM 4921 C CA . MET B 1 243 ? 18.244 57.751 44.003 1.00 10.97 244 MET B CA 1
ATOM 4922 C C . MET B 1 243 ? 18.000 58.942 43.079 1.00 2.01 244 MET B C 1
ATOM 4923 O O . MET B 1 243 ? 17.336 59.902 43.444 1.00 20.60 244 MET B O 1
ATOM 4928 N N . ASN B 1 244 ? 18.560 58.879 41.858 1.00 5.81 245 ASN B N 1
ATOM 4929 C CA . ASN B 1 244 ? 18.400 59.948 40.913 1.00 1.00 245 ASN B CA 1
ATOM 4930 C C . ASN B 1 244 ? 18.467 59.473 39.466 1.00 3.03 245 ASN B C 1
ATOM 4931 O O . ASN B 1 244 ? 18.994 58.397 39.121 1.00 12.27 245 ASN B O 1
ATOM 4936 N N . ALA B 1 245 ? 17.895 60.317 38.618 1.00 41.13 246 ALA B N 1
ATOM 4937 C CA . ALA B 1 245 ? 17.884 60.083 37.212 1.00 27.71 246 ALA B CA 1
ATOM 4938 C C . ALA B 1 245 ? 19.262 60.472 36.725 1.00 35.29 246 ALA B C 1
ATOM 4939 O O . ALA B 1 245 ? 19.804 61.416 37.274 1.00 17.55 246 ALA B O 1
ATOM 4941 N N . LYS B 1 246 ? 19.804 59.740 35.723 1.00 6.80 247 LYS B N 1
ATOM 4942 C CA . LYS B 1 246 ? 21.077 59.951 35.142 1.00 27.12 247 LYS B CA 1
ATOM 4943 C C . LYS B 1 246 ? 20.864 59.991 33.652 1.00 8.32 247 LYS B C 1
ATOM 4944 O O . LYS B 1 246 ? 21.571 59.370 32.859 1.00 22.21 247 LYS B O 1
ATOM 4950 N N . THR B 1 247 ? 19.831 60.733 33.291 1.00 15.84 248 THR B N 1
ATOM 4951 C CA . THR B 1 247 ? 19.427 60.865 31.890 1.00 9.59 248 THR B CA 1
ATOM 4952 C C . THR B 1 247 ? 19.012 62.263 31.474 1.00 11.20 248 THR B C 1
ATOM 4953 O O . THR B 1 247 ? 18.681 63.143 32.293 1.00 13.67 248 THR B O 1
ATOM 4957 N N . ASP B 1 248 ? 19.012 62.461 30.164 1.00 9.00 249 ASP B N 1
ATOM 4958 C CA . ASP B 1 248 ? 18.584 63.711 29.588 1.00 6.10 249 ASP B CA 1
ATOM 4959 C C . ASP B 1 248 ? 17.050 63.720 29.514 1.00 14.92 249 ASP B C 1
ATOM 4960 O O . ASP B 1 248 ? 16.365 62.785 29.993 1.00 13.97 249 ASP B O 1
ATOM 4965 N N . ALA B 1 249 ? 16.501 64.746 28.893 1.00 11.11 250 ALA B N 1
ATOM 4966 C CA . ALA B 1 249 ? 15.037 64.835 28.808 1.00 25.75 250 ALA B CA 1
ATOM 4967 C C . ALA B 1 249 ? 14.359 63.696 28.113 1.00 11.27 250 ALA B C 1
ATOM 4968 O O . ALA B 1 249 ? 13.193 63.454 28.328 1.00 23.83 250 ALA B O 1
ATOM 4970 N N . ILE B 1 250 ? 15.053 62.973 27.269 1.00 23.69 251 ILE B N 1
ATOM 4971 C CA . ILE B 1 250 ? 14.347 61.885 26.643 1.00 10.48 251 ILE B CA 1
ATOM 4972 C C . ILE B 1 250 ? 14.722 60.553 27.224 1.00 23.53 251 ILE B C 1
ATOM 4973 O O . ILE B 1 250 ? 14.372 59.520 26.714 1.00 30.64 251 ILE B O 1
ATOM 4978 N N . GLY B 1 251 ? 15.453 60.558 28.314 1.00 35.66 252 GLY B N 1
ATOM 4979 C CA . GLY B 1 251 ? 15.787 59.278 28.884 1.00 14.54 252 GLY B CA 1
ATOM 4980 C C . GLY B 1 251 ? 17.099 58.678 28.439 1.00 17.84 252 GLY B C 1
ATOM 4981 O O . GLY B 1 251 ? 17.393 57.537 28.740 1.00 17.89 252 GLY B O 1
ATOM 4982 N N . ARG B 1 252 ? 17.890 59.412 27.716 1.00 11.79 253 ARG B N 1
ATOM 4983 C CA . ARG B 1 252 ? 19.151 58.875 27.331 1.00 30.09 253 ARG B CA 1
ATOM 4984 C C . ARG B 1 252 ? 20.116 59.148 28.477 1.00 4.83 253 ARG B C 1
ATOM 4985 O O . ARG B 1 252 ? 20.083 60.227 29.113 1.00 12.84 253 ARG B O 1
ATOM 4993 N N . PRO B 1 253 ? 20.913 58.149 28.770 1.00 16.34 254 PRO B N 1
ATOM 4994 C CA . PRO B 1 253 ? 21.858 58.172 29.875 1.00 18.30 254 PRO B CA 1
ATOM 4995 C C . PRO B 1 253 ? 23.017 59.144 29.720 1.00 24.43 254 PRO B C 1
ATOM 4996 O O . PRO B 1 253 ? 23.579 59.254 28.664 1.00 26.49 254 PRO B O 1
ATOM 5000 N N . ASN B 1 254 ? 23.390 59.829 30.808 1.00 10.68 255 ASN B N 1
ATOM 5001 C CA . ASN B 1 254 ? 24.539 60.763 30.802 1.00 31.36 255 ASN B CA 1
ATOM 5002 C C . ASN B 1 254 ? 25.752 59.992 31.350 1.00 14.22 255 ASN B C 1
ATOM 5003 O O . ASN B 1 254 ? 25.891 59.823 32.534 1.00 16.71 255 ASN B O 1
ATOM 5008 N N . ILE B 1 255 ? 26.584 59.440 30.476 1.00 5.71 256 ILE B N 1
ATOM 5009 C CA . ILE B 1 255 ? 27.686 58.663 30.944 1.00 14.52 256 ILE B CA 1
ATOM 5010 C C . ILE B 1 255 ? 29.033 59.239 30.590 1.00 8.58 256 ILE B C 1
ATOM 5011 O O . ILE B 1 255 ? 29.214 59.858 29.534 1.00 17.27 256 ILE B O 1
ATOM 5016 N N . LEU B 1 256 ? 30.004 58.952 31.429 1.00 28.59 257 LEU B N 1
ATOM 5017 C CA . LEU B 1 256 ? 31.382 59.363 31.166 1.00 9.66 257 LEU B CA 1
ATOM 5018 C C . LEU B 1 256 ? 32.273 58.110 31.249 1.00 14.72 257 LEU B C 1
ATOM 5019 O O . LEU B 1 256 ? 32.394 57.504 32.306 1.00 21.89 257 LEU B O 1
ATOM 5024 N N . PHE B 1 257 ? 32.830 57.653 30.095 1.00 5.92 258 PHE B N 1
ATOM 5025 C CA . PHE B 1 257 ? 33.684 56.499 30.079 1.00 23.03 258 PHE B CA 1
ATOM 5026 C C . PHE B 1 257 ? 35.068 57.018 30.437 1.00 12.95 258 PHE B C 1
ATOM 5027 O O . PHE B 1 257 ? 35.809 57.466 29.584 1.00 13.65 258 PHE B O 1
ATOM 5035 N N . LEU B 1 258 ? 35.305 57.062 31.731 1.00 9.79 259 LEU B N 1
ATOM 5036 C CA . LEU B 1 258 ? 36.557 57.568 32.265 1.00 52.94 259 LEU B CA 1
ATOM 5037 C C . LEU B 1 258 ? 37.775 56.952 31.598 1.00 9.46 259 LEU B C 1
ATOM 5038 O O . LEU B 1 258 ? 38.706 57.650 31.192 1.00 45.10 259 LEU B O 1
ATOM 5043 N N . GLN B 1 259 ? 37.783 55.633 31.487 1.00 14.91 260 GLN B N 1
ATOM 5044 C CA . GLN B 1 259 ? 38.921 54.951 30.887 1.00 15.79 260 GLN B CA 1
ATOM 5045 C C . GLN B 1 259 ? 39.274 55.475 29.491 1.00 29.66 260 GLN B C 1
ATOM 5046 O O . GLN B 1 259 ? 40.421 55.777 29.175 1.00 23.45 260 GLN B O 1
ATOM 5052 N N . ASP B 1 260 ? 38.263 55.615 28.662 1.00 20.47 261 ASP B N 1
ATOM 5053 C CA . ASP B 1 260 ? 38.407 56.098 27.300 1.00 19.73 261 ASP B CA 1
ATOM 5054 C C . ASP B 1 260 ? 39.007 57.468 27.262 1.00 12.48 261 ASP B C 1
ATOM 5055 O O . ASP B 1 260 ? 39.783 57.823 26.376 1.00 24.26 261 ASP B O 1
ATOM 5060 N N . LEU B 1 261 ? 38.620 58.271 28.218 1.00 17.28 262 LEU B N 1
ATOM 5061 C CA . LEU B 1 261 ? 39.123 59.631 28.241 1.00 10.44 262 LEU B CA 1
ATOM 5062 C C . LEU B 1 261 ? 40.557 59.793 28.709 1.00 20.64 262 LEU B C 1
ATOM 5063 O O . LEU B 1 261 ? 41.258 60.641 28.213 1.00 18.95 262 LEU B O 1
ATOM 5068 N N . LEU B 1 262 ? 40.937 58.999 29.681 1.00 41.22 263 LEU B N 1
ATOM 5069 C CA . LEU B 1 262 ? 42.261 59.041 30.240 1.00 15.42 263 LEU B CA 1
ATOM 5070 C C . LEU B 1 262 ? 43.231 58.451 29.238 1.00 18.19 263 LEU B C 1
ATOM 5071 O O . LEU B 1 262 ? 44.287 59.005 28.959 1.00 54.65 263 LEU B O 1
ATOM 5076 N N . ASP B 1 263 ? 42.833 57.303 28.708 1.00 21.94 264 ASP B N 1
ATOM 5077 C CA . ASP B 1 263 ? 43.591 56.622 27.700 1.00 18.39 264 ASP B CA 1
ATOM 5078 C C . ASP B 1 263 ? 43.900 57.588 26.595 1.00 65.24 264 ASP B C 1
ATOM 5079 O O . ASP B 1 263 ? 45.017 57.652 26.124 1.00 40.14 264 ASP B O 1
ATOM 5084 N N . ALA B 1 264 ? 42.899 58.351 26.180 1.00 30.30 265 ALA B N 1
ATOM 5085 C CA . ALA B 1 264 ? 43.129 59.290 25.105 1.00 38.11 265 ALA B CA 1
ATOM 5086 C C . ALA B 1 264 ? 44.003 60.473 25.481 1.00 100.00 265 ALA B C 1
ATOM 5087 O O . ALA B 1 264 ? 44.674 61.101 24.645 1.00 30.40 265 ALA B O 1
ATOM 5089 N N . GLN B 1 265 ? 43.997 60.784 26.751 1.00 25.09 266 GLN B N 1
ATOM 5090 C CA . GLN B 1 265 ? 44.722 61.903 27.288 1.00 36.13 266 GLN B CA 1
ATOM 5091 C C . GLN B 1 265 ? 46.149 61.603 27.699 1.00 47.34 266 GLN B C 1
ATOM 5092 O O . GLN B 1 265 ? 47.008 62.481 27.602 1.00 49.93 266 GLN B O 1
ATOM 5098 N N . TYR B 1 266 ? 46.387 60.368 28.177 1.00 26.08 267 TYR B N 1
ATOM 5099 C CA . TYR B 1 266 ? 47.716 59.991 28.641 1.00 46.38 267 TYR B CA 1
ATOM 5100 C C . TYR B 1 266 ? 48.236 58.720 28.028 1.00 34.16 267 TYR B C 1
ATOM 5101 O O . TYR B 1 266 ? 49.372 58.332 28.281 1.00 51.60 267 TYR B O 1
ATOM 5110 N N . GLY B 1 267 ? 47.395 58.051 27.264 1.00 57.85 268 GLY B N 1
ATOM 5111 C CA . GLY B 1 267 ? 47.805 56.798 26.652 1.00 28.33 268 GLY B CA 1
ATOM 5112 C C . GLY B 1 267 ? 47.206 55.633 27.423 1.00 31.27 268 GLY B C 1
ATOM 5113 O O . GLY B 1 267 ? 46.964 55.722 28.629 1.00 85.09 268 GLY B O 1
ATOM 5114 N N . ALA B 1 268 ? 46.965 54.547 26.697 1.00 63.95 269 ALA B N 1
ATOM 5115 C CA . ALA B 1 268 ? 46.391 53.344 27.274 1.00 32.84 269 ALA B CA 1
ATOM 5116 C C . ALA B 1 268 ? 47.273 52.722 28.335 1.00 57.86 269 ALA B C 1
ATOM 5117 O O . ALA B 1 268 ? 48.506 52.762 28.249 1.00 54.85 269 ALA B O 1
ATOM 5119 N N . GLN B 1 269 ? 46.626 52.140 29.341 1.00 29.00 270 GLN B N 1
ATOM 5120 C CA . GLN B 1 269 ? 47.348 51.499 30.427 1.00 100.00 270 GLN B CA 1
ATOM 5121 C C . GLN B 1 269 ? 47.972 52.504 31.385 1.00 25.44 270 GLN B C 1
ATOM 5122 O O . GLN B 1 269 ? 48.148 52.187 32.553 1.00 100.00 270 GLN B O 1
ATOM 5128 N N . ARG B 1 270 ? 48.315 53.705 30.902 1.00 100.00 271 ARG B N 1
ATOM 5129 C CA . ARG B 1 270 ? 48.916 54.701 31.781 1.00 52.67 271 ARG B CA 1
ATOM 5130 C C . ARG B 1 270 ? 48.091 54.922 33.047 1.00 41.98 271 ARG B C 1
ATOM 5131 O O . ARG B 1 270 ? 48.639 55.229 34.081 1.00 38.42 271 ARG B O 1
ATOM 5139 N N . THR B 1 271 ? 46.760 54.725 32.951 1.00 99.44 272 THR B N 1
ATOM 5140 C CA . THR B 1 271 ? 45.833 54.866 34.081 1.00 23.61 272 THR B CA 1
ATOM 5141 C C . THR B 1 271 ? 44.883 53.673 34.140 1.00 23.32 272 THR B C 1
ATOM 5142 O O . THR B 1 271 ? 44.665 52.932 33.161 1.00 31.29 272 THR B O 1
ATOM 5146 N N . ARG B 1 272 ? 44.309 53.498 35.300 1.00 29.95 273 ARG B N 1
ATOM 5147 C CA . ARG B 1 272 ? 43.412 52.397 35.499 1.00 21.65 273 ARG B CA 1
ATOM 5148 C C . ARG B 1 272 ? 42.131 52.747 36.237 1.00 41.11 273 ARG B C 1
ATOM 5149 O O . ARG B 1 272 ? 42.129 52.941 37.456 1.00 35.90 273 ARG B O 1
ATOM 5157 N N . VAL B 1 273 ? 41.030 52.803 35.501 1.00 41.75 274 VAL B N 1
ATOM 5158 C CA . VAL B 1 273 ? 39.766 53.092 36.121 1.00 34.87 274 VAL B CA 1
ATOM 5159 C C . VAL B 1 273 ? 39.171 51.858 36.795 1.00 30.47 274 VAL B C 1
ATOM 5160 O O . VAL B 1 273 ? 39.171 50.730 36.263 1.00 30.39 274 VAL B O 1
ATOM 5164 N N . LEU B 1 274 ? 38.694 52.077 38.005 1.00 24.31 275 LEU B N 1
ATOM 5165 C CA . LEU B 1 274 ? 38.076 51.016 38.756 1.00 29.22 275 LEU B CA 1
ATOM 5166 C C . LEU B 1 274 ? 36.698 51.485 39.220 1.00 97.61 275 LEU B C 1
ATOM 5167 O O . LEU B 1 274 ? 36.552 52.606 39.724 1.00 33.76 275 LEU B O 1
ATOM 5172 N N . LEU B 1 275 ? 35.684 50.639 38.997 1.00 27.08 276 LEU B N 1
ATOM 5173 C CA . LEU B 1 275 ? 34.295 50.946 39.372 1.00 25.32 276 LEU B CA 1
ATOM 5174 C C . LEU B 1 275 ? 33.770 50.093 40.550 1.00 36.75 276 LEU B C 1
ATOM 5175 O O . LEU B 1 275 ? 33.209 49.010 40.355 1.00 46.61 276 LEU B O 1
ATOM 5180 N N . PRO B 1 276 ? 33.923 50.606 41.778 1.00 17.59 277 PRO B N 1
ATOM 5181 C CA . PRO B 1 276 ? 33.500 49.913 42.983 1.00 17.03 277 PRO B CA 1
ATOM 5182 C C . PRO B 1 276 ? 32.066 49.367 43.008 1.00 35.10 277 PRO B C 1
ATOM 5183 O O . PRO B 1 276 ? 31.758 48.543 43.848 1.00 31.24 277 PRO B O 1
ATOM 5187 N N . ILE B 1 277 ? 31.185 49.812 42.107 1.00 20.55 278 ILE B N 1
ATOM 5188 C CA . ILE B 1 277 ? 29.787 49.309 42.084 1.00 27.87 278 ILE B CA 1
ATOM 5189 C C . ILE B 1 277 ? 29.685 47.947 41.407 1.00 14.76 278 ILE B C 1
ATOM 5190 O O . ILE B 1 277 ? 28.706 47.226 41.546 1.00 41.62 278 ILE B O 1
ATOM 5195 N N . THR B 1 278 ? 30.739 47.632 40.676 1.00 30.01 279 THR B N 1
ATOM 5196 C CA . THR B 1 278 ? 30.903 46.415 39.920 1.00 30.38 279 THR B CA 1
ATOM 5197 C C . THR B 1 278 ? 30.683 45.109 40.671 1.00 30.64 279 THR B C 1
ATOM 5198 O O . THR B 1 278 ? 31.307 44.860 41.701 1.00 43.98 279 THR B O 1
ATOM 5202 N N . ASP B 1 279 ? 29.799 44.283 40.072 1.00 40.92 280 ASP B N 1
ATOM 5203 C CA . ASP B 1 279 ? 29.371 42.940 40.478 1.00 94.83 280 ASP B CA 1
ATOM 5204 C C . ASP B 1 279 ? 28.532 42.264 39.372 1.00 30.69 280 ASP B C 1
ATOM 5205 O O . ASP B 1 279 ? 28.093 42.924 38.420 1.00 47.92 280 ASP B O 1
ATOM 5210 N N . PRO B 1 280 ? 28.331 40.949 39.467 1.00 45.70 281 PRO B N 1
ATOM 5211 C CA . PRO B 1 280 ? 27.568 40.202 38.470 1.00 37.21 281 PRO B CA 1
ATOM 5212 C C . PRO B 1 280 ? 26.144 40.693 38.200 1.00 24.32 281 PRO B C 1
ATOM 5213 O O . PRO B 1 280 ? 25.619 40.564 37.098 1.00 57.92 281 PRO B O 1
ATOM 5217 N N . TYR B 1 281 ? 25.506 41.254 39.226 1.00 44.46 282 TYR B N 1
ATOM 5218 C CA . TYR B 1 281 ? 24.145 41.767 39.142 1.00 51.53 282 TYR B CA 1
ATOM 5219 C C . TYR B 1 281 ? 24.093 43.232 38.623 1.00 28.54 282 TYR B C 1
ATOM 5220 O O . TYR B 1 281 ? 24.045 44.207 39.386 1.00 29.70 282 TYR B O 1
ATOM 5222 N N . VAL B 1 282 ? 24.085 43.376 37.293 1.00 16.57 283 VAL B N 1
ATOM 5223 C CA . VAL B 1 282 ? 24.056 44.682 36.647 1.00 15.33 283 VAL B CA 1
ATOM 5224 C C . VAL B 1 282 ? 22.694 45.137 36.117 1.00 20.77 283 VAL B C 1
ATOM 5225 O O . VAL B 1 282 ? 22.594 46.233 35.549 1.00 23.24 283 VAL B O 1
ATOM 5229 N N . VAL B 1 283 ? 21.683 44.297 36.257 1.00 18.89 284 VAL B N 1
ATOM 5230 C CA . VAL B 1 283 ? 20.330 44.588 35.741 1.00 20.50 284 VAL B CA 1
ATOM 5231 C C . VAL B 1 283 ? 19.778 45.975 36.090 1.00 22.77 284 VAL B C 1
ATOM 5232 O O . VAL B 1 283 ? 19.057 46.592 35.289 1.00 39.29 284 VAL B O 1
ATOM 5236 N N . HIS B 1 284 ? 20.099 46.433 37.309 1.00 39.86 285 HIS B N 1
ATOM 5237 C CA . HIS B 1 284 ? 19.638 47.718 37.817 1.00 21.77 285 HIS B CA 1
ATOM 5238 C C . HIS B 1 284 ? 20.275 48.943 37.193 1.00 20.73 285 HIS B C 1
ATOM 5239 O O . HIS B 1 284 ? 19.590 49.940 36.968 1.00 19.56 285 HIS B O 1
ATOM 5246 N N . HIS B 1 285 ? 21.588 48.892 36.952 1.00 32.94 286 HIS B N 1
ATOM 5247 C CA . HIS B 1 285 ? 22.232 50.067 36.439 1.00 19.44 286 HIS B CA 1
ATOM 5248 C C . HIS B 1 285 ? 23.241 49.860 35.325 1.00 10.70 286 HIS B C 1
ATOM 5249 O O . HIS B 1 285 ? 23.897 50.814 34.928 1.00 26.48 286 HIS B O 1
ATOM 5256 N N . GLY B 1 286 ? 23.377 48.635 34.785 1.00 11.14 287 GLY B N 1
ATOM 5257 C CA . GLY B 1 286 ? 24.360 48.472 33.719 1.00 5.19 287 GLY B CA 1
ATOM 5258 C C . GLY B 1 286 ? 25.783 48.729 34.249 1.00 26.58 287 GLY B C 1
ATOM 5259 O O . GLY B 1 286 ? 26.729 48.972 33.484 1.00 24.30 287 GLY B O 1
ATOM 5260 N N . ALA B 1 287 ? 25.887 48.632 35.602 1.00 14.15 288 ALA B N 1
ATOM 5261 C CA . ALA B 1 287 ? 27.097 48.871 36.423 1.00 40.47 288 ALA B CA 1
ATOM 5262 C C . ALA B 1 287 ? 27.519 50.322 36.357 1.00 47.54 288 ALA B C 1
ATOM 5263 O O . ALA B 1 287 ? 28.696 50.673 36.360 1.00 17.76 288 ALA B O 1
ATOM 5265 N N . LEU B 1 288 ? 26.541 51.182 36.269 1.00 16.79 289 LEU B N 1
ATOM 5266 C CA . LEU B 1 288 ? 26.850 52.573 36.220 1.00 4.44 289 LEU B CA 1
ATOM 5267 C C . LEU B 1 288 ? 26.400 53.284 37.490 1.00 17.77 289 LEU B C 1
ATOM 5268 O O . LEU B 1 288 ? 25.192 53.320 37.825 1.00 23.96 289 LEU B O 1
ATOM 5273 N N . GLY B 1 289 ? 27.402 53.865 38.183 1.00 20.81 290 GLY B N 1
ATOM 5274 C CA . GLY B 1 289 ? 27.184 54.614 39.414 1.00 15.08 290 GLY B CA 1
ATOM 5275 C C . GLY B 1 289 ? 27.785 56.007 39.280 1.00 11.42 290 GLY B C 1
ATOM 5276 O O . GLY B 1 289 ? 28.480 56.297 38.329 1.00 14.74 290 GLY B O 1
ATOM 5277 N N . SER B 1 290 ? 27.507 56.882 40.235 1.00 4.75 291 SER B N 1
ATOM 5278 C CA . SER B 1 290 ? 28.015 58.243 40.170 1.00 1.00 291 SER B CA 1
ATOM 5279 C C . SER B 1 290 ? 29.309 58.407 40.970 1.00 27.70 291 SER B C 1
ATOM 5280 O O . SER B 1 290 ? 29.603 59.449 41.497 1.00 13.67 291 SER B O 1
ATOM 5283 N N . TYR B 1 291 ? 30.096 57.368 41.055 1.00 11.73 292 TYR B N 1
ATOM 5284 C CA . TYR B 1 291 ? 31.343 57.451 41.816 1.00 26.74 292 TYR B CA 1
ATOM 5285 C C . TYR B 1 291 ? 32.353 56.491 41.258 1.00 19.62 292 TYR B C 1
ATOM 5286 O O . TYR B 1 291 ? 31.976 55.401 40.927 1.00 10.86 292 TYR B O 1
ATOM 5295 N N . ALA B 1 292 ? 33.645 56.868 41.147 1.00 12.74 293 ALA B N 1
ATOM 5296 C CA . ALA B 1 292 ? 34.631 55.927 40.638 1.00 2.83 293 ALA B CA 1
ATOM 5297 C C . ALA B 1 292 ? 36.006 56.207 41.268 1.00 29.18 293 ALA B C 1
ATOM 5298 O O . ALA B 1 292 ? 36.220 57.210 41.933 1.00 20.85 293 ALA B O 1
ATOM 5300 N N . THR B 1 293 ? 36.933 55.308 41.049 1.00 21.33 294 THR B N 1
ATOM 5301 C CA . THR B 1 293 ? 38.257 55.458 41.606 1.00 28.93 294 THR B CA 1
ATOM 5302 C C . THR B 1 293 ? 39.276 55.197 40.526 1.00 29.93 294 THR B C 1
ATOM 5303 O O . THR B 1 293 ? 39.027 54.383 39.658 1.00 28.11 294 THR B O 1
ATOM 5307 N N . VAL B 1 294 ? 40.405 55.929 40.572 1.00 26.27 295 VAL B N 1
ATOM 5308 C CA . VAL B 1 294 ? 41.447 55.819 39.573 1.00 17.49 295 VAL B CA 1
ATOM 5309 C C . VAL B 1 294 ? 42.861 55.577 40.141 1.00 41.87 295 VAL B C 1
ATOM 5310 O O . VAL B 1 294 ? 43.385 56.324 40.975 1.00 28.34 295 VAL B O 1
ATOM 5314 N N . TYR B 1 295 ? 43.476 54.527 39.646 1.00 17.47 296 TYR B N 1
ATOM 5315 C CA . TYR B 1 295 ? 44.819 54.154 40.033 1.00 22.61 296 TYR B CA 1
ATOM 5316 C C . TYR B 1 295 ? 45.756 54.597 38.931 1.00 27.80 296 TYR B C 1
ATOM 5317 O O . TYR B 1 295 ? 45.567 54.246 37.763 1.00 42.02 296 TYR B O 1
ATOM 5326 N N . LEU B 1 296 ? 46.766 55.373 39.309 1.00 35.63 297 LEU B N 1
ATOM 5327 C CA . LEU B 1 296 ? 47.738 55.909 38.378 1.00 25.86 297 LEU B CA 1
ATOM 5328 C C . LEU B 1 296 ? 49.046 55.135 38.316 1.00 41.32 297 LEU B C 1
ATOM 5329 O O . LEU B 1 296 ? 49.580 54.697 39.334 1.00 100.00 297 LEU B O 1
ATOM 5334 N N . ARG B 1 297 ? 49.587 55.018 37.110 1.00 56.98 298 ARG B N 1
ATOM 5335 C CA . ARG B 1 297 ? 50.868 54.394 36.960 1.00 81.60 298 ARG B CA 1
ATOM 5336 C C . ARG B 1 297 ? 51.831 55.499 37.197 1.00 98.65 298 ARG B C 1
ATOM 5337 O O . ARG B 1 297 ? 51.643 56.606 36.694 1.00 100.00 298 ARG B O 1
ATOM 5345 N N . ASP B 1 298 ? 52.853 55.209 37.959 1.00 85.01 299 ASP B N 1
ATOM 5346 C CA . ASP B 1 298 ? 53.876 56.164 38.320 1.00 100.00 299 ASP B CA 1
ATOM 5347 C C . ASP B 1 298 ? 54.317 57.150 37.198 1.00 100.00 299 ASP B C 1
ATOM 5348 O O . ASP B 1 298 ? 55.091 58.073 37.438 1.00 100.00 299 ASP B O 1
ATOM 5353 N N . ALA B 1 299 ? 53.792 56.963 35.984 1.00 100.00 300 ALA B N 1
ATOM 5354 C CA . ALA B 1 299 ? 54.087 57.784 34.823 1.00 100.00 300 ALA B CA 1
ATOM 5355 C C . ALA B 1 299 ? 53.274 59.084 34.716 1.00 78.39 300 ALA B C 1
ATOM 5356 O O . ALA B 1 299 ? 53.617 59.971 33.945 1.00 71.11 300 ALA B O 1
ATOM 5358 N N . VAL B 1 300 ? 52.195 59.202 35.481 1.00 22.44 301 VAL B N 1
ATOM 5359 C CA . VAL B 1 300 ? 51.322 60.393 35.415 1.00 21.15 301 VAL B CA 1
ATOM 5360 C C . VAL B 1 300 ? 51.383 61.361 36.597 1.00 18.54 301 VAL B C 1
ATOM 5361 O O . VAL B 1 300 ? 51.358 60.978 37.778 1.00 48.78 301 VAL B O 1
ATOM 5365 N N . PRO B 1 301 ? 51.428 62.647 36.266 1.00 28.66 302 PRO B N 1
ATOM 5366 C CA . PRO B 1 301 ? 51.459 63.667 37.280 1.00 30.75 302 PRO B CA 1
ATOM 5367 C C . PRO B 1 301 ? 50.073 63.752 37.839 1.00 31.82 302 PRO B C 1
ATOM 5368 O O . PRO B 1 301 ? 49.076 63.871 37.106 1.00 43.09 302 PRO B O 1
ATOM 5372 N N . GLN B 1 302 ? 50.027 63.583 39.145 1.00 34.08 303 GLN B N 1
ATOM 5373 C CA . GLN B 1 302 ? 48.773 63.591 39.835 1.00 38.28 303 GLN B CA 1
ATOM 5374 C C . GLN B 1 302 ? 47.974 64.859 39.707 1.00 17.41 303 GLN B C 1
ATOM 5375 O O . GLN B 1 302 ? 46.772 64.818 39.508 1.00 40.50 303 GLN B O 1
ATOM 5381 N N . ARG B 1 303 ? 48.657 65.993 39.809 1.00 23.03 304 ARG B N 1
ATOM 5382 C CA . ARG B 1 303 ? 47.990 67.259 39.700 1.00 21.83 304 ARG B CA 1
ATOM 5383 C C . ARG B 1 303 ? 47.372 67.413 38.323 1.00 42.08 304 ARG B C 1
ATOM 5384 O O . ARG B 1 303 ? 46.265 67.917 38.164 1.00 41.45 304 ARG B O 1
ATOM 5392 N N . ASP B 1 304 ? 48.112 66.972 37.330 1.00 29.85 305 ASP B N 1
ATOM 5393 C CA . ASP B 1 304 ? 47.661 67.075 35.974 1.00 17.73 305 ASP B CA 1
ATOM 5394 C C . ASP B 1 304 ? 46.388 66.337 35.777 1.00 41.71 305 ASP B C 1
ATOM 5395 O O . ASP B 1 304 ? 45.395 66.895 35.333 1.00 27.76 305 ASP B O 1
ATOM 5400 N N . ALA B 1 305 ? 46.445 65.081 36.157 1.00 14.92 306 ALA B N 1
ATOM 5401 C CA . ALA B 1 305 ? 45.324 64.200 36.048 1.00 25.08 306 ALA B CA 1
ATOM 5402 C C . ALA B 1 305 ? 44.075 64.820 36.664 1.00 31.39 306 ALA B C 1
ATOM 5403 O O . ALA B 1 305 ? 42.982 64.828 36.085 1.00 43.53 306 ALA B O 1
ATOM 5405 N N . ILE B 1 306 ? 44.270 65.343 37.860 1.00 31.74 307 ILE B N 1
ATOM 5406 C CA . ILE B 1 306 ? 43.217 65.971 38.630 1.00 10.98 307 ILE B CA 1
ATOM 5407 C C . ILE B 1 306 ? 42.633 67.117 37.859 1.00 41.52 307 ILE B C 1
ATOM 5408 O O . ILE B 1 306 ? 41.409 67.178 37.694 1.00 21.20 307 ILE B O 1
ATOM 5413 N N . ASP B 1 307 ? 43.528 68.003 37.376 1.00 18.63 308 ASP B N 1
ATOM 5414 C CA . ASP B 1 307 ? 43.113 69.170 36.601 1.00 20.71 308 ASP B CA 1
ATOM 5415 C C . ASP B 1 307 ? 42.378 68.762 35.328 1.00 35.00 308 ASP B C 1
ATOM 5416 O O . ASP B 1 307 ? 41.418 69.365 34.924 1.00 21.59 308 ASP B O 1
ATOM 5421 N N . PHE B 1 308 ? 42.856 67.730 34.707 1.00 26.80 309 PHE B N 1
ATOM 5422 C CA . PHE B 1 308 ? 42.260 67.205 33.527 1.00 16.02 309 PHE B CA 1
ATOM 5423 C C . PHE B 1 308 ? 40.864 66.659 33.850 1.00 42.73 309 PHE B C 1
ATOM 5424 O O . PHE B 1 308 ? 39.841 67.130 33.361 1.00 30.62 309 PHE B O 1
ATOM 5432 N N . LEU B 1 309 ? 40.810 65.677 34.713 1.00 29.62 310 LEU B N 1
ATOM 5433 C CA . LEU B 1 309 ? 39.538 65.115 35.083 1.00 19.83 310 LEU B CA 1
ATOM 5434 C C . LEU B 1 309 ? 38.577 66.105 35.654 1.00 25.84 310 LEU B C 1
ATOM 5435 O O . LEU B 1 309 ? 37.383 66.024 35.369 1.00 24.77 310 LEU B O 1
ATOM 5440 N N . ALA B 1 310 ? 39.065 67.000 36.493 1.00 10.89 311 ALA B N 1
ATOM 5441 C CA . ALA B 1 310 ? 38.187 67.979 37.091 1.00 20.77 311 ALA B CA 1
ATOM 5442 C C . ALA B 1 310 ? 37.563 68.877 36.041 1.00 57.43 311 ALA B C 1
ATOM 5443 O O . ALA B 1 310 ? 36.520 69.489 36.264 1.00 20.11 311 ALA B O 1
ATOM 5445 N N . GLY B 1 311 ? 38.201 68.945 34.874 1.00 35.03 312 GLY B N 1
ATOM 5446 C CA . GLY B 1 311 ? 37.708 69.796 33.806 1.00 21.65 312 GLY B CA 1
ATOM 5447 C C . GLY B 1 311 ? 36.545 69.243 32.983 1.00 50.56 312 GLY B C 1
ATOM 5448 O O . GLY B 1 311 ? 35.875 69.989 32.270 1.00 35.58 312 GLY B O 1
ATOM 5449 N N . ILE B 1 312 ? 36.317 67.947 33.070 1.00 19.35 313 ILE B N 1
ATOM 5450 C CA . ILE B 1 312 ? 35.292 67.284 32.312 1.00 31.76 313 ILE B CA 1
ATOM 5451 C C . ILE B 1 312 ? 33.885 67.570 32.710 1.00 8.18 313 ILE B C 1
ATOM 5452 O O . ILE B 1 312 ? 33.520 67.394 33.863 1.00 23.05 313 ILE B O 1
ATOM 5457 N N . ALA B 1 313 ? 33.097 68.035 31.748 1.00 43.69 314 ALA B N 1
ATOM 5458 C CA . ALA B 1 313 ? 31.710 68.321 32.046 1.00 3.83 314 ALA B CA 1
ATOM 5459 C C . ALA B 1 313 ? 31.078 67.021 32.529 1.00 1.19 314 ALA B C 1
ATOM 5460 O O . ALA B 1 313 ? 31.071 66.000 31.822 1.00 27.36 314 ALA B O 1
ATOM 5462 N N . GLY B 1 314 ? 30.584 67.037 33.756 1.00 7.55 315 GLY B N 1
ATOM 5463 C CA . GLY B 1 314 ? 29.961 65.849 34.316 1.00 12.38 315 GLY B CA 1
ATOM 5464 C C . GLY B 1 314 ? 30.623 65.450 35.608 1.00 13.68 315 GLY B C 1
ATOM 5465 O O . GLY B 1 314 ? 30.050 64.800 36.465 1.00 14.45 315 GLY B O 1
ATOM 5466 N N . VAL B 1 315 ? 31.889 65.833 35.695 1.00 56.50 316 VAL B N 1
ATOM 5467 C CA . VAL B 1 315 ? 32.654 65.548 36.847 1.00 6.25 316 VAL B CA 1
ATOM 5468 C C . VAL B 1 315 ? 32.323 66.537 37.922 1.00 6.56 316 VAL B C 1
ATOM 5469 O O . VAL B 1 315 ? 32.486 67.743 37.739 1.00 20.86 316 VAL B O 1
ATOM 5473 N N . GLU B 1 316 ? 31.840 66.034 39.061 1.00 19.03 317 GLU B N 1
ATOM 5474 C CA . GLU B 1 316 ? 31.512 66.945 40.158 1.00 5.55 317 GLU B CA 1
ATOM 5475 C C . GLU B 1 316 ? 32.773 67.291 40.950 1.00 41.52 317 GLU B C 1
ATOM 5476 O O . GLU B 1 316 ? 33.017 68.433 41.339 1.00 16.82 317 GLU B O 1
ATOM 5482 N N . ALA B 1 317 ? 33.589 66.288 41.208 1.00 29.77 318 ALA B N 1
ATOM 5483 C CA . ALA B 1 317 ? 34.814 66.534 41.958 1.00 19.85 318 ALA B CA 1
ATOM 5484 C C . ALA B 1 317 ? 35.825 65.418 41.825 1.00 22.42 318 ALA B C 1
ATOM 5485 O O . ALA B 1 317 ? 35.449 64.278 41.582 1.00 18.57 318 ALA B O 1
ATOM 5487 N N . VAL B 1 318 ? 37.119 65.777 42.035 1.00 22.39 319 VAL B N 1
ATOM 5488 C CA . VAL B 1 318 ? 38.228 64.849 41.992 1.00 26.54 319 VAL B CA 1
ATOM 5489 C C . VAL B 1 318 ? 39.012 65.012 43.244 1.00 26.54 319 VAL B C 1
ATOM 5490 O O . VAL B 1 318 ? 39.375 66.115 43.573 1.00 26.23 319 VAL B O 1
ATOM 5494 N N . LEU B 1 319 ? 39.223 63.895 43.932 1.00 23.46 320 LEU B N 1
ATOM 5495 C CA . LEU B 1 319 ? 39.917 63.859 45.190 1.00 21.55 320 LEU B CA 1
ATOM 5496 C C . LEU B 1 319 ? 41.076 62.882 45.246 1.00 16.95 320 LEU B C 1
ATOM 5497 O O . LEU B 1 319 ? 41.008 61.770 44.707 1.00 14.67 320 LEU B O 1
ATOM 5502 N N . THR B 1 320 ? 42.143 63.300 45.941 1.00 23.47 321 THR B N 1
ATOM 5503 C CA . THR B 1 320 ? 43.250 62.407 46.129 1.00 24.01 321 THR B CA 1
ATOM 5504 C C . THR B 1 320 ? 42.745 61.446 47.211 1.00 27.33 321 THR B C 1
ATOM 5505 O O . THR B 1 320 ? 41.809 61.760 47.981 1.00 33.86 321 THR B O 1
ATOM 5509 N N . ARG B 1 321 ? 43.354 60.287 47.251 1.00 19.11 322 ARG B N 1
ATOM 5510 C CA . ARG B 1 321 ? 43.039 59.260 48.218 1.00 23.80 322 ARG B CA 1
ATOM 5511 C C . ARG B 1 321 ? 42.937 59.814 49.630 1.00 22.23 322 ARG B C 1
ATOM 5512 O O . ARG B 1 321 ? 42.070 59.477 50.426 1.00 34.90 322 ARG B O 1
ATOM 5520 N N . SER B 1 322 ? 43.864 60.682 49.953 1.00 29.00 323 SER B N 1
ATOM 5521 C CA . SER B 1 322 ? 43.883 61.252 51.269 1.00 16.37 323 SER B CA 1
ATOM 5522 C C . SER B 1 322 ? 42.686 62.117 51.554 1.00 27.16 323 SER B C 1
ATOM 5523 O O . SER B 1 322 ? 42.085 62.014 52.606 1.00 28.08 323 SER B O 1
ATOM 5526 N N . GLN B 1 323 ? 42.321 62.981 50.629 1.00 19.93 324 GLN B N 1
ATOM 5527 C CA . GLN B 1 323 ? 41.185 63.807 50.922 1.00 26.75 324 GLN B CA 1
ATOM 5528 C C . GLN B 1 323 ? 39.889 63.020 51.004 1.00 12.49 324 GLN B C 1
ATOM 5529 O O . GLN B 1 323 ? 39.024 63.345 51.830 1.00 27.37 324 GLN B O 1
ATOM 5535 N N . ALA B 1 324 ? 39.771 61.980 50.172 1.00 17.43 325 ALA B N 1
ATOM 5536 C CA . ALA B 1 324 ? 38.558 61.159 50.176 1.00 38.25 325 ALA B CA 1
ATOM 5537 C C . ALA B 1 324 ? 38.426 60.355 51.465 1.00 30.86 325 ALA B C 1
ATOM 5538 O O . ALA B 1 324 ? 37.351 60.221 52.045 1.00 29.73 325 ALA B O 1
ATOM 5540 N N . CYS B 1 325 ? 39.562 59.810 51.888 1.00 27.60 326 CYS B N 1
ATOM 5541 C CA . CYS B 1 325 ? 39.668 59.016 53.093 1.00 16.10 326 CYS B CA 1
ATOM 5542 C C . CYS B 1 325 ? 39.300 59.837 54.309 1.00 11.81 326 CYS B C 1
ATOM 5543 O O . CYS B 1 325 ? 38.659 59.353 55.230 1.00 25.51 326 CYS B O 1
ATOM 5546 N N . GLN B 1 326 ? 39.725 61.106 54.284 1.00 40.37 327 GLN B N 1
ATOM 5547 C CA . GLN B 1 326 ? 39.447 62.045 55.357 1.00 21.56 327 GLN B CA 1
ATOM 5548 C C . GLN B 1 326 ? 38.020 62.545 55.258 1.00 39.79 327 GLN B C 1
ATOM 5549 O O . GLN B 1 326 ? 37.285 62.559 56.207 1.00 24.78 327 GLN B O 1
ATOM 5555 N N . ARG B 1 327 ? 37.621 62.983 54.098 1.00 17.88 328 ARG B N 1
ATOM 5556 C CA . ARG B 1 327 ? 36.260 63.472 53.943 1.00 20.39 328 ARG B CA 1
ATOM 5557 C C . ARG B 1 327 ? 35.128 62.425 54.178 1.00 11.91 328 ARG B C 1
ATOM 5558 O O . ARG B 1 327 ? 34.186 62.629 54.935 1.00 31.93 328 ARG B O 1
ATOM 5566 N N . PHE B 1 328 ? 35.228 61.305 53.479 1.00 25.93 329 PHE B N 1
ATOM 5567 C CA . PHE B 1 328 ? 34.233 60.250 53.498 1.00 8.45 329 PHE B CA 1
ATOM 5568 C C . PHE B 1 328 ? 34.416 59.144 54.502 1.00 38.44 329 PHE B C 1
ATOM 5569 O O . PHE B 1 328 ? 33.450 58.447 54.782 1.00 20.03 329 PHE B O 1
ATOM 5577 N N . GLU B 1 329 ? 35.642 58.931 55.002 1.00 17.55 330 GLU B N 1
ATOM 5578 C CA . GLU B 1 329 ? 35.883 57.877 56.007 1.00 11.56 330 GLU B CA 1
ATOM 5579 C C . GLU B 1 329 ? 35.967 56.482 55.492 1.00 5.75 330 GLU B C 1
ATOM 5580 O O . GLU B 1 329 ? 35.365 55.543 55.979 1.00 22.64 330 GLU B O 1
ATOM 5586 N N . LEU B 1 330 ? 36.814 56.396 54.507 1.00 7.57 331 LEU B N 1
ATOM 5587 C CA . LEU B 1 330 ? 37.124 55.229 53.768 1.00 7.56 331 LEU B CA 1
ATOM 5588 C C . LEU B 1 330 ? 38.466 54.663 54.145 1.00 50.01 331 LEU B C 1
ATOM 5589 O O . LEU B 1 330 ? 39.316 55.363 54.668 1.00 12.24 331 LEU B O 1
ATOM 5594 N N . PRO B 1 331 ? 38.660 53.397 53.845 1.00 22.43 332 PRO B N 1
ATOM 5595 C CA . PRO B 1 331 ? 39.907 52.742 54.160 1.00 21.18 332 PRO B CA 1
ATOM 5596 C C . PRO B 1 331 ? 40.978 53.080 53.136 1.00 23.23 332 PRO B C 1
ATOM 5597 O O . PRO B 1 331 ? 40.924 52.669 51.976 1.00 22.40 332 PRO B O 1
ATOM 5601 N N . GLU B 1 332 ? 41.989 53.814 53.580 1.00 37.75 333 GLU B N 1
ATOM 5602 C CA . GLU B 1 332 ? 43.049 54.186 52.682 1.00 5.98 333 GLU B CA 1
ATOM 5603 C C . GLU B 1 332 ? 43.700 53.137 51.798 1.00 14.67 333 GLU B C 1
ATOM 5604 O O . GLU B 1 332 ? 44.138 53.415 50.695 1.00 22.86 333 GLU B O 1
ATOM 5610 N N . ASP B 1 333 ? 43.721 51.922 52.295 1.00 23.15 334 ASP B N 1
ATOM 5611 C CA . ASP B 1 333 ? 44.337 50.839 51.570 1.00 42.60 334 ASP B CA 1
ATOM 5612 C C . ASP B 1 333 ? 43.419 50.141 50.609 1.00 40.03 334 ASP B C 1
ATOM 5613 O O . ASP B 1 333 ? 43.767 49.122 50.012 1.00 40.77 334 ASP B O 1
ATOM 5618 N N . ARG B 1 334 ? 42.238 50.656 50.453 1.00 32.66 335 ARG B N 1
ATOM 5619 C CA . ARG B 1 334 ? 41.357 49.964 49.556 1.00 34.80 335 ARG B CA 1
ATOM 5620 C C . ARG B 1 334 ? 40.771 50.888 48.547 1.00 41.37 335 ARG B C 1
ATOM 5621 O O . ARG B 1 334 ? 39.810 50.526 47.887 1.00 20.22 335 ARG B O 1
ATOM 5629 N N . ILE B 1 335 ? 41.379 52.089 48.485 1.00 30.78 336 ILE B N 1
ATOM 5630 C CA . ILE B 1 335 ? 41.007 53.216 47.619 1.00 43.64 336 ILE B CA 1
ATOM 5631 C C . ILE B 1 335 ? 42.117 53.474 46.616 1.00 41.80 336 ILE B C 1
ATOM 5632 O O . ILE B 1 335 ? 43.264 53.163 46.895 1.00 33.19 336 ILE B O 1
ATOM 5637 N N . GLY B 1 336 ? 41.758 54.026 45.452 1.00 31.52 337 GLY B N 1
ATOM 5638 C CA . GLY B 1 336 ? 42.697 54.330 44.395 1.00 12.37 337 GLY B CA 1
ATOM 5639 C C . GLY B 1 336 ? 43.352 55.662 44.642 1.00 23.51 337 GLY B C 1
ATOM 5640 O O . GLY B 1 336 ? 43.068 56.362 45.623 1.00 28.44 337 GLY B O 1
ATOM 5641 N N . ASP B 1 337 ? 44.220 56.022 43.746 1.00 30.12 338 ASP B N 1
ATOM 5642 C CA . ASP B 1 337 ? 44.943 57.267 43.862 1.00 12.37 338 ASP B CA 1
ATOM 5643 C C . ASP B 1 337 ? 44.104 58.492 43.916 1.00 45.55 338 ASP B C 1
ATOM 5644 O O . ASP B 1 337 ? 44.477 59.452 44.581 1.00 19.24 338 ASP B O 1
ATOM 5649 N N . LEU B 1 338 ? 42.983 58.443 43.212 1.00 18.45 339 LEU B N 1
ATOM 5650 C CA . LEU B 1 338 ? 42.071 59.563 43.131 1.00 26.47 339 LEU B CA 1
ATOM 5651 C C . LEU B 1 338 ? 40.658 59.029 43.118 1.00 16.69 339 LEU B C 1
ATOM 5652 O O . LEU B 1 338 ? 40.410 57.919 42.635 1.00 17.06 339 LEU B O 1
ATOM 5657 N N . VAL B 1 339 ? 39.763 59.829 43.675 1.00 13.56 340 VAL B N 1
ATOM 5658 C CA . VAL B 1 339 ? 38.359 59.530 43.757 1.00 50.64 340 VAL B CA 1
ATOM 5659 C C . VAL B 1 339 ? 37.607 60.505 42.860 1.00 20.82 340 VAL B C 1
ATOM 5660 O O . VAL B 1 339 ? 37.867 61.708 42.868 1.00 20.19 340 VAL B O 1
ATOM 5664 N N . VAL B 1 340 ? 36.722 59.965 42.038 1.00 19.98 341 VAL B N 1
ATOM 5665 C CA . VAL B 1 340 ? 35.998 60.785 41.102 1.00 20.20 341 VAL B CA 1
ATOM 5666 C C . VAL B 1 340 ? 34.531 60.780 41.388 1.00 21.08 341 VAL B C 1
ATOM 5667 O O . VAL B 1 340 ? 33.934 59.724 41.508 1.00 25.55 341 VAL B O 1
ATOM 5671 N N . LEU B 1 341 ? 33.955 61.971 41.507 1.00 20.91 342 LEU B N 1
ATOM 5672 C CA . LEU B 1 341 ? 32.534 62.125 41.798 1.00 24.57 342 LEU B CA 1
ATOM 5673 C C . LEU B 1 341 ? 31.697 62.586 40.628 1.00 15.69 342 LEU B C 1
ATOM 5674 O O . LEU B 1 341 ? 32.033 63.546 39.967 1.00 24.82 342 LEU B O 1
ATOM 5679 N N . GLY B 1 342 ? 30.574 61.889 40.403 1.00 20.58 343 GLY B N 1
ATOM 5680 C CA . GLY B 1 342 ? 29.661 62.235 39.313 1.00 7.07 343 GLY B CA 1
ATOM 5681 C C . GLY B 1 342 ? 28.663 63.315 39.698 1.00 6.61 343 GLY B C 1
ATOM 5682 O O . GLY B 1 342 ? 28.238 63.394 40.855 1.00 11.92 343 GLY B O 1
ATOM 5683 N N . GLU B 1 343 ? 28.294 64.161 38.730 1.00 11.56 344 GLU B N 1
ATOM 5684 C CA . GLU B 1 343 ? 27.281 65.218 38.992 1.00 5.19 344 GLU B CA 1
ATOM 5685 C C . GLU B 1 343 ? 25.880 64.569 39.201 1.00 23.29 344 GLU B C 1
ATOM 5686 O O . GLU B 1 343 ? 25.703 63.392 38.981 1.00 16.14 344 GLU B O 1
ATOM 5692 N N . ARG B 1 344 ? 24.898 65.341 39.662 1.00 18.53 345 ARG B N 1
ATOM 5693 C CA . ARG B 1 344 ? 23.544 64.873 39.930 1.00 20.31 345 ARG B CA 1
ATOM 5694 C C . ARG B 1 344 ? 22.953 63.892 38.909 1.00 3.49 345 ARG B C 1
ATOM 5695 O O . ARG B 1 344 ? 22.355 62.871 39.286 1.00 11.40 345 ARG B O 1
ATOM 5703 N N . LEU B 1 345 ? 23.099 64.234 37.628 1.00 11.46 346 LEU B N 1
ATOM 5704 C CA . LEU B 1 345 ? 22.538 63.449 36.561 1.00 19.10 346 LEU B CA 1
ATOM 5705 C C . LEU B 1 345 ? 23.527 62.696 35.701 1.00 19.18 346 LEU B C 1
ATOM 5706 O O . LEU B 1 345 ? 23.145 62.215 34.624 1.00 14.74 346 LEU B O 1
ATOM 5711 N N . THR B 1 346 ? 24.779 62.572 36.177 1.00 15.97 347 THR B N 1
ATOM 5712 C CA . THR B 1 346 ? 25.810 61.867 35.436 1.00 10.09 347 THR B CA 1
ATOM 5713 C C . THR B 1 346 ? 26.323 60.607 36.137 1.00 20.74 347 THR B C 1
ATOM 5714 O O . THR B 1 346 ? 26.436 60.561 37.368 1.00 17.33 347 THR B O 1
ATOM 5718 N N . VAL B 1 347 ? 26.618 59.574 35.330 1.00 20.94 348 VAL B N 1
ATOM 5719 C CA . VAL B 1 347 ? 27.156 58.305 35.818 1.00 15.88 348 VAL B CA 1
ATOM 5720 C C . VAL B 1 347 ? 28.553 58.134 35.266 1.00 24.77 348 VAL B C 1
ATOM 5721 O O . VAL B 1 347 ? 28.910 58.770 34.276 1.00 17.65 348 VAL B O 1
ATOM 5725 N N . LEU B 1 348 ? 29.339 57.304 35.912 1.00 30.94 349 LEU B N 1
ATOM 5726 C CA . LEU B 1 348 ? 30.707 57.104 35.481 1.00 9.89 349 LEU B CA 1
ATOM 5727 C C . LEU B 1 348 ? 31.023 55.682 35.026 1.00 2.97 349 LEU B C 1
ATOM 5728 O O . LEU B 1 348 ? 30.858 54.707 35.770 1.00 10.80 349 LEU B O 1
ATOM 5733 N N . GLY B 1 349 ? 31.491 55.564 33.784 1.00 4.87 350 GLY B N 1
ATOM 5734 C CA . GLY B 1 349 ? 31.859 54.271 33.242 1.00 3.50 350 GLY B CA 1
ATOM 5735 C C . GLY B 1 349 ? 33.358 54.178 33.035 1.00 31.63 350 GLY B C 1
ATOM 5736 O O . GLY B 1 349 ? 34.157 55.100 33.360 1.00 11.67 350 GLY B O 1
ATOM 5737 N N . SER B 1 350 ? 33.728 53.045 32.503 1.00 26.60 351 SER B N 1
ATOM 5738 C CA . SER B 1 350 ? 35.115 52.774 32.225 1.00 20.64 351 SER B CA 1
ATOM 5739 C C . SER B 1 350 ? 35.358 53.046 30.766 1.00 9.86 351 SER B C 1
ATOM 5740 O O . SER B 1 350 ? 35.575 54.198 30.364 1.00 26.95 351 SER B O 1
ATOM 5743 N N . ALA B 1 351 ? 35.279 51.952 30.005 1.00 21.12 352 ALA B N 1
ATOM 5744 C CA . ALA B 1 351 ? 35.416 51.927 28.561 1.00 27.19 352 ALA B CA 1
ATOM 5745 C C . ALA B 1 351 ? 34.054 51.611 27.961 1.00 24.37 352 ALA B C 1
ATOM 5746 O O . ALA B 1 351 ? 33.287 50.833 28.521 1.00 23.33 352 ALA B O 1
ATOM 5748 N N . ALA B 1 352 ? 33.765 52.241 26.828 1.00 27.17 353 ALA B N 1
ATOM 5749 C CA . ALA B 1 352 ? 32.484 52.039 26.184 1.00 31.71 353 ALA B CA 1
ATOM 5750 C C . ALA B 1 352 ? 32.187 50.578 25.811 1.00 47.80 353 ALA B C 1
ATOM 5751 O O . ALA B 1 352 ? 31.013 50.173 25.797 1.00 39.12 353 ALA B O 1
ATOM 5753 N N . ASP B 1 353 ? 33.283 49.828 25.562 1.00 55.00 354 ASP B N 1
ATOM 5754 C CA . ASP B 1 353 ? 33.338 48.411 25.168 1.00 64.28 354 ASP B CA 1
ATOM 5755 C C . ASP B 1 353 ? 32.928 47.481 26.259 1.00 30.39 354 ASP B C 1
ATOM 5756 O O . ASP B 1 353 ? 32.366 46.410 26.015 1.00 86.01 354 ASP B O 1
ATOM 5761 N N . LYS B 1 354 ? 33.295 47.905 27.463 1.00 52.92 355 LYS B N 1
ATOM 5762 C CA . LYS B 1 354 ? 33.046 47.144 28.659 1.00 29.18 355 LYS B CA 1
ATOM 5763 C C . LYS B 1 354 ? 31.653 47.301 29.260 1.00 39.56 355 LYS B C 1
ATOM 5764 O O . LYS B 1 354 ? 31.361 46.721 30.304 1.00 100.00 355 LYS B O 1
ATOM 5770 N N . HIS B 1 355 ? 30.784 48.059 28.593 1.00 100.00 356 HIS B N 1
ATOM 5771 C CA . HIS B 1 355 ? 29.434 48.267 29.095 1.00 70.47 356 HIS B CA 1
ATOM 5772 C C . HIS B 1 355 ? 28.325 47.834 28.122 1.00 100.00 356 HIS B C 1
ATOM 5773 O O . HIS B 1 355 ? 28.421 48.058 26.905 1.00 80.81 356 HIS B O 1
ATOM 5780 N N . ASP B 1 356 ? 27.264 47.215 28.690 1.00 65.24 357 ASP B N 1
ATOM 5781 C CA . ASP B 1 356 ? 26.085 46.759 27.939 1.00 45.64 357 ASP B CA 1
ATOM 5782 C C . ASP B 1 356 ? 24.858 47.545 28.361 1.00 26.16 357 ASP B C 1
ATOM 5783 O O . ASP B 1 356 ? 24.316 47.425 29.488 1.00 41.21 357 ASP B O 1
ATOM 5788 N N . LEU B 1 357 ? 24.454 48.384 27.426 1.00 30.27 358 LEU B N 1
ATOM 5789 C CA . LEU B 1 357 ? 23.348 49.273 27.607 1.00 37.49 358 LEU B CA 1
ATOM 5790 C C . LEU B 1 357 ? 22.051 48.724 27.057 1.00 61.76 358 LEU B C 1
ATOM 5791 O O . LEU B 1 357 ? 21.000 49.295 27.334 1.00 29.30 358 LEU B O 1
ATOM 5796 N N . SER B 1 358 ? 22.129 47.642 26.261 1.00 39.27 359 SER B N 1
ATOM 5797 C CA . SER B 1 358 ? 20.954 47.031 25.642 1.00 80.47 359 SER B CA 1
ATOM 5798 C C . SER B 1 358 ? 19.998 46.356 26.620 1.00 23.90 359 SER B C 1
ATOM 5799 O O . SER B 1 358 ? 18.852 46.058 26.277 1.00 50.73 359 SER B O 1
ATOM 5802 N N . GLY B 1 359 ? 20.471 46.147 27.849 1.00 49.19 360 GLY B N 1
ATOM 5803 C CA . GLY B 1 359 ? 19.679 45.543 28.927 1.00 18.27 360 GLY B CA 1
ATOM 5804 C C . GLY B 1 359 ? 18.927 46.603 29.769 1.00 32.36 360 GLY B C 1
ATOM 5805 O O . GLY B 1 359 ? 18.116 46.277 30.644 1.00 98.73 360 GLY B O 1
ATOM 5806 N N . LEU B 1 360 ? 19.230 47.877 29.489 1.00 100.00 361 LEU B N 1
ATOM 5807 C CA . LEU B 1 360 ? 18.623 49.026 30.148 1.00 27.54 361 LEU B CA 1
ATOM 5808 C C . LEU B 1 360 ? 17.326 49.375 29.422 1.00 64.32 361 LEU B C 1
ATOM 5809 O O . LEU B 1 360 ? 17.302 50.251 28.555 1.00 42.13 361 LEU B O 1
ATOM 5814 N N . THR B 1 361 ? 16.248 48.669 29.745 1.00 30.30 362 THR B N 1
ATOM 5815 C CA . THR B 1 361 ? 14.955 48.909 29.088 1.00 55.52 362 THR B CA 1
ATOM 5816 C C . THR B 1 361 ? 14.407 50.309 29.368 1.00 33.56 362 THR B C 1
ATOM 5817 O O . THR B 1 361 ? 14.116 51.081 28.451 1.00 92.13 362 THR B O 1
ATOM 5821 N N . VAL B 1 362 ? 14.313 50.630 30.669 1.00 37.11 363 VAL B N 1
ATOM 5822 C CA . VAL B 1 362 ? 13.840 51.927 31.096 1.00 18.60 363 VAL B CA 1
ATOM 5823 C C . VAL B 1 362 ? 15.005 52.858 31.363 1.00 17.62 363 VAL B C 1
ATOM 5824 O O . VAL B 1 362 ? 16.156 52.418 31.547 1.00 32.08 363 VAL B O 1
ATOM 5828 N N . PRO B 1 363 ? 14.700 54.148 31.368 1.00 20.60 364 PRO B N 1
ATOM 5829 C CA . PRO B 1 363 ? 15.694 55.172 31.595 1.00 23.04 364 PRO B CA 1
ATOM 5830 C C . PRO B 1 363 ? 16.536 54.908 32.850 1.00 1.04 364 PRO B C 1
ATOM 5831 O O . PRO B 1 363 ? 16.017 54.534 33.928 1.00 7.02 364 PRO B O 1
ATOM 5835 N N . LEU B 1 364 ? 17.843 55.111 32.719 1.00 43.96 365 LEU B N 1
ATOM 5836 C CA . LEU B 1 364 ? 18.742 54.905 33.822 1.00 1.00 365 LEU B CA 1
ATOM 5837 C C . LEU B 1 364 ? 18.375 55.781 35.070 1.00 4.32 365 LEU B C 1
ATOM 5838 O O . LEU B 1 364 ? 18.156 57.013 34.966 1.00 14.07 365 LEU B O 1
ATOM 5843 N N . ARG B 1 365 ? 18.344 55.144 36.234 1.00 9.80 366 ARG B N 1
ATOM 5844 C CA . ARG B 1 365 ? 18.143 55.753 37.552 1.00 1.68 366 ARG B CA 1
ATOM 5845 C C . ARG B 1 365 ? 19.354 55.166 38.335 1.00 10.86 366 ARG B C 1
ATOM 5846 O O . ARG B 1 365 ? 19.586 53.955 38.291 1.00 18.87 366 ARG B O 1
ATOM 5854 N N . SER B 1 366 ? 20.173 55.989 38.968 1.00 26.75 367 SER B N 1
ATOM 5855 C CA . SER B 1 366 ? 21.332 55.459 39.699 1.00 2.19 367 SER B CA 1
ATOM 5856 C C . SER B 1 366 ? 21.705 56.213 40.979 1.00 11.61 367 SER B C 1
ATOM 5857 O O . SER B 1 366 ? 20.996 57.145 41.386 1.00 8.50 367 SER B O 1
ATOM 5860 N N . HIS B 1 367 ? 22.821 55.780 41.639 1.00 17.44 368 HIS B N 1
ATOM 5861 C CA . HIS B 1 367 ? 23.276 56.348 42.889 1.00 10.64 368 HIS B CA 1
ATOM 5862 C C . HIS B 1 367 ? 24.834 56.184 43.057 1.00 8.94 368 HIS B C 1
ATOM 5863 O O . HIS B 1 367 ? 25.528 55.631 42.186 1.00 11.33 368 HIS B O 1
ATOM 5870 N N . GLY B 1 368 ? 25.386 56.655 44.153 1.00 13.56 369 GLY B N 1
ATOM 5871 C CA . GLY B 1 368 ? 26.844 56.482 44.355 1.00 10.90 369 GLY B CA 1
ATOM 5872 C C . GLY B 1 368 ? 27.554 57.760 44.676 1.00 10.15 369 GLY B C 1
ATOM 5873 O O . GLY B 1 368 ? 28.657 57.741 45.250 1.00 25.65 369 GLY B O 1
ATOM 5874 N N . GLY B 1 369 ? 26.907 58.875 44.283 1.00 8.80 370 GLY B N 1
ATOM 5875 C CA . GLY B 1 369 ? 27.441 60.213 44.473 1.00 8.41 370 GLY B CA 1
ATOM 5876 C C . GLY B 1 369 ? 26.872 60.924 45.689 1.00 12.05 370 GLY B C 1
ATOM 5877 O O . GLY B 1 369 ? 26.125 60.345 46.459 1.00 14.08 370 GLY B O 1
ATOM 5878 N N . VAL B 1 370 ? 27.225 62.197 45.831 1.00 17.72 371 VAL B N 1
ATOM 5879 C CA . VAL B 1 370 ? 26.771 63.026 46.932 1.00 7.68 371 VAL B CA 1
ATOM 5880 C C . VAL B 1 370 ? 25.313 63.428 46.701 1.00 22.39 371 VAL B C 1
ATOM 5881 O O . VAL B 1 370 ? 24.579 63.808 47.606 1.00 14.63 371 VAL B O 1
ATOM 5885 N N . SER B 1 371 ? 24.901 63.332 45.449 1.00 11.12 372 SER B N 1
ATOM 5886 C CA . SER B 1 371 ? 23.550 63.695 45.069 1.00 13.72 372 SER B CA 1
ATOM 5887 C C . SER B 1 371 ? 22.564 62.705 45.621 1.00 24.30 372 SER B C 1
ATOM 5888 O O . SER B 1 371 ? 21.369 62.965 45.611 1.00 12.39 372 SER B O 1
ATOM 5891 N N . GLU B 1 372 ? 23.083 61.568 46.111 1.00 10.67 373 GLU B N 1
ATOM 5892 C CA . GLU B 1 372 ? 22.266 60.537 46.703 1.00 26.80 373 GLU B CA 1
ATOM 5893 C C . GLU B 1 372 ? 22.572 60.356 48.232 1.00 9.62 373 GLU B C 1
ATOM 5894 O O . GLU B 1 372 ? 22.260 59.313 48.839 1.00 18.66 373 GLU B O 1
ATOM 5900 N N . GLN B 1 373 ? 23.168 61.373 48.849 1.00 18.71 374 GLN B N 1
ATOM 5901 C CA . GLN B 1 373 ? 23.553 61.303 50.236 1.00 11.29 374 GLN B CA 1
ATOM 5902 C C . GLN B 1 373 ? 22.462 61.469 51.271 1.00 10.38 374 GLN B C 1
ATOM 5903 O O . GLN B 1 373 ? 22.468 60.843 52.318 1.00 12.25 374 GLN B O 1
ATOM 5909 N N . LYS B 1 374 ? 21.505 62.316 51.005 1.00 27.97 375 LYS B N 1
ATOM 5910 C CA . LYS B 1 374 ? 20.423 62.512 51.948 1.00 6.71 375 LYS B CA 1
ATOM 5911 C C . LYS B 1 374 ? 19.439 61.342 51.977 1.00 15.98 375 LYS B C 1
ATOM 5912 O O . LYS B 1 374 ? 18.926 60.895 50.947 1.00 20.89 375 LYS B O 1
ATOM 5918 N N . VAL B 1 375 ? 19.178 60.880 53.201 1.00 19.27 376 VAL B N 1
ATOM 5919 C CA . VAL B 1 375 ? 18.276 59.771 53.487 1.00 8.80 376 VAL B CA 1
ATOM 5920 C C . VAL B 1 375 ? 17.420 60.082 54.686 1.00 29.71 376 VAL B C 1
ATOM 5921 O O . VAL B 1 375 ? 17.818 60.842 55.548 1.00 17.07 376 VAL B O 1
ATOM 5925 N N . PRO B 1 376 ? 16.237 59.482 54.750 1.00 27.10 377 PRO B N 1
ATOM 5926 C CA . PRO B 1 376 ? 15.375 59.707 55.884 1.00 15.17 377 PRO B CA 1
ATOM 5927 C C . PRO B 1 376 ? 15.735 58.841 57.095 1.00 24.14 377 PRO B C 1
ATOM 5928 O O . PRO B 1 376 ? 16.354 57.784 56.966 1.00 9.57 377 PRO B O 1
ATOM 5932 N N . LEU B 1 377 ? 15.262 59.269 58.270 1.00 27.15 378 LEU B N 1
ATOM 5933 C CA . LEU B 1 377 ? 15.398 58.542 59.531 1.00 29.22 378 LEU B CA 1
ATOM 5934 C C . LEU B 1 377 ? 14.051 58.674 60.185 1.00 15.62 378 LEU B C 1
ATOM 5935 O O . LEU B 1 377 ? 13.695 59.750 60.609 1.00 19.43 378 LEU B O 1
ATOM 5940 N N . ILE B 1 378 ? 13.287 57.570 60.187 1.00 15.29 379 ILE B N 1
ATOM 5941 C CA . ILE B 1 378 ? 11.950 57.564 60.709 1.00 29.31 379 ILE B CA 1
ATOM 5942 C C . ILE B 1 378 ? 11.733 56.570 61.838 1.00 17.39 379 ILE B C 1
ATOM 5943 O O . ILE B 1 378 ? 12.084 55.404 61.711 1.00 16.59 379 ILE B O 1
ATOM 5948 N N . PHE B 1 379 ? 11.135 57.068 62.944 1.00 19.10 380 PHE B N 1
ATOM 5949 C CA . PHE B 1 379 ? 10.856 56.269 64.124 1.00 20.62 380 PHE B CA 1
ATOM 5950 C C . PHE B 1 379 ? 9.386 56.348 64.498 1.00 20.26 380 PHE B C 1
ATOM 5951 O O . PHE B 1 379 ? 8.707 57.321 64.190 1.00 13.85 380 PHE B O 1
ATOM 5959 N N . ASN B 1 380 ? 8.889 55.316 65.146 1.00 18.29 381 ASN B N 1
ATOM 5960 C CA . ASN B 1 380 ? 7.504 55.303 65.557 1.00 34.84 381 ASN B CA 1
ATOM 5961 C C . ASN B 1 380 ? 7.370 55.670 67.026 1.00 46.35 381 ASN B C 1
ATOM 5962 O O . ASN B 1 380 ? 6.392 55.356 67.686 1.00 28.74 381 ASN B O 1
ATOM 5967 N N . ARG B 1 381 ? 8.378 56.374 67.513 1.00 18.74 382 ARG B N 1
ATOM 5968 C CA . ARG B 1 381 ? 8.451 56.826 68.885 1.00 20.86 382 ARG B CA 1
ATOM 5969 C C . ARG B 1 381 ? 9.023 58.225 68.945 1.00 31.67 382 ARG B C 1
ATOM 5970 O O . ARG B 1 381 ? 9.690 58.684 68.023 1.00 21.63 382 ARG B O 1
ATOM 5978 N N . LYS B 1 382 ? 8.816 58.883 70.074 1.00 15.82 383 LYS B N 1
ATOM 5979 C CA . LYS B 1 382 ? 9.398 60.164 70.273 1.00 12.95 383 LYS B CA 1
ATOM 5980 C C . LYS B 1 382 ? 10.837 59.877 70.768 1.00 15.70 383 LYS B C 1
ATOM 5981 O O . LYS B 1 382 ? 11.104 58.861 71.414 1.00 17.61 383 LYS B O 1
ATOM 5987 N N . LEU B 1 383 ? 11.755 60.741 70.448 1.00 14.52 384 LEU B N 1
ATOM 5988 C CA . LEU B 1 383 ? 13.152 60.545 70.843 1.00 15.28 384 LEU B CA 1
ATOM 5989 C C . LEU B 1 383 ? 13.671 61.709 71.682 1.00 29.28 384 LEU B C 1
ATOM 5990 O O . LEU B 1 383 ? 13.191 62.842 71.581 1.00 33.56 384 LEU B O 1
ATOM 5995 N N . VAL B 1 384 ? 14.684 61.408 72.485 1.00 27.57 385 VAL B N 1
ATOM 5996 C CA . VAL B 1 384 ? 15.337 62.369 73.339 1.00 42.65 385 VAL B CA 1
ATOM 5997 C C . VAL B 1 384 ? 16.818 62.370 73.041 1.00 27.23 385 VAL B C 1
ATOM 5998 O O . VAL B 1 384 ? 17.358 61.444 72.446 1.00 32.93 385 VAL B O 1
ATOM 6002 N N . GLY B 1 385 ? 17.456 63.426 73.503 1.00 49.62 386 GLY B N 1
ATOM 6003 C CA . GLY B 1 385 ? 18.885 63.608 73.404 1.00 13.80 386 GLY B CA 1
ATOM 6004 C C . GLY B 1 385 ? 19.503 63.834 72.058 1.00 34.77 386 GLY B C 1
ATOM 6005 O O . GLY B 1 385 ? 20.548 63.258 71.764 1.00 43.55 386 GLY B O 1
ATOM 6006 N N . LEU B 1 386 ? 18.898 64.697 71.262 1.00 43.76 387 LEU B N 1
ATOM 6007 C CA . LEU B 1 386 ? 19.438 65.005 69.953 1.00 79.35 387 LEU B CA 1
ATOM 6008 C C . LEU B 1 386 ? 20.302 66.286 69.998 1.00 100.00 387 LEU B C 1
ATOM 6009 O O . LEU B 1 386 ? 19.850 67.343 70.454 1.00 100.00 387 LEU B O 1
ATOM 6014 N N . ASP B 1 387 ? 21.565 66.142 69.562 1.00 69.40 388 ASP B N 1
ATOM 6015 C CA . ASP B 1 387 ? 22.573 67.205 69.547 1.00 100.00 388 ASP B CA 1
ATOM 6016 C C . ASP B 1 387 ? 22.024 68.599 69.222 1.00 100.00 388 ASP B C 1
ATOM 6017 O O . ASP B 1 387 ? 22.226 69.160 68.144 1.00 100.00 388 ASP B O 1
ATOM 6022 N N . ARG B 1 391 ? 25.018 66.481 62.962 1.00 51.57 392 ARG B N 1
ATOM 6023 C CA . ARG B 1 391 ? 25.247 65.788 61.697 1.00 95.63 392 ARG B CA 1
ATOM 6024 C C . ARG B 1 391 ? 24.965 64.280 61.800 1.00 46.95 392 ARG B C 1
ATOM 6025 O O . ARG B 1 391 ? 25.849 63.446 62.004 1.00 43.22 392 ARG B O 1
ATOM 6033 N N . LEU B 1 392 ? 23.686 63.969 61.628 1.00 16.99 393 LEU B N 1
ATOM 6034 C CA . LEU B 1 392 ? 23.100 62.639 61.682 1.00 12.14 393 LEU B CA 1
ATOM 6035 C C . LEU B 1 392 ? 23.556 61.769 60.531 1.00 6.18 393 LEU B C 1
ATOM 6036 O O . LEU B 1 392 ? 23.718 62.216 59.416 1.00 16.61 393 LEU B O 1
ATOM 6041 N N . ARG B 1 393 ? 23.770 60.518 60.812 1.00 4.25 394 ARG B N 1
ATOM 6042 C CA . ARG B 1 393 ? 24.194 59.625 59.788 1.00 3.88 394 ARG B CA 1
ATOM 6043 C C . ARG B 1 393 ? 23.186 58.525 59.758 1.00 50.63 394 ARG B C 1
ATOM 6044 O O . ARG B 1 393 ? 22.499 58.297 60.745 1.00 18.90 394 ARG B O 1
ATOM 6052 N N . ASN B 1 394 ? 23.106 57.841 58.646 1.00 23.71 395 ASN B N 1
ATOM 6053 C CA . ASN B 1 394 ? 22.201 56.732 58.575 1.00 13.95 395 ASN B CA 1
ATOM 6054 C C . ASN B 1 394 ? 22.679 55.655 59.541 1.00 43.74 395 ASN B C 1
ATOM 6055 O O . ASN B 1 394 ? 21.864 54.893 60.086 1.00 12.22 395 ASN B O 1
ATOM 6060 N N . PHE B 1 395 ? 24.024 55.600 59.772 1.00 11.65 396 PHE B N 1
ATOM 6061 C CA . PHE B 1 395 ? 24.525 54.595 60.667 1.00 3.66 396 PHE B CA 1
ATOM 6062 C C . PHE B 1 395 ? 24.409 54.869 62.162 1.00 17.15 396 PHE B C 1
ATOM 6063 O O . PHE B 1 395 ? 24.961 54.145 62.973 1.00 14.17 396 PHE B O 1
ATOM 6071 N N . ASP B 1 396 ? 23.629 55.898 62.510 1.00 13.13 397 ASP B N 1
ATOM 6072 C CA . ASP B 1 396 ? 23.345 56.252 63.893 1.00 8.52 397 ASP B CA 1
ATOM 6073 C C . ASP B 1 396 ? 21.965 55.696 64.319 1.00 14.24 397 ASP B C 1
ATOM 6074 O O . ASP B 1 396 ? 21.554 55.788 65.475 1.00 28.11 397 ASP B O 1
ATOM 6079 N N . ILE B 1 397 ? 21.227 55.142 63.361 1.00 21.73 398 ILE B N 1
ATOM 6080 C CA . ILE B 1 397 ? 19.860 54.606 63.604 1.00 6.57 398 ILE B CA 1
ATOM 6081 C C . ILE B 1 397 ? 19.720 53.653 64.821 1.00 13.04 398 ILE B C 1
ATOM 6082 O O . ILE B 1 397 ? 18.841 53.794 65.701 1.00 19.61 398 ILE B O 1
ATOM 6087 N N . ILE B 1 398 ? 20.596 52.669 64.876 1.00 21.64 399 ILE B N 1
ATOM 6088 C CA . ILE B 1 398 ? 20.565 51.691 65.961 1.00 15.75 399 ILE B CA 1
ATOM 6089 C C . ILE B 1 398 ? 20.766 52.334 67.330 1.00 15.23 399 ILE B C 1
ATOM 6090 O O . ILE B 1 398 ? 20.193 51.916 68.299 1.00 12.81 399 ILE B O 1
ATOM 6095 N N . ASP B 1 399 ? 21.610 53.359 67.371 1.00 30.50 400 ASP B N 1
ATOM 6096 C CA . ASP B 1 399 ? 21.892 54.083 68.578 1.00 17.51 400 ASP B CA 1
ATOM 6097 C C . ASP B 1 399 ? 20.648 54.902 68.943 1.00 13.29 400 ASP B C 1
ATOM 6098 O O . ASP B 1 399 ? 20.152 54.906 70.069 1.00 14.74 400 A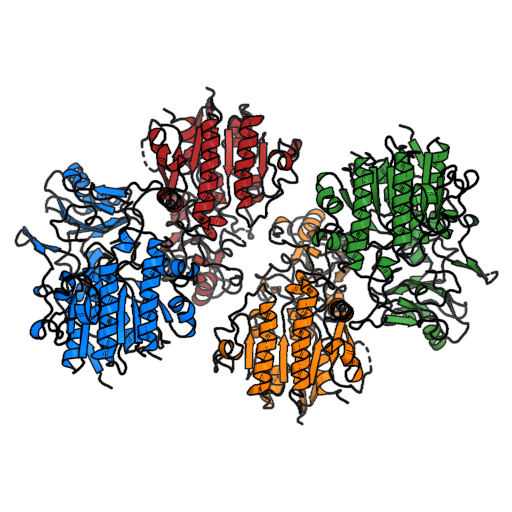SP B O 1
ATOM 6103 N N . LEU B 1 400 ? 20.146 55.588 67.966 1.00 13.39 401 LEU B N 1
ATOM 6104 C CA . LEU B 1 400 ? 18.923 56.354 68.150 1.00 20.37 401 LEU B CA 1
ATOM 6105 C C . LEU B 1 400 ? 17.853 55.397 68.654 1.00 10.67 401 LEU B C 1
ATOM 6106 O O . LEU B 1 400 ? 17.190 55.617 69.674 1.00 14.14 401 LEU B O 1
ATOM 6111 N N . ALA B 1 401 ? 17.735 54.292 67.945 1.00 9.67 402 ALA B N 1
ATOM 6112 C CA . ALA B 1 401 ? 16.754 53.267 68.267 1.00 19.13 402 ALA B CA 1
ATOM 6113 C C . ALA B 1 401 ? 16.914 52.599 69.618 1.00 20.72 402 ALA B C 1
ATOM 6114 O O . ALA B 1 401 ? 15.934 52.256 70.260 1.00 17.56 402 ALA B O 1
ATOM 6116 N N . LEU B 1 402 ? 18.136 52.392 70.059 1.00 41.17 403 LEU B N 1
ATOM 6117 C CA . LEU B 1 402 ? 18.339 51.723 71.325 1.00 8.52 403 LEU B CA 1
ATOM 6118 C C . LEU B 1 402 ? 18.585 52.681 72.490 1.00 22.65 403 LEU B C 1
ATOM 6119 O O . LEU B 1 402 ? 18.158 52.393 73.599 1.00 28.26 403 LEU B O 1
ATOM 6124 N N . ASN B 1 403 ? 19.301 53.800 72.256 1.00 11.42 404 ASN B N 1
ATOM 6125 C CA . ASN B 1 403 ? 19.605 54.709 73.340 1.00 16.25 404 ASN B CA 1
ATOM 6126 C C . ASN B 1 403 ? 18.859 56.004 73.414 1.00 22.93 404 ASN B C 1
ATOM 6127 O O . ASN B 1 403 ? 19.031 56.695 74.400 1.00 30.16 404 ASN B O 1
ATOM 6132 N N . HIS B 1 404 ? 18.076 56.381 72.415 1.00 41.75 405 HIS B N 1
ATOM 6133 C CA . HIS B 1 404 ? 17.416 57.680 72.487 1.00 13.86 405 HIS B CA 1
ATOM 6134 C C . HIS B 1 404 ? 15.935 57.677 72.596 1.00 37.06 405 HIS B C 1
ATOM 6135 O O . HIS B 1 404 ? 15.296 58.688 72.352 1.00 18.26 405 HIS B O 1
ATOM 6142 N N . LEU B 1 405 ? 15.360 56.570 72.957 1.00 30.76 406 LEU B N 1
ATOM 6143 C CA . LEU B 1 405 ? 13.908 56.553 73.063 1.00 20.57 406 LEU B CA 1
ATOM 6144 C C . LEU B 1 405 ? 13.446 57.480 74.192 1.00 53.32 406 LEU B C 1
ATOM 6145 O O . LEU B 1 405 ? 14.146 57.661 75.190 1.00 57.21 406 LEU B O 1
ATOM 6150 N N . ALA B 1 406 ? 12.280 58.092 74.056 1.00 38.34 407 ALA B N 1
ATOM 6151 C CA . ALA B 1 406 ? 11.833 58.970 75.116 1.00 24.50 407 ALA B CA 1
ATOM 6152 C C . ALA B 1 406 ? 11.004 58.224 76.155 1.00 72.70 407 ALA B C 1
ATOM 6153 O O . ALA B 1 406 ? 10.937 58.698 77.314 1.00 61.37 407 ALA B O 1
ATOM 6156 N N . THR C 1 1 ? 21.185 83.849 3.983 1.00 48.10 2 THR C N 1
ATOM 6157 C CA . THR C 1 1 ? 20.411 85.061 3.782 1.00 100.00 2 THR C CA 1
ATOM 6158 C C . THR C 1 1 ? 21.124 86.283 4.374 1.00 56.53 2 THR C C 1
ATOM 6159 O O . THR C 1 1 ? 22.320 86.488 4.081 1.00 52.56 2 THR C O 1
ATOM 6163 N N . ASN C 1 2 ? 20.360 87.067 5.196 1.00 48.06 3 ASN C N 1
ATOM 6164 C CA . ASN C 1 2 ? 20.810 88.279 5.911 1.00 32.13 3 ASN C CA 1
ATOM 6165 C C . ASN C 1 2 ? 21.358 87.926 7.269 1.00 29.26 3 ASN C C 1
ATOM 6166 O O . ASN C 1 2 ? 20.670 87.382 8.128 1.00 34.80 3 ASN C O 1
ATOM 6171 N N . LEU C 1 3 ? 22.612 88.267 7.432 1.00 23.34 4 LEU C N 1
ATOM 6172 C CA . LEU C 1 3 ? 23.309 88.058 8.655 1.00 20.03 4 LEU C CA 1
ATOM 6173 C C . LEU C 1 3 ? 23.240 89.335 9.498 1.00 19.65 4 LEU C C 1
ATOM 6174 O O . LEU C 1 3 ? 23.431 90.434 8.978 1.00 21.31 4 LEU C O 1
ATOM 6179 N N . ILE C 1 4 ? 22.989 89.197 10.801 1.00 31.86 5 ILE C N 1
ATOM 6180 C CA . ILE C 1 4 ? 22.958 90.313 11.738 1.00 24.89 5 ILE C CA 1
ATOM 6181 C C . ILE C 1 4 ? 23.874 90.020 12.919 1.00 32.99 5 ILE C C 1
ATOM 6182 O O . ILE C 1 4 ? 24.213 88.877 13.217 1.00 36.48 5 ILE C O 1
ATOM 6187 N N . SER C 1 5 ? 24.283 91.053 13.608 1.00 35.28 6 SER C N 1
ATOM 6188 C CA . SER C 1 5 ? 25.158 90.857 14.739 1.00 14.44 6 SER C CA 1
ATOM 6189 C C . SER C 1 5 ? 24.579 91.485 15.976 1.00 18.62 6 SER C C 1
ATOM 6190 O O . SER C 1 5 ? 24.278 92.668 15.990 1.00 34.30 6 SER C O 1
ATOM 6193 N N . VAL C 1 6 ? 24.408 90.644 17.002 1.00 21.05 7 VAL C N 1
ATOM 6194 C CA . VAL C 1 6 ? 23.857 91.038 18.289 1.00 23.32 7 VAL C CA 1
ATOM 6195 C C . VAL C 1 6 ? 24.736 90.520 19.408 1.00 18.83 7 VAL C C 1
ATOM 6196 O O . VAL C 1 6 ? 25.047 89.326 19.487 1.00 25.46 7 VAL C O 1
ATOM 6200 N N . ASN C 1 7 ? 25.127 91.460 20.253 1.00 33.45 8 ASN C N 1
ATOM 6201 C CA . ASN C 1 7 ? 25.961 91.197 21.389 1.00 22.21 8 ASN C CA 1
ATOM 6202 C C . ASN C 1 7 ? 27.137 90.304 21.044 1.00 34.89 8 ASN C C 1
ATOM 6203 O O . ASN C 1 7 ? 27.461 89.337 21.739 1.00 27.35 8 ASN C O 1
ATOM 6208 N N . SER C 1 8 ? 27.756 90.643 19.925 1.00 25.72 9 SER C N 1
ATOM 6209 C CA . SER C 1 8 ? 28.914 89.934 19.426 1.00 29.81 9 SER C CA 1
ATOM 6210 C C . SER C 1 8 ? 28.713 88.524 18.906 1.00 26.87 9 SER C C 1
ATOM 6211 O O . SER C 1 8 ? 29.655 87.733 18.870 1.00 43.56 9 SER C O 1
ATOM 6214 N N . ARG C 1 9 ? 27.492 88.218 18.547 1.00 25.56 10 ARG C N 1
ATOM 6215 C CA . ARG C 1 9 ? 27.187 86.933 17.981 1.00 20.92 10 ARG C CA 1
ATOM 6216 C C . ARG C 1 9 ? 26.474 87.255 16.687 1.00 21.00 10 ARG C C 1
ATOM 6217 O O . ARG C 1 9 ? 25.683 88.208 16.645 1.00 24.40 10 ARG C O 1
ATOM 6225 N N . SER C 1 10 ? 26.786 86.500 15.634 1.00 20.68 11 SER C N 1
ATOM 6226 C CA . SER C 1 10 ? 26.179 86.702 14.324 1.00 28.51 11 SER C CA 1
ATOM 6227 C C . SER C 1 10 ? 25.043 85.722 14.183 1.00 27.29 11 SER C C 1
ATOM 6228 O O . SER C 1 10 ? 25.144 84.606 14.690 1.00 20.41 11 SER C O 1
ATOM 6231 N N . TYR C 1 11 ? 23.970 86.154 13.528 1.00 15.29 12 TYR C N 1
ATOM 6232 C CA . TYR C 1 11 ? 22.802 85.324 13.363 1.00 24.67 12 TYR C CA 1
ATOM 6233 C C . TYR C 1 11 ? 22.197 85.467 11.987 1.00 30.30 12 TYR C C 1
ATOM 6234 O O . TYR C 1 11 ? 21.993 86.562 11.514 1.00 30.06 12 TYR C O 1
ATOM 6243 N N . ARG C 1 12 ? 21.913 84.339 11.361 1.00 15.90 13 ARG C N 1
ATOM 6244 C CA . ARG C 1 12 ? 21.327 84.304 10.063 1.00 32.54 13 ARG C CA 1
ATOM 6245 C C . ARG C 1 12 ? 19.809 84.386 10.238 1.00 18.61 13 ARG C C 1
ATOM 6246 O O . ARG C 1 12 ? 19.230 83.584 10.957 1.00 28.45 13 ARG C O 1
ATOM 6254 N N . LEU C 1 13 ? 19.183 85.388 9.637 1.00 17.94 14 LEU C N 1
ATOM 6255 C CA . LEU C 1 13 ? 17.728 85.577 9.739 1.00 26.94 14 LEU C CA 1
ATOM 6256 C C . LEU C 1 13 ? 16.972 84.353 9.242 1.00 19.96 14 LEU C C 1
ATOM 6257 O O . LEU C 1 13 ? 17.385 83.709 8.279 1.00 30.95 14 LEU C O 1
ATOM 6262 N N . SER C 1 14 ? 15.857 84.034 9.906 1.00 40.43 15 SER C N 1
ATOM 6263 C CA . SER C 1 14 ? 15.035 82.877 9.557 1.00 42.46 15 SER C CA 1
ATOM 6264 C C . SER C 1 14 ? 14.488 82.832 8.125 1.00 26.68 15 SER C C 1
ATOM 6265 O O . SER C 1 14 ? 14.075 83.835 7.572 1.00 31.68 15 SER C O 1
ATOM 6268 N N . SER C 1 15 ? 14.486 81.614 7.559 1.00 28.16 16 SER C N 1
ATOM 6269 C CA . SER C 1 15 ? 13.979 81.309 6.223 1.00 66.63 16 SER C CA 1
ATOM 6270 C C . SER C 1 15 ? 12.521 80.827 6.320 1.00 65.84 16 SER C C 1
ATOM 6271 O O . SER C 1 15 ? 11.694 81.008 5.421 1.00 73.31 16 SER C O 1
ATOM 6274 N N . ALA C 1 16 ? 12.250 80.199 7.466 1.00 50.21 17 ALA C N 1
ATOM 6275 C CA . ALA C 1 16 ? 10.964 79.654 7.868 1.00 31.15 17 ALA C CA 1
ATOM 6276 C C . ALA C 1 16 ? 10.572 80.265 9.215 1.00 23.01 17 ALA C C 1
ATOM 6277 O O . ALA C 1 16 ? 11.409 80.795 9.939 1.00 36.48 17 ALA C O 1
ATOM 6279 N N . PRO C 1 17 ? 9.304 80.232 9.561 1.00 45.11 18 PRO C N 1
ATOM 6280 C CA . PRO C 1 17 ? 8.958 80.805 10.833 1.00 46.15 18 PRO C CA 1
ATOM 6281 C C . PRO C 1 17 ? 9.556 79.970 11.939 1.00 36.32 18 PRO C C 1
ATOM 6282 O O . PRO C 1 17 ? 9.365 78.748 11.993 1.00 16.59 18 PRO C O 1
ATOM 6286 N N . THR C 1 18 ? 10.284 80.640 12.818 1.00 22.43 19 THR C N 1
ATOM 6287 C CA . THR C 1 18 ? 10.921 79.986 13.924 1.00 16.65 19 THR C CA 1
ATOM 6288 C C . THR C 1 18 ? 10.221 80.332 15.248 1.00 10.51 19 THR C C 1
ATOM 6289 O O . THR C 1 18 ? 9.834 81.483 15.521 1.00 20.88 19 THR C O 1
ATOM 6293 N N . ILE C 1 19 ? 10.055 79.319 16.075 1.00 23.94 20 ILE C N 1
ATOM 6294 C CA . ILE C 1 19 ? 9.443 79.487 17.374 1.00 31.39 20 ILE C CA 1
ATOM 6295 C C . ILE C 1 19 ? 10.375 78.998 18.445 1.00 31.69 20 ILE C C 1
ATOM 6296 O O . ILE C 1 19 ? 10.743 77.816 18.480 1.00 21.34 20 ILE C O 1
ATOM 6301 N N . VAL C 1 20 ? 10.734 79.928 19.302 1.00 24.46 21 VAL C N 1
ATOM 6302 C CA . VAL C 1 20 ? 11.588 79.630 20.388 1.00 17.53 21 VAL C CA 1
ATOM 6303 C C . VAL C 1 20 ? 10.730 79.628 21.616 1.00 13.10 21 VAL C C 1
ATOM 6304 O O . VAL C 1 20 ? 10.079 80.621 21.902 1.00 12.59 21 VAL C O 1
ATOM 6308 N N . ILE C 1 21 ? 10.730 78.496 22.342 1.00 16.18 22 ILE C N 1
ATOM 6309 C CA . ILE C 1 21 ? 9.897 78.395 23.501 1.00 19.04 22 ILE C CA 1
ATOM 6310 C C . ILE C 1 21 ? 10.659 78.185 24.779 1.00 26.26 22 ILE C C 1
ATOM 6311 O O . ILE C 1 21 ? 11.502 77.322 24.858 1.00 23.77 22 ILE C O 1
ATOM 6316 N N . CYS C 1 22 ? 10.344 79.002 25.782 1.00 19.25 23 CYS C N 1
ATOM 6317 C CA . CYS C 1 22 ? 10.954 78.870 27.051 1.00 20.31 23 CYS C CA 1
ATOM 6318 C C . CYS C 1 22 ? 9.975 78.290 28.056 1.00 11.40 23 CYS C C 1
ATOM 6319 O O . CYS C 1 22 ? 9.148 79.024 28.573 1.00 32.95 23 CYS C O 1
ATOM 6322 N N . VAL C 1 23 ? 10.076 76.965 28.318 1.00 15.22 24 VAL C N 1
ATOM 6323 C CA . VAL C 1 23 ? 9.232 76.295 29.287 1.00 11.33 24 VAL C CA 1
ATOM 6324 C C . VAL C 1 23 ? 9.807 76.553 30.668 1.00 18.50 24 VAL C C 1
ATOM 6325 O O . VAL C 1 23 ? 10.725 75.894 31.128 1.00 21.92 24 VAL C O 1
ATOM 6329 N N . ASP C 1 24 ? 9.260 77.542 31.305 1.00 16.67 25 ASP C N 1
ATOM 6330 C CA . ASP C 1 24 ? 9.666 77.931 32.619 1.00 11.13 25 ASP C CA 1
ATOM 6331 C C . ASP C 1 24 ? 9.666 76.766 33.630 1.00 30.55 25 ASP C C 1
ATOM 6332 O O . ASP C 1 24 ? 8.706 76.031 33.768 1.00 12.14 25 ASP C O 1
ATOM 6337 N N . GLY C 1 25 ? 10.774 76.568 34.342 1.00 6.18 26 GLY C N 1
ATOM 6338 C CA . GLY C 1 25 ? 10.839 75.516 35.364 1.00 1.00 26 GLY C CA 1
ATOM 6339 C C . GLY C 1 25 ? 10.888 74.101 34.835 1.00 19.29 26 GLY C C 1
ATOM 6340 O O . GLY C 1 25 ? 10.566 73.156 35.551 1.00 12.99 26 GLY C O 1
ATOM 6341 N N . CYS C 1 26 ? 11.309 73.927 33.593 1.00 16.01 27 CYS C N 1
ATOM 6342 C CA . CYS C 1 26 ? 11.344 72.587 33.030 1.00 11.45 27 CYS C CA 1
ATOM 6343 C C . CYS C 1 26 ? 12.561 71.666 33.326 1.00 27.15 27 CYS C C 1
ATOM 6344 O O . CYS C 1 26 ? 13.389 71.409 32.460 1.00 11.95 27 CYS C O 1
ATOM 6347 N N . GLU C 1 27 ? 12.619 71.115 34.537 1.00 12.24 28 GLU C N 1
ATOM 6348 C CA . GLU C 1 27 ? 13.618 70.161 34.938 1.00 12.91 28 GLU C CA 1
ATOM 6349 C C . GLU C 1 27 ? 13.524 69.021 33.904 1.00 39.22 28 GLU C C 1
ATOM 6350 O O . GLU C 1 27 ? 12.429 68.672 33.524 1.00 12.49 28 GLU C O 1
ATOM 6356 N N . GLN C 1 28 ? 14.624 68.448 33.398 1.00 7.68 29 GLN C N 1
ATOM 6357 C CA . GLN C 1 28 ? 14.465 67.443 32.374 1.00 10.98 29 GLN C CA 1
ATOM 6358 C C . GLN C 1 28 ? 13.541 66.280 32.633 1.00 22.00 29 GLN C C 1
ATOM 6359 O O . GLN C 1 28 ? 13.052 65.655 31.704 1.00 14.05 29 GLN C O 1
ATOM 6365 N N . GLU C 1 29 ? 13.336 65.970 33.887 1.00 13.47 30 GLU C N 1
ATOM 6366 C CA . GLU C 1 29 ? 12.547 64.841 34.301 1.00 19.43 30 GLU C CA 1
ATOM 6367 C C . GLU C 1 29 ? 11.069 64.901 33.947 1.00 15.12 30 GLU C C 1
ATOM 6368 O O . GLU C 1 29 ? 10.450 63.869 33.850 1.00 18.90 30 GLU C O 1
ATOM 6374 N N . TYR C 1 30 ? 10.526 66.094 33.807 1.00 8.69 31 TYR C N 1
ATOM 6375 C CA . TYR C 1 30 ? 9.123 66.261 33.451 1.00 21.94 31 TYR C CA 1
ATOM 6376 C C . TYR C 1 30 ? 8.846 65.634 32.087 1.00 13.09 31 TYR C C 1
ATOM 6377 O O . TYR C 1 30 ? 7.875 64.903 31.901 1.00 26.17 31 TYR C O 1
ATOM 6386 N N . ILE C 1 31 ? 9.730 65.953 31.136 1.00 12.60 32 ILE C N 1
ATOM 6387 C CA . ILE C 1 31 ? 9.647 65.431 29.802 1.00 5.41 32 ILE C CA 1
ATOM 6388 C C . ILE C 1 31 ? 9.853 63.952 29.764 1.00 24.25 32 ILE C C 1
ATOM 6389 O O . ILE C 1 31 ? 9.137 63.226 29.104 1.00 29.11 32 ILE C O 1
ATOM 6394 N N . ASN C 1 32 ? 10.841 63.501 30.475 1.00 24.68 33 ASN C N 1
ATOM 6395 C CA . ASN C 1 32 ? 11.110 62.104 30.478 1.00 16.72 33 ASN C CA 1
ATOM 6396 C C . ASN C 1 32 ? 10.007 61.238 31.073 1.00 7.85 33 ASN C C 1
ATOM 6397 O O . ASN C 1 32 ? 9.775 60.130 30.621 1.00 12.38 33 ASN C O 1
ATOM 6402 N N . GLN C 1 33 ? 9.411 61.743 32.138 1.00 5.49 34 GLN C N 1
ATOM 6403 C CA . GLN C 1 33 ? 8.386 61.111 32.859 1.00 19.63 34 GLN C CA 1
ATOM 6404 C C . GLN C 1 33 ? 7.087 61.106 32.040 1.00 16.46 34 GLN C C 1
ATOM 6405 O O . GLN C 1 33 ? 6.409 60.087 32.009 1.00 20.87 34 GLN C O 1
ATOM 6411 N N . ALA C 1 34 ? 6.784 62.226 31.343 1.00 15.24 35 ALA C N 1
ATOM 6412 C CA . ALA C 1 34 ? 5.570 62.317 30.471 1.00 19.06 35 ALA C CA 1
ATOM 6413 C C . ALA C 1 34 ? 5.668 61.332 29.305 1.00 19.24 35 ALA C C 1
ATOM 6414 O O . ALA C 1 34 ? 4.720 60.624 28.996 1.00 29.45 35 ALA C O 1
ATOM 6416 N N . ILE C 1 35 ? 6.828 61.264 28.669 1.00 24.19 36 ILE C N 1
ATOM 6417 C CA . ILE C 1 35 ? 7.044 60.350 27.559 1.00 23.01 36 ILE C CA 1
ATOM 6418 C C . ILE C 1 35 ? 6.858 58.903 28.027 1.00 50.88 36 ILE C C 1
ATOM 6419 O O . ILE C 1 35 ? 6.072 58.146 27.466 1.00 26.96 36 ILE C O 1
ATOM 6424 N N . GLN C 1 36 ? 7.576 58.524 29.082 1.00 23.79 37 GLN C N 1
ATOM 6425 C CA . GLN C 1 36 ? 7.472 57.175 29.625 1.00 19.28 37 GLN C CA 1
ATOM 6426 C C . GLN C 1 36 ? 6.020 56.795 29.908 1.00 24.16 37 GLN C C 1
ATOM 6427 O O . GLN C 1 36 ? 5.624 55.636 29.871 1.00 39.33 37 GLN C O 1
ATOM 6433 N N . ALA C 1 37 ? 5.231 57.789 30.237 1.00 21.63 38 ALA C N 1
ATOM 6434 C CA . ALA C 1 37 ? 3.826 57.573 30.575 1.00 16.22 38 ALA C CA 1
ATOM 6435 C C . ALA C 1 37 ? 2.827 57.611 29.400 1.00 37.14 38 ALA C C 1
ATOM 6436 O O . ALA C 1 37 ? 1.625 57.449 29.608 1.00 24.86 38 ALA C O 1
ATOM 6438 N N . GLY C 1 38 ? 3.311 57.859 28.193 1.00 27.08 39 GLY C N 1
ATOM 6439 C CA . GLY C 1 38 ? 2.469 57.941 27.008 1.00 23.37 39 GLY C CA 1
ATOM 6440 C C . GLY C 1 38 ? 1.623 59.225 26.893 1.00 22.19 39 GLY C C 1
ATOM 6441 O O . GLY C 1 38 ? 0.623 59.246 26.179 1.00 49.38 39 GLY C O 1
ATOM 6442 N N . GLN C 1 39 ? 2.022 60.283 27.608 1.00 32.36 40 GLN C N 1
ATOM 6443 C CA . GLN C 1 39 ? 1.342 61.573 27.601 1.00 29.81 40 GLN C CA 1
ATOM 6444 C C . GLN C 1 39 ? 2.093 62.643 26.808 1.00 34.28 40 GLN C C 1
ATOM 6445 O O . GLN C 1 39 ? 1.798 63.817 26.955 1.00 28.48 40 GLN C O 1
ATOM 6451 N N . ALA C 1 40 ? 3.042 62.231 25.963 1.00 16.56 41 ALA C N 1
ATOM 6452 C CA . ALA C 1 40 ? 3.796 63.154 25.133 1.00 21.13 41 ALA C CA 1
ATOM 6453 C C . ALA C 1 40 ? 4.351 62.448 23.927 1.00 26.92 41 ALA C C 1
ATOM 6454 O O . ALA C 1 40 ? 5.558 62.342 23.718 1.00 30.42 41 ALA C O 1
ATOM 6456 N N . PRO C 1 41 ? 3.400 61.942 23.145 1.00 22.88 42 PRO C N 1
ATOM 6457 C CA . PRO C 1 41 ? 3.616 61.183 21.937 1.00 35.96 42 PRO C CA 1
ATOM 6458 C C . PRO C 1 41 ? 4.358 61.938 20.860 1.00 24.24 42 PRO C C 1
ATOM 6459 O O . PRO C 1 41 ? 5.108 61.335 20.097 1.00 29.61 42 PRO C O 1
ATOM 6463 N N . PHE C 1 42 ? 4.159 63.253 20.779 1.00 12.41 43 PHE C N 1
ATOM 6464 C CA . PHE C 1 42 ? 4.903 63.987 19.773 1.00 7.84 43 PHE C CA 1
ATOM 6465 C C . PHE C 1 42 ? 6.432 64.070 20.189 1.00 23.23 43 PHE C C 1
ATOM 6466 O O . PHE C 1 42 ? 7.331 63.773 19.419 1.00 22.69 43 PHE C O 1
ATOM 6474 N N . LEU C 1 43 ? 6.691 64.473 21.428 1.00 19.27 44 LEU C N 1
ATOM 6475 C CA . LEU C 1 43 ? 8.060 64.581 21.955 1.00 12.69 44 LEU C CA 1
ATOM 6476 C C . LEU C 1 43 ? 8.714 63.220 21.914 1.00 15.29 44 LEU C C 1
ATOM 6477 O O . LEU C 1 43 ? 9.908 63.067 21.650 1.00 23.03 44 LEU C O 1
ATOM 6482 N N . ALA C 1 44 ? 7.860 62.220 22.133 1.00 27.82 45 ALA C N 1
ATOM 6483 C CA . ALA C 1 44 ? 8.235 60.803 22.143 1.00 13.37 45 ALA C CA 1
ATOM 6484 C C . ALA C 1 44 ? 8.899 60.294 20.855 1.00 47.44 45 ALA C C 1
ATOM 6485 O O . ALA C 1 44 ? 9.718 59.366 20.887 1.00 32.55 45 ALA C O 1
ATOM 6487 N N . GLU C 1 45 ? 8.558 60.889 19.721 1.00 31.72 46 GLU C N 1
ATOM 6488 C CA . GLU C 1 45 ? 9.119 60.448 18.450 1.00 31.42 46 GLU C CA 1
ATOM 6489 C C . GLU C 1 45 ? 10.084 61.439 17.852 1.00 32.88 46 GLU C C 1
ATOM 6490 O O . GLU C 1 45 ? 10.786 61.118 16.886 1.00 24.75 46 GLU C O 1
ATOM 6496 N N . LEU C 1 46 ? 10.099 62.652 18.423 1.00 23.29 47 LEU C N 1
ATOM 6497 C CA . LEU C 1 46 ? 10.956 63.720 17.920 1.00 19.40 47 LEU C CA 1
ATOM 6498 C C . LEU C 1 46 ? 12.418 63.255 17.618 1.00 36.68 47 LEU C C 1
ATOM 6499 O O . LEU C 1 46 ? 13.142 63.718 16.730 1.00 30.95 47 LEU C O 1
ATOM 6504 N N . THR C 1 47 ? 12.814 62.290 18.367 1.00 29.41 48 THR C N 1
ATOM 6505 C CA . THR C 1 47 ? 14.105 61.671 18.279 1.00 31.03 48 THR C CA 1
ATOM 6506 C C . THR C 1 47 ? 14.526 61.312 16.862 1.00 43.46 48 THR C C 1
ATOM 6507 O O . THR C 1 47 ? 15.696 61.409 16.513 1.00 100.00 48 THR C O 1
ATOM 6511 N N . GLY C 1 48 ? 13.587 60.898 16.042 1.00 35.74 49 GLY C N 1
ATOM 6512 C CA . GLY C 1 48 ? 13.952 60.516 14.699 1.00 19.22 49 GLY C CA 1
ATOM 6513 C C . GLY C 1 48 ? 14.155 61.645 13.711 1.00 30.50 49 GLY C C 1
ATOM 6514 O O . GLY C 1 48 ? 14.660 61.450 12.614 1.00 54.28 49 GLY C O 1
ATOM 6515 N N . PHE C 1 49 ? 13.750 62.829 14.095 1.00 37.37 50 PHE C N 1
ATOM 6516 C CA . PHE C 1 49 ? 13.915 63.919 13.183 1.00 31.21 50 PHE C CA 1
ATOM 6517 C C . PHE C 1 49 ? 14.383 65.185 13.819 1.00 20.59 50 PHE C C 1
ATOM 6518 O O . PHE C 1 49 ? 14.705 66.138 13.101 1.00 38.37 50 PHE C O 1
ATOM 6526 N N . GLY C 1 50 ? 14.375 65.198 15.169 1.00 15.05 51 GLY C N 1
ATOM 6527 C CA . GLY C 1 50 ? 14.785 66.348 15.940 1.00 26.26 51 GLY C CA 1
ATOM 6528 C C . GLY C 1 50 ? 16.113 66.101 16.636 1.00 23.69 51 GLY C C 1
ATOM 6529 O O . GLY C 1 50 ? 16.781 65.122 16.374 1.00 17.26 51 GLY C O 1
ATOM 6530 N N . THR C 1 51 ? 16.459 67.001 17.526 1.00 33.30 52 THR C N 1
ATOM 6531 C CA . THR C 1 51 ? 17.686 66.946 18.322 1.00 22.69 52 THR C CA 1
ATOM 6532 C C . THR C 1 51 ? 17.330 67.320 19.752 1.00 18.76 52 THR C C 1
ATOM 6533 O O . THR C 1 51 ? 16.562 68.274 19.982 1.00 17.42 52 THR C O 1
ATOM 6537 N N . VAL C 1 52 ? 17.847 66.530 20.687 1.00 12.44 53 VAL C N 1
ATOM 6538 C CA . VAL C 1 52 ? 17.630 66.750 22.117 1.00 4.85 53 VAL C CA 1
ATOM 6539 C C . VAL C 1 52 ? 19.026 66.877 22.772 1.00 32.40 53 VAL C C 1
ATOM 6540 O O . VAL C 1 52 ? 19.829 66.006 22.638 1.00 10.30 53 VAL C O 1
ATOM 6544 N N . LEU C 1 53 ? 19.338 67.984 23.428 1.00 14.44 54 LEU C N 1
ATOM 6545 C CA . LEU C 1 53 ? 20.627 68.159 24.071 1.00 34.46 54 LEU C CA 1
ATOM 6546 C C . LEU C 1 53 ? 20.405 68.624 25.477 1.00 34.09 54 LEU C C 1
ATOM 6547 O O . LEU C 1 53 ? 19.283 68.830 25.895 1.00 7.92 54 LEU C O 1
ATOM 6552 N N . THR C 1 54 ? 21.492 68.813 26.200 1.00 16.23 55 THR C N 1
ATOM 6553 C CA . THR C 1 54 ? 21.407 69.326 27.545 1.00 15.70 55 THR C CA 1
ATOM 6554 C C . THR C 1 54 ? 22.251 70.595 27.634 1.00 13.27 55 THR C C 1
ATOM 6555 O O . THR C 1 54 ? 23.340 70.632 27.082 1.00 32.67 55 THR C O 1
ATOM 6559 N N . GLY C 1 55 ? 21.748 71.629 28.340 1.00 15.32 56 GLY C N 1
ATOM 6560 C CA . GLY C 1 55 ? 22.502 72.873 28.486 1.00 11.59 56 GLY C CA 1
ATOM 6561 C C . GLY C 1 55 ? 22.495 73.319 29.934 1.00 23.15 56 GLY C C 1
ATOM 6562 O O . GLY C 1 55 ? 21.869 72.696 30.774 1.00 15.29 56 GLY C O 1
ATOM 6563 N N . ASP C 1 56 ? 23.219 74.408 30.202 1.00 13.42 57 ASP C N 1
ATOM 6564 C CA . ASP C 1 56 ? 23.307 75.012 31.516 1.00 10.26 57 ASP C CA 1
ATOM 6565 C C . ASP C 1 56 ? 22.647 76.365 31.460 1.00 5.87 57 ASP C C 1
ATOM 6566 O O . ASP C 1 56 ? 22.879 77.197 30.545 1.00 10.96 57 ASP C O 1
ATOM 6571 N N . CYS C 1 57 ? 21.853 76.602 32.458 1.00 8.46 58 CYS C N 1
ATOM 6572 C CA . CYS C 1 57 ? 21.226 77.862 32.515 1.00 20.53 58 CYS C CA 1
ATOM 6573 C C . CYS C 1 57 ? 22.135 78.736 33.329 1.00 18.28 58 CYS C C 1
ATOM 6574 O O . CYS C 1 57 ? 23.216 78.297 33.764 1.00 17.63 58 CYS C O 1
ATOM 6577 N N . VAL C 1 58 ? 21.686 79.966 33.520 1.00 12.61 59 VAL C N 1
ATOM 6578 C CA . VAL C 1 58 ? 22.395 80.921 34.293 1.00 25.33 59 VAL C CA 1
ATOM 6579 C C . VAL C 1 58 ? 22.042 80.776 35.783 1.00 18.00 59 VAL C C 1
ATOM 6580 O O . VAL C 1 58 ? 20.905 80.514 36.143 1.00 15.37 59 VAL C O 1
ATOM 6584 N N . VAL C 1 59 ? 23.034 80.946 36.656 1.00 21.83 60 VAL C N 1
ATOM 6585 C CA . VAL C 1 59 ? 22.848 80.895 38.110 1.00 27.03 60 VAL C CA 1
ATOM 6586 C C . VAL C 1 59 ? 23.003 82.354 38.607 1.00 50.84 60 VAL C C 1
ATOM 6587 O O . VAL C 1 59 ? 23.973 83.041 38.229 1.00 18.27 60 VAL C O 1
ATOM 6591 N N . PRO C 1 60 ? 22.040 82.898 39.384 1.00 11.75 61 PRO C N 1
ATOM 6592 C CA . PRO C 1 60 ? 20.868 82.270 39.958 1.00 11.96 61 PRO C CA 1
ATOM 6593 C C . PRO C 1 60 ? 19.847 81.732 38.924 1.00 16.12 61 PRO C C 1
ATOM 6594 O O . PRO C 1 60 ? 19.414 82.421 38.029 1.00 14.38 61 PRO C O 1
ATOM 6598 N N . SER C 1 61 ? 19.503 80.466 39.065 1.00 10.43 62 SER C N 1
ATOM 6599 C CA . SER C 1 61 ? 18.583 79.811 38.196 1.00 24.49 62 SER C CA 1
ATOM 6600 C C . SER C 1 61 ? 17.197 80.342 38.491 1.00 1.00 62 SER C C 1
ATOM 6601 O O . SER C 1 61 ? 16.327 79.666 39.047 1.00 20.26 62 SER C O 1
ATOM 6604 N N . PHE C 1 62 ? 17.042 81.610 38.097 1.00 5.20 63 PHE C N 1
ATOM 6605 C CA . PHE C 1 62 ? 15.837 82.415 38.311 1.00 15.67 63 PHE C CA 1
ATOM 6606 C C . PHE C 1 62 ? 15.115 82.758 36.995 1.00 1.21 63 PHE C C 1
ATOM 6607 O O . PHE C 1 62 ? 15.674 82.687 35.873 1.00 8.03 63 PHE C O 1
ATOM 6615 N N . THR C 1 63 ? 13.876 83.107 37.095 1.00 30.44 64 THR C N 1
ATOM 6616 C CA . THR C 1 63 ? 13.100 83.386 35.953 1.00 1.00 64 THR C CA 1
ATOM 6617 C C . THR C 1 63 ? 13.618 84.501 35.046 1.00 8.97 64 THR C C 1
ATOM 6618 O O . THR C 1 63 ? 13.988 84.281 33.884 1.00 16.27 64 THR C O 1
ATOM 6622 N N . ASN C 1 64 ? 13.696 85.732 35.563 1.00 15.01 65 ASN C N 1
ATOM 6623 C CA . ASN C 1 64 ? 14.166 86.893 34.771 1.00 10.26 65 ASN C CA 1
ATOM 6624 C C . ASN C 1 64 ? 15.551 86.877 34.165 1.00 31.43 65 ASN C C 1
ATOM 6625 O O . ASN C 1 64 ? 15.671 87.180 32.989 1.00 24.26 65 ASN C O 1
ATOM 6630 N N . PRO C 1 65 ? 16.610 86.627 34.952 1.00 19.20 66 PRO C N 1
ATOM 6631 C CA . PRO C 1 65 ? 17.939 86.626 34.363 1.00 15.42 66 PRO C CA 1
ATOM 6632 C C . PRO C 1 65 ? 18.009 85.685 33.180 1.00 8.47 66 PRO C C 1
ATOM 6633 O O . PRO C 1 65 ? 18.567 85.969 32.111 1.00 21.64 66 PRO C O 1
ATOM 6637 N N . ASN C 1 66 ? 17.400 84.552 33.385 1.00 8.24 67 ASN C N 1
ATOM 6638 C CA . ASN C 1 66 ? 17.389 83.519 32.374 1.00 8.95 67 ASN C CA 1
ATOM 6639 C C . ASN C 1 66 ? 16.741 83.892 31.078 1.00 21.52 67 ASN C C 1
ATOM 6640 O O . ASN C 1 66 ? 17.386 83.792 30.051 1.00 21.72 67 ASN C O 1
ATOM 6645 N N . ASN C 1 67 ? 15.477 84.336 31.128 1.00 17.82 68 ASN C N 1
ATOM 6646 C CA . ASN C 1 67 ? 14.775 84.777 29.921 1.00 31.53 68 ASN C CA 1
ATOM 6647 C C . ASN C 1 67 ? 15.537 85.920 29.243 1.00 18.78 68 ASN C C 1
ATOM 6648 O O . ASN C 1 67 ? 15.601 85.999 28.037 1.00 28.50 68 ASN C O 1
ATOM 6653 N N . LEU C 1 68 ? 16.126 86.820 30.032 1.00 24.84 69 LEU C N 1
ATOM 6654 C CA . LEU C 1 68 ? 16.868 87.900 29.444 1.00 19.70 69 LEU C CA 1
ATOM 6655 C C . LEU C 1 68 ? 18.109 87.394 28.749 1.00 9.63 69 LEU C C 1
ATOM 6656 O O . LEU C 1 68 ? 18.490 87.931 27.710 1.00 18.88 69 LEU C O 1
ATOM 6661 N N . SER C 1 69 ? 18.740 86.374 29.291 1.00 8.00 70 SER C N 1
ATOM 6662 C CA . SER C 1 69 ? 19.936 85.855 28.632 1.00 22.56 70 SER C CA 1
ATOM 6663 C C . SER C 1 69 ? 19.615 85.163 27.304 1.00 16.96 70 SER C C 1
ATOM 6664 O O . SER C 1 69 ? 20.391 85.180 26.351 1.00 23.17 70 SER C O 1
ATOM 6667 N N . ILE C 1 70 ? 18.459 84.532 27.234 1.00 20.06 71 ILE C N 1
ATOM 6668 C CA . ILE C 1 70 ? 18.033 83.839 26.017 1.00 15.46 71 ILE C CA 1
ATOM 6669 C C . ILE C 1 70 ? 17.819 84.809 24.836 1.00 14.45 71 ILE C C 1
ATOM 6670 O O . ILE C 1 70 ? 18.266 84.562 23.707 1.00 10.56 71 ILE C O 1
ATOM 6675 N N . VAL C 1 71 ? 17.150 85.926 25.135 1.00 13.55 72 VAL C N 1
ATOM 6676 C CA . VAL C 1 71 ? 16.817 86.943 24.170 1.00 19.97 72 VAL C CA 1
ATOM 6677 C C . VAL C 1 71 ? 17.939 87.826 23.730 1.00 17.92 72 VAL C C 1
ATOM 6678 O O . VAL C 1 71 ? 17.902 88.386 22.644 1.00 25.09 72 VAL C O 1
ATOM 6682 N N . THR C 1 72 ? 18.946 87.924 24.567 1.00 20.48 73 THR C N 1
ATOM 6683 C CA . THR C 1 72 ? 20.123 88.727 24.228 1.00 28.12 73 THR C CA 1
ATOM 6684 C C . THR C 1 72 ? 21.196 87.808 23.701 1.00 5.93 73 THR C C 1
ATOM 6685 O O . THR C 1 72 ? 22.037 88.216 22.911 1.00 22.53 73 THR C O 1
ATOM 6689 N N . GLY C 1 73 ? 21.097 86.527 24.127 1.00 16.70 74 GLY C N 1
ATOM 6690 C CA . GLY C 1 73 ? 22.035 85.488 23.762 1.00 20.65 74 GLY C CA 1
ATOM 6691 C C . GLY C 1 73 ? 23.366 85.699 24.516 1.00 10.73 74 GLY C C 1
ATOM 6692 O O . GLY C 1 73 ? 24.413 85.218 24.110 1.00 25.61 74 GLY C O 1
ATOM 6693 N N . ALA C 1 74 ? 23.260 86.435 25.639 1.00 24.61 75 ALA C N 1
ATOM 6694 C CA . ALA C 1 74 ? 24.362 86.805 26.516 1.00 45.59 75 ALA C CA 1
ATOM 6695 C C . ALA C 1 74 ? 24.003 86.625 27.983 1.00 26.05 75 ALA C C 1
ATOM 6696 O O . ALA C 1 74 ? 22.840 86.557 28.333 1.00 17.85 75 ALA C O 1
ATOM 6698 N N . PRO C 1 75 ? 25.026 86.595 28.844 1.00 11.73 76 PRO C N 1
ATOM 6699 C CA . PRO C 1 75 ? 24.826 86.455 30.275 1.00 13.68 76 PRO C CA 1
ATOM 6700 C C . PRO C 1 75 ? 24.506 87.821 30.918 1.00 8.63 76 PRO C C 1
ATOM 6701 O O . PRO C 1 75 ? 24.679 88.852 30.307 1.00 16.17 76 PRO C O 1
ATOM 6705 N N . PRO C 1 76 ? 24.090 87.807 32.189 1.00 6.44 77 PRO C N 1
ATOM 6706 C CA . PRO C 1 76 ? 23.748 89.002 32.957 1.00 3.35 77 PRO C CA 1
ATOM 6707 C C . PRO C 1 76 ? 24.915 89.987 33.131 1.00 31.37 77 PRO C C 1
ATOM 6708 O O . PRO C 1 76 ? 24.726 91.162 33.383 1.00 17.55 77 PRO C O 1
ATOM 6712 N N . SER C 1 77 ? 26.127 89.523 32.997 1.00 8.94 78 SER C N 1
ATOM 6713 C CA . SER C 1 77 ? 27.251 90.438 33.101 1.00 14.96 78 SER C CA 1
ATOM 6714 C C . SER C 1 77 ? 27.190 91.418 31.937 1.00 18.00 78 SER C C 1
ATOM 6715 O O . SER C 1 77 ? 27.730 92.515 31.962 1.00 58.86 78 SER C O 1
ATOM 6718 N N . VAL C 1 78 ? 26.498 90.998 30.904 1.00 34.82 79 VAL C N 1
ATOM 6719 C CA . VAL C 1 78 ? 26.339 91.804 29.721 1.00 22.20 79 VAL C CA 1
ATOM 6720 C C . VAL C 1 78 ? 25.015 92.559 29.720 1.00 15.58 79 VAL C C 1
ATOM 6721 O O . VAL C 1 78 ? 24.975 93.754 29.460 1.00 21.03 79 VAL C O 1
ATOM 6725 N N . HIS C 1 79 ? 23.925 91.838 30.017 1.00 22.47 80 HIS C N 1
ATOM 6726 C CA . HIS C 1 79 ? 22.598 92.435 30.024 1.00 17.22 80 HIS C CA 1
ATOM 6727 C C . HIS C 1 79 ? 22.216 93.172 31.299 1.00 24.14 80 HIS C C 1
ATOM 6728 O O . HIS C 1 79 ? 21.380 94.061 31.271 1.00 22.05 80 HIS C O 1
ATOM 6735 N N . GLY C 1 80 ? 22.832 92.794 32.405 1.00 32.36 81 GLY C N 1
ATOM 6736 C CA . GLY C 1 80 ? 22.595 93.450 33.674 1.00 26.92 81 GLY C CA 1
ATOM 6737 C C . GLY C 1 80 ? 21.439 92.971 34.531 1.00 27.22 81 GLY C C 1
ATOM 6738 O O . GLY C 1 80 ? 21.299 93.410 35.658 1.00 32.78 81 GLY C O 1
ATOM 6739 N N . ILE C 1 81 ? 20.591 92.101 34.039 1.00 19.32 82 ILE C N 1
ATOM 6740 C CA . ILE C 1 81 ? 19.486 91.644 34.869 1.00 33.13 82 ILE C CA 1
ATOM 6741 C C . ILE C 1 81 ? 19.936 90.340 35.548 1.00 29.93 82 ILE C C 1
ATOM 6742 O O . ILE C 1 81 ? 20.014 89.268 34.929 1.00 24.34 82 ILE C O 1
ATOM 6747 N N . CYS C 1 82 ? 20.275 90.451 36.825 1.00 28.24 83 CYS C N 1
ATOM 6748 C CA . CYS C 1 82 ? 20.771 89.311 37.602 1.00 43.99 83 CYS C CA 1
ATOM 6749 C C . CYS C 1 82 ? 19.842 88.905 38.756 1.00 46.63 83 CYS C C 1
ATOM 6750 O O . CYS C 1 82 ? 20.140 88.010 39.541 1.00 35.38 83 CYS C O 1
ATOM 6753 N N . GLY C 1 83 ? 18.700 89.573 38.844 1.00 18.72 84 GLY C N 1
ATOM 6754 C CA . GLY C 1 83 ? 17.714 89.282 39.858 1.00 27.72 84 GLY C CA 1
ATOM 6755 C C . GLY C 1 83 ? 16.503 90.185 39.671 1.00 47.76 84 GLY C C 1
ATOM 6756 O O . GLY C 1 83 ? 16.389 90.848 38.646 1.00 28.18 84 GLY C O 1
ATOM 6757 N N . ASN C 1 84 ? 15.620 90.213 40.677 1.00 20.34 85 ASN C N 1
ATOM 6758 C CA . ASN C 1 84 ? 14.442 91.047 40.656 1.00 24.45 85 ASN C CA 1
ATOM 6759 C C . ASN C 1 84 ? 14.725 92.418 41.256 1.00 24.31 85 ASN C C 1
ATOM 6760 O O . ASN C 1 84 ? 13.954 93.364 41.079 1.00 32.47 85 ASN C O 1
ATOM 6765 N N . PHE C 1 85 ? 15.844 92.509 41.973 1.00 54.42 86 PHE C N 1
ATOM 6766 C CA . PHE C 1 85 ? 16.266 93.740 42.615 1.00 43.05 86 PHE C CA 1
ATOM 6767 C C . PHE C 1 85 ? 17.670 93.642 43.151 1.00 37.88 86 PHE C C 1
ATOM 6768 O O . PHE C 1 85 ? 18.240 92.567 43.245 1.00 32.94 86 PHE C O 1
ATOM 6776 N N . PHE C 1 86 ? 18.198 94.791 43.511 1.00 21.86 87 PHE C N 1
ATOM 6777 C CA . PHE C 1 86 ? 19.517 94.931 44.065 1.00 49.11 87 PHE C CA 1
ATOM 6778 C C . PHE C 1 86 ? 19.547 96.044 45.094 1.00 28.11 87 PHE C C 1
ATOM 6779 O O . PHE C 1 86 ? 18.646 96.873 45.179 1.00 40.96 87 PHE C O 1
ATOM 6787 N N . PHE C 1 87 ? 20.574 96.032 45.900 1.00 34.80 88 PHE C N 1
ATOM 6788 C CA . PHE C 1 87 ? 20.676 97.032 46.903 1.00 34.95 88 PHE C CA 1
ATOM 6789 C C . PHE C 1 87 ? 21.799 97.989 46.581 1.00 37.18 88 PHE C C 1
ATOM 6790 O O . PHE C 1 87 ? 22.970 97.599 46.510 1.00 72.79 88 PHE C O 1
ATOM 6798 N N . ASP C 1 88 ? 21.417 99.249 46.359 1.00 98.90 89 ASP C N 1
ATOM 6799 C CA . ASP C 1 88 ? 22.344 100.323 46.049 1.00 100.00 89 ASP C CA 1
ATOM 6800 C C . ASP C 1 88 ? 22.835 100.937 47.340 1.00 100.00 89 ASP C C 1
ATOM 6801 O O . ASP C 1 88 ? 22.033 101.477 48.098 1.00 54.10 89 ASP C O 1
ATOM 6806 N N . GLN C 1 89 ? 24.150 100.844 47.584 1.00 43.82 90 GLN C N 1
ATOM 6807 C CA . GLN C 1 89 ? 24.785 101.361 48.789 1.00 76.30 90 GLN C CA 1
ATOM 6808 C C . GLN C 1 89 ? 24.835 102.898 48.846 1.00 54.98 90 GLN C C 1
ATOM 6809 O O . GLN C 1 89 ? 25.041 103.604 47.847 1.00 84.75 90 GLN C O 1
ATOM 6811 N N . THR C 1 91 ? 23.144 105.394 48.057 1.00 57.83 92 THR C N 1
ATOM 6812 C CA . THR C 1 91 ? 21.715 105.646 47.963 1.00 100.00 92 THR C CA 1
ATOM 6813 C C . THR C 1 91 ? 20.901 104.733 48.857 1.00 82.50 92 THR C C 1
ATOM 6814 O O . THR C 1 91 ? 19.680 104.859 48.904 1.00 76.11 92 THR C O 1
ATOM 6816 N N . GLN C 1 92 ? 21.614 103.827 49.543 1.00 63.40 93 GLN C N 1
ATOM 6817 C CA . GLN C 1 92 ? 21.081 102.826 50.479 1.00 50.69 93 GLN C CA 1
ATOM 6818 C C . GLN C 1 92 ? 19.628 102.476 50.292 1.00 43.75 93 GLN C C 1
ATOM 6819 O O . GLN C 1 92 ? 18.815 102.618 51.203 1.00 61.81 93 GLN C O 1
ATOM 6825 N N . GLU C 1 93 ? 19.357 102.009 49.080 1.00 100.00 94 GLU C N 1
ATOM 6826 C CA . GLU C 1 93 ? 18.053 101.642 48.605 1.00 44.97 94 GLU C CA 1
ATOM 6827 C C . GLU C 1 93 ? 18.036 100.348 47.822 1.00 88.90 94 GLU C C 1
ATOM 6828 O O . GLU C 1 93 ? 19.004 99.946 47.170 1.00 27.56 94 GLU C O 1
ATOM 6834 N N . GLU C 1 94 ? 16.876 99.745 47.835 1.00 42.06 95 GLU C N 1
ATOM 6835 C CA . GLU C 1 94 ? 16.634 98.527 47.120 1.00 29.99 95 GLU C CA 1
ATOM 6836 C C . GLU C 1 94 ? 16.050 98.848 45.766 1.00 38.09 95 GLU C C 1
ATOM 6837 O O . GLU C 1 94 ? 14.968 99.418 45.663 1.00 100.00 95 GLU C O 1
ATOM 6843 N N . VAL C 1 95 ? 16.780 98.489 44.730 1.00 62.67 96 VAL C N 1
ATOM 6844 C CA . VAL C 1 95 ? 16.350 98.765 43.372 1.00 35.12 96 VAL C CA 1
ATOM 6845 C C . VAL C 1 95 ? 15.698 97.591 42.666 1.00 48.30 96 VAL C C 1
ATOM 6846 O O . VAL C 1 95 ? 16.283 96.519 42.570 1.00 41.28 96 VAL C O 1
ATOM 6850 N N . LEU C 1 96 ? 14.491 97.801 42.138 1.00 75.73 97 LEU C N 1
ATOM 6851 C CA . LEU C 1 96 ? 13.815 96.741 41.403 1.00 100.00 97 LEU C CA 1
ATOM 6852 C C . LEU C 1 96 ? 14.225 96.847 39.955 1.00 62.07 97 LEU C C 1
ATOM 6853 O O . LEU C 1 96 ? 14.146 97.950 39.399 1.00 38.42 97 LEU C O 1
ATOM 6858 N N . MET C 1 97 ? 14.585 95.728 39.334 1.00 51.95 98 MET C N 1
ATOM 6859 C CA . MET C 1 97 ? 14.952 95.733 37.917 1.00 38.68 98 MET C CA 1
ATOM 6860 C C . MET C 1 97 ? 13.749 95.248 37.083 1.00 23.80 98 MET C C 1
ATOM 6861 O O . MET C 1 97 ? 13.823 94.240 36.382 1.00 42.72 98 MET C O 1
ATOM 6866 N N . ASN C 1 98 ? 12.622 95.976 37.197 1.00 37.40 99 ASN C N 1
ATOM 6867 C CA . ASN C 1 98 ? 11.386 95.659 36.505 1.00 26.18 99 ASN C CA 1
ATOM 6868 C C . ASN C 1 98 ? 11.129 96.598 35.354 1.00 75.78 99 ASN C C 1
ATOM 6869 O O . ASN C 1 98 ? 10.028 96.694 34.806 1.00 100.00 99 ASN C O 1
ATOM 6874 N N . ASP C 1 99 ? 12.173 97.296 34.991 1.00 45.24 100 ASP C N 1
ATOM 6875 C CA . ASP C 1 99 ? 12.110 98.243 33.935 1.00 46.98 100 ASP C CA 1
ATOM 6876 C C . ASP C 1 99 ? 13.221 98.023 32.954 1.00 25.68 100 ASP C C 1
ATOM 6877 O O . ASP C 1 99 ? 14.381 97.847 33.353 1.00 48.15 100 ASP C O 1
ATOM 6882 N N . ALA C 1 100 ? 12.868 98.087 31.653 1.00 54.07 101 ALA C N 1
ATOM 6883 C CA . ALA C 1 100 ? 13.840 97.908 30.574 1.00 29.56 101 ALA C CA 1
ATOM 6884 C C . ALA C 1 100 ? 15.035 98.845 30.798 1.00 60.52 101 ALA C C 1
ATOM 6885 O O . ALA C 1 100 ? 16.160 98.645 30.338 1.00 31.66 101 ALA C O 1
ATOM 6887 N N . LYS C 1 101 ? 14.746 99.861 31.568 1.00 35.61 102 LYS C N 1
ATOM 6888 C CA . LYS C 1 101 ? 15.658 100.883 31.978 1.00 28.90 102 LYS C CA 1
ATOM 6889 C C . LYS C 1 101 ? 16.930 100.311 32.594 1.00 47.05 102 LYS C C 1
ATOM 6890 O O . LYS C 1 101 ? 18.006 100.925 32.566 1.00 36.68 102 LYS C O 1
ATOM 6896 N N . TYR C 1 102 ? 16.808 99.112 33.158 1.00 58.18 103 TYR C N 1
ATOM 6897 C CA . TYR C 1 102 ? 17.958 98.476 33.762 1.00 22.40 103 TYR C CA 1
ATOM 6898 C C . TYR C 1 102 ? 18.701 97.579 32.775 1.00 17.89 103 TYR C C 1
ATOM 6899 O O . TYR C 1 102 ? 19.754 97.017 33.084 1.00 43.36 103 TYR C O 1
ATOM 6908 N N . LEU C 1 103 ? 18.150 97.464 31.572 1.00 30.44 104 LEU C N 1
ATOM 6909 C CA . LEU C 1 103 ? 18.755 96.667 30.539 1.00 36.53 104 LEU C CA 1
ATOM 6910 C C . LEU C 1 103 ? 20.028 97.337 30.066 1.00 50.42 104 LEU C C 1
ATOM 6911 O O . LEU C 1 103 ? 20.028 98.530 29.816 1.00 46.15 104 LEU C O 1
ATOM 6916 N N . ARG C 1 104 ? 21.106 96.562 29.931 1.00 25.24 105 ARG C N 1
ATOM 6917 C CA . ARG C 1 104 ? 22.368 97.091 29.492 1.00 35.15 105 ARG C CA 1
ATOM 6918 C C . ARG C 1 104 ? 22.778 96.565 28.127 1.00 100.00 105 ARG C C 1
ATOM 6919 O O . ARG C 1 104 ? 23.932 96.722 27.736 1.00 38.88 105 ARG C O 1
ATOM 6927 N N . ALA C 1 105 ? 21.832 95.935 27.422 1.00 30.19 106 ALA C N 1
ATOM 6928 C CA . ALA C 1 105 ? 22.070 95.343 26.086 1.00 24.34 106 ALA C CA 1
ATOM 6929 C C . ALA C 1 105 ? 20.816 95.215 25.251 1.00 100.00 106 ALA C C 1
ATOM 6930 O O . ALA C 1 105 ? 19.707 95.092 25.737 1.00 21.88 106 ALA C O 1
ATOM 6932 N N . PRO C 1 106 ? 21.010 95.192 23.968 1.00 33.09 107 PRO C N 1
ATOM 6933 C CA . PRO C 1 106 ? 19.890 95.034 23.081 1.00 71.95 107 PRO C CA 1
ATOM 6934 C C . PRO C 1 106 ? 19.490 93.567 22.970 1.00 34.44 107 PRO C C 1
ATOM 6935 O O . PRO C 1 106 ? 20.354 92.670 23.090 1.00 26.41 107 PRO C O 1
ATOM 6939 N N . THR C 1 107 ? 18.185 93.310 22.725 1.00 21.57 108 THR C N 1
ATOM 6940 C CA . THR C 1 107 ? 17.736 91.938 22.550 1.00 13.08 108 THR C CA 1
ATOM 6941 C C . THR C 1 107 ? 17.954 91.529 21.102 1.00 46.35 108 THR C C 1
ATOM 6942 O O . THR C 1 107 ? 17.959 92.355 20.191 1.00 18.50 108 THR C O 1
ATOM 6946 N N . ILE C 1 108 ? 18.110 90.245 20.874 1.00 15.19 109 ILE C N 1
ATOM 6947 C CA . ILE C 1 108 ? 18.266 89.786 19.524 1.00 19.12 109 ILE C CA 1
ATOM 6948 C C . ILE C 1 108 ? 16.950 89.955 18.790 1.00 32.10 109 ILE C C 1
ATOM 6949 O O . ILE C 1 108 ? 16.920 89.974 17.577 1.00 28.71 109 ILE C O 1
ATOM 6954 N N . LEU C 1 109 ? 15.847 90.055 19.536 1.00 17.04 110 LEU C N 1
ATOM 6955 C CA . LEU C 1 109 ? 14.510 90.194 18.926 1.00 21.51 110 LEU C CA 1
ATOM 6956 C C . LEU C 1 109 ? 14.350 91.554 18.282 1.00 51.32 110 LEU C C 1
ATOM 6957 O O . LEU C 1 109 ? 13.857 91.686 17.168 1.00 26.93 110 LEU C O 1
ATOM 6962 N N . ALA C 1 110 ? 14.758 92.565 19.022 1.00 23.03 111 ALA C N 1
ATOM 6963 C CA . ALA C 1 110 ? 14.656 93.906 18.552 1.00 18.50 111 ALA C CA 1
ATOM 6964 C C . ALA C 1 110 ? 15.360 94.065 17.224 1.00 17.37 111 ALA C C 1
ATOM 6965 O O . ALA C 1 110 ? 14.812 94.593 16.265 1.00 37.98 111 ALA C O 1
ATOM 6967 N N . GLU C 1 111 ? 16.565 93.556 17.175 1.00 35.90 112 GLU C N 1
ATOM 6968 C CA . GLU C 1 111 ? 17.370 93.611 15.993 1.00 24.17 112 GLU C CA 1
ATOM 6969 C C . GLU C 1 111 ? 16.778 92.911 14.786 1.00 26.64 112 GLU C C 1
ATOM 6970 O O . GLU C 1 111 ? 16.884 93.382 13.675 1.00 36.21 112 GLU C O 1
ATOM 6976 N N . MET C 1 112 ? 16.164 91.764 14.987 1.00 33.51 113 MET C N 1
ATOM 6977 C CA . MET C 1 112 ? 15.591 91.082 13.853 1.00 26.38 113 MET C CA 1
ATOM 6978 C C . MET C 1 112 ? 14.504 91.922 13.227 1.00 36.87 113 MET C C 1
ATOM 6979 O O . MET C 1 112 ? 14.345 91.983 12.022 1.00 27.41 113 MET C O 1
ATOM 6984 N N . ALA C 1 113 ? 13.768 92.602 14.073 1.00 20.22 114 ALA C N 1
ATOM 6985 C CA . ALA C 1 113 ? 12.715 93.427 13.588 1.00 23.58 114 ALA C CA 1
ATOM 6986 C C . ALA C 1 113 ? 13.260 94.635 12.845 1.00 32.43 114 ALA C C 1
ATOM 6987 O O . ALA C 1 113 ? 12.609 95.200 11.975 1.00 40.83 114 ALA C O 1
ATOM 6989 N N . LYS C 1 114 ? 14.477 95.015 13.183 1.00 29.94 115 LYS C N 1
ATOM 6990 C CA . LYS C 1 114 ? 15.144 96.134 12.552 1.00 16.51 115 LYS C CA 1
ATOM 6991 C C . LYS C 1 114 ? 15.585 95.743 11.139 1.00 25.60 115 LYS C C 1
ATOM 6992 O O . LYS C 1 114 ? 15.663 96.557 10.209 1.00 28.76 115 LYS C O 1
ATOM 6998 N N . ALA C 1 115 ? 15.904 94.475 11.016 1.00 28.55 116 ALA C N 1
ATOM 6999 C CA . ALA C 1 115 ? 16.343 93.918 9.770 1.00 31.80 116 ALA C CA 1
ATOM 7000 C C . ALA C 1 115 ? 15.150 93.614 8.858 1.00 28.18 116 ALA C C 1
ATOM 7001 O O . ALA C 1 115 ? 15.305 93.026 7.783 1.00 38.21 116 ALA C O 1
ATOM 7003 N N . GLY C 1 116 ? 13.958 94.026 9.326 1.00 33.52 117 GLY C N 1
ATOM 7004 C CA . GLY C 1 116 ? 12.698 93.884 8.605 1.00 39.88 117 GLY C CA 1
ATOM 7005 C C . GLY C 1 116 ? 11.796 92.704 8.940 1.00 47.37 117 GLY C C 1
ATOM 7006 O O . GLY C 1 116 ? 10.717 92.555 8.365 1.00 46.02 117 GLY C O 1
ATOM 7007 N N . GLN C 1 117 ? 12.214 91.861 9.864 1.00 66.28 118 GLN C N 1
ATOM 7008 C CA . GLN C 1 117 ? 11.413 90.697 10.209 1.00 29.55 118 GLN C CA 1
ATOM 7009 C C . GLN C 1 117 ? 10.189 90.958 11.087 1.00 24.90 118 GLN C C 1
ATOM 7010 O O . GLN C 1 117 ? 10.115 91.960 11.817 1.00 34.93 118 GLN C O 1
ATOM 7016 N N . LEU C 1 118 ? 9.205 90.045 10.984 1.00 36.35 119 LEU C N 1
ATOM 7017 C CA . LEU C 1 118 ? 7.986 90.110 11.781 1.00 31.03 119 LEU C CA 1
ATOM 7018 C C . LEU C 1 118 ? 8.259 89.233 13.009 1.00 28.53 119 LEU C C 1
ATOM 7019 O O . LEU C 1 118 ? 8.392 88.001 12.905 1.00 30.11 119 LEU C O 1
ATOM 7024 N N . VAL C 1 119 ? 8.405 89.897 14.152 1.00 28.37 120 VAL C N 1
ATOM 7025 C CA . VAL C 1 119 ? 8.732 89.259 15.401 1.00 41.75 120 VAL C CA 1
ATOM 7026 C C . VAL C 1 119 ? 7.618 89.353 16.407 1.00 24.70 120 VAL C C 1
ATOM 7027 O O . VAL C 1 119 ? 7.111 90.432 16.668 1.00 35.59 120 VAL C O 1
ATOM 7031 N N . ALA C 1 120 ? 7.246 88.194 16.964 1.00 19.28 121 ALA C N 1
ATOM 7032 C CA . ALA C 1 120 ? 6.174 88.124 17.940 1.00 15.83 121 ALA C CA 1
ATOM 7033 C C . ALA C 1 120 ? 6.696 87.539 19.238 1.00 30.48 121 ALA C C 1
ATOM 7034 O O . ALA C 1 120 ? 7.449 86.564 19.230 1.00 27.32 121 ALA C O 1
ATOM 7036 N N . VAL C 1 121 ? 6.287 88.183 20.331 1.00 23.77 122 VAL C N 1
ATOM 7037 C CA . VAL C 1 121 ? 6.643 87.801 21.675 1.00 43.20 122 VAL C CA 1
ATOM 7038 C C . VAL C 1 121 ? 5.380 87.618 22.510 1.00 40.57 122 VAL C C 1
ATOM 7039 O O . VAL C 1 121 ? 4.542 88.503 22.577 1.00 23.36 122 VAL C O 1
ATOM 7043 N N . VAL C 1 122 ? 5.246 86.466 23.151 1.00 48.68 123 VAL C N 1
ATOM 7044 C CA . VAL C 1 122 ? 4.088 86.194 23.994 1.00 17.57 123 VAL C CA 1
ATOM 7045 C C . VAL C 1 122 ? 4.490 85.529 25.303 1.00 18.35 123 VAL C C 1
ATOM 7046 O O . VAL C 1 122 ? 5.054 84.428 25.301 1.00 20.58 123 VAL C O 1
ATOM 7050 N N . THR C 1 123 ? 4.184 86.221 26.394 1.00 19.50 124 THR C N 1
ATOM 7051 C CA . THR C 1 123 ? 4.487 85.806 27.745 1.00 29.72 124 THR C CA 1
ATOM 7052 C C . THR C 1 123 ? 3.262 85.514 28.563 1.00 47.70 124 THR C C 1
ATOM 7053 O O . THR C 1 123 ? 2.167 85.991 28.263 1.00 48.28 124 THR C O 1
ATOM 7057 N N . ALA C 1 124 ? 3.471 84.712 29.611 1.00 24.54 125 ALA C N 1
ATOM 7058 C CA . ALA C 1 124 ? 2.420 84.340 30.530 1.00 33.81 125 ALA C CA 1
ATOM 7059 C C . ALA C 1 124 ? 2.085 85.564 31.377 1.00 36.25 125 ALA C C 1
ATOM 7060 O O . ALA C 1 124 ? 0.942 86.040 31.436 1.00 24.81 125 ALA C O 1
ATOM 7062 N N . LYS C 1 125 ? 3.148 86.085 32.000 1.00 25.90 126 LYS C N 1
ATOM 7063 C CA . LYS C 1 125 ? 3.096 87.248 32.867 1.00 12.67 126 LYS C CA 1
ATOM 7064 C C . LYS C 1 125 ? 3.459 88.514 32.145 1.00 30.54 126 LYS C C 1
ATOM 7065 O O . LYS C 1 125 ? 4.282 88.519 31.243 1.00 30.11 126 LYS C O 1
ATOM 7071 N N . ASP C 1 126 ? 2.818 89.585 32.562 1.00 27.10 127 ASP C N 1
ATOM 7072 C CA . ASP C 1 126 ? 3.007 90.851 31.948 1.00 16.81 127 ASP C CA 1
ATOM 7073 C C . ASP C 1 126 ? 4.305 91.593 32.249 1.00 24.94 127 ASP C C 1
ATOM 7074 O O . ASP C 1 126 ? 4.810 92.315 31.408 1.00 39.54 127 ASP C O 1
ATOM 7079 N N . LYS C 1 127 ? 4.853 91.408 33.437 1.00 24.79 128 LYS C N 1
ATOM 7080 C CA . LYS C 1 127 ? 6.104 92.068 33.846 1.00 44.82 128 LYS C CA 1
ATOM 7081 C C . LYS C 1 127 ? 7.263 91.753 32.939 1.00 25.20 128 LYS C C 1
ATOM 7082 O O . LYS C 1 127 ? 8.079 92.614 32.633 1.00 48.86 128 LYS C O 1
ATOM 7088 N N . LEU C 1 128 ? 7.320 90.487 32.547 1.00 43.66 129 LEU C N 1
ATOM 7089 C CA . LEU C 1 128 ? 8.356 89.981 31.683 1.00 34.36 129 LEU C CA 1
ATOM 7090 C C . LEU C 1 128 ? 8.233 90.592 30.296 1.00 24.25 129 LEU C C 1
ATOM 7091 O O . LEU C 1 128 ? 9.202 91.059 29.705 1.00 35.14 129 LEU C O 1
ATOM 7096 N N . ARG C 1 129 ? 6.990 90.566 29.832 1.00 31.00 130 ARG C N 1
ATOM 7097 C CA . ARG C 1 129 ? 6.552 91.092 28.573 1.00 37.12 130 ARG C CA 1
ATOM 7098 C C . ARG C 1 129 ? 7.206 92.432 28.328 1.00 41.51 130 ARG C C 1
ATOM 7099 O O . ARG C 1 129 ? 7.822 92.690 27.300 1.00 41.54 130 ARG C O 1
ATOM 7107 N N . ASN C 1 130 ? 7.046 93.262 29.332 1.00 31.82 131 ASN C N 1
ATOM 7108 C CA . ASN C 1 130 ? 7.560 94.606 29.369 1.00 37.51 131 ASN C CA 1
ATOM 7109 C C . ASN C 1 130 ? 9.077 94.704 29.274 1.00 48.60 131 ASN C C 1
ATOM 7110 O O . ASN C 1 130 ? 9.631 95.669 28.758 1.00 39.38 131 ASN C O 1
ATOM 7115 N N . LEU C 1 131 ? 9.755 93.693 29.782 1.00 37.59 132 LEU C N 1
ATOM 7116 C CA . LEU C 1 131 ? 11.187 93.696 29.733 1.00 36.51 132 LEU C CA 1
ATOM 7117 C C . LEU C 1 131 ? 11.703 93.176 28.413 1.00 31.03 132 LEU C C 1
ATOM 7118 O O . LEU C 1 131 ? 12.658 93.688 27.849 1.00 41.46 132 LEU C O 1
ATOM 7123 N N . LEU C 1 132 ? 11.045 92.143 27.934 1.00 42.30 133 LEU C N 1
ATOM 7124 C CA . LEU C 1 132 ? 11.401 91.481 26.704 1.00 40.92 133 LEU C CA 1
ATOM 7125 C C . LEU C 1 132 ? 11.150 92.302 25.454 1.00 33.93 133 LEU C C 1
ATOM 7126 O O . LEU C 1 132 ? 11.839 92.127 24.443 1.00 40.65 133 LEU C O 1
ATOM 7131 N N . GLY C 1 133 ? 10.140 93.174 25.512 1.00 49.40 134 GLY C N 1
ATOM 7132 C CA . GLY C 1 133 ? 9.735 93.990 24.363 1.00 27.51 134 GLY C CA 1
ATOM 7133 C C . GLY C 1 133 ? 10.431 95.322 24.177 1.00 32.58 134 GLY C C 1
ATOM 7134 O O . GLY C 1 133 ? 9.953 96.195 23.445 1.00 44.31 134 GLY C O 1
ATOM 7135 N N . HIS C 1 134 ? 11.561 95.462 24.826 1.00 36.35 135 HIS C N 1
ATOM 7136 C CA . HIS C 1 134 ? 12.361 96.661 24.749 1.00 39.82 135 HIS C CA 1
ATOM 7137 C C . HIS C 1 134 ? 12.864 96.940 23.336 1.00 53.45 135 HIS C C 1
ATOM 7138 O O . HIS C 1 134 ? 13.585 96.121 22.765 1.00 49.02 135 HIS C O 1
ATOM 7145 N N . GLN C 1 135 ? 12.495 98.115 22.797 1.00 32.80 136 GLN C N 1
ATOM 7146 C CA . GLN C 1 135 ? 12.879 98.558 21.459 1.00 37.27 136 GLN C CA 1
ATOM 7147 C C . GLN C 1 135 ? 12.407 97.617 20.380 1.00 22.64 136 GLN C C 1
ATOM 7148 O O . GLN C 1 135 ? 12.964 97.565 19.284 1.00 38.99 136 GLN C O 1
ATOM 7154 N N . LEU C 1 136 ? 11.380 96.860 20.692 1.00 30.40 137 LEU C N 1
ATOM 7155 C CA . LEU C 1 136 ? 10.877 95.911 19.745 1.00 28.39 137 LEU C CA 1
ATOM 7156 C C . LEU C 1 136 ? 9.664 96.382 18.969 1.00 65.15 137 LEU C C 1
ATOM 7157 O O . LEU C 1 136 ? 8.629 96.753 19.517 1.00 36.93 137 LEU C O 1
ATOM 7162 N N . LYS C 1 137 ? 9.807 96.346 17.662 1.00 46.80 138 LYS C N 1
ATOM 7163 C CA . LYS C 1 137 ? 8.745 96.711 16.786 1.00 34.44 138 LYS C CA 1
ATOM 7164 C C . LYS C 1 137 ? 8.033 95.456 16.289 1.00 25.14 138 LYS C C 1
ATOM 7165 O O . LYS C 1 137 ? 8.533 94.714 15.447 1.00 43.82 138 LYS C O 1
ATOM 7171 N N . GLY C 1 138 ? 6.852 95.207 16.808 1.00 45.94 139 GLY C N 1
ATOM 7172 C CA . GLY C 1 138 ? 6.128 94.039 16.370 1.00 20.19 139 GLY C CA 1
ATOM 7173 C C . GLY C 1 138 ? 5.072 93.639 17.367 1.00 16.09 139 GLY C C 1
ATOM 7174 O O . GLY C 1 138 ? 4.574 94.490 18.099 1.00 41.65 139 GLY C O 1
ATOM 7175 N N . ILE C 1 139 ? 4.756 92.330 17.383 1.00 30.30 140 ILE C N 1
ATOM 7176 C CA . ILE C 1 139 ? 3.752 91.791 18.291 1.00 35.58 140 ILE C CA 1
ATOM 7177 C C . ILE C 1 139 ? 4.330 91.454 19.650 1.00 34.60 140 ILE C C 1
ATOM 7178 O O . ILE C 1 139 ? 5.371 90.821 19.745 1.00 40.41 140 ILE C O 1
ATOM 7183 N N . CYS C 1 140 ? 3.638 91.893 20.700 1.00 28.20 141 CYS C N 1
ATOM 7184 C CA . CYS C 1 140 ? 4.127 91.670 22.017 1.00 29.99 141 CYS C CA 1
ATOM 7185 C C . CYS C 1 140 ? 3.094 91.924 23.067 1.00 33.12 141 CYS C C 1
ATOM 7186 O O . CYS C 1 140 ? 2.748 93.060 23.308 1.00 43.10 141 CYS C O 1
ATOM 7189 N N . PHE C 1 141 ? 2.633 90.865 23.705 1.00 26.64 142 PHE C N 1
ATOM 7190 C CA . PHE C 1 141 ? 1.634 90.973 24.764 1.00 35.16 142 PHE C CA 1
ATOM 7191 C C . PHE C 1 141 ? 1.712 89.755 25.707 1.00 23.74 142 PHE C C 1
ATOM 7192 O O . PHE C 1 141 ? 2.303 88.743 25.371 1.00 25.93 142 PHE C O 1
ATOM 7200 N N . SER C 1 142 ? 1.088 89.855 26.881 1.00 37.08 143 SER C N 1
ATOM 7201 C CA . SER C 1 142 ? 1.064 88.741 27.813 1.00 29.95 143 SER C CA 1
ATOM 7202 C C . SER C 1 142 ? -0.311 88.093 27.832 1.00 34.48 143 SER C C 1
ATOM 7203 O O . SER C 1 142 ? -1.295 88.708 27.410 1.00 29.88 143 SER C O 1
ATOM 7206 N N . ALA C 1 143 ? -0.380 86.840 28.284 1.00 29.81 144 ALA C N 1
ATOM 7207 C CA . ALA C 1 143 ? -1.658 86.140 28.393 1.00 28.41 144 ALA C CA 1
ATOM 7208 C C . ALA C 1 143 ? -2.400 86.753 29.574 1.00 30.18 144 ALA C C 1
ATOM 7209 O O . ALA C 1 143 ? -3.619 86.850 29.586 1.00 49.85 144 ALA C O 1
ATOM 7211 N N . GLU C 1 144 ? -1.621 87.172 30.575 1.00 38.86 145 GLU C N 1
ATOM 7212 C CA . GLU C 1 144 ? -2.143 87.786 31.779 1.00 40.09 145 GLU C CA 1
ATOM 7213 C C . GLU C 1 144 ? -3.069 88.955 31.469 1.00 34.73 145 GLU C C 1
ATOM 7214 O O . GLU C 1 144 ? -4.166 89.052 32.007 1.00 67.52 145 GLU C O 1
ATOM 7220 N N . LYS C 1 145 ? -2.598 89.842 30.594 1.00 56.74 146 LYS C N 1
ATOM 7221 C CA . LYS C 1 145 ? -3.347 91.017 30.183 1.00 46.17 146 LYS C CA 1
ATOM 7222 C C . LYS C 1 145 ? -3.908 90.908 28.764 1.00 60.57 146 LYS C C 1
ATOM 7223 O O . LYS C 1 145 ? -4.083 91.908 28.086 1.00 38.02 146 LYS C O 1
ATOM 7229 N N . ALA C 1 146 ? -4.220 89.692 28.301 1.00 33.63 147 ALA C N 1
ATOM 7230 C CA . ALA C 1 146 ? -4.762 89.458 26.953 1.00 37.36 147 ALA C CA 1
ATOM 7231 C C . ALA C 1 146 ? -6.072 90.192 26.704 1.00 46.47 147 ALA C C 1
ATOM 7232 O O . ALA C 1 146 ? -6.665 90.117 25.623 1.00 53.75 147 ALA C O 1
ATOM 7234 N N . ASP C 1 147 ? -6.476 90.873 27.759 1.00 97.27 148 ASP C N 1
ATOM 7235 C CA . ASP C 1 147 ? -7.649 91.694 27.934 1.00 47.54 148 ASP C CA 1
ATOM 7236 C C . ASP C 1 147 ? -7.509 93.047 27.219 1.00 64.43 148 ASP C C 1
ATOM 7237 O O . ASP C 1 147 ? -8.306 93.439 26.373 1.00 54.50 148 ASP C O 1
ATOM 7242 N N . GLN C 1 148 ? -6.459 93.738 27.621 1.00 45.06 149 GLN C N 1
ATOM 7243 C CA . GLN C 1 148 ? -6.096 95.058 27.191 1.00 24.79 149 GLN C CA 1
ATOM 7244 C C . GLN C 1 148 ? -5.234 95.187 25.946 1.00 32.10 149 GLN C C 1
ATOM 7245 O O . GLN C 1 148 ? -4.473 96.158 25.857 1.00 48.20 149 GLN C O 1
ATOM 7251 N N . VAL C 1 149 ? -5.357 94.252 24.976 1.00 42.35 150 VAL C N 1
ATOM 7252 C CA . VAL C 1 149 ? -4.552 94.309 23.744 1.00 81.57 150 VAL C CA 1
ATOM 7253 C C . VAL C 1 149 ? -5.071 95.284 22.697 1.00 40.43 150 VAL C C 1
ATOM 7254 O O . VAL C 1 149 ? -6.248 95.277 22.327 1.00 92.31 150 VAL C O 1
ATOM 7258 N N . ASN C 1 150 ? -4.150 96.102 22.205 1.00 100.00 151 ASN C N 1
ATOM 7259 C CA . ASN C 1 150 ? -4.439 97.075 21.178 1.00 50.91 151 ASN C CA 1
ATOM 7260 C C . ASN C 1 150 ? -3.376 97.030 20.077 1.00 64.86 151 ASN C C 1
ATOM 7261 O O . ASN C 1 150 ? -2.212 96.707 20.315 1.00 57.18 151 ASN C O 1
ATOM 7266 N N . LEU C 1 151 ? -3.782 97.326 18.857 1.00 69.98 152 LEU C N 1
ATOM 7267 C CA . LEU C 1 151 ? -2.856 97.290 17.744 1.00 47.27 152 LEU C CA 1
ATOM 7268 C C . LEU C 1 151 ? -1.693 98.257 17.912 1.00 43.21 152 LEU C C 1
ATOM 7269 O O . LEU C 1 151 ? -0.566 98.007 17.498 1.00 45.75 152 LEU C O 1
ATOM 7274 N N . GLU C 1 152 ? -1.975 99.382 18.519 1.00 44.63 153 GLU C N 1
ATOM 7275 C CA . GLU C 1 152 ? -0.944 100.368 18.712 1.00 58.96 153 GLU C CA 1
ATOM 7276 C C . GLU C 1 152 ? 0.198 99.841 19.551 1.00 46.63 153 GLU C C 1
ATOM 7277 O O . GLU C 1 152 ? 1.346 99.817 19.126 1.00 54.99 153 GLU C O 1
ATOM 7283 N N . GLU C 1 153 ? -0.155 99.430 20.753 1.00 58.52 154 GLU C N 1
ATOM 7284 C CA . GLU C 1 153 ? 0.768 98.914 21.737 1.00 32.65 154 GLU C CA 1
ATOM 7285 C C . GLU C 1 153 ? 1.264 97.498 21.451 1.00 22.39 154 GLU C C 1
ATOM 7286 O O . GLU C 1 153 ? 2.471 97.249 21.327 1.00 58.35 154 GLU C O 1
ATOM 7292 N N . HIS C 1 154 ? 0.317 96.569 21.349 1.00 38.14 155 HIS C N 1
ATOM 7293 C CA . HIS C 1 154 ? 0.590 95.151 21.150 1.00 23.77 155 HIS C CA 1
ATOM 7294 C C . HIS C 1 154 ? 0.752 94.621 19.768 1.00 43.16 155 HIS C C 1
ATOM 7295 O O . HIS C 1 154 ? 1.330 93.560 19.591 1.00 52.66 155 HIS C O 1
ATOM 7302 N N . GLY C 1 155 ? 0.236 95.321 18.790 1.00 31.88 156 GLY C N 1
ATOM 7303 C CA . GLY C 1 155 ? 0.370 94.836 17.430 1.00 24.08 156 GLY C CA 1
ATOM 7304 C C . GLY C 1 155 ? -0.705 93.796 17.098 1.00 29.81 156 GLY C C 1
ATOM 7305 O O . GLY C 1 155 ? -0.668 93.146 16.051 1.00 44.31 156 GLY C O 1
ATOM 7306 N N . VAL C 1 156 ? -1.663 93.653 17.992 1.00 48.58 157 VAL C N 1
ATOM 7307 C CA . VAL C 1 156 ? -2.733 92.700 17.793 1.00 43.98 157 VAL C CA 1
ATOM 7308 C C . VAL C 1 156 ? -3.984 93.219 18.456 1.00 39.41 157 VAL C C 1
ATOM 7309 O O . VAL C 1 156 ? -3.927 94.198 19.200 1.00 46.10 157 VAL C O 1
ATOM 7313 N N . GLU C 1 157 ? -5.088 92.536 18.204 1.00 99.89 158 GLU C N 1
ATOM 7314 C CA . GLU C 1 157 ? -6.364 92.882 18.780 1.00 39.70 158 GLU C CA 1
ATOM 7315 C C . GLU C 1 157 ? -7.338 91.742 18.614 1.00 54.11 158 GLU C C 1
ATOM 7316 O O . GLU C 1 157 ? -7.221 90.925 17.683 1.00 39.64 158 GLU C O 1
ATOM 7322 N N . ASN C 1 158 ? -8.297 91.694 19.535 1.00 45.65 159 ASN C N 1
ATOM 7323 C CA . ASN C 1 158 ? -9.305 90.661 19.519 1.00 76.56 159 ASN C CA 1
ATOM 7324 C C . ASN C 1 158 ? -8.674 89.316 19.711 1.00 64.44 159 ASN C C 1
ATOM 7325 O O . ASN C 1 158 ? -9.169 88.305 19.238 1.00 56.95 159 ASN C O 1
ATOM 7330 N N . ILE C 1 159 ? -7.554 89.304 20.410 1.00 59.19 160 ILE C N 1
ATOM 7331 C CA . ILE C 1 159 ? -6.895 88.050 20.640 1.00 39.93 160 ILE C CA 1
ATOM 7332 C C . ILE C 1 159 ? -7.769 87.121 21.467 1.00 34.79 160 ILE C C 1
ATOM 7333 O O . ILE C 1 159 ? -7.892 85.927 21.156 1.00 26.23 160 ILE C O 1
ATOM 7338 N N . LEU C 1 160 ? -8.377 87.668 22.529 1.00 24.63 161 LEU C N 1
ATOM 7339 C CA . LEU C 1 160 ? -9.244 86.871 23.387 1.00 33.12 161 LEU C CA 1
ATOM 7340 C C . LEU C 1 160 ? -10.282 86.142 22.583 1.00 83.21 161 LEU C C 1
ATOM 7341 O O . LEU C 1 160 ? -10.598 84.968 22.809 1.00 54.86 161 LEU C O 1
ATOM 7346 N N . ALA C 1 161 ? -10.820 86.902 21.647 1.00 48.09 162 ALA C N 1
ATOM 7347 C CA . ALA C 1 161 ? -11.830 86.425 20.753 1.00 52.63 162 ALA C CA 1
ATOM 7348 C C . ALA C 1 161 ? -11.255 85.423 19.749 1.00 40.09 162 ALA C C 1
ATOM 7349 O O . ALA C 1 161 ? -11.923 84.467 19.337 1.00 68.88 162 ALA C O 1
ATOM 7351 N N . ARG C 1 162 ? -9.988 85.646 19.378 1.00 94.83 163 ARG C N 1
ATOM 7352 C CA . ARG C 1 162 ? -9.262 84.800 18.433 1.00 59.65 163 ARG C CA 1
ATOM 7353 C C . ARG C 1 162 ? -8.957 83.431 19.003 1.00 100.00 163 ARG C C 1
ATOM 7354 O O . ARG C 1 162 ? -9.007 82.416 18.319 1.00 36.63 163 ARG C O 1
ATOM 7362 N N . VAL C 1 163 ? -8.597 83.418 20.269 1.00 53.01 164 VAL C N 1
ATOM 7363 C CA . VAL C 1 163 ? -8.246 82.184 20.929 1.00 66.41 164 VAL C CA 1
ATOM 7364 C C . VAL C 1 163 ? -9.420 81.302 21.321 1.00 51.51 164 VAL C C 1
ATOM 7365 O O . VAL C 1 163 ? -9.381 80.072 21.210 1.00 54.14 164 VAL C O 1
ATOM 7369 N N . GLY C 1 164 ? -10.483 81.934 21.782 1.00 40.78 165 GLY C N 1
ATOM 7370 C CA . GLY C 1 164 ? -11.639 81.188 22.183 1.00 87.05 165 GLY C CA 1
ATOM 7371 C C . GLY C 1 164 ? -11.594 80.912 23.667 1.00 81.97 165 GLY C C 1
ATOM 7372 O O . GLY C 1 164 ? -12.138 79.925 24.155 1.00 100.00 165 GLY C O 1
ATOM 7373 N N . MET C 1 165 ? -10.925 81.796 24.385 1.00 47.92 166 MET C N 1
ATOM 7374 C CA . MET C 1 165 ? -10.826 81.644 25.812 1.00 28.58 166 MET C CA 1
ATOM 7375 C C . MET C 1 165 ? -10.811 82.986 26.485 1.00 38.03 166 MET C C 1
ATOM 7376 O O . MET C 1 165 ? -10.427 83.998 25.903 1.00 45.02 166 MET C O 1
ATOM 7381 N N . PRO C 1 166 ? -11.238 82.940 27.735 1.00 35.42 167 PRO C N 1
ATOM 7382 C CA . PRO C 1 166 ? -11.311 84.076 28.635 1.00 29.04 167 PRO C CA 1
ATOM 7383 C C . PRO C 1 166 ? -9.929 84.309 29.209 1.00 72.36 167 PRO C C 1
ATOM 7384 O O . PRO C 1 166 ? -9.092 83.406 29.128 1.00 32.43 167 PRO C O 1
ATOM 7388 N N . VAL C 1 167 ? -9.671 85.491 29.794 1.00 38.80 168 VAL C N 1
ATOM 7389 C CA . VAL C 1 167 ? -8.359 85.684 30.375 1.00 57.04 168 VAL C CA 1
ATOM 7390 C C . VAL C 1 167 ? -8.208 84.617 31.451 1.00 71.77 168 VAL C C 1
ATOM 7391 O O . VAL C 1 167 ? -9.141 84.349 32.216 1.00 63.62 168 VAL C O 1
ATOM 7393 N N . PRO C 1 168 ? -7.064 83.957 31.444 1.00 63.51 169 PRO C N 1
ATOM 7394 C CA . PRO C 1 168 ? -6.789 82.887 32.372 1.00 42.12 169 PRO C CA 1
ATOM 7395 C C . PRO C 1 168 ? -6.349 83.417 33.737 1.00 100.00 169 PRO C C 1
ATOM 7396 O O . PRO C 1 168 ? -5.773 84.497 33.832 1.00 37.75 169 PRO C O 1
ATOM 7400 N N . SER C 1 169 ? -6.630 82.664 34.807 1.00 29.75 170 SER C N 1
ATOM 7401 C CA . SER C 1 169 ? -6.228 83.079 36.137 1.00 29.70 170 SER C CA 1
ATOM 7402 C C . SER C 1 169 ? -4.723 82.923 36.264 1.00 100.00 170 SER C C 1
ATOM 7403 O O . SER C 1 169 ? -4.168 81.998 35.687 1.00 29.50 170 SER C O 1
ATOM 7406 N N . VAL C 1 170 ? -4.087 83.839 36.999 1.00 37.30 171 VAL C N 1
ATOM 7407 C CA . VAL C 1 170 ? -2.648 83.849 37.229 1.00 46.70 171 VAL C CA 1
ATOM 7408 C C . VAL C 1 170 ? -2.138 82.527 37.811 1.00 64.83 171 VAL C C 1
ATOM 7409 O O . VAL C 1 170 ? -1.047 82.061 37.481 1.00 41.06 171 VAL C O 1
ATOM 7413 N N . TYR C 1 171 ? -2.936 81.897 38.668 1.00 57.95 172 TYR C N 1
ATOM 7414 C CA . TYR C 1 171 ? -2.525 80.628 39.235 1.00 39.13 172 TYR C CA 1
ATOM 7415 C C . TYR C 1 171 ? -3.209 79.508 38.571 1.00 29.58 172 TYR C C 1
ATOM 7416 O O . TYR C 1 171 ? -4.189 78.960 39.077 1.00 54.09 172 TYR C O 1
ATOM 7425 N N . SER C 1 172 ? -2.657 79.178 37.415 1.00 26.45 173 SER C N 1
ATOM 7426 C CA . SER C 1 172 ? -3.199 78.105 36.667 1.00 20.39 173 SER C CA 1
ATOM 7427 C C . SER C 1 172 ? -2.342 77.757 35.490 1.00 19.28 173 SER C C 1
ATOM 7428 O O . SER C 1 172 ? -1.565 78.567 35.004 1.00 31.79 173 SER C O 1
ATOM 7431 N N . ALA C 1 173 ? -2.534 76.528 35.025 1.00 25.04 174 ALA C N 1
ATOM 7432 C CA . ALA C 1 173 ? -1.830 76.061 33.870 1.00 41.73 174 ALA C CA 1
ATOM 7433 C C . ALA C 1 173 ? -2.364 76.831 32.677 1.00 38.86 174 ALA C C 1
ATOM 7434 O O . ALA C 1 173 ? -1.689 77.031 31.675 1.00 28.27 174 ALA C O 1
ATOM 7436 N N . ASP C 1 174 ? -3.624 77.263 32.832 1.00 38.65 175 ASP C N 1
ATOM 7437 C CA . ASP C 1 174 ? -4.377 78.010 31.829 1.00 27.63 175 ASP C CA 1
ATOM 7438 C C . ASP C 1 174 ? -3.641 79.195 31.270 1.00 13.24 175 ASP C C 1
ATOM 7439 O O . ASP C 1 174 ? -3.700 79.502 30.074 1.00 54.55 175 ASP C O 1
ATOM 7444 N N . LEU C 1 175 ? -2.937 79.843 32.145 1.00 37.64 176 LEU C N 1
ATOM 7445 C CA . LEU C 1 175 ? -2.168 80.970 31.756 1.00 25.52 176 LEU C CA 1
ATOM 7446 C C . LEU C 1 175 ? -1.115 80.563 30.746 1.00 25.57 176 LEU C C 1
ATOM 7447 O O . LEU C 1 175 ? -0.755 81.305 29.832 1.00 30.29 176 LEU C O 1
ATOM 7452 N N . SER C 1 176 ? -0.629 79.357 30.930 1.00 25.20 177 SER C N 1
ATOM 7453 C CA . SER C 1 176 ? 0.375 78.842 30.056 1.00 27.65 177 SER C CA 1
ATOM 7454 C C . SER C 1 176 ? -0.207 78.312 28.739 1.00 19.12 177 SER C C 1
ATOM 7455 O O . SER C 1 176 ? 0.413 78.480 27.659 1.00 19.09 177 SER C O 1
ATOM 7458 N N . GLU C 1 177 ? -1.411 77.687 28.822 1.00 28.35 178 GLU C N 1
ATOM 7459 C CA . GLU C 1 177 ? -2.113 77.161 27.641 1.00 13.69 178 GLU C CA 1
ATOM 7460 C C . GLU C 1 177 ? -2.434 78.315 26.712 1.00 13.30 178 GLU C C 1
ATOM 7461 O O . GLU C 1 177 ? -2.296 78.253 25.488 1.00 28.22 178 GLU C O 1
ATOM 7467 N N . PHE C 1 178 ? -2.855 79.390 27.343 1.00 22.63 179 PHE C N 1
ATOM 7468 C CA . PHE C 1 178 ? -3.174 80.578 26.635 1.00 16.12 179 PHE C CA 1
ATOM 7469 C C . PHE C 1 178 ? -2.029 81.004 25.743 1.00 27.86 179 PHE C C 1
ATOM 7470 O O . PHE C 1 178 ? -2.213 81.240 24.558 1.00 28.77 179 PHE C O 1
ATOM 7478 N N . VAL C 1 179 ? -0.828 81.059 26.326 1.00 44.71 180 VAL C N 1
ATOM 7479 C CA . VAL C 1 179 ? 0.359 81.438 25.575 1.00 9.31 180 VAL C CA 1
ATOM 7480 C C . VAL C 1 179 ? 0.489 80.604 24.299 1.00 14.08 180 VAL C C 1
ATOM 7481 O O . VAL C 1 179 ? 0.769 81.126 23.229 1.00 20.78 180 VAL C O 1
ATOM 7485 N N . PHE C 1 180 ? 0.286 79.305 24.420 1.00 16.50 181 PHE C N 1
ATOM 7486 C CA . PHE C 1 180 ? 0.414 78.409 23.295 1.00 13.89 181 PHE C CA 1
ATOM 7487 C C . PHE C 1 180 ? -0.764 78.518 22.354 1.00 37.36 181 PHE C C 1
ATOM 7488 O O . PHE C 1 180 ? -0.676 78.286 21.147 1.00 21.64 181 PHE C O 1
ATOM 7496 N N . ALA C 1 181 ? -1.904 78.822 22.891 1.00 22.56 182 ALA C N 1
ATOM 7497 C CA . ALA C 1 181 ? -3.006 78.908 21.972 1.00 31.52 182 ALA C CA 1
ATOM 7498 C C . ALA C 1 181 ? -2.785 80.155 21.143 1.00 43.94 182 ALA C C 1
ATOM 7499 O O . ALA C 1 181 ? -2.934 80.149 19.927 1.00 39.02 182 ALA C O 1
ATOM 7501 N N . ALA C 1 182 ? -2.360 81.224 21.832 1.00 30.97 183 ALA C N 1
ATOM 7502 C CA . ALA C 1 182 ? -2.090 82.479 21.179 1.00 14.53 183 ALA C CA 1
ATOM 7503 C C . ALA C 1 182 ? -1.046 82.358 20.070 1.00 30.23 183 ALA C C 1
ATOM 7504 O O . ALA C 1 182 ? -1.218 82.888 18.979 1.00 44.56 183 ALA C O 1
ATOM 7506 N N . GLY C 1 183 ? 0.031 81.626 20.352 1.00 35.85 184 GLY C N 1
ATOM 7507 C CA . GLY C 1 183 ? 1.109 81.431 19.405 1.00 26.03 184 GLY C CA 1
ATOM 7508 C C . GLY C 1 183 ? 0.685 80.670 18.168 1.00 17.93 184 GLY C C 1
ATOM 7509 O O . GLY C 1 183 ? 1.205 80.886 17.069 1.00 27.46 184 GLY C O 1
ATOM 7510 N N . LEU C 1 184 ? -0.231 79.752 18.355 1.00 25.91 185 LEU C N 1
ATOM 7511 C CA . LEU C 1 184 ? -0.717 78.998 17.227 1.00 40.93 185 LEU C CA 1
ATOM 7512 C C . LEU C 1 184 ? -1.486 79.931 16.298 1.00 23.00 185 LEU C C 1
ATOM 7513 O O . LEU C 1 184 ? -1.382 79.838 15.078 1.00 34.74 185 LEU C O 1
ATOM 7518 N N . SER C 1 185 ? -2.246 80.836 16.920 1.00 25.25 186 SER C N 1
ATOM 7519 C CA . SER C 1 185 ? -3.052 81.807 16.212 1.00 31.28 186 SER C CA 1
ATOM 7520 C C . SER C 1 185 ? -2.193 82.711 15.367 1.00 35.81 186 SER C C 1
ATOM 7521 O O . SER C 1 185 ? -2.414 82.848 14.173 1.00 54.23 186 SER C O 1
ATOM 7524 N N . LEU C 1 186 ? -1.205 83.332 15.979 1.00 30.56 187 LEU C N 1
ATOM 7525 C CA . LEU C 1 186 ? -0.353 84.194 15.233 1.00 16.98 187 LEU C CA 1
ATOM 7526 C C . LEU C 1 186 ? 0.302 83.445 14.119 1.00 30.99 187 LEU C C 1
ATOM 7527 O O . LEU C 1 186 ? 0.418 83.909 12.988 1.00 32.89 187 LEU C O 1
ATOM 7532 N N . LEU C 1 187 ? 0.768 82.278 14.470 1.00 32.28 188 LEU C N 1
ATOM 7533 C CA . LEU C 1 187 ? 1.471 81.450 13.529 1.00 26.46 188 LEU C CA 1
ATOM 7534 C C . LEU C 1 187 ? 0.714 81.226 12.230 1.00 41.00 188 LEU C C 1
ATOM 7535 O O . LEU C 1 187 ? 1.259 81.308 11.132 1.00 33.11 188 LEU C O 1
ATOM 7540 N N . THR C 1 188 ? -0.550 80.908 12.394 1.00 25.77 189 THR C N 1
ATOM 7541 C CA . THR C 1 188 ? -1.441 80.618 11.301 1.00 47.84 189 THR C CA 1
ATOM 7542 C C . THR C 1 188 ? -1.879 81.837 10.483 1.00 43.36 189 THR C C 1
ATOM 7543 O O . THR C 1 188 ? -2.079 81.747 9.272 1.00 77.73 189 THR C O 1
ATOM 7547 N N . ASN C 1 189 ? -2.016 82.975 11.157 1.00 34.22 190 ASN C N 1
ATOM 7548 C CA . ASN C 1 189 ? -2.411 84.198 10.519 1.00 20.18 190 ASN C CA 1
ATOM 7549 C C . ASN C 1 189 ? -1.223 85.009 10.118 1.00 32.16 190 ASN C C 1
ATOM 7550 O O . ASN C 1 189 ? -0.688 84.861 9.025 1.00 35.09 190 ASN C O 1
ATOM 7555 N N . GLU C 1 190 ? -0.823 85.865 11.030 1.00 26.96 191 GLU C N 1
ATOM 7556 C CA . GLU C 1 190 ? 0.322 86.726 10.825 1.00 37.20 191 GLU C CA 1
ATOM 7557 C C . GLU C 1 190 ? 1.540 85.972 10.318 1.00 11.57 191 GLU C C 1
ATOM 7558 O O . GLU C 1 190 ? 2.282 86.468 9.482 1.00 44.72 191 GLU C O 1
ATOM 7564 N N . ARG C 1 191 ? 1.758 84.771 10.846 1.00 20.96 192 ARG C N 1
ATOM 7565 C CA . ARG C 1 191 ? 2.910 83.966 10.465 1.00 28.81 192 ARG C CA 1
ATOM 7566 C C . ARG C 1 191 ? 4.244 84.711 10.682 1.00 40.52 192 ARG C C 1
ATOM 7567 O O . ARG C 1 191 ? 4.986 84.984 9.741 1.00 30.59 192 ARG C O 1
ATOM 7575 N N . PRO C 1 192 ? 4.565 85.062 11.929 1.00 48.57 193 PRO C N 1
ATOM 7576 C CA . PRO C 1 192 ? 5.801 85.770 12.183 1.00 22.34 193 PRO C CA 1
ATOM 7577 C C . PRO C 1 192 ? 7.009 84.975 11.766 1.00 17.51 193 PRO C C 1
ATOM 7578 O O . PRO C 1 192 ? 6.999 83.751 11.699 1.00 25.89 193 PRO C O 1
ATOM 7582 N N . ASP C 1 193 ? 8.059 85.689 11.476 1.00 23.95 194 ASP C N 1
ATOM 7583 C CA . ASP C 1 193 ? 9.303 85.068 11.060 1.00 25.15 194 ASP C CA 1
ATOM 7584 C C . ASP C 1 193 ? 9.985 84.394 12.217 1.00 16.36 194 ASP C C 1
ATOM 7585 O O . ASP C 1 193 ? 10.600 83.336 12.086 1.00 21.83 194 ASP C O 1
ATOM 7590 N N . PHE C 1 194 ? 9.839 85.072 13.351 1.00 17.58 195 PHE C N 1
ATOM 7591 C CA . PHE C 1 194 ? 10.401 84.667 14.579 1.00 20.64 195 PHE C CA 1
ATOM 7592 C C . PHE C 1 194 ? 9.479 84.955 15.741 1.00 10.28 195 PHE C C 1
ATOM 7593 O O . PHE C 1 194 ? 8.960 86.050 15.915 1.00 19.57 195 PHE C O 1
ATOM 7601 N N . MET C 1 195 ? 9.279 83.936 16.557 1.00 18.49 196 MET C N 1
ATOM 7602 C CA . MET C 1 195 ? 8.413 84.089 17.689 1.00 13.57 196 MET C CA 1
ATOM 7603 C C . MET C 1 195 ? 8.961 83.461 18.938 1.00 24.14 196 MET C C 1
ATOM 7604 O O . MET C 1 195 ? 9.519 82.357 18.912 1.00 25.12 196 MET C O 1
ATOM 7609 N N . TYR C 1 196 ? 8.746 84.190 20.028 1.00 21.92 197 TYR C N 1
ATOM 7610 C CA . TYR C 1 196 ? 9.185 83.803 21.336 1.00 15.50 197 TYR C CA 1
ATOM 7611 C C . TYR C 1 196 ? 8.064 83.653 22.299 1.00 10.63 197 TYR C C 1
ATOM 7612 O O . TYR C 1 196 ? 7.402 84.638 22.623 1.00 21.34 197 TYR C O 1
ATOM 7621 N N . LEU C 1 197 ? 7.899 82.419 22.772 1.00 24.51 198 LEU C N 1
ATOM 7622 C CA . LEU C 1 197 ? 6.888 82.059 23.743 1.00 15.83 198 LEU C CA 1
ATOM 7623 C C . LEU C 1 197 ? 7.524 81.797 25.129 1.00 21.10 198 LEU C C 1
ATOM 7624 O O . LEU C 1 197 ? 8.552 81.140 25.240 1.00 30.47 198 LEU C O 1
ATOM 7629 N N . SER C 1 198 ? 6.917 82.287 26.197 1.00 26.48 199 SER C N 1
ATOM 7630 C CA . SER C 1 198 ? 7.473 82.080 27.522 1.00 14.46 199 SER C CA 1
ATOM 7631 C C . SER C 1 198 ? 6.417 81.759 28.537 1.00 10.21 199 SER C C 1
ATOM 7632 O O . SER C 1 198 ? 5.531 82.559 28.764 1.00 33.19 199 SER C O 1
ATOM 7635 N N . THR C 1 199 ? 6.513 80.580 29.155 1.00 18.81 200 THR C N 1
ATOM 7636 C CA . THR C 1 199 ? 5.518 80.177 30.125 1.00 12.88 200 THR C CA 1
ATOM 7637 C C . THR C 1 199 ? 5.752 80.658 31.534 1.00 12.12 200 THR C C 1
ATOM 7638 O O . THR C 1 199 ? 6.487 81.619 31.791 1.00 24.20 200 THR C O 1
ATOM 7642 N N . THR C 1 200 ? 5.084 79.943 32.450 1.00 22.31 201 THR C N 1
ATOM 7643 C CA . THR C 1 200 ? 5.174 80.150 33.886 1.00 19.00 201 THR C CA 1
ATOM 7644 C C . THR C 1 200 ? 5.367 78.802 34.579 1.00 32.74 201 THR C C 1
ATOM 7645 O O . THR C 1 200 ? 4.740 77.826 34.147 1.00 22.09 201 THR C O 1
ATOM 7649 N N . ASP C 1 201 ? 6.238 78.771 35.625 1.00 24.24 202 ASP C N 1
ATOM 7650 C CA . ASP C 1 201 ? 6.586 77.571 36.429 1.00 16.56 202 ASP C CA 1
ATOM 7651 C C . ASP C 1 201 ? 5.564 77.195 37.475 1.00 26.97 202 ASP C C 1
ATOM 7652 O O . ASP C 1 201 ? 5.861 76.498 38.417 1.00 29.87 202 ASP C O 1
ATOM 7657 N N . TYR C 1 202 ? 4.348 77.617 37.294 1.00 14.99 203 TYR C N 1
ATOM 7658 C CA . TYR C 1 202 ? 3.274 77.320 38.246 1.00 21.10 203 TYR C CA 1
ATOM 7659 C C . TYR C 1 202 ? 3.019 75.839 38.542 1.00 11.71 203 TYR C C 1
ATOM 7660 O O . TYR C 1 202 ? 2.852 75.389 39.705 1.00 12.29 203 TYR C O 1
ATOM 7669 N N . VAL C 1 203 ? 2.903 75.056 37.492 1.00 23.89 204 VAL C N 1
ATOM 7670 C CA . VAL C 1 203 ? 2.626 73.660 37.701 1.00 18.82 204 VAL C CA 1
ATOM 7671 C C . VAL C 1 203 ? 3.826 72.968 38.307 1.00 23.91 204 VAL C C 1
ATOM 7672 O O . VAL C 1 203 ? 3.678 72.081 39.118 1.00 31.99 204 VAL C O 1
ATOM 7676 N N . GLN C 1 204 ? 5.007 73.402 37.873 1.00 23.91 205 GLN C N 1
ATOM 7677 C CA . GLN C 1 204 ? 6.287 72.853 38.317 1.00 19.80 205 GLN C CA 1
ATOM 7678 C C . GLN C 1 204 ? 6.577 73.097 39.803 1.00 21.30 205 GLN C C 1
ATOM 7679 O O . GLN C 1 204 ? 7.129 72.250 40.474 1.00 23.17 205 GLN C O 1
ATOM 7685 N N . HIS C 1 205 ? 6.128 74.235 40.332 1.00 13.83 206 HIS C N 1
ATOM 7686 C CA . HIS C 1 205 ? 6.283 74.522 41.740 1.00 13.00 206 HIS C CA 1
ATOM 7687 C C . HIS C 1 205 ? 5.287 73.711 42.589 1.00 23.39 206 HIS C C 1
ATOM 7688 O O . HIS C 1 205 ? 5.495 73.480 43.769 1.00 23.41 206 HIS C O 1
ATOM 7695 N N . LYS C 1 206 ? 4.171 73.280 41.966 1.00 22.81 207 LYS C N 1
ATOM 7696 C CA . LYS C 1 206 ? 3.100 72.535 42.630 1.00 18.14 207 LYS C CA 1
ATOM 7697 C C . LYS C 1 206 ? 3.140 71.002 42.507 1.00 20.85 207 LYS C C 1
ATOM 7698 O O . LYS C 1 206 ? 2.780 70.296 43.450 1.00 14.42 207 LYS C O 1
ATOM 7704 N N . HIS C 1 207 ? 3.602 70.490 41.352 1.00 20.63 208 HIS C N 1
ATOM 7705 C CA . HIS C 1 207 ? 3.669 69.073 41.089 1.00 21.64 208 HIS C CA 1
ATOM 7706 C C . HIS C 1 207 ? 4.979 68.639 40.523 1.00 8.66 208 HIS C C 1
ATOM 7707 O O . HIS C 1 207 ? 5.512 69.269 39.600 1.00 18.24 208 HIS C O 1
ATOM 7714 N N . ALA C 1 208 ? 5.439 67.502 41.050 1.00 14.33 209 ALA C N 1
ATOM 7715 C CA . ALA C 1 208 ? 6.717 66.882 40.658 1.00 12.50 209 ALA C CA 1
ATOM 7716 C C . ALA C 1 208 ? 6.624 66.099 39.364 1.00 9.62 209 ALA C C 1
ATOM 7717 O O . ALA C 1 208 ? 5.531 65.694 38.952 1.00 26.25 209 ALA C O 1
ATOM 7719 N N . PRO C 1 209 ? 7.761 65.842 38.727 1.00 14.13 210 PRO C N 1
ATOM 7720 C CA . PRO C 1 209 ? 7.744 65.067 37.494 1.00 7.97 210 PRO C CA 1
ATOM 7721 C C . PRO C 1 209 ? 7.008 63.721 37.696 1.00 24.15 210 PRO C C 1
ATOM 7722 O O . PRO C 1 209 ? 7.054 63.137 38.763 1.00 19.44 210 PRO C O 1
ATOM 7726 N N . GLY C 1 210 ? 6.260 63.265 36.710 1.00 19.51 211 GLY C N 1
ATOM 7727 C CA . GLY C 1 210 ? 5.564 61.984 36.837 1.00 17.19 211 GLY C CA 1
ATOM 7728 C C . GLY C 1 210 ? 4.177 61.900 37.480 1.00 15.43 211 GLY C C 1
ATOM 7729 O O . GLY C 1 210 ? 3.603 60.822 37.514 1.00 15.40 211 GLY C O 1
ATOM 7730 N N . THR C 1 211 ? 3.652 62.988 38.018 1.00 6.73 212 THR C N 1
ATOM 7731 C CA . THR C 1 211 ? 2.353 62.969 38.609 1.00 30.37 212 THR C CA 1
ATOM 7732 C C . THR C 1 211 ? 1.324 63.216 37.494 1.00 8.14 212 THR C C 1
ATOM 7733 O O . THR C 1 211 ? 1.636 63.820 36.434 1.00 17.10 212 THR C O 1
ATOM 7737 N N . PRO C 1 212 ? 0.152 62.742 37.712 1.00 42.18 213 PRO C N 1
ATOM 7738 C CA . PRO C 1 212 ? -0.941 62.902 36.768 1.00 28.70 213 PRO C CA 1
ATOM 7739 C C . PRO C 1 212 ? -1.053 64.343 36.300 1.00 11.63 213 PRO C C 1
ATOM 7740 O O . PRO C 1 212 ? -1.097 64.621 35.099 1.00 24.54 213 PRO C O 1
ATOM 7744 N N . GLU C 1 213 ? -1.003 65.257 37.276 1.00 22.54 214 GLU C N 1
ATOM 7745 C CA . GLU C 1 213 ? -1.083 66.687 36.996 1.00 11.19 214 GLU C CA 1
ATOM 7746 C C . GLU C 1 213 ? 0.063 67.173 36.139 1.00 40.03 214 GLU C C 1
ATOM 7747 O O . GLU C 1 213 ? -0.157 67.809 35.134 1.00 27.26 214 GLU C O 1
ATOM 7753 N N . ALA C 1 214 ? 1.281 66.847 36.529 1.00 25.14 215 ALA C N 1
ATOM 7754 C CA . ALA C 1 214 ? 2.408 67.247 35.737 1.00 26.69 215 ALA C CA 1
ATOM 7755 C C . ALA C 1 214 ? 2.295 66.630 34.356 1.00 15.78 215 ALA C C 1
ATOM 7756 O O . ALA C 1 214 ? 2.516 67.309 33.342 1.00 16.15 215 ALA C O 1
ATOM 7758 N N . ASN C 1 215 ? 2.000 65.323 34.310 1.00 13.74 216 ASN C N 1
ATOM 7759 C CA . ASN C 1 215 ? 1.848 64.663 33.011 1.00 19.90 216 ASN C CA 1
ATOM 7760 C C . ASN C 1 215 ? 0.800 65.355 32.133 1.00 36.43 216 ASN C C 1
ATOM 7761 O O . ASN C 1 215 ? 1.000 65.560 30.963 1.00 20.15 216 ASN C O 1
ATOM 7766 N N . ALA C 1 216 ? -0.327 65.710 32.707 1.00 28.79 217 ALA C N 1
ATOM 7767 C CA . ALA C 1 216 ? -1.370 66.347 31.945 1.00 21.34 217 ALA C CA 1
ATOM 7768 C C . ALA C 1 216 ? -0.906 67.627 31.343 1.00 29.06 217 ALA C C 1
ATOM 7769 O O . ALA C 1 216 ? -1.237 67.930 30.217 1.00 28.35 217 ALA C O 1
ATOM 7771 N N . PHE C 1 217 ? -0.141 68.383 32.097 1.00 26.80 218 PHE C N 1
ATOM 7772 C CA . PHE C 1 217 ? 0.356 69.652 31.608 1.00 12.36 218 PHE C CA 1
ATOM 7773 C C . PHE C 1 217 ? 1.282 69.500 30.444 1.00 16.71 218 PHE C C 1
ATOM 7774 O O . PHE C 1 217 ? 1.222 70.262 29.476 1.00 19.58 218 PHE C O 1
ATOM 7782 N N . TYR C 1 218 ? 2.114 68.489 30.530 1.00 21.38 219 TYR C N 1
ATOM 7783 C CA . TYR C 1 218 ? 3.034 68.228 29.469 1.00 13.38 219 TYR C CA 1
ATOM 7784 C C . TYR C 1 218 ? 2.304 67.685 28.262 1.00 31.49 219 TYR C C 1
ATOM 7785 O O . TYR C 1 218 ? 2.702 67.865 27.108 1.00 19.97 219 TYR C O 1
ATOM 7794 N N . ALA C 1 219 ? 1.199 67.013 28.532 1.00 30.60 220 ALA C N 1
ATOM 7795 C CA . ALA C 1 219 ? 0.407 66.464 27.451 1.00 20.40 220 ALA C CA 1
ATOM 7796 C C . ALA C 1 219 ? -0.120 67.608 26.581 1.00 24.61 220 ALA C C 1
ATOM 7797 O O . ALA C 1 219 ? -0.091 67.562 25.357 1.00 22.82 220 ALA C O 1
ATOM 7799 N N . MET C 1 220 ? -0.575 68.641 27.256 1.00 16.80 221 MET C N 1
ATOM 7800 C CA . MET C 1 220 ? -1.072 69.838 26.618 1.00 12.58 221 MET C CA 1
ATOM 7801 C C . MET C 1 220 ? 0.021 70.504 25.809 1.00 52.10 221 MET C C 1
ATOM 7802 O O . MET C 1 220 ? -0.170 70.843 24.654 1.00 32.49 221 MET C O 1
ATOM 7807 N N . MET C 1 221 ? 1.186 70.697 26.395 1.00 19.30 222 MET C N 1
ATOM 7808 C CA . MET C 1 221 ? 2.201 71.328 25.621 1.00 14.83 222 MET C CA 1
ATOM 7809 C C . MET C 1 221 ? 2.598 70.531 24.394 1.00 11.54 222 MET C C 1
ATOM 7810 O O . MET C 1 221 ? 2.801 71.077 23.311 1.00 19.13 222 MET C O 1
ATOM 7815 N N . ASP C 1 222 ? 2.724 69.220 24.563 1.00 12.98 223 ASP C N 1
ATOM 7816 C CA . ASP C 1 222 ? 3.116 68.368 23.465 1.00 22.91 223 ASP C CA 1
ATOM 7817 C C . ASP C 1 222 ? 2.221 68.522 22.261 1.00 42.30 223 ASP C C 1
ATOM 7818 O O . ASP C 1 222 ? 2.652 68.393 21.117 1.00 28.12 223 ASP C O 1
ATOM 7823 N N . SER C 1 223 ? 0.953 68.746 22.549 1.00 24.66 224 SER C N 1
ATOM 7824 C CA . SER C 1 223 ? -0.053 68.877 21.528 1.00 27.10 224 SER C CA 1
ATOM 7825 C C . SER C 1 223 ? 0.165 70.068 20.655 1.00 27.47 224 SER C C 1
ATOM 7826 O O . SER C 1 223 ? -0.020 69.985 19.444 1.00 33.43 224 SER C O 1
ATOM 7829 N N . TYR C 1 224 ? 0.577 71.165 21.290 1.00 38.94 225 TYR C N 1
ATOM 7830 C CA . TYR C 1 224 ? 0.856 72.399 20.607 1.00 18.93 225 TYR C CA 1
ATOM 7831 C C . TYR C 1 224 ? 2.121 72.285 19.817 1.00 23.59 225 TYR C C 1
ATOM 7832 O O . TYR C 1 224 ? 2.215 72.758 18.688 1.00 22.63 225 TYR C O 1
ATOM 7841 N N . PHE C 1 225 ? 3.110 71.639 20.418 1.00 38.13 226 PHE C N 1
ATOM 7842 C CA . PHE C 1 225 ? 4.361 71.459 19.740 1.00 15.99 226 PHE C CA 1
ATOM 7843 C C . PHE C 1 225 ? 4.129 70.773 18.432 1.00 19.32 226 PHE C C 1
ATOM 7844 O O . PHE C 1 225 ? 4.677 71.152 17.414 1.00 30.35 226 PHE C O 1
ATOM 7852 N N . LYS C 1 226 ? 3.320 69.739 18.486 1.00 23.23 227 LYS C N 1
ATOM 7853 C CA . LYS C 1 226 ? 3.016 68.960 17.309 1.00 33.02 227 LYS C CA 1
ATOM 7854 C C . LYS C 1 226 ? 2.336 69.766 16.225 1.00 25.49 227 LYS C C 1
ATOM 7855 O O . LYS C 1 226 ? 2.657 69.621 15.046 1.00 18.09 227 LYS C O 1
ATOM 7861 N N . ARG C 1 227 ? 1.402 70.627 16.638 1.00 20.02 228 ARG C N 1
ATOM 7862 C CA . ARG C 1 227 ? 0.701 71.455 15.676 1.00 29.29 228 ARG C CA 1
ATOM 7863 C C . ARG C 1 227 ? 1.610 72.495 15.048 1.00 27.57 228 ARG C C 1
ATOM 7864 O O . ARG C 1 227 ? 1.475 72.838 13.884 1.00 36.72 228 ARG C O 1
ATOM 7872 N N . TYR C 1 228 ? 2.529 73.028 15.841 1.00 51.15 229 TYR C N 1
ATOM 7873 C CA . TYR C 1 228 ? 3.451 74.003 15.301 1.00 15.19 229 TYR C CA 1
ATOM 7874 C C . TYR C 1 228 ? 4.285 73.300 14.238 1.00 16.64 229 TYR C C 1
ATOM 7875 O O . TYR C 1 228 ? 4.601 73.822 13.181 1.00 29.02 229 TYR C O 1
ATOM 7884 N N . HIS C 1 229 ? 4.652 72.092 14.555 1.00 24.41 230 HIS C N 1
ATOM 7885 C CA . HIS C 1 229 ? 5.451 71.299 13.684 1.00 27.06 230 HIS C CA 1
ATOM 7886 C C . HIS C 1 229 ? 4.709 70.972 12.408 1.00 39.89 230 HIS C C 1
ATOM 7887 O O . HIS C 1 229 ? 5.301 70.829 11.345 1.00 29.10 230 HIS C O 1
ATOM 7894 N N . GLU C 1 230 ? 3.403 70.809 12.505 1.00 27.89 231 GLU C N 1
ATOM 7895 C CA . GLU C 1 230 ? 2.664 70.491 11.305 1.00 35.59 231 GLU C CA 1
ATOM 7896 C C . GLU C 1 230 ? 2.478 71.653 10.364 1.00 29.00 231 GLU C C 1
ATOM 7897 O O . GLU C 1 230 ? 2.376 71.469 9.170 1.00 38.44 231 GLU C O 1
ATOM 7903 N N . GLN C 1 231 ? 2.495 72.849 10.934 1.00 24.16 232 GLN C N 1
ATOM 7904 C CA . GLN C 1 231 ? 2.362 74.061 10.185 1.00 25.83 232 GLN C CA 1
ATOM 7905 C C . GLN C 1 231 ? 3.674 74.405 9.530 1.00 30.41 232 GLN C C 1
ATOM 7906 O O . GLN C 1 231 ? 3.811 75.457 8.909 1.00 40.35 232 GLN C O 1
ATOM 7912 N N . GLY C 1 232 ? 4.651 73.513 9.709 1.00 33.26 233 GLY C N 1
ATOM 7913 C CA . GLY C 1 232 ? 5.979 73.676 9.135 1.00 19.47 233 GLY C CA 1
ATOM 7914 C C . GLY C 1 232 ? 6.934 74.663 9.823 1.00 38.12 233 GLY C C 1
ATOM 7915 O O . GLY C 1 232 ? 7.803 75.234 9.176 1.00 27.70 233 GLY C O 1
ATOM 7916 N N . ALA C 1 233 ? 6.821 74.862 11.117 1.00 31.46 234 ALA C N 1
ATOM 7917 C CA . ALA C 1 233 ? 7.716 75.794 11.757 1.00 21.73 234 ALA C CA 1
ATOM 7918 C C . ALA C 1 233 ? 8.944 75.129 12.412 1.00 13.81 234 ALA C C 1
ATOM 7919 O O . ALA C 1 233 ? 8.932 73.947 12.723 1.00 18.57 234 ALA C O 1
ATOM 7921 N N . ILE C 1 234 ? 10.010 75.916 12.596 1.00 31.45 235 ILE C N 1
ATOM 7922 C CA . ILE C 1 234 ? 11.207 75.402 13.266 1.00 20.22 235 ILE C CA 1
ATOM 7923 C C . ILE C 1 234 ? 10.917 75.618 14.742 1.00 21.93 235 ILE C C 1
ATOM 7924 O O . ILE C 1 234 ? 10.687 76.755 15.159 1.00 40.24 235 ILE C O 1
ATOM 7929 N N . VAL C 1 235 ? 10.880 74.519 15.503 1.00 20.24 236 VAL C N 1
ATOM 7930 C CA . VAL C 1 235 ? 10.588 74.574 16.923 1.00 13.90 236 VAL C CA 1
ATOM 7931 C C . VAL C 1 235 ? 11.854 74.310 17.752 1.00 39.10 236 VAL C C 1
ATOM 7932 O O . VAL C 1 235 ? 12.544 73.307 17.570 1.00 37.49 236 VAL C O 1
ATOM 7936 N N . ALA C 1 236 ? 12.141 75.217 18.667 1.00 26.13 237 ALA C N 1
ATOM 7937 C CA . ALA C 1 236 ? 13.296 75.115 19.567 1.00 14.38 237 ALA C CA 1
ATOM 7938 C C . ALA C 1 236 ? 12.778 75.335 20.994 1.00 7.58 237 ALA C C 1
ATOM 7939 O O . ALA C 1 236 ? 12.137 76.346 21.297 1.00 25.31 237 ALA C O 1
ATOM 7941 N N . ILE C 1 237 ? 12.971 74.346 21.853 1.00 16.80 238 ILE C N 1
ATOM 7942 C CA . ILE C 1 237 ? 12.476 74.426 23.218 1.00 17.71 238 ILE C CA 1
ATOM 7943 C C . ILE C 1 237 ? 13.562 74.295 24.315 1.00 16.52 238 ILE C C 1
ATOM 7944 O O . ILE C 1 237 ? 14.365 73.389 24.288 1.00 18.66 238 ILE C O 1
ATOM 7949 N N . THR C 1 238 ? 13.547 75.206 25.289 1.00 26.07 239 THR C N 1
ATOM 7950 C CA . THR C 1 238 ? 14.493 75.178 26.388 1.00 32.29 239 THR C CA 1
ATOM 7951 C C . THR C 1 238 ? 13.780 75.574 27.659 1.00 32.85 239 THR C C 1
ATOM 7952 O O . THR C 1 238 ? 12.557 75.629 27.708 1.00 15.62 239 THR C O 1
ATOM 7956 N N . ALA C 1 239 ? 14.528 75.885 28.694 1.00 15.61 240 ALA C N 1
ATOM 7957 C CA . ALA C 1 239 ? 13.890 76.301 29.935 1.00 7.05 240 ALA C CA 1
ATOM 7958 C C . ALA C 1 239 ? 14.707 77.390 30.574 1.00 10.13 240 ALA C C 1
ATOM 7959 O O . ALA C 1 239 ? 15.881 77.505 30.199 1.00 18.64 240 ALA C O 1
ATOM 7961 N N . ASP C 1 240 ? 14.079 78.168 31.515 1.00 24.60 241 ASP C N 1
ATOM 7962 C CA . ASP C 1 240 ? 14.756 79.245 32.279 1.00 17.89 241 ASP C CA 1
ATOM 7963 C C . ASP C 1 240 ? 15.606 78.615 33.432 1.00 25.25 241 ASP C C 1
ATOM 7964 O O . ASP C 1 240 ? 16.608 79.140 33.897 1.00 23.40 241 ASP C O 1
ATOM 7969 N N . HIS C 1 241 ? 15.194 77.439 33.848 1.00 28.18 242 HIS C N 1
ATOM 7970 C CA . HIS C 1 241 ? 15.847 76.677 34.892 1.00 8.12 242 HIS C CA 1
ATOM 7971 C C . HIS C 1 241 ? 14.965 75.472 35.236 1.00 19.51 242 HIS C C 1
ATOM 7972 O O . HIS C 1 241 ? 13.819 75.353 34.823 1.00 12.78 242 HIS C O 1
ATOM 7979 N N . GLY C 1 242 ? 15.525 74.601 36.026 1.00 5.11 243 GLY C N 1
ATOM 7980 C CA . GLY C 1 242 ? 14.964 73.352 36.505 1.00 1.86 243 GLY C CA 1
ATOM 7981 C C . GLY C 1 242 ? 14.255 73.491 37.798 1.00 1.00 243 GLY C C 1
ATOM 7982 O O . GLY C 1 242 ? 13.852 74.569 38.191 1.00 17.00 243 GLY C O 1
ATOM 7983 N N . MET C 1 243 ? 14.072 72.383 38.484 1.00 12.31 244 MET C N 1
ATOM 7984 C CA . MET C 1 243 ? 13.302 72.518 39.684 1.00 11.28 244 MET C CA 1
ATOM 7985 C C . MET C 1 243 ? 13.405 71.317 40.546 1.00 1.00 244 MET C C 1
ATOM 7986 O O . MET C 1 243 ? 13.510 70.208 40.054 1.00 13.71 244 MET C O 1
ATOM 7991 N N . ASN C 1 244 ? 13.280 71.520 41.868 1.00 6.11 245 ASN C N 1
ATOM 7992 C CA . ASN C 1 244 ? 13.406 70.401 42.735 1.00 1.20 245 ASN C CA 1
ATOM 7993 C C . ASN C 1 244 ? 12.665 70.592 43.982 1.00 1.14 245 ASN C C 1
ATOM 7994 O O . ASN C 1 244 ? 12.320 71.717 44.332 1.00 9.67 245 ASN C O 1
ATOM 7999 N N . ALA C 1 245 ? 12.468 69.440 44.657 1.00 8.31 246 ALA C N 1
ATOM 8000 C CA . ALA C 1 245 ? 11.825 69.427 45.945 1.00 11.42 246 ALA C CA 1
ATOM 8001 C C . ALA C 1 245 ? 12.772 70.078 46.943 1.00 29.66 246 ALA C C 1
ATOM 8002 O O . ALA C 1 245 ? 13.998 69.922 46.853 1.00 16.26 246 ALA C O 1
ATOM 8004 N N . LYS C 1 246 ? 12.205 70.799 47.888 1.00 19.73 247 LYS C N 1
ATOM 8005 C CA . LYS C 1 246 ? 12.964 71.463 48.906 1.00 3.24 247 LYS C CA 1
ATOM 8006 C C . LYS C 1 246 ? 12.463 71.082 50.290 1.00 4.24 247 LYS C C 1
ATOM 8007 O O . LYS C 1 246 ? 12.366 71.909 51.204 1.00 12.42 247 LYS C O 1
ATOM 8013 N N . THR C 1 247 ? 12.151 69.805 50.420 1.00 12.27 248 THR C N 1
ATOM 8014 C CA . THR C 1 247 ? 11.593 69.277 51.621 1.00 1.72 248 THR C CA 1
ATOM 8015 C C . THR C 1 247 ? 12.246 67.991 52.037 1.00 13.99 248 THR C C 1
ATOM 8016 O O . THR C 1 247 ? 13.055 67.422 51.336 1.00 15.02 248 THR C O 1
ATOM 8020 N N . ASP C 1 248 ? 11.827 67.560 53.202 1.00 17.38 249 ASP C N 1
ATOM 8021 C CA . ASP C 1 248 ? 12.255 66.333 53.767 1.00 7.33 249 ASP C CA 1
ATOM 8022 C C . ASP C 1 248 ? 11.249 65.250 53.339 1.00 27.36 249 ASP C C 1
ATOM 8023 O O . ASP C 1 248 ? 10.294 65.535 52.612 1.00 33.39 249 ASP C O 1
ATOM 8028 N N . ALA C 1 249 ? 11.444 64.017 53.809 1.00 37.18 250 ALA C N 1
ATOM 8029 C CA . ALA C 1 249 ? 10.566 62.898 53.460 1.00 14.56 250 ALA C CA 1
ATOM 8030 C C . ALA C 1 249 ? 9.086 63.113 53.654 1.00 21.58 250 ALA C C 1
ATOM 8031 O O . ALA C 1 249 ? 8.282 62.487 52.975 1.00 31.57 250 ALA C O 1
ATOM 8033 N N . ILE C 1 250 ? 8.693 63.944 54.605 1.00 31.37 251 ILE C N 1
ATOM 8034 C CA . ILE C 1 250 ? 7.266 64.128 54.820 1.00 19.53 251 ILE C CA 1
ATOM 8035 C C . ILE C 1 250 ? 6.726 65.440 54.280 1.00 17.98 251 ILE C C 1
ATOM 8036 O O . ILE C 1 250 ? 5.637 65.896 54.641 1.00 27.68 251 ILE C O 1
ATOM 8041 N N . GLY C 1 251 ? 7.507 66.065 53.433 1.00 18.44 252 GLY C N 1
ATOM 8042 C CA . GLY C 1 251 ? 7.060 67.293 52.838 1.00 17.69 252 GLY C CA 1
ATOM 8043 C C . GLY C 1 251 ? 7.353 68.519 53.629 1.00 28.45 252 GLY C C 1
ATOM 8044 O O . GLY C 1 251 ? 6.741 69.563 53.376 1.00 18.46 252 GLY C O 1
ATOM 8045 N N . ARG C 1 252 ? 8.283 68.440 54.575 1.00 19.64 253 ARG C N 1
ATOM 8046 C CA . ARG C 1 252 ? 8.560 69.653 55.324 1.00 13.86 253 ARG C CA 1
ATOM 8047 C C . ARG C 1 252 ? 9.671 70.387 54.661 1.00 12.23 253 ARG C C 1
ATOM 8048 O O . ARG C 1 252 ? 10.713 69.817 54.310 1.00 30.70 253 ARG C O 1
ATOM 8056 N N . PRO C 1 253 ? 9.453 71.660 54.499 1.00 8.58 254 PRO C N 1
ATOM 8057 C CA . PRO C 1 253 ? 10.407 72.506 53.856 1.00 14.68 254 PRO C CA 1
ATOM 8058 C C . PRO C 1 253 ? 11.721 72.665 54.642 1.00 25.34 254 PRO C C 1
ATOM 8059 O O . PRO C 1 253 ? 11.685 72.853 55.849 1.00 19.79 254 PRO C O 1
ATOM 8063 N N . ASN C 1 254 ? 12.858 72.619 53.925 1.00 10.12 255 ASN C N 1
ATOM 8064 C CA . ASN C 1 254 ? 14.215 72.824 54.498 1.00 17.41 255 ASN C CA 1
ATOM 8065 C C . ASN C 1 254 ? 14.653 74.261 54.200 1.00 9.31 255 ASN C C 1
ATOM 8066 O O . ASN C 1 254 ? 15.142 74.593 53.122 1.00 19.44 255 ASN C O 1
ATOM 8071 N N . ILE C 1 255 ? 14.474 75.123 55.175 1.00 14.69 256 ILE C N 1
ATOM 8072 C CA . ILE C 1 255 ? 14.813 76.491 55.016 1.00 18.38 256 ILE C CA 1
ATOM 8073 C C . ILE C 1 255 ? 15.886 77.036 55.958 1.00 15.93 256 ILE C C 1
ATOM 8074 O O . ILE C 1 255 ? 15.872 76.758 57.129 1.00 12.82 256 ILE C O 1
ATOM 8079 N N . LEU C 1 256 ? 16.732 77.894 55.478 1.00 9.77 257 LEU C N 1
ATOM 8080 C CA . LEU C 1 256 ? 17.717 78.499 56.355 1.00 16.89 257 LEU C CA 1
ATOM 8081 C C . LEU C 1 256 ? 17.427 79.953 56.386 1.00 6.70 257 LEU C C 1
ATOM 8082 O O . LEU C 1 256 ? 17.446 80.558 55.347 1.00 19.68 257 LEU C O 1
ATOM 8087 N N . PHE C 1 257 ? 17.160 80.510 57.562 1.00 11.82 258 PHE C N 1
ATOM 8088 C CA . PHE C 1 257 ? 16.882 81.939 57.678 1.00 9.44 258 PHE C CA 1
ATOM 8089 C C . PHE C 1 257 ? 18.140 82.658 57.951 1.00 30.89 258 PHE C C 1
ATOM 8090 O O . PHE C 1 257 ? 18.501 82.855 59.078 1.00 19.38 258 PHE C O 1
ATOM 8098 N N . LEU C 1 258 ? 18.774 83.010 56.892 1.00 18.16 259 LEU C N 1
ATOM 8099 C CA . LEU C 1 258 ? 20.018 83.697 56.872 1.00 15.21 259 LEU C CA 1
ATOM 8100 C C . LEU C 1 258 ? 20.073 84.996 57.671 1.00 16.97 259 LEU C C 1
ATOM 8101 O O . LEU C 1 258 ? 21.095 85.328 58.272 1.00 27.31 259 LEU C O 1
ATOM 8106 N N . GLN C 1 259 ? 19.023 85.787 57.642 1.00 16.56 260 GLN C N 1
ATOM 8107 C CA . GLN C 1 259 ? 19.101 87.020 58.394 1.00 23.21 260 GLN C CA 1
ATOM 8108 C C . GLN C 1 259 ? 19.267 86.708 59.875 1.00 32.67 260 GLN C C 1
ATOM 8109 O O . GLN C 1 259 ? 20.219 87.140 60.543 1.00 33.67 260 GLN C O 1
ATOM 8115 N N . ASP C 1 260 ? 18.322 85.915 60.355 1.00 15.91 261 ASP C N 1
ATOM 8116 C CA . ASP C 1 260 ? 18.273 85.464 61.727 1.00 25.44 261 ASP C CA 1
ATOM 8117 C C . ASP C 1 260 ? 19.596 84.868 62.162 1.00 23.27 261 ASP C C 1
ATOM 8118 O O . ASP C 1 260 ? 20.024 85.083 63.265 1.00 30.42 261 ASP C O 1
ATOM 8123 N N . LEU C 1 261 ? 20.214 84.071 61.311 1.00 22.31 262 LEU C N 1
ATOM 8124 C CA . LEU C 1 261 ? 21.459 83.429 61.679 1.00 21.45 262 LEU C CA 1
ATOM 8125 C C . LEU C 1 261 ? 22.568 84.419 61.854 1.00 17.94 262 LEU C C 1
ATOM 8126 O O . LEU C 1 261 ? 23.281 84.389 62.816 1.00 28.46 262 LEU C O 1
ATOM 8131 N N . LEU C 1 262 ? 22.694 85.301 60.879 1.00 14.55 263 LEU C N 1
ATOM 8132 C CA . LEU C 1 262 ? 23.701 86.311 60.867 1.00 24.41 263 LEU C CA 1
ATOM 8133 C C . LEU C 1 262 ? 23.567 87.278 62.006 1.00 34.76 263 LEU C C 1
ATOM 8134 O O . LEU C 1 262 ? 24.540 87.670 62.640 1.00 26.33 263 LEU C O 1
ATOM 8139 N N . ASP C 1 263 ? 22.355 87.669 62.245 1.00 15.62 264 ASP C N 1
ATOM 8140 C CA . ASP C 1 263 ? 22.033 88.584 63.312 1.00 37.86 264 ASP C CA 1
ATOM 8141 C C . ASP C 1 263 ? 22.507 88.047 64.639 1.00 19.31 264 ASP C C 1
ATOM 8142 O O . ASP C 1 263 ? 23.022 88.776 65.484 1.00 44.28 264 ASP C O 1
ATOM 8147 N N . ALA C 1 264 ? 22.326 86.752 64.804 1.00 27.92 265 ALA C N 1
ATOM 8148 C CA . ALA C 1 264 ? 22.716 86.063 66.029 1.00 26.07 265 ALA C CA 1
ATOM 8149 C C . ALA C 1 264 ? 24.215 85.882 66.161 1.00 37.23 265 ALA C C 1
ATOM 8150 O O . ALA C 1 264 ? 24.757 85.610 67.261 1.00 41.31 265 ALA C O 1
ATOM 8152 N N . GLN C 1 265 ? 24.894 85.954 65.038 1.00 37.45 266 GLN C N 1
ATOM 8153 C CA . GLN C 1 265 ? 26.310 85.761 65.048 1.00 25.83 266 GLN C CA 1
ATOM 8154 C C . GLN C 1 265 ? 27.057 87.062 65.146 1.00 25.09 266 GLN C C 1
ATOM 8155 O O . GLN C 1 265 ? 28.109 87.150 65.772 1.00 33.86 266 GLN C O 1
ATOM 8161 N N . TYR C 1 266 ? 26.488 88.078 64.496 1.00 26.91 267 TYR C N 1
ATOM 8162 C CA . TYR C 1 266 ? 27.106 89.382 64.443 1.00 17.99 267 TYR C CA 1
ATOM 8163 C C . TYR C 1 266 ? 26.303 90.506 65.028 1.00 26.98 267 TYR C C 1
ATOM 8164 O O . TYR C 1 266 ? 26.855 91.570 65.236 1.00 23.67 267 TYR C O 1
ATOM 8173 N N . GLY C 1 267 ? 25.024 90.276 65.279 1.00 29.25 268 GLY C N 1
ATOM 8174 C CA . GLY C 1 267 ? 24.200 91.315 65.827 1.00 20.25 268 GLY C CA 1
ATOM 8175 C C . GLY C 1 267 ? 23.455 92.025 64.719 1.00 34.51 268 GLY C C 1
ATOM 8176 O O . GLY C 1 267 ? 23.895 92.043 63.564 1.00 33.31 268 GLY C O 1
ATOM 8177 N N . ALA C 1 268 ? 22.315 92.602 65.084 1.00 33.15 269 ALA C N 1
ATOM 8178 C CA . ALA C 1 268 ? 21.472 93.304 64.150 1.00 21.82 269 ALA C CA 1
ATOM 8179 C C . ALA C 1 268 ? 22.107 94.524 63.527 1.00 12.06 269 ALA C C 1
ATOM 8180 O O . ALA C 1 268 ? 22.818 95.268 64.179 1.00 37.18 269 ALA C O 1
ATOM 8182 N N . GLN C 1 269 ? 21.794 94.677 62.229 1.00 28.76 270 GLN C N 1
ATOM 8183 C CA . GLN C 1 269 ? 22.220 95.753 61.361 1.00 37.24 270 GLN C CA 1
ATOM 8184 C C . GLN C 1 269 ? 23.655 95.658 60.872 1.00 26.73 270 GLN C C 1
ATOM 8185 O O . GLN C 1 269 ? 24.174 96.581 60.264 1.00 62.26 270 GLN C O 1
ATOM 8191 N N . ARG C 1 270 ? 24.270 94.519 61.129 1.00 29.42 271 ARG C N 1
ATOM 8192 C CA . ARG C 1 270 ? 25.637 94.278 60.719 1.00 37.72 271 ARG C CA 1
ATOM 8193 C C . ARG C 1 270 ? 25.703 93.675 59.294 1.00 32.98 271 ARG C C 1
ATOM 8194 O O . ARG C 1 270 ? 26.712 93.754 58.586 1.00 26.76 271 ARG C O 1
ATOM 8202 N N . THR C 1 271 ? 24.598 93.067 58.874 1.00 25.98 272 THR C N 1
ATOM 8203 C CA . THR C 1 271 ? 24.530 92.440 57.561 1.00 16.41 272 THR C CA 1
ATOM 8204 C C . THR C 1 271 ? 23.144 92.566 56.944 1.00 44.31 272 THR C C 1
ATOM 8205 O O . THR C 1 271 ? 22.134 92.664 57.648 1.00 28.42 272 THR C O 1
ATOM 8209 N N . ARG C 1 272 ? 23.090 92.553 55.623 1.00 30.82 273 ARG C N 1
ATOM 8210 C CA . ARG C 1 272 ? 21.818 92.638 54.937 1.00 16.72 273 ARG C CA 1
ATOM 8211 C C . ARG C 1 272 ? 21.710 91.538 53.886 1.00 18.31 273 ARG C C 1
ATOM 8212 O O . ARG C 1 272 ? 22.485 91.510 52.933 1.00 31.09 273 ARG C O 1
ATOM 8220 N N . VAL C 1 273 ? 20.736 90.644 54.089 1.00 23.68 274 VAL C N 1
ATOM 8221 C CA . VAL C 1 273 ? 20.460 89.496 53.233 1.00 21.31 274 VAL C CA 1
ATOM 8222 C C . VAL C 1 273 ? 19.337 89.795 52.258 1.00 26.40 274 VAL C C 1
ATOM 8223 O O . VAL C 1 273 ? 18.262 90.176 52.654 1.00 19.45 274 VAL C O 1
ATOM 8227 N N . LEU C 1 274 ? 19.606 89.600 50.970 1.00 41.27 275 LEU C N 1
ATOM 8228 C CA . LEU C 1 274 ? 18.616 89.834 49.930 1.00 22.92 275 LEU C CA 1
ATOM 8229 C C . LEU C 1 274 ? 18.271 88.519 49.253 1.00 26.64 275 LEU C C 1
ATOM 8230 O O . LEU C 1 274 ? 19.143 87.683 48.990 1.00 19.80 275 LEU C O 1
ATOM 8235 N N . LEU C 1 275 ? 16.995 88.355 48.945 1.00 29.00 276 LEU C N 1
ATOM 8236 C CA . LEU C 1 275 ? 16.476 87.183 48.255 1.00 32.84 276 LEU C CA 1
ATOM 8237 C C . LEU C 1 275 ? 15.878 87.634 46.901 1.00 15.70 276 LEU C C 1
ATOM 8238 O O . LEU C 1 275 ? 14.671 87.826 46.749 1.00 32.13 276 LEU C O 1
ATOM 8243 N N . PRO C 1 276 ? 16.771 87.840 45.944 1.00 17.88 277 PRO C N 1
ATOM 8244 C CA . PRO C 1 276 ? 16.465 88.340 44.642 1.00 20.01 277 PRO C CA 1
ATOM 8245 C C . PRO C 1 276 ? 15.536 87.473 43.783 1.00 53.51 277 PRO C C 1
ATOM 8246 O O . PRO C 1 276 ? 15.298 87.772 42.609 1.00 26.57 277 PRO C O 1
ATOM 8250 N N . ILE C 1 277 ? 14.990 86.414 44.363 1.00 30.17 278 ILE C N 1
ATOM 8251 C CA . ILE C 1 277 ? 14.091 85.512 43.644 1.00 14.24 278 ILE C CA 1
ATOM 8252 C C . ILE C 1 277 ? 12.806 86.208 43.226 1.00 51.70 278 ILE C C 1
ATOM 8253 O O . ILE C 1 277 ? 12.292 85.990 42.130 1.00 35.56 278 ILE C O 1
ATOM 8258 N N . THR C 1 278 ? 12.290 87.057 44.101 1.00 22.53 279 THR C N 1
ATOM 8259 C CA . THR C 1 278 ? 11.087 87.790 43.801 1.00 45.69 279 THR C CA 1
ATOM 8260 C C . THR C 1 278 ? 11.310 89.255 44.135 1.00 30.08 279 THR C C 1
ATOM 8261 O O . THR C 1 278 ? 12.433 89.641 44.447 1.00 55.56 279 THR C O 1
ATOM 8265 N N . ASP C 1 279 ? 10.278 90.083 44.088 1.00 99.68 280 ASP C N 1
ATOM 8266 C CA . ASP C 1 279 ? 10.518 91.469 44.436 1.00 58.65 280 ASP C CA 1
ATOM 8267 C C . ASP C 1 279 ? 10.794 91.599 45.938 1.00 65.35 280 ASP C C 1
ATOM 8268 O O . ASP C 1 279 ? 10.461 90.683 46.692 1.00 38.88 280 ASP C O 1
ATOM 8273 N N . PRO C 1 280 ? 11.444 92.700 46.355 1.00 100.00 281 PRO C N 1
ATOM 8274 C CA . PRO C 1 280 ? 11.837 92.976 47.743 1.00 34.46 281 PRO C CA 1
ATOM 8275 C C . PRO C 1 280 ? 10.839 92.771 48.887 1.00 100.00 281 PRO C C 1
ATOM 8276 O O . PRO C 1 280 ? 11.244 92.441 50.011 1.00 53.05 281 PRO C O 1
ATOM 8280 N N . TYR C 1 281 ? 9.552 92.974 48.653 1.00 41.10 282 TYR C N 1
ATOM 8281 C CA . TYR C 1 281 ? 8.642 92.796 49.768 1.00 82.08 282 TYR C CA 1
ATOM 8282 C C . TYR C 1 281 ? 7.629 91.662 49.741 1.00 100.00 282 TYR C C 1
ATOM 8283 O O . TYR C 1 281 ? 6.673 91.647 50.520 1.00 100.00 282 TYR C O 1
ATOM 8285 N N . VAL C 1 282 ? 7.863 90.696 48.859 1.00 64.23 283 VAL C N 1
ATOM 8286 C CA . VAL C 1 282 ? 7.033 89.509 48.730 1.00 100.00 283 VAL C CA 1
ATOM 8287 C C . VAL C 1 282 ? 7.482 88.504 49.803 1.00 100.00 283 VAL C C 1
ATOM 8288 O O . VAL C 1 282 ? 8.382 87.691 49.593 1.00 100.00 283 VAL C O 1
ATOM 8292 N N . VAL C 1 283 ? 6.868 88.597 50.980 1.00 100.00 284 VAL C N 1
ATOM 8293 C CA . VAL C 1 283 ? 7.226 87.741 52.095 1.00 100.00 284 VAL C CA 1
ATOM 8294 C C . VAL C 1 283 ? 6.692 86.315 52.038 1.00 43.72 284 VAL C C 1
ATOM 8295 O O . VAL C 1 283 ? 7.063 85.489 52.869 1.00 50.61 284 VAL C O 1
ATOM 8297 N N . HIS C 1 284 ? 5.824 86.018 51.065 1.00 91.37 285 HIS C N 1
ATOM 8298 C CA . HIS C 1 284 ? 5.263 84.675 50.951 1.00 51.81 285 HIS C CA 1
ATOM 8299 C C . HIS C 1 284 ? 6.251 83.578 50.551 1.00 100.00 285 HIS C C 1
ATOM 8300 O O . HIS C 1 284 ? 7.457 83.782 50.358 1.00 46.14 285 HIS C O 1
ATOM 8307 N N . HIS C 1 285 ? 5.705 82.386 50.424 1.00 64.90 286 HIS C N 1
ATOM 8308 C CA . HIS C 1 285 ? 6.456 81.201 50.060 1.00 40.59 286 HIS C CA 1
ATOM 8309 C C . HIS C 1 285 ? 7.228 81.374 48.762 1.00 87.14 286 HIS C C 1
ATOM 8310 O O . HIS C 1 285 ? 8.312 80.800 48.568 1.00 29.72 286 HIS C O 1
ATOM 8317 N N . GLY C 1 286 ? 6.640 82.165 47.865 1.00 51.08 287 GLY C N 1
ATOM 8318 C CA . GLY C 1 286 ? 7.201 82.447 46.549 1.00 41.12 287 GLY C CA 1
ATOM 8319 C C . GLY C 1 286 ? 8.558 83.108 46.613 1.00 71.71 287 GLY C C 1
ATOM 8320 O O . GLY C 1 286 ? 9.281 83.148 45.622 1.00 29.20 287 GLY C O 1
ATOM 8321 N N . ALA C 1 287 ? 8.885 83.613 47.800 1.00 27.50 288 ALA C N 1
ATOM 8322 C CA . ALA C 1 287 ? 10.140 84.298 48.062 1.00 37.63 288 ALA C CA 1
ATOM 8323 C C . ALA C 1 287 ? 11.267 83.347 48.417 1.00 31.87 288 ALA C C 1
ATOM 8324 O O . ALA C 1 287 ? 12.380 83.773 48.741 1.00 26.93 288 ALA C O 1
ATOM 8326 N N . LEU C 1 288 ? 10.965 82.047 48.356 1.00 37.21 289 LEU C N 1
ATOM 8327 C CA . LEU C 1 288 ? 11.916 81.021 48.706 1.00 16.92 289 LEU C CA 1
ATOM 8328 C C . LEU C 1 288 ? 12.570 80.240 47.579 1.00 19.34 289 LEU C C 1
ATOM 8329 O O . LEU C 1 288 ? 11.949 79.422 46.924 1.00 26.85 289 LEU C O 1
ATOM 8334 N N . GLY C 1 289 ? 13.867 80.474 47.408 1.00 12.80 290 GLY C N 1
ATOM 8335 C CA . GLY C 1 289 ? 14.699 79.822 46.408 1.00 26.84 290 GLY C CA 1
ATOM 8336 C C . GLY C 1 289 ? 16.053 79.425 47.004 1.00 17.20 290 GLY C C 1
ATOM 8337 O O . GLY C 1 289 ? 16.356 79.763 48.137 1.00 22.78 290 GLY C O 1
ATOM 8338 N N . SER C 1 290 ? 16.869 78.724 46.221 1.00 32.46 291 SER C N 1
ATOM 8339 C CA . SER C 1 290 ? 18.172 78.236 46.662 1.00 12.20 291 SER C CA 1
ATOM 8340 C C . SER C 1 290 ? 19.429 79.147 46.421 1.00 16.64 291 SER C C 1
ATOM 8341 O O . SER C 1 290 ? 20.589 78.673 46.261 1.00 16.81 291 SER C O 1
ATOM 8344 N N . TYR C 1 291 ? 19.210 80.446 46.393 1.00 23.21 292 TYR C N 1
ATOM 8345 C CA . TYR C 1 291 ? 20.253 81.420 46.154 1.00 21.75 292 TYR C CA 1
ATOM 8346 C C . TYR C 1 291 ? 19.914 82.734 46.834 1.00 55.21 292 TYR C C 1
ATOM 8347 O O . TYR C 1 291 ? 18.773 83.158 46.800 1.00 10.82 292 TYR C O 1
ATOM 8356 N N . ALA C 1 292 ? 20.910 83.370 47.451 1.00 6.50 293 ALA C N 1
ATOM 8357 C CA . ALA C 1 292 ? 20.736 84.651 48.148 1.00 3.47 293 ALA C CA 1
ATOM 8358 C C . ALA C 1 292 ? 22.039 85.456 48.135 1.00 31.17 293 ALA C C 1
ATOM 8359 O O . ALA C 1 292 ? 23.132 84.922 47.968 1.00 13.12 293 ALA C O 1
ATOM 8361 N N . THR C 1 293 ? 21.919 86.749 48.322 1.00 20.63 294 THR C N 1
ATOM 8362 C CA . THR C 1 293 ? 23.082 87.580 48.321 1.00 35.68 294 THR C CA 1
ATOM 8363 C C . THR C 1 293 ? 23.129 88.356 49.629 1.00 40.18 294 THR C C 1
ATOM 8364 O O . THR C 1 293 ? 22.075 88.687 50.216 1.00 16.05 294 THR C O 1
ATOM 8368 N N . VAL C 1 294 ? 24.359 88.572 50.105 1.00 26.56 295 VAL C N 1
ATOM 8369 C CA . VAL C 1 294 ? 24.573 89.260 51.369 1.00 27.35 295 VAL C CA 1
ATOM 8370 C C . VAL C 1 294 ? 25.488 90.438 51.275 1.00 5.52 295 VAL C C 1
ATOM 8371 O O . VAL C 1 294 ? 26.512 90.375 50.633 1.00 28.35 295 VAL C O 1
ATOM 8375 N N . TYR C 1 295 ? 25.051 91.506 51.968 1.00 19.51 296 TYR C N 1
ATOM 8376 C CA . TYR C 1 295 ? 25.747 92.772 52.118 1.00 35.99 296 TYR C CA 1
ATOM 8377 C C . TYR C 1 295 ? 26.210 92.869 53.571 1.00 27.40 296 TYR C C 1
ATOM 8378 O O . TYR C 1 295 ? 25.446 92.692 54.515 1.00 24.13 296 TYR C O 1
ATOM 8387 N N . LEU C 1 296 ? 27.464 93.148 53.713 1.00 16.65 297 LEU C N 1
ATOM 8388 C CA . LEU C 1 296 ? 28.165 93.249 54.976 1.00 26.95 297 LEU C CA 1
ATOM 8389 C C . LEU C 1 296 ? 28.587 94.638 55.353 1.00 33.75 297 LEU C C 1
ATOM 8390 O O . LEU C 1 296 ? 29.118 95.347 54.518 1.00 27.39 297 LEU C O 1
ATOM 8395 N N . ARG C 1 297 ? 28.434 95.033 56.616 1.00 20.89 298 ARG C N 1
ATOM 8396 C CA . ARG C 1 297 ? 28.925 96.353 56.980 1.00 30.96 298 ARG C CA 1
ATOM 8397 C C . ARG C 1 297 ? 30.474 96.209 57.066 1.00 33.06 298 ARG C C 1
ATOM 8398 O O . ARG C 1 297 ? 30.953 95.098 57.181 1.00 18.08 298 ARG C O 1
ATOM 8400 N N . ASP C 1 298 ? 31.246 97.294 56.954 1.00 35.76 299 ASP C N 1
ATOM 8401 C CA . ASP C 1 298 ? 32.709 97.219 57.004 1.00 43.97 299 ASP C CA 1
ATOM 8402 C C . ASP C 1 298 ? 33.273 96.504 58.236 1.00 22.89 299 ASP C C 1
ATOM 8403 O O . ASP C 1 298 ? 34.258 95.760 58.158 1.00 56.78 299 ASP C O 1
ATOM 8408 N N . ALA C 1 299 ? 32.620 96.750 59.370 1.00 51.58 300 ALA C N 1
ATOM 8409 C CA . ALA C 1 299 ? 32.962 96.181 60.661 1.00 100.00 300 ALA C CA 1
ATOM 8410 C C . ALA C 1 299 ? 33.241 94.689 60.600 1.00 54.67 300 ALA C C 1
ATOM 8411 O O . ALA C 1 299 ? 34.200 94.208 61.217 1.00 78.96 300 ALA C O 1
ATOM 8413 N N . VAL C 1 300 ? 32.369 93.976 59.873 1.00 81.55 301 VAL C N 1
ATOM 8414 C CA . VAL C 1 300 ? 32.415 92.528 59.690 1.00 20.32 301 VAL C CA 1
ATOM 8415 C C . VAL C 1 300 ? 33.454 92.028 58.721 1.00 36.28 301 VAL C C 1
ATOM 8416 O O . VAL C 1 300 ? 33.351 92.318 57.523 1.00 37.66 301 VAL C O 1
ATOM 8420 N N . PRO C 1 301 ? 34.431 91.237 59.236 1.00 32.36 302 PRO C N 1
ATOM 8421 C CA . PRO C 1 301 ? 35.459 90.676 58.378 1.00 48.71 302 PRO C CA 1
ATOM 8422 C C . PRO C 1 301 ? 34.758 89.675 57.461 1.00 27.49 302 PRO C C 1
ATOM 8423 O O . PRO C 1 301 ? 33.996 88.815 57.902 1.00 32.46 302 PRO C O 1
ATOM 8427 N N . GLN C 1 302 ? 34.971 89.822 56.188 1.00 48.69 303 GLN C N 1
ATOM 8428 C CA . GLN C 1 302 ? 34.309 88.965 55.258 1.00 25.19 303 GLN C CA 1
ATOM 8429 C C . GLN C 1 302 ? 34.685 87.512 55.372 1.00 34.67 303 GLN C C 1
ATOM 8430 O O . GLN C 1 302 ? 33.834 86.616 55.190 1.00 34.89 303 GLN C O 1
ATOM 8436 N N . ARG C 1 303 ? 35.965 87.284 55.717 1.00 33.98 304 ARG C N 1
ATOM 8437 C CA . ARG C 1 303 ? 36.482 85.931 55.873 1.00 21.39 304 ARG C CA 1
ATOM 8438 C C . ARG C 1 303 ? 35.704 85.151 56.934 1.00 40.32 304 ARG C C 1
ATOM 8439 O O . ARG C 1 303 ? 35.345 83.980 56.778 1.00 28.63 304 ARG C O 1
ATOM 8447 N N . ASP C 1 304 ? 35.444 85.842 58.014 1.00 30.52 305 ASP C N 1
ATOM 8448 C CA . ASP C 1 304 ? 34.739 85.274 59.122 1.00 20.74 305 ASP C CA 1
ATOM 8449 C C . ASP C 1 304 ? 33.350 84.917 58.714 1.00 22.61 305 ASP C C 1
ATOM 8450 O O . ASP C 1 304 ? 32.885 83.803 58.947 1.00 28.15 305 ASP C O 1
ATOM 8455 N N . ALA C 1 305 ? 32.714 85.876 58.082 1.00 19.31 306 ALA C N 1
ATOM 8456 C CA . ALA C 1 305 ? 31.366 85.705 57.579 1.00 15.87 306 ALA C CA 1
ATOM 8457 C C . ALA C 1 305 ? 31.310 84.454 56.712 1.00 13.36 306 ALA C C 1
ATOM 8458 O O . ALA C 1 305 ? 30.443 83.597 56.866 1.00 33.42 306 ALA C O 1
ATOM 8460 N N . ILE C 1 306 ? 32.271 84.359 55.798 1.00 26.30 307 ILE C N 1
ATOM 8461 C CA . ILE C 1 306 ? 32.348 83.210 54.921 1.00 14.48 307 ILE C CA 1
ATOM 8462 C C . ILE C 1 306 ? 32.477 81.916 55.688 1.00 32.95 307 ILE C C 1
ATOM 8463 O O . ILE C 1 306 ? 31.675 81.009 55.545 1.00 33.81 307 ILE C O 1
ATOM 8468 N N . ASP C 1 307 ? 33.489 81.826 56.518 1.00 19.89 308 ASP C N 1
ATOM 8469 C CA . ASP C 1 307 ? 33.662 80.620 57.279 1.00 23.02 308 ASP C CA 1
ATOM 8470 C C . ASP C 1 307 ? 32.450 80.277 58.123 1.00 20.76 308 ASP C C 1
ATOM 8471 O O . ASP C 1 307 ? 32.102 79.110 58.337 1.00 22.19 308 ASP C O 1
ATOM 8476 N N . PHE C 1 308 ? 31.778 81.306 58.603 1.00 22.12 309 PHE C N 1
ATOM 8477 C CA . PHE C 1 308 ? 30.602 81.074 59.398 1.00 19.02 309 PHE C CA 1
ATOM 8478 C C . PHE C 1 308 ? 29.456 80.417 58.570 1.00 19.01 309 PHE C C 1
ATOM 8479 O O . PHE C 1 308 ? 28.907 79.372 58.897 1.00 16.53 309 PHE C O 1
ATOM 8487 N N . LEU C 1 309 ? 29.092 81.073 57.483 1.00 28.89 310 LEU C N 1
ATOM 8488 C CA . LEU C 1 309 ? 28.041 80.591 56.643 1.00 38.84 310 LEU C CA 1
ATOM 8489 C C . LEU C 1 309 ? 28.389 79.293 56.009 1.00 29.55 310 LEU C C 1
ATOM 8490 O O . LEU C 1 309 ? 27.529 78.436 55.806 1.00 23.72 310 LEU C O 1
ATOM 8495 N N . ALA C 1 310 ? 29.637 79.155 55.658 1.00 25.09 311 ALA C N 1
ATOM 8496 C CA . ALA C 1 310 ? 30.040 77.929 55.016 1.00 18.45 311 ALA C CA 1
ATOM 8497 C C . ALA C 1 310 ? 29.781 76.728 55.872 1.00 24.37 311 ALA C C 1
ATOM 8498 O O . ALA C 1 310 ? 29.547 75.641 55.351 1.00 31.86 311 ALA C O 1
ATOM 8500 N N . GLY C 1 311 ? 29.803 76.927 57.191 1.00 33.80 312 GLY C N 1
ATOM 8501 C CA . GLY C 1 311 ? 29.613 75.829 58.139 1.00 21.95 312 GLY C CA 1
ATOM 8502 C C . GLY C 1 311 ? 28.201 75.420 58.494 1.00 21.05 312 GLY C C 1
ATOM 8503 O O . GLY C 1 311 ? 28.003 74.486 59.242 1.00 22.05 312 GLY C O 1
ATOM 8504 N N . ILE C 1 312 ? 27.232 76.133 57.983 1.00 33.15 313 ILE C N 1
ATOM 8505 C CA . ILE C 1 312 ? 25.858 75.838 58.262 1.00 17.36 313 ILE C CA 1
ATOM 8506 C C . ILE C 1 312 ? 25.385 74.711 57.371 1.00 16.60 313 ILE C C 1
ATOM 8507 O O . ILE C 1 312 ? 25.654 74.703 56.178 1.00 19.96 313 ILE C O 1
ATOM 8512 N N . ALA C 1 313 ? 24.713 73.747 57.955 1.00 29.06 314 ALA C N 1
ATOM 8513 C CA . ALA C 1 313 ? 24.199 72.619 57.210 1.00 22.79 314 ALA C CA 1
ATOM 8514 C C . ALA C 1 313 ? 23.101 73.118 56.276 1.00 41.05 314 ALA C C 1
ATOM 8515 O O . ALA C 1 313 ? 22.102 73.645 56.741 1.00 30.22 314 ALA C O 1
ATOM 8517 N N . GLY C 1 314 ? 23.297 72.967 54.971 1.00 36.74 315 GLY C N 1
ATOM 8518 C CA . GLY C 1 314 ? 22.321 73.437 53.999 1.00 20.95 315 GLY C CA 1
ATOM 8519 C C . GLY C 1 314 ? 22.982 74.429 53.051 1.00 16.04 315 GLY C C 1
ATOM 8520 O O . GLY C 1 314 ? 22.520 74.723 51.953 1.00 29.04 315 GLY C O 1
ATOM 8521 N N . VAL C 1 315 ? 24.104 74.941 53.502 1.00 42.15 316 VAL C N 1
ATOM 8522 C CA . VAL C 1 315 ? 24.828 75.832 52.682 1.00 18.17 316 VAL C CA 1
ATOM 8523 C C . VAL C 1 315 ? 25.743 74.998 51.812 1.00 7.56 316 VAL C C 1
ATOM 8524 O O . VAL C 1 315 ? 26.567 74.218 52.297 1.00 47.28 316 VAL C O 1
ATOM 8528 N N . GLU C 1 316 ? 25.545 75.167 50.522 1.00 28.47 317 GLU C N 1
ATOM 8529 C CA . GLU C 1 316 ? 26.323 74.491 49.547 1.00 2.46 317 GLU C CA 1
ATOM 8530 C C . GLU C 1 316 ? 27.625 75.233 49.367 1.00 78.26 317 GLU C C 1
ATOM 8531 O O . GLU C 1 316 ? 28.710 74.688 49.432 1.00 15.70 317 GLU C O 1
ATOM 8537 N N . ALA C 1 317 ? 27.540 76.514 49.141 1.00 25.60 318 ALA C N 1
ATOM 8538 C CA . ALA C 1 317 ? 28.770 77.269 48.998 1.00 14.90 318 ALA C CA 1
ATOM 8539 C C . ALA C 1 317 ? 28.546 78.721 49.310 1.00 23.71 318 ALA C C 1
ATOM 8540 O O . ALA C 1 317 ? 27.405 79.210 49.215 1.00 17.99 318 ALA C O 1
ATOM 8542 N N . VAL C 1 318 ? 29.654 79.388 49.660 1.00 14.59 319 VAL C N 1
ATOM 8543 C CA . VAL C 1 318 ? 29.686 80.809 49.958 1.00 15.79 319 VAL C CA 1
ATOM 8544 C C . VAL C 1 318 ? 30.762 81.434 49.118 1.00 17.22 319 VAL C C 1
ATOM 8545 O O . VAL C 1 318 ? 31.948 81.106 49.252 1.00 26.51 319 VAL C O 1
ATOM 8549 N N . LEU C 1 319 ? 30.351 82.323 48.245 1.00 20.48 320 LEU C N 1
ATOM 8550 C CA . LEU C 1 319 ? 31.270 82.995 47.353 1.00 18.67 320 LEU C CA 1
ATOM 8551 C C . LEU C 1 319 ? 31.269 84.507 47.534 1.00 31.82 320 LEU C C 1
ATOM 8552 O O . LEU C 1 319 ? 30.222 85.082 47.833 1.00 26.49 320 LEU C O 1
ATOM 8557 N N . THR C 1 320 ? 32.464 85.124 47.324 1.00 15.88 321 THR C N 1
ATOM 8558 C CA . THR C 1 320 ? 32.678 86.554 47.363 1.00 28.14 321 THR C CA 1
ATOM 8559 C C . THR C 1 320 ? 32.136 87.105 46.061 1.00 24.07 321 THR C C 1
ATOM 8560 O O . THR C 1 320 ? 31.877 86.370 45.110 1.00 30.31 321 THR C O 1
ATOM 8564 N N . ARG C 1 321 ? 31.972 88.393 46.022 1.00 39.63 322 ARG C N 1
ATOM 8565 C CA . ARG C 1 321 ? 31.481 89.035 44.837 1.00 31.82 322 ARG C CA 1
ATOM 8566 C C . ARG C 1 321 ? 32.363 88.682 43.644 1.00 21.78 322 ARG C C 1
ATOM 8567 O O . ARG C 1 321 ? 31.922 88.316 42.568 1.00 34.09 322 ARG C O 1
ATOM 8575 N N . SER C 1 322 ? 33.638 88.786 43.834 1.00 41.57 323 SER C N 1
ATOM 8576 C CA . SER C 1 322 ? 34.516 88.516 42.754 1.00 43.92 323 SER C CA 1
ATOM 8577 C C . SER C 1 322 ? 34.432 87.123 42.218 1.00 30.90 323 SER C C 1
ATOM 8578 O O . SER C 1 322 ? 34.588 86.932 41.019 1.00 25.65 323 SER C O 1
ATOM 8581 N N . GLN C 1 323 ? 34.235 86.143 43.102 1.00 22.14 324 GLN C N 1
ATOM 8582 C CA . GLN C 1 323 ? 34.168 84.732 42.673 1.00 20.39 324 GLN C CA 1
ATOM 8583 C C . GLN C 1 323 ? 32.927 84.392 41.858 1.00 29.17 324 GLN C C 1
ATOM 8584 O O . GLN C 1 323 ? 32.992 83.759 40.828 1.00 30.07 324 GLN C O 1
ATOM 8590 N N . ALA C 1 324 ? 31.804 84.860 42.367 1.00 16.79 325 ALA C N 1
ATOM 8591 C CA . ALA C 1 324 ? 30.481 84.677 41.785 1.00 44.07 325 ALA C CA 1
ATOM 8592 C C . ALA C 1 324 ? 30.303 85.350 40.436 1.00 19.73 325 ALA C C 1
ATOM 8593 O O . ALA C 1 324 ? 29.768 84.778 39.502 1.00 23.27 325 ALA C O 1
ATOM 8595 N N . CYS C 1 325 ? 30.776 86.576 40.334 1.00 25.29 326 CYS C N 1
ATOM 8596 C CA . CYS C 1 325 ? 30.671 87.298 39.093 1.00 16.20 326 CYS C CA 1
ATOM 8597 C C . CYS C 1 325 ? 31.437 86.584 38.038 1.00 46.41 326 CYS C C 1
ATOM 8598 O O . CYS C 1 325 ? 30.987 86.429 36.913 1.00 21.54 326 CYS C O 1
ATOM 8601 N N . GLN C 1 326 ? 32.610 86.166 38.457 1.00 16.00 327 GLN C N 1
ATOM 8602 C CA . GLN C 1 326 ? 33.539 85.449 37.645 1.00 20.93 327 GLN C CA 1
ATOM 8603 C C . GLN C 1 326 ? 32.993 84.122 37.176 1.00 25.60 327 GLN C C 1
ATOM 8604 O O . GLN C 1 326 ? 32.934 83.794 35.996 1.00 39.06 327 GLN C O 1
ATOM 8610 N N . ARG C 1 327 ? 32.668 83.334 38.148 1.00 21.06 328 ARG C N 1
ATOM 8611 C CA . ARG C 1 327 ? 32.185 82.021 37.894 1.00 20.88 328 ARG C CA 1
ATOM 8612 C C . ARG C 1 327 ? 30.845 82.001 37.188 1.00 44.31 328 ARG C C 1
ATOM 8613 O O . ARG C 1 327 ? 30.601 81.174 36.312 1.00 31.93 328 ARG C O 1
ATOM 8621 N N . PHE C 1 328 ? 29.970 82.904 37.561 1.00 15.22 329 PHE C N 1
ATOM 8622 C CA . PHE C 1 328 ? 28.644 82.847 36.965 1.00 23.23 329 PHE C CA 1
ATOM 8623 C C . PHE C 1 328 ? 28.328 83.876 35.920 1.00 22.44 329 PHE C C 1
ATOM 8624 O O . PHE C 1 328 ? 27.266 83.815 35.300 1.00 33.59 329 PHE C O 1
ATOM 8632 N N . GLU C 1 329 ? 29.231 84.837 35.763 1.00 21.89 330 GLU C N 1
ATOM 8633 C CA . GLU C 1 329 ? 29.097 85.927 34.803 1.00 8.38 330 GLU C CA 1
ATOM 8634 C C . GLU C 1 329 ? 27.955 86.888 35.109 1.00 15.93 330 GLU C C 1
ATOM 8635 O O . GLU C 1 329 ? 26.998 87.029 34.332 1.00 27.96 330 GLU C O 1
ATOM 8641 N N . LEU C 1 330 ? 28.118 87.528 36.280 1.00 11.70 331 LEU C N 1
ATOM 8642 C CA . LEU C 1 330 ? 27.211 88.498 36.843 1.00 13.01 331 LEU C CA 1
ATOM 8643 C C . LEU C 1 330 ? 27.801 89.895 36.884 1.00 16.37 331 LEU C C 1
ATOM 8644 O O . LEU C 1 330 ? 29.020 90.043 36.833 1.00 27.62 331 LEU C O 1
ATOM 8649 N N . PRO C 1 331 ? 26.918 90.924 36.950 1.00 29.85 332 PRO C N 1
ATOM 8650 C CA . PRO C 1 331 ? 27.353 92.309 37.032 1.00 18.02 332 PRO C CA 1
ATOM 8651 C C . PRO C 1 331 ? 27.838 92.586 38.481 1.00 21.82 332 PRO C C 1
ATOM 8652 O O . PRO C 1 331 ? 27.119 92.332 39.431 1.00 22.29 332 PRO C O 1
ATOM 8656 N N . GLU C 1 332 ? 29.062 93.104 38.665 1.00 15.96 333 GLU C N 1
ATOM 8657 C CA . GLU C 1 332 ? 29.585 93.356 40.017 1.00 33.96 333 GLU C CA 1
ATOM 8658 C C . GLU C 1 332 ? 28.804 94.400 40.816 1.00 30.02 333 GLU C C 1
ATOM 8659 O O . GLU C 1 332 ? 28.724 94.351 42.046 1.00 42.10 333 GLU C O 1
ATOM 8665 N N . ASP C 1 333 ? 28.223 95.358 40.103 1.00 30.22 334 ASP C N 1
ATOM 8666 C CA . ASP C 1 333 ? 27.452 96.441 40.714 1.00 41.71 334 ASP C CA 1
ATOM 8667 C C . ASP C 1 333 ? 26.025 96.086 41.164 1.00 39.05 334 ASP C C 1
ATOM 8668 O O . ASP C 1 333 ? 25.362 96.874 41.842 1.00 69.58 334 ASP C O 1
ATOM 8673 N N . ARG C 1 334 ? 25.539 94.905 40.797 1.00 21.51 335 ARG C N 1
ATOM 8674 C CA . ARG C 1 334 ? 24.214 94.565 41.200 1.00 31.85 335 ARG C CA 1
ATOM 8675 C C . ARG C 1 334 ? 24.225 93.352 42.095 1.00 18.83 335 ARG C C 1
ATOM 8676 O O . ARG C 1 334 ? 23.201 92.751 42.371 1.00 35.80 335 ARG C O 1
ATOM 8684 N N . ILE C 1 335 ? 25.408 93.038 42.549 1.00 27.24 336 ILE C N 1
ATOM 8685 C CA . ILE C 1 335 ? 25.637 91.896 43.391 1.00 27.41 336 ILE C CA 1
ATOM 8686 C C . ILE C 1 335 ? 26.177 92.249 44.788 1.00 23.04 336 ILE C C 1
ATOM 8687 O O . ILE C 1 335 ? 26.800 93.301 44.955 1.00 24.66 336 ILE C O 1
ATOM 8692 N N . GLY C 1 336 ? 25.848 91.399 45.804 1.00 27.39 337 GLY C N 1
ATOM 8693 C CA . GLY C 1 336 ? 26.255 91.600 47.204 1.00 17.06 337 GLY C CA 1
ATOM 8694 C C . GLY C 1 336 ? 27.706 91.239 47.469 1.00 24.45 337 GLY C C 1
ATOM 8695 O O . GLY C 1 336 ? 28.407 90.778 46.581 1.00 13.81 337 GLY C O 1
ATOM 8696 N N . ASP C 1 337 ? 28.159 91.462 48.696 1.00 17.42 338 ASP C N 1
ATOM 8697 C CA . ASP C 1 337 ? 29.524 91.149 49.074 1.00 14.39 338 ASP C CA 1
ATOM 8698 C C . ASP C 1 337 ? 29.761 89.668 48.998 1.00 23.16 338 ASP C C 1
ATOM 8699 O O . ASP C 1 337 ? 30.825 89.199 48.660 1.00 17.85 338 ASP C O 1
ATOM 8704 N N . LEU C 1 338 ? 28.745 88.926 49.338 1.00 21.05 339 LEU C N 1
ATOM 8705 C CA . LEU C 1 338 ? 28.868 87.491 49.317 1.00 13.32 339 LEU C CA 1
ATOM 8706 C C . LEU C 1 338 ? 27.653 86.931 48.600 1.00 28.81 339 LEU C C 1
ATOM 8707 O O . LEU C 1 338 ? 26.602 87.557 48.554 1.00 13.11 339 LEU C O 1
ATOM 8712 N N . VAL C 1 339 ? 27.818 85.748 48.074 1.00 22.14 340 VAL C N 1
ATOM 8713 C CA . VAL C 1 339 ? 26.793 85.000 47.411 1.00 18.23 340 VAL C CA 1
ATOM 8714 C C . VAL C 1 339 ? 26.665 83.645 48.104 1.00 15.22 340 VAL C C 1
ATOM 8715 O O . VAL C 1 339 ? 27.651 82.917 48.335 1.00 19.96 340 VAL C O 1
ATOM 8719 N N . VAL C 1 340 ? 25.446 83.308 48.447 1.00 17.79 341 VAL C N 1
ATOM 8720 C CA . VAL C 1 340 ? 25.158 82.067 49.130 1.00 13.03 341 VAL C CA 1
ATOM 8721 C C . VAL C 1 340 ? 24.276 81.131 48.334 1.00 30.43 341 VAL C C 1
ATOM 8722 O O . VAL C 1 340 ? 23.165 81.473 47.925 1.00 14.43 341 VAL C O 1
ATOM 8726 N N . LEU C 1 341 ? 24.797 79.934 48.144 1.00 18.90 342 LEU C N 1
ATOM 8727 C CA . LEU C 1 341 ? 24.103 78.906 47.415 1.00 29.04 342 LEU C CA 1
ATOM 8728 C C . LEU C 1 341 ? 23.587 77.853 48.323 1.00 25.46 342 LEU C C 1
ATOM 8729 O O . LEU C 1 341 ? 24.342 77.340 49.129 1.00 13.20 342 LEU C O 1
ATOM 8734 N N . GLY C 1 342 ? 22.322 77.485 48.174 1.00 13.43 343 GLY C N 1
ATOM 8735 C CA . GLY C 1 342 ? 21.779 76.400 48.994 1.00 7.13 343 GLY C CA 1
ATOM 8736 C C . GLY C 1 342 ? 22.035 75.017 48.338 1.00 13.40 343 GLY C C 1
ATOM 8737 O O . GLY C 1 342 ? 22.356 74.882 47.168 1.00 18.85 343 GLY C O 1
ATOM 8738 N N . GLU C 1 343 ? 21.936 73.979 49.110 1.00 14.23 344 GLU C N 1
ATOM 8739 C CA . GLU C 1 343 ? 22.122 72.621 48.599 1.00 5.68 344 GLU C CA 1
ATOM 8740 C C . GLU C 1 343 ? 20.815 72.179 47.870 1.00 13.04 344 GLU C C 1
ATOM 8741 O O . GLU C 1 343 ? 19.827 72.850 47.954 1.00 11.10 344 GLU C O 1
ATOM 8747 N N . ARG C 1 344 ? 20.845 71.052 47.192 1.00 11.47 345 ARG C N 1
ATOM 8748 C CA . ARG C 1 344 ? 19.742 70.473 46.438 1.00 23.02 345 ARG C CA 1
ATOM 8749 C C . ARG C 1 344 ? 18.346 70.688 46.996 1.00 2.00 345 ARG C C 1
ATOM 8750 O O . ARG C 1 344 ? 17.482 71.181 46.305 1.00 29.93 345 ARG C O 1
ATOM 8758 N N . LEU C 1 345 ? 18.118 70.256 48.283 1.00 10.78 346 LEU C N 1
ATOM 8759 C CA . LEU C 1 345 ? 16.826 70.325 48.934 1.00 17.46 346 LEU C CA 1
ATOM 8760 C C . LEU C 1 345 ? 16.588 71.432 49.943 1.00 6.04 346 LEU C C 1
ATOM 8761 O O . LEU C 1 345 ? 15.683 71.310 50.783 1.00 13.52 346 LEU C O 1
ATOM 8766 N N . THR C 1 346 ? 17.380 72.480 49.877 1.00 20.00 347 THR C N 1
ATOM 8767 C CA . THR C 1 346 ? 17.277 73.584 50.819 1.00 22.17 347 THR C CA 1
ATOM 8768 C C . THR C 1 346 ? 17.080 74.927 50.159 1.00 13.27 347 THR C C 1
ATOM 8769 O O . THR C 1 346 ? 17.595 75.176 49.055 1.00 14.08 347 THR C O 1
ATOM 8773 N N . VAL C 1 347 ? 16.364 75.787 50.878 1.00 18.37 348 VAL C N 1
ATOM 8774 C CA . VAL C 1 347 ? 16.116 77.117 50.442 1.00 25.97 348 VAL C CA 1
ATOM 8775 C C . VAL C 1 347 ? 16.580 78.058 51.500 1.00 7.21 348 VAL C C 1
ATOM 8776 O O . VAL C 1 347 ? 16.557 77.704 52.676 1.00 11.03 348 VAL C O 1
ATOM 8780 N N . LEU C 1 348 ? 16.944 79.271 51.053 1.00 10.54 349 LEU C N 1
ATOM 8781 C CA . LEU C 1 348 ? 17.397 80.312 51.898 1.00 27.91 349 LEU C CA 1
ATOM 8782 C C . LEU C 1 348 ? 16.344 81.368 52.069 1.00 13.17 349 LEU C C 1
ATOM 8783 O O . LEU C 1 348 ? 15.832 81.906 51.106 1.00 25.24 349 LEU C O 1
ATOM 8788 N N . GLY C 1 349 ? 16.064 81.686 53.324 1.00 14.08 350 GLY C N 1
ATOM 8789 C CA . GLY C 1 349 ? 15.139 82.745 53.685 1.00 5.11 350 GLY C CA 1
ATOM 8790 C C . GLY C 1 349 ? 15.898 83.877 54.356 1.00 23.04 350 GLY C C 1
ATOM 8791 O O . GLY C 1 349 ? 17.163 83.890 54.462 1.00 20.10 350 GLY C O 1
ATOM 8792 N N . SER C 1 350 ? 15.155 84.856 54.847 1.00 15.74 351 SER C N 1
ATOM 8793 C CA . SER C 1 350 ? 15.793 85.969 55.526 1.00 39.55 351 SER C CA 1
ATOM 8794 C C . SER C 1 350 ? 15.585 85.860 57.029 1.00 42.40 351 SER C C 1
ATOM 8795 O O . SER C 1 350 ? 16.506 85.496 57.783 1.00 24.54 351 SER C O 1
ATOM 8798 N N . ALA C 1 351 ? 14.342 86.161 57.424 1.00 11.44 352 ALA C N 1
ATOM 8799 C CA . ALA C 1 351 ? 13.857 86.157 58.816 1.00 3.43 352 ALA C CA 1
ATOM 8800 C C . ALA C 1 351 ? 12.542 85.463 58.981 1.00 50.69 352 ALA C C 1
ATOM 8801 O O . ALA C 1 351 ? 11.579 85.701 58.239 1.00 22.90 352 ALA C O 1
ATOM 8803 N N . ALA C 1 352 ? 12.526 84.600 59.978 1.00 27.82 353 ALA C N 1
ATOM 8804 C CA . ALA C 1 352 ? 11.364 83.810 60.296 1.00 43.37 353 ALA C CA 1
ATOM 8805 C C . ALA C 1 352 ? 10.098 84.629 60.476 1.00 31.73 353 ALA C C 1
ATOM 8806 O O . ALA C 1 352 ? 9.024 84.231 60.014 1.00 89.27 353 ALA C O 1
ATOM 8808 N N . ASP C 1 353 ? 10.230 85.779 61.130 1.00 52.04 354 ASP C N 1
ATOM 8809 C CA . ASP C 1 353 ? 9.093 86.659 61.367 1.00 100.00 354 ASP C CA 1
ATOM 8810 C C . ASP C 1 353 ? 8.601 87.311 60.103 1.00 45.24 354 ASP C C 1
ATOM 8811 O O . ASP C 1 353 ? 7.436 87.676 59.998 1.00 100.00 354 ASP C O 1
ATOM 8816 N N . LYS C 1 354 ? 9.523 87.459 59.156 1.00 55.75 355 LYS C N 1
ATOM 8817 C CA . LYS C 1 354 ? 9.268 88.084 57.869 1.00 38.40 355 LYS C CA 1
ATOM 8818 C C . LYS C 1 354 ? 8.432 87.251 56.894 1.00 47.91 355 LYS C C 1
ATOM 8819 O O . LYS C 1 354 ? 7.477 87.745 56.292 1.00 72.39 355 LYS C O 1
ATOM 8825 N N . HIS C 1 355 ? 8.819 85.993 56.730 1.00 52.87 356 HIS C N 1
ATOM 8826 C CA . HIS C 1 355 ? 8.157 85.088 55.817 1.00 38.85 356 HIS C CA 1
ATOM 8827 C C . HIS C 1 355 ? 6.809 84.586 56.266 1.00 30.73 356 HIS C C 1
ATOM 8828 O O . HIS C 1 355 ? 6.635 84.153 57.405 1.00 70.37 356 HIS C O 1
ATOM 8835 N N . ASP C 1 356 ? 5.866 84.640 55.318 1.00 41.20 357 ASP C N 1
ATOM 8836 C CA . ASP C 1 356 ? 4.509 84.153 55.497 1.00 39.91 357 ASP C CA 1
ATOM 8837 C C . ASP C 1 356 ? 4.363 82.870 54.702 1.00 94.78 357 ASP C C 1
ATOM 8838 O O . ASP C 1 356 ? 4.187 82.887 53.466 1.00 37.26 357 ASP C O 1
ATOM 8843 N N . LEU C 1 357 ? 4.443 81.764 55.436 1.00 55.17 358 LEU C N 1
ATOM 8844 C CA . LEU C 1 357 ? 4.350 80.411 54.902 1.00 57.72 358 LEU C CA 1
ATOM 8845 C C . LEU C 1 357 ? 2.950 79.832 54.986 1.00 80.55 358 LEU C C 1
ATOM 8846 O O . LEU C 1 357 ? 2.720 78.667 54.656 1.00 52.45 358 LEU C O 1
ATOM 8851 N N . SER C 1 358 ? 2.021 80.617 55.472 1.00 73.56 359 SER C N 1
ATOM 8852 C CA . SER C 1 358 ? 0.680 80.121 55.618 1.00 100.00 359 SER C CA 1
ATOM 8853 C C . SER C 1 358 ? 0.045 79.729 54.296 1.00 100.00 359 SER C C 1
ATOM 8854 O O . SER C 1 358 ? -0.699 78.739 54.223 1.00 52.51 359 SER C O 1
ATOM 8857 N N . GLY C 1 359 ? 0.362 80.519 53.266 1.00 81.41 360 GLY C N 1
ATOM 8858 C CA . GLY C 1 359 ? -0.142 80.319 51.926 1.00 100.00 360 GLY C CA 1
ATOM 8859 C C . GLY C 1 359 ? 0.353 79.028 51.301 1.00 79.38 360 GLY C C 1
ATOM 8860 O O . GLY C 1 359 ? -0.125 78.621 50.245 1.00 100.00 360 GLY C O 1
ATOM 8861 N N . LEU C 1 360 ? 1.314 78.385 51.964 1.00 71.74 361 LEU C N 1
ATOM 8862 C CA . LEU C 1 360 ? 1.919 77.128 51.507 1.00 64.85 361 LEU C CA 1
ATOM 8863 C C . LEU C 1 360 ? 1.048 75.917 51.770 1.00 41.69 361 LEU C C 1
ATOM 8864 O O . LEU C 1 360 ? 1.016 75.412 52.893 1.00 100.00 361 LEU C O 1
ATOM 8869 N N . THR C 1 361 ? 0.355 75.428 50.745 1.00 65.36 362 THR C N 1
ATOM 8870 C CA . THR C 1 361 ? -0.512 74.267 50.921 1.00 100.00 362 THR C CA 1
ATOM 8871 C C . THR C 1 361 ? 0.119 72.918 50.549 1.00 47.25 362 THR C C 1
ATOM 8872 O O . THR C 1 361 ? -0.056 71.911 51.239 1.00 57.27 362 THR C O 1
ATOM 8876 N N . VAL C 1 362 ? 0.879 72.899 49.458 1.00 28.41 363 VAL C N 1
ATOM 8877 C CA . VAL C 1 362 ? 1.541 71.691 49.033 1.00 26.30 363 VAL C CA 1
ATOM 8878 C C . VAL C 1 362 ? 3.059 71.787 49.364 1.00 12.48 363 VAL C C 1
ATOM 8879 O O . VAL C 1 362 ? 3.554 72.871 49.654 1.00 19.35 363 VAL C O 1
ATOM 8883 N N . PRO C 1 363 ? 3.785 70.662 49.351 1.00 24.60 364 PRO C N 1
ATOM 8884 C CA . PRO C 1 363 ? 5.210 70.670 49.663 1.00 24.23 364 PRO C CA 1
ATOM 8885 C C . PRO C 1 363 ? 6.018 71.549 48.752 1.00 18.48 364 PRO C C 1
ATOM 8886 O O . PRO C 1 363 ? 5.827 71.617 47.525 1.00 27.13 364 PRO C O 1
ATOM 8890 N N . LEU C 1 364 ? 6.942 72.219 49.360 1.00 26.52 365 LEU C N 1
ATOM 8891 C CA . LEU C 1 364 ? 7.783 73.144 48.645 1.00 9.74 365 LEU C CA 1
ATOM 8892 C C . LEU C 1 364 ? 8.730 72.557 47.596 1.00 12.76 365 LEU C C 1
ATOM 8893 O O . LEU C 1 364 ? 9.446 71.579 47.821 1.00 19.63 365 LEU C O 1
ATOM 8898 N N . ARG C 1 365 ? 8.693 73.203 46.411 1.00 15.15 366 ARG C N 1
ATOM 8899 C CA . ARG C 1 365 ? 9.531 72.899 45.243 1.00 20.17 366 ARG C CA 1
ATOM 8900 C C . ARG C 1 365 ? 10.080 74.223 44.798 1.00 32.40 366 ARG C C 1
ATOM 8901 O O . ARG C 1 365 ? 9.328 75.169 44.698 1.00 11.20 366 ARG C O 1
ATOM 8909 N N . SER C 1 366 ? 11.393 74.337 44.606 1.00 29.15 367 SER C N 1
ATOM 8910 C CA . SER C 1 366 ? 11.916 75.633 44.194 1.00 6.45 367 SER C CA 1
ATOM 8911 C C . SER C 1 366 ? 13.076 75.533 43.280 1.00 13.54 367 SER C C 1
ATOM 8912 O O . SER C 1 366 ? 13.382 74.417 42.777 1.00 18.85 367 SER C O 1
ATOM 8915 N N . HIS C 1 367 ? 13.726 76.694 43.104 1.00 22.60 368 HIS C N 1
ATOM 8916 C CA . HIS C 1 367 ? 14.869 76.780 42.234 1.00 7.51 368 HIS C CA 1
ATOM 8917 C C . HIS C 1 367 ? 15.824 77.952 42.603 1.00 13.94 368 HIS C C 1
ATOM 8918 O O . HIS C 1 367 ? 15.601 78.602 43.614 1.00 10.88 368 HIS C O 1
ATOM 8925 N N . GLY C 1 368 ? 16.883 78.219 41.813 1.00 22.54 369 GLY C N 1
ATOM 8926 C CA . GLY C 1 368 ? 17.815 79.346 42.108 1.00 11.77 369 GLY C CA 1
ATOM 8927 C C . GLY C 1 368 ? 19.246 78.905 42.287 1.00 21.22 369 GLY C C 1
ATOM 8928 O O . GLY C 1 368 ? 20.189 79.667 42.085 1.00 13.91 369 GLY C O 1
ATOM 8929 N N . GLY C 1 369 ? 19.386 77.641 42.665 1.00 20.28 370 GLY C N 1
ATOM 8930 C CA . GLY C 1 369 ? 20.658 77.062 42.891 1.00 27.01 370 GLY C CA 1
ATOM 8931 C C . GLY C 1 369 ? 21.158 76.349 41.697 1.00 37.67 370 GLY C C 1
ATOM 8932 O O . GLY C 1 369 ? 20.522 76.301 40.640 1.00 11.26 370 GLY C O 1
ATOM 8933 N N . VAL C 1 370 ? 22.317 75.795 41.916 1.00 11.21 371 VAL C N 1
ATOM 8934 C CA . VAL C 1 370 ? 23.046 75.068 40.932 1.00 18.66 371 VAL C CA 1
ATOM 8935 C C . VAL C 1 370 ? 22.365 73.758 40.632 1.00 6.26 371 VAL C C 1
ATOM 8936 O O . VAL C 1 370 ? 22.478 73.159 39.540 1.00 11.57 371 VAL C O 1
ATOM 8940 N N . SER C 1 371 ? 21.680 73.259 41.608 1.00 12.47 372 SER C N 1
ATOM 8941 C CA . SER C 1 371 ? 21.000 72.001 41.381 1.00 6.50 372 SER C CA 1
ATOM 8942 C C . SER C 1 371 ? 19.792 72.149 40.413 1.00 8.37 372 SER C C 1
ATOM 8943 O O . SER C 1 371 ? 19.104 71.164 40.163 1.00 15.73 372 SER C O 1
ATOM 8946 N N . GLU C 1 372 ? 19.536 73.362 39.873 1.00 13.08 373 GLU C N 1
ATOM 8947 C CA . GLU C 1 372 ? 18.405 73.562 38.929 1.00 22.37 373 GLU C CA 1
ATOM 8948 C C . GLU C 1 372 ? 18.874 74.192 37.634 1.00 43.04 373 GLU C C 1
ATOM 8949 O O . GLU C 1 372 ? 18.072 74.741 36.882 1.00 5.82 373 GLU C O 1
ATOM 8955 N N . GLN C 1 373 ? 20.183 74.075 37.403 1.00 4.99 374 GLN C N 1
ATOM 8956 C CA . GLN C 1 373 ? 20.948 74.632 36.272 1.00 6.47 374 GLN C CA 1
ATOM 8957 C C . GLN C 1 373 ? 20.922 73.855 34.962 1.00 5.31 374 GLN C C 1
ATOM 8958 O O . GLN C 1 373 ? 21.076 74.447 33.863 1.00 9.96 374 GLN C O 1
ATOM 8964 N N . LYS C 1 374 ? 20.795 72.522 35.060 1.00 17.22 375 LYS C N 1
ATOM 8965 C CA . LYS C 1 374 ? 20.726 71.665 33.872 1.00 24.44 375 LYS C CA 1
ATOM 8966 C C . LYS C 1 374 ? 19.303 71.777 33.277 1.00 18.50 375 LYS C C 1
ATOM 8967 O O . LYS C 1 374 ? 18.311 71.515 33.987 1.00 19.18 375 LYS C O 1
ATOM 8973 N N . VAL C 1 375 ? 19.211 72.154 31.978 1.00 18.87 376 VAL C N 1
ATOM 8974 C CA . VAL C 1 375 ? 17.920 72.338 31.278 1.00 9.76 376 VAL C CA 1
ATOM 8975 C C . VAL C 1 375 ? 17.814 71.679 29.913 1.00 28.55 376 VAL C C 1
ATOM 8976 O O . VAL C 1 375 ? 18.807 71.370 29.313 1.00 7.45 376 VAL C O 1
ATOM 8980 N N . PRO C 1 376 ? 16.600 71.454 29.373 1.00 16.36 377 PRO C N 1
ATOM 8981 C CA . PRO C 1 376 ? 16.560 70.827 28.046 1.00 4.28 377 PRO C CA 1
ATOM 8982 C C . PRO C 1 376 ? 16.845 71.827 26.881 1.00 6.87 377 PRO C C 1
ATOM 8983 O O . PRO C 1 376 ? 16.675 73.047 26.993 1.00 13.54 377 PRO C O 1
ATOM 8987 N N . LEU C 1 377 ? 17.332 71.276 25.754 1.00 14.09 378 LEU C N 1
ATOM 8988 C CA . LEU C 1 377 ? 17.592 71.999 24.511 1.00 9.96 378 LEU C CA 1
ATOM 8989 C C . LEU C 1 377 ? 17.006 71.076 23.435 1.00 28.11 378 LEU C C 1
ATOM 8990 O O . LEU C 1 377 ? 17.620 70.095 23.058 1.00 22.69 378 LEU C O 1
ATOM 8995 N N . ILE C 1 378 ? 15.757 71.329 23.021 1.00 23.07 379 ILE C N 1
ATOM 8996 C CA . ILE C 1 378 ? 15.090 70.444 22.063 1.00 10.26 379 ILE C CA 1
ATOM 8997 C C . ILE C 1 378 ? 14.713 71.051 20.711 1.00 19.24 379 ILE C C 1
ATOM 8998 O O . ILE C 1 378 ? 14.138 72.110 20.665 1.00 21.63 379 ILE C O 1
ATOM 9003 N N . PHE C 1 379 ? 15.007 70.344 19.599 1.00 23.83 380 PHE C N 1
ATOM 9004 C CA . PHE C 1 379 ? 14.659 70.885 18.293 1.00 11.97 380 PHE C CA 1
ATOM 9005 C C . PHE C 1 379 ? 13.930 69.918 17.402 1.00 35.10 380 PHE C C 1
ATOM 9006 O O . PHE C 1 379 ? 14.140 68.728 17.489 1.00 19.25 380 PHE C O 1
ATOM 9014 N N . ASN C 1 380 ? 13.095 70.462 16.505 1.00 19.89 381 ASN C N 1
ATOM 9015 C CA . ASN C 1 380 ? 12.363 69.641 15.569 1.00 31.03 381 ASN C CA 1
ATOM 9016 C C . ASN C 1 380 ? 13.089 69.476 14.261 1.00 28.77 381 ASN C C 1
ATOM 9017 O O . ASN C 1 380 ? 12.483 69.308 13.228 1.00 29.99 381 ASN C O 1
ATOM 9022 N N . ARG C 1 381 ? 14.396 69.532 14.327 1.00 21.78 382 ARG C N 1
ATOM 9023 C CA . ARG C 1 381 ? 15.248 69.377 13.166 1.00 17.30 382 ARG C CA 1
ATOM 9024 C C . ARG C 1 381 ? 16.581 68.810 13.601 1.00 21.35 382 ARG C C 1
ATOM 9025 O O . ARG C 1 381 ? 16.885 68.757 14.790 1.00 14.57 382 ARG C O 1
ATOM 9033 N N . LYS C 1 382 ? 17.360 68.388 12.632 1.00 11.90 383 LYS C N 1
ATOM 9034 C CA . LYS C 1 382 ? 18.657 67.893 12.900 1.00 29.64 383 LYS C CA 1
ATOM 9035 C C . LYS C 1 382 ? 19.585 69.080 12.809 1.00 20.28 383 LYS C C 1
ATOM 9036 O O . LYS C 1 382 ? 19.336 70.038 12.060 1.00 33.93 383 LYS C O 1
ATOM 9042 N N . LEU C 1 383 ? 20.620 69.046 13.608 1.00 25.19 384 LEU C N 1
ATOM 9043 C CA . LEU C 1 383 ? 21.555 70.140 13.682 1.00 22.20 384 LEU C CA 1
ATOM 9044 C C . LEU C 1 383 ? 22.911 69.682 13.240 1.00 32.02 384 LEU C C 1
ATOM 9045 O O . LEU C 1 383 ? 23.212 68.495 13.302 1.00 34.33 384 LEU C O 1
ATOM 9050 N N . VAL C 1 384 ? 23.715 70.643 12.841 1.00 30.28 385 VAL C N 1
ATOM 9051 C CA . VAL C 1 384 ? 25.054 70.389 12.382 1.00 39.29 385 VAL C CA 1
ATOM 9052 C C . VAL C 1 384 ? 26.007 71.356 13.037 1.00 98.35 385 VAL C C 1
ATOM 9053 O O . VAL C 1 384 ? 25.584 72.389 13.511 1.00 26.90 385 VAL C O 1
ATOM 9057 N N . GLY C 1 385 ? 27.294 71.034 13.070 1.00 38.94 386 GLY C N 1
ATOM 9058 C CA . GLY C 1 385 ? 28.275 71.938 13.659 1.00 24.73 386 GLY C CA 1
ATOM 9059 C C . GLY C 1 385 ? 28.378 71.883 15.181 1.00 30.44 386 GLY C C 1
ATOM 9060 O O . GLY C 1 385 ? 28.392 72.920 15.854 1.00 66.21 386 GLY C O 1
ATOM 9061 N N . LEU C 1 386 ? 28.474 70.667 15.705 1.00 98.55 387 LEU C N 1
ATOM 9062 C CA . LEU C 1 386 ? 28.585 70.455 17.132 1.00 100.00 387 LEU C CA 1
ATOM 9063 C C . LEU C 1 386 ? 29.896 69.724 17.450 1.00 100.00 387 LEU C C 1
ATOM 9064 O O . LEU C 1 386 ? 30.733 70.196 18.220 1.00 75.33 387 LEU C O 1
ATOM 9069 N N . ARG C 1 391 ? 30.148 73.211 25.905 1.00 62.92 392 ARG C N 1
ATOM 9070 C CA . ARG C 1 391 ? 29.336 73.785 26.977 1.00 100.00 392 ARG C CA 1
ATOM 9071 C C . ARG C 1 391 ? 28.111 74.588 26.495 1.00 16.69 392 ARG C C 1
ATOM 9072 O O . ARG C 1 391 ? 28.149 75.827 26.399 1.00 62.56 392 ARG C O 1
ATOM 9080 N N . LEU C 1 392 ? 27.013 73.869 26.240 1.00 63.32 393 LEU C N 1
ATOM 9081 C CA . LEU C 1 392 ? 25.771 74.479 25.790 1.00 13.23 393 LEU C CA 1
ATOM 9082 C C . LEU C 1 392 ? 25.054 75.190 26.923 1.00 25.49 393 LEU C C 1
ATOM 9083 O O . LEU C 1 392 ? 24.925 74.647 28.006 1.00 19.37 393 LEU C O 1
ATOM 9088 N N . ARG C 1 393 ? 24.564 76.397 26.632 1.00 6.22 394 ARG C N 1
ATOM 9089 C CA . ARG C 1 393 ? 23.837 77.195 27.586 1.00 6.81 394 ARG C CA 1
ATOM 9090 C C . ARG C 1 393 ? 22.420 77.307 27.084 1.00 15.10 394 ARG C C 1
ATOM 9091 O O . ARG C 1 393 ? 22.205 77.152 25.892 1.00 9.04 394 ARG C O 1
ATOM 9099 N N . ASN C 1 394 ? 21.457 77.563 27.947 1.00 9.35 395 ASN C N 1
ATOM 9100 C CA . ASN C 1 394 ? 20.130 77.733 27.376 1.00 28.49 395 ASN C CA 1
ATOM 9101 C C . ASN C 1 394 ? 20.170 78.974 26.472 1.00 27.49 395 ASN C C 1
ATOM 9102 O O . ASN C 1 394 ? 19.380 79.097 25.561 1.00 22.38 395 ASN C O 1
ATOM 9107 N N . PHE C 1 395 ? 21.123 79.897 26.735 1.00 25.38 396 PHE C N 1
ATOM 9108 C CA . PHE C 1 395 ? 21.235 81.122 25.933 1.00 8.31 396 PHE C CA 1
ATOM 9109 C C . PHE C 1 395 ? 21.851 80.987 24.566 1.00 8.34 396 PHE C C 1
ATOM 9110 O O . PHE C 1 395 ? 21.968 81.969 23.820 1.00 17.62 396 PHE C O 1
ATOM 9118 N N . ASP C 1 396 ? 22.242 79.759 24.256 1.00 7.32 397 ASP C N 1
ATOM 9119 C CA . ASP C 1 396 ? 22.807 79.414 22.978 1.00 1.00 397 ASP C CA 1
ATOM 9120 C C . ASP C 1 396 ? 21.662 79.018 22.060 1.00 39.00 397 ASP C C 1
ATOM 9121 O O . ASP C 1 396 ? 21.822 78.785 20.877 1.00 19.62 397 ASP C O 1
ATOM 9126 N N . ILE C 1 397 ? 20.491 78.919 22.638 1.00 9.25 398 ILE C N 1
ATOM 9127 C CA . ILE C 1 397 ? 19.316 78.503 21.846 1.00 32.41 398 ILE C CA 1
ATOM 9128 C C . ILE C 1 397 ? 19.053 79.165 20.525 1.00 17.21 398 ILE C C 1
ATOM 9129 O O . ILE C 1 397 ? 18.801 78.477 19.508 1.00 12.69 398 ILE C O 1
ATOM 9134 N N . ILE C 1 398 ? 19.093 80.480 20.539 1.00 17.98 399 ILE C N 1
ATOM 9135 C CA . ILE C 1 398 ? 18.854 81.199 19.316 1.00 15.95 399 ILE C CA 1
ATOM 9136 C C . ILE C 1 398 ? 19.954 80.920 18.297 1.00 24.73 399 ILE C C 1
ATOM 9137 O O . ILE C 1 398 ? 19.718 80.719 17.116 1.00 24.70 399 ILE C O 1
ATOM 9142 N N . ASP C 1 399 ? 21.188 80.882 18.756 1.00 20.90 400 ASP C N 1
ATOM 9143 C CA . ASP C 1 399 ? 22.241 80.626 17.831 1.00 8.13 400 ASP C CA 1
ATOM 9144 C C . ASP C 1 399 ? 22.114 79.278 17.106 1.00 9.22 400 ASP C C 1
ATOM 9145 O O . ASP C 1 399 ? 22.425 79.109 15.922 1.00 16.90 400 ASP C O 1
ATOM 9150 N N . LEU C 1 400 ? 21.645 78.299 17.819 1.00 10.58 401 LEU C N 1
ATOM 9151 C CA . LEU C 1 400 ? 21.460 76.972 17.249 1.00 15.57 401 LEU C CA 1
ATOM 9152 C C . LEU C 1 400 ? 20.259 76.915 16.335 1.00 15.35 401 LEU C C 1
ATOM 9153 O O . LEU C 1 400 ? 20.265 76.250 15.316 1.00 19.65 401 LEU C O 1
ATOM 9158 N N . ALA C 1 401 ? 19.196 77.595 16.727 1.00 17.19 402 ALA C N 1
ATOM 9159 C CA . ALA C 1 401 ? 17.986 77.557 15.905 1.00 22.17 402 ALA C CA 1
ATOM 9160 C C . ALA C 1 401 ? 18.113 78.271 14.556 1.00 31.19 402 ALA C C 1
ATOM 9161 O O . ALA C 1 401 ? 17.539 77.822 13.562 1.00 25.18 402 ALA C O 1
ATOM 9163 N N . LEU C 1 402 ? 18.884 79.365 14.524 1.00 29.08 403 LEU C N 1
ATOM 9164 C CA . LEU C 1 402 ? 19.083 80.129 13.306 1.00 19.64 403 LEU C CA 1
ATOM 9165 C C . LEU C 1 402 ? 20.307 79.735 12.504 1.00 30.39 403 LEU C C 1
ATOM 9166 O O . LEU C 1 402 ? 20.295 79.901 11.301 1.00 30.21 403 LEU C O 1
ATOM 9171 N N . ASN C 1 403 ? 21.357 79.269 13.173 1.00 27.46 404 ASN C N 1
ATOM 9172 C CA . ASN C 1 403 ? 22.612 78.953 12.520 1.00 22.90 404 ASN C CA 1
ATOM 9173 C C . ASN C 1 403 ? 23.073 77.512 12.461 1.00 19.47 404 ASN C C 1
ATOM 9174 O O . ASN C 1 403 ? 24.072 77.245 11.812 1.00 36.32 404 ASN C O 1
ATOM 9179 N N . HIS C 1 404 ? 22.421 76.583 13.148 1.00 24.02 405 HIS C N 1
ATOM 9180 C CA . HIS C 1 404 ? 22.912 75.206 13.140 1.00 14.50 405 HIS C CA 1
ATOM 9181 C C . HIS C 1 404 ? 22.043 74.174 12.494 1.00 36.40 405 HIS C C 1
ATOM 9182 O O . HIS C 1 404 ? 22.280 72.973 12.618 1.00 26.53 405 HIS C O 1
ATOM 9189 N N . LEU C 1 405 ? 21.047 74.664 11.794 1.00 20.06 406 LEU C N 1
ATOM 9190 C CA . LEU C 1 405 ? 20.095 73.846 11.094 1.00 46.03 406 LEU C CA 1
ATOM 9191 C C . LEU C 1 405 ? 20.757 73.110 9.979 1.00 43.37 406 LEU C C 1
ATOM 9192 O O . LEU C 1 405 ? 21.498 73.679 9.170 1.00 40.92 406 LEU C O 1
ATOM 9197 N N . ALA C 1 406 ? 20.453 71.831 9.937 1.00 61.72 407 ALA C N 1
ATOM 9198 C CA . ALA C 1 406 ? 21.001 70.998 8.908 1.00 90.82 407 ALA C CA 1
ATOM 9199 C C . ALA C 1 406 ? 20.248 71.220 7.611 1.00 100.00 407 ALA C C 1
ATOM 9200 O O . ALA C 1 406 ? 20.878 71.055 6.553 1.00 100.00 407 ALA C O 1
ATOM 9203 N N . THR D 1 1 ? 30.493 33.654 -14.851 1.00 100.00 2 THR D N 1
ATOM 9204 C CA . THR D 1 1 ? 30.769 35.069 -14.704 1.00 100.00 2 THR D CA 1
ATOM 9205 C C . THR D 1 1 ? 32.213 35.357 -14.215 1.00 100.00 2 THR D C 1
ATOM 9206 O O . THR D 1 1 ? 33.144 34.611 -14.563 1.00 100.00 2 THR D O 1
ATOM 9210 N N . ASN D 1 2 ? 32.412 36.445 -13.450 1.00 43.10 3 ASN D N 1
ATOM 9211 C CA . ASN D 1 2 ? 33.731 36.834 -12.887 1.00 42.81 3 ASN D CA 1
ATOM 9212 C C . ASN D 1 2 ? 34.011 35.915 -11.686 1.00 44.37 3 ASN D C 1
ATOM 9213 O O . ASN D 1 2 ? 33.124 35.556 -10.909 1.00 41.60 3 ASN D O 1
ATOM 9218 N N . LEU D 1 3 ? 35.249 35.515 -11.550 1.00 29.48 4 LEU D N 1
ATOM 9219 C CA . LEU D 1 3 ? 35.603 34.626 -10.501 1.00 36.83 4 LEU D CA 1
ATOM 9220 C C . LEU D 1 3 ? 36.587 35.233 -9.514 1.00 62.08 4 LEU D C 1
ATOM 9221 O O . LEU D 1 3 ? 37.681 35.637 -9.898 1.00 76.35 4 LEU D O 1
ATOM 9226 N N . ILE D 1 4 ? 36.202 35.282 -8.228 1.00 32.64 5 ILE D N 1
ATOM 9227 C CA . ILE D 1 4 ? 37.093 35.817 -7.216 1.00 25.90 5 ILE D CA 1
ATOM 9228 C C . ILE D 1 4 ? 37.653 34.726 -6.336 1.00 22.47 5 ILE D C 1
ATOM 9229 O O . ILE D 1 4 ? 37.019 33.713 -6.088 1.00 21.98 5 ILE D O 1
ATOM 9234 N N . SER D 1 5 ? 38.860 34.949 -5.866 1.00 38.24 6 SER D N 1
ATOM 9235 C CA . SER D 1 5 ? 39.523 34.022 -4.991 1.00 16.55 6 SER D CA 1
ATOM 9236 C C . SER D 1 5 ? 39.627 34.677 -3.572 1.00 13.94 6 SER D C 1
ATOM 9237 O O . SER D 1 5 ? 40.046 35.812 -3.431 1.00 29.79 6 SER D O 1
ATOM 9240 N N . VAL D 1 6 ? 39.158 33.972 -2.533 1.00 26.41 7 VAL D N 1
ATOM 9241 C CA . VAL D 1 6 ? 39.160 34.472 -1.163 1.00 19.40 7 VAL D CA 1
ATOM 9242 C C . VAL D 1 6 ? 39.506 33.372 -0.202 1.00 23.21 7 VAL D C 1
ATOM 9243 O O . VAL D 1 6 ? 38.800 32.368 -0.102 1.00 15.52 7 VAL D O 1
ATOM 9247 N N . ASN D 1 7 ? 40.587 33.577 0.524 1.00 18.12 8 ASN D N 1
ATOM 9248 C CA . ASN D 1 7 ? 40.991 32.589 1.480 1.00 17.83 8 ASN D CA 1
ATOM 9249 C C . ASN D 1 7 ? 41.184 31.238 0.854 1.00 16.17 8 ASN D C 1
ATOM 9250 O O . ASN D 1 7 ? 40.862 30.187 1.446 1.00 33.89 8 ASN D O 1
ATOM 9255 N N . SER D 1 8 ? 41.738 31.296 -0.352 1.00 29.86 9 SER D N 1
ATOM 9256 C CA . SER D 1 8 ? 42.066 30.117 -1.102 1.00 36.88 9 SER D CA 1
ATOM 9257 C C . SER D 1 8 ? 40.890 29.344 -1.625 1.00 19.86 9 SER D C 1
ATOM 9258 O O . SER D 1 8 ? 40.982 28.137 -1.804 1.00 28.03 9 SER D O 1
ATOM 9261 N N . ARG D 1 9 ? 39.795 30.039 -1.858 1.00 41.09 10 ARG D N 1
ATOM 9262 C CA . ARG D 1 9 ? 38.609 29.415 -2.394 1.00 12.38 10 ARG D CA 1
ATOM 9263 C C . ARG D 1 9 ? 38.131 30.321 -3.490 1.00 21.41 10 ARG D C 1
ATOM 9264 O O . ARG D 1 9 ? 38.177 31.542 -3.368 1.00 29.18 10 ARG D O 1
ATOM 9272 N N . SER D 1 10 ? 37.718 29.717 -4.576 1.00 28.89 11 SER D N 1
ATOM 9273 C CA . SER D 1 10 ? 37.247 30.474 -5.689 1.00 40.18 11 SER D CA 1
ATOM 9274 C C . SER D 1 10 ? 35.728 30.522 -5.693 1.00 23.36 11 SER D C 1
ATOM 9275 O O . SER D 1 10 ? 35.045 29.525 -5.373 1.00 31.69 11 SER D O 1
ATOM 9278 N N . TYR D 1 11 ? 35.220 31.705 -6.049 1.00 34.66 12 TYR D N 1
ATOM 9279 C CA . TYR D 1 11 ? 33.790 31.995 -6.110 1.00 30.01 12 TYR D CA 1
ATOM 9280 C C . TYR D 1 11 ? 33.396 32.709 -7.379 1.00 38.17 12 TYR D C 1
ATOM 9281 O O . TYR D 1 11 ? 34.034 33.685 -7.793 1.00 29.85 12 TYR D O 1
ATOM 9290 N N . ARG D 1 12 ? 32.318 32.189 -7.951 1.00 18.61 13 ARG D N 1
ATOM 9291 C CA . ARG D 1 12 ? 31.709 32.680 -9.134 1.00 34.34 13 ARG D CA 1
ATOM 9292 C C . ARG D 1 12 ? 30.594 33.586 -8.705 1.00 22.86 13 ARG D C 1
ATOM 9293 O O . ARG D 1 12 ? 29.664 33.139 -8.045 1.00 27.08 13 ARG D O 1
ATOM 9301 N N . LEU D 1 13 ? 30.722 34.853 -9.099 1.00 25.08 14 LEU D N 1
ATOM 9302 C CA . LEU D 1 13 ? 29.786 35.899 -8.777 1.00 33.08 14 LEU D CA 1
ATOM 9303 C C . LEU D 1 13 ? 28.380 35.573 -9.239 1.00 25.19 14 LEU D C 1
ATOM 9304 O O . LEU D 1 13 ? 28.192 35.095 -10.334 1.00 35.40 14 LEU D O 1
ATOM 9309 N N . SER D 1 14 ? 27.398 35.849 -8.380 1.00 25.10 15 SER D N 1
ATOM 9310 C CA . SER D 1 14 ? 26.004 35.558 -8.670 1.00 76.40 15 SER D CA 1
ATOM 9311 C C . SER D 1 14 ? 25.389 36.307 -9.840 1.00 40.68 15 SER D C 1
ATOM 9312 O O . SER D 1 14 ? 25.652 37.496 -10.072 1.00 40.42 15 SER D O 1
ATOM 9315 N N . SER D 1 15 ? 24.538 35.571 -10.558 1.00 54.06 16 SER D N 1
ATOM 9316 C CA . SER D 1 15 ? 23.803 36.081 -11.700 1.00 64.00 16 SER D CA 1
ATOM 9317 C C . SER D 1 15 ? 22.417 36.547 -11.248 1.00 61.99 16 SER D C 1
ATOM 9318 O O . SER D 1 15 ? 21.787 37.420 -11.850 1.00 100.00 16 SER D O 1
ATOM 9321 N N . ALA D 1 16 ? 21.963 35.945 -10.159 1.00 63.14 17 ALA D N 1
ATOM 9322 C CA . ALA D 1 16 ? 20.684 36.249 -9.556 1.00 44.18 17 ALA D CA 1
ATOM 9323 C C . ALA D 1 16 ? 20.937 36.628 -8.122 1.00 61.39 17 ALA D C 1
ATOM 9324 O O . ALA D 1 16 ? 21.939 36.188 -7.538 1.00 29.19 17 ALA D O 1
ATOM 9326 N N . PRO D 1 17 ? 20.054 37.448 -7.566 1.00 30.34 18 PRO D N 1
ATOM 9327 C CA . PRO D 1 17 ? 20.219 37.868 -6.196 1.00 44.17 18 PRO D CA 1
ATOM 9328 C C . PRO D 1 17 ? 20.313 36.666 -5.263 1.00 45.79 18 PRO D C 1
ATOM 9329 O O . PRO D 1 17 ? 19.433 35.799 -5.235 1.00 17.77 18 PRO D O 1
ATOM 9333 N N . THR D 1 18 ? 21.413 36.603 -4.515 1.00 26.10 19 THR D N 1
ATOM 9334 C CA . THR D 1 18 ? 21.614 35.506 -3.600 1.00 30.81 19 THR D CA 1
ATOM 9335 C C . THR D 1 18 ? 21.487 35.912 -2.154 1.00 23.70 19 THR D C 1
ATOM 9336 O O . THR D 1 18 ? 22.003 36.931 -1.748 1.00 24.26 19 THR D O 1
ATOM 9340 N N . ILE D 1 19 ? 20.763 35.101 -1.396 1.00 27.71 20 ILE D N 1
ATOM 9341 C CA . ILE D 1 19 ? 20.533 35.382 -0.007 1.00 19.97 20 ILE D CA 1
ATOM 9342 C C . ILE D 1 19 ? 21.015 34.283 0.917 1.00 32.87 20 ILE D C 1
ATOM 9343 O O . ILE D 1 19 ? 20.444 33.208 0.974 1.00 27.99 20 ILE D O 1
ATOM 9348 N N . VAL D 1 20 ? 22.076 34.570 1.658 1.00 34.06 21 VAL D N 1
ATOM 9349 C CA . VAL D 1 20 ? 22.565 33.601 2.593 1.00 19.93 21 VAL D CA 1
ATOM 9350 C C . VAL D 1 20 ? 22.088 33.985 3.974 1.00 24.34 21 VAL D C 1
ATOM 9351 O O . VAL D 1 20 ? 22.351 35.102 4.439 1.00 22.01 21 VAL D O 1
ATOM 9355 N N . ILE D 1 21 ? 21.333 33.075 4.590 1.00 21.97 22 ILE D N 1
ATOM 9356 C CA . ILE D 1 21 ? 20.746 33.322 5.891 1.00 22.34 22 ILE D CA 1
ATOM 9357 C C . ILE D 1 21 ? 21.357 32.535 7.007 1.00 23.73 22 ILE D C 1
ATOM 9358 O O . ILE D 1 21 ? 21.453 31.327 6.913 1.00 20.98 22 ILE D O 1
ATOM 9363 N N . CYS D 1 22 ? 21.730 33.215 8.092 1.00 17.10 23 CYS D N 1
ATOM 9364 C CA . CYS D 1 22 ? 22.275 32.490 9.202 1.00 17.29 23 CYS D CA 1
ATOM 9365 C C . CYS D 1 22 ? 21.279 32.504 10.298 1.00 2.06 23 CYS D C 1
ATOM 9366 O O . CYS D 1 22 ? 21.037 33.563 10.887 1.00 11.82 23 CYS D O 1
ATOM 9369 N N . VAL D 1 23 ? 20.639 31.344 10.537 1.00 17.93 24 VAL D N 1
ATOM 9370 C CA . VAL D 1 23 ? 19.624 31.220 11.578 1.00 20.15 24 VAL D CA 1
ATOM 9371 C C . VAL D 1 23 ? 20.293 30.841 12.875 1.00 10.92 24 VAL D C 1
ATOM 9372 O O . VAL D 1 23 ? 20.672 29.685 13.114 1.00 28.07 24 VAL D O 1
ATOM 9376 N N . ASP D 1 24 ? 20.454 31.854 13.703 1.00 34.97 25 ASP D N 1
ATOM 9377 C CA . ASP D 1 24 ? 21.104 31.713 14.961 1.00 26.27 25 ASP D CA 1
ATOM 9378 C C . ASP D 1 24 ? 20.502 30.661 15.847 1.00 13.40 25 ASP D C 1
ATOM 9379 O O . ASP D 1 24 ? 19.339 30.699 16.106 1.00 17.17 25 ASP D O 1
ATOM 9384 N N . GLY D 1 25 ? 21.339 29.725 16.335 1.00 17.99 26 GLY D N 1
ATOM 9385 C CA . GLY D 1 25 ? 20.904 28.665 17.250 1.00 14.91 26 GLY D CA 1
ATOM 9386 C C . GLY D 1 25 ? 19.976 27.613 16.654 1.00 33.81 26 GLY D C 1
ATOM 9387 O O . GLY D 1 25 ? 19.256 26.921 17.370 1.00 19.58 26 GLY D O 1
ATOM 9388 N N . CYS D 1 26 ? 20.037 27.463 15.348 1.00 30.13 27 CYS D N 1
ATOM 9389 C CA . CYS D 1 26 ? 19.179 26.532 14.642 1.00 11.16 27 CYS D CA 1
ATOM 9390 C C . CYS D 1 26 ? 19.358 25.019 14.772 1.00 4.06 27 CYS D C 1
ATOM 9391 O O . CYS D 1 26 ? 19.720 24.317 13.804 1.00 8.99 27 CYS D O 1
ATOM 9394 N N . GLU D 1 27 ? 19.068 24.460 15.951 1.00 3.32 28 GLU D N 1
ATOM 9395 C CA . GLU D 1 27 ? 19.163 23.006 16.073 1.00 1.00 28 GLU D CA 1
ATOM 9396 C C . GLU D 1 27 ? 18.128 22.421 15.101 1.00 30.40 28 GLU D C 1
ATOM 9397 O O . GLU D 1 27 ? 17.007 22.897 15.047 1.00 16.90 28 GLU D O 1
ATOM 9403 N N . GLN D 1 28 ? 18.483 21.419 14.343 1.00 24.83 29 GLN D N 1
ATOM 9404 C CA . GLN D 1 28 ? 17.593 20.840 13.360 1.00 13.65 29 GLN D CA 1
ATOM 9405 C C . GLN D 1 28 ? 16.191 20.543 13.790 1.00 31.65 29 GLN D C 1
ATOM 9406 O O . GLN D 1 28 ? 15.302 20.662 12.995 1.00 10.19 29 GLN D O 1
ATOM 9412 N N . GLU D 1 29 ? 16.010 20.124 15.025 1.00 24.70 30 GLU D N 1
ATOM 9413 C CA . GLU D 1 29 ? 14.709 19.772 15.538 1.00 7.06 30 GLU D CA 1
ATOM 9414 C C . GLU D 1 29 ? 13.706 20.865 15.473 1.00 20.67 30 GLU D C 1
ATOM 9415 O O . GLU D 1 29 ? 12.501 20.614 15.375 1.00 12.82 30 GLU D O 1
ATOM 9421 N N . TYR D 1 30 ? 14.200 22.087 15.541 1.00 7.53 31 TYR D N 1
ATOM 9422 C CA . TYR D 1 30 ? 13.311 23.217 15.485 1.00 32.39 31 TYR D CA 1
ATOM 9423 C C . TYR D 1 30 ? 12.480 23.155 14.218 1.00 13.90 31 TYR D C 1
ATOM 9424 O O . TYR D 1 30 ? 11.257 23.391 14.235 1.00 30.25 31 TYR D O 1
ATOM 9433 N N . ILE D 1 31 ? 13.193 22.846 13.135 1.00 20.24 32 ILE D N 1
ATOM 9434 C CA . ILE D 1 31 ? 12.628 22.743 11.837 1.00 21.66 32 ILE D CA 1
ATOM 9435 C C . ILE D 1 31 ? 11.739 21.549 11.721 1.00 35.95 32 ILE D C 1
ATOM 9436 O O . ILE D 1 31 ? 10.600 21.675 11.352 1.00 18.25 32 ILE D O 1
ATOM 9441 N N . ASN D 1 32 ? 12.266 20.388 12.066 1.00 28.52 33 ASN D N 1
ATOM 9442 C CA . ASN D 1 32 ? 11.472 19.184 11.976 1.00 25.23 33 ASN D CA 1
ATOM 9443 C C . ASN D 1 32 ? 10.136 19.317 12.753 1.00 31.15 33 ASN D C 1
ATOM 9444 O O . ASN D 1 32 ? 9.067 18.898 12.306 1.00 29.45 33 ASN D O 1
ATOM 9449 N N . GLN D 1 33 ? 10.196 19.932 13.932 1.00 24.75 34 GLN D N 1
ATOM 9450 C CA . GLN D 1 33 ? 9.026 20.098 14.733 1.00 14.90 34 GLN D CA 1
ATOM 9451 C C . GLN D 1 33 ? 7.973 21.041 14.160 1.00 28.74 34 GLN D C 1
ATOM 9452 O O . GLN D 1 33 ? 6.796 20.797 14.296 1.00 15.86 34 GLN D O 1
ATOM 9458 N N . ALA D 1 34 ? 8.407 22.155 13.565 1.00 24.38 35 ALA D N 1
ATOM 9459 C CA . ALA D 1 34 ? 7.501 23.134 13.008 1.00 19.73 35 ALA D CA 1
ATOM 9460 C C . ALA D 1 34 ? 6.749 22.542 11.841 1.00 22.02 35 ALA D C 1
ATOM 9461 O O . ALA D 1 34 ? 5.571 22.753 11.660 1.00 24.58 35 ALA D O 1
ATOM 9463 N N . ILE D 1 35 ? 7.468 21.783 11.050 1.00 20.61 36 ILE D N 1
ATOM 9464 C CA . ILE D 1 35 ? 6.880 21.143 9.916 1.00 13.78 36 ILE D CA 1
ATOM 9465 C C . ILE D 1 35 ? 5.825 20.178 10.354 1.00 31.11 36 ILE D C 1
ATOM 9466 O O . ILE D 1 35 ? 4.692 20.195 9.868 1.00 29.77 36 ILE D O 1
ATOM 9471 N N . GLN D 1 36 ? 6.216 19.319 11.279 1.00 24.87 37 GLN D N 1
ATOM 9472 C CA . GLN D 1 36 ? 5.295 18.335 11.800 1.00 16.41 37 GLN D CA 1
ATOM 9473 C C . GLN D 1 36 ? 4.066 19.015 12.325 1.00 31.62 37 GLN D C 1
ATOM 9474 O O . GLN D 1 36 ? 2.939 18.564 12.142 1.00 40.67 37 GLN D O 1
ATOM 9480 N N . ALA D 1 37 ? 4.318 20.106 13.013 1.00 24.13 38 ALA D N 1
ATOM 9481 C CA . ALA D 1 37 ? 3.272 20.889 13.590 1.00 12.13 38 ALA D CA 1
ATOM 9482 C C . ALA D 1 37 ? 2.456 21.595 12.517 1.00 46.14 38 ALA D C 1
ATOM 9483 O O . ALA D 1 37 ? 1.428 22.201 12.795 1.00 26.31 38 ALA D O 1
ATOM 9485 N N . GLY D 1 38 ? 2.935 21.514 11.291 1.00 84.78 39 GLY D N 1
ATOM 9486 C CA . GLY D 1 38 ? 2.241 22.155 10.209 1.00 28.75 39 GLY D CA 1
ATOM 9487 C C . GLY D 1 38 ? 2.487 23.654 10.222 1.00 31.26 39 GLY D C 1
ATOM 9488 O O . GLY D 1 38 ? 1.698 24.414 9.680 1.00 49.82 39 GLY D O 1
ATOM 9489 N N . GLN D 1 39 ? 3.596 24.098 10.826 1.00 50.88 40 GLN D N 1
ATOM 9490 C CA . GLN D 1 39 ? 3.858 25.537 10.883 1.00 15.28 40 GLN D CA 1
ATOM 9491 C C . GLN D 1 39 ? 4.923 26.069 9.964 1.00 15.12 40 GLN D C 1
ATOM 9492 O O . GLN D 1 39 ? 5.380 27.203 10.122 1.00 39.22 40 GLN D O 1
ATOM 9498 N N . ALA D 1 40 ? 5.327 25.236 9.016 1.00 21.68 41 ALA D N 1
ATOM 9499 C CA . ALA D 1 40 ? 6.345 25.591 8.072 1.00 43.69 41 ALA D CA 1
ATOM 9500 C C . ALA D 1 40 ? 6.085 24.895 6.732 1.00 15.58 41 ALA D C 1
ATOM 9501 O O . ALA D 1 40 ? 6.883 24.043 6.305 1.00 34.89 41 ALA D O 1
ATOM 9503 N N . PRO D 1 41 ? 4.953 25.266 6.084 1.00 51.61 42 PRO D N 1
ATOM 9504 C CA . PRO D 1 41 ? 4.511 24.700 4.805 1.00 40.56 42 PRO D CA 1
ATOM 9505 C C . PRO D 1 41 ? 5.520 24.823 3.670 1.00 40.32 42 PRO D C 1
ATOM 9506 O O . PRO D 1 41 ? 5.668 23.916 2.855 1.00 31.15 42 PRO D O 1
ATOM 9510 N N . PHE D 1 42 ? 6.214 25.947 3.624 1.00 16.99 43 PHE D N 1
ATOM 9511 C CA . PHE D 1 42 ? 7.197 26.177 2.605 1.00 20.92 43 PHE D CA 1
ATOM 9512 C C . PHE D 1 42 ? 8.365 25.242 2.717 1.00 16.47 43 PHE D C 1
ATOM 9513 O O . PHE D 1 42 ? 8.809 24.645 1.731 1.00 27.22 43 PHE D O 1
ATOM 9521 N N . LEU D 1 43 ? 8.897 25.132 3.917 1.00 34.32 44 LEU D N 1
ATOM 9522 C CA . LEU D 1 43 ? 10.026 24.250 4.112 1.00 34.60 44 LEU D CA 1
ATOM 9523 C C . LEU D 1 43 ? 9.564 22.838 3.963 1.00 23.72 44 LEU D C 1
ATOM 9524 O O . LEU D 1 43 ? 10.307 21.951 3.560 1.00 24.75 44 LEU D O 1
ATOM 9529 N N . ALA D 1 44 ? 8.292 22.641 4.301 1.00 21.98 45 ALA D N 1
ATOM 9530 C CA . ALA D 1 44 ? 7.694 21.329 4.207 1.00 20.36 45 ALA D CA 1
ATOM 9531 C C . ALA D 1 44 ? 7.761 20.736 2.793 1.00 26.30 45 ALA D C 1
ATOM 9532 O O . ALA D 1 44 ? 7.961 19.534 2.630 1.00 47.59 45 ALA D O 1
ATOM 9534 N N . GLU D 1 45 ? 7.622 21.576 1.778 1.00 33.43 46 GLU D N 1
ATOM 9535 C CA . GLU D 1 45 ? 7.637 21.105 0.398 1.00 31.84 46 GLU D CA 1
ATOM 9536 C C . GLU D 1 45 ? 8.887 21.470 -0.371 1.00 33.38 46 GLU D C 1
ATOM 9537 O O . GLU D 1 45 ? 9.031 21.127 -1.549 1.00 38.81 46 GLU D O 1
ATOM 9543 N N . LEU D 1 46 ? 9.780 22.185 0.296 1.00 46.58 47 LEU D N 1
ATOM 9544 C CA . LEU D 1 46 ? 11.016 22.607 -0.303 1.00 21.26 47 LEU D CA 1
ATOM 9545 C C . LEU D 1 46 ? 11.790 21.461 -0.933 1.00 13.25 47 LEU D C 1
ATOM 9546 O O . LEU D 1 46 ? 12.557 21.664 -1.875 1.00 31.38 47 LEU D O 1
ATOM 9551 N N . THR D 1 47 ? 11.550 20.237 -0.464 1.00 23.46 48 THR D N 1
ATOM 9552 C CA . THR D 1 47 ? 12.225 19.067 -1.045 1.00 31.85 48 THR D CA 1
ATOM 9553 C C . THR D 1 47 ? 11.890 18.823 -2.497 1.00 55.47 48 THR D C 1
ATOM 9554 O O . THR D 1 47 ? 12.639 18.177 -3.225 1.00 40.81 48 THR D O 1
ATOM 9558 N N . GLY D 1 48 ? 10.746 19.327 -2.912 1.00 39.30 49 GLY D N 1
ATOM 9559 C CA . GLY D 1 48 ? 10.345 19.163 -4.281 1.00 38.50 49 GLY D CA 1
ATOM 9560 C C . GLY D 1 48 ? 11.306 19.853 -5.243 1.00 14.06 49 GLY D C 1
ATOM 9561 O O . GLY D 1 48 ? 11.591 19.336 -6.325 1.00 47.00 49 GLY D O 1
ATOM 9562 N N . PHE D 1 49 ? 11.815 21.032 -4.848 1.00 28.91 50 PHE D N 1
ATOM 9563 C CA . PHE D 1 49 ? 12.754 21.777 -5.685 1.00 31.66 50 PHE D CA 1
ATOM 9564 C C . PHE D 1 49 ? 14.078 22.085 -4.983 1.00 32.78 50 PHE D C 1
ATOM 9565 O O . PHE D 1 49 ? 15.030 22.611 -5.590 1.00 27.76 50 PHE D O 1
ATOM 9573 N N . GLY D 1 50 ? 14.134 21.777 -3.691 1.00 27.42 51 GLY D N 1
ATOM 9574 C CA . GLY D 1 50 ? 15.320 22.087 -2.944 1.00 15.04 51 GLY D CA 1
ATOM 9575 C C . GLY D 1 50 ? 16.195 20.942 -2.522 1.00 36.18 51 GLY D C 1
ATOM 9576 O O . GLY D 1 50 ? 15.960 19.798 -2.868 1.00 32.12 51 GLY D O 1
ATOM 9577 N N . THR D 1 51 ? 17.223 21.334 -1.768 1.00 18.33 52 THR D N 1
ATOM 9578 C CA . THR D 1 51 ? 18.234 20.465 -1.190 1.00 38.56 52 THR D CA 1
ATOM 9579 C C . THR D 1 51 ? 18.380 20.725 0.301 1.00 30.79 52 THR D C 1
ATOM 9580 O O . THR D 1 51 ? 18.573 21.873 0.723 1.00 20.44 52 THR D O 1
ATOM 9584 N N . VAL D 1 52 ? 18.292 19.648 1.087 1.00 26.53 53 VAL D N 1
ATOM 9585 C CA . VAL D 1 52 ? 18.434 19.694 2.536 1.00 28.30 53 VAL D CA 1
ATOM 9586 C C . VAL D 1 52 ? 19.680 18.903 2.922 1.00 20.60 53 VAL D C 1
ATOM 9587 O O . VAL D 1 52 ? 19.854 17.732 2.578 1.00 25.07 53 VAL D O 1
ATOM 9591 N N . LEU D 1 53 ? 20.566 19.531 3.617 1.00 17.28 54 LEU D N 1
ATOM 9592 C CA . LEU D 1 53 ? 21.758 18.801 4.033 1.00 6.42 54 LEU D CA 1
ATOM 9593 C C . LEU D 1 53 ? 21.994 19.028 5.511 1.00 40.56 54 LEU D C 1
ATOM 9594 O O . LEU D 1 53 ? 21.304 19.814 6.147 1.00 16.20 54 LEU D O 1
ATOM 9599 N N . THR D 1 54 ? 22.980 18.325 6.037 1.00 15.36 55 THR D N 1
ATOM 9600 C CA . THR D 1 54 ? 23.379 18.442 7.411 1.00 19.58 55 THR D CA 1
ATOM 9601 C C . THR D 1 54 ? 24.887 18.659 7.429 1.00 22.81 55 THR D C 1
ATOM 9602 O O . THR D 1 54 ? 25.601 17.922 6.793 1.00 14.28 55 THR D O 1
ATOM 9606 N N . GLY D 1 55 ? 25.373 19.668 8.140 1.00 22.82 56 GLY D N 1
ATOM 9607 C CA . GLY D 1 55 ? 26.812 19.913 8.190 1.00 8.79 56 GLY D CA 1
ATOM 9608 C C . GLY D 1 55 ? 27.295 20.131 9.616 1.00 14.41 56 GLY D C 1
ATOM 9609 O O . GLY D 1 55 ? 26.514 20.087 10.554 1.00 14.31 56 GLY D O 1
ATOM 9610 N N . ASP D 1 56 ? 28.602 20.349 9.763 1.00 35.81 57 ASP D N 1
ATOM 9611 C CA . ASP D 1 56 ? 29.192 20.555 11.072 1.00 8.08 57 ASP D CA 1
ATOM 9612 C C . ASP D 1 56 ? 29.607 21.996 11.253 1.00 8.20 57 ASP D C 1
ATOM 9613 O O . ASP D 1 56 ? 30.239 22.590 10.377 1.00 13.32 57 ASP D O 1
ATOM 9618 N N . CYS D 1 57 ? 29.270 22.588 12.361 1.00 16.66 58 CYS D N 1
ATOM 9619 C CA . CYS D 1 57 ? 29.745 23.934 12.504 1.00 16.32 58 CYS D CA 1
ATOM 9620 C C . CYS D 1 57 ? 31.132 23.837 13.125 1.00 9.99 58 CYS D C 1
ATOM 9621 O O . CYS D 1 57 ? 31.687 22.754 13.286 1.00 18.77 58 CYS D O 1
ATOM 9624 N N . VAL D 1 58 ? 31.640 24.998 13.453 1.00 16.33 59 VAL D N 1
ATOM 9625 C CA . VAL D 1 58 ? 32.928 25.164 14.106 1.00 24.33 59 VAL D CA 1
ATOM 9626 C C . VAL D 1 58 ? 32.802 24.958 15.637 1.00 16.99 59 VAL D C 1
ATOM 9627 O O . VAL D 1 58 ? 31.784 25.311 16.238 1.00 30.88 59 VAL D O 1
ATOM 9631 N N . VAL D 1 59 ? 33.836 24.368 16.275 1.00 34.61 60 VAL D N 1
ATOM 9632 C CA . VAL D 1 59 ? 33.858 24.181 17.738 1.00 18.95 60 VAL D CA 1
ATOM 9633 C C . VAL D 1 59 ? 34.983 25.107 18.236 1.00 26.86 60 VAL D C 1
ATOM 9634 O O . VAL D 1 59 ? 36.038 25.087 17.625 1.00 33.06 60 VAL D O 1
ATOM 9638 N N . PRO D 1 60 ? 34.797 25.989 19.270 1.00 15.78 61 PRO D N 1
ATOM 9639 C CA . PRO D 1 60 ? 33.631 26.150 20.098 1.00 29.00 61 PRO D CA 1
ATOM 9640 C C . PRO D 1 60 ? 32.406 26.633 19.301 1.00 17.59 61 PRO D C 1
ATOM 9641 O O . PRO D 1 60 ? 32.481 27.616 18.554 1.00 23.37 61 PRO D O 1
ATOM 9645 N N . SER D 1 61 ? 31.290 25.930 19.473 1.00 15.61 62 SER D N 1
ATOM 9646 C CA . SER D 1 61 ? 30.025 26.252 18.776 1.00 21.76 62 SER D CA 1
ATOM 9647 C C . SER D 1 61 ? 29.350 27.542 19.243 1.00 25.66 62 SER D C 1
ATOM 9648 O O . SER D 1 61 ? 28.276 27.535 19.802 1.00 15.09 62 SER D O 1
ATOM 9651 N N . PHE D 1 62 ? 30.009 28.653 19.018 1.00 19.42 63 PHE D N 1
ATOM 9652 C CA . PHE D 1 62 ? 29.534 29.966 19.415 1.00 11.56 63 PHE D CA 1
ATOM 9653 C C . PHE D 1 62 ? 29.222 30.779 18.182 1.00 20.10 63 PHE D C 1
ATOM 9654 O O . PHE D 1 62 ? 29.708 30.468 17.089 1.00 11.38 63 PHE D O 1
ATOM 9662 N N . THR D 1 63 ? 28.434 31.822 18.395 1.00 9.26 64 THR D N 1
ATOM 9663 C CA . THR D 1 63 ? 27.997 32.728 17.363 1.00 13.20 64 THR D CA 1
ATOM 9664 C C . THR D 1 63 ? 29.094 33.489 16.586 1.00 10.34 64 THR D C 1
ATOM 9665 O O . THR D 1 63 ? 29.183 33.436 15.324 1.00 15.93 64 THR D O 1
ATOM 9669 N N . ASN D 1 64 ? 29.934 34.238 17.275 1.00 22.95 65 ASN D N 1
ATOM 9670 C CA . ASN D 1 64 ? 30.976 34.989 16.544 1.00 6.43 65 ASN D CA 1
ATOM 9671 C C . ASN D 1 64 ? 31.874 34.134 15.651 1.00 12.65 65 ASN D C 1
ATOM 9672 O O . ASN D 1 64 ? 31.916 34.338 14.447 1.00 18.64 65 ASN D O 1
ATOM 9677 N N . PRO D 1 65 ? 32.589 33.183 16.239 1.00 11.07 66 PRO D N 1
ATOM 9678 C CA . PRO D 1 65 ? 33.464 32.297 15.485 1.00 8.11 66 PRO D CA 1
ATOM 9679 C C . PRO D 1 65 ? 32.808 31.670 14.232 1.00 12.98 66 PRO D C 1
ATOM 9680 O O . PRO D 1 65 ? 33.420 31.563 13.165 1.00 17.14 66 PRO D O 1
ATOM 9684 N N . ASN D 1 66 ? 31.542 31.224 14.396 1.00 43.68 67 ASN D N 1
ATOM 9685 C CA . ASN D 1 66 ? 30.775 30.599 13.332 1.00 16.19 67 ASN D CA 1
ATOM 9686 C C . ASN D 1 66 ? 30.347 31.521 12.234 1.00 13.67 67 ASN D C 1
ATOM 9687 O O . ASN D 1 66 ? 30.492 31.208 11.064 1.00 19.75 67 ASN D O 1
ATOM 9692 N N . ASN D 1 67 ? 29.836 32.675 12.628 1.00 16.34 68 ASN D N 1
ATOM 9693 C CA . ASN D 1 67 ? 29.420 33.678 11.680 1.00 18.39 68 ASN D CA 1
ATOM 9694 C C . ASN D 1 67 ? 30.618 34.162 10.882 1.00 25.86 68 ASN D C 1
ATOM 9695 O O . ASN D 1 67 ? 30.572 34.308 9.660 1.00 14.84 68 ASN D O 1
ATOM 9700 N N . LEU D 1 68 ? 31.723 34.403 11.571 1.00 34.75 69 LEU D N 1
ATOM 9701 C CA . LEU D 1 68 ? 32.878 34.848 10.858 1.00 9.58 69 LEU D CA 1
ATOM 9702 C C . LEU D 1 68 ? 33.306 33.780 9.881 1.00 8.31 69 LEU D C 1
ATOM 9703 O O . LEU D 1 68 ? 33.655 34.065 8.757 1.00 20.49 69 LEU D O 1
ATOM 9708 N N . SER D 1 69 ? 33.275 32.521 10.340 1.00 17.43 70 SER D N 1
ATOM 9709 C CA . SER D 1 69 ? 33.647 31.424 9.479 1.00 8.00 70 SER D CA 1
ATOM 9710 C C . SER D 1 69 ? 32.765 31.368 8.216 1.00 13.41 70 SER D C 1
ATOM 9711 O O . SER D 1 69 ? 33.250 31.225 7.083 1.00 23.41 70 SER D O 1
ATOM 9714 N N . ILE D 1 70 ? 31.451 31.511 8.402 1.00 18.76 71 ILE D N 1
ATOM 9715 C CA . ILE D 1 70 ? 30.570 31.486 7.242 1.00 13.83 71 ILE D CA 1
ATOM 9716 C C . ILE D 1 70 ? 30.971 32.537 6.182 1.00 8.49 71 ILE D C 1
ATOM 9717 O O . ILE D 1 70 ? 31.202 32.197 5.036 1.00 21.82 71 ILE D O 1
ATOM 9722 N N . VAL D 1 71 ? 31.048 33.819 6.574 1.00 25.84 72 VAL D N 1
ATOM 9723 C CA . VAL D 1 71 ? 31.399 34.918 5.668 1.00 28.70 72 VAL D CA 1
ATOM 9724 C C . VAL D 1 71 ? 32.830 34.929 5.141 1.00 22.53 72 VAL D C 1
ATOM 9725 O O . VAL D 1 71 ? 33.147 35.628 4.158 1.00 21.52 72 VAL D O 1
ATOM 9729 N N . THR D 1 72 ? 33.719 34.157 5.768 1.00 24.39 73 THR D N 1
ATOM 9730 C CA . THR D 1 72 ? 35.069 34.120 5.235 1.00 16.66 73 THR D CA 1
ATOM 9731 C C . THR D 1 72 ? 35.275 32.807 4.492 1.00 24.60 73 THR D C 1
ATOM 9732 O O . THR D 1 72 ? 36.200 32.681 3.703 1.00 23.18 73 THR D O 1
ATOM 9736 N N . GLY D 1 73 ? 34.415 31.807 4.761 1.00 9.42 74 GLY D N 1
ATOM 9737 C CA . GLY D 1 73 ? 34.571 30.503 4.097 1.00 8.03 74 GLY D CA 1
ATOM 9738 C C . GLY D 1 73 ? 35.740 29.721 4.693 1.00 33.46 74 GLY D C 1
ATOM 9739 O O . GLY D 1 73 ? 36.194 28.728 4.136 1.00 23.48 74 GLY D O 1
ATOM 9740 N N . ALA D 1 74 ? 36.242 30.176 5.843 1.00 28.16 75 ALA D N 1
ATOM 9741 C CA . ALA D 1 74 ? 37.348 29.516 6.508 1.00 24.13 75 ALA D CA 1
ATOM 9742 C C . ALA D 1 74 ? 37.078 29.310 8.008 1.00 16.19 75 ALA D C 1
ATOM 9743 O O . ALA D 1 74 ? 36.096 29.822 8.537 1.00 31.61 75 ALA D O 1
ATOM 9745 N N . PRO D 1 75 ? 38.024 28.606 8.680 1.00 43.53 76 PRO D N 1
ATOM 9746 C CA . PRO D 1 75 ? 37.988 28.338 10.110 1.00 29.23 76 PRO D CA 1
ATOM 9747 C C . PRO D 1 75 ? 38.707 29.428 10.878 1.00 16.20 76 PRO D C 1
ATOM 9748 O O . PRO D 1 75 ? 39.358 30.284 10.281 1.00 13.88 76 PRO D O 1
ATOM 9752 N N . PRO D 1 76 ? 38.562 29.408 12.209 1.00 22.54 77 PRO D N 1
ATOM 9753 C CA . PRO D 1 76 ? 39.167 30.430 13.072 1.00 11.78 77 PRO D CA 1
ATOM 9754 C C . PRO D 1 76 ? 40.694 30.468 13.010 1.00 29.62 77 PRO D C 1
ATOM 9755 O O . PRO D 1 76 ? 41.330 31.457 13.252 1.00 16.73 77 PRO D O 1
ATOM 9759 N N . SER D 1 77 ? 41.288 29.381 12.645 1.00 19.37 78 SER D N 1
ATOM 9760 C CA . SER D 1 77 ? 42.711 29.368 12.524 1.00 28.72 78 SER D CA 1
ATOM 9761 C C . SER D 1 77 ? 43.108 30.301 11.386 1.00 55.53 78 SER D C 1
ATOM 9762 O O . SER D 1 77 ? 44.272 30.708 11.246 1.00 31.63 78 SER D O 1
ATOM 9765 N N . VAL D 1 78 ? 42.125 30.643 10.558 1.00 17.63 79 VAL D N 1
ATOM 9766 C CA . VAL D 1 78 ? 42.383 31.540 9.430 1.00 17.60 79 VAL D CA 1
ATOM 9767 C C . VAL D 1 78 ? 41.930 32.949 9.743 1.00 19.08 79 VAL D C 1
ATOM 9768 O O . VAL D 1 78 ? 42.714 33.886 9.688 1.00 28.72 79 VAL D O 1
ATOM 9772 N N . HIS D 1 79 ? 40.648 33.103 10.064 1.00 21.79 80 HIS D N 1
ATOM 9773 C CA . HIS D 1 79 ? 40.173 34.414 10.379 1.00 15.17 80 HIS D CA 1
ATOM 9774 C C . HIS D 1 79 ? 40.612 34.877 11.781 1.00 21.58 80 HIS D C 1
ATOM 9775 O O . HIS D 1 79 ? 40.665 36.071 12.067 1.00 23.64 80 HIS D O 1
ATOM 9782 N N . GLY D 1 80 ? 40.945 33.923 12.650 1.00 34.90 81 GLY D N 1
ATOM 9783 C CA . GLY D 1 80 ? 41.423 34.218 13.997 1.00 18.66 81 GLY D CA 1
ATOM 9784 C C . GLY D 1 80 ? 40.395 34.536 15.074 1.00 26.77 81 GLY D C 1
ATOM 9785 O O . GLY D 1 80 ? 40.782 34.823 16.193 1.00 19.20 81 GLY D O 1
ATOM 9786 N N . ILE D 1 81 ? 39.091 34.496 14.752 1.00 24.84 82 ILE D N 1
ATOM 9787 C CA . ILE D 1 81 ? 38.036 34.798 15.729 1.00 17.61 82 ILE D CA 1
ATOM 9788 C C . ILE D 1 81 ? 37.427 33.501 16.252 1.00 36.81 82 ILE D C 1
ATOM 9789 O O . ILE D 1 81 ? 36.520 32.903 15.630 1.00 29.22 82 ILE D O 1
ATOM 9794 N N . CYS D 1 82 ? 37.942 33.076 17.409 1.00 19.77 83 CYS D N 1
ATOM 9795 C CA . CYS D 1 82 ? 37.572 31.808 18.081 1.00 12.62 83 CYS D CA 1
ATOM 9796 C C . CYS D 1 82 ? 36.789 31.973 19.358 1.00 9.83 83 CYS D C 1
ATOM 9797 O O . CYS D 1 82 ? 36.560 31.025 20.096 1.00 23.11 83 CYS D O 1
ATOM 9800 N N . GLY D 1 83 ? 36.385 33.182 19.641 1.00 15.56 84 GLY D N 1
ATOM 9801 C CA . GLY D 1 83 ? 35.639 33.408 20.844 1.00 1.87 84 GLY D CA 1
ATOM 9802 C C . GLY D 1 83 ? 35.437 34.887 20.973 1.00 11.99 84 GLY D C 1
ATOM 9803 O O . GLY D 1 83 ? 35.800 35.626 20.061 1.00 24.35 84 GLY D O 1
ATOM 9804 N N . ASN D 1 84 ? 34.873 35.333 22.108 1.00 22.58 85 ASN D N 1
ATOM 9805 C CA . ASN D 1 84 ? 34.655 36.761 22.317 1.00 17.27 85 ASN D CA 1
ATOM 9806 C C . ASN D 1 84 ? 35.833 37.473 22.919 1.00 48.19 85 ASN D C 1
ATOM 9807 O O . ASN D 1 84 ? 35.906 38.703 22.934 1.00 82.95 85 ASN D O 1
ATOM 9812 N N . PHE D 1 85 ? 36.765 36.675 23.390 1.00 35.03 86 PHE D N 1
ATOM 9813 C CA . PHE D 1 85 ? 37.948 37.205 23.987 1.00 70.37 86 PHE D CA 1
ATOM 9814 C C . PHE D 1 85 ? 38.983 36.114 24.302 1.00 27.82 86 PHE D C 1
ATOM 9815 O O . PHE D 1 85 ? 38.731 34.904 24.225 1.00 43.88 86 PHE D O 1
ATOM 9823 N N . PHE D 1 86 ? 40.174 36.559 24.628 1.00 97.37 87 PHE D N 1
ATOM 9824 C CA . PHE D 1 86 ? 41.251 35.661 24.942 1.00 38.10 87 PHE D CA 1
ATOM 9825 C C . PHE D 1 86 ? 42.135 36.258 26.027 1.00 26.04 87 PHE D C 1
ATOM 9826 O O . PHE D 1 86 ? 41.748 37.215 26.697 1.00 36.32 87 PHE D O 1
ATOM 9834 N N . PHE D 1 87 ? 43.326 35.708 26.200 1.00 41.33 88 PHE D N 1
ATOM 9835 C CA . PHE D 1 87 ? 44.182 36.218 27.240 1.00 33.89 88 PHE D CA 1
ATOM 9836 C C . PHE D 1 87 ? 45.643 36.452 26.857 1.00 98.36 88 PHE D C 1
ATOM 9837 O O . PHE D 1 87 ? 46.305 35.545 26.357 1.00 73.87 88 PHE D O 1
ATOM 9845 N N . ASP D 1 88 ? 46.109 37.700 27.154 1.00 77.33 89 ASP D N 1
ATOM 9846 C CA . ASP D 1 88 ? 47.466 38.256 26.941 1.00 100.00 89 ASP D CA 1
ATOM 9847 C C . ASP D 1 88 ? 47.636 38.920 25.585 1.00 82.83 89 ASP D C 1
ATOM 9848 O O . ASP D 1 88 ? 47.242 40.061 25.388 1.00 100.00 89 ASP D O 1
ATOM 9853 N N . GLU D 1 93 ? 46.641 40.385 29.971 1.00 100.00 94 GLU D N 1
ATOM 9854 C CA . GLU D 1 93 ? 45.534 41.177 29.450 1.00 92.98 94 GLU D CA 1
ATOM 9855 C C . GLU D 1 93 ? 44.357 40.327 28.925 1.00 73.25 94 GLU D C 1
ATOM 9856 O O . GLU D 1 93 ? 44.547 39.459 28.057 1.00 58.93 94 GLU D O 1
ATOM 9862 N N . GLU D 1 94 ? 43.129 40.602 29.449 1.00 54.74 95 GLU D N 1
ATOM 9863 C CA . GLU D 1 94 ? 41.876 39.906 29.050 1.00 33.48 95 GLU D CA 1
ATOM 9864 C C . GLU D 1 94 ? 41.146 40.646 27.937 1.00 87.43 95 GLU D C 1
ATOM 9865 O O . GLU D 1 94 ? 39.990 41.047 28.081 1.00 80.59 95 GLU D O 1
ATOM 9871 N N . VAL D 1 95 ? 41.895 40.802 26.847 1.00 48.77 96 VAL D N 1
ATOM 9872 C CA . VAL D 1 95 ? 41.539 41.459 25.610 1.00 92.86 96 VAL D CA 1
ATOM 9873 C C . VAL D 1 95 ? 40.276 40.909 24.981 1.00 45.15 96 VAL D C 1
ATOM 9874 O O . VAL D 1 95 ? 39.955 39.734 25.114 1.00 100.00 96 VAL D O 1
ATOM 9878 N N . LEU D 1 96 ? 39.569 41.769 24.267 1.00 47.21 97 LEU D N 1
ATOM 9879 C CA . LEU D 1 96 ? 38.364 41.352 23.612 1.00 61.95 97 LEU D CA 1
ATOM 9880 C C . LEU D 1 96 ? 38.451 41.523 22.122 1.00 35.21 97 LEU D C 1
ATOM 9881 O O . LEU D 1 96 ? 38.818 42.590 21.632 1.00 100.00 97 LEU D O 1
ATOM 9886 N N . MET D 1 97 ? 38.086 40.463 21.402 1.00 52.30 98 MET D N 1
ATOM 9887 C CA . MET D 1 97 ? 38.067 40.501 19.958 1.00 29.11 98 MET D CA 1
ATOM 9888 C C . MET D 1 97 ? 36.656 40.933 19.586 1.00 38.16 98 MET D C 1
ATOM 9889 O O . MET D 1 97 ? 35.758 40.126 19.382 1.00 39.45 98 MET D O 1
ATOM 9894 N N . ASN D 1 98 ? 36.478 42.243 19.520 1.00 36.93 99 ASN D N 1
ATOM 9895 C CA . ASN D 1 98 ? 35.210 42.884 19.245 1.00 82.38 99 ASN D CA 1
ATOM 9896 C C . ASN D 1 98 ? 35.412 43.817 18.099 1.00 100.00 99 ASN D C 1
ATOM 9897 O O . ASN D 1 98 ? 34.492 44.489 17.625 1.00 100.00 99 ASN D O 1
ATOM 9902 N N . ASP D 1 99 ? 36.653 43.840 17.674 1.00 41.61 100 ASP D N 1
ATOM 9903 C CA . ASP D 1 99 ? 37.059 44.697 16.616 1.00 45.33 100 ASP D CA 1
ATOM 9904 C C . ASP D 1 99 ? 37.632 43.934 15.488 1.00 31.86 100 ASP D C 1
ATOM 9905 O O . ASP D 1 99 ? 38.290 42.911 15.688 1.00 38.11 100 ASP D O 1
ATOM 9910 N N . ALA D 1 100 ? 37.395 44.479 14.297 1.00 47.78 101 ALA D N 1
ATOM 9911 C CA . ALA D 1 100 ? 37.889 43.918 13.063 1.00 72.16 101 ALA D CA 1
ATOM 9912 C C . ALA D 1 100 ? 39.414 43.927 13.102 1.00 19.55 101 ALA D C 1
ATOM 9913 O O . ALA D 1 100 ? 40.132 43.317 12.297 1.00 59.04 101 ALA D O 1
ATOM 9915 N N . LYS D 1 101 ? 39.888 44.660 14.069 1.00 70.53 102 LYS D N 1
ATOM 9916 C CA . LYS D 1 101 ? 41.276 44.801 14.354 1.00 26.56 102 LYS D CA 1
ATOM 9917 C C . LYS D 1 101 ? 41.830 43.391 14.553 1.00 38.01 102 LYS D C 1
ATOM 9918 O O . LYS D 1 101 ? 42.961 43.065 14.181 1.00 51.84 102 LYS D O 1
ATOM 9924 N N . TYR D 1 102 ? 40.970 42.550 15.144 1.00 56.70 103 TYR D N 1
ATOM 9925 C CA . TYR D 1 102 ? 41.307 41.176 15.426 1.00 25.77 103 TYR D CA 1
ATOM 9926 C C . TYR D 1 102 ? 41.169 40.247 14.255 1.00 47.57 103 TYR D C 1
ATOM 9927 O O . TYR D 1 102 ? 41.677 39.141 14.319 1.00 22.87 103 TYR D O 1
ATOM 9936 N N . LEU D 1 103 ? 40.481 40.710 13.200 1.00 22.19 104 LEU D N 1
ATOM 9937 C CA . LEU D 1 103 ? 40.254 39.950 11.972 1.00 20.76 104 LEU D CA 1
ATOM 9938 C C . LEU D 1 103 ? 41.543 39.755 11.233 1.00 31.02 104 LEU D C 1
ATOM 9939 O O . LEU D 1 103 ? 42.259 40.728 10.994 1.00 38.21 104 LEU D O 1
ATOM 9944 N N . ARG D 1 104 ? 41.826 38.491 10.897 1.00 28.05 105 ARG D N 1
ATOM 9945 C CA . ARG D 1 104 ? 43.060 38.140 10.206 1.00 25.44 105 ARG D CA 1
ATOM 9946 C C . ARG D 1 104 ? 42.858 37.691 8.787 1.00 46.09 105 ARG D C 1
ATOM 9947 O O . ARG D 1 104 ? 43.805 37.266 8.137 1.00 20.95 105 ARG D O 1
ATOM 9955 N N . ALA D 1 105 ? 41.631 37.745 8.313 1.00 23.21 106 ALA D N 1
ATOM 9956 C CA . ALA D 1 105 ? 41.341 37.352 6.953 1.00 15.90 106 ALA D CA 1
ATOM 9957 C C . ALA D 1 105 ? 40.245 38.250 6.412 1.00 43.06 106 ALA D C 1
ATOM 9958 O O . ALA D 1 105 ? 39.553 38.921 7.175 1.00 30.84 106 ALA D O 1
ATOM 9960 N N . PRO D 1 106 ? 40.102 38.277 5.092 1.00 19.34 107 PRO D N 1
ATOM 9961 C CA . PRO D 1 106 ? 39.089 39.084 4.446 1.00 23.29 107 PRO D CA 1
ATOM 9962 C C . PRO D 1 106 ? 37.774 38.323 4.352 1.00 11.27 107 PRO D C 1
ATOM 9963 O O . PRO D 1 106 ? 37.762 37.098 4.407 1.00 23.47 107 PRO D O 1
ATOM 9967 N N . THR D 1 107 ? 36.660 39.034 4.207 1.00 29.59 108 THR D N 1
ATOM 9968 C CA . THR D 1 107 ? 35.408 38.329 4.076 1.00 26.01 108 THR D CA 1
ATOM 9969 C C . THR D 1 107 ? 35.151 38.120 2.602 1.00 35.79 108 THR D C 1
ATOM 9970 O O . THR D 1 107 ? 35.665 38.836 1.758 1.00 25.61 108 THR D O 1
ATOM 9974 N N . ILE D 1 108 ? 34.323 37.159 2.281 1.00 21.85 109 ILE D N 1
ATOM 9975 C CA . ILE D 1 108 ? 34.001 36.987 0.898 1.00 26.08 109 ILE D CA 1
ATOM 9976 C C . ILE D 1 108 ? 33.138 38.172 0.477 1.00 17.88 109 ILE D C 1
ATOM 9977 O O . ILE D 1 108 ? 33.055 38.530 -0.698 1.00 37.84 109 ILE D O 1
ATOM 9982 N N . LEU D 1 109 ? 32.496 38.751 1.496 1.00 20.76 110 LEU D N 1
ATOM 9983 C CA . LEU D 1 109 ? 31.598 39.879 1.399 1.00 17.51 110 LEU D CA 1
ATOM 9984 C C . LEU D 1 109 ? 32.262 41.082 0.815 1.00 32.54 110 LEU D C 1
ATOM 9985 O O . LEU D 1 109 ? 31.758 41.689 -0.136 1.00 21.76 110 LEU D O 1
ATOM 9990 N N . ALA D 1 110 ? 33.402 41.427 1.415 1.00 35.29 111 ALA D N 1
ATOM 9991 C CA . ALA D 1 110 ? 34.122 42.584 0.973 1.00 15.16 111 ALA D CA 1
ATOM 9992 C C . ALA D 1 110 ? 34.682 42.461 -0.453 1.00 24.05 111 ALA D C 1
ATOM 9993 O O . ALA D 1 110 ? 34.788 43.442 -1.191 1.00 30.45 111 ALA D O 1
ATOM 9995 N N . GLU D 1 111 ? 35.002 41.237 -0.838 1.00 27.65 112 GLU D N 1
ATOM 9996 C CA . GLU D 1 111 ? 35.547 40.948 -2.151 1.00 12.00 112 GLU D CA 1
ATOM 9997 C C . GLU D 1 111 ? 34.531 41.040 -3.231 1.00 23.66 112 GLU D C 1
ATOM 9998 O O . GLU D 1 111 ? 34.811 41.544 -4.299 1.00 37.43 112 GLU D O 1
ATOM 10004 N N . MET D 1 112 ? 33.342 40.551 -2.948 1.00 10.34 113 MET D N 1
ATOM 10005 C CA . MET D 1 112 ? 32.320 40.635 -3.930 1.00 30.22 113 MET D CA 1
ATOM 10006 C C . MET D 1 112 ? 32.079 42.091 -4.224 1.00 26.21 113 MET D C 1
ATOM 10007 O O . MET D 1 112 ? 31.956 42.482 -5.380 1.00 30.75 113 MET D O 1
ATOM 10012 N N . ALA D 1 113 ? 32.046 42.894 -3.148 1.00 32.53 114 ALA D N 1
ATOM 10013 C CA . ALA D 1 113 ? 31.822 44.342 -3.253 1.00 13.75 114 ALA D CA 1
ATOM 10014 C C . ALA D 1 113 ? 32.891 45.031 -4.088 1.00 31.94 114 ALA D C 1
ATOM 10015 O O . ALA D 1 113 ? 32.581 45.838 -4.945 1.00 36.54 114 ALA D O 1
ATOM 10017 N N . LYS D 1 114 ? 34.151 44.698 -3.816 1.00 26.71 115 LYS D N 1
ATOM 10018 C CA . LYS D 1 114 ? 35.284 45.235 -4.532 1.00 38.00 115 LYS D CA 1
ATOM 10019 C C . LYS D 1 114 ? 35.206 44.870 -6.005 1.00 32.01 115 LYS D C 1
ATOM 10020 O O . LYS D 1 114 ? 35.674 45.603 -6.876 1.00 47.42 115 LYS D O 1
ATOM 10026 N N . ALA D 1 115 ? 34.615 43.720 -6.274 1.00 35.17 116 ALA D N 1
ATOM 10027 C CA . ALA D 1 115 ? 34.457 43.294 -7.632 1.00 40.33 116 ALA D CA 1
ATOM 10028 C C . ALA D 1 115 ? 33.277 44.021 -8.325 1.00 18.47 116 ALA D C 1
ATOM 10029 O O . ALA D 1 115 ? 32.952 43.771 -9.486 1.00 59.37 116 ALA D O 1
ATOM 10031 N N . GLY D 1 116 ? 32.654 44.950 -7.600 1.00 28.73 117 GLY D N 1
ATOM 10032 C CA . GLY D 1 116 ? 31.568 45.731 -8.157 1.00 27.47 117 GLY D CA 1
ATOM 10033 C C . GLY D 1 116 ? 30.164 45.295 -7.811 1.00 31.88 117 GLY D C 1
ATOM 10034 O O . GLY D 1 116 ? 29.170 45.900 -8.246 1.00 38.74 117 GLY D O 1
ATOM 10035 N N . GLN D 1 117 ? 30.052 44.259 -7.018 1.00 32.33 118 GLN D N 1
ATOM 10036 C CA . GLN D 1 117 ? 28.733 43.794 -6.652 1.00 25.29 118 GLN D CA 1
ATOM 10037 C C . GLN D 1 117 ? 28.085 44.622 -5.563 1.00 26.51 118 GLN D C 1
ATOM 10038 O O . GLN D 1 117 ? 28.763 45.231 -4.745 1.00 26.97 118 GLN D O 1
ATOM 10044 N N . LEU D 1 118 ? 26.741 44.623 -5.538 1.00 16.88 119 LEU D N 1
ATOM 10045 C CA . LEU D 1 118 ? 26.045 45.320 -4.487 1.00 24.87 119 LEU D CA 1
ATOM 10046 C C . LEU D 1 118 ? 25.752 44.285 -3.398 1.00 48.78 119 LEU D C 1
ATOM 10047 O O . LEU D 1 118 ? 24.859 43.438 -3.536 1.00 26.16 119 LEU D O 1
ATOM 10052 N N . VAL D 1 119 ? 26.555 44.345 -2.341 1.00 27.76 120 VAL D N 1
ATOM 10053 C CA . VAL D 1 119 ? 26.466 43.446 -1.205 1.00 24.46 120 VAL D CA 1
ATOM 10054 C C . VAL D 1 119 ? 25.747 44.110 -0.029 1.00 18.89 120 VAL D C 1
ATOM 10055 O O . VAL D 1 119 ? 25.978 45.291 0.275 1.00 20.81 120 VAL D O 1
ATOM 10059 N N . ALA D 1 120 ? 24.882 43.342 0.636 1.00 14.38 121 ALA D N 1
ATOM 10060 C CA . ALA D 1 120 ? 24.138 43.818 1.783 1.00 30.50 121 ALA D CA 1
ATOM 10061 C C . ALA D 1 120 ? 24.275 42.859 2.966 1.00 20.95 121 ALA D C 1
ATOM 10062 O O . ALA D 1 120 ? 24.287 41.630 2.816 1.00 19.70 121 ALA D O 1
ATOM 10064 N N . VAL D 1 121 ? 24.341 43.437 4.145 1.00 28.07 122 VAL D N 1
ATOM 10065 C CA . VAL D 1 121 ? 24.439 42.673 5.365 1.00 15.71 122 VAL D CA 1
ATOM 10066 C C . VAL D 1 121 ? 23.477 43.199 6.364 1.00 13.44 122 VAL D C 1
ATOM 10067 O O . VAL D 1 121 ? 23.466 44.402 6.649 1.00 20.02 122 VAL D O 1
ATOM 10071 N N . VAL D 1 122 ? 22.684 42.291 6.914 1.00 20.44 123 VAL D N 1
ATOM 10072 C CA . VAL D 1 122 ? 21.740 42.665 7.948 1.00 20.38 123 VAL D CA 1
ATOM 10073 C C . VAL D 1 122 ? 21.836 41.693 9.126 1.00 14.23 123 VAL D C 1
ATOM 10074 O O . VAL D 1 122 ? 21.801 40.494 8.958 1.00 26.01 123 VAL D O 1
ATOM 10078 N N . THR D 1 123 ? 21.990 42.211 10.328 1.00 18.12 124 THR D N 1
ATOM 10079 C CA . THR D 1 123 ? 22.111 41.354 11.490 1.00 10.55 124 THR D CA 1
ATOM 10080 C C . THR D 1 123 ? 21.222 41.881 12.541 1.00 6.47 124 THR D C 1
ATOM 10081 O O . THR D 1 123 ? 20.916 43.070 12.556 1.00 16.30 124 THR D O 1
ATOM 10085 N N . ALA D 1 124 ? 20.822 41.012 13.431 1.00 12.08 125 ALA D N 1
ATOM 10086 C CA . ALA D 1 124 ? 19.959 41.452 14.500 1.00 15.51 125 ALA D CA 1
ATOM 10087 C C . ALA D 1 124 ? 20.729 42.273 15.529 1.00 13.91 125 ALA D C 1
ATOM 10088 O O . ALA D 1 124 ? 20.290 43.330 15.964 1.00 29.90 125 ALA D O 1
ATOM 10090 N N . LYS D 1 125 ? 21.897 41.773 15.922 1.00 32.53 126 LYS D N 1
ATOM 10091 C CA . LYS D 1 125 ? 22.703 42.468 16.898 1.00 25.44 126 LYS D CA 1
ATOM 10092 C C . LYS D 1 125 ? 23.707 43.364 16.269 1.00 12.06 126 LYS D C 1
ATOM 10093 O O . LYS D 1 125 ? 24.325 43.022 15.285 1.00 20.51 126 LYS D O 1
ATOM 10099 N N . ASP D 1 126 ? 23.835 44.542 16.820 1.00 15.68 127 ASP D N 1
ATOM 10100 C CA . ASP D 1 126 ? 24.760 45.485 16.241 1.00 18.01 127 ASP D CA 1
ATOM 10101 C C . ASP D 1 126 ? 26.229 45.098 16.347 1.00 35.81 127 ASP D C 1
ATOM 10102 O O . ASP D 1 126 ? 27.048 45.442 15.496 1.00 26.85 127 ASP D O 1
ATOM 10107 N N . LYS D 1 127 ? 26.584 44.410 17.411 1.00 21.50 128 LYS D N 1
ATOM 10108 C CA . LYS D 1 127 ? 27.974 44.038 17.620 1.00 24.64 128 LYS D CA 1
ATOM 10109 C C . LYS D 1 127 ? 28.553 43.197 16.507 1.00 39.41 128 LYS D C 1
ATOM 10110 O O . LYS D 1 127 ? 29.694 43.378 16.086 1.00 26.54 128 LYS D O 1
ATOM 10116 N N . LEU D 1 128 ? 27.750 42.263 16.042 1.00 22.34 129 LEU D N 1
ATOM 10117 C CA . LEU D 1 128 ? 28.145 41.377 14.957 1.00 12.98 129 LEU D CA 1
ATOM 10118 C C . LEU D 1 128 ? 28.463 42.213 13.722 1.00 22.20 129 LEU D C 1
ATOM 10119 O O . LEU D 1 128 ? 29.530 42.105 13.112 1.00 37.44 129 LEU D O 1
ATOM 10124 N N . ARG D 1 129 ? 27.495 43.066 13.406 1.00 27.21 130 ARG D N 1
ATOM 10125 C CA . ARG D 1 129 ? 27.526 43.988 12.307 1.00 23.33 130 ARG D CA 1
ATOM 10126 C C . ARG D 1 129 ? 28.907 44.626 12.132 1.00 33.08 130 ARG D C 1
ATOM 10127 O O . ARG D 1 129 ? 29.406 44.802 11.004 1.00 19.10 130 ARG D O 1
ATOM 10135 N N . ASN D 1 130 ? 29.548 44.944 13.250 1.00 38.67 131 ASN D N 1
ATOM 10136 C CA . ASN D 1 130 ? 30.885 45.549 13.234 1.00 29.99 131 ASN D CA 1
ATOM 10137 C C . ASN D 1 130 ? 31.915 44.632 12.646 1.00 43.01 131 ASN D C 1
ATOM 10138 O O . ASN D 1 130 ? 32.654 44.991 11.737 1.00 63.22 131 ASN D O 1
ATOM 10143 N N . LEU D 1 131 ? 31.970 43.440 13.204 1.00 26.02 132 LEU D N 1
ATOM 10144 C CA . LEU D 1 131 ? 32.915 42.472 12.734 1.00 44.42 132 LEU D CA 1
ATOM 10145 C C . LEU D 1 131 ? 32.724 42.131 11.251 1.00 36.88 132 LEU D C 1
ATOM 10146 O O . LEU D 1 131 ? 33.676 42.140 10.457 1.00 32.54 132 LEU D O 1
ATOM 10151 N N . LEU D 1 132 ? 31.476 41.827 10.887 1.00 33.34 133 LEU D N 1
ATOM 10152 C CA . LEU D 1 132 ? 31.105 41.422 9.536 1.00 20.68 133 LEU D CA 1
ATOM 10153 C C . LEU D 1 132 ? 31.335 42.431 8.435 1.00 44.22 133 LEU D C 1
ATOM 10154 O O . LEU D 1 132 ? 31.615 42.063 7.293 1.00 31.17 133 LEU D O 1
ATOM 10159 N N . GLY D 1 133 ? 31.136 43.693 8.763 1.00 34.07 134 GLY D N 1
ATOM 10160 C CA . GLY D 1 133 ? 31.295 44.755 7.782 1.00 31.75 134 GLY D CA 1
ATOM 10161 C C . GLY D 1 133 ? 32.720 45.201 7.522 1.00 23.95 134 GLY D C 1
ATOM 10162 O O . GLY D 1 133 ? 32.947 46.202 6.848 1.00 29.11 134 GLY D O 1
ATOM 10163 N N . HIS D 1 134 ? 33.680 44.461 8.056 1.00 42.72 135 HIS D N 1
ATOM 10164 C CA . HIS D 1 134 ? 35.049 44.813 7.848 1.00 12.76 135 HIS D CA 1
ATOM 10165 C C . HIS D 1 134 ? 35.389 44.965 6.349 1.00 55.69 135 HIS D C 1
ATOM 10166 O O . HIS D 1 134 ? 35.193 44.009 5.593 1.00 40.65 135 HIS D O 1
ATOM 10173 N N . GLN D 1 135 ? 35.864 46.176 5.955 1.00 31.95 136 GLN D N 1
ATOM 10174 C CA . GLN D 1 135 ? 36.274 46.542 4.582 1.00 20.70 136 GLN D CA 1
ATOM 10175 C C . GLN D 1 135 ? 35.160 46.453 3.540 1.00 26.75 136 GLN D C 1
ATOM 10176 O O . GLN D 1 135 ? 35.429 46.402 2.336 1.00 57.38 136 GLN D O 1
ATOM 10182 N N . LEU D 1 136 ? 33.915 46.406 3.997 1.00 31.56 137 LEU D N 1
ATOM 10183 C CA . LEU D 1 136 ? 32.786 46.282 3.091 1.00 25.54 137 LEU D CA 1
ATOM 10184 C C . LEU D 1 136 ? 32.216 47.577 2.597 1.00 22.14 137 LEU D C 1
ATOM 10185 O O . LEU D 1 136 ? 31.826 48.463 3.360 1.00 27.96 137 LEU D O 1
ATOM 10190 N N . LYS D 1 137 ? 32.134 47.672 1.299 1.00 29.85 138 LYS D N 1
ATOM 10191 C CA . LYS D 1 137 ? 31.552 48.843 0.726 1.00 34.13 138 LYS D CA 1
ATOM 10192 C C . LYS D 1 137 ? 30.197 48.493 0.150 1.00 14.27 138 LYS D C 1
ATOM 10193 O O . LYS D 1 137 ? 30.099 47.995 -0.965 1.00 35.76 138 LYS D O 1
ATOM 10199 N N . GLY D 1 138 ? 29.158 48.731 0.922 1.00 29.61 139 GLY D N 1
ATOM 10200 C CA . GLY D 1 138 ? 27.826 48.401 0.445 1.00 24.79 139 GLY D CA 1
ATOM 10201 C C . GLY D 1 138 ? 26.773 48.722 1.479 1.00 34.79 139 GLY D C 1
ATOM 10202 O O . GLY D 1 138 ? 26.858 49.763 2.113 1.00 38.95 139 GLY D O 1
ATOM 10203 N N . ILE D 1 139 ? 25.778 47.823 1.638 1.00 23.63 140 ILE D N 1
ATOM 10204 C CA . ILE D 1 139 ? 24.726 48.029 2.627 1.00 15.19 140 ILE D CA 1
ATOM 10205 C C . ILE D 1 139 ? 25.026 47.198 3.855 1.00 22.57 140 ILE D C 1
ATOM 10206 O O . ILE D 1 139 ? 25.211 45.989 3.724 1.00 27.76 140 ILE D O 1
ATOM 10211 N N . CYS D 1 140 ? 25.070 47.830 5.044 1.00 34.52 141 CYS D N 1
ATOM 10212 C CA . CYS D 1 140 ? 25.388 47.075 6.254 1.00 26.23 141 CYS D CA 1
ATOM 10213 C C . CYS D 1 140 ? 24.862 47.694 7.526 1.00 29.74 141 CYS D C 1
ATOM 10214 O O . CYS D 1 140 ? 25.336 48.748 7.950 1.00 31.86 141 CYS D O 1
ATOM 10217 N N . PHE D 1 141 ? 23.910 47.017 8.159 1.00 22.37 142 PHE D N 1
ATOM 10218 C CA . PHE D 1 141 ? 23.363 47.537 9.403 1.00 23.77 142 PHE D CA 1
ATOM 10219 C C . PHE D 1 141 ? 22.722 46.468 10.286 1.00 16.69 142 PHE D C 1
ATOM 10220 O O . PHE D 1 141 ? 22.628 45.309 9.892 1.00 17.55 142 PHE D O 1
ATOM 10228 N N . SER D 1 142 ? 22.299 46.855 11.498 1.00 15.27 143 SER D N 1
ATOM 10229 C CA . SER D 1 142 ? 21.667 45.911 12.404 1.00 14.84 143 SER D CA 1
ATOM 10230 C C . SER D 1 142 ? 20.241 46.343 12.728 1.00 20.84 143 SER D C 1
ATOM 10231 O O . SER D 1 142 ? 19.898 47.497 12.556 1.00 16.48 143 SER D O 1
ATOM 10234 N N . ALA D 1 143 ? 19.419 45.403 13.182 1.00 23.88 144 ALA D N 1
ATOM 10235 C CA . ALA D 1 143 ? 18.037 45.689 13.560 1.00 25.55 144 ALA D CA 1
ATOM 10236 C C . ALA D 1 143 ? 18.079 46.472 14.860 1.00 88.65 144 ALA D C 1
ATOM 10237 O O . ALA D 1 143 ? 17.294 47.392 15.132 1.00 25.44 144 ALA D O 1
ATOM 10239 N N . GLU D 1 144 ? 19.062 46.083 15.651 1.00 18.06 145 GLU D N 1
ATOM 10240 C CA . GLU D 1 144 ? 19.321 46.662 16.957 1.00 8.83 145 GLU D CA 1
ATOM 10241 C C . GLU D 1 144 ? 19.434 48.207 16.915 1.00 31.29 145 GLU D C 1
ATOM 10242 O O . GLU D 1 144 ? 18.959 48.884 17.813 1.00 43.60 145 GLU D O 1
ATOM 10248 N N . LYS D 1 145 ? 20.022 48.765 15.849 1.00 35.29 146 LYS D N 1
ATOM 10249 C CA . LYS D 1 145 ? 20.188 50.219 15.705 1.00 14.68 146 LYS D CA 1
ATOM 10250 C C . LYS D 1 145 ? 19.598 50.750 14.416 1.00 20.01 146 LYS D C 1
ATOM 10251 O O . LYS D 1 145 ? 20.137 51.660 13.777 1.00 27.79 146 LYS D O 1
ATOM 10257 N N . ALA D 1 146 ? 18.476 50.160 14.039 1.00 32.48 147 ALA D N 1
ATOM 10258 C CA . ALA D 1 146 ? 17.787 50.552 12.834 1.00 26.08 147 ALA D CA 1
ATOM 10259 C C . ALA D 1 146 ? 17.517 52.038 12.822 1.00 20.50 147 ALA D C 1
ATOM 10260 O O . ALA D 1 146 ? 17.638 52.701 11.797 1.00 34.56 147 ALA D O 1
ATOM 10262 N N . ASP D 1 147 ? 17.164 52.526 13.994 1.00 25.97 148 ASP D N 1
ATOM 10263 C CA . ASP D 1 147 ? 16.838 53.905 14.209 1.00 18.91 148 ASP D CA 1
ATOM 10264 C C . ASP D 1 147 ? 17.904 54.871 13.774 1.00 37.37 148 ASP D C 1
ATOM 10265 O O . ASP D 1 147 ? 17.582 56.017 13.476 1.00 43.80 148 ASP D O 1
ATOM 10270 N N . GLN D 1 148 ? 19.166 54.433 13.754 1.00 24.93 149 GLN D N 1
ATOM 10271 C CA . GLN D 1 148 ? 20.158 55.374 13.350 1.00 18.15 149 GLN D CA 1
ATOM 10272 C C . GLN D 1 148 ? 20.915 55.142 12.088 1.00 32.61 149 GLN D C 1
ATOM 10273 O O . GLN D 1 148 ? 22.055 55.604 11.954 1.00 37.23 149 GLN D O 1
ATOM 10279 N N . VAL D 1 149 ? 20.305 54.474 11.140 1.00 35.83 150 VAL D N 1
ATOM 10280 C CA . VAL D 1 149 ? 21.009 54.269 9.900 1.00 25.52 150 VAL D CA 1
ATOM 10281 C C . VAL D 1 149 ? 21.004 55.507 9.030 1.00 45.67 150 VAL D C 1
ATOM 10282 O O . VAL D 1 149 ? 20.020 56.248 8.961 1.00 49.78 150 VAL D O 1
ATOM 10286 N N . ASN D 1 150 ? 22.126 55.688 8.366 1.00 27.14 151 ASN D N 1
ATOM 10287 C CA . ASN D 1 150 ? 22.344 56.775 7.445 1.00 31.89 151 ASN D CA 1
ATOM 10288 C C . ASN D 1 150 ? 23.029 56.251 6.199 1.00 43.60 151 ASN D C 1
ATOM 10289 O O . ASN D 1 150 ? 23.759 55.265 6.229 1.00 37.24 151 ASN D O 1
ATOM 10294 N N . LEU D 1 151 ? 22.774 56.921 5.104 1.00 42.75 152 LEU D N 1
ATOM 10295 C CA . LEU D 1 151 ? 23.324 56.549 3.817 1.00 42.86 152 LEU D CA 1
ATOM 10296 C C . LEU D 1 151 ? 24.828 56.342 3.744 1.00 34.86 152 LEU D C 1
ATOM 10297 O O . LEU D 1 151 ? 25.329 55.387 3.152 1.00 32.84 152 LEU D O 1
ATOM 10302 N N . GLU D 1 152 ? 25.554 57.265 4.315 1.00 32.35 153 GLU D N 1
ATOM 10303 C CA . GLU D 1 152 ? 26.995 57.184 4.271 1.00 68.87 153 GLU D CA 1
ATOM 10304 C C . GLU D 1 152 ? 27.581 56.073 5.105 1.00 36.80 153 GLU D C 1
ATOM 10305 O O . GLU D 1 152 ? 28.529 55.407 4.692 1.00 44.35 153 GLU D O 1
ATOM 10311 N N . GLU D 1 153 ? 27.020 55.903 6.289 1.00 48.15 154 GLU D N 1
ATOM 10312 C CA . GLU D 1 153 ? 27.460 54.901 7.217 1.00 40.42 154 GLU D CA 1
ATOM 10313 C C . GLU D 1 153 ? 26.974 53.500 6.861 1.00 55.05 154 GLU D C 1
ATOM 10314 O O . GLU D 1 153 ? 27.736 52.522 6.809 1.00 52.53 154 GLU D O 1
ATOM 10320 N N . HIS D 1 154 ? 25.667 53.412 6.616 1.00 37.52 155 HIS D N 1
ATOM 10321 C CA . HIS D 1 154 ? 25.047 52.146 6.329 1.00 34.30 155 HIS D CA 1
ATOM 10322 C C . HIS D 1 154 ? 24.564 51.843 4.942 1.00 27.93 155 HIS D C 1
ATOM 10323 O O . HIS D 1 154 ? 24.098 50.734 4.711 1.00 31.66 155 HIS D O 1
ATOM 10330 N N . GLY D 1 155 ? 24.671 52.787 4.030 1.00 34.79 156 GLY D N 1
ATOM 10331 C CA . GLY D 1 155 ? 24.228 52.512 2.674 1.00 16.78 156 GLY D CA 1
ATOM 10332 C C . GLY D 1 155 ? 22.713 52.534 2.528 1.00 41.72 156 GLY D C 1
ATOM 10333 O O . GLY D 1 155 ? 22.139 52.234 1.475 1.00 36.86 156 GLY D O 1
ATOM 10334 N N . VAL D 1 156 ? 22.051 52.914 3.581 1.00 31.98 157 VAL D N 1
ATOM 10335 C CA . VAL D 1 156 ? 20.625 52.952 3.498 1.00 32.66 157 VAL D CA 1
ATOM 10336 C C . VAL D 1 156 ? 20.091 54.006 4.436 1.00 33.25 157 VAL D C 1
ATOM 10337 O O . VAL D 1 156 ? 20.846 54.558 5.239 1.00 34.42 157 VAL D O 1
ATOM 10341 N N . GLU D 1 157 ? 18.796 54.308 4.311 1.00 43.32 158 GLU D N 1
ATOM 10342 C CA . GLU D 1 157 ? 18.200 55.300 5.178 1.00 25.79 158 GLU D CA 1
ATOM 10343 C C . GLU D 1 157 ? 16.715 55.102 5.294 1.00 53.32 158 GLU D C 1
ATOM 10344 O O . GLU D 1 157 ? 16.099 54.618 4.348 1.00 42.82 158 GLU D O 1
ATOM 10350 N N . ASN D 1 158 ? 16.157 55.470 6.467 1.00 27.51 159 ASN D N 1
ATOM 10351 C CA . ASN D 1 158 ? 14.736 55.337 6.742 1.00 100.00 159 ASN D CA 1
ATOM 10352 C C . ASN D 1 158 ? 14.194 53.929 6.570 1.00 44.45 159 ASN D C 1
ATOM 10353 O O . ASN D 1 158 ? 13.122 53.726 6.007 1.00 28.33 159 ASN D O 1
ATOM 10358 N N . ILE D 1 159 ? 14.930 52.950 7.077 1.00 54.81 160 ILE D N 1
ATOM 10359 C CA . ILE D 1 159 ? 14.520 51.566 6.975 1.00 28.94 160 ILE D CA 1
ATOM 10360 C C . ILE D 1 159 ? 13.313 51.241 7.848 1.00 25.69 160 ILE D C 1
ATOM 10361 O O . ILE D 1 159 ? 12.500 50.381 7.492 1.00 59.41 160 ILE D O 1
ATOM 10366 N N . LEU D 1 160 ? 13.196 51.958 8.986 1.00 37.80 161 LEU D N 1
ATOM 10367 C CA . LEU D 1 160 ? 12.105 51.821 9.967 1.00 28.76 161 LEU D CA 1
ATOM 10368 C C . LEU D 1 160 ? 10.744 52.056 9.299 1.00 36.42 161 LEU D C 1
ATOM 10369 O O . LEU D 1 160 ? 9.769 51.309 9.468 1.00 35.48 161 LEU D O 1
ATOM 10374 N N . ALA D 1 161 ? 10.704 53.148 8.538 1.00 41.23 162 ALA D N 1
ATOM 10375 C CA . ALA D 1 161 ? 9.517 53.572 7.815 1.00 37.37 162 ALA D CA 1
ATOM 10376 C C . ALA D 1 161 ? 9.142 52.593 6.711 1.00 40.93 162 ALA D C 1
ATOM 10377 O O . ALA D 1 161 ? 7.955 52.310 6.473 1.00 52.82 162 ALA D O 1
ATOM 10379 N N . ARG D 1 162 ? 10.198 52.105 6.053 1.00 36.02 163 ARG D N 1
ATOM 10380 C CA . ARG D 1 162 ? 10.153 51.156 4.961 1.00 23.38 163 ARG D CA 1
ATOM 10381 C C . ARG D 1 162 ? 9.649 49.811 5.412 1.00 42.74 163 ARG D C 1
ATOM 10382 O O . ARG D 1 162 ? 8.861 49.148 4.731 1.00 46.28 163 ARG D O 1
ATOM 10390 N N . VAL D 1 163 ? 10.157 49.439 6.576 1.00 92.90 164 VAL D N 1
ATOM 10391 C CA . VAL D 1 163 ? 9.856 48.195 7.226 1.00 67.02 164 VAL D CA 1
ATOM 10392 C C . VAL D 1 163 ? 8.502 48.239 7.947 1.00 31.49 164 VAL D C 1
ATOM 10393 O O . VAL D 1 163 ? 7.746 47.261 7.985 1.00 73.85 164 VAL D O 1
ATOM 10397 N N . GLY D 1 164 ? 8.174 49.413 8.484 1.00 43.40 165 GLY D N 1
ATOM 10398 C CA . GLY D 1 164 ? 6.905 49.608 9.155 1.00 45.76 165 GLY D CA 1
ATOM 10399 C C . GLY D 1 164 ? 6.873 48.990 10.520 1.00 46.14 165 GLY D C 1
ATOM 10400 O O . GLY D 1 164 ? 5.860 48.428 10.940 1.00 57.38 165 GLY D O 1
ATOM 10401 N N . MET D 1 165 ? 8.007 49.112 11.187 1.00 48.21 166 MET D N 1
ATOM 10402 C CA . MET D 1 165 ? 8.190 48.586 12.519 1.00 17.94 166 MET D CA 1
ATOM 10403 C C . MET D 1 165 ? 9.151 49.492 13.240 1.00 86.98 166 MET D C 1
ATOM 10404 O O . MET D 1 165 ? 10.046 50.030 12.622 1.00 41.90 166 MET D O 1
ATOM 10409 N N . PRO D 1 166 ? 8.941 49.651 14.537 1.00 20.83 167 PRO D N 1
ATOM 10410 C CA . PRO D 1 166 ? 9.768 50.467 15.386 1.00 49.95 167 PRO D CA 1
ATOM 10411 C C . PRO D 1 166 ? 11.020 49.703 15.756 1.00 26.61 167 PRO D C 1
ATOM 10412 O O . PRO D 1 166 ? 11.073 48.490 15.509 1.00 30.78 167 PRO D O 1
ATOM 10416 N N . VAL D 1 167 ? 12.015 50.405 16.335 1.00 37.66 168 VAL D N 1
ATOM 10417 C CA . VAL D 1 167 ? 13.227 49.731 16.759 1.00 35.15 168 VAL D CA 1
ATOM 10418 C C . VAL D 1 167 ? 12.764 48.641 17.722 1.00 34.28 168 VAL D C 1
ATOM 10419 O O . VAL D 1 167 ? 11.982 48.898 18.643 1.00 44.37 168 VAL D O 1
ATOM 10421 N N . PRO D 1 168 ? 13.173 47.404 17.480 1.00 72.48 169 PRO D N 1
ATOM 10422 C CA . PRO D 1 168 ? 12.760 46.298 18.328 1.00 27.91 169 PRO D CA 1
ATOM 10423 C C . PRO D 1 168 ? 13.615 46.161 19.585 1.00 35.71 169 PRO D C 1
ATOM 10424 O O . PRO D 1 168 ? 14.706 46.740 19.677 1.00 48.60 169 PRO D O 1
ATOM 10428 N N . SER D 1 169 ? 13.115 45.388 20.560 1.00 69.11 170 SER D N 1
ATOM 10429 C CA . SER D 1 169 ? 13.875 45.181 21.773 1.00 15.36 170 SER D CA 1
ATOM 10430 C C . SER D 1 169 ? 14.870 44.063 21.550 1.00 33.13 170 SER D C 1
ATOM 10431 O O . SER D 1 169 ? 14.535 43.035 20.963 1.00 26.54 170 SER D O 1
ATOM 10434 N N . VAL D 1 170 ? 16.087 44.279 22.010 1.00 24.55 171 VAL D N 1
ATOM 10435 C CA . VAL D 1 170 ? 17.143 43.299 21.868 1.00 34.09 171 VAL D CA 1
ATOM 10436 C C . VAL D 1 170 ? 16.703 41.931 22.405 1.00 31.90 171 VAL D C 1
ATOM 10437 O O . VAL D 1 170 ? 16.989 40.840 21.904 1.00 44.39 171 VAL D O 1
ATOM 10441 N N . TYR D 1 171 ? 15.953 41.981 23.446 1.00 26.78 172 TYR D N 1
ATOM 10442 C CA . TYR D 1 171 ? 15.505 40.759 24.023 1.00 34.27 172 TYR D CA 1
ATOM 10443 C C . TYR D 1 171 ? 14.063 40.528 23.623 1.00 94.76 172 TYR D C 1
ATOM 10444 O O . TYR D 1 171 ? 13.144 40.540 24.431 1.00 27.55 172 TYR D O 1
ATOM 10453 N N . SER D 1 172 ? 13.903 40.314 22.327 1.00 55.98 173 SER D N 1
ATOM 10454 C CA . SER D 1 172 ? 12.626 40.083 21.704 1.00 33.70 173 SER D CA 1
ATOM 10455 C C . SER D 1 172 ? 12.836 39.274 20.450 1.00 56.29 173 SER D C 1
ATOM 10456 O O . SER D 1 172 ? 13.967 39.220 19.921 1.00 42.40 173 SER D O 1
ATOM 10459 N N . ALA D 1 173 ? 11.740 38.665 19.990 1.00 26.11 174 ALA D N 1
ATOM 10460 C CA . ALA D 1 173 ? 11.750 37.862 18.770 1.00 16.22 174 ALA D CA 1
ATOM 10461 C C . ALA D 1 173 ? 11.664 38.797 17.587 1.00 23.41 174 ALA D C 1
ATOM 10462 O O . ALA D 1 173 ? 12.011 38.466 16.445 1.00 28.93 174 ALA D O 1
ATOM 10464 N N . ASP D 1 174 ? 11.178 39.990 17.909 1.00 28.91 175 ASP D N 1
ATOM 10465 C CA . ASP D 1 174 ? 10.978 41.054 16.960 1.00 26.04 175 ASP D CA 1
ATOM 10466 C C . ASP D 1 174 ? 12.272 41.518 16.336 1.00 20.31 175 ASP D C 1
ATOM 10467 O O . ASP D 1 174 ? 12.305 42.011 15.211 1.00 30.45 175 ASP D O 1
ATOM 10472 N N . LEU D 1 175 ? 13.354 41.324 17.066 1.00 28.52 176 LEU D N 1
ATOM 10473 C CA . LEU D 1 175 ? 14.649 41.706 16.563 1.00 12.91 176 LEU D CA 1
ATOM 10474 C C . LEU D 1 175 ? 14.974 40.922 15.268 1.00 16.08 176 LEU D C 1
ATOM 10475 O O . LEU D 1 175 ? 15.505 41.460 14.299 1.00 18.84 176 LEU D O 1
ATOM 10480 N N . SER D 1 176 ? 14.633 39.626 15.260 1.00 30.73 177 SER D N 1
ATOM 10481 C CA . SER D 1 176 ? 14.893 38.760 14.120 1.00 19.18 177 SER D CA 1
ATOM 10482 C C . SER D 1 176 ? 13.946 38.982 12.977 1.00 17.36 177 SER D C 1
ATOM 10483 O O . SER D 1 176 ? 14.339 38.932 11.803 1.00 12.73 177 SER D O 1
ATOM 10486 N N . GLU D 1 177 ? 12.682 39.209 13.321 1.00 17.09 178 GLU D N 1
ATOM 10487 C CA . GLU D 1 177 ? 11.712 39.453 12.296 1.00 17.46 178 GLU D CA 1
ATOM 10488 C C . GLU D 1 177 ? 12.180 40.656 11.490 1.00 17.45 178 GLU D C 1
ATOM 10489 O O . GLU D 1 177 ? 12.213 40.639 10.249 1.00 27.34 178 GLU D O 1
ATOM 10495 N N . PHE D 1 178 ? 12.549 41.705 12.237 1.00 15.78 179 PHE D N 1
ATOM 10496 C CA . PHE D 1 178 ? 13.044 42.934 11.652 1.00 20.66 179 PHE D CA 1
ATOM 10497 C C . PHE D 1 178 ? 14.083 42.643 10.621 1.00 19.37 179 PHE D C 1
ATOM 10498 O O . PHE D 1 178 ? 14.107 43.242 9.555 1.00 28.93 179 PHE D O 1
ATOM 10506 N N . VAL D 1 179 ? 14.939 41.685 10.942 1.00 26.51 180 VAL D N 1
ATOM 10507 C CA . VAL D 1 179 ? 15.963 41.287 10.013 1.00 21.59 180 VAL D CA 1
ATOM 10508 C C . VAL D 1 179 ? 15.329 40.773 8.695 1.00 18.45 180 VAL D C 1
ATOM 10509 O O . VAL D 1 179 ? 15.688 41.148 7.591 1.00 20.33 180 VAL D O 1
ATOM 10513 N N . PHE D 1 180 ? 14.377 39.886 8.810 1.00 26.25 181 PHE D N 1
ATOM 10514 C CA . PHE D 1 180 ? 13.715 39.345 7.642 1.00 22.67 181 PHE D CA 1
ATOM 10515 C C . PHE D 1 180 ? 12.955 40.380 6.867 1.00 28.88 181 PHE D C 1
ATOM 10516 O O . PHE D 1 180 ? 12.983 40.377 5.634 1.00 20.55 181 PHE D O 1
ATOM 10524 N N . ALA D 1 181 ? 12.269 41.246 7.599 1.00 18.95 182 ALA D N 1
ATOM 10525 C CA . ALA D 1 181 ? 11.466 42.313 7.007 1.00 23.92 182 ALA D CA 1
ATOM 10526 C C . ALA D 1 181 ? 12.319 43.303 6.262 1.00 31.66 182 ALA D C 1
ATOM 10527 O O . ALA D 1 181 ? 11.920 43.850 5.240 1.00 26.81 182 ALA D O 1
ATOM 10529 N N . ALA D 1 182 ? 13.502 43.530 6.793 1.00 32.53 183 ALA D N 1
ATOM 10530 C CA . ALA D 1 182 ? 14.412 44.449 6.173 1.00 6.33 183 ALA D CA 1
ATOM 10531 C C . ALA D 1 182 ? 14.992 43.871 4.903 1.00 18.23 183 ALA D C 1
ATOM 10532 O O . ALA D 1 182 ? 15.175 44.596 3.935 1.00 22.12 183 ALA D O 1
ATOM 10534 N N . GLY D 1 183 ? 15.278 42.552 4.952 1.00 17.64 184 GLY D N 1
ATOM 10535 C CA . GLY D 1 183 ? 15.820 41.801 3.841 1.00 10.67 184 GLY D CA 1
ATOM 10536 C C . GLY D 1 183 ? 14.855 41.740 2.672 1.00 23.83 184 GLY D C 1
ATOM 10537 O O . GLY D 1 183 ? 15.261 41.702 1.520 1.00 21.09 184 GLY D O 1
ATOM 10538 N N . LEU D 1 184 ? 13.570 41.793 2.976 1.00 17.66 185 LEU D N 1
ATOM 10539 C CA . LEU D 1 184 ? 12.550 41.770 1.933 1.00 22.24 185 LEU D CA 1
ATOM 10540 C C . LEU D 1 184 ? 12.494 43.101 1.230 1.00 19.97 185 LEU D C 1
ATOM 10541 O O . LEU D 1 184 ? 12.575 43.230 0.009 1.00 22.78 185 LEU D O 1
ATOM 10546 N N . SER D 1 185 ? 12.422 44.125 2.022 1.00 20.92 186 SER D N 1
ATOM 10547 C CA . SER D 1 185 ? 12.400 45.450 1.443 1.00 25.31 186 SER D CA 1
ATOM 10548 C C . SER D 1 185 ? 13.651 45.719 0.585 1.00 28.84 186 SER D C 1
ATOM 10549 O O . SER D 1 185 ? 13.561 46.335 -0.463 1.00 29.07 186 SER D O 1
ATOM 10552 N N . LEU D 1 186 ? 14.832 45.236 0.999 1.00 26.27 187 LEU D N 1
ATOM 10553 C CA . LEU D 1 186 ? 16.028 45.471 0.199 1.00 35.34 187 LEU D CA 1
ATOM 10554 C C . LEU D 1 186 ? 15.996 44.663 -1.081 1.00 27.59 187 LEU D C 1
ATOM 10555 O O . LEU D 1 186 ? 16.442 45.088 -2.140 1.00 25.19 187 LEU D O 1
ATOM 10560 N N . LEU D 1 187 ? 15.493 43.459 -0.964 1.00 23.59 188 LEU D N 1
ATOM 10561 C CA . LEU D 1 187 ? 15.392 42.587 -2.111 1.00 33.26 188 LEU D CA 1
ATOM 10562 C C . LEU D 1 187 ? 14.562 43.251 -3.203 1.00 45.32 188 LEU D C 1
ATOM 10563 O O . LEU D 1 187 ? 14.974 43.370 -4.350 1.00 50.23 188 LEU D O 1
ATOM 10568 N N . THR D 1 188 ? 13.366 43.676 -2.810 1.00 38.66 189 THR D N 1
ATOM 10569 C CA . THR D 1 188 ? 12.420 44.304 -3.699 1.00 31.66 189 THR D CA 1
ATOM 10570 C C . THR D 1 188 ? 12.704 45.763 -4.051 1.00 36.71 189 THR D C 1
ATOM 10571 O O . THR D 1 188 ? 11.957 46.375 -4.795 1.00 68.44 189 THR D O 1
ATOM 10575 N N . ASN D 1 189 ? 13.755 46.342 -3.521 1.00 26.30 190 ASN D N 1
ATOM 10576 C CA . ASN D 1 189 ? 14.019 47.714 -3.856 1.00 15.38 190 ASN D CA 1
ATOM 10577 C C . ASN D 1 189 ? 15.341 47.808 -4.484 1.00 22.41 190 ASN D C 1
ATOM 10578 O O . ASN D 1 189 ? 15.443 47.877 -5.697 1.00 32.78 190 ASN D O 1
ATOM 10583 N N . GLU D 1 190 ? 16.348 47.814 -3.640 1.00 37.03 191 GLU D N 1
ATOM 10584 C CA . GLU D 1 190 ? 17.707 47.859 -4.085 1.00 18.09 191 GLU D CA 1
ATOM 10585 C C . GLU D 1 190 ? 18.080 46.630 -4.908 1.00 19.68 191 GLU D C 1
ATOM 10586 O O . GLU D 1 190 ? 18.874 46.716 -5.845 1.00 38.05 191 GLU D O 1
ATOM 10592 N N . ARG D 1 191 ? 17.535 45.457 -4.550 1.00 18.24 192 ARG D N 1
ATOM 10593 C CA . ARG D 1 191 ? 17.871 44.219 -5.274 1.00 22.62 192 ARG D CA 1
ATOM 10594 C C . ARG D 1 191 ? 19.381 43.907 -5.217 1.00 26.52 192 ARG D C 1
ATOM 10595 O O . ARG D 1 191 ? 20.081 43.809 -6.219 1.00 30.52 192 ARG D O 1
ATOM 10603 N N . PRO D 1 192 ? 19.906 43.729 -4.038 1.00 40.02 193 PRO D N 1
ATOM 10604 C CA . PRO D 1 192 ? 21.315 43.446 -3.937 1.00 30.60 193 PRO D CA 1
ATOM 10605 C C . PRO D 1 192 ? 21.669 42.138 -4.636 1.00 25.39 193 PRO D C 1
ATOM 10606 O O . PRO D 1 192 ? 20.855 41.205 -4.776 1.00 21.58 193 PRO D O 1
ATOM 10610 N N . ASP D 1 193 ? 22.883 42.062 -5.095 1.00 12.40 194 ASP D N 1
ATOM 10611 C CA . ASP D 1 193 ? 23.358 40.862 -5.779 1.00 15.54 194 ASP D CA 1
ATOM 10612 C C . ASP D 1 193 ? 23.480 39.714 -4.797 1.00 37.04 194 ASP D C 1
ATOM 10613 O O . ASP D 1 193 ? 23.113 38.577 -5.080 1.00 22.92 194 ASP D O 1
ATOM 10618 N N . PHE D 1 194 ? 24.033 40.061 -3.633 1.00 31.10 195 PHE D N 1
ATOM 10619 C CA . PHE D 1 194 ? 24.270 39.148 -2.526 1.00 22.86 195 PHE D CA 1
ATOM 10620 C C . PHE D 1 194 ? 23.876 39.770 -1.209 1.00 14.00 195 PHE D C 1
ATOM 10621 O O . PHE D 1 194 ? 24.237 40.911 -0.911 1.00 36.54 195 PHE D O 1
ATOM 10629 N N . MET D 1 195 ? 23.155 39.013 -0.403 1.00 19.15 196 MET D N 1
ATOM 10630 C CA . MET D 1 195 ? 22.710 39.509 0.890 1.00 24.72 196 MET D CA 1
ATOM 10631 C C . MET D 1 195 ? 22.974 38.502 1.975 1.00 23.91 196 MET D C 1
ATOM 10632 O O . MET D 1 195 ? 22.772 37.316 1.792 1.00 28.35 196 MET D O 1
ATOM 10637 N N . TYR D 1 196 ? 23.409 38.985 3.108 1.00 22.25 197 TYR D N 1
ATOM 10638 C CA . TYR D 1 196 ? 23.681 38.110 4.220 1.00 13.12 197 TYR D CA 1
ATOM 10639 C C . TYR D 1 196 ? 22.859 38.532 5.377 1.00 19.38 197 TYR D C 1
ATOM 10640 O O . TYR D 1 196 ? 22.937 39.676 5.796 1.00 15.03 197 TYR D O 1
ATOM 10649 N N . LEU D 1 197 ? 22.082 37.606 5.889 1.00 14.26 198 LEU D N 1
ATOM 10650 C CA . LEU D 1 197 ? 21.224 37.889 7.004 1.00 26.13 198 LEU D CA 1
ATOM 10651 C C . LEU D 1 197 ? 21.552 37.006 8.154 1.00 9.21 198 LEU D C 1
ATOM 10652 O O . LEU D 1 197 ? 21.816 35.804 7.982 1.00 16.56 198 LEU D O 1
ATOM 10657 N N . SER D 1 198 ? 21.479 37.612 9.330 1.00 14.04 199 SER D N 1
ATOM 10658 C CA . SER D 1 198 ? 21.786 36.912 10.531 1.00 13.83 199 SER D CA 1
ATOM 10659 C C . SER D 1 198 ? 20.912 37.332 11.695 1.00 12.08 199 SER D C 1
ATOM 10660 O O . SER D 1 198 ? 20.833 38.517 12.056 1.00 16.60 199 SER D O 1
ATOM 10663 N N . THR D 1 199 ? 20.255 36.329 12.294 1.00 25.31 200 THR D N 1
ATOM 10664 C CA . THR D 1 199 ? 19.365 36.544 13.431 1.00 13.98 200 THR D CA 1
ATOM 10665 C C . THR D 1 199 ? 20.121 36.364 14.781 1.00 23.86 200 THR D C 1
ATOM 10666 O O . THR D 1 199 ? 21.355 36.422 14.806 1.00 18.08 200 THR D O 1
ATOM 10670 N N . THR D 1 200 ? 19.353 36.204 15.891 1.00 37.23 201 THR D N 1
ATOM 10671 C CA . THR D 1 200 ? 19.849 35.924 17.256 1.00 18.76 201 THR D CA 1
ATOM 10672 C C . THR D 1 200 ? 19.119 34.715 17.712 1.00 20.18 201 THR D C 1
ATOM 10673 O O . THR D 1 200 ? 18.001 34.420 17.229 1.00 11.68 201 THR D O 1
ATOM 10677 N N . ASP D 1 201 ? 19.710 34.053 18.663 1.00 21.93 202 ASP D N 1
ATOM 10678 C CA . ASP D 1 201 ? 19.127 32.848 19.170 1.00 6.08 202 ASP D CA 1
ATOM 10679 C C . ASP D 1 201 ? 18.414 33.079 20.428 1.00 3.85 202 ASP D C 1
ATOM 10680 O O . ASP D 1 201 ? 18.226 32.155 21.219 1.00 18.65 202 ASP D O 1
ATOM 10685 N N . TYR D 1 202 ? 17.921 34.274 20.553 1.00 11.67 203 TYR D N 1
ATOM 10686 C CA . TYR D 1 202 ? 17.160 34.615 21.711 1.00 10.27 203 TYR D CA 1
ATOM 10687 C C . TYR D 1 202 ? 15.996 33.638 21.947 1.00 42.50 203 TYR D C 1
ATOM 10688 O O . TYR D 1 202 ? 15.816 33.129 23.045 1.00 23.91 203 TYR D O 1
ATOM 10697 N N . VAL D 1 203 ? 15.213 33.352 20.903 1.00 21.85 204 VAL D N 1
ATOM 10698 C CA . VAL D 1 203 ? 14.068 32.426 21.019 1.00 24.63 204 VAL D CA 1
ATOM 10699 C C . VAL D 1 203 ? 14.463 30.978 21.400 1.00 9.43 204 VAL D C 1
ATOM 10700 O O . VAL D 1 203 ? 13.854 30.327 22.272 1.00 12.16 204 VAL D O 1
ATOM 10704 N N . GLN D 1 204 ? 15.509 30.502 20.738 1.00 18.20 205 GLN D N 1
ATOM 10705 C CA . GLN D 1 204 ? 16.045 29.171 20.916 1.00 24.78 205 GLN D CA 1
ATOM 10706 C C . GLN D 1 204 ? 16.623 28.926 22.299 1.00 12.94 205 GLN D C 1
ATOM 10707 O O . GLN D 1 204 ? 16.667 27.787 22.776 1.00 15.81 205 GLN D O 1
ATOM 10713 N N . HIS D 1 205 ? 17.046 30.018 22.925 1.00 21.47 206 HIS D N 1
ATOM 10714 C CA . HIS D 1 205 ? 17.579 29.987 24.256 1.00 17.75 206 HIS D CA 1
ATOM 10715 C C . HIS D 1 205 ? 16.401 29.893 25.260 1.00 15.61 206 HIS D C 1
ATOM 10716 O O . HIS D 1 205 ? 16.505 29.358 26.381 1.00 15.99 206 HIS D O 1
ATOM 10723 N N . LYS D 1 206 ? 15.268 30.434 24.860 1.00 28.75 207 LYS D N 1
ATOM 10724 C CA . LYS D 1 206 ? 14.130 30.429 25.742 1.00 15.54 207 LYS D CA 1
ATOM 10725 C C . LYS D 1 206 ? 13.150 29.306 25.534 1.00 21.11 207 LYS D C 1
ATOM 10726 O O . LYS D 1 206 ? 12.512 28.920 26.508 1.00 20.07 207 LYS D O 1
ATOM 10732 N N . HIS D 1 207 ? 13.041 28.800 24.281 1.00 15.66 208 HIS D N 1
ATOM 10733 C CA . HIS D 1 207 ? 12.097 27.734 23.943 1.00 27.59 208 HIS D CA 1
ATOM 10734 C C . HIS D 1 207 ? 12.715 26.596 23.213 1.00 10.68 208 HIS D C 1
ATOM 10735 O O . HIS D 1 207 ? 13.543 26.806 22.329 1.00 22.85 208 HIS D O 1
ATOM 10742 N N . ALA D 1 208 ? 12.261 25.378 23.594 1.00 24.13 209 ALA D N 1
ATOM 10743 C CA . ALA D 1 208 ? 12.720 24.133 22.979 1.00 22.26 209 ALA D CA 1
ATOM 10744 C C . ALA D 1 208 ? 11.910 23.855 21.719 1.00 23.13 209 ALA D C 1
ATOM 10745 O O . ALA D 1 208 ? 10.816 24.383 21.569 1.00 19.04 209 ALA D O 1
ATOM 10747 N N . PRO D 1 209 ? 12.423 23.036 20.794 1.00 17.85 210 PRO D N 1
ATOM 10748 C CA . PRO D 1 209 ? 11.658 22.775 19.591 1.00 29.84 210 PRO D CA 1
ATOM 10749 C C . PRO D 1 209 ? 10.308 22.176 19.868 1.00 9.81 210 PRO D C 1
ATOM 10750 O O . PRO D 1 209 ? 10.154 21.363 20.783 1.00 19.46 210 PRO D O 1
ATOM 10754 N N . GLY D 1 210 ? 9.313 22.516 19.056 1.00 26.05 211 GLY D N 1
ATOM 10755 C CA . GLY D 1 210 ? 8.009 21.899 19.266 1.00 12.90 211 GLY D CA 1
ATOM 10756 C C . GLY D 1 210 ? 7.033 22.656 20.131 1.00 14.84 211 GLY D C 1
ATOM 10757 O O . GLY D 1 210 ? 5.853 22.296 20.197 1.00 42.85 211 GLY D O 1
ATOM 10758 N N . THR D 1 211 ? 7.509 23.711 20.811 1.00 26.25 212 THR D N 1
ATOM 10759 C CA . THR D 1 211 ? 6.646 24.521 21.665 1.00 23.33 212 THR D CA 1
ATOM 10760 C C . THR D 1 211 ? 6.005 25.616 20.803 1.00 13.18 212 THR D C 1
ATOM 10761 O O . THR D 1 211 ? 6.567 26.028 19.791 1.00 18.19 212 THR D O 1
ATOM 10765 N N . PRO D 1 212 ? 4.826 26.056 21.183 1.00 36.57 213 PRO D N 1
ATOM 10766 C CA . PRO D 1 212 ? 4.101 27.092 20.462 1.00 16.16 213 PRO D CA 1
ATOM 10767 C C . PRO D 1 212 ? 4.972 28.280 20.060 1.00 23.33 213 PRO D C 1
ATOM 10768 O O . PRO D 1 212 ? 4.954 28.733 18.917 1.00 30.44 213 PRO D O 1
ATOM 10772 N N . GLU D 1 213 ? 5.738 28.754 21.033 1.00 23.47 214 GLU D N 1
ATOM 10773 C CA . GLU D 1 213 ? 6.615 29.885 20.865 1.00 9.65 214 GLU D CA 1
ATOM 10774 C C . GLU D 1 213 ? 7.655 29.648 19.809 1.00 26.26 214 GLU D C 1
ATOM 10775 O O . GLU D 1 213 ? 7.930 30.533 19.013 1.00 28.00 214 GLU D O 1
ATOM 10781 N N . ALA D 1 214 ? 8.237 28.445 19.828 1.00 26.48 215 ALA D N 1
ATOM 10782 C CA . ALA D 1 214 ? 9.245 28.085 18.859 1.00 24.94 215 ALA D CA 1
ATOM 10783 C C . ALA D 1 214 ? 8.589 27.953 17.493 1.00 27.91 215 ALA D C 1
ATOM 10784 O O . ALA D 1 214 ? 9.026 28.537 16.524 1.00 28.44 215 ALA D O 1
ATOM 10786 N N . ASN D 1 215 ? 7.505 27.172 17.440 1.00 15.19 216 ASN D N 1
ATOM 10787 C CA . ASN D 1 215 ? 6.798 26.968 16.192 1.00 18.71 216 ASN D CA 1
ATOM 10788 C C . ASN D 1 215 ? 6.408 28.284 15.530 1.00 14.94 216 ASN D C 1
ATOM 10789 O O . ASN D 1 215 ? 6.606 28.491 14.328 1.00 20.57 216 ASN D O 1
ATOM 10794 N N . ALA D 1 216 ? 5.858 29.171 16.348 1.00 9.05 217 ALA D N 1
ATOM 10795 C CA . ALA D 1 216 ? 5.451 30.494 15.888 1.00 2.54 217 ALA D CA 1
ATOM 10796 C C . ALA D 1 216 ? 6.564 31.305 15.234 1.00 20.14 217 ALA D C 1
ATOM 10797 O O . ALA D 1 216 ? 6.362 32.013 14.245 1.00 17.28 217 ALA D O 1
ATOM 10799 N N . PHE D 1 217 ? 7.775 31.202 15.795 1.00 26.87 218 PHE D N 1
ATOM 10800 C CA . PHE D 1 217 ? 8.893 31.939 15.269 1.00 1.00 218 PHE D CA 1
ATOM 10801 C C . PHE D 1 217 ? 9.293 31.419 13.921 1.00 1.00 218 PHE D C 1
ATOM 10802 O O . PHE D 1 217 ? 9.627 32.167 13.003 1.00 15.23 218 PHE D O 1
ATOM 10810 N N . TYR D 1 218 ? 9.274 30.088 13.837 1.00 8.35 219 TYR D N 1
ATOM 10811 C CA . TYR D 1 218 ? 9.614 29.358 12.635 1.00 10.98 219 TYR D CA 1
ATOM 10812 C C . TYR D 1 218 ? 8.585 29.556 11.533 1.00 22.57 219 TYR D C 1
ATOM 10813 O O . TYR D 1 218 ? 8.888 29.578 10.348 1.00 25.69 219 TYR D O 1
ATOM 10822 N N . ALA D 1 219 ? 7.345 29.675 11.956 1.00 14.79 220 ALA D N 1
ATOM 10823 C CA . ALA D 1 219 ? 6.277 29.920 11.040 1.00 20.92 220 ALA D CA 1
ATOM 10824 C C . ALA D 1 219 ? 6.563 31.275 10.427 1.00 39.13 220 ALA D C 1
ATOM 10825 O O . ALA D 1 219 ? 6.359 31.505 9.240 1.00 31.08 220 ALA D O 1
ATOM 10827 N N . MET D 1 220 ? 7.068 32.195 11.243 1.00 28.21 221 MET D N 1
ATOM 10828 C CA . MET D 1 220 ? 7.366 33.517 10.716 1.00 7.59 221 MET D CA 1
ATOM 10829 C C . MET D 1 220 ? 8.490 33.552 9.717 1.00 44.03 221 MET D C 1
ATOM 10830 O O . MET D 1 220 ? 8.423 34.232 8.711 1.00 33.28 221 MET D O 1
ATOM 10835 N N . MET D 1 221 ? 9.528 32.817 10.005 1.00 24.77 222 MET D N 1
ATOM 10836 C CA . MET D 1 221 ? 10.647 32.797 9.128 1.00 22.87 222 MET D CA 1
ATOM 10837 C C . MET D 1 221 ? 10.299 32.116 7.831 1.00 27.36 222 MET D C 1
ATOM 10838 O O . MET D 1 221 ? 10.735 32.524 6.762 1.00 20.16 222 MET D O 1
ATOM 10843 N N . ASP D 1 222 ? 9.510 31.044 7.947 1.00 18.79 223 ASP D N 1
ATOM 10844 C CA . ASP D 1 222 ? 9.098 30.289 6.792 1.00 19.77 223 ASP D CA 1
ATOM 10845 C C . ASP D 1 222 ? 8.378 31.190 5.767 1.00 28.09 223 ASP D C 1
ATOM 10846 O O . ASP D 1 222 ? 8.605 31.078 4.566 1.00 24.07 223 ASP D O 1
ATOM 10851 N N . SER D 1 223 ? 7.554 32.122 6.264 1.00 16.69 224 SER D N 1
ATOM 10852 C CA . SER D 1 223 ? 6.846 33.063 5.417 1.00 22.63 224 SER D CA 1
ATOM 10853 C C . SER D 1 223 ? 7.815 33.904 4.601 1.00 23.53 224 SER D C 1
ATOM 10854 O O . SER D 1 223 ? 7.666 34.087 3.401 1.00 29.67 224 SER D O 1
ATOM 10857 N N . TYR D 1 224 ? 8.862 34.365 5.256 1.00 26.45 225 TYR D N 1
ATOM 10858 C CA . TYR D 1 224 ? 9.880 35.154 4.608 1.00 26.89 225 TYR D CA 1
ATOM 10859 C C . TYR D 1 224 ? 10.644 34.373 3.573 1.00 17.84 225 TYR D C 1
ATOM 10860 O O . TYR D 1 224 ? 11.012 34.862 2.504 1.00 22.19 225 TYR D O 1
ATOM 10869 N N . PHE D 1 225 ? 10.908 33.150 3.887 1.00 13.56 226 PHE D N 1
ATOM 10870 C CA . PHE D 1 225 ? 11.629 32.327 2.942 1.00 9.97 226 PHE D CA 1
ATOM 10871 C C . PHE D 1 225 ? 10.796 32.198 1.678 1.00 15.33 226 PHE D C 1
ATOM 10872 O O . PHE D 1 225 ? 11.304 32.244 0.560 1.00 24.60 226 PHE D O 1
ATOM 10880 N N . LYS D 1 226 ? 9.500 32.005 1.892 1.00 25.56 227 LYS D N 1
ATOM 10881 C CA . LYS D 1 226 ? 8.543 31.858 0.823 1.00 10.93 227 LYS D CA 1
ATOM 10882 C C . LYS D 1 226 ? 8.548 33.064 -0.072 1.00 24.64 227 LYS D C 1
ATOM 10883 O O . LYS D 1 226 ? 8.656 32.974 -1.279 1.00 19.85 227 LYS D O 1
ATOM 10889 N N . ARG D 1 227 ? 8.441 34.204 0.555 1.00 16.93 228 ARG D N 1
ATOM 10890 C CA . ARG D 1 227 ? 8.452 35.423 -0.170 1.00 11.34 228 ARG D CA 1
ATOM 10891 C C . ARG D 1 227 ? 9.752 35.652 -0.905 1.00 28.62 228 ARG D C 1
ATOM 10892 O O . ARG D 1 227 ? 9.739 36.167 -2.002 1.00 52.70 228 ARG D O 1
ATOM 10900 N N . TYR D 1 228 ? 10.881 35.269 -0.308 1.00 18.80 229 TYR D N 1
ATOM 10901 C CA . TYR D 1 228 ? 12.140 35.476 -0.974 1.00 24.07 229 TYR D CA 1
ATOM 10902 C C . TYR D 1 228 ? 12.214 34.613 -2.187 1.00 23.72 229 TYR D C 1
ATOM 10903 O O . TYR D 1 228 ? 12.778 34.958 -3.226 1.00 36.72 229 TYR D O 1
ATOM 10912 N N . HIS D 1 229 ? 11.676 33.446 -2.015 1.00 20.61 230 HIS D N 1
ATOM 10913 C CA . HIS D 1 229 ? 11.710 32.499 -3.079 1.00 14.78 230 HIS D CA 1
ATOM 10914 C C . HIS D 1 229 ? 10.841 32.965 -4.229 1.00 28.59 230 HIS D C 1
ATOM 10915 O O . HIS D 1 229 ? 11.271 32.893 -5.357 1.00 21.92 230 HIS D O 1
ATOM 10922 N N . GLU D 1 230 ? 9.601 33.422 -3.884 1.00 29.14 231 GLU D N 1
ATOM 10923 C CA . GLU D 1 230 ? 8.605 33.931 -4.837 1.00 21.33 231 GLU D CA 1
ATOM 10924 C C . GLU D 1 230 ? 9.251 35.053 -5.677 1.00 44.98 231 GLU D C 1
ATOM 10925 O O . GLU D 1 230 ? 8.816 35.308 -6.789 1.00 45.49 231 GLU D O 1
ATOM 10931 N N . GLN D 1 231 ? 10.300 35.734 -5.128 1.00 31.19 232 GLN D N 1
ATOM 10932 C CA . GLN D 1 231 ? 10.996 36.869 -5.789 1.00 28.96 232 GLN D CA 1
ATOM 10933 C C . GLN D 1 231 ? 12.092 36.468 -6.733 1.00 21.49 232 GLN D C 1
ATOM 10934 O O . GLN D 1 231 ? 12.799 37.317 -7.289 1.00 44.53 232 GLN D O 1
ATOM 10940 N N . GLY D 1 232 ? 12.256 35.176 -6.895 1.00 17.35 233 GLY D N 1
ATOM 10941 C CA . GLY D 1 232 ? 13.291 34.721 -7.788 1.00 30.58 233 GLY D CA 1
ATOM 10942 C C . GLY D 1 232 ? 14.691 34.698 -7.163 1.00 23.58 233 GLY D C 1
ATOM 10943 O O . GLY D 1 232 ? 15.678 34.467 -7.838 1.00 29.81 233 GLY D O 1
ATOM 10944 N N . ALA D 1 233 ? 14.799 34.927 -5.875 1.00 32.92 234 ALA D N 1
ATOM 10945 C CA . ALA D 1 233 ? 16.123 34.882 -5.299 1.00 24.97 234 ALA D CA 1
ATOM 10946 C C . ALA D 1 233 ? 16.573 33.440 -5.018 1.00 16.09 234 ALA D C 1
ATOM 10947 O O . ALA D 1 233 ? 15.762 32.510 -4.929 1.00 24.66 234 ALA D O 1
ATOM 10949 N N . ILE D 1 234 ? 17.893 33.272 -4.919 1.00 36.38 235 ILE D N 1
ATOM 10950 C CA . ILE D 1 234 ? 18.478 31.999 -4.566 1.00 27.61 235 ILE D CA 1
ATOM 10951 C C . ILE D 1 234 ? 18.556 32.076 -3.044 1.00 29.13 235 ILE D C 1
ATOM 10952 O O . ILE D 1 234 ? 19.131 33.037 -2.525 1.00 20.48 235 ILE D O 1
ATOM 10957 N N . VAL D 1 235 ? 17.980 31.113 -2.332 1.00 34.54 236 VAL D N 1
ATOM 10958 C CA . VAL D 1 235 ? 18.002 31.151 -0.879 1.00 17.75 236 VAL D CA 1
ATOM 10959 C C . VAL D 1 235 ? 18.821 30.021 -0.272 1.00 22.24 236 VAL D C 1
ATOM 10960 O O . VAL D 1 235 ? 18.532 28.858 -0.478 1.00 27.47 236 VAL D O 1
ATOM 10964 N N . ALA D 1 236 ? 19.844 30.389 0.467 1.00 28.32 237 ALA D N 1
ATOM 10965 C CA . ALA D 1 236 ? 20.707 29.429 1.153 1.00 13.75 237 ALA D CA 1
ATOM 10966 C C . ALA D 1 236 ? 20.592 29.661 2.692 1.00 13.84 237 ALA D C 1
ATOM 10967 O O . ALA D 1 236 ? 20.786 30.786 3.186 1.00 43.81 237 ALA D O 1
ATOM 10969 N N . ILE D 1 237 ? 20.236 28.614 3.444 1.00 31.09 238 ILE D N 1
ATOM 10970 C CA . ILE D 1 237 ? 20.064 28.743 4.879 1.00 27.50 238 ILE D CA 1
ATOM 10971 C C . ILE D 1 237 ? 20.865 27.742 5.686 1.00 21.02 238 ILE D C 1
ATOM 10972 O O . ILE D 1 237 ? 20.831 26.557 5.411 1.00 18.45 238 ILE D O 1
ATOM 10977 N N . THR D 1 238 ? 21.529 28.250 6.722 1.00 36.20 239 THR D N 1
ATOM 10978 C CA . THR D 1 238 ? 22.273 27.438 7.652 1.00 19.24 239 THR D CA 1
ATOM 10979 C C . THR D 1 238 ? 22.129 27.990 9.064 1.00 29.95 239 THR D C 1
ATOM 10980 O O . THR D 1 238 ? 21.259 28.841 9.291 1.00 8.60 239 THR D O 1
ATOM 10984 N N . ALA D 1 239 ? 22.950 27.492 10.007 1.00 9.01 240 ALA D N 1
ATOM 10985 C CA . ALA D 1 239 ? 22.973 27.975 11.398 1.00 13.37 240 ALA D CA 1
ATOM 10986 C C . ALA D 1 239 ? 24.451 28.163 11.881 1.00 9.58 240 ALA D C 1
ATOM 10987 O O . ALA D 1 239 ? 25.378 27.613 11.283 1.00 8.80 240 ALA D O 1
ATOM 10989 N N . ASP D 1 240 ? 24.678 28.920 12.954 1.00 9.28 241 ASP D N 1
ATOM 10990 C CA . ASP D 1 240 ? 26.053 29.123 13.427 1.00 21.24 241 ASP D CA 1
ATOM 10991 C C . ASP D 1 240 ? 26.462 28.017 14.370 1.00 25.22 241 ASP D C 1
ATOM 10992 O O . ASP D 1 240 ? 27.631 27.707 14.512 1.00 15.24 241 ASP D O 1
ATOM 10997 N N . HIS D 1 241 ? 25.432 27.438 14.995 1.00 24.22 242 HIS D N 1
ATOM 10998 C CA . HIS D 1 241 ? 25.473 26.341 15.985 1.00 20.68 242 HIS D CA 1
ATOM 10999 C C . HIS D 1 241 ? 24.054 25.877 16.280 1.00 11.54 242 HIS D C 1
ATOM 11000 O O . HIS D 1 241 ? 23.099 26.552 15.940 1.00 22.24 242 HIS D O 1
ATOM 11007 N N . GLY D 1 242 ? 23.988 24.749 16.983 1.00 13.84 243 GLY D N 1
ATOM 11008 C CA . GLY D 1 242 ? 22.809 24.108 17.466 1.00 5.03 243 GLY D CA 1
ATOM 11009 C C . GLY D 1 242 ? 22.390 24.642 18.848 1.00 9.66 243 GLY D C 1
ATOM 11010 O O . GLY D 1 242 ? 22.658 25.763 19.244 1.00 16.31 243 GLY D O 1
ATOM 11011 N N . MET D 1 243 ? 21.732 23.840 19.605 1.00 8.77 244 MET D N 1
ATOM 11012 C CA . MET D 1 243 ? 21.288 24.302 20.896 1.00 4.44 244 MET D CA 1
ATOM 11013 C C . MET D 1 243 ? 20.810 23.121 21.667 1.00 4.48 244 MET D C 1
ATOM 11014 O O . MET D 1 243 ? 20.329 22.153 21.091 1.00 32.19 244 MET D O 1
ATOM 11019 N N . ASN D 1 244 ? 20.908 23.192 22.979 1.00 5.92 245 ASN D N 1
ATOM 11020 C CA . ASN D 1 244 ? 20.464 22.086 23.807 1.00 2.75 245 ASN D CA 1
ATOM 11021 C C . ASN D 1 244 ? 20.030 22.544 25.222 1.00 6.30 245 ASN D C 1
ATOM 11022 O O . ASN D 1 244 ? 20.281 23.667 25.670 1.00 18.18 245 ASN D O 1
ATOM 11027 N N . ALA D 1 245 ? 19.353 21.651 25.904 1.00 18.33 246 ALA D N 1
ATOM 11028 C CA . ALA D 1 245 ? 18.954 21.865 27.251 1.00 4.11 246 ALA D CA 1
ATOM 11029 C C . ALA D 1 245 ? 20.219 21.575 28.040 1.00 38.20 246 ALA D C 1
ATOM 11030 O O . ALA D 1 245 ? 20.968 20.701 27.673 1.00 12.30 246 ALA D O 1
ATOM 11032 N N . LYS D 1 246 ? 20.451 22.291 29.100 1.00 23.08 247 LYS D N 1
ATOM 11033 C CA . LYS D 1 246 ? 21.620 22.088 29.937 1.00 15.85 247 LYS D CA 1
ATOM 11034 C C . LYS D 1 246 ? 21.073 21.951 31.372 1.00 15.58 247 LYS D C 1
ATOM 11035 O O . LYS D 1 246 ? 21.595 22.541 32.290 1.00 21.03 247 LYS D O 1
ATOM 11041 N N . THR D 1 247 ? 19.956 21.223 31.553 1.00 11.74 248 THR D N 1
ATOM 11042 C CA . THR D 1 247 ? 19.323 21.124 32.851 1.00 6.93 248 THR D CA 1
ATOM 11043 C C . THR D 1 247 ? 18.918 19.725 33.235 1.00 8.24 248 THR D C 1
ATOM 11044 O O . THR D 1 247 ? 19.107 18.803 32.472 1.00 8.38 248 THR D O 1
ATOM 11048 N N . ASP D 1 248 ? 18.382 19.613 34.452 1.00 7.84 249 ASP D N 1
ATOM 11049 C CA . ASP D 1 248 ? 17.889 18.382 34.952 1.00 1.82 249 ASP D CA 1
ATOM 11050 C C . ASP D 1 248 ? 16.421 18.318 34.514 1.00 27.91 249 ASP D C 1
ATOM 11051 O O . ASP D 1 248 ? 15.958 19.105 33.699 1.00 12.08 249 ASP D O 1
ATOM 11056 N N . ALA D 1 249 ? 15.696 17.405 35.084 1.00 18.83 250 ALA D N 1
ATOM 11057 C CA . ALA D 1 249 ? 14.311 17.175 34.733 1.00 13.93 250 ALA D CA 1
ATOM 11058 C C . ALA D 1 249 ? 13.375 18.249 35.177 1.00 24.56 250 ALA D C 1
ATOM 11059 O O . ALA D 1 249 ? 12.229 18.299 34.763 1.00 20.76 250 ALA D O 1
ATOM 11061 N N . ILE D 1 250 ? 13.846 19.076 36.052 1.00 30.14 251 ILE D N 1
ATOM 11062 C CA . ILE D 1 250 ? 12.995 20.115 36.518 1.00 12.87 251 ILE D CA 1
ATOM 11063 C C . ILE D 1 250 ? 13.538 21.480 36.152 1.00 14.69 251 ILE D C 1
ATOM 11064 O O . ILE D 1 250 ? 13.190 22.487 36.747 1.00 22.58 251 ILE D O 1
ATOM 11069 N N . GLY D 1 251 ? 14.398 21.544 35.171 1.00 16.01 252 GLY D N 1
ATOM 11070 C CA . GLY D 1 251 ? 14.871 22.840 34.800 1.00 23.31 252 GLY D CA 1
ATOM 11071 C C . GLY D 1 251 ? 16.065 23.356 35.563 1.00 24.82 252 GLY D C 1
ATOM 11072 O O . GLY D 1 251 ? 16.527 24.455 35.277 1.00 20.76 252 GLY D O 1
ATOM 11073 N N . ARG D 1 252 ? 16.594 22.620 36.529 1.00 14.03 253 ARG D N 1
ATOM 11074 C CA . ARG D 1 252 ? 17.782 23.190 37.197 1.00 23.90 253 ARG D CA 1
ATOM 11075 C C . ARG D 1 252 ? 19.018 22.965 36.384 1.00 8.57 253 ARG D C 1
ATOM 11076 O O . ARG D 1 252 ? 19.214 21.874 35.859 1.00 24.69 253 ARG D O 1
ATOM 11084 N N . PRO D 1 253 ? 19.833 24.035 36.228 1.00 22.17 254 PRO D N 1
ATOM 11085 C CA . PRO D 1 253 ? 21.044 23.985 35.430 1.00 20.04 254 PRO D CA 1
ATOM 11086 C C . PRO D 1 253 ? 22.075 23.058 36.015 1.00 23.59 254 PRO D C 1
ATOM 11087 O O . PRO D 1 253 ? 22.203 22.929 37.226 1.00 15.30 254 PRO D O 1
ATOM 11091 N N . ASN D 1 254 ? 22.787 22.436 35.100 1.00 10.81 255 ASN D N 1
ATOM 11092 C CA . ASN D 1 254 ? 23.875 21.479 35.315 1.00 18.48 255 ASN D CA 1
ATOM 11093 C C . ASN D 1 254 ? 25.155 22.260 35.085 1.00 20.11 255 ASN D C 1
ATOM 11094 O O . ASN D 1 254 ? 25.637 22.371 33.970 1.00 21.63 255 ASN D O 1
ATOM 11099 N N . ILE D 1 255 ? 25.670 22.900 36.134 1.00 11.97 256 ILE D N 1
ATOM 11100 C CA . ILE D 1 255 ? 26.862 23.715 35.964 1.00 15.68 256 ILE D CA 1
ATOM 11101 C C . ILE D 1 255 ? 28.068 23.130 36.702 1.00 15.31 256 ILE D C 1
ATOM 11102 O O . ILE D 1 255 ? 27.937 22.455 37.718 1.00 24.00 256 ILE D O 1
ATOM 11107 N N . LEU D 1 256 ? 29.239 23.415 36.166 1.00 19.96 257 LEU D N 1
ATOM 11108 C CA . LEU D 1 256 ? 30.517 23.013 36.724 1.00 15.74 257 LEU D CA 1
ATOM 11109 C C . LEU D 1 256 ? 31.397 24.260 36.801 1.00 32.18 257 LEU D C 1
ATOM 11110 O O . LEU D 1 256 ? 31.877 24.760 35.791 1.00 27.72 257 LEU D O 1
ATOM 11115 N N . PHE D 1 257 ? 31.605 24.758 37.995 1.00 29.65 258 PHE D N 1
ATOM 11116 C CA . PHE D 1 257 ? 32.423 25.908 38.206 1.00 19.88 258 PHE D CA 1
ATOM 11117 C C . PHE D 1 257 ? 33.915 25.531 38.222 1.00 34.24 258 PHE D C 1
ATOM 11118 O O . PHE D 1 257 ? 34.495 25.219 39.242 1.00 31.02 258 PHE D O 1
ATOM 11126 N N . LEU D 1 258 ? 34.526 25.552 37.053 1.00 18.93 259 LEU D N 1
ATOM 11127 C CA . LEU D 1 258 ? 35.884 25.182 36.892 1.00 35.40 259 LEU D CA 1
ATOM 11128 C C . LEU D 1 258 ? 36.849 25.940 37.783 1.00 17.45 259 LEU D C 1
ATOM 11129 O O . LEU D 1 258 ? 37.711 25.335 38.408 1.00 45.07 259 LEU D O 1
ATOM 11134 N N . GLN D 1 259 ? 36.702 27.253 37.836 1.00 34.75 260 GLN D N 1
ATOM 11135 C CA . GLN D 1 259 ? 37.569 28.052 38.668 1.00 35.35 260 GLN D CA 1
ATOM 11136 C C . GLN D 1 259 ? 37.523 27.559 40.097 1.00 41.95 260 GLN D C 1
ATOM 11137 O O . GLN D 1 259 ? 38.535 27.355 40.725 1.00 20.78 260 GLN D O 1
ATOM 11143 N N . ASP D 1 260 ? 36.329 27.355 40.615 1.00 15.30 261 ASP D N 1
ATOM 11144 C CA . ASP D 1 260 ? 36.185 26.883 41.993 1.00 21.54 261 ASP D CA 1
ATOM 11145 C C . ASP D 1 260 ? 36.831 25.547 42.188 1.00 34.87 261 ASP D C 1
ATOM 11146 O O . ASP D 1 260 ? 37.598 25.324 43.112 1.00 38.30 261 ASP D O 1
ATOM 11151 N N . LEU D 1 261 ? 36.521 24.656 41.294 1.00 40.88 262 LEU D N 1
ATOM 11152 C CA . LEU D 1 261 ? 37.080 23.355 41.382 1.00 15.23 262 LEU D CA 1
ATOM 11153 C C . LEU D 1 261 ? 38.610 23.361 41.272 1.00 26.75 262 LEU D C 1
ATOM 11154 O O . LEU D 1 261 ? 39.291 22.641 41.979 1.00 31.90 262 LEU D O 1
ATOM 11159 N N . LEU D 1 262 ? 39.146 24.145 40.359 1.00 22.68 263 LEU D N 1
ATOM 11160 C CA . LEU D 1 262 ? 40.594 24.199 40.165 1.00 27.16 263 LEU D CA 1
ATOM 11161 C C . LEU D 1 262 ? 41.332 24.778 41.371 1.00 27.85 263 LEU D C 1
ATOM 11162 O O . LEU D 1 262 ? 42.363 24.259 41.810 1.00 37.53 263 LEU D O 1
ATOM 11167 N N . ASP D 1 263 ? 40.789 25.874 41.872 1.00 17.58 264 ASP D N 1
ATOM 11168 C CA . ASP D 1 263 ? 41.288 26.581 43.031 1.00 37.25 264 ASP D CA 1
ATOM 11169 C C . ASP D 1 263 ? 41.361 25.700 44.265 1.00 40.52 264 ASP D C 1
ATOM 11170 O O . ASP D 1 263 ? 42.244 25.835 45.106 1.00 55.57 264 ASP D O 1
ATOM 11175 N N . ALA D 1 264 ? 40.412 24.806 44.370 1.00 26.61 265 ALA D N 1
ATOM 11176 C CA . ALA D 1 264 ? 40.360 23.896 45.477 1.00 24.18 265 ALA D CA 1
ATOM 11177 C C . ALA D 1 264 ? 41.412 22.823 45.341 1.00 96.82 265 ALA D C 1
ATOM 11178 O O . ALA D 1 264 ? 41.910 22.283 46.320 1.00 35.76 265 ALA D O 1
ATOM 11180 N N . GLN D 1 265 ? 41.723 22.500 44.106 1.00 33.08 266 GLN D N 1
ATOM 11181 C CA . GLN D 1 265 ? 42.663 21.464 43.831 1.00 28.23 266 GLN D CA 1
ATOM 11182 C C . GLN D 1 265 ? 44.085 21.911 43.751 1.00 38.62 266 GLN D C 1
ATOM 11183 O O . GLN D 1 265 ? 44.990 21.200 44.167 1.00 44.84 266 GLN D O 1
ATOM 11189 N N . TYR D 1 266 ? 44.293 23.070 43.177 1.00 49.50 267 TYR D N 1
ATOM 11190 C CA . TYR D 1 266 ? 45.640 23.558 43.028 1.00 25.12 267 TYR D CA 1
ATOM 11191 C C . TYR D 1 266 ? 45.892 24.872 43.738 1.00 41.90 267 TYR D C 1
ATOM 11192 O O . TYR D 1 266 ? 46.990 25.429 43.675 1.00 39.90 267 TYR D O 1
ATOM 11201 N N . GLY D 1 267 ? 44.879 25.372 44.409 1.00 34.62 268 GLY D N 1
ATOM 11202 C CA . GLY D 1 267 ? 45.016 26.625 45.091 1.00 26.05 268 GLY D CA 1
ATOM 11203 C C . GLY D 1 267 ? 44.782 27.788 44.137 1.00 23.61 268 GLY D C 1
ATOM 11204 O O . GLY D 1 267 ? 45.294 27.834 43.007 1.00 27.67 268 GLY D O 1
ATOM 11205 N N . ALA D 1 268 ? 43.996 28.728 44.627 1.00 38.53 269 ALA D N 1
ATOM 11206 C CA . ALA D 1 268 ? 43.632 29.917 43.884 1.00 35.62 269 ALA D CA 1
ATOM 11207 C C . ALA D 1 268 ? 44.780 30.572 43.178 1.00 45.32 269 ALA D C 1
ATOM 11208 O O . ALA D 1 268 ? 45.949 30.234 43.377 1.00 60.02 269 ALA D O 1
ATOM 11210 N N . GLN D 1 269 ? 44.417 31.518 42.326 1.00 55.31 270 GLN D N 1
ATOM 11211 C CA . GLN D 1 269 ? 45.397 32.273 41.586 1.00 100.00 270 GLN D CA 1
ATOM 11212 C C . GLN D 1 269 ? 46.369 31.412 40.765 1.00 29.95 270 GLN D C 1
ATOM 11213 O O . GLN D 1 269 ? 47.252 31.950 40.085 1.00 100.00 270 GLN D O 1
ATOM 11219 N N . ARG D 1 270 ? 46.226 30.074 40.834 1.00 43.37 271 ARG D N 1
ATOM 11220 C CA . ARG D 1 270 ? 47.106 29.134 40.118 1.00 40.11 271 ARG D CA 1
ATOM 11221 C C . ARG D 1 270 ? 46.649 28.743 38.716 1.00 86.45 271 ARG D C 1
ATOM 11222 O O . ARG D 1 270 ? 47.429 28.210 37.926 1.00 32.50 271 ARG D O 1
ATOM 11230 N N . THR D 1 271 ? 45.369 28.970 38.437 1.00 82.61 272 THR D N 1
ATOM 11231 C CA . THR D 1 271 ? 44.763 28.668 37.150 1.00 28.06 272 THR D CA 1
ATOM 11232 C C . THR D 1 271 ? 43.872 29.823 36.706 1.00 45.32 272 THR D C 1
ATOM 11233 O O . THR D 1 271 ? 43.438 30.650 37.533 1.00 43.66 272 THR D O 1
ATOM 11237 N N . ARG D 1 272 ? 43.603 29.878 35.396 1.00 30.02 273 ARG D N 1
ATOM 11238 C CA . ARG D 1 272 ? 42.754 30.913 34.857 1.00 46.96 273 ARG D CA 1
ATOM 11239 C C . ARG D 1 272 ? 41.741 30.354 33.869 1.00 26.03 273 ARG D C 1
ATOM 11240 O O . ARG D 1 272 ? 42.087 30.053 32.722 1.00 32.43 273 ARG D O 1
ATOM 11248 N N . VAL D 1 273 ? 40.495 30.224 34.341 1.00 30.36 274 VAL D N 1
ATOM 11249 C CA . VAL D 1 273 ? 39.380 29.728 33.537 1.00 24.96 274 VAL D CA 1
ATOM 11250 C C . VAL D 1 273 ? 38.783 30.859 32.741 1.00 30.81 274 VAL D C 1
ATOM 11251 O O . VAL D 1 273 ? 38.301 31.821 33.336 1.00 20.59 274 VAL D O 1
ATOM 11255 N N . LEU D 1 274 ? 38.817 30.731 31.395 1.00 19.13 275 LEU D N 1
ATOM 11256 C CA . LEU D 1 274 ? 38.264 31.728 30.487 1.00 26.06 275 LEU D CA 1
ATOM 11257 C C . LEU D 1 274 ? 36.968 31.214 29.795 1.00 24.88 275 LEU D C 1
ATOM 11258 O O . LEU D 1 274 ? 36.928 30.102 29.258 1.00 39.99 275 LEU D O 1
ATOM 11263 N N . LEU D 1 275 ? 35.916 32.030 29.797 1.00 25.25 276 LEU D N 1
ATOM 11264 C CA . LEU D 1 275 ? 34.636 31.658 29.134 1.00 35.31 276 LEU D CA 1
ATOM 11265 C C . LEU D 1 275 ? 34.383 32.563 27.937 1.00 15.32 276 LEU D C 1
ATOM 11266 O O . LEU D 1 275 ? 33.762 33.611 28.099 1.00 43.70 276 LEU D O 1
ATOM 11271 N N . PRO D 1 276 ? 34.864 32.157 26.744 1.00 28.65 277 PRO D N 1
ATOM 11272 C CA . PRO D 1 276 ? 34.769 32.941 25.514 1.00 30.75 277 PRO D CA 1
ATOM 11273 C C . PRO D 1 276 ? 33.386 33.444 25.072 1.00 35.61 277 PRO D C 1
ATOM 11274 O O . PRO D 1 276 ? 33.128 33.629 23.893 1.00 23.11 277 PRO D O 1
ATOM 11278 N N . ILE D 1 277 ? 32.502 33.713 26.026 1.00 47.74 278 ILE D N 1
ATOM 11279 C CA . ILE D 1 277 ? 31.193 34.251 25.733 1.00 32.94 278 ILE D CA 1
ATOM 11280 C C . ILE D 1 277 ? 30.777 35.228 26.764 1.00 97.85 278 ILE D C 1
ATOM 11281 O O . ILE D 1 277 ? 31.471 35.422 27.753 1.00 40.59 278 ILE D O 1
ATOM 11286 N N . THR D 1 278 ? 29.617 35.823 26.530 1.00 55.37 279 THR D N 1
ATOM 11287 C CA . THR D 1 278 ? 29.091 36.818 27.435 1.00 44.79 279 THR D CA 1
ATOM 11288 C C . THR D 1 278 ? 27.567 36.890 27.345 1.00 34.38 279 THR D C 1
ATOM 11289 O O . THR D 1 278 ? 26.989 37.195 26.295 1.00 60.06 279 THR D O 1
ATOM 11293 N N . VAL D 1 283 ? 18.947 38.343 28.508 1.00 50.74 284 VAL D N 1
ATOM 11294 C CA . VAL D 1 283 ? 19.876 37.298 28.918 1.00 89.59 284 VAL D CA 1
ATOM 11295 C C . VAL D 1 283 ? 19.593 36.017 28.172 1.00 100.00 284 VAL D C 1
ATOM 11296 O O . VAL D 1 283 ? 18.433 35.613 27.986 1.00 60.61 284 VAL D O 1
ATOM 11300 N N . HIS D 1 284 ? 20.671 35.391 27.732 1.00 56.61 285 HIS D N 1
ATOM 11301 C CA . HIS D 1 284 ? 20.549 34.160 26.982 1.00 20.00 285 HIS D CA 1
ATOM 11302 C C . HIS D 1 284 ? 21.008 32.940 27.763 1.00 35.15 285 HIS D C 1
ATOM 11303 O O . HIS D 1 284 ? 20.277 31.949 27.880 1.00 27.73 285 HIS D O 1
ATOM 11310 N N . HIS D 1 285 ? 22.232 33.018 28.298 1.00 60.06 286 HIS D N 1
ATOM 11311 C CA . HIS D 1 285 ? 22.800 31.901 29.028 1.00 45.63 286 HIS D CA 1
ATOM 11312 C C . HIS D 1 285 ? 23.556 32.294 30.297 1.00 37.32 286 HIS D C 1
ATOM 11313 O O . HIS D 1 285 ? 24.095 31.428 30.971 1.00 51.31 286 HIS D O 1
ATOM 11320 N N . GLY D 1 286 ? 23.597 33.598 30.609 1.00 40.28 287 GLY D N 1
ATOM 11321 C CA . GLY D 1 286 ? 24.294 34.083 31.784 1.00 18.72 287 GLY D CA 1
ATOM 11322 C C . GLY D 1 286 ? 25.795 33.759 31.700 1.00 36.44 287 GLY D C 1
ATOM 11323 O O . GLY D 1 286 ? 26.429 33.644 32.740 1.00 31.33 287 GLY D O 1
ATOM 11324 N N . ALA D 1 287 ? 26.310 33.639 30.424 1.00 37.74 288 ALA D N 1
ATOM 11325 C CA . ALA D 1 287 ? 27.713 33.303 30.046 1.00 22.48 288 ALA D CA 1
ATOM 11326 C C . ALA D 1 287 ? 28.036 31.832 30.260 1.00 23.27 288 ALA D C 1
ATOM 11327 O O . ALA D 1 287 ? 29.193 31.438 30.542 1.00 25.71 288 ALA D O 1
ATOM 11329 N N . LEU D 1 288 ? 26.984 31.024 30.253 1.00 18.41 289 LEU D N 1
ATOM 11330 C CA . LEU D 1 288 ? 27.087 29.602 30.473 1.00 29.77 289 LEU D CA 1
ATOM 11331 C C . LEU D 1 288 ? 26.976 28.809 29.165 1.00 34.55 289 LEU D C 1
ATOM 11332 O O . LEU D 1 288 ? 25.936 28.792 28.495 1.00 19.38 289 LEU D O 1
ATOM 11337 N N . GLY D 1 289 ? 28.080 28.163 28.818 1.00 18.98 290 GLY D N 1
ATOM 11338 C CA . GLY D 1 289 ? 28.223 27.338 27.623 1.00 21.35 290 GLY D CA 1
ATOM 11339 C C . GLY D 1 289 ? 28.983 26.061 27.931 1.00 16.45 290 GLY D C 1
ATOM 11340 O O . GLY D 1 289 ? 29.517 25.879 29.015 1.00 30.62 290 GLY D O 1
ATOM 11341 N N . SER D 1 290 ? 29.038 25.171 26.958 1.00 19.20 291 SER D N 1
ATOM 11342 C CA . SER D 1 290 ? 29.695 23.901 27.126 1.00 13.94 291 SER D CA 1
ATOM 11343 C C . SER D 1 290 ? 31.126 23.906 26.615 1.00 22.39 291 SER D C 1
ATOM 11344 O O . SER D 1 290 ? 31.663 22.912 26.145 1.00 17.02 291 SER D O 1
ATOM 11347 N N . TYR D 1 291 ? 31.787 25.024 26.704 1.00 23.89 292 TYR D N 1
ATOM 11348 C CA . TYR D 1 291 ? 33.156 25.049 26.237 1.00 11.63 292 TYR D CA 1
ATOM 11349 C C . TYR D 1 291 ? 33.913 26.099 27.006 1.00 30.68 292 TYR D C 1
ATOM 11350 O O . TYR D 1 291 ? 33.414 27.187 27.193 1.00 19.63 292 TYR D O 1
ATOM 11359 N N . ALA D 1 292 ? 35.120 25.779 27.452 1.00 16.36 293 ALA D N 1
ATOM 11360 C CA . ALA D 1 292 ? 35.931 26.757 28.194 1.00 27.49 293 ALA D CA 1
ATOM 11361 C C . ALA D 1 292 ? 37.400 26.519 27.944 1.00 19.90 293 ALA D C 1
ATOM 11362 O O . ALA D 1 292 ? 37.782 25.460 27.426 1.00 23.68 293 ALA D O 1
ATOM 11364 N N . THR D 1 293 ? 38.219 27.504 28.313 1.00 29.56 294 THR D N 1
ATOM 11365 C CA . THR D 1 293 ? 39.678 27.400 28.181 1.00 21.27 294 THR D CA 1
ATOM 11366 C C . THR D 1 293 ? 40.318 27.596 29.516 1.00 27.29 294 THR D C 1
ATOM 11367 O O . THR D 1 293 ? 39.795 28.307 30.348 1.00 29.33 294 THR D O 1
ATOM 11371 N N . VAL D 1 294 ? 41.464 26.975 29.696 1.00 22.79 295 VAL D N 1
ATOM 11372 C CA . VAL D 1 294 ? 42.157 27.082 30.929 1.00 32.81 295 VAL D CA 1
ATOM 11373 C C . VAL D 1 294 ? 43.597 27.474 30.735 1.00 23.02 295 VAL D C 1
ATOM 11374 O O . VAL D 1 294 ? 44.324 26.884 29.925 1.00 38.16 295 VAL D O 1
ATOM 11378 N N . TYR D 1 295 ? 43.995 28.486 31.494 1.00 33.52 296 TYR D N 1
ATOM 11379 C CA . TYR D 1 295 ? 45.363 28.980 31.468 1.00 24.00 296 TYR D CA 1
ATOM 11380 C C . TYR D 1 295 ? 46.068 28.600 32.760 1.00 21.20 296 TYR D C 1
ATOM 11381 O O . TYR D 1 295 ? 45.650 28.987 33.835 1.00 24.88 296 TYR D O 1
ATOM 11390 N N . LEU D 1 296 ? 47.141 27.837 32.637 1.00 27.54 297 LEU D N 1
ATOM 11391 C CA . LEU D 1 296 ? 47.912 27.372 33.770 1.00 43.72 297 LEU D CA 1
ATOM 11392 C C . LEU D 1 296 ? 49.138 28.207 34.132 1.00 31.29 297 LEU D C 1
ATOM 11393 O O . LEU D 1 296 ? 50.035 28.446 33.322 1.00 53.87 297 LEU D O 1
ATOM 11398 N N . ARG D 1 297 ? 49.201 28.626 35.381 1.00 85.91 298 ARG D N 1
ATOM 11399 C CA . ARG D 1 297 ? 50.360 29.356 35.803 1.00 93.65 298 ARG D CA 1
ATOM 11400 C C . ARG D 1 297 ? 51.419 28.309 36.089 1.00 79.50 298 ARG D C 1
ATOM 11401 O O . ARG D 1 297 ? 51.110 27.278 36.686 1.00 71.31 298 ARG D O 1
ATOM 11403 N N . ASP D 1 298 ? 52.631 28.585 35.599 1.00 100.00 299 ASP D N 1
ATOM 11404 C CA . ASP D 1 298 ? 53.822 27.745 35.703 1.00 100.00 299 ASP D CA 1
ATOM 11405 C C . ASP D 1 298 ? 53.796 26.708 36.827 1.00 88.21 299 ASP D C 1
ATOM 11406 O O . ASP D 1 298 ? 54.227 25.562 36.677 1.00 52.40 299 ASP D O 1
ATOM 11411 N N . ALA D 1 299 ? 53.226 27.127 37.949 1.00 87.77 300 ALA D N 1
ATOM 11412 C CA . ALA D 1 299 ? 53.121 26.277 39.113 1.00 85.16 300 ALA D CA 1
ATOM 11413 C C . ALA D 1 299 ? 52.479 24.910 38.840 1.00 100.00 300 ALA D C 1
ATOM 11414 O O . ALA D 1 299 ? 52.953 23.883 39.327 1.00 100.00 300 ALA D O 1
ATOM 11416 N N . VAL D 1 300 ? 51.395 24.903 38.074 1.00 100.00 301 VAL D N 1
ATOM 11417 C CA . VAL D 1 300 ? 50.650 23.680 37.743 1.00 34.63 301 VAL D CA 1
ATOM 11418 C C . VAL D 1 300 ? 51.181 22.874 36.537 1.00 43.51 301 VAL D C 1
ATOM 11419 O O . VAL D 1 300 ? 51.624 23.439 35.518 1.00 73.43 301 VAL D O 1
ATOM 11423 N N . PRO D 1 301 ? 51.129 21.528 36.673 1.00 56.82 302 PRO D N 1
ATOM 11424 C CA . PRO D 1 301 ? 51.585 20.566 35.662 1.00 40.66 302 PRO D CA 1
ATOM 11425 C C . PRO D 1 301 ? 50.447 20.018 34.819 1.00 36.89 302 PRO D C 1
ATOM 11426 O O . PRO D 1 301 ? 49.602 19.245 35.297 1.00 47.20 302 PRO D O 1
ATOM 11430 N N . GLN D 1 302 ? 50.471 20.415 33.562 1.00 30.82 303 GLN D N 1
ATOM 11431 C CA . GLN D 1 302 ? 49.487 20.058 32.561 1.00 37.79 303 GLN D CA 1
ATOM 11432 C C . GLN D 1 302 ? 48.992 18.626 32.646 1.00 40.05 303 GLN D C 1
ATOM 11433 O O . GLN D 1 302 ? 47.815 18.331 32.528 1.00 30.57 303 GLN D O 1
ATOM 11439 N N . ARG D 1 303 ? 49.899 17.727 32.850 1.00 71.39 304 ARG D N 1
ATOM 11440 C CA . ARG D 1 303 ? 49.550 16.333 32.938 1.00 31.20 304 ARG D CA 1
ATOM 11441 C C . ARG D 1 303 ? 48.502 16.090 34.015 1.00 32.46 304 ARG D C 1
ATOM 11442 O O . ARG D 1 303 ? 47.477 15.419 33.829 1.00 40.45 304 ARG D O 1
ATOM 11450 N N . ASP D 1 304 ? 48.800 16.667 35.170 1.00 23.67 305 ASP D N 1
ATOM 11451 C CA . ASP D 1 304 ? 47.973 16.530 36.316 1.00 35.62 305 ASP D CA 1
ATOM 11452 C C . ASP D 1 304 ? 46.611 17.121 36.136 1.00 57.58 305 ASP D C 1
ATOM 11453 O O . ASP D 1 304 ? 45.606 16.483 36.429 1.00 34.47 305 ASP D O 1
ATOM 11458 N N . ALA D 1 305 ? 46.611 18.356 35.653 1.00 27.67 306 ALA D N 1
ATOM 11459 C CA . ALA D 1 305 ? 45.405 19.121 35.406 1.00 35.73 306 ALA D CA 1
ATOM 11460 C C . ALA D 1 305 ? 44.421 18.384 34.507 1.00 13.68 306 ALA D C 1
ATOM 11461 O O . ALA D 1 305 ? 43.234 18.325 34.777 1.00 40.36 306 ALA D O 1
ATOM 11463 N N . ILE D 1 306 ? 44.956 17.792 33.447 1.00 32.73 307 ILE D N 1
ATOM 11464 C CA . ILE D 1 306 ? 44.161 17.057 32.510 1.00 19.45 307 ILE D CA 1
ATOM 11465 C C . ILE D 1 306 ? 43.467 15.904 33.150 1.00 39.73 307 ILE D C 1
ATOM 11466 O O . ILE D 1 306 ? 42.250 15.687 32.940 1.00 30.14 307 ILE D O 1
ATOM 11471 N N . ASP D 1 307 ? 44.257 15.163 33.928 1.00 25.49 308 ASP D N 1
ATOM 11472 C CA . ASP D 1 307 ? 43.743 13.990 34.597 1.00 21.53 308 ASP D CA 1
ATOM 11473 C C . ASP D 1 307 ? 42.687 14.336 35.610 1.00 43.71 308 ASP D C 1
ATOM 11474 O O . ASP D 1 307 ? 41.608 13.733 35.717 1.00 22.49 308 ASP D O 1
ATOM 11479 N N . PHE D 1 308 ? 42.988 15.383 36.316 1.00 14.39 309 PHE D N 1
ATOM 11480 C CA . PHE D 1 308 ? 42.080 15.886 37.282 1.00 15.36 309 PHE D CA 1
ATOM 11481 C C . PHE D 1 308 ? 40.716 16.304 36.624 1.00 31.62 309 PHE D C 1
ATOM 11482 O O . PHE D 1 308 ? 39.666 15.824 36.992 1.00 17.15 309 PHE D O 1
ATOM 11490 N N . LEU D 1 309 ? 40.763 17.227 35.660 1.00 14.26 310 LEU D N 1
ATOM 11491 C CA . LEU D 1 309 ? 39.579 17.740 34.983 1.00 36.50 310 LEU D CA 1
ATOM 11492 C C . LEU D 1 309 ? 38.756 16.676 34.275 1.00 20.37 310 LEU D C 1
ATOM 11493 O O . LEU D 1 309 ? 37.529 16.658 34.355 1.00 27.56 310 LEU D O 1
ATOM 11498 N N . ALA D 1 310 ? 39.465 15.803 33.570 1.00 33.57 311 ALA D N 1
ATOM 11499 C CA . ALA D 1 310 ? 38.882 14.729 32.821 1.00 20.54 311 ALA D CA 1
ATOM 11500 C C . ALA D 1 310 ? 38.090 13.790 33.691 1.00 27.88 311 ALA D C 1
ATOM 11501 O O . ALA D 1 310 ? 37.123 13.184 33.254 1.00 40.36 311 ALA D O 1
ATOM 11503 N N . GLY D 1 311 ? 38.493 13.654 34.928 1.00 24.11 312 GLY D N 1
ATOM 11504 C CA . GLY D 1 311 ? 37.762 12.767 35.817 1.00 17.50 312 GLY D CA 1
ATOM 11505 C C . GLY D 1 311 ? 36.500 13.410 36.421 1.00 27.33 312 GLY D C 1
ATOM 11506 O O . GLY D 1 311 ? 35.752 12.777 37.141 1.00 37.08 312 GLY D O 1
ATOM 11507 N N . ILE D 1 312 ? 36.267 14.681 36.143 1.00 30.69 313 ILE D N 1
ATOM 11508 C CA . ILE D 1 312 ? 35.098 15.364 36.680 1.00 24.69 313 ILE D CA 1
ATOM 11509 C C . ILE D 1 312 ? 33.812 15.025 35.874 1.00 25.62 313 ILE D C 1
ATOM 11510 O O . ILE D 1 312 ? 33.751 15.156 34.655 1.00 27.11 313 ILE D O 1
ATOM 11515 N N . ALA D 1 313 ? 32.780 14.567 36.554 1.00 26.47 314 ALA D N 1
ATOM 11516 C CA . ALA D 1 313 ? 31.538 14.229 35.881 1.00 27.40 314 ALA D CA 1
ATOM 11517 C C . ALA D 1 313 ? 30.864 15.427 35.231 1.00 33.31 314 ALA D C 1
ATOM 11518 O O . ALA D 1 313 ? 30.408 16.342 35.914 1.00 42.04 314 ALA D O 1
ATOM 11520 N N . GLY D 1 314 ? 30.777 15.398 33.903 1.00 25.95 315 GLY D N 1
ATOM 11521 C CA . GLY D 1 314 ? 30.149 16.478 33.155 1.00 11.60 315 GLY D CA 1
ATOM 11522 C C . GLY D 1 314 ? 31.119 17.010 32.134 1.00 30.01 315 GLY D C 1
ATOM 11523 O O . GLY D 1 314 ? 30.754 17.714 31.222 1.00 25.62 315 GLY D O 1
ATOM 11524 N N . VAL D 1 315 ? 32.372 16.653 32.316 1.00 14.73 316 VAL D N 1
ATOM 11525 C CA . VAL D 1 315 ? 33.371 17.035 31.411 1.00 16.34 316 VAL D CA 1
ATOM 11526 C C . VAL D 1 315 ? 33.348 16.028 30.288 1.00 13.34 316 VAL D C 1
ATOM 11527 O O . VAL D 1 315 ? 33.368 14.836 30.496 1.00 18.30 316 VAL D O 1
ATOM 11531 N N . GLU D 1 316 ? 33.319 16.499 29.079 1.00 27.72 317 GLU D N 1
ATOM 11532 C CA . GLU D 1 316 ? 33.299 15.538 28.018 1.00 21.45 317 GLU D CA 1
ATOM 11533 C C . GLU D 1 316 ? 34.674 15.163 27.564 1.00 41.92 317 GLU D C 1
ATOM 11534 O O . GLU D 1 316 ? 34.948 14.001 27.301 1.00 24.35 317 GLU D O 1
ATOM 11540 N N . ALA D 1 317 ? 35.521 16.169 27.468 1.00 24.39 318 ALA D N 1
ATOM 11541 C CA . ALA D 1 317 ? 36.862 15.951 27.030 1.00 22.73 318 ALA D CA 1
ATOM 11542 C C . ALA D 1 317 ? 37.775 17.080 27.454 1.00 22.70 318 ALA D C 1
ATOM 11543 O O . ALA D 1 317 ? 37.340 18.212 27.534 1.00 31.90 318 ALA D O 1
ATOM 11545 N N . VAL D 1 318 ? 39.049 16.746 27.687 1.00 24.29 319 VAL D N 1
ATOM 11546 C CA . VAL D 1 318 ? 40.062 17.724 28.032 1.00 30.17 319 VAL D CA 1
ATOM 11547 C C . VAL D 1 318 ? 41.116 17.678 26.950 1.00 24.76 319 VAL D C 1
ATOM 11548 O O . VAL D 1 318 ? 41.762 16.664 26.754 1.00 38.66 319 VAL D O 1
ATOM 11552 N N . LEU D 1 319 ? 41.272 18.776 26.235 1.00 32.62 320 LEU D N 1
ATOM 11553 C CA . LEU D 1 319 ? 42.233 18.841 25.160 1.00 20.84 320 LEU D CA 1
ATOM 11554 C C . LEU D 1 319 ? 43.314 19.856 25.404 1.00 25.28 320 LEU D C 1
ATOM 11555 O O . LEU D 1 319 ? 43.077 20.936 25.938 1.00 34.58 320 LEU D O 1
ATOM 11560 N N . THR D 1 320 ? 44.491 19.540 24.940 1.00 18.06 321 THR D N 1
ATOM 11561 C CA . THR D 1 320 ? 45.589 20.475 25.035 1.00 41.72 321 THR D CA 1
ATOM 11562 C C . THR D 1 320 ? 45.446 21.415 23.873 1.00 13.22 321 THR D C 1
ATOM 11563 O O . THR D 1 320 ? 44.734 21.147 22.908 1.00 24.96 321 THR D O 1
ATOM 11567 N N . ARG D 1 321 ? 46.169 22.485 23.985 1.00 23.21 322 ARG D N 1
ATOM 11568 C CA . ARG D 1 321 ? 46.187 23.496 22.997 1.00 22.22 322 ARG D CA 1
ATOM 11569 C C . ARG D 1 321 ? 46.380 22.896 21.636 1.00 20.43 322 ARG D C 1
ATOM 11570 O O . ARG D 1 321 ? 45.487 22.966 20.799 1.00 45.49 322 ARG D O 1
ATOM 11578 N N . SER D 1 322 ? 47.495 22.222 21.451 1.00 26.80 323 SER D N 1
ATOM 11579 C CA . SER D 1 322 ? 47.789 21.566 20.177 1.00 23.04 323 SER D CA 1
ATOM 11580 C C . SER D 1 322 ? 46.682 20.620 19.708 1.00 67.52 323 SER D C 1
ATOM 11581 O O . SER D 1 322 ? 46.344 20.543 18.534 1.00 28.03 323 SER D O 1
ATOM 11584 N N . GLN D 1 323 ? 46.101 19.886 20.629 1.00 20.26 324 GLN D N 1
ATOM 11585 C CA . GLN D 1 323 ? 45.054 18.957 20.297 1.00 31.39 324 GLN D CA 1
ATOM 11586 C C . GLN D 1 323 ? 43.836 19.657 19.727 1.00 31.78 324 GLN D C 1
ATOM 11587 O O . GLN D 1 323 ? 43.349 19.348 18.631 1.00 21.04 324 GLN D O 1
ATOM 11593 N N . ALA D 1 324 ? 43.374 20.615 20.496 1.00 16.70 325 ALA D N 1
ATOM 11594 C CA . ALA D 1 324 ? 42.252 21.432 20.134 1.00 17.24 325 ALA D CA 1
ATOM 11595 C C . ALA D 1 324 ? 42.447 22.164 18.803 1.00 19.41 325 ALA D C 1
ATOM 11596 O O . ALA D 1 324 ? 41.586 22.145 17.913 1.00 33.38 325 ALA D O 1
ATOM 11598 N N . CYS D 1 325 ? 43.581 22.853 18.698 1.00 30.98 326 CYS D N 1
ATOM 11599 C CA . CYS D 1 325 ? 43.921 23.650 17.543 1.00 29.40 326 CYS D CA 1
ATOM 11600 C C . CYS D 1 325 ? 43.910 22.899 16.266 1.00 38.20 326 CYS D C 1
ATOM 11601 O O . CYS D 1 325 ? 43.533 23.405 15.214 1.00 37.21 326 CYS D O 1
ATOM 11604 N N . GLN D 1 326 ? 44.338 21.677 16.379 1.00 20.37 327 GLN D N 1
ATOM 11605 C CA . GLN D 1 326 ? 44.407 20.835 15.234 1.00 48.04 327 GLN D CA 1
ATOM 11606 C C . GLN D 1 326 ? 43.091 20.147 14.949 1.00 33.05 327 GLN D C 1
ATOM 11607 O O . GLN D 1 326 ? 42.694 19.981 13.801 1.00 21.86 327 GLN D O 1
ATOM 11613 N N . ARG D 1 327 ? 42.410 19.759 16.014 1.00 26.45 328 ARG D N 1
ATOM 11614 C CA . ARG D 1 327 ? 41.144 19.099 15.864 1.00 35.11 328 ARG D CA 1
ATOM 11615 C C . ARG D 1 327 ? 40.030 20.027 15.371 1.00 26.94 328 ARG D C 1
ATOM 11616 O O . ARG D 1 327 ? 39.238 19.677 14.495 1.00 30.46 328 ARG D O 1
ATOM 11624 N N . PHE D 1 328 ? 39.977 21.222 15.968 1.00 23.80 329 PHE D N 1
ATOM 11625 C CA . PHE D 1 328 ? 38.971 22.202 15.653 1.00 29.21 329 PHE D CA 1
ATOM 11626 C C . PHE D 1 328 ? 39.427 23.289 14.724 1.00 46.18 329 PHE D C 1
ATOM 11627 O O . PHE D 1 328 ? 38.609 24.061 14.249 1.00 32.65 329 PHE D O 1
ATOM 11635 N N . GLU D 1 329 ? 40.724 23.360 14.471 1.00 23.97 330 GLU D N 1
ATOM 11636 C CA . GLU D 1 329 ? 41.277 24.385 13.605 1.00 16.23 330 GLU D CA 1
ATOM 11637 C C . GLU D 1 329 ? 41.124 25.764 14.205 1.00 27.65 330 GLU D C 1
ATOM 11638 O O . GLU D 1 329 ? 40.351 26.590 13.745 1.00 24.35 330 GLU D O 1
ATOM 11644 N N . LEU D 1 330 ? 41.881 25.998 15.258 1.00 33.46 331 LEU D N 1
ATOM 11645 C CA . LEU D 1 330 ? 41.843 27.267 15.953 1.00 46.06 331 LEU D CA 1
ATOM 11646 C C . LEU D 1 330 ? 43.218 27.896 15.977 1.00 21.03 331 LEU D C 1
ATOM 11647 O O . LEU D 1 330 ? 44.202 27.203 15.736 1.00 43.54 331 LEU D O 1
ATOM 11652 N N . PRO D 1 331 ? 43.289 29.199 16.269 1.00 23.92 332 PRO D N 1
ATOM 11653 C CA . PRO D 1 331 ? 44.567 29.892 16.317 1.00 20.81 332 PRO D CA 1
ATOM 11654 C C . PRO D 1 331 ? 45.300 29.588 17.624 1.00 21.72 332 PRO D C 1
ATOM 11655 O O . PRO D 1 331 ? 44.845 29.907 18.705 1.00 23.75 332 PRO D O 1
ATOM 11659 N N . GLU D 1 332 ? 46.451 28.949 17.548 1.00 20.09 333 GLU D N 1
ATOM 11660 C CA . GLU D 1 332 ? 47.126 28.649 18.779 1.00 37.30 333 GLU D CA 1
ATOM 11661 C C . GLU D 1 332 ? 47.439 29.781 19.721 1.00 29.48 333 GLU D C 1
ATOM 11662 O O . GLU D 1 332 ? 47.502 29.582 20.914 1.00 27.93 333 GLU D O 1
ATOM 11668 N N . ASP D 1 333 ? 47.593 30.972 19.179 1.00 19.32 334 ASP D N 1
ATOM 11669 C CA . ASP D 1 333 ? 47.925 32.119 19.995 1.00 21.23 334 ASP D CA 1
ATOM 11670 C C . ASP D 1 333 ? 46.788 32.785 20.742 1.00 37.26 334 ASP D C 1
ATOM 11671 O O . ASP D 1 333 ? 47.030 33.720 21.516 1.00 41.30 334 ASP D O 1
ATOM 11676 N N . ARG D 1 334 ? 45.550 32.314 20.516 1.00 43.86 335 ARG D N 1
ATOM 11677 C CA . ARG D 1 334 ? 44.406 32.913 21.179 1.00 19.00 335 ARG D CA 1
ATOM 11678 C C . ARG D 1 334 ? 43.599 31.932 21.977 1.00 32.72 335 ARG D C 1
ATOM 11679 O O . ARG D 1 334 ? 42.406 32.164 22.243 1.00 37.85 335 ARG D O 1
ATOM 11687 N N . ILE D 1 335 ? 44.277 30.842 22.341 1.00 21.40 336 ILE D N 1
ATOM 11688 C CA . ILE D 1 335 ? 43.669 29.768 23.090 1.00 21.40 336 ILE D CA 1
ATOM 11689 C C . ILE D 1 335 ? 44.507 29.367 24.300 1.00 27.80 336 ILE D C 1
ATOM 11690 O O . ILE D 1 335 ? 45.727 29.442 24.258 1.00 54.55 336 ILE D O 1
ATOM 11695 N N . GLY D 1 336 ? 43.837 28.965 25.379 1.00 27.33 337 GLY D N 1
ATOM 11696 C CA . GLY D 1 336 ? 44.490 28.556 26.613 1.00 30.21 337 GLY D CA 1
ATOM 11697 C C . GLY D 1 336 ? 45.320 27.307 26.466 1.00 24.61 337 GLY D C 1
ATOM 11698 O O . GLY D 1 336 ? 45.435 26.750 25.396 1.00 29.62 337 GLY D O 1
ATOM 11699 N N . ASP D 1 337 ? 45.885 26.869 27.562 1.00 28.35 338 ASP D N 1
ATOM 11700 C CA . ASP D 1 337 ? 46.726 25.691 27.567 1.00 29.59 338 ASP D CA 1
ATOM 11701 C C . ASP D 1 337 ? 45.936 24.417 27.417 1.00 26.04 338 ASP D C 1
ATOM 11702 O O . ASP D 1 337 ? 46.414 23.393 26.923 1.00 26.99 338 ASP D O 1
ATOM 11707 N N . LEU D 1 338 ? 44.715 24.500 27.888 1.00 35.58 339 LEU D N 1
ATOM 11708 C CA . LEU D 1 338 ? 43.793 23.399 27.870 1.00 17.62 339 LEU D CA 1
ATOM 11709 C C . LEU D 1 338 ? 42.448 23.868 27.344 1.00 26.23 339 LEU D C 1
ATOM 11710 O O . LEU D 1 338 ? 42.073 25.017 27.501 1.00 20.02 339 LEU D O 1
ATOM 11715 N N . VAL D 1 339 ? 41.726 22.967 26.716 1.00 22.94 340 VAL D N 1
ATOM 11716 C CA . VAL D 1 339 ? 40.392 23.274 26.199 1.00 23.44 340 VAL D CA 1
ATOM 11717 C C . VAL D 1 339 ? 39.464 22.282 26.835 1.00 30.42 340 VAL D C 1
ATOM 11718 O O . VAL D 1 339 ? 39.721 21.096 26.758 1.00 21.78 340 VAL D O 1
ATOM 11722 N N . VAL D 1 340 ? 38.412 22.741 27.488 1.00 15.65 341 VAL D N 1
ATOM 11723 C CA . VAL D 1 340 ? 37.517 21.814 28.136 1.00 19.64 341 VAL D CA 1
ATOM 11724 C C . VAL D 1 340 ? 36.176 21.743 27.440 1.00 14.90 341 VAL D C 1
ATOM 11725 O O . VAL D 1 340 ? 35.596 22.769 27.118 1.00 20.06 341 VAL D O 1
ATOM 11729 N N . LEU D 1 341 ? 35.701 20.520 27.218 1.00 19.82 342 LEU D N 1
ATOM 11730 C CA . LEU D 1 341 ? 34.411 20.291 26.569 1.00 17.32 342 LEU D CA 1
ATOM 11731 C C . LEU D 1 341 ? 33.408 19.745 27.549 1.00 14.94 342 LEU D C 1
ATOM 11732 O O . LEU D 1 341 ? 33.695 18.837 28.339 1.00 17.63 342 LEU D O 1
ATOM 11737 N N . GLY D 1 342 ? 32.217 20.342 27.499 1.00 22.67 343 GLY D N 1
ATOM 11738 C CA . GLY D 1 342 ? 31.111 19.961 28.345 1.00 15.44 343 GLY D CA 1
ATOM 11739 C C . GLY D 1 342 ? 30.265 18.896 27.664 1.00 18.56 343 GLY D C 1
ATOM 11740 O O . GLY D 1 342 ? 30.222 18.812 26.458 1.00 26.57 343 GLY D O 1
ATOM 11741 N N . GLU D 1 343 ? 29.609 18.077 28.467 1.00 7.80 344 GLU D N 1
ATOM 11742 C CA . GLU D 1 343 ? 28.794 17.022 27.966 1.00 6.34 344 GLU D CA 1
ATOM 11743 C C . GLU D 1 343 ? 27.466 17.590 27.401 1.00 14.76 344 GLU D C 1
ATOM 11744 O O . GLU D 1 343 ? 27.170 18.752 27.573 1.00 8.24 344 GLU D O 1
ATOM 11750 N N . ARG D 1 344 ? 26.700 16.768 26.743 1.00 19.61 345 ARG D N 1
ATOM 11751 C CA . ARG D 1 344 ? 25.429 17.157 26.139 1.00 4.46 345 ARG D CA 1
ATOM 11752 C C . ARG D 1 344 ? 24.604 18.151 26.965 1.00 2.11 345 ARG D C 1
ATOM 11753 O O . ARG D 1 344 ? 24.338 19.269 26.524 1.00 14.26 345 ARG D O 1
ATOM 11761 N N . LEU D 1 345 ? 24.294 17.751 28.209 1.00 11.16 346 LEU D N 1
ATOM 11762 C CA . LEU D 1 345 ? 23.533 18.523 29.141 1.00 4.86 346 LEU D CA 1
ATOM 11763 C C . LEU D 1 345 ? 24.295 19.342 30.200 1.00 15.33 346 LEU D C 1
ATOM 11764 O O . LEU D 1 345 ? 23.694 19.786 31.207 1.00 16.62 346 LEU D O 1
ATOM 11769 N N . THR D 1 346 ? 25.581 19.603 29.992 1.00 27.99 347 THR D N 1
ATOM 11770 C CA . THR D 1 346 ? 26.356 20.357 30.984 1.00 15.85 347 THR D CA 1
ATOM 11771 C C . THR D 1 346 ? 27.019 21.635 30.411 1.00 6.39 347 THR D C 1
ATOM 11772 O O . THR D 1 346 ? 27.499 21.644 29.261 1.00 17.72 347 THR D O 1
ATOM 11776 N N . VAL D 1 347 ? 26.993 22.719 31.224 1.00 6.36 348 VAL D N 1
ATOM 11777 C CA . VAL D 1 347 ? 27.602 23.966 30.873 1.00 9.82 348 VAL D CA 1
ATOM 11778 C C . VAL D 1 347 ? 28.773 24.167 31.838 1.00 8.85 348 VAL D C 1
ATOM 11779 O O . VAL D 1 347 ? 28.803 23.601 32.945 1.00 9.04 348 VAL D O 1
ATOM 11783 N N . LEU D 1 348 ? 29.666 25.003 31.457 1.00 15.18 349 LEU D N 1
ATOM 11784 C CA . LEU D 1 348 ? 30.802 25.269 32.293 1.00 21.02 349 LEU D CA 1
ATOM 11785 C C . LEU D 1 348 ? 30.873 26.719 32.683 1.00 15.64 349 LEU D C 1
ATOM 11786 O O . LEU D 1 348 ? 30.889 27.601 31.829 1.00 20.90 349 LEU D O 1
ATOM 11791 N N . GLY D 1 349 ? 30.913 26.962 33.989 1.00 11.50 350 GLY D N 1
ATOM 11792 C CA . GLY D 1 349 ? 31.057 28.301 34.516 1.00 14.61 350 GLY D CA 1
ATOM 11793 C C . GLY D 1 349 ? 32.518 28.493 35.071 1.00 23.19 350 GLY D C 1
ATOM 11794 O O . GLY D 1 349 ? 33.340 27.572 35.005 1.00 16.00 350 GLY D O 1
ATOM 11795 N N . SER D 1 350 ? 32.833 29.691 35.611 1.00 25.75 351 SER D N 1
ATOM 11796 C CA . SER D 1 350 ? 34.169 29.983 36.184 1.00 24.68 351 SER D CA 1
ATOM 11797 C C . SER D 1 350 ? 34.080 29.776 37.683 1.00 19.11 351 SER D C 1
ATOM 11798 O O . SER D 1 350 ? 34.323 28.691 38.187 1.00 20.03 351 SER D O 1
ATOM 11801 N N . ALA D 1 351 ? 33.628 30.816 38.359 1.00 22.27 352 ALA D N 1
ATOM 11802 C CA . ALA D 1 351 ? 33.400 30.789 39.794 1.00 20.36 352 ALA D CA 1
ATOM 11803 C C . ALA D 1 351 ? 31.949 31.170 40.062 1.00 13.52 352 ALA D C 1
ATOM 11804 O O . ALA D 1 351 ? 31.371 32.012 39.384 1.00 34.66 352 ALA D O 1
ATOM 11806 N N . ALA D 1 352 ? 31.351 30.530 41.054 1.00 18.70 353 ALA D N 1
ATOM 11807 C CA . ALA D 1 352 ? 29.962 30.772 41.402 1.00 32.95 353 ALA D CA 1
ATOM 11808 C C . ALA D 1 352 ? 29.642 32.213 41.725 1.00 70.34 353 ALA D C 1
ATOM 11809 O O . ALA D 1 352 ? 28.539 32.716 41.384 1.00 31.62 353 ALA D O 1
ATOM 11811 N N . ASP D 1 353 ? 30.616 32.844 42.394 1.00 29.68 354 ASP D N 1
ATOM 11812 C CA . ASP D 1 353 ? 30.561 34.230 42.862 1.00 50.17 354 ASP D CA 1
ATOM 11813 C C . ASP D 1 353 ? 30.468 35.199 41.732 1.00 36.18 354 ASP D C 1
ATOM 11814 O O . ASP D 1 353 ? 30.023 36.323 41.908 1.00 39.75 354 ASP D O 1
ATOM 11819 N N . LYS D 1 354 ? 30.974 34.754 40.590 1.00 38.64 355 LYS D N 1
ATOM 11820 C CA . LYS D 1 354 ? 31.010 35.583 39.420 1.00 30.31 355 LYS D CA 1
ATOM 11821 C C . LYS D 1 354 ? 29.861 35.377 38.449 1.00 23.90 355 LYS D C 1
ATOM 11822 O O . LYS D 1 354 ? 29.951 35.847 37.316 1.00 35.34 355 LYS D O 1
ATOM 11828 N N . HIS D 1 355 ? 28.805 34.697 38.852 1.00 52.60 356 HIS D N 1
ATOM 11829 C CA . HIS D 1 355 ? 27.699 34.497 37.931 1.00 23.54 356 HIS D CA 1
ATOM 11830 C C . HIS D 1 355 ? 26.376 34.914 38.543 1.00 54.59 356 HIS D C 1
ATOM 11831 O O . HIS D 1 355 ? 26.106 34.686 39.722 1.00 72.38 356 HIS D O 1
ATOM 11838 N N . ASP D 1 356 ? 25.547 35.535 37.712 1.00 35.40 357 ASP D N 1
ATOM 11839 C CA . ASP D 1 356 ? 24.218 35.951 38.105 1.00 56.43 357 ASP D CA 1
ATOM 11840 C C . ASP D 1 356 ? 23.227 34.938 37.532 1.00 31.06 357 ASP D C 1
ATOM 11841 O O . ASP D 1 356 ? 22.855 34.971 36.345 1.00 52.41 357 ASP D O 1
ATOM 11846 N N . LEU D 1 357 ? 22.837 34.001 38.376 1.00 30.37 358 LEU D N 1
ATOM 11847 C CA . LEU D 1 357 ? 21.933 32.968 37.971 1.00 19.78 358 LEU D CA 1
ATOM 11848 C C . LEU D 1 357 ? 20.531 33.328 38.275 1.00 42.93 358 LEU D C 1
ATOM 11849 O O . LEU D 1 357 ? 19.583 32.694 37.853 1.00 28.44 358 LEU D O 1
ATOM 11854 N N . SER D 1 358 ? 20.408 34.368 39.034 1.00 45.09 359 SER D N 1
ATOM 11855 C CA . SER D 1 358 ? 19.105 34.803 39.403 1.00 34.87 359 SER D CA 1
ATOM 11856 C C . SER D 1 358 ? 18.380 35.425 38.234 1.00 44.20 359 SER D C 1
ATOM 11857 O O . SER D 1 358 ? 17.171 35.657 38.266 1.00 51.07 359 SER D O 1
ATOM 11860 N N . GLY D 1 359 ? 19.149 35.656 37.179 1.00 52.06 360 GLY D N 1
ATOM 11861 C CA . GLY D 1 359 ? 18.627 36.211 35.959 1.00 78.05 360 GLY D CA 1
ATOM 11862 C C . GLY D 1 359 ? 17.929 35.133 35.129 1.00 100.00 360 GLY D C 1
ATOM 11863 O O . GLY D 1 359 ? 17.042 35.443 34.328 1.00 100.00 360 GLY D O 1
ATOM 11864 N N . LEU D 1 360 ? 18.321 33.857 35.304 1.00 100.00 361 LEU D N 1
ATOM 11865 C CA . LEU D 1 360 ? 17.691 32.769 34.551 1.00 36.70 361 LEU D CA 1
ATOM 11866 C C . LEU D 1 360 ? 16.227 32.702 34.884 1.00 36.85 361 LEU D C 1
ATOM 11867 O O . LEU D 1 360 ? 15.857 32.250 35.973 1.00 100.00 361 LEU D O 1
ATOM 11872 N N . THR D 1 361 ? 15.394 33.141 33.938 1.00 62.91 362 THR D N 1
ATOM 11873 C CA . THR D 1 361 ? 13.947 33.145 34.110 1.00 98.68 362 THR D CA 1
ATOM 11874 C C . THR D 1 361 ? 13.237 31.877 33.595 1.00 46.13 362 THR D C 1
ATOM 11875 O O . THR D 1 361 ? 12.095 31.571 33.956 1.00 65.25 362 THR D O 1
ATOM 11879 N N . VAL D 1 362 ? 13.959 31.138 32.759 1.00 26.38 363 VAL D N 1
ATOM 11880 C CA . VAL D 1 362 ? 13.522 29.884 32.194 1.00 19.90 363 VAL D CA 1
ATOM 11881 C C . VAL D 1 362 ? 14.686 28.928 32.300 1.00 26.37 363 VAL D C 1
ATOM 11882 O O . VAL D 1 362 ? 15.837 29.376 32.508 1.00 15.94 363 VAL D O 1
ATOM 11886 N N . PRO D 1 363 ? 14.403 27.631 32.145 1.00 21.76 364 PRO D N 1
ATOM 11887 C CA . PRO D 1 363 ? 15.460 26.653 32.219 1.00 18.75 364 PRO D CA 1
ATOM 11888 C C . PRO D 1 363 ? 16.481 26.923 31.171 1.00 33.48 364 PRO D C 1
ATOM 11889 O O . PRO D 1 363 ? 16.150 27.261 30.056 1.00 15.98 364 PRO D O 1
ATOM 11893 N N . LEU D 1 364 ? 17.723 26.778 31.553 1.00 19.21 365 LEU D N 1
ATOM 11894 C CA . LEU D 1 364 ? 18.799 27.027 30.669 1.00 6.84 365 LEU D CA 1
ATOM 11895 C C . LEU D 1 364 ? 18.918 26.089 29.433 1.00 5.80 365 LEU D C 1
ATOM 11896 O O . LEU D 1 364 ? 18.759 24.855 29.502 1.00 19.27 365 LEU D O 1
ATOM 11901 N N . ARG D 1 365 ? 19.184 26.718 28.301 1.00 4.96 366 ARG D N 1
ATOM 11902 C CA . ARG D 1 365 ? 19.391 26.077 27.028 1.00 7.22 366 ARG D CA 1
ATOM 11903 C C . ARG D 1 365 ? 20.585 26.799 26.505 1.00 18.67 366 ARG D C 1
ATOM 11904 O O . ARG D 1 365 ? 20.558 28.011 26.507 1.00 18.41 366 ARG D O 1
ATOM 11912 N N . SER D 1 366 ? 21.640 26.088 26.128 1.00 11.38 367 SER D N 1
ATOM 11913 C CA . SER D 1 366 ? 22.814 26.734 25.613 1.00 14.14 367 SER D CA 1
ATOM 11914 C C . SER D 1 366 ? 23.489 25.885 24.565 1.00 22.82 367 SER D C 1
ATOM 11915 O O . SER D 1 366 ? 22.945 24.890 24.116 1.00 8.84 367 SER D O 1
ATOM 11918 N N . HIS D 1 367 ? 24.722 26.293 24.218 1.00 11.57 368 HIS D N 1
ATOM 11919 C CA . HIS D 1 367 ? 25.593 25.682 23.209 1.00 9.25 368 HIS D CA 1
ATOM 11920 C C . HIS D 1 367 ? 27.109 25.906 23.562 1.00 13.71 368 HIS D C 1
ATOM 11921 O O . HIS D 1 367 ? 27.428 26.448 24.583 1.00 10.02 368 HIS D O 1
ATOM 11928 N N . GLY D 1 368 ? 28.025 25.511 22.686 1.00 8.02 369 GLY D N 1
ATOM 11929 C CA . GLY D 1 368 ? 29.443 25.715 22.930 1.00 29.68 369 GLY D CA 1
ATOM 11930 C C . GLY D 1 368 ? 30.242 24.483 22.634 1.00 11.98 369 GLY D C 1
ATOM 11931 O O . GLY D 1 368 ? 31.338 24.556 22.113 1.00 27.44 369 GLY D O 1
ATOM 11932 N N . GLY D 1 369 ? 29.645 23.332 22.958 1.00 17.97 370 GLY D N 1
ATOM 11933 C CA . GLY D 1 369 ? 30.305 22.067 22.752 1.00 24.42 370 GLY D CA 1
ATOM 11934 C C . GLY D 1 369 ? 29.984 21.358 21.454 1.00 38.99 370 GLY D C 1
ATOM 11935 O O . GLY D 1 369 ? 29.397 21.896 20.515 1.00 19.64 370 GLY D O 1
ATOM 11936 N N . VAL D 1 370 ? 30.407 20.112 21.439 1.00 18.05 371 VAL D N 1
ATOM 11937 C CA . VAL D 1 370 ? 30.230 19.236 20.319 1.00 34.78 371 VAL D CA 1
ATOM 11938 C C . VAL D 1 370 ? 28.790 18.780 20.047 1.00 19.24 371 VAL D C 1
ATOM 11939 O O . VAL D 1 370 ? 28.456 18.476 18.916 1.00 20.50 371 VAL D O 1
ATOM 11943 N N . SER D 1 371 ? 27.939 18.726 21.075 1.00 16.21 372 SER D N 1
ATOM 11944 C CA . SER D 1 371 ? 26.534 18.310 20.902 1.00 17.44 372 SER D CA 1
ATOM 11945 C C . SER D 1 371 ? 25.620 19.377 20.260 1.00 12.15 372 SER D C 1
ATOM 11946 O O . SER D 1 371 ? 24.412 19.181 20.109 1.00 27.52 372 SER D O 1
ATOM 11949 N N . GLU D 1 372 ? 26.200 20.527 19.874 1.00 27.33 373 GLU D N 1
ATOM 11950 C CA . GLU D 1 372 ? 25.464 21.622 19.227 1.00 12.13 373 GLU D CA 1
ATOM 11951 C C . GLU D 1 372 ? 26.120 21.907 17.880 1.00 20.08 373 GLU D C 1
ATOM 11952 O O . GLU D 1 372 ? 25.942 22.989 17.338 1.00 13.58 373 GLU D O 1
ATOM 11958 N N . GLN D 1 373 ? 26.870 20.915 17.385 1.00 8.77 374 GLN D N 1
ATOM 11959 C CA . GLN D 1 373 ? 27.631 20.953 16.157 1.00 30.51 374 GLN D CA 1
ATOM 11960 C C . GLN D 1 373 ? 26.866 20.674 14.882 1.00 1.53 374 GLN D C 1
ATOM 11961 O O . GLN D 1 373 ? 27.115 21.310 13.836 1.00 13.53 374 GLN D O 1
ATOM 11967 N N . LYS D 1 374 ? 25.970 19.734 14.944 1.00 17.48 375 LYS D N 1
ATOM 11968 C CA . LYS D 1 374 ? 25.167 19.424 13.782 1.00 15.06 375 LYS D CA 1
ATOM 11969 C C . LYS D 1 374 ? 24.213 20.568 13.523 1.00 14.47 375 LYS D C 1
ATOM 11970 O O . LYS D 1 374 ? 23.527 20.985 14.449 1.00 15.80 375 LYS D O 1
ATOM 11976 N N . VAL D 1 375 ? 24.232 21.076 12.259 1.00 26.62 376 VAL D N 1
ATOM 11977 C CA . VAL D 1 375 ? 23.412 22.191 11.764 1.00 22.88 376 VAL D CA 1
ATOM 11978 C C . VAL D 1 375 ? 22.927 21.893 10.362 1.00 22.61 376 VAL D C 1
ATOM 11979 O O . VAL D 1 375 ? 23.574 21.140 9.644 1.00 12.70 376 VAL D O 1
ATOM 11983 N N . PRO D 1 376 ? 21.806 22.494 9.953 1.00 19.96 377 PRO D N 1
ATOM 11984 C CA . PRO D 1 376 ? 21.298 22.236 8.631 1.00 9.49 377 PRO D CA 1
ATOM 11985 C C . PRO D 1 376 ? 21.884 23.164 7.571 1.00 11.68 377 PRO D C 1
ATOM 11986 O O . PRO D 1 376 ? 22.423 24.231 7.870 1.00 22.33 377 PRO D O 1
ATOM 11990 N N . LEU D 1 377 ? 21.774 22.733 6.312 1.00 21.60 378 LEU D N 1
ATOM 11991 C CA . LEU D 1 377 ? 22.185 23.487 5.115 1.00 11.41 378 LEU D CA 1
ATOM 11992 C C . LEU D 1 377 ? 21.033 23.305 4.139 1.00 20.89 378 LEU D C 1
ATOM 11993 O O . LEU D 1 377 ? 20.821 22.228 3.636 1.00 19.64 378 LEU D O 1
ATOM 11998 N N . ILE D 1 378 ? 20.260 24.347 3.916 1.00 18.07 379 ILE D N 1
ATOM 11999 C CA . ILE D 1 378 ? 19.082 24.271 3.055 1.00 25.11 379 ILE D CA 1
ATOM 12000 C C . ILE D 1 378 ? 19.097 25.184 1.840 1.00 24.33 379 ILE D C 1
ATOM 12001 O O . ILE D 1 378 ? 19.389 26.360 1.929 1.00 28.04 379 ILE D O 1
ATOM 12006 N N . PHE D 1 379 ? 18.765 24.641 0.688 1.00 27.59 380 PHE D N 1
ATOM 12007 C CA . PHE D 1 379 ? 18.735 25.445 -0.530 1.00 16.23 380 PHE D CA 1
ATOM 12008 C C . PHE D 1 379 ? 17.390 25.325 -1.247 1.00 16.17 380 PHE D C 1
ATOM 12009 O O . PHE D 1 379 ? 16.746 24.258 -1.162 1.00 26.98 380 PHE D O 1
ATOM 12017 N N . ASN D 1 380 ? 16.975 26.408 -1.952 1.00 24.42 381 ASN D N 1
ATOM 12018 C CA . ASN D 1 380 ? 15.708 26.425 -2.710 1.00 25.99 381 ASN D CA 1
ATOM 12019 C C . ASN D 1 380 ? 15.981 26.094 -4.156 1.00 71.37 381 ASN D C 1
ATOM 12020 O O . ASN D 1 380 ? 15.208 26.422 -5.052 1.00 28.02 381 ASN D O 1
ATOM 12025 N N . ARG D 1 381 ? 17.117 25.429 -4.345 1.00 19.43 382 ARG D N 1
ATOM 12026 C CA . ARG D 1 381 ? 17.606 25.002 -5.641 1.00 21.41 382 ARG D CA 1
ATOM 12027 C C . ARG D 1 381 ? 18.157 23.599 -5.552 1.00 16.32 382 ARG D C 1
ATOM 12028 O O . ARG D 1 381 ? 18.335 23.069 -4.474 1.00 27.85 382 ARG D O 1
ATOM 12036 N N . LYS D 1 382 ? 18.482 23.011 -6.697 1.00 31.41 383 LYS D N 1
ATOM 12037 C CA . LYS D 1 382 ? 19.077 21.705 -6.695 1.00 10.26 383 LYS D CA 1
ATOM 12038 C C . LYS D 1 382 ? 20.572 21.913 -6.893 1.00 16.66 383 LYS D C 1
ATOM 12039 O O . LYS D 1 382 ? 20.978 22.843 -7.581 1.00 24.82 383 LYS D O 1
ATOM 12045 N N . LEU D 1 383 ? 21.399 21.095 -6.268 1.00 23.79 384 LEU D N 1
ATOM 12046 C CA . LEU D 1 383 ? 22.839 21.287 -6.395 1.00 22.19 384 LEU D CA 1
ATOM 12047 C C . LEU D 1 383 ? 23.535 20.176 -7.159 1.00 24.13 384 LEU D C 1
ATOM 12048 O O . LEU D 1 383 ? 22.991 19.102 -7.374 1.00 29.09 384 LEU D O 1
ATOM 12053 N N . VAL D 1 384 ? 24.787 20.459 -7.498 1.00 30.45 385 VAL D N 1
ATOM 12054 C CA . VAL D 1 384 ? 25.641 19.536 -8.195 1.00 15.74 385 VAL D CA 1
ATOM 12055 C C . VAL D 1 384 ? 27.050 19.527 -7.581 1.00 67.40 385 VAL D C 1
ATOM 12056 O O . VAL D 1 384 ? 27.413 20.423 -6.816 1.00 33.19 385 VAL D O 1
ATOM 12060 N N . GLY D 1 385 ? 27.829 18.488 -7.906 1.00 21.12 386 GLY D N 1
ATOM 12061 C CA . GLY D 1 385 ? 29.207 18.322 -7.445 1.00 60.39 386 GLY D CA 1
ATOM 12062 C C . GLY D 1 385 ? 29.405 18.074 -5.960 1.00 34.63 386 GLY D C 1
ATOM 12063 O O . GLY D 1 385 ? 30.359 18.580 -5.359 1.00 53.41 386 GLY D O 1
ATOM 12064 N N . LEU D 1 386 ? 28.520 17.276 -5.378 1.00 78.53 387 LEU D N 1
ATOM 12065 C CA . LEU D 1 386 ? 28.619 16.976 -3.974 1.00 80.03 387 LEU D CA 1
ATOM 12066 C C . LEU D 1 386 ? 29.417 15.721 -3.702 1.00 100.00 387 LEU D C 1
ATOM 12067 O O . LEU D 1 386 ? 28.984 14.605 -4.014 1.00 100.00 387 LEU D O 1
ATOM 12072 N N . ASP D 1 387 ? 30.584 15.935 -3.104 1.00 57.36 388 ASP D N 1
ATOM 12073 C CA . ASP D 1 387 ? 31.483 14.869 -2.735 1.00 100.00 388 ASP D CA 1
ATOM 12074 C C . ASP D 1 387 ? 30.873 14.088 -1.574 1.00 100.00 388 ASP D C 1
ATOM 12075 O O . ASP D 1 387 ? 30.322 14.658 -0.608 1.00 100.00 388 ASP D O 1
ATOM 12080 N N . ARG D 1 391 ? 32.452 15.561 4.315 1.00 43.09 392 ARG D N 1
ATOM 12081 C CA . ARG D 1 391 ? 32.387 16.421 5.494 1.00 100.00 392 ARG D CA 1
ATOM 12082 C C . ARG D 1 391 ? 32.106 17.885 5.176 1.00 33.87 392 ARG D C 1
ATOM 12083 O O . ARG D 1 391 ? 32.994 18.711 4.894 1.00 72.50 392 ARG D O 1
ATOM 12091 N N . LEU D 1 392 ? 30.834 18.169 5.245 1.00 20.55 393 LEU D N 1
ATOM 12092 C CA . LEU D 1 392 ? 30.264 19.454 4.997 1.00 27.83 393 LEU D CA 1
ATOM 12093 C C . LEU D 1 392 ? 30.283 20.345 6.240 1.00 24.15 393 LEU D C 1
ATOM 12094 O O . LEU D 1 392 ? 29.917 19.940 7.351 1.00 17.39 393 LEU D O 1
ATOM 12099 N N . ARG D 1 393 ? 30.683 21.581 6.020 1.00 13.32 394 ARG D N 1
ATOM 12100 C CA . ARG D 1 393 ? 30.730 22.572 7.065 1.00 14.38 394 ARG D CA 1
ATOM 12101 C C . ARG D 1 393 ? 29.714 23.656 6.795 1.00 35.19 394 ARG D C 1
ATOM 12102 O O . ARG D 1 393 ? 29.316 23.881 5.669 1.00 26.47 394 ARG D O 1
ATOM 12110 N N . ASN D 1 394 ? 29.295 24.336 7.834 1.00 31.40 395 ASN D N 1
ATOM 12111 C CA . ASN D 1 394 ? 28.383 25.410 7.656 1.00 21.74 395 ASN D CA 1
ATOM 12112 C C . ASN D 1 394 ? 29.027 26.537 6.863 1.00 42.77 395 ASN D C 1
ATOM 12113 O O . ASN D 1 394 ? 28.344 27.264 6.176 1.00 6.09 395 ASN D O 1
ATOM 12118 N N . PHE D 1 395 ? 30.364 26.677 6.945 1.00 4.08 396 PHE D N 1
ATOM 12119 C CA . PHE D 1 395 ? 31.029 27.744 6.229 1.00 1.69 396 PHE D CA 1
ATOM 12120 C C . PHE D 1 395 ? 31.339 27.470 4.736 1.00 10.47 396 PHE D C 1
ATOM 12121 O O . PHE D 1 395 ? 31.978 28.269 4.054 1.00 26.93 396 PHE D O 1
ATOM 12129 N N . ASP D 1 396 ? 30.830 26.343 4.258 1.00 32.27 397 ASP D N 1
ATOM 12130 C CA . ASP D 1 396 ? 30.926 25.953 2.876 1.00 25.14 397 ASP D CA 1
ATOM 12131 C C . ASP D 1 396 ? 29.623 26.435 2.198 1.00 9.42 397 ASP D C 1
ATOM 12132 O O . ASP D 1 396 ? 29.392 26.224 1.021 1.00 30.79 397 ASP D O 1
ATOM 12137 N N . ILE D 1 397 ? 28.754 27.060 2.948 1.00 19.94 398 ILE D N 1
ATOM 12138 C CA . ILE D 1 397 ? 27.492 27.493 2.360 1.00 11.30 398 ILE D CA 1
ATOM 12139 C C . ILE D 1 397 ? 27.610 28.395 1.153 1.00 39.78 398 ILE D C 1
ATOM 12140 O O . ILE D 1 397 ? 26.914 28.239 0.125 1.00 26.57 398 ILE D O 1
ATOM 12145 N N . ILE D 1 398 ? 28.473 29.363 1.264 1.00 12.09 399 ILE D N 1
ATOM 12146 C CA . ILE D 1 398 ? 28.605 30.259 0.155 1.00 6.61 399 ILE D CA 1
ATOM 12147 C C . ILE D 1 398 ? 29.103 29.547 -1.087 1.00 32.28 399 ILE D C 1
ATOM 12148 O O . ILE D 1 398 ? 28.627 29.785 -2.185 1.00 25.91 399 ILE D O 1
ATOM 12153 N N . ASP D 1 399 ? 30.078 28.653 -0.869 1.00 38.01 400 ASP D N 1
ATOM 12154 C CA . ASP D 1 399 ? 30.670 27.865 -1.911 1.00 28.27 400 ASP D CA 1
ATOM 12155 C C . ASP D 1 399 ? 29.581 27.178 -2.710 1.00 11.02 400 ASP D C 1
ATOM 12156 O O . ASP D 1 399 ? 29.474 27.322 -3.918 1.00 22.42 400 ASP D O 1
ATOM 12161 N N . LEU D 1 400 ? 28.813 26.379 -2.008 1.00 11.55 401 LEU D N 1
ATOM 12162 C CA . LEU D 1 400 ? 27.719 25.656 -2.613 1.00 44.55 401 LEU D CA 1
ATOM 12163 C C . LEU D 1 400 ? 26.730 26.581 -3.288 1.00 19.85 401 LEU D C 1
ATOM 12164 O O . LEU D 1 400 ? 26.266 26.283 -4.386 1.00 42.04 401 LEU D O 1
ATOM 12169 N N . ALA D 1 401 ? 26.411 27.721 -2.632 1.00 24.01 402 ALA D N 1
ATOM 12170 C CA . ALA D 1 401 ? 25.453 28.696 -3.193 1.00 11.02 402 ALA D CA 1
ATOM 12171 C C . ALA D 1 401 ? 25.990 29.381 -4.431 1.00 41.85 402 ALA D C 1
ATOM 12172 O O . ALA D 1 401 ? 25.230 29.811 -5.273 1.00 14.29 402 ALA D O 1
ATOM 12174 N N . LEU D 1 402 ? 27.308 29.512 -4.576 1.00 25.23 403 LEU D N 1
ATOM 12175 C CA . LEU D 1 402 ? 27.758 30.200 -5.769 1.00 8.32 403 LEU D CA 1
ATOM 12176 C C . LEU D 1 402 ? 28.284 29.291 -6.856 1.00 11.72 403 LEU D C 1
ATOM 12177 O O . LEU D 1 402 ? 28.314 29.683 -8.014 1.00 21.95 403 LEU D O 1
ATOM 12182 N N . ASN D 1 403 ? 28.741 28.110 -6.456 1.00 25.54 404 ASN D N 1
ATOM 12183 C CA . ASN D 1 403 ? 29.380 27.225 -7.359 1.00 10.24 404 ASN D CA 1
ATOM 12184 C C . ASN D 1 403 ? 28.723 25.919 -7.605 1.00 23.46 404 ASN D C 1
ATOM 12185 O O . ASN D 1 403 ? 29.014 25.307 -8.612 1.00 20.10 404 ASN D O 1
ATOM 12190 N N . HIS D 1 404 ? 27.890 25.453 -6.700 1.00 21.82 405 HIS D N 1
ATOM 12191 C CA . HIS D 1 404 ? 27.286 24.135 -6.874 1.00 28.48 405 HIS D CA 1
ATOM 12192 C C . HIS D 1 404 ? 25.844 24.139 -7.334 1.00 19.67 405 HIS D C 1
ATOM 12193 O O . HIS D 1 404 ? 25.137 23.181 -7.075 1.00 39.25 405 HIS D O 1
ATOM 12200 N N . LEU D 1 405 ? 25.385 25.186 -7.996 1.00 21.29 406 LEU D N 1
ATOM 12201 C CA . LEU D 1 405 ? 23.976 25.203 -8.435 1.00 24.75 406 LEU D CA 1
ATOM 12202 C C . LEU D 1 405 ? 23.737 24.363 -9.679 1.00 25.37 406 LEU D C 1
ATOM 12203 O O . LEU D 1 405 ? 24.539 24.383 -10.626 1.00 33.24 406 LEU D O 1
ATOM 12208 N N . ALA D 1 406 ? 22.615 23.647 -9.691 1.00 60.60 407 ALA D N 1
ATOM 12209 C CA . ALA D 1 406 ? 22.269 22.817 -10.829 1.00 24.01 407 ALA D CA 1
ATOM 12210 C C . ALA D 1 406 ? 21.680 23.668 -11.945 1.00 39.27 407 ALA D C 1
ATOM 12211 O O . ALA D 1 406 ? 22.130 23.474 -13.104 1.00 66.09 407 ALA D O 1
#

Organism: Pseudomonas fluorescens (NCBI:txid294)

Nearest PDB structures (foldseek):
  1ei6-assembly2_B  TM=1.002E+00  e=3.870E-92  Pseudomonas fluorescens
  1ei6-assembly1_D  TM=1.001E+00  e=2.998E-84  Pseudomonas fluorescens
  1ei6-assembly2_C  TM=9.916E-01  e=5.218E-84  Pseudomonas fluorescens
  3t01-assembly1_A  TM=9.623E-01  e=1.159E-60  Sinorhizobium meliloti 1021
  3t02-assembly1_A  TM=9.611E-01  e=3.221E-59  Sinorhizobium meliloti 1021

InterPro domains:
  IPR002591 Type I phosphodiesterase/nucleotide pyrophosphatase/phosphate transferase [PF01663] (19-349)
  IPR012710 Phosphonoacetate hydrolase [TIGR02335] (5-406)
  IPR017850 Alkaline-phosphatase-like, core domain superfamily [G3DSA:3.40.720.10] (5-402)
  IPR017850 Alkaline-phosphatase-like, core domain superfamily [SSF53649] (4-405)
  IPR023116 Phosphonoacetate hydrolase, insert domain superfamily [G3DSA:3.30.1360.110] (253-363)

CATH classification: 3.40.720.10 (+1 more: 3.30.1360.110)